Protein 1T70 (pdb70)

InterPro domains:
  IPR005235 Metallophosphoesterase, YmdB-like [PF13277] (4-248)
  IPR005235 Metallophosphoesterase, YmdB-like [PIRSF004789] (1-252)
  IPR005235 Metallophosphoesterase, YmdB-like [PTHR36303] (1-255)
  IPR029052 Metallo-dependent phosphatase-like [G3DSA:3.60.21.10] (1-255)
  IPR029052 Metallo-dependent phosphatase-like [SSF56300] (1-246)

Secondary structure (DSSP, 8-state):
-EEEEE--BBHHHHHHHHHHHHHHHGGG-SEEEEE-TBTTTTSS--HHHHHHHHHHT-SEEE--TTTTSSTTHHHHHHTT-S-EE--S----TT-SS-SEEEEE-SSSEEEEEEEE--TTS---S-HHHHHHHHTT-SS--EEEEEEE-S-HHHHHHHHHHHTTSSSEEEEESS-S-BS--EEETTTEEEES----BEESSSBBTB-SHHHHHHHHH-S-----B--S-EEEEEEEEEEETTEEEEEEEEEEE--/-EEEEE--BBHHHHHHHHHHHHHHHGGG-SEEEEE-TBTTTTSS--HHHHHHHHHTT--EEE--TTTTSSTTHHHHHHTT-S-EE--TT---TT-SS-SEEEEESSSSEEEEEEEE--TTS---S-HHHHHHHHTT-SS--EEEEEEE-S-HHHHHHHHHHHBTTBSEEEEESS-S-BS--EEETTTEEEES----EEESSSBTTB-SHHHHHHHHH-S-----B--S-EEEEEEEEEEETTEEEEEEEEEEE--/-EEEEE--BBHHHHHHHHHHHHHHHGGG-SEEEEE-TBTTTTSS--HHHHHHHHHTT-SEEE--TTTTSSTTHHHHHHHT-S-EE--TT---TT--S-SEEEEESSSSEEEEEEEE--TTS---S-HHHHHHHHTT-STT-EEEEEEE-S-HHHHHHHHHHHBTTBSEEEEESS-S-BS--EEETTTEEEES----EEESSSBTTB-SHHHHHHHHH-S-----B--S-EEEEEEEEEEETTEEEEEEEEEEE--/-EEEEE--BBHHHHHHHHHHHHHHHGGG-SEEEEE-TBTTTTSS--HHHHHHHHHHT-SEEE--TTTTSSTTHHHHHHHT-S-EE--TT---TT-SS-SEEEEESSSSEEEEEEEE--TTS---S-HHHHHHHHTT-SS--EEEEEEE-S-HHHHHHHHHHHBTTBSEEEEESSSS-BS--EEETTTEEEES----EEESSSBTTB-SHHHHHHHHHSS-----B--S-EEEEEEEEEEETTEEEEEEEEEEE--/-EEEEE--BBHHHHHHHHHHHHHHHGGG-SEEEEE-TBTTTTSS--HHHHHHHHHTT--EEE--TTTTSSTTHHHHHHHT-S-EE--TT---TT-SS-SEEEEESSSSEEEEEEEE--TTS---S-HHHHHHHHTT-SS--EEEEEEE-S-HHHHHHHHHHHBTTBSEEEEESS-S-BS--EEETTTEEEES----BEESSSBTTB-SHHHHHHHHH-S-----B--S-EEEEEEEEEEETTEEEEEEEEEEE--/-EEEEE--BBHHHHHHHHHHHHHHHGGG-SEEEEE-TBTTTTSS--HHHHHHHHHHT-SEEE--TTTTSSTTHHHHHHTT-S-EE--TT---TT-SS-SEEEEESSSSEEEEEEEE--TTS---S-HHHHHHHHTT-STT-EEEEEEE-S-HHHHHHHHHHHTTS-SEEEEESS-S-BTT-EEETTTEEEES----EEESSSBTTB-SHHHHHHHHH-S-----BPPS-EEEEEEEEEEETTEEEEEEEEEEE--/-EEEEE--BBHHHHHHHHHHTHHHHGGG-SEEEEE-TBTTTTSS--HHHHHHHHHHT--EEE--TTTTSSTTHHHHHHTT-S-EE--S----TT--S-SEEEEESSSSEEEEEEEE--TTS---S-HHHHHHHHTT-SS--EEEEEEE-S-HHHHHHHHHHHBTTBSEEE-BSS-S-BS--EEETTTEEEES----EEESSSBTTB-SHHHHHHHHH-S-----BPPS-EEEEEEEEEEETTEEEEEEEEEEE--/-EEEEE--BBHHHHHHHHHHHHHHHGGG-SEEEEE-TBTTTTSS--HHHHHHHHHTT-SEEE--TTTTSSTTHHHHHHHT-S-EE--TT---TT-SS-SEEEEESSSSEEEEEEEE--TTS---S-HHHHHHHHTT-STT-EEEEEEE-S-HHHHHHHHHHHBTTBSEEEEESSSS-BTT-EEETTTEEEES----EEESSSBBTB-SHHHHHHHHH-S-----B--S-EEEEEEEEEEETTEEEEEEEEEEE--

Structure (mmCIF, N/CA/C/O backbone):
data_1T70
#
_entry.id   1T70
#
_cell.length_a   242.793
_cell.length_b   116.614
_cell.length_c   89.283
_cell.angle_alpha   90.00
_cell.angle_beta   109.40
_cell.angle_gamma   90.00
#
_symmetry.space_group_name_H-M   'C 1 2 1'
#
loop_
_entity.id
_entity.type
_entity.pdbx_description
1 polymer Phosphatase
2 water water
#
loop_
_atom_site.group_PDB
_atom_site.id
_atom_site.type_symbol
_atom_site.label_atom_id
_atom_site.label_alt_id
_atom_site.label_comp_id
_atom_site.label_asym_id
_atom_site.label_entity_id
_atom_site.label_seq_id
_atom_site.pdbx_PDB_ins_code
_atom_site.Cartn_x
_atom_site.Cartn_y
_atom_site.Cartn_z
_atom_site.occupancy
_atom_site.B_iso_or_equiv
_atom_site.auth_seq_id
_atom_site.auth_comp_id
_atom_site.auth_asym_id
_atom_site.auth_atom_id
_atom_site.pdbx_PDB_model_num
ATOM 1 N N . MET A 1 1 ? 15.188 20.000 29.458 1.00 41.84 1 MET A N 1
ATOM 2 C CA . MET A 1 1 ? 14.144 20.675 30.276 1.00 42.28 1 MET A CA 1
ATOM 3 C C . MET A 1 1 ? 14.352 22.193 30.295 1.00 41.10 1 MET A C 1
ATOM 4 O O . MET A 1 1 ? 13.390 22.953 30.323 1.00 41.61 1 MET A O 1
ATOM 9 N N . ARG A 1 2 ? 15.608 22.631 30.277 1.00 40.74 2 ARG A N 1
ATOM 10 C CA . ARG A 1 2 ? 15.941 24.058 30.255 1.00 37.10 2 ARG A CA 1
ATOM 11 C C . ARG A 1 2 ? 16.450 24.393 28.852 1.00 35.35 2 ARG A C 1
ATOM 12 O O . ARG A 1 2 ? 17.458 23.837 28.408 1.00 36.47 2 ARG A O 1
ATOM 20 N N . VAL A 1 3 ? 15.762 25.271 28.131 1.00 31.66 3 VAL A N 1
ATOM 21 C CA . VAL A 1 3 ? 16.243 25.642 26.802 1.00 28.60 3 VAL A CA 1
ATOM 22 C C . VAL A 1 3 ? 16.063 27.131 26.564 1.00 28.06 3 VAL A C 1
ATOM 23 O O . VAL A 1 3 ? 15.174 27.773 27.132 1.00 27.85 3 VAL A O 1
ATOM 27 N N . LEU A 1 4 ? 16.938 27.672 25.729 1.00 25.07 4 LEU A N 1
ATOM 28 C CA . LEU A 1 4 ? 16.922 29.085 25.401 1.00 23.19 4 LEU A CA 1
ATOM 29 C C . LEU A 1 4 ? 16.727 29.263 23.916 1.00 23.61 4 LEU A C 1
ATOM 30 O O . LEU A 1 4 ? 17.332 28.539 23.121 1.00 23.34 4 LEU A O 1
ATOM 35 N N . PHE A 1 5 ? 15.869 30.210 23.540 1.00 23.66 5 PHE A N 1
ATOM 36 C CA . PHE A 1 5 ? 15.658 30.521 22.136 1.00 22.40 5 PHE A CA 1
ATOM 37 C C . PHE A 1 5 ? 16.113 31.971 21.949 1.00 24.10 5 PHE A C 1
ATOM 38 O O . PHE A 1 5 ? 15.683 32.870 22.683 1.00 22.91 5 PHE A O 1
ATOM 46 N N . ILE A 1 6 ? 16.991 32.190 20.972 1.00 25.94 6 ILE A N 1
ATOM 47 C CA . ILE A 1 6 ? 17.521 33.517 20.695 1.00 25.61 6 ILE A CA 1
ATOM 48 C C . ILE A 1 6 ? 17.002 34.014 19.347 1.00 27.55 6 ILE A C 1
ATOM 49 O O . ILE A 1 6 ? 17.100 33.314 18.337 1.00 29.08 6 ILE A O 1
ATOM 54 N N . GLY A 1 7 ? 16.456 35.226 19.344 1.00 27.22 7 GLY A N 1
ATOM 55 C CA . GLY A 1 7 ? 15.896 35.798 18.133 1.00 28.27 7 GLY A CA 1
ATOM 56 C C . GLY A 1 7 ? 16.858 36.103 16.999 1.00 29.47 7 GLY A C 1
ATOM 57 O O . GLY A 1 7 ? 18.072 36.133 17.198 1.00 29.81 7 GLY A O 1
ATOM 58 N N . ASP A 1 8 ? 16.287 36.336 15.814 1.00 23.71 8 ASP A N 1
ATOM 59 C CA . ASP A 1 8 ? 17.006 36.651 14.577 1.00 25.24 8 ASP A CA 1
ATOM 60 C C . ASP A 1 8 ? 18.369 37.343 14.728 1.00 23.46 8 ASP A C 1
ATOM 61 O O . ASP A 1 8 ? 18.430 38.536 15.025 1.00 23.27 8 ASP A O 1
ATOM 66 N N . VAL A 1 9 ? 19.454 36.605 14.510 1.00 23.15 9 VAL A N 1
ATOM 67 C CA . VAL A 1 9 ? 20.791 37.197 14.578 1.00 22.04 9 VAL A CA 1
ATOM 68 C C . VAL A 1 9 ? 20.939 38.054 13.328 1.00 22.16 9 VAL A C 1
ATOM 69 O O . VAL A 1 9 ? 20.771 37.565 12.206 1.00 20.99 9 VAL A O 1
ATOM 73 N N . PHE A 1 10 ? 21.261 39.330 13.522 1.00 28.20 10 PHE A N 1
ATOM 74 C CA . PHE A 1 10 ? 21.354 40.263 12.410 1.00 28.12 10 PHE A CA 1
ATOM 75 C C . PHE A 1 10 ? 22.720 40.874 12.138 1.00 29.60 10 PHE A C 1
ATOM 76 O O . PHE A 1 10 ? 23.135 41.802 12.829 1.00 31.86 10 PHE A O 1
ATOM 84 N N . GLY A 1 11 ? 23.396 40.371 11.108 1.00 29.37 11 GLY A N 1
ATOM 85 C CA . GLY A 1 11 ? 24.696 40.891 10.722 1.00 30.98 11 GLY A CA 1
ATOM 86 C C . GLY A 1 11 ? 25.809 40.773 11.743 1.00 31.62 11 GLY A C 1
ATOM 87 O O . GLY A 1 11 ? 25.700 40.032 12.720 1.00 31.55 11 GLY A O 1
ATOM 88 N N . GLN A 1 12 ? 26.894 41.507 11.506 1.00 32.75 12 GLN A N 1
ATOM 89 C CA . GLN A 1 12 ? 28.039 41.491 12.408 1.00 33.90 12 GLN A CA 1
ATOM 90 C C . GLN A 1 12 ? 27.681 41.929 13.825 1.00 31.31 12 GLN A C 1
ATOM 91 O O . GLN A 1 12 ? 28.133 41.324 14.793 1.00 32.19 12 GLN A O 1
ATOM 97 N N . PRO A 1 13 ? 26.880 42.998 13.974 1.00 28.99 13 PRO A N 1
ATOM 98 C CA . PRO A 1 13 ? 26.549 43.384 15.348 1.00 27.07 13 PRO A CA 1
ATOM 99 C C . PRO A 1 13 ? 25.887 42.194 16.058 1.00 27.16 13 PRO A C 1
ATOM 100 O O . PRO A 1 13 ? 26.213 41.874 17.206 1.00 26.62 13 PRO A O 1
ATOM 104 N N . GLY A 1 14 ? 24.978 41.529 15.349 1.00 24.22 14 GLY A N 1
ATOM 105 C CA . GLY A 1 14 ? 24.295 40.378 15.909 1.00 23.99 14 GLY A CA 1
ATOM 106 C C . GLY A 1 14 ? 25.215 39.221 16.256 1.00 22.47 14 GLY A C 1
ATOM 107 O O . GLY A 1 14 ? 25.082 38.630 17.324 1.00 22.42 14 GLY A O 1
ATOM 108 N N . ARG A 1 15 ? 26.137 38.888 15.355 1.00 24.02 15 ARG A N 1
ATOM 109 C CA . ARG A 1 15 ? 27.086 37.797 15.582 1.00 26.82 15 ARG A CA 1
ATOM 110 C C . ARG A 1 15 ? 28.052 38.139 16.718 1.00 26.63 15 ARG A C 1
ATOM 111 O O . ARG A 1 15 ? 28.488 37.259 17.464 1.00 24.60 15 ARG A O 1
ATOM 119 N N . ARG A 1 16 ? 28.389 39.421 16.838 1.00 27.52 16 ARG A N 1
ATOM 120 C CA . ARG A 1 16 ? 29.289 39.853 17.887 1.00 29.08 16 ARG A CA 1
ATOM 121 C C . ARG A 1 16 ? 28.672 39.574 19.251 1.00 28.80 16 ARG A C 1
ATOM 122 O O . ARG A 1 16 ? 29.271 38.879 20.050 1.00 32.23 16 ARG A O 1
ATOM 130 N N . VAL A 1 17 ? 27.480 40.103 19.525 1.00 23.76 17 VAL A N 1
ATOM 131 C CA . VAL A 1 17 ? 26.854 39.858 20.824 1.00 23.85 17 VAL A CA 1
ATOM 132 C C . VAL A 1 17 ? 26.549 38.388 21.052 1.00 22.40 17 VAL A C 1
ATOM 133 O O . VAL A 1 17 ? 26.636 37.899 22.170 1.00 22.37 17 VAL A O 1
ATOM 137 N N . LEU A 1 18 ? 26.173 37.688 19.993 1.00 24.86 18 LEU A N 1
ATOM 138 C CA . LEU A 1 18 ? 25.844 36.275 20.110 1.00 25.70 18 LEU A CA 1
ATOM 139 C C . LEU A 1 18 ? 27.038 35.500 20.645 1.00 26.12 18 LEU A C 1
ATOM 140 O O . LEU A 1 18 ? 26.953 34.842 21.676 1.00 26.66 18 LEU A O 1
ATOM 145 N N . GLN A 1 19 ? 28.155 35.619 19.937 1.00 26.48 19 GLN A N 1
ATOM 146 C CA . GLN A 1 19 ? 29.377 34.905 20.249 1.00 27.78 19 GLN A CA 1
ATOM 147 C C . GLN A 1 19 ? 30.064 35.302 21.545 1.00 28.57 19 GLN A C 1
ATOM 148 O O . GLN A 1 19 ? 30.618 34.440 22.226 1.00 27.44 19 GLN A O 1
ATOM 154 N N . ASN A 1 20 ? 30.022 36.588 21.893 1.00 26.65 20 ASN A N 1
ATOM 155 C CA . ASN A 1 20 ? 30.635 37.052 23.124 1.00 27.53 20 ASN A CA 1
ATOM 156 C C . ASN A 1 20 ? 29.773 36.709 24.318 1.00 28.19 20 ASN A C 1
ATOM 157 O O . ASN A 1 20 ? 30.267 36.230 25.344 1.00 26.39 20 ASN A O 1
ATOM 162 N N . HIS A 1 21 ? 28.476 36.951 24.184 1.00 27.47 21 HIS A N 1
ATOM 163 C CA . HIS A 1 21 ? 27.580 36.739 25.303 1.00 29.27 21 HIS A CA 1
ATOM 164 C C . HIS A 1 21 ? 27.013 35.344 25.576 1.00 29.53 21 HIS A C 1
ATOM 165 O O . HIS A 1 21 ? 26.929 34.930 26.736 1.00 28.18 21 HIS A O 1
ATOM 172 N N . LEU A 1 22 ? 26.644 34.608 24.533 1.00 31.90 22 LEU A N 1
ATOM 173 C CA . LEU A 1 22 ? 26.058 33.282 24.732 1.00 32.38 22 LEU A CA 1
ATOM 174 C C . LEU A 1 22 ? 26.854 32.366 25.669 1.00 31.95 22 LEU A C 1
ATOM 175 O O . LEU A 1 22 ? 26.294 31.787 26.602 1.00 30.38 22 LEU A O 1
ATOM 180 N N . PRO A 1 23 ? 28.168 32.214 25.429 1.00 40.08 23 PRO A N 1
ATOM 181 C CA . PRO A 1 23 ? 28.995 31.345 26.277 1.00 39.55 23 PRO A CA 1
ATOM 182 C C . PRO A 1 23 ? 28.954 31.581 27.790 1.00 39.47 23 PRO A C 1
ATOM 183 O O . PRO A 1 23 ? 29.273 30.683 28.569 1.00 40.20 23 PRO A O 1
ATOM 187 N N . THR A 1 24 ? 28.556 32.769 28.219 1.00 33.14 24 THR A N 1
ATOM 188 C CA . THR A 1 24 ? 28.487 33.024 29.646 1.00 33.75 24 THR A CA 1
ATOM 189 C C . THR A 1 24 ? 27.144 32.570 30.240 1.00 33.74 24 THR A C 1
ATOM 190 O O . THR A 1 24 ? 27.051 32.331 31.448 1.00 33.56 24 THR A O 1
ATOM 194 N N . ILE A 1 25 ? 26.109 32.448 29.407 1.00 30.44 25 ILE A N 1
ATOM 195 C CA . ILE A 1 25 ? 24.795 32.002 29.891 1.00 30.91 25 ILE A CA 1
ATOM 196 C C . ILE A 1 25 ? 24.526 30.555 29.525 1.00 31.36 25 ILE A C 1
ATOM 197 O O . ILE A 1 25 ? 23.715 29.873 30.154 1.00 32.41 25 ILE A O 1
ATOM 202 N N . ARG A 1 26 ? 25.220 30.093 28.497 1.00 30.68 26 ARG A N 1
ATOM 203 C CA . ARG A 1 26 ? 25.074 28.733 28.014 1.00 31.36 26 ARG A CA 1
ATOM 204 C C . ARG A 1 26 ? 25.003 27.681 29.148 1.00 31.44 26 ARG A C 1
ATOM 205 O O . ARG A 1 26 ? 24.227 26.723 29.072 1.00 31.06 26 ARG A O 1
ATOM 213 N N . PRO A 1 27 ? 25.808 27.846 30.214 1.00 33.93 27 PRO A N 1
ATOM 214 C CA . PRO A 1 27 ? 25.784 26.872 31.316 1.00 34.58 27 PRO A CA 1
ATOM 215 C C . PRO A 1 27 ? 24.429 26.667 31.987 1.00 34.21 27 PRO A C 1
ATOM 216 O O . PRO A 1 27 ? 24.184 25.615 32.581 1.00 35.31 27 PRO A O 1
ATOM 220 N N . GLN A 1 28 ? 23.558 27.669 31.905 1.00 31.46 28 GLN A N 1
ATOM 221 C CA . GLN A 1 28 ? 22.235 27.584 32.524 1.00 31.59 28 GLN A CA 1
ATOM 222 C C . GLN A 1 28 ? 21.258 26.754 31.695 1.00 30.71 28 GLN A C 1
ATOM 223 O O . GLN A 1 28 ? 20.161 26.437 32.151 1.00 29.99 28 GLN A O 1
ATOM 229 N N . PHE A 1 29 ? 21.646 26.398 30.478 1.00 32.64 29 PHE A N 1
ATOM 230 C CA . PHE A 1 29 ? 20.740 25.645 29.633 1.00 32.69 29 PHE A CA 1
ATOM 231 C C . PHE A 1 29 ? 21.268 24.306 29.152 1.00 32.33 29 PHE A C 1
ATOM 232 O O . PHE A 1 29 ? 22.474 24.070 29.103 1.00 33.36 29 PHE A O 1
ATOM 240 N N . ASP A 1 30 ? 20.324 23.444 28.791 1.00 29.56 30 ASP A N 1
ATOM 241 C CA . ASP A 1 30 ? 20.598 22.115 28.279 1.00 28.95 30 ASP A CA 1
ATOM 242 C C . ASP A 1 30 ? 20.697 22.182 26.764 1.00 29.73 30 ASP A C 1
ATOM 243 O O . ASP A 1 30 ? 21.418 21.408 26.147 1.00 29.38 30 ASP A O 1
ATOM 248 N N . PHE A 1 31 ? 19.978 23.130 26.173 1.00 33.40 31 PHE A N 1
ATOM 249 C CA . PHE A 1 31 ? 19.975 23.295 24.731 1.00 32.98 31 PHE A CA 1
ATOM 250 C C . PHE A 1 31 ? 19.607 24.732 24.352 1.00 32.73 31 PHE A C 1
ATOM 251 O O . PHE A 1 31 ? 18.761 25.364 24.986 1.00 31.97 31 PHE A O 1
ATOM 259 N N . VAL A 1 32 ? 20.237 25.235 23.301 1.00 27.18 32 VAL A N 1
ATOM 260 C CA . VAL A 1 32 ? 19.986 26.590 22.848 1.00 25.82 32 VAL A CA 1
ATOM 261 C C . VAL A 1 32 ? 19.666 26.668 21.354 1.00 24.92 32 VAL A C 1
ATOM 262 O O . VAL A 1 32 ? 20.495 26.303 20.508 1.00 25.41 32 VAL A O 1
ATOM 266 N N . ILE A 1 33 ? 18.459 27.151 21.052 1.00 27.25 33 ILE A N 1
ATOM 267 C CA . ILE A 1 33 ? 17.971 27.317 19.682 1.00 28.09 33 ILE A CA 1
ATOM 268 C C . ILE A 1 33 ? 18.227 28.760 19.230 1.00 27.82 33 ILE A C 1
ATOM 269 O O . ILE A 1 33 ? 17.884 29.706 19.933 1.00 28.38 33 ILE A O 1
ATOM 274 N N . VAL A 1 34 ? 18.825 28.934 18.060 1.00 31.91 34 VAL A N 1
ATOM 275 C CA . VAL A 1 34 ? 19.123 30.275 17.579 1.00 32.54 34 VAL A CA 1
ATOM 276 C C . VAL A 1 34 ? 18.643 30.470 16.146 1.00 33.24 34 VAL A C 1
ATOM 277 O O . VAL A 1 34 ? 18.870 29.616 15.281 1.00 33.77 34 VAL A O 1
ATOM 281 N N . ASN A 1 35 ? 17.956 31.582 15.906 1.00 24.10 35 ASN A N 1
ATOM 282 C CA . ASN A 1 35 ? 17.470 31.898 14.565 1.00 24.99 35 ASN A CA 1
ATOM 283 C C . ASN A 1 35 ? 18.553 32.748 13.876 1.00 25.10 35 ASN A C 1
ATOM 284 O O . ASN A 1 35 ? 18.872 33.857 14.319 1.00 25.49 35 ASN A O 1
ATOM 289 N N . MET A 1 36 ? 19.106 32.222 12.789 1.00 25.47 36 MET A N 1
ATOM 290 C CA . MET A 1 36 ? 20.185 32.882 12.055 1.00 27.10 36 MET A CA 1
ATOM 291 C C . MET A 1 36 ? 19.792 33.441 10.674 1.00 30.63 36 MET A C 1
ATOM 292 O O . MET A 1 36 ? 20.665 33.680 9.826 1.00 30.65 36 MET A O 1
ATOM 297 N N . GLU A 1 37 ? 18.498 33.662 10.447 1.00 24.57 37 GLU A N 1
ATOM 298 C CA . GLU A 1 37 ? 18.031 34.140 9.144 1.00 25.93 37 GLU A CA 1
ATOM 299 C C . GLU A 1 37 ? 18.642 35.455 8.631 1.00 24.40 37 GLU A C 1
ATOM 300 O O . GLU A 1 37 ? 18.607 35.729 7.427 1.00 21.63 37 GLU A O 1
ATOM 306 N N . ASN A 1 38 ? 19.202 36.265 9.527 1.00 31.86 38 ASN A N 1
ATOM 307 C CA . ASN A 1 38 ? 19.771 37.555 9.126 1.00 32.15 38 ASN A CA 1
ATOM 308 C C . ASN A 1 38 ? 21.288 37.670 9.368 1.00 33.48 38 ASN A C 1
ATOM 309 O O . ASN A 1 38 ? 21.843 38.764 9.278 1.00 32.84 38 ASN A O 1
ATOM 314 N N . SER A 1 39 ? 21.941 36.543 9.659 1.00 37.59 39 SER A N 1
ATOM 315 C CA . SER A 1 39 ? 23.385 36.475 9.936 1.00 38.57 39 SER A CA 1
ATOM 316 C C . SER A 1 39 ? 24.305 37.134 8.910 1.00 38.32 39 SER A C 1
ATOM 317 O O . SER A 1 39 ? 25.198 37.904 9.264 1.00 39.47 39 SER A O 1
ATOM 320 N N . ALA A 1 40 ? 24.095 36.785 7.645 1.00 26.81 40 ALA A N 1
ATOM 321 C CA . ALA A 1 40 ? 24.903 37.274 6.534 1.00 26.47 40 ALA A CA 1
ATOM 322 C C . ALA A 1 40 ? 24.595 38.702 6.091 1.00 25.67 40 ALA A C 1
ATOM 323 O O . ALA A 1 40 ? 23.960 38.912 5.063 1.00 26.35 40 ALA A O 1
ATOM 325 N N . GLY A 1 41 ? 25.050 39.685 6.854 1.00 27.93 41 GLY A N 1
ATOM 326 C CA . GLY A 1 41 ? 24.795 41.063 6.479 1.00 27.55 41 GLY A CA 1
ATOM 327 C C . GLY A 1 41 ? 23.313 41.392 6.410 1.00 29.79 41 GLY A C 1
ATOM 328 O O . GLY A 1 41 ? 22.880 42.178 5.570 1.00 29.63 41 GLY A O 1
ATOM 329 N N . GLY A 1 42 ? 22.532 40.773 7.291 1.00 33.37 42 GLY A N 1
ATOM 330 C CA . GLY A 1 42 ? 21.108 41.027 7.330 1.00 34.24 42 GLY A CA 1
ATOM 331 C C . GLY A 1 42 ? 20.264 40.114 6.464 1.00 34.74 42 GLY A C 1
ATOM 332 O O . GLY A 1 42 ? 19.048 40.039 6.655 1.00 34.43 42 GLY A O 1
ATOM 333 N N . PHE A 1 43 ? 20.899 39.400 5.540 1.00 31.26 43 PHE A N 1
ATOM 334 C CA . PHE A 1 43 ? 20.169 38.523 4.625 1.00 32.88 43 PHE A CA 1
ATOM 335 C C . PHE A 1 43 ? 20.766 37.117 4.471 1.00 31.75 43 PHE A C 1
ATOM 336 O O . PHE A 1 43 ? 21.742 36.931 3.744 1.00 31.43 43 PHE A O 1
ATOM 344 N N . GLY A 1 44 ? 20.176 36.131 5.140 1.00 29.50 44 GLY A N 1
ATOM 345 C CA . GLY A 1 44 ? 20.677 34.767 5.032 1.00 28.85 44 GLY A CA 1
ATOM 346 C C . GLY A 1 44 ? 21.758 34.372 6.030 1.00 29.37 44 GLY A C 1
ATOM 347 O O . GLY A 1 44 ? 22.061 35.131 6.960 1.00 25.95 44 GLY A O 1
ATOM 348 N N . MET A 1 45 ? 22.348 33.188 5.824 1.00 33.74 45 MET A N 1
ATOM 349 C CA . MET A 1 45 ? 23.399 32.657 6.705 1.00 33.06 45 MET A CA 1
ATOM 350 C C . MET A 1 45 ? 24.593 32.082 5.940 1.00 33.83 45 MET A C 1
ATOM 351 O O . MET A 1 45 ? 24.428 31.200 5.096 1.00 33.50 45 MET A O 1
ATOM 356 N N . HIS A 1 46 ? 25.793 32.580 6.225 1.00 28.88 46 HIS A N 1
ATOM 357 C CA . HIS A 1 46 ? 26.996 32.060 5.560 1.00 30.35 46 HIS A CA 1
ATOM 358 C C . HIS A 1 46 ? 27.739 31.105 6.497 1.00 30.02 46 HIS A C 1
ATOM 359 O O . HIS A 1 46 ? 27.480 31.091 7.700 1.00 27.91 46 HIS A O 1
ATOM 366 N N . ARG A 1 47 ? 28.647 30.302 5.946 1.00 31.38 47 ARG A N 1
ATOM 367 C CA . ARG A 1 47 ? 29.368 29.302 6.739 1.00 33.03 47 ARG A CA 1
ATOM 368 C C . ARG A 1 47 ? 30.048 29.786 8.019 1.00 33.73 47 ARG A C 1
ATOM 369 O O . ARG A 1 47 ? 30.022 29.077 9.037 1.00 33.06 47 ARG A O 1
ATOM 377 N N . ASP A 1 48 ? 30.660 30.970 7.982 1.00 35.85 48 ASP A N 1
ATOM 378 C CA . ASP A 1 48 ? 31.318 31.493 9.178 1.00 38.59 48 ASP A CA 1
ATOM 379 C C . ASP A 1 48 ? 30.280 31.764 10.263 1.00 37.75 48 ASP A C 1
ATOM 380 O O . ASP A 1 48 ? 30.459 31.385 11.427 1.00 38.30 48 ASP A O 1
ATOM 385 N N . ALA A 1 49 ? 29.197 32.424 9.867 1.00 32.85 49 ALA A N 1
ATOM 386 C CA . ALA A 1 49 ? 28.122 32.753 10.784 1.00 30.68 49 ALA A CA 1
ATOM 387 C C . ALA A 1 49 ? 27.667 31.500 11.510 1.00 29.79 49 ALA A C 1
ATOM 388 O O . ALA A 1 49 ? 27.542 31.487 12.732 1.00 31.53 49 ALA A O 1
ATOM 390 N N . ALA A 1 50 ? 27.423 30.435 10.755 1.00 23.49 50 ALA A N 1
ATOM 391 C CA . ALA A 1 50 ? 26.971 29.192 11.359 1.00 24.19 50 ALA A CA 1
ATOM 392 C C . ALA A 1 50 ? 28.040 28.591 12.269 1.00 25.36 50 ALA A C 1
ATOM 393 O O . ALA A 1 50 ? 27.725 28.091 13.358 1.00 23.00 50 ALA A O 1
ATOM 395 N N . ARG A 1 51 ? 29.301 28.642 11.832 1.00 30.70 51 ARG A N 1
ATOM 396 C CA . ARG A 1 51 ? 30.387 28.088 12.634 1.00 31.44 51 ARG A CA 1
ATOM 397 C C . ARG A 1 51 ? 30.519 28.855 13.941 1.00 30.92 51 ARG A C 1
ATOM 398 O O . ARG A 1 51 ? 30.663 28.255 15.002 1.00 29.80 51 ARG A O 1
ATOM 406 N N . GLY A 1 52 ? 30.450 30.182 13.862 1.00 36.15 52 GLY A N 1
ATOM 407 C CA . GLY A 1 52 ? 30.563 31.000 15.057 1.00 33.26 52 GLY A CA 1
ATOM 408 C C . GLY A 1 52 ? 29.468 30.727 16.073 1.00 33.45 52 GLY A C 1
ATOM 409 O O . GLY A 1 52 ? 29.730 30.631 17.274 1.00 32.68 52 GLY A O 1
ATOM 410 N N . ALA A 1 53 ? 28.237 30.591 15.584 1.00 28.31 53 ALA A N 1
ATOM 411 C CA . ALA A 1 53 ? 27.080 30.340 16.432 1.00 27.78 53 ALA A CA 1
ATOM 412 C C . ALA A 1 53 ? 27.190 29.016 17.160 1.00 28.05 53 ALA A C 1
ATOM 413 O O . ALA A 1 53 ? 26.912 28.949 18.354 1.00 29.27 53 ALA A O 1
ATOM 415 N N . LEU A 1 54 ? 27.582 27.962 16.448 1.00 30.70 54 LEU A N 1
ATOM 416 C CA . LEU A 1 54 ? 27.721 26.642 17.064 1.00 33.55 54 LEU A CA 1
ATOM 417 C C . LEU A 1 54 ? 28.843 26.664 18.108 1.00 35.03 54 LEU A C 1
ATOM 418 O O . LEU A 1 54 ? 28.671 26.194 19.234 1.00 33.78 54 LEU A O 1
ATOM 423 N N . GLU A 1 55 ? 29.991 27.217 17.731 1.00 38.44 55 GLU A N 1
ATOM 424 C CA . GLU A 1 55 ? 31.114 27.330 18.649 1.00 39.86 55 GLU A CA 1
ATOM 425 C C . GLU A 1 55 ? 30.614 28.045 19.901 1.00 39.81 55 GLU A C 1
ATOM 426 O O . GLU A 1 55 ? 30.979 27.683 21.019 1.00 41.60 55 GLU A O 1
ATOM 432 N N . ALA A 1 56 ? 29.771 29.058 19.709 1.00 27.59 56 ALA A N 1
ATOM 433 C CA . ALA A 1 56 ? 29.220 29.827 20.825 1.00 25.33 56 ALA A CA 1
ATOM 434 C C . ALA A 1 56 ? 28.355 29.012 21.790 1.00 25.27 56 ALA A C 1
ATOM 435 O O . ALA A 1 56 ? 28.185 29.398 22.945 1.00 26.63 56 ALA A O 1
ATOM 437 N N . GLY A 1 57 ? 27.790 27.900 21.328 1.00 27.17 57 GLY A N 1
ATOM 438 C CA . GLY A 1 57 ? 26.960 27.094 22.207 1.00 25.21 57 GLY A CA 1
ATOM 439 C C . GLY A 1 57 ? 25.583 26.728 21.673 1.00 26.67 57 GLY A C 1
ATOM 440 O O . GLY A 1 57 ? 24.827 26.015 22.343 1.00 26.59 57 GLY A O 1
ATOM 441 N N . ALA A 1 58 ? 25.241 27.202 20.479 1.00 32.99 58 ALA A N 1
ATOM 442 C CA . ALA A 1 58 ? 23.940 26.894 19.892 1.00 34.37 58 ALA A CA 1
ATOM 443 C C . ALA A 1 58 ? 23.888 25.443 19.415 1.00 34.98 58 ALA A C 1
ATOM 444 O O . ALA A 1 58 ? 24.829 24.959 18.780 1.00 34.44 58 ALA A O 1
ATOM 446 N N . GLY A 1 59 ? 22.778 24.767 19.715 1.00 34.39 59 GLY A N 1
ATOM 447 C CA . GLY A 1 59 ? 22.603 23.378 19.310 1.00 33.66 59 GLY A CA 1
ATOM 448 C C . GLY A 1 59 ? 21.742 23.231 18.061 1.00 33.63 59 GLY A C 1
ATOM 449 O O . GLY A 1 59 ? 21.795 22.212 17.376 1.00 32.71 59 GLY A O 1
ATOM 450 N N . CYS A 1 60 ? 20.936 24.248 17.775 1.00 28.67 60 CYS A N 1
ATOM 451 C CA . CYS A 1 60 ? 20.078 24.245 16.587 1.00 30.88 60 CYS A CA 1
ATOM 452 C C . CYS A 1 60 ? 20.019 25.636 15.967 1.00 29.38 60 CYS A C 1
ATOM 453 O O . CYS A 1 60 ? 19.914 26.646 16.674 1.00 29.97 60 CYS A O 1
ATOM 456 N N . LEU A 1 61 ? 20.100 25.671 14.643 1.00 25.41 61 LEU A N 1
ATOM 457 C CA . LEU A 1 61 ? 20.058 26.909 13.879 1.00 25.00 61 LEU A CA 1
ATOM 458 C C . LEU A 1 61 ? 18.794 26.935 13.031 1.00 25.87 61 LEU A C 1
ATOM 459 O O . LEU A 1 61 ? 18.669 26.160 12.073 1.00 24.78 61 LEU A O 1
ATOM 464 N N . THR A 1 62 ? 17.854 27.813 13.380 1.00 28.50 62 THR A N 1
ATOM 465 C CA . THR A 1 62 ? 16.626 27.924 12.598 1.00 27.87 62 THR A CA 1
ATOM 466 C C . THR A 1 62 ? 16.760 29.123 11.678 1.00 27.80 62 THR A C 1
ATOM 467 O O . THR A 1 62 ? 17.511 30.056 11.967 1.00 26.05 62 THR A O 1
ATOM 471 N N . LEU A 1 63 ? 16.042 29.089 10.562 1.00 28.55 63 LEU A N 1
ATOM 472 C CA . LEU A 1 63 ? 16.096 30.178 9.604 1.00 30.75 63 LEU A CA 1
ATOM 473 C C . LEU A 1 63 ? 14.717 30.799 9.413 1.00 32.12 63 LEU A C 1
ATOM 474 O O . LEU A 1 63 ? 13.951 30.999 10.371 1.00 32.45 63 LEU A O 1
ATOM 479 N N . GLY A 1 64 ? 14.409 31.115 8.166 1.00 27.78 64 GLY A N 1
ATOM 480 C CA . GLY A 1 64 ? 13.121 31.688 7.889 1.00 29.38 64 GLY A CA 1
ATOM 481 C C . GLY A 1 64 ? 13.022 32.240 6.494 1.00 30.77 64 GLY A C 1
ATOM 482 O O . GLY A 1 64 ? 13.451 31.631 5.517 1.00 29.50 64 GLY A O 1
ATOM 483 N N . ASN A 1 65 ? 12.427 33.421 6.449 1.00 41.48 65 ASN A N 1
ATOM 484 C CA . ASN A 1 65 ? 12.189 34.204 5.258 1.00 42.61 65 ASN A CA 1
ATOM 485 C C . ASN A 1 65 ? 13.364 34.212 4.271 1.00 42.38 65 ASN A C 1
ATOM 486 O O . ASN A 1 65 ? 13.234 33.757 3.130 1.00 40.41 65 ASN A O 1
ATOM 491 N N . HIS A 1 66 ? 14.504 34.737 4.725 1.00 43.23 66 HIS A N 1
ATOM 492 C CA . HIS A 1 66 ? 15.713 34.853 3.902 1.00 41.86 66 HIS A CA 1
ATOM 493 C C . HIS A 1 66 ? 16.637 33.652 3.993 1.00 40.05 66 HIS A C 1
ATOM 494 O O . HIS A 1 66 ? 17.834 33.772 3.756 1.00 41.48 66 HIS A O 1
ATOM 501 N N . ALA A 1 67 ? 16.090 32.497 4.331 1.00 23.98 67 ALA A N 1
ATOM 502 C CA . ALA A 1 67 ? 16.904 31.301 4.458 1.00 22.60 67 ALA A CA 1
ATOM 503 C C . ALA A 1 67 ? 17.780 31.003 3.248 1.00 22.72 67 ALA A C 1
ATOM 504 O O . ALA A 1 67 ? 18.778 30.303 3.377 1.00 20.78 67 ALA A O 1
ATOM 506 N N . TRP A 1 68 ? 17.418 31.514 2.074 1.00 29.26 68 TRP A N 1
ATOM 507 C CA . TRP A 1 68 ? 18.192 31.216 0.869 1.00 29.14 68 TRP A CA 1
ATOM 508 C C . TRP A 1 68 ? 18.979 32.364 0.274 1.00 29.39 68 TRP A C 1
ATOM 509 O O . TRP A 1 68 ? 19.536 32.213 -0.806 1.00 31.93 68 TRP A O 1
ATOM 520 N N . HIS A 1 69 ? 19.049 33.503 0.947 1.00 27.86 69 HIS A N 1
ATOM 521 C CA . HIS A 1 69 ? 19.754 34.626 0.338 1.00 29.65 69 HIS A CA 1
ATOM 522 C C . HIS A 1 69 ? 21.264 34.530 0.192 1.00 29.36 69 HIS A C 1
ATOM 523 O O . HIS A 1 69 ? 21.855 35.287 -0.578 1.00 30.47 69 HIS A O 1
ATOM 530 N N . HIS A 1 70 ? 21.897 33.605 0.906 1.00 31.03 70 HIS A N 1
ATOM 531 C CA . HIS A 1 70 ? 23.344 33.449 0.771 1.00 31.50 70 HIS A CA 1
ATOM 532 C C . HIS A 1 70 ? 23.650 32.072 0.195 1.00 31.38 70 HIS A C 1
ATOM 533 O O . HIS A 1 70 ? 23.200 31.055 0.715 1.00 31.14 70 HIS A O 1
ATOM 540 N N . LYS A 1 71 ? 24.420 32.046 -0.887 1.00 30.53 71 LYS A N 1
ATOM 541 C CA . LYS A 1 71 ? 24.752 30.787 -1.554 1.00 33.13 71 LYS A CA 1
ATOM 542 C C . LYS A 1 71 ? 25.293 29.684 -0.632 1.00 31.54 71 LYS A C 1
ATOM 543 O O . LYS A 1 71 ? 25.101 28.493 -0.903 1.00 31.49 71 LYS A O 1
ATOM 549 N N . ASP A 1 72 ? 25.945 30.073 0.461 1.00 32.89 72 ASP A N 1
ATOM 550 C CA . ASP A 1 72 ? 26.521 29.107 1.394 1.00 33.05 72 ASP A CA 1
ATOM 551 C C . ASP A 1 72 ? 25.529 28.129 1.994 1.00 32.92 72 ASP A C 1
ATOM 552 O O . ASP A 1 72 ? 25.911 27.039 2.420 1.00 32.98 72 ASP A O 1
ATOM 557 N N . ILE A 1 73 ? 24.253 28.504 1.997 1.00 28.80 73 ILE A N 1
ATOM 558 C CA . ILE A 1 73 ? 23.210 27.669 2.573 1.00 27.70 73 ILE A CA 1
ATOM 559 C C . ILE A 1 73 ? 22.942 26.380 1.794 1.00 26.31 73 ILE A C 1
ATOM 560 O O . ILE A 1 73 ? 22.433 25.401 2.352 1.00 22.95 73 ILE A O 1
ATOM 565 N N . TYR A 1 74 ? 23.269 26.367 0.506 1.00 28.59 74 TYR A N 1
ATOM 566 C CA . TYR A 1 74 ? 23.021 25.170 -0.290 1.00 30.23 74 TYR A CA 1
ATOM 567 C C . TYR A 1 74 ? 24.072 24.106 0.021 1.00 29.26 74 TYR A C 1
ATOM 568 O O . TYR A 1 74 ? 23.728 22.955 0.302 1.00 29.11 74 TYR A O 1
ATOM 577 N N . PRO A 1 75 ? 25.365 24.459 -0.045 1.00 31.63 75 PRO A N 1
ATOM 578 C CA . PRO A 1 75 ? 26.315 23.397 0.290 1.00 32.47 75 PRO A CA 1
ATOM 579 C C . PRO A 1 75 ? 26.157 22.998 1.766 1.00 33.08 75 PRO A C 1
ATOM 580 O O . PRO A 1 75 ? 26.226 21.817 2.095 1.00 33.05 75 PRO A O 1
ATOM 584 N N . MET A 1 76 ? 25.915 23.964 2.653 1.00 33.61 76 MET A N 1
ATOM 585 C CA . MET A 1 76 ? 25.742 23.624 4.069 1.00 35.30 76 MET A CA 1
ATOM 586 C C . MET A 1 76 ? 24.594 22.638 4.285 1.00 35.48 76 MET A C 1
ATOM 587 O O . MET A 1 76 ? 24.696 21.728 5.114 1.00 35.46 76 MET A O 1
ATOM 592 N N . LEU A 1 77 ? 23.495 22.815 3.557 1.00 29.46 77 LEU A N 1
ATOM 593 C CA . LEU A 1 77 ? 22.364 21.903 3.712 1.00 32.21 77 LEU A CA 1
ATOM 594 C C . LEU A 1 77 ? 22.648 20.565 3.029 1.00 32.60 77 LEU A C 1
ATOM 595 O O . LEU A 1 77 ? 22.224 19.513 3.504 1.00 32.60 77 LEU A O 1
ATOM 600 N N . SER A 1 78 ? 23.372 20.613 1.917 1.00 32.75 78 SER A N 1
ATOM 601 C CA . SER A 1 78 ? 23.714 19.408 1.181 1.00 34.93 78 SER A CA 1
ATOM 602 C C . SER A 1 78 ? 24.579 18.436 1.998 1.00 37.39 78 SER A C 1
ATOM 603 O O . SER A 1 78 ? 24.333 17.225 1.982 1.00 37.56 78 SER A O 1
ATOM 606 N N . GLU A 1 79 ? 25.584 18.956 2.707 1.00 48.83 79 GLU A N 1
ATOM 607 C CA . GLU A 1 79 ? 26.461 18.103 3.513 1.00 50.45 79 GLU A CA 1
ATOM 608 C C . GLU A 1 79 ? 25.843 17.671 4.839 1.00 50.60 79 GLU A C 1
ATOM 609 O O . GLU A 1 79 ? 26.451 16.932 5.608 1.00 52.60 79 GLU A O 1
ATOM 615 N N . ASP A 1 80 ? 24.626 18.137 5.091 1.00 39.55 80 ASP A N 1
ATOM 616 C CA . ASP A 1 80 ? 23.855 17.768 6.276 1.00 39.95 80 ASP A CA 1
ATOM 617 C C . ASP A 1 80 ? 24.649 17.498 7.562 1.00 39.28 80 ASP A C 1
ATOM 618 O O . ASP A 1 80 ? 24.426 16.490 8.234 1.00 40.38 80 ASP A O 1
ATOM 623 N N . THR A 1 81 ? 25.567 18.389 7.920 1.00 34.09 81 THR A N 1
ATOM 624 C CA . THR A 1 81 ? 26.323 18.180 9.151 1.00 32.68 81 THR A CA 1
ATOM 625 C C . THR A 1 81 ? 25.929 19.198 10.227 1.00 30.81 81 THR A C 1
ATOM 626 O O . THR A 1 81 ? 25.685 18.815 11.374 1.00 28.93 81 THR A O 1
ATOM 630 N N . TYR A 1 82 ? 25.849 20.481 9.862 1.00 27.69 82 TYR A N 1
ATOM 631 C CA . TYR A 1 82 ? 25.443 21.526 10.811 1.00 28.34 82 TYR A CA 1
ATOM 632 C C . TYR A 1 82 ? 23.965 21.317 11.156 1.00 26.46 82 TYR A C 1
ATOM 633 O O . TYR A 1 82 ? 23.149 21.046 10.272 1.00 24.58 82 TYR A O 1
ATOM 642 N N . PRO A 1 83 ? 23.600 21.443 12.439 1.00 32.28 83 PRO A N 1
ATOM 643 C CA . PRO A 1 83 ? 22.201 21.257 12.830 1.00 32.50 83 PRO A CA 1
ATOM 644 C C . PRO A 1 83 ? 21.346 22.433 12.373 1.00 33.42 83 PRO A C 1
ATOM 645 O O . PRO A 1 83 ? 21.097 23.364 13.132 1.00 34.87 83 PRO A O 1
ATOM 649 N N . ILE A 1 84 ? 20.900 22.378 11.123 1.00 32.59 84 ILE A N 1
ATOM 650 C CA . ILE A 1 84 ? 20.093 23.443 10.546 1.00 31.57 84 ILE A CA 1
ATOM 651 C C . ILE A 1 84 ? 18.655 23.011 10.292 1.00 31.23 84 ILE A C 1
ATOM 652 O O . ILE A 1 84 ? 18.391 21.869 9.899 1.00 31.49 84 ILE A O 1
ATOM 657 N N . VAL A 1 85 ? 17.725 23.934 10.518 1.00 32.20 85 VAL A N 1
ATOM 658 C CA . VAL A 1 85 ? 16.309 23.668 10.291 1.00 30.39 85 VAL A CA 1
ATOM 659 C C . VAL A 1 85 ? 15.702 24.836 9.522 1.00 30.11 85 VAL A C 1
ATOM 660 O O . VAL A 1 85 ? 15.659 25.954 10.029 1.00 34.13 85 VAL A O 1
ATOM 664 N N . ARG A 1 86 ? 15.257 24.591 8.294 1.00 26.96 86 ARG A N 1
ATOM 665 C CA . ARG A 1 86 ? 14.641 25.650 7.506 1.00 25.63 86 ARG A CA 1
ATOM 666 C C . ARG A 1 86 ? 13.110 25.520 7.555 1.00 26.09 86 ARG A C 1
ATOM 667 O O . ARG A 1 86 ? 12.587 24.499 8.024 1.00 27.14 86 ARG A O 1
ATOM 675 N N . PRO A 1 87 ? 12.373 26.553 7.093 1.00 26.27 87 PRO A N 1
ATOM 676 C CA . PRO A 1 87 ? 10.905 26.507 7.119 1.00 26.24 87 PRO A CA 1
ATOM 677 C C . PRO A 1 87 ? 10.339 25.190 6.585 1.00 27.04 87 PRO A C 1
ATOM 678 O O . PRO A 1 87 ? 10.738 24.708 5.522 1.00 24.76 87 PRO A O 1
ATOM 682 N N . LEU A 1 88 ? 9.409 24.613 7.340 1.00 27.92 88 LEU A N 1
ATOM 683 C CA . LEU A 1 88 ? 8.803 23.345 6.969 1.00 29.30 88 LEU A CA 1
ATOM 684 C C . LEU A 1 88 ? 7.775 23.446 5.853 1.00 31.63 88 LEU A C 1
ATOM 685 O O . LEU A 1 88 ? 7.697 22.567 4.994 1.00 31.95 88 LEU A O 1
ATOM 690 N N . ASN A 1 89 ? 6.995 24.522 5.866 1.00 39.30 89 ASN A N 1
ATOM 691 C CA . ASN A 1 89 ? 5.943 24.704 4.877 1.00 40.35 89 ASN A CA 1
ATOM 692 C C . ASN A 1 89 ? 6.325 25.169 3.471 1.00 42.27 89 ASN A C 1
ATOM 693 O O . ASN A 1 89 ? 5.603 25.938 2.846 1.00 41.78 89 ASN A O 1
ATOM 698 N N . TYR A 1 90 ? 7.472 24.708 2.987 1.00 43.28 90 TYR A N 1
ATOM 699 C CA . TYR A 1 90 ? 7.897 24.987 1.618 1.00 45.89 90 TYR A CA 1
ATOM 700 C C . TYR A 1 90 ? 7.432 23.691 0.945 1.00 48.65 90 TYR A C 1
ATOM 701 O O . TYR A 1 90 ? 8.069 22.648 1.081 1.00 51.43 90 TYR A O 1
ATOM 710 N N . ALA A 1 91 ? 6.310 23.761 0.239 1.00 58.78 91 ALA A N 1
ATOM 711 C CA . ALA A 1 91 ? 5.720 22.590 -0.404 1.00 60.51 91 ALA A CA 1
ATOM 712 C C . ALA A 1 91 ? 6.541 21.790 -1.420 1.00 60.52 91 ALA A C 1
ATOM 713 O O . ALA A 1 91 ? 6.216 20.632 -1.691 1.00 60.44 91 ALA A O 1
ATOM 715 N N . ASP A 1 92 ? 7.579 22.384 -1.998 1.00 37.12 92 ASP A N 1
ATOM 716 C CA . ASP A 1 92 ? 8.376 21.655 -2.977 1.00 37.08 92 ASP A CA 1
ATOM 717 C C . ASP A 1 92 ? 9.113 20.519 -2.276 1.00 36.73 92 ASP A C 1
ATOM 718 O O . ASP A 1 92 ? 9.886 20.745 -1.335 1.00 34.66 92 ASP A O 1
ATOM 723 N N . PRO A 1 93 ? 8.875 19.274 -2.726 1.00 41.84 93 PRO A N 1
ATOM 724 C CA . PRO A 1 93 ? 9.480 18.054 -2.181 1.00 41.41 93 PRO A CA 1
ATOM 725 C C . PRO A 1 93 ? 10.983 18.001 -2.389 1.00 39.91 93 PRO A C 1
ATOM 726 O O . PRO A 1 93 ? 11.673 17.221 -1.755 1.00 40.06 93 PRO A O 1
ATOM 730 N N . GLY A 1 94 ? 11.491 18.826 -3.289 1.00 50.40 94 GLY A N 1
ATOM 731 C CA . GLY A 1 94 ? 12.915 18.811 -3.533 1.00 48.69 94 GLY A CA 1
ATOM 732 C C . GLY A 1 94 ? 13.672 19.900 -2.811 1.00 49.02 94 GLY A C 1
ATOM 733 O O . GLY A 1 94 ? 14.895 19.976 -2.931 1.00 51.25 94 GLY A O 1
ATOM 734 N N . THR A 1 95 ? 12.972 20.743 -2.054 1.00 34.29 95 THR A N 1
ATOM 735 C CA . THR A 1 95 ? 13.660 21.823 -1.356 1.00 30.33 95 THR A CA 1
ATOM 736 C C . THR A 1 95 ? 14.683 21.276 -0.373 1.00 28.39 95 THR A C 1
ATOM 737 O O . THR A 1 95 ? 14.376 20.422 0.455 1.00 26.10 95 THR A O 1
ATOM 741 N N . PRO A 1 96 ? 15.926 21.760 -0.474 1.00 32.70 96 PRO A N 1
ATOM 742 C CA . PRO A 1 96 ? 17.058 21.365 0.373 1.00 31.14 96 PRO A CA 1
ATOM 743 C C . PRO A 1 96 ? 16.777 21.416 1.870 1.00 29.67 96 PRO A C 1
ATOM 744 O O . PRO A 1 96 ? 15.845 22.077 2.324 1.00 28.49 96 PRO A O 1
ATOM 748 N N . GLY A 1 97 ? 17.591 20.686 2.624 1.00 24.46 97 GLY A N 1
ATOM 749 C CA . GLY A 1 97 ? 17.472 20.664 4.068 1.00 23.40 97 GLY A CA 1
ATOM 750 C C . GLY A 1 97 ? 16.224 20.007 4.595 1.00 22.47 97 GLY A C 1
ATOM 751 O O . GLY A 1 97 ? 15.563 19.257 3.874 1.00 24.16 97 GLY A O 1
ATOM 752 N N . VAL A 1 98 ? 15.889 20.306 5.848 1.00 20.42 98 VAL A N 1
ATOM 753 C CA . VAL A 1 98 ? 14.716 19.712 6.489 1.00 20.52 98 VAL A CA 1
ATOM 754 C C . VAL A 1 98 ? 13.897 20.728 7.293 1.00 22.10 98 VAL A C 1
ATOM 755 O O . VAL A 1 98 ? 14.415 21.760 7.710 1.00 21.72 98 VAL A O 1
ATOM 759 N N . GLY A 1 99 ? 12.622 20.418 7.519 1.00 27.39 99 GLY A N 1
ATOM 760 C CA . GLY A 1 99 ? 11.754 21.326 8.248 1.00 28.66 99 GLY A CA 1
ATOM 761 C C . GLY A 1 99 ? 11.766 21.137 9.748 1.00 30.71 99 GLY A C 1
ATOM 762 O O . GLY A 1 99 ? 11.113 21.878 10.486 1.00 31.66 99 GLY A O 1
ATOM 763 N N . TRP A 1 100 ? 12.504 20.135 10.203 1.00 32.01 100 TRP A N 1
ATOM 764 C CA . TRP A 1 100 ? 12.608 19.846 11.623 1.00 33.50 100 TRP A CA 1
ATOM 765 C C . TRP A 1 100 ? 13.758 18.896 11.871 1.00 32.56 100 TRP A C 1
ATOM 766 O O . TRP A 1 100 ? 14.236 18.236 10.954 1.00 33.01 100 TRP A O 1
ATOM 777 N N . ARG A 1 101 ? 14.188 18.854 13.125 1.00 31.52 101 ARG A N 1
ATOM 778 C CA . ARG A 1 101 ? 15.258 17.981 13.597 1.00 31.56 101 ARG A CA 1
ATOM 779 C C . ARG A 1 101 ? 14.934 17.708 15.050 1.00 31.68 101 ARG A C 1
ATOM 780 O O . ARG A 1 101 ? 14.522 18.615 15.769 1.00 31.13 101 ARG A O 1
ATOM 788 N N . THR A 1 102 ? 15.085 16.461 15.477 1.00 31.09 102 THR A N 1
ATOM 789 C CA . THR A 1 102 ? 14.845 16.140 16.867 1.00 32.33 102 THR A CA 1
ATOM 790 C C . THR A 1 102 ? 16.237 15.864 17.424 1.00 31.93 102 THR A C 1
ATOM 791 O O . THR A 1 102 ? 17.071 15.226 16.770 1.00 31.65 102 THR A O 1
ATOM 795 N N . PHE A 1 103 ? 16.496 16.380 18.616 1.00 30.60 103 PHE A N 1
ATOM 796 C CA . PHE A 1 103 ? 17.793 16.226 19.258 1.00 30.66 103 PHE A CA 1
ATOM 797 C C . PHE A 1 103 ? 17.639 15.492 20.575 1.00 32.53 103 PHE A C 1
ATOM 798 O O . PHE A 1 103 ? 16.564 15.511 21.180 1.00 30.32 103 PHE A O 1
ATOM 806 N N . ASP A 1 104 ? 18.722 14.852 21.010 1.00 46.31 104 ASP A N 1
ATOM 807 C CA . ASP A 1 104 ? 18.756 14.156 22.293 1.00 50.21 104 ASP A CA 1
ATOM 808 C C . ASP A 1 104 ? 19.239 15.195 23.287 1.00 52.25 104 ASP A C 1
ATOM 809 O O . ASP A 1 104 ? 20.369 15.670 23.179 1.00 52.90 104 ASP A O 1
ATOM 814 N N . VAL A 1 105 ? 18.395 15.562 24.242 1.00 53.66 105 VAL A N 1
ATOM 815 C CA . VAL A 1 105 ? 18.795 16.554 25.224 1.00 56.73 105 VAL A CA 1
ATOM 816 C C . VAL A 1 105 ? 19.303 15.870 26.493 1.00 58.96 105 VAL A C 1
ATOM 817 O O . VAL A 1 105 ? 20.510 15.664 26.649 1.00 61.18 105 VAL A O 1
ATOM 821 N N . ASN A 1 106 ? 18.411 15.510 27.405 1.00 56.56 106 ASN A N 1
ATOM 822 C CA . ASN A 1 106 ? 18.873 14.828 28.608 1.00 57.87 106 ASN A CA 1
ATOM 823 C C . ASN A 1 106 ? 18.084 13.557 28.828 1.00 57.07 106 ASN A C 1
ATOM 824 O O . ASN A 1 106 ? 17.343 13.435 29.807 1.00 57.07 106 ASN A O 1
ATOM 829 N N . GLY A 1 107 ? 18.262 12.608 27.912 1.00 50.81 107 GLY A N 1
ATOM 830 C CA . GLY A 1 107 ? 17.541 11.351 27.993 1.00 49.74 107 GLY A CA 1
ATOM 831 C C . GLY A 1 107 ? 16.184 11.485 27.325 1.00 47.79 107 GLY A C 1
ATOM 832 O O . GLY A 1 107 ? 15.440 10.509 27.190 1.00 48.84 107 GLY A O 1
ATOM 833 N N . GLU A 1 108 ? 15.864 12.711 26.913 1.00 39.69 108 GLU A N 1
ATOM 834 C CA . GLU A 1 108 ? 14.599 13.018 26.245 1.00 37.19 108 GLU A CA 1
ATOM 835 C C . GLU A 1 108 ? 14.841 13.616 24.864 1.00 33.22 108 GLU A C 1
ATOM 836 O O . GLU A 1 108 ? 15.935 14.082 24.558 1.00 30.53 108 GLU A O 1
ATOM 842 N N . LYS A 1 109 ? 13.815 13.593 24.028 1.00 48.10 109 LYS A N 1
ATOM 843 C CA . LYS A 1 109 ? 13.927 14.141 22.686 1.00 47.51 109 LYS A CA 1
ATOM 844 C C . LYS A 1 109 ? 13.288 15.526 22.595 1.00 45.48 109 LYS A C 1
ATOM 845 O O . LYS A 1 109 ? 12.207 15.768 23.139 1.00 44.57 109 LYS A O 1
ATOM 851 N N . LEU A 1 110 ? 13.982 16.435 21.922 1.00 36.88 110 LEU A N 1
ATOM 852 C CA . LEU A 1 110 ? 13.489 17.792 21.700 1.00 34.82 110 LEU A CA 1
ATOM 853 C C . LEU A 1 110 ? 13.442 17.996 20.186 1.00 33.74 110 LEU A C 1
ATOM 854 O O . LEU A 1 110 ? 14.456 17.882 19.496 1.00 32.03 110 LEU A O 1
ATOM 859 N N . THR A 1 111 ? 12.259 18.282 19.665 1.00 36.37 111 THR A N 1
ATOM 860 C CA . THR A 1 111 ? 12.114 18.498 18.237 1.00 35.40 111 THR A CA 1
ATOM 861 C C . THR A 1 111 ? 11.917 19.971 17.937 1.00 34.70 111 THR A C 1
ATOM 862 O O . THR A 1 111 ? 11.008 20.616 18.466 1.00 34.13 111 THR A O 1
ATOM 866 N N . VAL A 1 112 ? 12.792 20.503 17.093 1.00 31.14 112 VAL A N 1
ATOM 867 C CA . VAL A 1 112 ? 12.704 21.898 16.711 1.00 29.67 112 VAL A CA 1
ATOM 868 C C . VAL A 1 112 ? 12.124 22.019 15.305 1.00 29.84 112 VAL A C 1
ATOM 869 O O . VAL A 1 112 ? 12.594 21.377 14.360 1.00 27.66 112 VAL A O 1
ATOM 873 N N . VAL A 1 113 ? 11.075 22.822 15.176 1.00 33.08 113 VAL A N 1
ATOM 874 C CA . VAL A 1 113 ? 10.451 23.024 13.880 1.00 34.35 113 VAL A CA 1
ATOM 875 C C . VAL A 1 113 ? 10.415 24.523 13.553 1.00 35.21 113 VAL A C 1
ATOM 876 O O . VAL A 1 113 ? 10.214 25.364 14.433 1.00 36.19 113 VAL A O 1
ATOM 880 N N . ASN A 1 114 ? 10.651 24.842 12.285 1.00 31.77 114 ASN A N 1
ATOM 881 C CA . ASN A 1 114 ? 10.668 26.218 11.785 1.00 30.63 114 ASN A CA 1
ATOM 882 C C . ASN A 1 114 ? 9.457 26.356 10.844 1.00 29.75 114 ASN A C 1
ATOM 883 O O . ASN A 1 114 ? 9.239 25.508 9.983 1.00 30.48 114 ASN A O 1
ATOM 888 N N . LEU A 1 115 ? 8.671 27.411 11.021 1.00 27.27 115 LEU A N 1
ATOM 889 C CA . LEU A 1 115 ? 7.467 27.643 10.218 1.00 27.57 115 LEU A CA 1
ATOM 890 C C . LEU A 1 115 ? 7.399 29.062 9.658 1.00 27.97 115 LEU A C 1
ATOM 891 O O . LEU A 1 115 ? 7.851 30.010 10.306 1.00 29.09 115 LEU A O 1
ATOM 896 N N . LEU A 1 116 ? 6.804 29.207 8.474 1.00 24.99 116 LEU A N 1
ATOM 897 C CA . LEU A 1 116 ? 6.650 30.523 7.846 1.00 24.05 116 LEU A CA 1
ATOM 898 C C . LEU A 1 116 ? 5.188 30.974 7.813 1.00 25.00 116 LEU A C 1
ATOM 899 O O . LEU A 1 116 ? 4.284 30.184 7.498 1.00 23.45 116 LEU A O 1
ATOM 904 N N . GLY A 1 117 ? 4.969 32.245 8.153 1.00 31.18 117 GLY A N 1
ATOM 905 C CA . GLY A 1 117 ? 3.634 32.820 8.137 1.00 30.21 117 GLY A CA 1
ATOM 906 C C . GLY A 1 117 ? 3.362 33.249 6.707 1.00 32.39 117 GLY A C 1
ATOM 907 O O . GLY A 1 117 ? 4.273 33.205 5.877 1.00 33.58 117 GLY A O 1
ATOM 908 N N . ARG A 1 118 ? 2.136 33.665 6.403 1.00 29.45 118 ARG A N 1
ATOM 909 C CA . ARG A 1 118 ? 1.808 34.064 5.039 1.00 31.50 118 ARG A CA 1
ATOM 910 C C . ARG A 1 118 ? 1.196 35.454 4.918 1.00 31.80 118 ARG A C 1
ATOM 911 O O . ARG A 1 118 ? 1.212 36.043 3.832 1.00 31.16 118 ARG A O 1
ATOM 919 N N . VAL A 1 119 ? 0.646 35.985 6.005 1.00 25.99 119 VAL A N 1
ATOM 920 C CA . VAL A 1 119 ? 0.057 37.312 5.915 1.00 24.84 119 VAL A CA 1
ATOM 921 C C . VAL A 1 119 ? 1.152 38.361 5.718 1.00 24.55 119 VAL A C 1
ATOM 922 O O . VAL A 1 119 ? 2.167 38.371 6.434 1.00 23.73 119 VAL A O 1
ATOM 926 N N . PHE A 1 120 ? 0.949 39.242 4.743 1.00 23.79 120 PHE A N 1
ATOM 927 C CA . PHE A 1 120 ? 1.924 40.288 4.446 1.00 26.88 120 PHE A CA 1
ATOM 928 C C . PHE A 1 120 ? 3.267 39.660 4.057 1.00 27.62 120 PHE A C 1
ATOM 929 O O . PHE A 1 120 ? 4.329 40.268 4.244 1.00 27.25 120 PHE A O 1
ATOM 937 N N . MET A 1 121 ? 3.217 38.439 3.533 1.00 27.09 121 MET A N 1
ATOM 938 C CA . MET A 1 121 ? 4.433 37.739 3.131 1.00 28.01 121 MET A CA 1
ATOM 939 C C . MET A 1 121 ? 4.193 36.918 1.872 1.00 28.17 121 MET A C 1
ATOM 940 O O . MET A 1 121 ? 3.102 36.910 1.330 1.00 27.83 121 MET A O 1
ATOM 945 N N . GLU A 1 122 ? 5.226 36.231 1.408 1.00 28.12 122 GLU A N 1
ATOM 946 C CA . GLU A 1 122 ? 5.110 35.413 0.218 1.00 29.89 122 GLU A CA 1
ATOM 947 C C . GLU A 1 122 ? 4.295 34.154 0.497 1.00 27.93 122 GLU A C 1
ATOM 948 O O . GLU A 1 122 ? 4.366 33.574 1.578 1.00 27.33 122 GLU A O 1
ATOM 954 N N . ALA A 1 123 ? 3.519 33.727 -0.488 1.00 28.10 123 ALA A N 1
ATOM 955 C CA . ALA A 1 123 ? 2.695 32.544 -0.316 1.00 27.32 123 ALA A CA 1
ATOM 956 C C . ALA A 1 123 ? 3.508 31.265 -0.399 1.00 26.71 123 ALA A C 1
ATOM 957 O O . ALA A 1 123 ? 4.282 31.066 -1.336 1.00 24.81 123 ALA A O 1
ATOM 959 N N . VAL A 1 124 ? 3.324 30.418 0.609 1.00 27.71 124 VAL A N 1
ATOM 960 C CA . VAL A 1 124 ? 3.966 29.114 0.703 1.00 27.14 124 VAL A CA 1
ATOM 961 C C . VAL A 1 124 ? 2.838 28.213 1.205 1.00 27.85 124 VAL A C 1
ATOM 962 O O . VAL A 1 124 ? 1.681 28.633 1.214 1.00 25.06 124 VAL A O 1
ATOM 966 N N . ASP A 1 125 ? 3.146 26.991 1.625 1.00 30.47 125 ASP A N 1
ATOM 967 C CA . ASP A 1 125 ? 2.093 26.109 2.119 1.00 31.61 125 ASP A CA 1
ATOM 968 C C . ASP A 1 125 ? 1.437 26.639 3.389 1.00 30.05 125 ASP A C 1
ATOM 969 O O . ASP A 1 125 ? 1.977 27.510 4.060 1.00 29.94 125 ASP A O 1
ATOM 974 N N . ASN A 1 126 ? 0.259 26.107 3.701 1.00 26.76 126 ASN A N 1
ATOM 975 C CA . ASN A 1 126 ? -0.505 26.509 4.877 1.00 24.74 126 ASN A CA 1
ATOM 976 C C . ASN A 1 126 ? 0.209 26.028 6.136 1.00 26.00 126 ASN A C 1
ATOM 977 O O . ASN A 1 126 ? 0.283 24.836 6.396 1.00 25.09 126 ASN A O 1
ATOM 982 N N . PRO A 1 127 ? 0.743 26.956 6.941 1.00 30.56 127 PRO A N 1
ATOM 983 C CA . PRO A 1 127 ? 1.447 26.570 8.165 1.00 30.78 127 PRO A CA 1
ATOM 984 C C . PRO A 1 127 ? 0.618 25.799 9.187 1.00 31.25 127 PRO A C 1
ATOM 985 O O . PRO A 1 127 ? 1.117 24.866 9.807 1.00 32.73 127 PRO A O 1
ATOM 989 N N . PHE A 1 128 ? -0.641 26.184 9.356 1.00 31.12 128 PHE A N 1
ATOM 990 C CA . PHE A 1 128 ? -1.521 25.528 10.324 1.00 32.76 128 PHE A CA 1
ATOM 991 C C . PHE A 1 128 ? -1.718 24.043 10.041 1.00 33.66 128 PHE A C 1
ATOM 992 O O . PHE A 1 128 ? -1.629 23.212 10.945 1.00 34.49 128 PHE A O 1
ATOM 1000 N N . ARG A 1 129 ? -1.981 23.714 8.783 1.00 32.31 129 ARG A N 1
ATOM 1001 C CA . ARG A 1 129 ? -2.189 22.332 8.406 1.00 34.08 129 ARG A CA 1
ATOM 1002 C C . ARG A 1 129 ? -0.870 21.600 8.232 1.00 33.10 129 ARG A C 1
ATOM 1003 O O . ARG A 1 129 ? -0.806 20.386 8.399 1.00 34.03 129 ARG A O 1
ATOM 1011 N N . THR A 1 130 ? 0.182 22.334 7.894 1.00 26.82 130 THR A N 1
ATOM 1012 C CA . THR A 1 130 ? 1.494 21.717 7.774 1.00 26.67 130 THR A CA 1
ATOM 1013 C C . THR A 1 130 ? 1.872 21.185 9.170 1.00 27.44 130 THR A C 1
ATOM 1014 O O . THR A 1 130 ? 2.457 20.117 9.285 1.00 27.04 130 THR A O 1
ATOM 1018 N N . MET A 1 131 ? 1.516 21.921 10.224 1.00 36.93 131 MET A N 1
ATOM 1019 C CA . MET A 1 131 ? 1.803 21.489 11.598 1.00 38.60 131 MET A CA 1
ATOM 1020 C C . MET A 1 131 ? 0.914 20.315 12.003 1.00 39.36 131 MET A C 1
ATOM 1021 O O . MET A 1 131 ? 1.359 19.402 12.694 1.00 41.08 131 MET A O 1
ATOM 1026 N N . ASP A 1 132 ? -0.348 20.345 11.593 1.00 34.26 132 ASP A N 1
ATOM 1027 C CA . ASP A 1 132 ? -1.254 19.253 11.928 1.00 36.11 132 ASP A CA 1
ATOM 1028 C C . ASP A 1 132 ? -0.655 17.954 11.410 1.00 36.88 132 ASP A C 1
ATOM 1029 O O . ASP A 1 132 ? -0.706 16.920 12.078 1.00 38.84 132 ASP A O 1
ATOM 1034 N N . ALA A 1 133 ? -0.060 18.028 10.226 1.00 37.14 133 ALA A N 1
ATOM 1035 C CA . ALA A 1 133 ? 0.570 16.873 9.616 1.00 37.21 133 ALA A CA 1
ATOM 1036 C C . ALA A 1 133 ? 1.833 16.440 10.376 1.00 36.95 133 ALA A C 1
ATOM 1037 O O . ALA A 1 133 ? 2.002 15.251 10.658 1.00 37.48 133 ALA A O 1
ATOM 1039 N N . LEU A 1 134 ? 2.718 17.381 10.716 1.00 31.34 134 LEU A N 1
ATOM 1040 C CA . LEU A 1 134 ? 3.935 17.000 11.433 1.00 31.89 134 LEU A CA 1
ATOM 1041 C C . LEU A 1 134 ? 3.522 16.312 12.717 1.00 33.83 134 LEU A C 1
ATOM 1042 O O . LEU A 1 134 ? 3.975 15.205 13.019 1.00 33.60 134 LEU A O 1
ATOM 1047 N N . LEU A 1 135 ? 2.629 16.974 13.447 1.00 45.51 135 LEU A N 1
ATOM 1048 C CA . LEU A 1 135 ? 2.132 16.487 14.723 1.00 47.30 135 LEU A CA 1
ATOM 1049 C C . LEU A 1 135 ? 1.450 15.119 14.725 1.00 50.47 135 LEU A C 1
ATOM 1050 O O . LEU A 1 135 ? 0.941 14.692 15.755 1.00 51.99 135 LEU A O 1
ATOM 1055 N N . GLU A 1 136 ? 1.426 14.429 13.589 1.00 46.61 136 GLU A N 1
ATOM 1056 C CA . GLU A 1 136 ? 0.823 13.096 13.549 1.00 49.07 136 GLU A CA 1
ATOM 1057 C C . GLU A 1 136 ? 1.895 12.046 13.850 1.00 50.08 136 GLU A C 1
ATOM 1058 O O . GLU A 1 136 ? 1.583 10.895 14.159 1.00 49.45 136 GLU A O 1
ATOM 1064 N N . ARG A 1 137 ? 3.159 12.461 13.772 1.00 47.97 137 ARG A N 1
ATOM 1065 C CA . ARG A 1 137 ? 4.286 11.581 14.064 1.00 49.55 137 ARG A CA 1
ATOM 1066 C C . ARG A 1 137 ? 4.249 11.241 15.554 1.00 50.69 137 ARG A C 1
ATOM 1067 O O . ARG A 1 137 ? 3.573 11.916 16.332 1.00 50.52 137 ARG A O 1
ATOM 1075 N N . ASP A 1 138 ? 4.984 10.208 15.955 1.00 64.98 138 ASP A N 1
ATOM 1076 C CA . ASP A 1 138 ? 4.997 9.787 17.354 1.00 66.00 138 ASP A CA 1
ATOM 1077 C C . ASP A 1 138 ? 6.379 9.772 17.998 1.00 64.86 138 ASP A C 1
ATOM 1078 O O . ASP A 1 138 ? 6.532 9.374 19.153 1.00 65.36 138 ASP A O 1
ATOM 1083 N N . ASP A 1 139 ? 7.380 10.225 17.255 1.00 48.84 139 ASP A N 1
ATOM 1084 C CA . ASP A 1 139 ? 8.745 10.243 17.754 1.00 48.26 139 ASP A CA 1
ATOM 1085 C C . ASP A 1 139 ? 9.288 11.659 17.877 1.00 45.70 139 ASP A C 1
ATOM 1086 O O . ASP A 1 139 ? 10.486 11.880 17.700 1.00 45.70 139 ASP A O 1
ATOM 1091 N N . LEU A 1 140 ? 8.418 12.616 18.184 1.00 53.08 140 LEU A N 1
ATOM 1092 C CA . LEU A 1 140 ? 8.845 14.012 18.278 1.00 49.07 140 LEU A CA 1
ATOM 1093 C C . LEU A 1 140 ? 9.258 14.452 19.677 1.00 46.69 140 LEU A C 1
ATOM 1094 O O . LEU A 1 140 ? 10.087 15.349 19.827 1.00 44.77 140 LEU A O 1
ATOM 1099 N N . GLY A 1 141 ? 8.690 13.817 20.697 1.00 40.23 141 GLY A N 1
ATOM 1100 C CA . GLY A 1 141 ? 9.020 14.192 22.057 1.00 38.54 141 GLY A CA 1
ATOM 1101 C C . GLY A 1 141 ? 8.537 15.602 22.343 1.00 37.22 141 GLY A C 1
ATOM 1102 O O . GLY A 1 141 ? 7.398 15.954 22.030 1.00 39.02 141 GLY A O 1
ATOM 1103 N N . THR A 1 142 ? 9.395 16.416 22.943 1.00 31.42 142 THR A N 1
ATOM 1104 C CA . THR A 1 142 ? 9.038 17.792 23.252 1.00 29.33 142 THR A CA 1
ATOM 1105 C C . THR A 1 142 ? 9.213 18.632 21.990 1.00 29.10 142 THR A C 1
ATOM 1106 O O . THR A 1 142 ? 10.317 18.732 21.450 1.00 27.63 142 THR A O 1
ATOM 1110 N N . VAL A 1 143 ? 8.120 19.222 21.515 1.00 26.18 143 VAL A N 1
ATOM 1111 C CA . VAL A 1 143 ? 8.172 20.019 20.298 1.00 24.99 143 VAL A CA 1
ATOM 1112 C C . VAL A 1 143 ? 8.239 21.532 20.512 1.00 23.66 143 VAL A C 1
ATOM 1113 O O . VAL A 1 143 ? 7.493 22.101 21.318 1.00 20.95 143 VAL A O 1
ATOM 1117 N N . PHE A 1 144 ? 9.150 22.170 19.781 1.00 30.38 144 PHE A N 1
ATOM 1118 C CA . PHE A 1 144 ? 9.325 23.618 19.823 1.00 30.87 144 PHE A CA 1
ATOM 1119 C C . PHE A 1 144 ? 9.070 24.165 18.416 1.00 30.79 144 PHE A C 1
ATOM 1120 O O . PHE A 1 144 ? 9.600 23.645 17.433 1.00 32.80 144 PHE A O 1
ATOM 1128 N N . VAL A 1 145 ? 8.258 25.207 18.311 1.00 23.73 145 VAL A N 1
ATOM 1129 C CA . VAL A 1 145 ? 7.967 25.784 17.009 1.00 22.51 145 VAL A CA 1
ATOM 1130 C C . VAL A 1 145 ? 8.444 27.224 16.923 1.00 23.25 145 VAL A C 1
ATOM 1131 O O . VAL A 1 145 ? 8.113 28.038 17.788 1.00 22.18 145 VAL A O 1
ATOM 1135 N N . ASP A 1 146 ? 9.248 27.517 15.901 1.00 31.13 146 ASP A N 1
ATOM 1136 C CA . ASP A 1 146 ? 9.742 28.871 15.646 1.00 31.93 146 ASP A CA 1
ATOM 1137 C C . ASP A 1 146 ? 8.900 29.390 14.466 1.00 31.46 146 ASP A C 1
ATOM 1138 O O . ASP A 1 146 ? 9.216 29.122 13.307 1.00 32.56 146 ASP A O 1
ATOM 1143 N N . PHE A 1 147 ? 7.826 30.117 14.770 1.00 27.24 147 PHE A N 1
ATOM 1144 C CA . PHE A 1 147 ? 6.922 30.633 13.735 1.00 27.49 147 PHE A CA 1
ATOM 1145 C C . PHE A 1 147 ? 7.407 31.991 13.253 1.00 27.12 147 PHE A C 1
ATOM 1146 O O . PHE A 1 147 ? 7.337 32.992 13.969 1.00 28.64 147 PHE A O 1
ATOM 1154 N N . HIS A 1 148 ? 7.924 31.993 12.031 1.00 24.56 148 HIS A N 1
ATOM 1155 C CA . HIS A 1 148 ? 8.477 33.173 11.391 1.00 24.95 148 HIS A CA 1
ATOM 1156 C C . HIS A 1 148 ? 7.367 33.857 10.585 1.00 26.08 148 HIS A C 1
ATOM 1157 O O . HIS A 1 148 ? 7.049 33.452 9.452 1.00 25.17 148 HIS A O 1
ATOM 1164 N N . ALA A 1 149 ? 6.783 34.896 11.181 1.00 27.50 149 ALA A N 1
ATOM 1165 C CA . ALA A 1 149 ? 5.682 35.622 10.571 1.00 25.87 149 ALA A CA 1
ATOM 1166 C C . ALA A 1 149 ? 5.640 37.120 10.899 1.00 27.47 149 ALA A C 1
ATOM 1167 O O . ALA A 1 149 ? 6.301 37.597 11.823 1.00 26.62 149 ALA A O 1
ATOM 1169 N N . GLU A 1 150 ? 4.823 37.844 10.139 1.00 26.84 150 GLU A N 1
ATOM 1170 C CA . GLU A 1 150 ? 4.672 39.291 10.274 1.00 27.85 150 GLU A CA 1
ATOM 1171 C C . GLU A 1 150 ? 3.429 39.732 11.062 1.00 27.49 150 GLU A C 1
ATOM 1172 O O . GLU A 1 150 ? 3.508 40.583 11.958 1.00 25.45 150 GLU A O 1
ATOM 1178 N N . ALA A 1 151 ? 2.291 39.139 10.718 1.00 27.39 151 ALA A N 1
ATOM 1179 C CA . ALA A 1 151 ? 1.004 39.465 11.322 1.00 27.46 151 ALA A CA 1
ATOM 1180 C C . ALA A 1 151 ? 0.767 38.938 12.732 1.00 27.72 151 ALA A C 1
ATOM 1181 O O . ALA A 1 151 ? 0.902 37.740 12.976 1.00 29.25 151 ALA A O 1
ATOM 1183 N N . THR A 1 152 ? 0.380 39.819 13.655 1.00 30.33 152 THR A N 1
ATOM 1184 C CA . THR A 1 152 ? 0.115 39.372 15.021 1.00 32.70 152 THR A CA 1
ATOM 1185 C C . THR A 1 152 ? -1.105 38.448 15.049 1.00 33.33 152 THR A C 1
ATOM 1186 O O . THR A 1 152 ? -1.219 37.592 15.924 1.00 33.04 152 THR A O 1
ATOM 1190 N N . SER A 1 153 ? -2.010 38.612 14.086 1.00 31.54 153 SER A N 1
ATOM 1191 C CA . SER A 1 153 ? -3.207 37.767 14.018 1.00 32.24 153 SER A CA 1
ATOM 1192 C C . SER A 1 153 ? -2.850 36.315 13.689 1.00 30.76 153 SER A C 1
ATOM 1193 O O . SER A 1 153 ? -3.407 35.384 14.262 1.00 28.97 153 SER A O 1
ATOM 1196 N N . GLU A 1 154 ? -1.915 36.131 12.765 1.00 28.36 154 GLU A N 1
ATOM 1197 C CA . GLU A 1 154 ? -1.481 34.797 12.358 1.00 28.57 154 GLU A CA 1
ATOM 1198 C C . GLU A 1 154 ? -0.646 34.133 13.464 1.00 28.71 154 GLU A C 1
ATOM 1199 O O . GLU A 1 154 ? -0.652 32.907 13.621 1.00 26.84 154 GLU A O 1
ATOM 1205 N N . LYS A 1 155 ? 0.066 34.945 14.238 1.00 31.32 155 LYS A N 1
ATOM 1206 C CA . LYS A 1 155 ? 0.878 34.405 15.310 1.00 30.68 155 LYS A CA 1
ATOM 1207 C C . LYS A 1 155 ? 0.016 33.981 16.492 1.00 30.57 155 LYS A C 1
ATOM 1208 O O . LYS A 1 155 ? 0.208 32.895 17.037 1.00 30.56 155 LYS A O 1
ATOM 1214 N N . GLU A 1 156 ? -0.939 34.818 16.884 1.00 24.89 156 GLU A N 1
ATOM 1215 C CA . GLU A 1 156 ? -1.800 34.468 18.012 1.00 25.19 156 GLU A CA 1
ATOM 1216 C C . GLU A 1 156 ? -2.619 33.237 17.682 1.00 23.07 156 GLU A C 1
ATOM 1217 O O . GLU A 1 156 ? -2.867 32.386 18.542 1.00 19.48 156 GLU A O 1
ATOM 1223 N N . ALA A 1 157 ? -3.019 33.130 16.419 1.00 27.32 157 ALA A N 1
ATOM 1224 C CA . ALA A 1 157 ? -3.802 31.992 15.986 1.00 26.08 157 ALA A CA 1
ATOM 1225 C C . ALA A 1 157 ? -3.000 30.690 16.057 1.00 27.67 157 ALA A C 1
ATOM 1226 O O . ALA A 1 157 ? -3.522 29.672 16.510 1.00 27.83 157 ALA A O 1
ATOM 1228 N N . MET A 1 158 ? -1.738 30.714 15.624 1.00 26.75 158 MET A N 1
ATOM 1229 C CA . MET A 1 158 ? -0.924 29.499 15.644 1.00 26.35 158 MET A CA 1
ATOM 1230 C C . MET A 1 158 ? -0.710 29.065 17.088 1.00 26.13 158 MET A C 1
ATOM 1231 O O . MET A 1 158 ? -0.557 27.878 17.379 1.00 28.17 158 MET A O 1
ATOM 1236 N N . GLY A 1 159 ? -0.719 30.034 17.994 1.00 26.83 159 GLY A N 1
ATOM 1237 C CA . GLY A 1 159 ? -0.554 29.734 19.401 1.00 27.05 159 GLY A CA 1
ATOM 1238 C C . GLY A 1 159 ? -1.799 29.042 19.932 1.00 29.29 159 GLY A C 1
ATOM 1239 O O . GLY A 1 159 ? -1.718 28.103 20.724 1.00 28.67 159 GLY A O 1
ATOM 1240 N N . TRP A 1 160 ? -2.969 29.508 19.510 1.00 36.10 160 TRP A N 1
ATOM 1241 C CA . TRP A 1 160 ? -4.199 28.876 19.962 1.00 36.73 160 TRP A CA 1
ATOM 1242 C C . TRP A 1 160 ? -4.358 27.526 19.263 1.00 35.72 160 TRP A C 1
ATOM 1243 O O . TRP A 1 160 ? -4.869 26.582 19.854 1.00 35.25 160 TRP A O 1
ATOM 1254 N N . HIS A 1 161 ? -3.880 27.431 18.021 1.00 30.81 161 HIS A N 1
ATOM 1255 C CA . HIS A 1 161 ? -3.970 26.199 17.236 1.00 30.05 161 HIS A CA 1
ATOM 1256 C C . HIS A 1 161 ? -3.117 25.039 17.767 1.00 31.58 161 HIS A C 1
ATOM 1257 O O . HIS A 1 161 ? -3.478 23.868 17.590 1.00 31.73 161 HIS A O 1
ATOM 1264 N N . LEU A 1 162 ? 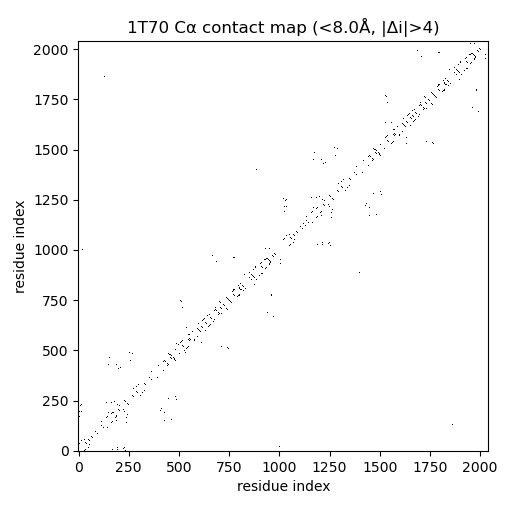-1.997 25.370 18.413 1.00 28.36 162 LEU A N 1
ATOM 1265 C CA . LEU A 1 162 ? -1.073 24.374 18.955 1.00 28.87 162 LEU A CA 1
ATOM 1266 C C . LEU A 1 162 ? -1.098 24.255 20.476 1.00 27.41 162 LEU A C 1
ATOM 1267 O O . LEU A 1 162 ? -0.379 23.440 21.043 1.00 29.81 162 LEU A O 1
ATOM 1272 N N . ALA A 1 163 ? -1.905 25.059 21.150 1.00 20.93 163 ALA A N 1
ATOM 1273 C CA . ALA A 1 163 ? -1.931 24.980 22.601 1.00 23.86 163 ALA A CA 1
ATOM 1274 C C . ALA A 1 163 ? -2.306 23.580 23.060 1.00 25.96 163 ALA A C 1
ATOM 1275 O O . ALA A 1 163 ? -3.325 23.029 22.642 1.00 26.96 163 ALA A O 1
ATOM 1277 N N . GLY A 1 164 ? -1.474 22.997 23.916 1.00 33.89 164 GLY A N 1
ATOM 1278 C CA . GLY A 1 164 ? -1.764 21.666 24.412 1.00 32.75 164 GLY A CA 1
ATOM 1279 C C . GLY A 1 164 ? -1.123 20.539 23.624 1.00 34.83 164 GLY A C 1
ATOM 1280 O O . GLY A 1 164 ? -1.243 19.379 24.003 1.00 36.79 164 GLY A O 1
ATOM 1281 N N . ARG A 1 165 ? -0.457 20.845 22.519 1.00 28.77 165 ARG A N 1
ATOM 1282 C CA . ARG A 1 165 ? 0.176 19.781 21.761 1.00 29.09 165 ARG A CA 1
ATOM 1283 C C . ARG A 1 165 ? 1.554 20.129 21.231 1.00 28.06 165 ARG A C 1
ATOM 1284 O O . ARG A 1 165 ? 2.082 19.481 20.335 1.00 27.46 165 ARG A O 1
ATOM 1292 N N . VAL A 1 166 ? 2.136 21.150 21.829 1.00 36.51 166 VAL A N 1
ATOM 1293 C CA . VAL A 1 166 ? 3.459 21.617 21.473 1.00 35.50 166 VAL A CA 1
ATOM 1294 C C . VAL A 1 166 ? 3.919 22.283 22.760 1.00 35.77 166 VAL A C 1
ATOM 1295 O O . VAL A 1 166 ? 3.110 22.859 23.491 1.00 35.26 166 VAL A O 1
ATOM 1299 N N . ALA A 1 167 ? 5.204 22.180 23.065 1.00 32.54 167 ALA A N 1
ATOM 1300 C CA . ALA A 1 167 ? 5.703 22.770 24.288 1.00 32.40 167 ALA A CA 1
ATOM 1301 C C . ALA A 1 167 ? 5.860 24.285 24.187 1.00 31.45 167 ALA A C 1
ATOM 1302 O O . ALA A 1 167 ? 5.745 24.993 25.185 1.00 30.14 167 ALA A O 1
ATOM 1304 N N . ALA A 1 168 ? 6.108 24.787 22.985 1.00 32.62 168 ALA A N 1
ATOM 1305 C CA . ALA A 1 168 ? 6.280 26.220 22.813 1.00 32.35 168 ALA A CA 1
ATOM 1306 C C . ALA A 1 168 ? 6.081 26.723 21.376 1.00 30.66 168 ALA A C 1
ATOM 1307 O O . ALA A 1 168 ? 6.339 26.005 20.405 1.00 31.41 168 ALA A O 1
ATOM 1309 N N . VAL A 1 169 ? 5.612 27.963 21.261 1.00 23.58 169 VAL A N 1
ATOM 1310 C CA . VAL A 1 169 ? 5.385 28.624 19.971 1.00 22.29 169 VAL A CA 1
ATOM 1311 C C . VAL A 1 169 ? 5.920 30.052 20.120 1.00 23.43 169 VAL A C 1
ATOM 1312 O O . VAL A 1 169 ? 5.241 30.928 20.657 1.00 21.10 169 VAL A O 1
ATOM 1316 N N . ILE A 1 170 ? 7.154 30.261 19.666 1.00 28.77 170 ILE A N 1
ATOM 1317 C CA . ILE A 1 170 ? 7.818 31.559 19.746 1.00 27.09 170 ILE A CA 1
ATOM 1318 C C . ILE A 1 170 ? 7.981 32.151 18.344 1.00 27.46 170 ILE A C 1
ATOM 1319 O O . ILE A 1 170 ? 8.616 31.547 17.481 1.00 28.26 170 ILE A O 1
ATOM 1324 N N . GLY A 1 171 ? 7.421 33.339 18.125 1.00 25.95 171 GLY A N 1
ATOM 1325 C CA . GLY A 1 171 ? 7.507 33.959 16.814 1.00 25.13 171 GLY A CA 1
ATOM 1326 C C . GLY A 1 171 ? 8.749 34.798 16.604 1.00 25.68 171 GLY A C 1
ATOM 1327 O O . GLY A 1 171 ? 9.391 35.218 17.565 1.00 25.48 171 GLY A O 1
ATOM 1328 N N . THR A 1 172 ? 9.079 35.039 15.340 1.00 26.84 172 THR A N 1
ATOM 1329 C CA . THR A 1 172 ? 10.246 35.833 14.972 1.00 28.32 172 THR A CA 1
ATOM 1330 C C . THR A 1 172 ? 9.975 36.611 13.691 1.00 29.74 172 THR A C 1
ATOM 1331 O O . THR A 1 172 ? 8.878 36.538 13.129 1.00 28.54 172 THR A O 1
ATOM 1335 N N . HIS A 1 173 ? 10.989 37.349 13.245 1.00 37.69 173 HIS A N 1
ATOM 1336 C CA . HIS A 1 173 ? 10.947 38.135 12.012 1.00 38.47 173 HIS A CA 1
ATOM 1337 C C . HIS A 1 173 ? 10.628 39.621 12.141 1.00 38.78 173 HIS A C 1
ATOM 1338 O O . HIS A 1 173 ? 11.002 40.402 11.264 1.00 39.87 173 HIS A O 1
ATOM 1345 N N . THR A 1 174 ? 9.952 40.031 13.212 1.00 26.29 174 THR A N 1
ATOM 1346 C CA . THR A 1 174 ? 9.608 41.448 13.336 1.00 25.51 174 THR A CA 1
ATOM 1347 C C . THR A 1 174 ? 10.629 42.291 14.082 1.00 25.02 174 THR A C 1
ATOM 1348 O O . THR A 1 174 ? 10.522 43.513 14.110 1.00 25.95 174 THR A O 1
ATOM 1352 N N . HIS A 1 175 ? 11.619 41.626 14.668 1.00 29.03 175 HIS A N 1
ATOM 1353 C CA . HIS A 1 175 ? 12.720 42.276 15.373 1.00 29.57 175 HIS A CA 1
ATOM 1354 C C . HIS A 1 175 ? 12.438 43.023 16.674 1.00 30.48 175 HIS A C 1
ATOM 1355 O O . HIS A 1 175 ? 13.367 43.417 17.372 1.00 32.99 175 HIS A O 1
ATOM 1362 N N . VAL A 1 176 ? 11.179 43.249 17.011 1.00 31.54 176 VAL A N 1
ATOM 1363 C CA . VAL A 1 176 ? 10.913 43.912 18.275 1.00 29.74 176 VAL A CA 1
ATOM 1364 C C . VAL A 1 176 ? 10.275 42.889 19.183 1.00 28.00 176 VAL A C 1
ATOM 1365 O O . VAL A 1 176 ? 9.250 42.322 18.849 1.00 30.58 176 VAL A O 1
ATOM 1369 N N . PRO A 1 177 ? 10.882 42.624 20.343 1.00 26.10 177 PRO A N 1
ATOM 1370 C CA . PRO A 1 177 ? 10.280 41.633 21.236 1.00 25.47 177 PRO A CA 1
ATOM 1371 C C . PRO A 1 177 ? 8.924 42.086 21.759 1.00 27.36 177 PRO A C 1
ATOM 1372 O O . PRO A 1 177 ? 8.657 43.281 21.897 1.00 27.76 177 PRO A O 1
ATOM 1376 N N . THR A 1 178 ? 8.062 41.124 22.044 1.00 25.86 178 THR A N 1
ATOM 1377 C CA . THR A 1 178 ? 6.752 41.442 22.568 1.00 27.20 178 THR A CA 1
ATOM 1378 C C . THR A 1 178 ? 6.733 41.099 24.050 1.00 28.31 178 THR A C 1
ATOM 1379 O O . THR A 1 178 ? 7.503 40.251 24.510 1.00 27.91 178 THR A O 1
ATOM 1383 N N . ALA A 1 179 ? 5.858 41.770 24.787 1.00 29.83 179 ALA A N 1
ATOM 1384 C CA . ALA A 1 179 ? 5.749 41.580 26.223 1.00 31.32 179 ALA A CA 1
ATOM 1385 C C . ALA A 1 179 ? 4.625 40.651 26.648 1.00 31.98 179 ALA A C 1
ATOM 1386 O O . ALA A 1 179 ? 4.274 40.598 27.828 1.00 35.25 179 ALA A O 1
ATOM 1388 N N . ASP A 1 180 ? 4.066 39.910 25.699 1.00 32.99 180 ASP A N 1
ATOM 1389 C CA . ASP A 1 180 ? 2.970 39.009 26.014 1.00 31.35 180 ASP A CA 1
ATOM 1390 C C . ASP A 1 180 ? 3.391 37.594 26.416 1.00 30.22 180 ASP A C 1
ATOM 1391 O O . ASP A 1 180 ? 2.560 36.698 26.462 1.00 31.20 180 ASP A O 1
ATOM 1396 N N . THR A 1 181 ? 4.672 37.391 26.707 1.00 32.55 181 THR A N 1
ATOM 1397 C CA . THR A 1 181 ? 5.166 36.075 27.126 1.00 31.84 181 THR A CA 1
ATOM 1398 C C . THR A 1 181 ? 4.142 35.426 28.063 1.00 32.73 181 THR A C 1
ATOM 1399 O O . THR A 1 181 ? 3.824 35.974 29.119 1.00 32.18 181 THR A O 1
ATOM 1403 N N . ARG A 1 182 ? 3.632 34.264 27.674 1.00 30.41 182 ARG A N 1
ATOM 1404 C CA . ARG A 1 182 ? 2.629 33.563 28.473 1.00 31.81 182 ARG A CA 1
ATOM 1405 C C . ARG A 1 182 ? 2.688 32.063 28.220 1.00 30.10 182 ARG A C 1
ATOM 1406 O O . ARG A 1 182 ? 3.314 31.602 27.265 1.00 30.00 182 ARG A O 1
ATOM 1414 N N . ILE A 1 183 ? 2.047 31.303 29.095 1.00 28.38 183 ILE A N 1
ATOM 1415 C CA . ILE A 1 183 ? 1.964 29.863 28.923 1.00 28.28 183 ILE A CA 1
ATOM 1416 C C . ILE A 1 183 ? 0.483 29.597 28.732 1.00 28.04 183 ILE A C 1
ATOM 1417 O O . ILE A 1 183 ? -0.295 29.722 29.669 1.00 28.79 183 ILE A O 1
ATOM 1422 N N . LEU A 1 184 ? 0.103 29.264 27.503 1.00 28.04 184 LEU A N 1
ATOM 1423 C CA . LEU A 1 184 ? -1.286 28.988 27.158 1.00 29.33 184 LEU A CA 1
ATOM 1424 C C . LEU A 1 184 ? -1.762 27.688 27.783 1.00 29.86 184 LEU A C 1
ATOM 1425 O O . LEU A 1 184 ? -0.990 26.734 27.910 1.00 27.37 184 LEU A O 1
ATOM 1430 N N . LYS A 1 185 ? -3.035 27.658 28.171 1.00 42.85 185 LYS A N 1
ATOM 1431 C CA . LYS A 1 185 ? -3.606 26.458 28.769 1.00 45.61 185 LYS A CA 1
ATOM 1432 C C . LYS A 1 185 ? -3.153 25.258 27.939 1.00 44.55 185 LYS A C 1
ATOM 1433 O O . LYS A 1 185 ? -3.078 25.329 26.711 1.00 45.20 185 LYS A O 1
ATOM 1439 N N . GLY A 1 186 ? -2.845 24.158 28.608 1.00 36.97 186 GLY A N 1
ATOM 1440 C CA . GLY A 1 186 ? -2.382 22.992 27.890 1.00 36.31 186 GLY A CA 1
ATOM 1441 C C . GLY A 1 186 ? -0.869 22.909 27.953 1.00 35.57 186 GLY A C 1
ATOM 1442 O O . GLY A 1 186 ? -0.271 22.003 27.381 1.00 36.66 186 GLY A O 1
ATOM 1443 N N . GLY A 1 187 ? -0.250 23.869 28.635 1.00 30.98 187 GLY A N 1
ATOM 1444 C CA . GLY A 1 187 ? 1.200 23.874 28.793 1.00 30.02 187 GLY A CA 1
ATOM 1445 C C . GLY A 1 187 ? 2.040 24.296 27.598 1.00 29.95 187 GLY A C 1
ATOM 1446 O O . GLY A 1 187 ? 3.091 23.711 27.334 1.00 29.43 187 GLY A O 1
ATOM 1447 N N . THR A 1 188 ? 1.591 25.320 26.882 1.00 33.49 188 THR A N 1
ATOM 1448 C CA . THR A 1 188 ? 2.320 25.802 25.720 1.00 31.79 188 THR A CA 1
ATOM 1449 C C . THR A 1 188 ? 2.798 27.236 25.911 1.00 31.98 188 THR A C 1
ATOM 1450 O O . THR A 1 188 ? 1.992 28.162 25.994 1.00 32.09 188 THR A O 1
ATOM 1454 N N . ALA A 1 189 ? 4.113 27.417 25.994 1.00 27.09 189 ALA A N 1
ATOM 1455 C CA . ALA A 1 189 ? 4.670 28.752 26.165 1.00 26.63 189 ALA A CA 1
ATOM 1456 C C . ALA A 1 189 ? 4.415 29.504 24.877 1.00 26.58 189 ALA A C 1
ATOM 1457 O O . ALA A 1 189 ? 4.369 28.916 23.800 1.00 25.61 189 ALA A O 1
ATOM 1459 N N . TYR A 1 190 ? 4.244 30.811 24.980 1.00 26.35 190 TYR A N 1
ATOM 1460 C CA . TYR A 1 190 ? 3.981 31.582 23.790 1.00 25.74 190 TYR A CA 1
ATOM 1461 C C . TYR A 1 190 ? 4.466 33.005 23.926 1.00 26.62 190 TYR A C 1
ATOM 1462 O O . TYR A 1 190 ? 4.433 33.582 25.015 1.00 26.66 190 TYR A O 1
ATOM 1471 N N . GLN A 1 191 ? 4.936 33.549 22.808 1.00 27.77 191 GLN A N 1
ATOM 1472 C CA . GLN A 1 191 ? 5.394 34.930 22.724 1.00 28.94 191 GLN A CA 1
ATOM 1473 C C . GLN A 1 191 ? 5.315 35.299 21.241 1.00 27.70 191 GLN A C 1
ATOM 1474 O O . GLN A 1 191 ? 5.959 34.660 20.405 1.00 27.25 191 GLN A O 1
ATOM 1480 N N . THR A 1 192 ? 4.501 36.303 20.911 1.00 23.07 192 THR A N 1
ATOM 1481 C CA . THR A 1 192 ? 4.333 36.714 19.516 1.00 24.97 192 THR A CA 1
ATOM 1482 C C . THR A 1 192 ? 5.649 36.998 18.785 1.00 25.45 192 THR A C 1
ATOM 1483 O O . THR A 1 192 ? 5.740 36.760 17.579 1.00 27.24 192 THR A O 1
ATOM 1487 N N . ASP A 1 193 ? 6.661 37.513 19.483 1.00 29.24 193 ASP A N 1
ATOM 1488 C CA . ASP A 1 193 ? 7.969 37.722 18.846 1.00 30.11 193 ASP A CA 1
ATOM 1489 C C . ASP A 1 193 ? 9.116 37.784 19.834 1.00 29.57 193 ASP A C 1
ATOM 1490 O O . ASP A 1 193 ? 9.141 38.638 20.713 1.00 29.30 193 ASP A O 1
ATOM 1495 N N . ALA A 1 194 ? 10.075 36.879 19.669 1.00 30.96 194 ALA A N 1
ATOM 1496 C CA . ALA A 1 194 ? 11.249 36.808 20.542 1.00 30.08 194 ALA A CA 1
ATOM 1497 C C . ALA A 1 194 ? 12.067 38.091 20.568 1.00 29.98 194 ALA A C 1
ATOM 1498 O O . ALA A 1 194 ? 12.683 38.426 21.586 1.00 29.27 194 ALA A O 1
ATOM 1500 N N . GLY A 1 195 ? 12.057 38.811 19.449 1.00 28.71 195 GLY A N 1
ATOM 1501 C CA . GLY A 1 195 ? 12.857 40.018 19.324 1.00 26.67 195 GLY A CA 1
ATOM 1502 C C . GLY A 1 195 ? 14.090 39.561 18.559 1.00 26.57 195 GLY A C 1
ATOM 1503 O O . GLY A 1 195 ? 14.287 38.356 18.371 1.00 25.90 195 GLY A O 1
ATOM 1504 N N . PHE A 1 196 ? 14.934 40.473 18.107 1.00 25.67 196 PHE A N 1
ATOM 1505 C CA . PHE A 1 196 ? 16.093 40.007 17.374 1.00 24.98 196 PHE A CA 1
ATOM 1506 C C . PHE A 1 196 ? 17.403 40.233 18.116 1.00 25.33 196 PHE A C 1
ATOM 1507 O O . PHE A 1 196 ? 17.427 40.794 19.219 1.00 22.69 196 PHE A O 1
ATOM 1515 N N . THR A 1 197 ? 18.483 39.752 17.513 1.00 23.79 197 THR A N 1
ATOM 1516 C CA . THR A 1 197 ? 19.818 39.884 18.069 1.00 23.32 197 THR A CA 1
ATOM 1517 C C . THR A 1 197 ? 20.631 40.621 17.027 1.00 24.55 197 THR A C 1
ATOM 1518 O O . THR A 1 197 ? 21.102 40.040 16.051 1.00 23.96 197 THR A O 1
ATOM 1522 N N . GLY A 1 198 ? 20.765 41.921 17.247 1.00 23.35 198 GLY A N 1
ATOM 1523 C CA . GLY A 1 198 ? 21.482 42.766 16.330 1.00 23.32 198 GLY A CA 1
ATOM 1524 C C . GLY A 1 198 ? 21.546 44.165 16.893 1.00 23.53 198 GLY A C 1
ATOM 1525 O O . GLY A 1 198 ? 21.212 44.386 18.052 1.00 24.62 198 GLY A O 1
ATOM 1526 N N . PRO A 1 199 ? 21.961 45.136 16.075 1.00 24.30 199 PRO A N 1
ATOM 1527 C CA . PRO A 1 199 ? 22.110 46.556 16.403 1.00 24.30 199 PRO A CA 1
ATOM 1528 C C . PRO A 1 199 ? 20.922 47.175 17.134 1.00 24.59 199 PRO A C 1
ATOM 1529 O O . PRO A 1 199 ? 19.803 47.139 16.646 1.00 24.60 199 PRO A O 1
ATOM 1533 N N . HIS A 1 200 ? 21.207 47.770 18.287 1.00 32.13 200 HIS A N 1
ATOM 1534 C CA . HIS A 1 200 ? 20.228 48.415 19.164 1.00 33.53 200 HIS A CA 1
ATOM 1535 C C . HIS A 1 200 ? 19.646 49.720 18.633 1.00 34.84 200 HIS A C 1
ATOM 1536 O O . HIS A 1 200 ? 18.470 50.005 18.839 1.00 35.03 200 HIS A O 1
ATOM 1543 N N . ASP A 1 201 ? 20.475 50.526 17.978 1.00 34.98 201 ASP A N 1
ATOM 1544 C CA . ASP A 1 201 ? 20.005 51.787 17.417 1.00 36.66 201 ASP A CA 1
ATOM 1545 C C . ASP A 1 201 ? 19.950 51.676 15.897 1.00 36.90 201 ASP A C 1
ATOM 1546 O O . ASP A 1 201 ? 20.966 51.807 15.212 1.00 36.26 201 ASP A O 1
ATOM 1551 N N . SER A 1 202 ? 18.752 51.431 15.375 1.00 31.40 202 SER A N 1
ATOM 1552 C CA . SER A 1 202 ? 18.582 51.272 13.942 1.00 29.94 202 SER A CA 1
ATOM 1553 C C . SER A 1 202 ? 17.116 51.229 13.527 1.00 29.29 202 SER A C 1
ATOM 1554 O O . SER A 1 202 ? 16.203 51.489 14.320 1.00 29.11 202 SER A O 1
ATOM 1557 N N . ILE A 1 203 ? 16.905 50.902 12.260 1.00 31.45 203 ILE A N 1
ATOM 1558 C CA . ILE A 1 203 ? 15.557 50.742 11.747 1.00 33.00 203 ILE A CA 1
ATOM 1559 C C . ILE A 1 203 ? 15.462 49.301 11.277 1.00 33.38 203 ILE A C 1
ATOM 1560 O O . ILE A 1 203 ? 15.899 48.972 10.180 1.00 32.75 203 ILE A O 1
ATOM 1565 N N . ILE A 1 204 ? 14.931 48.449 12.148 1.00 46.86 204 ILE A N 1
ATOM 1566 C CA . ILE A 1 204 ? 14.752 47.031 11.866 1.00 49.01 204 ILE A CA 1
ATOM 1567 C C . ILE A 1 204 ? 16.078 46.281 11.673 1.00 48.80 204 ILE A C 1
ATOM 1568 O O . ILE A 1 204 ? 16.093 45.112 11.292 1.00 50.25 204 ILE A O 1
ATOM 1573 N N . GLY A 1 205 ? 17.189 46.955 11.957 1.00 35.36 205 GLY A N 1
ATOM 1574 C CA . GLY A 1 205 ? 18.493 46.329 11.816 1.00 31.76 205 GLY A CA 1
ATOM 1575 C C . GLY A 1 205 ? 19.373 47.075 10.833 1.00 31.46 205 GLY A C 1
ATOM 1576 O O . GLY A 1 205 ? 20.580 46.865 10.778 1.00 29.67 205 GLY A O 1
ATOM 1577 N N . SER A 1 206 ? 18.756 47.951 10.049 1.00 26.23 206 SER A N 1
ATOM 1578 C CA . SER A 1 206 ? 19.478 48.741 9.063 1.00 27.53 206 SER A CA 1
ATOM 1579 C C . SER A 1 206 ? 19.919 50.068 9.666 1.00 27.32 206 SER A C 1
ATOM 1580 O O . SER A 1 206 ? 19.389 50.497 10.693 1.00 25.41 206 SER A O 1
ATOM 1583 N N . ALA A 1 207 ? 20.896 50.709 9.029 1.00 36.59 207 ALA A N 1
ATOM 1584 C CA . ALA A 1 207 ? 21.359 52.009 9.487 1.00 39.20 207 ALA A CA 1
ATOM 1585 C C . ALA A 1 207 ? 20.161 52.926 9.296 1.00 40.61 207 ALA A C 1
ATOM 1586 O O . ALA A 1 207 ? 19.400 52.774 8.335 1.00 40.68 207 ALA A O 1
ATOM 1588 N N . ILE A 1 208 ? 20.001 53.881 10.202 1.00 42.88 208 ILE A N 1
ATOM 1589 C CA . ILE A 1 208 ? 18.871 54.795 10.170 1.00 43.69 208 ILE A CA 1
ATOM 1590 C C . ILE A 1 208 ? 18.691 55.680 8.938 1.00 44.41 208 ILE A C 1
ATOM 1591 O O . ILE A 1 208 ? 17.576 55.814 8.447 1.00 45.24 208 ILE A O 1
ATOM 1596 N N . GLU A 1 209 ? 19.763 56.267 8.419 1.00 44.62 209 GLU A N 1
ATOM 1597 C CA . GLU A 1 209 ? 19.625 57.162 7.267 1.00 45.78 209 GLU A CA 1
ATOM 1598 C C . GLU A 1 209 ? 18.958 56.589 6.025 1.00 43.61 209 GLU A C 1
ATOM 1599 O O . GLU A 1 209 ? 18.017 57.179 5.506 1.00 43.73 209 GLU A O 1
ATOM 1605 N N . GLY A 1 210 ? 19.460 55.460 5.535 1.00 43.50 210 GLY A N 1
ATOM 1606 C CA . GLY A 1 210 ? 18.891 54.843 4.346 1.00 40.50 210 GLY A CA 1
ATOM 1607 C C . GLY A 1 210 ? 17.374 54.736 4.369 1.00 39.54 210 GLY A C 1
ATOM 1608 O O . GLY A 1 210 ? 16.699 55.401 3.585 1.00 38.96 210 GLY A O 1
ATOM 1609 N N . PRO A 1 211 ? 16.805 53.901 5.254 1.00 37.92 211 PRO A N 1
ATOM 1610 C CA . PRO A 1 211 ? 15.355 53.717 5.368 1.00 35.60 211 PRO A CA 1
ATOM 1611 C C . PRO A 1 211 ? 14.581 55.008 5.619 1.00 36.05 211 PRO A C 1
ATOM 1612 O O . PRO A 1 211 ? 13.491 55.198 5.072 1.00 34.05 211 PRO A O 1
ATOM 1616 N N . LEU A 1 212 ? 15.138 55.897 6.436 1.00 31.69 212 LEU A N 1
ATOM 1617 C CA . LEU A 1 212 ? 14.453 57.154 6.728 1.00 32.71 212 LEU A CA 1
ATOM 1618 C C . LEU A 1 212 ? 14.251 57.971 5.462 1.00 32.22 212 LEU A C 1
ATOM 1619 O O . LEU A 1 212 ? 13.155 58.469 5.206 1.00 31.71 212 LEU A O 1
ATOM 1624 N N . GLN A 1 213 ? 15.311 58.103 4.672 1.00 32.05 213 GLN A N 1
ATOM 1625 C CA . GLN A 1 213 ? 15.243 58.846 3.433 1.00 32.13 213 GLN A CA 1
ATOM 1626 C C . GLN A 1 213 ? 14.274 58.179 2.453 1.00 32.49 213 GLN A C 1
ATOM 1627 O O . GLN A 1 213 ? 13.630 58.861 1.648 1.00 30.70 213 GLN A O 1
ATOM 1633 N N . ARG A 1 214 ? 14.181 56.851 2.514 1.00 29.55 214 ARG A N 1
ATOM 1634 C CA . ARG A 1 214 ? 13.264 56.121 1.647 1.00 29.10 214 ARG A CA 1
ATOM 1635 C C . ARG A 1 214 ? 11.859 56.520 2.046 1.00 28.00 214 ARG A C 1
ATOM 1636 O O . ARG A 1 214 ? 11.032 56.853 1.202 1.00 28.03 214 ARG A O 1
ATOM 1644 N N . PHE A 1 215 ? 11.594 56.478 3.345 1.00 27.95 215 PHE A N 1
ATOM 1645 C CA . PHE A 1 215 ? 10.284 56.813 3.856 1.00 29.86 215 PHE A CA 1
ATOM 1646 C C . PHE A 1 215 ? 9.850 58.234 3.556 1.00 31.17 215 PHE A C 1
ATOM 1647 O O . PHE A 1 215 ? 8.677 58.464 3.250 1.00 32.58 215 PHE A O 1
ATOM 1655 N N . LEU A 1 216 ? 10.791 59.176 3.625 1.00 34.47 216 LEU A N 1
ATOM 1656 C CA . LEU A 1 216 ? 10.511 60.591 3.368 1.00 34.33 216 LEU A CA 1
ATOM 1657 C C . LEU A 1 216 ? 10.407 60.983 1.886 1.00 34.60 216 LEU A C 1
ATOM 1658 O O . LEU A 1 216 ? 9.482 61.691 1.493 1.00 34.31 216 LEU A O 1
ATOM 1663 N N . THR A 1 217 ? 11.351 60.534 1.067 1.00 25.29 217 THR A N 1
ATOM 1664 C CA . THR A 1 217 ? 11.355 60.888 -0.355 1.00 27.21 217 THR A CA 1
ATOM 1665 C C . THR A 1 217 ? 10.658 59.893 -1.280 1.00 27.04 217 THR A C 1
ATOM 1666 O O . THR A 1 217 ? 10.467 60.165 -2.469 1.00 25.90 217 THR A O 1
ATOM 1670 N N . GLU A 1 218 ? 10.301 58.731 -0.746 1.00 33.72 218 GLU A N 1
ATOM 1671 C CA . GLU A 1 218 ? 9.637 57.707 -1.542 1.00 36.24 218 GLU A CA 1
ATOM 1672 C C . GLU A 1 218 ? 10.487 57.313 -2.766 1.00 36.95 218 GLU A C 1
ATOM 1673 O O . GLU A 1 218 ? 9.976 56.836 -3.773 1.00 37.54 218 GLU A O 1
ATOM 1679 N N . ARG A 1 219 ? 11.792 57.536 -2.666 1.00 43.70 219 ARG A N 1
ATOM 1680 C 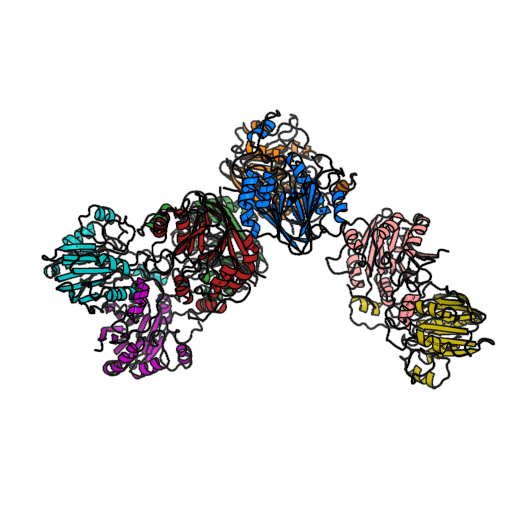CA . ARG A 1 219 ? 12.738 57.171 -3.720 1.00 44.68 219 ARG A CA 1
ATOM 1681 C C . ARG A 1 219 ? 13.754 56.217 -3.089 1.00 45.28 219 ARG A C 1
ATOM 1682 O O . ARG A 1 219 ? 14.193 56.424 -1.955 1.00 45.56 219 ARG A O 1
ATOM 1690 N N . PRO A 1 220 ? 14.146 55.164 -3.815 1.00 41.31 220 PRO A N 1
ATOM 1691 C CA . PRO A 1 220 ? 15.112 54.184 -3.306 1.00 42.99 220 PRO A CA 1
ATOM 1692 C C . PRO A 1 220 ? 16.465 54.722 -2.825 1.00 44.07 220 PRO A C 1
ATOM 1693 O O . PRO A 1 220 ? 17.064 55.598 -3.448 1.00 44.70 220 PRO A O 1
ATOM 1697 N N . HIS A 1 221 ? 16.928 54.193 -1.696 1.00 38.63 221 HIS A N 1
ATOM 1698 C CA . HIS A 1 221 ? 18.210 54.575 -1.126 1.00 40.30 221 HIS A CA 1
ATOM 1699 C C . HIS A 1 221 ? 18.993 53.334 -0.702 1.00 41.79 221 HIS A C 1
ATOM 1700 O O . HIS A 1 221 ? 18.416 52.344 -0.251 1.00 40.29 221 HIS A O 1
ATOM 1707 N N . ARG A 1 222 ? 20.311 53.395 -0.861 1.00 44.46 222 ARG A N 1
ATOM 1708 C CA . ARG A 1 222 ? 21.178 52.286 -0.493 1.00 46.88 222 ARG A CA 1
ATOM 1709 C C . ARG A 1 222 ? 21.342 52.284 1.012 1.00 46.73 222 ARG A C 1
ATOM 1710 O O . ARG A 1 222 ? 21.764 53.288 1.589 1.00 46.73 222 ARG A O 1
ATOM 1718 N N . TYR A 1 223 ? 20.997 51.172 1.654 1.00 53.90 223 TYR A N 1
ATOM 1719 C CA . TYR A 1 223 ? 21.149 51.073 3.099 1.00 54.26 223 TYR A CA 1
ATOM 1720 C C . TYR A 1 223 ? 21.786 49.760 3.530 1.00 51.41 223 TYR A C 1
ATOM 1721 O O . TYR A 1 223 ? 21.592 48.718 2.899 1.00 52.33 223 TYR A O 1
ATOM 1730 N N . GLY A 1 224 ? 22.558 49.825 4.607 1.00 49.84 224 GLY A N 1
ATOM 1731 C CA . GLY A 1 224 ? 23.222 48.643 5.115 1.00 45.79 224 GLY A CA 1
ATOM 1732 C C . GLY A 1 224 ? 22.962 48.410 6.589 1.00 42.70 224 GLY A C 1
ATOM 1733 O O . GLY A 1 224 ? 22.155 49.102 7.216 1.00 42.55 224 GLY A O 1
ATOM 1734 N N . VAL A 1 225 ? 23.651 47.416 7.137 1.00 34.69 225 VAL A N 1
ATOM 1735 C CA . VAL A 1 225 ? 23.531 47.054 8.537 1.00 30.69 225 VAL A CA 1
ATOM 1736 C C . VAL A 1 225 ? 24.030 48.190 9.416 1.00 30.26 225 VAL A C 1
ATOM 1737 O O . VAL A 1 225 ? 25.044 48.828 9.117 1.00 27.97 225 VAL A O 1
ATOM 1741 N N . ALA A 1 226 ? 23.303 48.434 10.500 1.00 29.91 226 ALA A N 1
ATOM 1742 C CA . ALA A 1 226 ? 23.644 49.480 11.443 1.00 31.87 226 ALA A CA 1
ATOM 1743 C C . ALA A 1 226 ? 24.867 49.093 12.256 1.00 33.87 226 ALA A C 1
ATOM 1744 O O . ALA A 1 226 ? 25.240 47.920 12.330 1.00 35.63 226 ALA A O 1
ATOM 1746 N N . GLU A 1 227 ? 25.499 50.090 12.859 1.00 42.50 227 GLU A N 1
ATOM 1747 C CA . GLU A 1 227 ? 26.670 49.855 13.694 1.00 44.98 227 GLU A CA 1
ATOM 1748 C C . GLU A 1 227 ? 26.384 50.367 15.103 1.00 43.32 227 GLU A C 1
ATOM 1749 O O . GLU A 1 227 ? 25.371 51.029 15.336 1.00 43.84 227 GLU A O 1
ATOM 1755 N N . GLY A 1 228 ? 27.262 50.045 16.045 1.00 31.50 228 GLY A N 1
ATOM 1756 C CA . GLY A 1 228 ? 27.056 50.488 17.408 1.00 28.22 228 GLY A CA 1
ATOM 1757 C C . GLY A 1 228 ? 26.640 49.361 18.335 1.00 27.69 228 GLY A C 1
ATOM 1758 O O . GLY A 1 228 ? 26.829 48.184 18.020 1.00 26.45 228 GLY A O 1
ATOM 1759 N N . ARG A 1 229 ? 26.072 49.726 19.480 1.00 35.30 229 ARG A N 1
ATOM 1760 C CA . ARG A 1 229 ? 25.624 48.754 20.477 1.00 36.73 229 ARG A CA 1
ATOM 1761 C C . ARG A 1 229 ? 24.703 47.704 19.857 1.00 36.29 229 ARG A C 1
ATOM 1762 O O . ARG A 1 229 ? 23.890 48.013 18.982 1.00 35.18 229 ARG A O 1
ATOM 1770 N N . ALA A 1 230 ? 24.830 46.468 20.325 1.00 30.24 230 ALA A N 1
ATOM 1771 C CA . ALA A 1 230 ? 23.999 45.378 19.839 1.00 30.37 230 ALA A CA 1
ATOM 1772 C C . ALA A 1 230 ? 23.125 44.901 20.982 1.00 30.97 230 ALA A C 1
ATOM 1773 O O . ALA A 1 230 ? 23.506 44.999 22.144 1.00 30.74 230 ALA A O 1
ATOM 1775 N N . GLU A 1 231 ? 21.944 44.399 20.652 1.00 34.85 231 GLU A N 1
ATOM 1776 C CA . GLU A 1 231 ? 21.040 43.888 21.673 1.00 34.50 231 GLU A CA 1
ATOM 1777 C C . GLU A 1 231 ? 20.816 42.407 21.390 1.00 32.95 231 GLU A C 1
ATOM 1778 O O . GLU A 1 231 ? 20.940 41.955 20.252 1.00 33.62 231 GLU A O 1
ATOM 1784 N N . LEU A 1 232 ? 20.511 41.649 22.431 1.00 29.36 232 LEU A N 1
ATOM 1785 C CA . LEU A 1 232 ? 20.260 40.230 22.274 1.00 28.34 232 LEU A CA 1
ATOM 1786 C C . LEU A 1 232 ? 18.971 39.875 23.008 1.00 27.69 232 LEU A C 1
ATOM 1787 O O . LEU A 1 232 ? 18.852 40.109 24.216 1.00 26.18 232 LEU A O 1
ATOM 1792 N N . ASN A 1 233 ? 18.016 39.312 22.266 1.00 26.98 233 ASN A N 1
ATOM 1793 C CA . ASN A 1 233 ? 16.712 38.920 22.808 1.00 27.06 233 ASN A CA 1
ATOM 1794 C C . ASN A 1 233 ? 16.422 37.430 22.670 1.00 27.05 233 ASN A C 1
ATOM 1795 O O . ASN A 1 233 ? 16.749 36.795 21.666 1.00 29.07 233 ASN A O 1
ATOM 1800 N N . GLY A 1 234 ? 15.786 36.873 23.685 1.00 23.52 234 GLY A N 1
ATOM 1801 C CA . GLY A 1 234 ? 15.471 35.470 23.639 1.00 21.74 234 GLY A CA 1
ATOM 1802 C C . GLY A 1 234 ? 14.434 35.143 24.676 1.00 22.11 234 GLY A C 1
ATOM 1803 O O . GLY A 1 234 ? 13.958 36.025 25.391 1.00 22.43 234 GLY A O 1
ATOM 1804 N N . VAL A 1 235 ? 14.076 33.869 24.749 1.00 25.52 235 VAL A N 1
ATOM 1805 C CA . VAL A 1 235 ? 13.099 33.409 25.709 1.00 25.54 235 VAL A CA 1
ATOM 1806 C C . VAL A 1 235 ? 13.703 32.203 26.417 1.00 27.45 235 VAL A C 1
ATOM 1807 O O . VAL A 1 235 ? 14.134 31.247 25.763 1.00 28.02 235 VAL A O 1
ATOM 1811 N N . ALA A 1 236 ? 13.771 32.262 27.744 1.00 21.91 236 ALA A N 1
ATOM 1812 C CA . ALA A 1 236 ? 14.289 31.152 28.521 1.00 22.92 236 ALA A CA 1
ATOM 1813 C C . ALA A 1 236 ? 13.039 30.340 28.842 1.00 25.99 236 ALA A C 1
ATOM 1814 O O . ALA A 1 236 ? 12.008 30.909 29.204 1.00 25.48 236 ALA A O 1
ATOM 1816 N N . LEU A 1 237 ? 13.124 29.020 28.712 1.00 22.73 237 LEU A N 1
ATOM 1817 C CA . LEU A 1 237 ? 11.966 28.174 28.949 1.00 23.46 237 LEU A CA 1
ATOM 1818 C C . LEU A 1 237 ? 12.301 26.954 29.769 1.00 25.25 237 LEU A C 1
ATOM 1819 O O . LEU A 1 237 ? 13.452 26.518 29.817 1.00 25.59 237 LEU A O 1
ATOM 1824 N N . HIS A 1 238 ? 11.275 26.391 30.400 1.00 27.55 238 HIS A N 1
ATOM 1825 C CA . HIS A 1 238 ? 11.429 25.178 31.190 1.00 30.24 238 HIS A CA 1
ATOM 1826 C C . HIS A 1 238 ? 10.402 24.186 30.689 1.00 29.25 238 HIS A C 1
ATOM 1827 O O . HIS A 1 238 ? 9.200 24.401 30.838 1.00 30.49 238 HIS A O 1
ATOM 1834 N N . PHE A 1 239 ? 10.870 23.111 30.071 1.00 30.89 239 PHE A N 1
ATOM 1835 C CA . PHE A 1 239 ? 9.964 22.098 29.561 1.00 34.19 239 PHE A CA 1
ATOM 1836 C C . PHE A 1 239 ? 9.950 20.897 30.483 1.00 35.70 239 PHE A C 1
ATOM 1837 O O . PHE A 1 239 ? 10.971 20.536 31.063 1.00 38.50 239 PHE A O 1
ATOM 1845 N N . GLU A 1 240 ? 8.787 20.273 30.609 1.00 38.83 240 GLU A N 1
ATOM 1846 C CA . GLU A 1 240 ? 8.653 19.101 31.450 1.00 39.80 240 GLU A CA 1
ATOM 1847 C C . GLU A 1 240 ? 7.480 18.262 30.959 1.00 38.19 240 GLU A C 1
ATOM 1848 O O . GLU A 1 240 ? 6.333 18.708 30.972 1.00 36.59 240 GLU A O 1
ATOM 1854 N N . GLY A 1 241 ? 7.789 17.048 30.517 1.00 37.11 241 GLY A N 1
ATOM 1855 C CA . GLY A 1 241 ? 6.768 16.147 30.025 1.00 36.85 241 GLY A CA 1
ATOM 1856 C C . GLY A 1 241 ? 6.130 16.641 28.746 1.00 36.84 241 GLY A C 1
ATOM 1857 O O . GLY A 1 241 ? 4.943 16.414 28.513 1.00 40.31 241 GLY A O 1
ATOM 1858 N N . GLY A 1 242 ? 6.910 17.320 27.914 1.00 41.38 242 GLY A N 1
ATOM 1859 C CA . GLY A 1 242 ? 6.389 17.830 26.655 1.00 40.38 242 GLY A CA 1
ATOM 1860 C C . GLY A 1 242 ? 5.613 19.124 26.813 1.00 41.28 242 GLY A C 1
ATOM 1861 O O . GLY A 1 242 ? 5.003 19.626 25.861 1.00 41.87 242 GLY A O 1
ATOM 1862 N N . LYS A 1 243 ? 5.639 19.679 28.019 1.00 42.19 243 LYS A N 1
ATOM 1863 C CA . LYS A 1 243 ? 4.925 20.913 28.291 1.00 40.59 243 LYS A CA 1
ATOM 1864 C C . LYS A 1 243 ? 5.854 21.954 28.873 1.00 38.67 243 LYS A C 1
ATOM 1865 O O . LYS A 1 243 ? 6.887 21.619 29.435 1.00 40.61 243 LYS A O 1
ATOM 1871 N N . ALA A 1 244 ? 5.476 23.220 28.735 1.00 32.51 244 ALA A N 1
ATOM 1872 C CA . ALA A 1 244 ? 6.258 24.323 29.279 1.00 31.45 244 ALA A CA 1
ATOM 1873 C C . ALA A 1 244 ? 5.705 24.652 30.670 1.00 32.14 244 ALA A C 1
ATOM 1874 O O . ALA A 1 244 ? 4.496 24.840 30.840 1.00 31.93 244 ALA A O 1
ATOM 1876 N N . THR A 1 245 ? 6.582 24.702 31.670 1.00 38.12 245 THR A N 1
ATOM 1877 C CA . THR A 1 245 ? 6.144 25.007 33.026 1.00 38.23 245 THR A CA 1
ATOM 1878 C C . THR A 1 245 ? 6.636 26.380 33.441 1.00 38.17 245 THR A C 1
ATOM 1879 O O . THR A 1 245 ? 6.277 26.890 34.502 1.00 37.77 245 THR A O 1
ATOM 1883 N N . ALA A 1 246 ? 7.459 26.981 32.592 1.00 37.02 246 ALA A N 1
ATOM 1884 C CA . ALA A 1 246 ? 7.988 28.302 32.880 1.00 38.48 246 ALA A CA 1
ATOM 1885 C C . ALA A 1 246 ? 8.548 28.947 31.629 1.00 37.96 246 ALA A C 1
ATOM 1886 O O . ALA A 1 246 ? 9.233 28.302 30.841 1.00 38.69 246 ALA A O 1
ATOM 1888 N N . ALA A 1 247 ? 8.248 30.228 31.462 1.00 31.76 247 ALA A N 1
ATOM 1889 C CA . ALA A 1 247 ? 8.718 30.994 30.326 1.00 31.28 247 ALA A CA 1
ATOM 1890 C C . ALA A 1 247 ? 8.922 32.454 30.727 1.00 31.93 247 ALA A C 1
ATOM 1891 O O . ALA A 1 247 ? 8.037 33.068 31.322 1.00 31.91 247 ALA A O 1
ATOM 1893 N N . GLU A 1 248 ? 10.098 33.001 30.428 1.00 29.23 248 GLU A N 1
ATOM 1894 C CA . GLU A 1 248 ? 10.385 34.406 30.731 1.00 31.17 248 GLU A CA 1
ATOM 1895 C C . GLU A 1 248 ? 11.341 34.946 29.676 1.00 29.51 248 GLU A C 1
ATOM 1896 O O . GLU A 1 248 ? 12.187 34.216 29.158 1.00 28.13 248 GLU A O 1
ATOM 1902 N N . ARG A 1 249 ? 11.192 36.222 29.349 1.00 31.26 249 ARG A N 1
ATOM 1903 C CA . ARG A 1 249 ? 12.042 36.844 28.345 1.00 32.33 249 ARG A CA 1
ATOM 1904 C C . ARG A 1 249 ? 13.487 37.038 28.781 1.00 31.32 249 ARG A C 1
ATOM 1905 O O . ARG A 1 249 ? 13.775 37.226 29.962 1.00 32.02 249 ARG A O 1
ATOM 1913 N N . TYR A 1 250 ? 14.397 36.969 27.821 1.00 25.17 250 TYR A N 1
ATOM 1914 C CA . TYR A 1 250 ? 15.806 37.195 28.113 1.00 26.34 250 TYR A CA 1
ATOM 1915 C C . TYR A 1 250 ? 16.270 38.342 27.231 1.00 26.21 250 TYR A C 1
ATOM 1916 O O . TYR A 1 250 ? 16.103 38.308 26.009 1.00 26.26 250 TYR A O 1
ATOM 1925 N N . ARG A 1 251 ? 16.843 39.370 27.839 1.00 32.24 251 ARG A N 1
ATOM 1926 C CA . ARG A 1 251 ? 17.283 40.509 27.059 1.00 32.34 251 ARG A CA 1
ATOM 1927 C C . ARG A 1 251 ? 18.575 41.085 27.582 1.00 31.56 251 ARG A C 1
ATOM 1928 O O . ARG A 1 251 ? 18.756 41.236 28.784 1.00 32.54 251 ARG A O 1
ATOM 1936 N N . PHE A 1 252 ? 19.477 41.403 26.666 1.00 28.98 252 PHE A N 1
ATOM 1937 C CA . PHE A 1 252 ? 20.754 41.986 27.030 1.00 27.51 252 PHE A CA 1
ATOM 1938 C C . PHE A 1 252 ? 21.123 43.038 25.994 1.00 27.08 252 PHE A C 1
ATOM 1939 O O . PHE A 1 252 ? 20.963 42.812 24.806 1.00 27.73 252 PHE A O 1
ATOM 1947 N N . ILE A 1 253 ? 21.592 44.193 26.454 1.00 29.39 253 ILE A N 1
ATOM 1948 C CA . ILE A 1 253 ? 22.007 45.281 25.572 1.00 31.20 253 ILE A CA 1
ATOM 1949 C C . ILE A 1 253 ? 23.458 45.640 25.905 1.00 33.69 253 ILE A C 1
ATOM 1950 O O . ILE A 1 253 ? 23.733 46.105 27.010 1.00 35.10 253 ILE A O 1
ATOM 1955 N N . GLU A 1 254 ? 24.390 45.452 24.978 1.00 38.13 254 GLU A N 1
ATOM 1956 C CA . GLU A 1 254 ? 25.771 45.794 25.306 1.00 41.23 254 GLU A CA 1
ATOM 1957 C C . GLU A 1 254 ? 25.913 47.300 25.498 1.00 43.65 254 GLU A C 1
ATOM 1958 O O . GLU A 1 254 ? 25.159 48.072 24.906 1.00 42.95 254 GLU A O 1
ATOM 1964 N N . ASP A 1 255 ? 26.861 47.708 26.347 1.00 54.69 255 ASP A N 1
ATOM 1965 C CA . ASP A 1 255 ? 27.090 49.128 26.635 1.00 57.07 255 ASP A CA 1
ATOM 1966 C C . ASP A 1 255 ? 27.565 49.928 25.428 1.00 58.93 255 ASP A C 1
ATOM 1967 O O . ASP A 1 255 ? 28.143 49.315 24.503 1.00 59.28 255 ASP A O 1
ATOM 1973 N N . MET B 1 1 ? 2.831 66.778 32.575 1.00 42.74 301 MET B N 1
ATOM 1974 C CA . MET B 1 1 ? 3.899 66.161 33.424 1.00 42.46 301 MET B CA 1
ATOM 1975 C C . MET B 1 1 ? 3.755 64.641 33.450 1.00 40.59 301 MET B C 1
ATOM 1976 O O . MET B 1 1 ? 4.593 63.922 32.911 1.00 40.77 301 MET B O 1
ATOM 1981 N N . ARG B 1 2 ? 2.697 64.153 34.086 1.00 37.80 302 ARG B N 1
ATOM 1982 C CA . ARG B 1 2 ? 2.459 62.712 34.176 1.00 37.11 302 ARG B CA 1
ATOM 1983 C C . ARG B 1 2 ? 1.275 62.281 33.317 1.00 36.17 302 ARG B C 1
ATOM 1984 O O . ARG B 1 2 ? 0.126 62.537 33.677 1.00 36.46 302 ARG B O 1
ATOM 1992 N N . VAL B 1 3 ? 1.536 61.632 32.186 1.00 37.10 303 VAL B N 1
ATOM 1993 C CA . VAL B 1 3 ? 0.436 61.185 31.351 1.00 35.08 303 VAL B CA 1
ATOM 1994 C C . VAL B 1 3 ? 0.497 59.690 31.031 1.00 34.56 303 VAL B C 1
ATOM 1995 O O . VAL B 1 3 ? 1.569 59.109 30.869 1.00 34.05 303 VAL B O 1
ATOM 1999 N N . LEU B 1 4 ? -0.678 59.079 30.953 1.00 32.51 304 LEU B N 1
ATOM 2000 C CA . LEU B 1 4 ? -0.810 57.665 30.650 1.00 31.04 304 LEU B CA 1
ATOM 2001 C C . LEU B 1 4 ? -1.440 57.536 29.281 1.00 32.49 304 LEU B C 1
ATOM 2002 O O . LEU B 1 4 ? -2.425 58.210 28.994 1.00 33.54 304 LEU B O 1
ATOM 2007 N N . PHE B 1 5 ? -0.864 56.698 28.426 1.00 31.50 305 PHE B N 1
ATOM 2008 C CA . PHE B 1 5 ? -1.441 56.450 27.115 1.00 29.26 305 PHE B CA 1
ATOM 2009 C C . PHE B 1 5 ? -1.993 55.031 27.168 1.00 28.82 305 PHE B C 1
ATOM 2010 O O . PHE B 1 5 ? -1.275 54.108 27.543 1.00 28.31 305 PHE B O 1
ATOM 2018 N N . ILE B 1 6 ? -3.261 54.857 26.806 1.00 33.92 306 ILE B N 1
ATOM 2019 C CA . ILE B 1 6 ? -3.870 53.533 26.835 1.00 33.65 306 ILE B CA 1
ATOM 2020 C C . ILE B 1 6 ? -4.135 53.067 25.420 1.00 33.59 306 ILE B C 1
ATOM 2021 O O . ILE B 1 6 ? -4.668 53.812 24.608 1.00 35.61 306 ILE B O 1
ATOM 2026 N N . GLY B 1 7 ? -3.762 51.822 25.136 1.00 30.91 307 GLY B N 1
ATOM 2027 C CA . GLY B 1 7 ? -3.930 51.269 23.804 1.00 30.03 307 GLY B CA 1
ATOM 2028 C C . GLY B 1 7 ? -5.334 50.888 23.362 1.00 29.41 307 GLY B C 1
ATOM 2029 O O . GLY B 1 7 ? -6.280 50.856 24.155 1.00 28.64 307 GLY B O 1
ATOM 2030 N N . ASP B 1 8 ? -5.433 50.584 22.071 1.00 27.76 308 ASP B N 1
ATOM 2031 C CA . ASP B 1 8 ? -6.665 50.201 21.386 1.00 29.49 308 ASP B CA 1
ATOM 2032 C C . ASP B 1 8 ? -7.771 49.527 22.204 1.00 28.38 308 ASP B C 1
ATOM 2033 O O . ASP B 1 8 ? -7.676 48.344 22.533 1.00 29.42 308 ASP B O 1
ATOM 2038 N N . VAL B 1 9 ? -8.819 50.282 22.526 1.00 23.08 309 VAL B N 1
ATOM 2039 C CA . VAL B 1 9 ? -9.957 49.733 23.258 1.00 23.03 309 VAL B CA 1
ATOM 2040 C C . VAL B 1 9 ? -10.719 48.919 22.214 1.00 22.64 309 VAL B C 1
ATOM 2041 O O . VAL B 1 9 ? -11.089 49.442 21.162 1.00 21.91 309 VAL B O 1
ATOM 2045 N N . PHE B 1 10 ? -10.931 47.637 22.511 1.00 29.40 310 PHE B N 1
ATOM 2046 C CA . PHE B 1 10 ? -11.580 46.692 21.599 1.00 28.52 310 PHE B CA 1
ATOM 2047 C C . PHE B 1 10 ? -12.933 46.166 22.109 1.00 31.13 310 PHE B C 1
ATOM 2048 O O . PHE B 1 10 ? -12.983 45.299 22.977 1.00 31.41 310 PHE B O 1
ATOM 2056 N N . GLY B 1 11 ? -14.032 46.683 21.565 1.00 30.31 311 GLY B N 1
ATOM 2057 C CA . GLY B 1 11 ? -15.349 46.228 21.990 1.00 33.46 311 GLY B CA 1
ATOM 2058 C C . GLY B 1 11 ? -15.681 46.360 23.472 1.00 35.71 311 GLY B C 1
ATOM 2059 O O . GLY B 1 11 ? -15.018 47.093 24.211 1.00 33.87 311 GLY B O 1
ATOM 2060 N N . GLN B 1 12 ? -16.717 45.640 23.905 1.00 45.84 312 GLN B N 1
ATOM 2061 C CA . GLN B 1 12 ? -17.161 45.682 25.295 1.00 48.34 312 GLN B CA 1
ATOM 2062 C C . GLN B 1 12 ? -16.104 45.273 26.300 1.00 46.51 312 GLN B C 1
ATOM 2063 O O . GLN B 1 12 ? -15.888 45.971 27.285 1.00 48.03 312 GLN B O 1
ATOM 2069 N N . PRO B 1 13 ? -15.438 44.129 26.088 1.00 36.71 313 PRO B N 1
ATOM 2070 C CA . PRO B 1 13 ? -14.417 43.775 27.080 1.00 35.88 313 PRO B CA 1
ATOM 2071 C C . PRO B 1 13 ? -13.434 44.948 27.267 1.00 35.63 313 PRO B C 1
ATOM 2072 O O . PRO B 1 13 ? -13.097 45.322 28.392 1.00 34.66 313 PRO B O 1
ATOM 2076 N N . GLY B 1 14 ? -12.992 45.531 26.157 1.00 33.45 314 GLY B N 1
ATOM 2077 C CA . GLY B 1 14 ? -12.065 46.645 26.232 1.00 33.62 314 GLY B CA 1
ATOM 2078 C C . GLY B 1 14 ? -12.684 47.803 26.989 1.00 33.61 314 GLY B C 1
ATOM 2079 O O . GLY B 1 14 ? -12.056 48.385 27.878 1.00 31.74 314 GLY B O 1
ATOM 2080 N N . ARG B 1 15 ? -13.923 48.131 26.629 1.00 35.06 315 ARG B N 1
ATOM 2081 C CA . ARG B 1 15 ? -14.662 49.212 27.268 1.00 35.56 315 ARG B CA 1
ATOM 2082 C C . ARG B 1 15 ? -14.882 48.935 28.748 1.00 35.61 315 ARG B C 1
ATOM 2083 O O . ARG B 1 15 ? -14.835 49.848 29.566 1.00 34.70 315 ARG B O 1
ATOM 2091 N N . ARG B 1 16 ? -15.114 47.668 29.083 1.00 41.97 316 ARG B N 1
ATOM 2092 C CA . ARG B 1 16 ? -15.341 47.264 30.463 1.00 41.19 316 ARG B CA 1
ATOM 2093 C C . ARG B 1 16 ? -14.132 47.553 31.351 1.00 41.76 316 ARG B C 1
ATOM 2094 O O . ARG B 1 16 ? -14.230 48.324 32.309 1.00 43.67 316 ARG B O 1
ATOM 2102 N N . VAL B 1 17 ? -12.989 46.944 31.040 1.00 35.22 317 VAL B N 1
ATOM 2103 C CA . VAL B 1 17 ? -11.796 47.161 31.850 1.00 33.86 317 VAL B CA 1
ATOM 2104 C C . VAL B 1 17 ? -11.482 48.641 31.926 1.00 32.24 317 VAL B C 1
ATOM 2105 O O . VAL B 1 17 ? -11.202 49.172 32.996 1.00 32.68 317 VAL B O 1
ATOM 2109 N N . LEU B 1 18 ? -11.525 49.299 30.777 1.00 40.44 318 LEU B N 1
ATOM 2110 C CA . LEU B 1 18 ? -11.235 50.719 30.704 1.00 42.58 318 LEU B CA 1
ATOM 2111 C C . LEU B 1 18 ? -12.039 51.529 31.719 1.00 43.36 318 LEU B C 1
ATOM 2112 O O . LEU B 1 18 ? -11.481 52.335 32.463 1.00 44.91 318 LEU B O 1
ATOM 2117 N N . GLN B 1 19 ? -13.346 51.298 31.754 1.00 41.36 319 GLN B N 1
ATOM 2118 C CA . GLN B 1 19 ? -14.239 52.028 32.648 1.00 43.11 319 GLN B CA 1
ATOM 2119 C C . GLN B 1 19 ? -14.212 51.614 34.112 1.00 43.36 319 GLN B C 1
ATOM 2120 O O . GLN B 1 19 ? -14.654 52.374 34.976 1.00 44.73 319 GLN B O 1
ATOM 2126 N N . ASN B 1 20 ? -13.713 50.413 34.395 1.00 33.15 320 ASN B N 1
ATOM 2127 C CA . ASN B 1 20 ? -13.621 49.940 35.771 1.00 32.69 320 ASN B CA 1
ATOM 2128 C C . ASN B 1 20 ? -12.232 50.217 36.340 1.00 33.29 320 ASN B C 1
ATOM 2129 O O . ASN B 1 20 ? -12.083 50.598 37.501 1.00 33.27 320 ASN B O 1
ATOM 2134 N N . HIS B 1 21 ? -11.214 50.031 35.511 1.00 38.67 321 HIS B N 1
ATOM 2135 C CA . HIS B 1 21 ? -9.848 50.210 35.961 1.00 37.28 321 HIS B CA 1
ATOM 2136 C C . HIS B 1 21 ? -9.302 51.630 35.937 1.00 37.44 321 HIS B C 1
ATOM 2137 O O . HIS B 1 21 ? -8.798 52.119 36.946 1.00 38.00 321 HIS B O 1
ATOM 2144 N N . LEU B 1 22 ? -9.397 52.294 34.793 1.00 40.14 322 LEU B N 1
ATOM 2145 C CA . LEU B 1 22 ? -8.878 53.648 34.676 1.00 40.53 322 LEU B CA 1
ATOM 2146 C C . LEU B 1 22 ? -9.133 54.487 35.925 1.00 41.56 322 LEU B C 1
ATOM 2147 O O . LEU B 1 22 ? -8.222 55.117 36.449 1.00 44.70 322 LEU B O 1
ATOM 2152 N N . PRO B 1 23 ? -10.375 54.507 36.426 1.00 48.06 323 PRO B N 1
ATOM 2153 C CA . PRO B 1 23 ? -10.602 55.323 37.626 1.00 47.24 323 PRO B CA 1
ATOM 2154 C C . PRO B 1 23 ? -9.801 54.925 38.863 1.00 45.73 323 PRO B C 1
ATOM 2155 O O . PRO B 1 23 ? -9.593 55.745 39.750 1.00 46.26 323 PRO B O 1
ATOM 2159 N N . THR B 1 24 ? -9.337 53.681 38.918 1.00 35.23 324 THR B N 1
ATOM 2160 C CA . THR B 1 24 ? -8.558 53.230 40.063 1.00 33.50 324 THR B CA 1
ATOM 2161 C C . THR B 1 24 ? -7.113 53.749 40.044 1.00 34.43 324 THR B C 1
ATOM 2162 O O . THR B 1 24 ? -6.434 53.706 41.066 1.00 36.17 324 THR B O 1
ATOM 2166 N N . ILE B 1 25 ? -6.641 54.244 38.903 1.00 34.25 325 ILE B N 1
ATOM 2167 C CA . ILE B 1 25 ? -5.271 54.754 38.821 1.00 33.79 325 ILE B CA 1
ATOM 2168 C C . ILE B 1 25 ? -5.215 56.154 38.225 1.00 34.22 325 ILE B C 1
ATOM 2169 O O . ILE B 1 25 ? -4.138 56.736 38.095 1.00 34.40 325 ILE B O 1
ATOM 2174 N N . ARG B 1 26 ? -6.376 56.686 37.863 1.00 30.94 326 ARG B N 1
ATOM 2175 C CA . ARG B 1 26 ? -6.481 58.015 37.255 1.00 32.07 326 ARG B CA 1
ATOM 2176 C C . ARG B 1 26 ? -5.834 59.154 38.069 1.00 33.40 326 ARG B C 1
ATOM 2177 O O . ARG B 1 26 ? -5.182 60.035 37.502 1.00 34.37 326 ARG B O 1
ATOM 2185 N N . PRO B 1 27 ? -6.004 59.152 39.404 1.00 39.85 327 PRO B N 1
ATOM 2186 C CA . PRO B 1 27 ? -5.425 60.206 40.247 1.00 40.09 327 PRO B CA 1
ATOM 2187 C C . PRO B 1 27 ? -3.907 60.336 40.110 1.00 41.36 327 PRO B C 1
ATOM 2188 O O . PRO B 1 27 ? -3.351 61.429 40.211 1.00 40.58 327 PRO B O 1
ATOM 2192 N N . GLN B 1 28 ? -3.246 59.212 39.878 1.00 36.83 328 GLN B N 1
ATOM 2193 C CA . GLN B 1 28 ? -1.799 59.182 39.744 1.00 37.53 328 GLN B CA 1
ATOM 2194 C C . GLN B 1 28 ? -1.282 59.817 38.457 1.00 36.25 328 GLN B C 1
ATOM 2195 O O . GLN B 1 28 ? -0.086 59.777 38.179 1.00 36.44 328 GLN B O 1
ATOM 2201 N N . PHE B 1 29 ? -2.182 60.417 37.684 1.00 33.82 329 PHE B N 1
ATOM 2202 C CA . PHE B 1 29 ? -1.806 61.067 36.434 1.00 33.38 329 PHE B CA 1
ATOM 2203 C C . PHE B 1 29 ? -2.446 62.449 36.288 1.00 32.75 329 PHE B C 1
ATOM 2204 O O . PHE B 1 29 ? -3.396 62.782 36.987 1.00 33.14 329 PHE B O 1
ATOM 2212 N N . ASP B 1 30 ? -1.910 63.249 35.374 1.00 32.24 330 ASP B N 1
ATOM 2213 C CA . ASP B 1 30 ? -2.433 64.576 35.123 1.00 33.64 330 ASP B CA 1
ATOM 2214 C C . ASP B 1 30 ? -3.306 64.577 33.873 1.00 34.03 330 ASP B C 1
ATOM 2215 O O . ASP B 1 30 ? -4.220 65.392 33.735 1.00 34.72 330 ASP B O 1
ATOM 2220 N N . PHE B 1 31 ? -3.017 63.666 32.953 1.00 37.07 331 PHE B N 1
ATOM 2221 C CA . PHE B 1 31 ? -3.778 63.583 31.708 1.00 36.29 331 PHE B CA 1
ATOM 2222 C C . PHE B 1 31 ? -3.711 62.142 31.194 1.00 36.81 331 PHE B C 1
ATOM 2223 O O . PHE B 1 31 ? -2.724 61.428 31.420 1.00 34.10 331 PHE B O 1
ATOM 2231 N N . VAL B 1 32 ? -4.774 61.712 30.525 1.00 37.91 332 VAL B N 1
ATOM 2232 C CA . VAL B 1 32 ? -4.838 60.356 30.000 1.00 38.64 332 VAL B CA 1
ATOM 2233 C C . VAL B 1 32 ? -5.359 60.313 28.571 1.00 38.15 332 VAL B C 1
ATOM 2234 O O . VAL B 1 32 ? -6.456 60.793 28.293 1.00 39.23 332 VAL B O 1
ATOM 2238 N N . ILE B 1 33 ? -4.548 59.742 27.680 1.00 34.40 333 ILE B N 1
ATOM 2239 C CA . ILE B 1 33 ? -4.870 59.594 26.262 1.00 31.25 333 ILE B CA 1
ATOM 2240 C C . ILE B 1 33 ? -5.268 58.143 25.995 1.00 32.88 333 ILE B C 1
ATOM 2241 O O . ILE B 1 33 ? -4.554 57.204 26.385 1.00 32.17 333 ILE B O 1
ATOM 2246 N N . VAL B 1 34 ? -6.399 57.962 25.319 1.00 29.85 334 VAL B N 1
ATOM 2247 C CA . VAL B 1 34 ? -6.891 56.626 25.015 1.00 28.62 334 VAL B CA 1
ATOM 2248 C C . VAL B 1 34 ? -7.208 56.434 23.536 1.00 29.23 334 VAL B C 1
ATOM 2249 O O . VAL B 1 34 ? -7.873 57.268 22.915 1.00 29.16 334 VAL B O 1
ATOM 2253 N N . ASN B 1 35 ? -6.717 55.334 22.970 1.00 36.53 335 ASN B N 1
ATOM 2254 C CA . ASN B 1 35 ? -6.987 55.006 21.573 1.00 36.55 335 ASN B CA 1
ATOM 2255 C C . ASN B 1 35 ? -8.277 54.162 21.570 1.00 36.85 335 ASN B C 1
ATOM 2256 O O . ASN B 1 35 ? -8.350 53.128 22.229 1.00 35.25 335 ASN B O 1
ATOM 2261 N N . MET B 1 36 ? -9.283 54.612 20.824 1.00 35.15 336 MET B N 1
ATOM 2262 C CA . MET B 1 36 ? -10.585 53.943 20.773 1.00 35.56 336 MET B CA 1
ATOM 2263 C C . MET B 1 36 ? -10.985 53.465 19.375 1.00 35.50 336 MET B C 1
ATOM 2264 O O . MET B 1 36 ? -12.175 53.381 19.078 1.00 37.71 336 MET B O 1
ATOM 2269 N N . GLU B 1 37 ? -10.019 53.142 18.528 1.00 28.20 337 GLU B N 1
ATOM 2270 C CA . GLU B 1 37 ? -10.330 52.746 17.154 1.00 29.32 337 GLU B CA 1
ATOM 2271 C C . GLU B 1 37 ? -11.125 51.446 16.966 1.00 28.79 337 GLU B C 1
ATOM 2272 O O . GLU B 1 37 ? -11.679 51.215 15.890 1.00 27.78 337 GLU B O 1
ATOM 2278 N N . ASN B 1 38 ? -11.185 50.608 17.997 1.00 34.20 338 ASN B N 1
ATOM 2279 C CA . ASN B 1 38 ? -11.933 49.349 17.924 1.00 34.43 338 ASN B CA 1
ATOM 2280 C C . ASN B 1 38 ? -13.050 49.300 18.992 1.00 33.78 338 ASN B C 1
ATOM 2281 O O . ASN B 1 38 ? -13.626 48.239 19.243 1.00 33.68 338 ASN B O 1
ATOM 2286 N N . SER B 1 39 ? -13.336 50.444 19.614 1.00 29.76 339 SER B N 1
ATOM 2287 C CA . SER B 1 39 ? -14.351 50.556 20.669 1.00 32.29 339 SER B CA 1
ATOM 2288 C C . SER B 1 39 ? -15.695 49.945 20.338 1.00 32.32 339 SER B C 1
ATOM 2289 O O . SER B 1 39 ? -16.242 49.183 21.131 1.00 32.78 339 SER B O 1
ATOM 2292 N N . ALA B 1 40 ? -16.232 50.302 19.176 1.00 34.31 340 ALA B N 1
ATOM 2293 C CA . ALA B 1 40 ? -17.532 49.809 18.736 1.00 34.95 340 ALA B CA 1
ATOM 2294 C C . ALA B 1 40 ? -17.464 48.439 18.069 1.00 35.70 340 ALA B C 1
ATOM 2295 O O . ALA B 1 40 ? -17.274 48.338 16.857 1.00 35.93 340 ALA B O 1
ATOM 2297 N N . GLY B 1 41 ? -17.634 47.387 18.863 1.00 37.87 341 GLY B N 1
ATOM 2298 C CA . GLY B 1 41 ? -17.606 46.041 18.319 1.00 38.65 341 GLY B CA 1
ATOM 2299 C C . GLY B 1 41 ? -16.368 45.698 17.511 1.00 39.49 341 GLY B C 1
ATOM 2300 O O . GLY B 1 41 ? -16.430 44.855 16.617 1.00 41.30 341 GLY B O 1
ATOM 2301 N N . GLY B 1 42 ? -15.250 46.352 17.821 1.00 34.52 342 GLY B N 1
ATOM 2302 C CA . GLY B 1 42 ? -13.998 46.097 17.126 1.00 33.19 342 GLY B CA 1
ATOM 2303 C C . GLY B 1 42 ? -13.730 47.027 15.953 1.00 34.21 342 GLY B C 1
ATOM 2304 O O . GLY B 1 42 ? -12.645 46.999 15.365 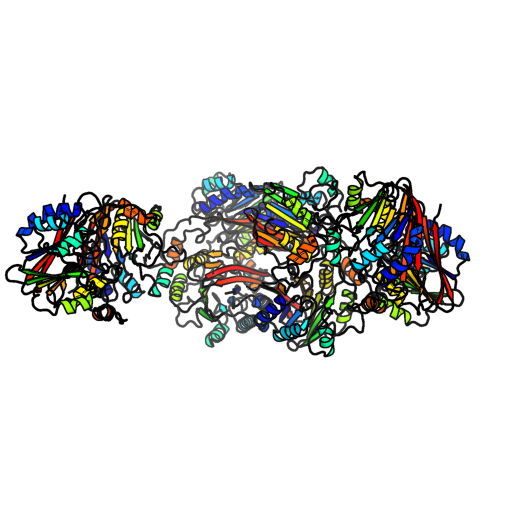1.00 34.50 342 GLY B O 1
ATOM 2305 N N . PHE B 1 43 ? -14.699 47.872 15.622 1.00 32.73 343 PHE B N 1
ATOM 2306 C CA . PHE B 1 43 ? -14.560 48.774 14.487 1.00 34.60 343 PHE B CA 1
ATOM 2307 C C . PHE B 1 43 ? -15.136 50.156 14.766 1.00 34.79 343 PHE B C 1
ATOM 2308 O O . PHE B 1 43 ? -16.335 50.300 14.961 1.00 36.99 343 PHE B O 1
ATOM 2316 N N . GLY B 1 44 ? -14.286 51.175 14.761 1.00 39.21 344 GLY B N 1
ATOM 2317 C CA . GLY B 1 44 ? -14.760 52.520 15.010 1.00 36.51 344 GLY B CA 1
ATOM 2318 C C . GLY B 1 44 ? -15.124 52.771 16.461 1.00 36.18 344 GLY B C 1
ATOM 2319 O O . GLY B 1 44 ? -14.895 51.938 17.339 1.00 33.61 344 GLY B O 1
ATOM 2320 N N . MET B 1 45 ? -15.708 53.935 16.707 1.00 32.67 345 MET B N 1
ATOM 2321 C CA . MET B 1 45 ? -16.112 54.334 18.048 1.00 33.53 345 MET B CA 1
ATOM 2322 C C . MET B 1 45 ? -17.548 54.856 17.969 1.00 34.11 345 MET B C 1
ATOM 2323 O O . MET B 1 45 ? -17.899 55.536 17.004 1.00 34.04 345 MET B O 1
ATOM 2328 N N . HIS B 1 46 ? -18.385 54.517 18.952 1.00 37.94 346 HIS B N 1
ATOM 2329 C CA . HIS B 1 46 ? -19.754 55.027 18.959 1.00 38.37 346 HIS B CA 1
ATOM 2330 C C . HIS B 1 46 ? -19.920 56.002 20.111 1.00 39.30 346 HIS B C 1
ATOM 2331 O O . HIS B 1 46 ? -19.032 56.130 20.953 1.00 40.91 346 HIS B O 1
ATOM 2338 N N . ARG B 1 47 ? -21.044 56.704 20.145 1.00 34.65 347 ARG B N 1
ATOM 2339 C CA . ARG B 1 47 ? -21.276 57.699 21.187 1.00 36.27 347 ARG B CA 1
ATOM 2340 C C . ARG B 1 47 ? -21.121 57.198 22.620 1.00 36.14 347 ARG B C 1
ATOM 2341 O O . ARG B 1 47 ? -20.507 57.869 23.440 1.00 35.57 347 ARG B O 1
ATOM 2349 N N . ASP B 1 48 ? -21.669 56.029 22.933 1.00 40.71 348 ASP B N 1
ATOM 2350 C CA . ASP B 1 48 ? -21.545 55.488 24.288 1.00 42.78 348 ASP B CA 1
ATOM 2351 C C . ASP B 1 48 ? -20.079 55.267 24.624 1.00 40.87 348 ASP B C 1
ATOM 2352 O O . ASP B 1 48 ? -19.632 55.554 25.728 1.00 41.88 348 ASP B O 1
ATOM 2357 N N . ALA B 1 49 ? -19.338 54.739 23.661 1.00 33.44 349 ALA B N 1
ATOM 2358 C CA . ALA B 1 49 ? -17.917 54.464 23.846 1.00 32.53 349 ALA B CA 1
ATOM 2359 C C . ALA B 1 49 ? -17.181 55.694 24.366 1.00 31.84 349 ALA B C 1
ATOM 2360 O O . ALA B 1 49 ? -16.539 55.648 25.415 1.00 31.74 349 ALA B O 1
ATOM 2362 N N . ALA B 1 50 ? -17.291 56.787 23.620 1.00 37.78 350 ALA B N 1
ATOM 2363 C CA . ALA B 1 50 ? -16.642 58.037 23.961 1.00 38.07 350 ALA B CA 1
ATOM 2364 C C . ALA B 1 50 ? -17.094 58.551 25.322 1.00 39.73 350 ALA B C 1
ATOM 2365 O O . ALA B 1 50 ? -16.274 59.004 26.122 1.00 41.29 350 ALA B O 1
ATOM 2367 N N . ARG B 1 51 ? -18.393 58.472 25.592 1.00 38.17 351 ARG B N 1
ATOM 2368 C CA . ARG B 1 51 ? -18.924 58.923 26.875 1.00 38.04 351 ARG B CA 1
ATOM 2369 C C . ARG B 1 51 ? -18.295 58.122 28.003 1.00 36.51 351 ARG B C 1
ATOM 2370 O O . ARG B 1 51 ? -17.748 58.680 28.954 1.00 36.32 351 ARG B O 1
ATOM 2378 N N . GLY B 1 52 ? -18.387 56.802 27.895 1.00 36.87 352 GLY B N 1
ATOM 2379 C CA . GLY B 1 52 ? -17.826 55.940 28.920 1.00 37.42 352 GLY B CA 1
ATOM 2380 C C . GLY B 1 52 ? -16.369 56.255 29.194 1.00 37.99 352 GLY B C 1
ATOM 2381 O O . GLY B 1 52 ? -15.940 56.261 30.344 1.00 37.68 352 GLY B O 1
ATOM 2382 N N . ALA B 1 53 ? -15.612 56.519 28.130 1.00 47.25 353 ALA B N 1
ATOM 2383 C CA . ALA B 1 53 ? -14.188 56.825 28.229 1.00 46.90 353 ALA B CA 1
ATOM 2384 C C . ALA B 1 53 ? -13.941 58.094 29.031 1.00 47.45 353 ALA B C 1
ATOM 2385 O O . ALA B 1 53 ? -13.242 58.070 30.040 1.00 48.53 353 ALA B O 1
ATOM 2387 N N . LEU B 1 54 ? -14.520 59.200 28.573 1.00 41.95 354 LEU B N 1
ATOM 2388 C CA . LEU B 1 54 ? -14.368 60.488 29.237 1.00 42.89 354 LEU B CA 1
ATOM 2389 C C . LEU B 1 54 ? -14.830 60.419 30.690 1.00 43.33 354 LEU B C 1
ATOM 2390 O O . LEU B 1 54 ? -14.172 60.954 31.579 1.00 44.44 354 LEU B O 1
ATOM 2395 N N . GLU B 1 55 ? -15.956 59.755 30.926 1.00 50.29 355 GLU B N 1
ATOM 2396 C CA . GLU B 1 55 ? -16.495 59.610 32.272 1.00 51.53 355 GLU B CA 1
ATOM 2397 C C . GLU B 1 55 ? -15.468 58.903 33.163 1.00 50.96 355 GLU B C 1
ATOM 2398 O O . GLU B 1 55 ? -15.403 59.145 34.376 1.00 49.86 355 GLU B O 1
ATOM 2404 N N . ALA B 1 56 ? -14.656 58.042 32.547 1.00 44.64 356 ALA B N 1
ATOM 2405 C CA . ALA B 1 56 ? -13.639 57.277 33.268 1.00 42.03 356 ALA B CA 1
ATOM 2406 C C . ALA B 1 56 ? -12.340 58.040 33.555 1.00 40.73 356 ALA B C 1
ATOM 2407 O O . ALA B 1 56 ? -11.484 57.554 34.295 1.00 41.18 356 ALA B O 1
ATOM 2409 N N . GLY B 1 57 ? -12.187 59.227 32.978 1.00 35.12 357 GLY B N 1
ATOM 2410 C CA . GLY B 1 57 ? -10.981 60.006 33.212 1.00 33.83 357 GLY B CA 1
ATOM 2411 C C . GLY B 1 57 ? -10.100 60.197 31.986 1.00 33.66 357 GLY B C 1
ATOM 2412 O O . GLY B 1 57 ? -8.984 60.705 32.087 1.00 33.16 357 GLY B O 1
ATOM 2413 N N . ALA B 1 58 ? -10.602 59.784 30.825 1.00 36.79 358 ALA B N 1
ATOM 2414 C CA . ALA B 1 58 ? -9.868 59.919 29.574 1.00 34.96 358 ALA B CA 1
ATOM 2415 C C . ALA B 1 58 ? -9.903 61.381 29.175 1.00 35.07 358 ALA B C 1
ATOM 2416 O O . ALA B 1 58 ? -10.975 61.992 29.129 1.00 34.81 358 ALA B O 1
ATOM 2418 N N . GLY B 1 59 ? -8.737 61.939 28.871 1.00 32.48 359 GLY B N 1
ATOM 2419 C CA . GLY B 1 59 ? -8.665 63.342 28.496 1.00 30.76 359 GLY B CA 1
ATOM 2420 C C . GLY B 1 59 ? -8.611 63.569 27.006 1.00 30.74 359 GLY B C 1
ATOM 2421 O O . GLY B 1 59 ? -8.980 64.638 26.515 1.00 33.02 359 GLY B O 1
ATOM 2422 N N . CYS B 1 60 ? -8.154 62.557 26.280 1.00 30.45 360 CYS B N 1
ATOM 2423 C CA . CYS B 1 60 ? -8.052 62.646 24.833 1.00 30.79 360 CYS B CA 1
ATOM 2424 C C . CYS B 1 60 ? -8.310 61.283 24.207 1.00 29.94 360 CYS B C 1
ATOM 2425 O O . CYS B 1 60 ? -7.828 60.264 24.704 1.00 30.30 360 CYS B O 1
ATOM 2428 N N . LEU B 1 61 ? -9.060 61.279 23.110 1.00 28.88 361 LEU B N 1
ATOM 2429 C CA . LEU B 1 61 ? -9.417 60.055 22.400 1.00 29.31 361 LEU B CA 1
ATOM 2430 C C . LEU B 1 61 ? -8.835 60.017 20.980 1.00 30.56 361 LEU B C 1
ATOM 2431 O O . LEU B 1 61 ? -9.229 60.793 20.109 1.00 29.94 361 LEU B O 1
ATOM 2436 N N . THR B 1 62 ? -7.890 59.112 20.746 1.00 26.44 362 THR B N 1
ATOM 2437 C CA . THR B 1 62 ? -7.295 58.997 19.426 1.00 26.88 362 THR B CA 1
ATOM 2438 C C . THR B 1 62 ? -7.901 57.821 18.679 1.00 27.32 362 THR B C 1
ATOM 2439 O O . THR B 1 62 ? -8.384 56.862 19.284 1.00 27.14 362 THR B O 1
ATOM 2443 N N . LEU B 1 63 ? -7.871 57.898 17.356 1.00 34.20 363 LEU B N 1
ATOM 2444 C CA . LEU B 1 63 ? -8.426 56.840 16.525 1.00 35.53 363 LEU B CA 1
ATOM 2445 C C . LEU B 1 63 ? -7.375 56.252 15.585 1.00 36.13 363 LEU B C 1
ATOM 2446 O O . LEU B 1 63 ? -6.215 56.068 15.958 1.00 36.45 363 LEU B O 1
ATOM 2451 N N . GLY B 1 64 ? -7.787 55.947 14.365 1.00 39.67 364 GLY B N 1
ATOM 2452 C CA . GLY B 1 64 ? -6.854 55.397 13.413 1.00 40.65 364 GLY B CA 1
ATOM 2453 C C . GLY B 1 64 ? -7.547 54.670 12.288 1.00 40.97 364 GLY B C 1
ATOM 2454 O O . GLY B 1 64 ? -8.579 55.107 11.796 1.00 40.05 364 GLY B O 1
ATOM 2455 N N . ASN B 1 65 ? -6.951 53.552 11.899 1.00 40.30 365 ASN B N 1
ATOM 2456 C CA . ASN B 1 65 ? -7.425 52.689 10.830 1.00 41.54 365 ASN B CA 1
ATOM 2457 C C . ASN B 1 65 ? -8.946 52.705 10.633 1.00 41.20 365 ASN B C 1
ATOM 2458 O O . ASN B 1 65 ? -9.447 53.061 9.559 1.00 40.69 365 ASN B O 1
ATOM 2463 N N . HIS B 1 66 ? -9.672 52.314 11.678 1.00 35.50 366 HIS B N 1
ATOM 2464 C CA . HIS B 1 66 ? -11.123 52.242 11.623 1.00 34.19 366 HIS B CA 1
ATOM 2465 C C . HIS B 1 66 ? -11.857 53.454 12.159 1.00 32.92 366 HIS B C 1
ATOM 2466 O O . HIS B 1 66 ? -12.982 53.334 12.646 1.00 34.51 366 HIS B O 1
ATOM 2473 N N . ALA B 1 67 ? -11.233 54.619 12.053 1.00 34.39 367 ALA B N 1
ATOM 2474 C CA . ALA B 1 67 ? -11.839 55.858 12.525 1.00 34.85 367 ALA B CA 1
ATOM 2475 C C . ALA B 1 67 ? -13.240 56.112 11.990 1.00 35.25 367 ALA B C 1
ATOM 2476 O O . ALA B 1 67 ? -14.036 56.757 12.656 1.00 36.40 367 ALA B O 1
ATOM 2478 N N . TRP B 1 68 ? -13.551 55.616 10.798 1.00 34.79 368 TRP B N 1
ATOM 2479 C CA . TRP B 1 68 ? -14.863 55.872 10.221 1.00 35.69 368 TRP B CA 1
ATOM 2480 C C . TRP B 1 68 ? -15.778 54.658 10.048 1.00 37.62 368 TRP B C 1
ATOM 2481 O O . TRP B 1 68 ? -16.701 54.704 9.242 1.00 40.26 368 TRP B O 1
ATOM 2492 N N . HIS B 1 69 ? -15.554 53.582 10.793 1.00 38.06 369 HIS B N 1
ATOM 2493 C CA . HIS B 1 69 ? -16.399 52.405 10.629 1.00 38.94 369 HIS B CA 1
ATOM 2494 C C . HIS B 1 69 ? -17.744 52.441 11.338 1.00 39.46 369 HIS B C 1
ATOM 2495 O O . HIS B 1 69 ? -18.618 51.634 11.027 1.00 40.06 369 HIS B O 1
ATOM 2502 N N . HIS B 1 70 ? -17.920 53.350 12.291 1.00 45.55 370 HIS B N 1
ATOM 2503 C CA . HIS B 1 70 ? -19.212 53.461 12.964 1.00 45.78 370 HIS B CA 1
ATOM 2504 C C . HIS B 1 70 ? -19.833 54.793 12.552 1.00 46.61 370 HIS B C 1
ATOM 2505 O O . HIS B 1 70 ? -19.138 55.807 12.507 1.00 46.44 370 HIS B O 1
ATOM 2512 N N . LYS B 1 71 ? -21.131 54.793 12.253 1.00 43.13 371 LYS B N 1
ATOM 2513 C CA . LYS B 1 71 ? -21.801 56.005 11.792 1.00 44.80 371 LYS B CA 1
ATOM 2514 C C . LYS B 1 71 ? -21.853 57.184 12.768 1.00 44.13 371 LYS B C 1
ATOM 2515 O O . LYS B 1 71 ? -22.212 58.297 12.372 1.00 43.24 371 LYS B O 1
ATOM 2521 N N . ASP B 1 72 ? -21.490 56.955 14.028 1.00 40.54 372 ASP B N 1
ATOM 2522 C CA . ASP B 1 72 ? -21.525 58.019 15.028 1.00 41.41 372 ASP B CA 1
ATOM 2523 C C . ASP B 1 72 ? -20.359 59.004 14.989 1.00 41.55 372 ASP B C 1
ATOM 2524 O O . ASP B 1 72 ? -20.456 60.107 15.520 1.00 41.91 372 ASP B O 1
ATOM 2529 N N . ILE B 1 73 ? -19.258 58.623 14.362 1.00 40.55 373 ILE B N 1
ATOM 2530 C CA . ILE B 1 73 ? -18.112 59.505 14.348 1.00 40.02 373 ILE B CA 1
ATOM 2531 C C . ILE B 1 73 ? -18.377 60.836 13.653 1.00 39.37 373 ILE B C 1
ATOM 2532 O O . ILE B 1 73 ? -17.876 61.871 14.089 1.00 37.88 373 ILE B O 1
ATOM 2537 N N . TYR B 1 74 ? -19.186 60.836 12.603 1.00 44.83 374 TYR B N 1
ATOM 2538 C CA . TYR B 1 74 ? -19.461 62.090 11.901 1.00 46.65 374 TYR B CA 1
ATOM 2539 C C . TYR B 1 74 ? -20.192 63.121 12.774 1.00 46.67 374 TYR B C 1
ATOM 2540 O O . TYR B 1 74 ? -19.720 64.250 12.922 1.00 46.62 374 TYR B O 1
ATOM 2549 N N . PRO B 1 75 ? -21.354 62.763 13.351 1.00 38.17 375 PRO B N 1
ATOM 2550 C CA . PRO B 1 75 ? -22.009 63.773 14.187 1.00 38.31 375 PRO B CA 1
ATOM 2551 C C . PRO B 1 75 ? -21.128 64.223 15.359 1.00 37.79 375 PRO B C 1
ATOM 2552 O O . PRO B 1 75 ? -21.098 65.409 15.683 1.00 35.68 375 PRO B O 1
ATOM 2556 N N . MET B 1 76 ? -20.399 63.295 15.979 1.00 50.36 376 MET B N 1
ATOM 2557 C CA . MET B 1 76 ? -19.523 63.663 17.100 1.00 51.30 376 MET B CA 1
ATOM 2558 C C . MET B 1 76 ? -18.449 64.659 16.665 1.00 50.65 376 MET B C 1
ATOM 2559 O O . MET B 1 76 ? -18.179 65.635 17.365 1.00 52.00 376 MET B O 1
ATOM 2564 N N . LEU B 1 77 ? -17.831 64.409 15.514 1.00 42.45 377 LEU B N 1
ATOM 2565 C CA . LEU B 1 77 ? -16.788 65.298 15.012 1.00 42.73 377 LEU B CA 1
ATOM 2566 C C . LEU B 1 77 ? -17.391 66.606 14.551 1.00 44.30 377 LEU B C 1
ATOM 2567 O O . LEU B 1 77 ? -16.754 67.655 14.624 1.00 44.69 377 LEU B O 1
ATOM 2572 N N . SER B 1 78 ? -18.623 66.536 14.069 1.00 39.10 378 SER B N 1
ATOM 2573 C CA . SER B 1 78 ? -19.314 67.717 13.586 1.00 40.71 378 SER B CA 1
ATOM 2574 C C . SER B 1 78 ? -19.708 68.636 14.738 1.00 42.12 378 SER B C 1
ATOM 2575 O O . SER B 1 78 ? -19.476 69.848 14.687 1.00 42.03 378 SER B O 1
ATOM 2578 N N . GLU B 1 79 ? -20.302 68.052 15.777 1.00 40.27 379 GLU B N 1
ATOM 2579 C CA . GLU B 1 79 ? -20.741 68.819 16.931 1.00 41.85 379 GLU B CA 1
ATOM 2580 C C . GLU B 1 79 ? -19.588 69.084 17.872 1.00 41.43 379 GLU B C 1
ATOM 2581 O O . GLU B 1 79 ? -19.779 69.306 19.061 1.00 41.12 379 GLU B O 1
ATOM 2587 N N . ASP B 1 80 ? -18.390 69.061 17.301 1.00 50.86 380 ASP B N 1
ATOM 2588 C CA . ASP B 1 80 ? -17.124 69.312 17.986 1.00 51.09 380 ASP B CA 1
ATOM 2589 C C . ASP B 1 80 ? -17.169 69.614 19.490 1.00 51.55 380 ASP B C 1
ATOM 2590 O O . ASP B 1 80 ? -16.998 70.758 19.904 1.00 52.20 380 ASP B O 1
ATOM 2595 N N . THR B 1 81 ? -17.390 68.589 20.308 1.00 56.43 381 THR B N 1
ATOM 2596 C CA . THR B 1 81 ? -17.418 68.777 21.758 1.00 56.79 381 THR B CA 1
ATOM 2597 C C . THR B 1 81 ? -16.505 67.781 22.459 1.00 55.45 381 THR B C 1
ATOM 2598 O O . THR B 1 81 ? -15.816 68.135 23.413 1.00 56.10 381 THR B O 1
ATOM 2602 N N . TYR B 1 82 ? -16.505 66.537 21.992 1.00 46.17 382 TYR B N 1
ATOM 2603 C CA . TYR B 1 82 ? -15.661 65.504 22.585 1.00 44.63 382 TYR B CA 1
ATOM 2604 C C . TYR B 1 82 ? -14.225 65.735 22.140 1.00 42.04 382 TYR B C 1
ATOM 2605 O O . TYR B 1 82 ? -13.990 66.166 21.011 1.00 43.53 382 TYR B O 1
ATOM 2614 N N . PRO B 1 83 ? -13.248 65.459 23.020 1.00 43.10 383 PRO B N 1
ATOM 2615 C CA . PRO B 1 83 ? -11.819 65.633 22.712 1.00 41.08 383 PRO B CA 1
ATOM 2616 C C . PRO B 1 83 ? -11.307 64.458 21.878 1.00 40.33 383 PRO B C 1
ATOM 2617 O O . PRO B 1 83 ? -10.626 63.561 22.386 1.00 40.68 383 PRO B O 1
ATOM 2621 N N . ILE B 1 84 ? -11.635 64.476 20.592 1.00 30.33 384 ILE B N 1
ATOM 2622 C CA . ILE B 1 84 ? -11.261 63.414 19.683 1.00 28.18 384 ILE B CA 1
ATOM 2623 C C . ILE B 1 84 ? -10.223 63.847 18.660 1.00 28.81 384 ILE B C 1
ATOM 2624 O O . ILE B 1 84 ? -10.303 64.930 18.081 1.00 28.29 384 ILE B O 1
ATOM 2629 N N . VAL B 1 85 ? -9.243 62.983 18.442 1.00 35.58 385 VAL B N 1
ATOM 2630 C CA . VAL B 1 85 ? -8.223 63.233 17.443 1.00 35.45 385 VAL B CA 1
ATOM 2631 C C . VAL B 1 85 ? -8.236 62.021 16.509 1.00 34.98 385 VAL B C 1
ATOM 2632 O O . VAL B 1 85 ? -8.212 60.875 16.962 1.00 34.73 385 VAL B O 1
ATOM 2636 N N . ARG B 1 86 ? -8.322 62.278 15.208 1.00 33.49 386 ARG B N 1
ATOM 2637 C CA . ARG B 1 86 ? -8.315 61.208 14.223 1.00 32.49 386 ARG B CA 1
ATOM 2638 C C . ARG B 1 86 ? -7.033 61.338 13.401 1.00 32.41 386 ARG B C 1
ATOM 2639 O O . ARG B 1 86 ? -6.297 62.312 13.554 1.00 32.25 386 ARG B O 1
ATOM 2647 N N . PRO B 1 87 ? -6.732 60.354 12.536 1.00 31.32 387 PRO B N 1
ATOM 2648 C CA . PRO B 1 87 ? -5.502 60.461 11.747 1.00 31.55 387 PRO B CA 1
ATOM 2649 C C . PRO B 1 87 ? -5.337 61.802 11.039 1.00 33.13 387 PRO B C 1
ATOM 2650 O O . PRO B 1 87 ? -6.245 62.285 10.353 1.00 34.77 387 PRO B O 1
ATOM 2654 N N . LEU B 1 88 ? -4.163 62.397 11.217 1.00 28.30 388 LEU B N 1
ATOM 2655 C CA . LEU B 1 88 ? -3.840 63.677 10.616 1.00 28.50 388 LEU B CA 1
ATOM 2656 C C . LEU B 1 88 ? -3.488 63.554 9.134 1.00 29.45 388 LEU B C 1
ATOM 2657 O O . LEU B 1 88 ? -3.866 64.414 8.337 1.00 30.38 388 LEU B O 1
ATOM 2662 N N . ASN B 1 89 ? -2.785 62.491 8.750 1.00 31.94 389 ASN B N 1
ATOM 2663 C CA . ASN B 1 89 ? -2.388 62.356 7.356 1.00 33.75 389 ASN B CA 1
ATOM 2664 C C . ASN B 1 89 ? -3.462 61.921 6.348 1.00 37.31 389 ASN B C 1
ATOM 2665 O O . ASN B 1 89 ? -3.172 61.283 5.326 1.00 38.43 389 ASN B O 1
ATOM 2670 N N . TYR B 1 90 ? -4.709 62.273 6.643 1.00 51.73 390 TYR B N 1
ATOM 2671 C CA . TYR B 1 90 ? -5.802 62.024 5.714 1.00 53.35 390 TYR B CA 1
ATOM 2672 C C . TYR B 1 90 ? -5.734 63.332 4.940 1.00 57.25 390 TYR B C 1
ATOM 2673 O O . TYR B 1 90 ? -6.130 64.384 5.442 1.00 59.11 390 TYR B O 1
ATOM 2682 N N . ALA B 1 91 ? -5.203 63.265 3.726 1.00 65.31 391 ALA B N 1
ATOM 2683 C CA . ALA B 1 91 ? -5.014 64.452 2.903 1.00 68.35 391 ALA B CA 1
ATOM 2684 C C . ALA B 1 91 ? -6.229 65.254 2.438 1.00 68.76 391 ALA B C 1
ATOM 2685 O O . ALA B 1 91 ? -6.123 66.468 2.259 1.00 68.75 391 ALA B O 1
ATOM 2687 N N . ASP B 1 92 ? -7.372 64.608 2.223 1.00 50.35 392 ASP B N 1
ATOM 2688 C CA . ASP B 1 92 ? -8.534 65.363 1.771 1.00 51.07 392 ASP B CA 1
ATOM 2689 C C . ASP B 1 92 ? -8.813 66.530 2.706 1.00 51.06 392 ASP B C 1
ATOM 2690 O O . ASP B 1 92 ? -8.960 66.357 3.918 1.00 50.66 392 ASP B O 1
ATOM 2695 N N . PRO B 1 93 ? -8.888 67.743 2.147 1.00 61.00 393 PRO B N 1
ATOM 2696 C CA . PRO B 1 93 ? -9.147 68.962 2.916 1.00 60.74 393 PRO B CA 1
ATOM 2697 C C . PRO B 1 93 ? -10.474 68.924 3.661 1.00 59.65 393 PRO B C 1
ATOM 2698 O O . PRO B 1 93 ? -10.600 69.484 4.749 1.00 59.76 393 PRO B O 1
ATOM 2702 N N . GLY B 1 94 ? -11.459 68.255 3.074 1.00 50.44 394 GLY B N 1
ATOM 2703 C CA . GLY B 1 94 ? -12.763 68.178 3.703 1.00 47.67 394 GLY B CA 1
ATOM 2704 C C . GLY B 1 94 ? -12.905 67.117 4.776 1.00 45.91 394 GLY B C 1
ATOM 2705 O O . GLY B 1 94 ? -14.015 66.867 5.254 1.00 44.97 394 GLY B O 1
ATOM 2706 N N . THR B 1 95 ? -11.796 66.490 5.164 1.00 38.48 395 THR B N 1
ATOM 2707 C CA . THR B 1 95 ? -11.850 65.453 6.193 1.00 36.71 395 THR B CA 1
ATOM 2708 C C . THR B 1 95 ? -12.376 66.013 7.516 1.00 33.69 395 THR B C 1
ATOM 2709 O O . THR B 1 95 ? -11.865 67.001 8.037 1.00 32.79 395 THR B O 1
ATOM 2713 N N . PRO B 1 96 ? -13.415 65.379 8.071 1.00 45.52 396 PRO B N 1
ATOM 2714 C CA . PRO B 1 96 ? -14.053 65.766 9.334 1.00 45.65 396 PRO B CA 1
ATOM 2715 C C . PRO B 1 96 ? -13.086 65.688 10.522 1.00 46.77 396 PRO B C 1
ATOM 2716 O O . PRO B 1 96 ? -12.129 64.908 10.508 1.00 47.49 396 PRO B O 1
ATOM 2720 N N . GLY B 1 97 ? -13.351 66.490 11.549 1.00 43.19 397 GLY B N 1
ATOM 2721 C CA . GLY B 1 97 ? -12.504 66.487 12.727 1.00 42.88 397 GLY B CA 1
ATOM 2722 C C . GLY B 1 97 ? -11.114 67.047 12.484 1.00 42.85 397 GLY B C 1
ATOM 2723 O O . GLY B 1 97 ? -10.836 67.629 11.429 1.00 43.19 397 GLY B O 1
ATOM 2724 N N . VAL B 1 98 ? -10.229 66.865 13.460 1.00 33.77 398 VAL B N 1
ATOM 2725 C CA . VAL B 1 98 ? -8.868 67.378 13.347 1.00 32.32 398 VAL B CA 1
ATOM 2726 C C . VAL B 1 98 ? -7.811 66.315 13.642 1.00 32.68 398 VAL B C 1
ATOM 2727 O O . VAL B 1 98 ? -8.068 65.339 14.352 1.00 30.78 398 VAL B O 1
ATOM 2731 N N . GLY B 1 99 ? -6.617 66.521 13.093 1.00 36.22 399 GLY B N 1
ATOM 2732 C CA . GLY B 1 99 ? -5.530 65.581 13.296 1.00 38.07 399 GLY B CA 1
ATOM 2733 C C . GLY B 1 99 ? -4.717 65.833 14.553 1.00 38.87 399 GLY B C 1
ATOM 2734 O O . GLY B 1 99 ? -3.839 65.043 14.891 1.00 39.41 399 GLY B O 1
ATOM 2735 N N . TRP B 1 100 ? -5.005 66.929 15.247 1.00 39.15 400 TRP B N 1
ATOM 2736 C CA . TRP B 1 100 ? -4.290 67.270 16.477 1.00 40.55 400 TRP B CA 1
ATOM 2737 C C . TRP B 1 100 ? -5.064 68.248 17.353 1.00 40.31 400 TRP B C 1
ATOM 2738 O O . TRP B 1 100 ? -5.810 69.094 16.858 1.00 41.54 400 TRP B O 1
ATOM 2749 N N . ARG B 1 101 ? -4.872 68.116 18.660 1.00 45.35 401 ARG B N 1
ATOM 2750 C CA . ARG B 1 101 ? -5.496 68.976 19.659 1.00 45.60 401 ARG B CA 1
ATOM 2751 C C . ARG B 1 101 ? -4.433 69.269 20.709 1.00 45.89 401 ARG B C 1
ATOM 2752 O O . ARG B 1 101 ? -3.604 68.408 21.016 1.00 46.26 401 ARG B O 1
ATOM 2760 N N . THR B 1 102 ? -4.437 70.480 21.251 1.00 42.84 402 THR B N 1
ATOM 2761 C CA . THR B 1 102 ? -3.472 70.815 22.280 1.00 42.97 402 THR B CA 1
ATOM 2762 C C . THR B 1 102 ? -4.284 71.075 23.541 1.00 43.99 402 THR B C 1
ATOM 2763 O O . THR B 1 102 ? -5.327 71.736 23.497 1.00 42.53 402 THR B O 1
ATOM 2767 N N . PHE B 1 103 ? -3.801 70.545 24.659 1.00 41.57 403 PHE B N 1
ATOM 2768 C CA . PHE B 1 103 ? -4.492 70.671 25.929 1.00 43.75 403 PHE B CA 1
ATOM 2769 C C . PHE B 1 103 ? -3.690 71.444 26.967 1.00 46.12 403 PHE B C 1
ATOM 2770 O O . PHE B 1 103 ? -2.483 71.621 26.833 1.00 45.95 403 PHE B O 1
ATOM 2778 N N . ASP B 1 104 ? -4.386 71.900 28.003 1.00 52.02 404 ASP B N 1
ATOM 2779 C CA . ASP B 1 104 ? -3.769 72.626 29.100 1.00 55.04 404 ASP B CA 1
ATOM 2780 C C . ASP B 1 104 ? -3.725 71.664 30.266 1.00 55.47 404 ASP B C 1
ATOM 2781 O O . ASP B 1 104 ? -4.709 71.529 30.983 1.00 55.38 404 ASP B O 1
ATOM 2786 N N . VAL B 1 105 ? -2.601 70.982 30.447 1.00 79.12 405 VAL B N 1
ATOM 2787 C CA . VAL B 1 105 ? -2.481 70.037 31.549 1.00 81.83 405 VAL B CA 1
ATOM 2788 C C . VAL B 1 105 ? -2.458 70.810 32.865 1.00 82.62 405 VAL B C 1
ATOM 2789 O O . VAL B 1 105 ? -3.465 70.879 33.574 1.00 83.07 405 VAL B O 1
ATOM 2793 N N . ASN B 1 106 ? -1.312 71.392 33.195 1.00 65.36 406 ASN B N 1
ATOM 2794 C CA . ASN B 1 106 ? -1.195 72.178 34.418 1.00 65.68 406 ASN B CA 1
ATOM 2795 C C . ASN B 1 106 ? -0.485 73.464 34.063 1.00 65.10 406 ASN B C 1
ATOM 2796 O O . ASN B 1 106 ? 0.665 73.669 34.444 1.00 66.14 406 ASN B O 1
ATOM 2801 N N . GLY B 1 107 ? -1.165 74.332 33.326 1.00 51.63 407 GLY B N 1
ATOM 2802 C CA . GLY B 1 107 ? -0.538 75.577 32.937 1.00 50.57 407 GLY B CA 1
ATOM 2803 C C . GLY B 1 107 ? 0.467 75.329 31.832 1.00 49.16 407 GLY B C 1
ATOM 2804 O O . GLY B 1 107 ? 1.162 76.246 31.392 1.00 48.70 407 GLY B O 1
ATOM 2805 N N . GLU B 1 108 ? 0.554 74.075 31.395 1.00 48.98 408 GLU B N 1
ATOM 2806 C CA . GLU B 1 108 ? 1.463 73.706 30.316 1.00 48.27 408 GLU B CA 1
ATOM 2807 C C . GLU B 1 108 ? 0.681 73.158 29.124 1.00 45.62 408 GLU B C 1
ATOM 2808 O O . GLU B 1 108 ? -0.430 72.651 29.277 1.00 45.08 408 GLU B O 1
ATOM 2814 N N . LYS B 1 109 ? 1.262 73.258 27.936 1.00 51.90 409 LYS B N 1
ATOM 2815 C CA . LYS B 1 109 ? 0.591 72.787 26.734 1.00 50.50 409 LYS B CA 1
ATOM 2816 C C . LYS B 1 109 ? 0.993 71.377 26.291 1.00 48.38 409 LYS B C 1
ATOM 2817 O O . LYS B 1 109 ? 2.177 71.054 26.183 1.00 47.38 409 LYS B O 1
ATOM 2823 N N . LEU B 1 110 ? -0.014 70.540 26.047 1.00 46.21 410 LEU B N 1
ATOM 2824 C CA . LEU B 1 110 ? 0.199 69.166 25.600 1.00 43.09 410 LEU B CA 1
ATOM 2825 C C . LEU B 1 110 ? -0.543 68.933 24.290 1.00 42.63 410 LEU B C 1
ATOM 2826 O O . LEU B 1 110 ? -1.775 68.984 24.246 1.00 42.22 410 LEU B O 1
ATOM 2831 N N . THR B 1 111 ? 0.208 68.685 23.223 1.00 38.71 411 THR B N 1
ATOM 2832 C CA . THR B 1 111 ? -0.394 68.445 21.921 1.00 37.88 411 THR B CA 1
ATOM 2833 C C . THR B 1 111 ? -0.393 66.963 21.579 1.00 38.45 411 THR B C 1
ATOM 2834 O O . THR B 1 111 ? 0.663 66.330 21.503 1.00 38.60 411 THR B O 1
ATOM 2838 N N . VAL B 1 112 ? -1.581 66.409 21.388 1.00 38.11 412 VAL B N 1
ATOM 2839 C CA . VAL B 1 112 ? -1.702 65.011 21.024 1.00 37.90 412 VAL B CA 1
ATOM 2840 C C . VAL B 1 112 ? -2.084 64.944 19.550 1.00 39.11 412 VAL B C 1
ATOM 2841 O O . VAL B 1 112 ? -3.097 65.504 19.136 1.00 38.07 412 VAL B O 1
ATOM 2845 N N . VAL B 1 113 ? -1.253 64.281 18.756 1.00 41.80 413 VAL B N 1
ATOM 2846 C CA . VAL B 1 113 ? -1.521 64.126 17.334 1.00 41.15 413 VAL B CA 1
ATOM 2847 C C . VAL B 1 113 ? -1.675 62.637 17.018 1.00 40.43 413 VAL B C 1
ATOM 2848 O O . VAL B 1 113 ? -1.102 61.784 17.699 1.00 40.69 413 VAL B O 1
ATOM 2852 N N . ASN B 1 114 ? -2.465 62.336 15.991 1.00 34.89 414 ASN B N 1
ATOM 2853 C CA . ASN B 1 114 ? -2.739 60.961 15.586 1.00 32.17 414 ASN B CA 1
ATOM 2854 C C . ASN B 1 114 ? -2.252 60.743 14.150 1.00 30.28 414 ASN B C 1
ATOM 2855 O O . ASN B 1 114 ? -2.611 61.496 13.259 1.00 28.74 414 ASN B O 1
ATOM 2860 N N . LEU B 1 115 ? -1.435 59.717 13.933 1.00 26.38 415 LEU B N 1
ATOM 2861 C CA . LEU B 1 115 ? -0.874 59.431 12.607 1.00 26.26 415 LEU B CA 1
ATOM 2862 C C . LEU B 1 115 ? -1.114 57.999 12.136 1.00 25.63 415 LEU B C 1
ATOM 2863 O O . LEU B 1 115 ? -1.123 57.067 12.940 1.00 25.00 415 LEU B O 1
ATOM 2868 N N . LEU B 1 116 ? -1.252 57.831 10.823 1.00 26.89 416 LEU B N 1
ATOM 2869 C CA . LEU B 1 116 ? -1.453 56.510 10.214 1.00 27.66 416 LEU B CA 1
ATOM 2870 C C . LEU B 1 116 ? -0.231 56.082 9.395 1.00 27.72 416 LEU B C 1
ATOM 2871 O O . LEU B 1 116 ? 0.316 56.879 8.623 1.00 27.78 416 LEU B O 1
ATOM 2876 N N . GLY B 1 117 ? 0.182 54.824 9.562 1.00 26.73 417 GLY B N 1
ATOM 2877 C CA . GLY B 1 117 ? 1.309 54.292 8.812 1.00 26.41 417 GLY B CA 1
ATOM 2878 C C . GLY B 1 117 ? 0.790 53.828 7.466 1.00 27.22 417 GLY B C 1
ATOM 2879 O O . GLY B 1 117 ? -0.423 53.785 7.263 1.00 27.92 417 GLY B O 1
ATOM 2880 N N . ARG B 1 118 ? 1.681 53.471 6.545 1.00 32.73 418 ARG B N 1
ATOM 2881 C CA . ARG B 1 118 ? 1.245 53.039 5.222 1.00 32.72 418 ARG B CA 1
ATOM 2882 C C . ARG B 1 118 ? 1.674 51.641 4.802 1.00 33.98 418 ARG B C 1
ATOM 2883 O O . ARG B 1 118 ? 1.001 51.004 3.993 1.00 33.26 418 ARG B O 1
ATOM 2891 N N . VAL B 1 119 ? 2.789 51.155 5.336 1.00 29.67 419 VAL B N 1
ATOM 2892 C CA . VAL B 1 119 ? 3.242 49.823 4.955 1.00 30.84 419 VAL B CA 1
ATOM 2893 C C . VAL B 1 119 ? 2.253 48.765 5.427 1.00 30.85 419 VAL B C 1
ATOM 2894 O O . VAL B 1 119 ? 1.875 48.734 6.602 1.00 31.32 419 VAL B O 1
ATOM 2898 N N . PHE B 1 120 ? 1.838 47.914 4.489 1.00 39.90 420 PHE B N 1
ATOM 2899 C CA . PHE B 1 120 ? 0.875 46.833 4.725 1.00 40.01 420 PHE B CA 1
ATOM 2900 C C . PHE B 1 120 ? -0.506 47.390 5.065 1.00 41.06 420 PHE B C 1
ATOM 2901 O O . PHE B 1 120 ? -1.344 46.692 5.635 1.00 43.27 420 PHE B O 1
ATOM 2909 N N . MET B 1 121 ? -0.736 48.651 4.712 1.00 28.46 421 MET B N 1
ATOM 2910 C CA . MET B 1 121 ? -2.016 49.307 4.980 1.00 29.47 421 MET B CA 1
ATOM 2911 C C . MET B 1 121 ? -2.478 50.108 3.773 1.00 29.95 421 MET B C 1
ATOM 2912 O O . MET B 1 121 ? -1.787 50.188 2.763 1.00 29.37 421 MET B O 1
ATOM 2917 N N . GLU B 1 122 ? -3.651 50.710 3.883 1.00 31.84 422 GLU B N 1
ATOM 2918 C CA . GLU B 1 122 ? -4.163 51.504 2.787 1.00 34.59 422 GLU B CA 1
ATOM 2919 C C . GLU B 1 122 ? -3.248 52.712 2.625 1.00 33.28 422 GLU B C 1
ATOM 2920 O O . GLU B 1 122 ? -2.589 53.143 3.573 1.00 32.83 422 GLU B O 1
ATOM 2926 N N . ALA B 1 123 ? -3.204 53.260 1.422 1.00 40.91 423 ALA B N 1
ATOM 2927 C CA . ALA B 1 123 ? -2.356 54.411 1.167 1.00 40.10 423 ALA B CA 1
ATOM 2928 C C . ALA B 1 123 ? -3.033 55.735 1.491 1.00 38.42 423 ALA B C 1
ATOM 2929 O O . ALA B 1 123 ? -4.127 56.019 1.002 1.00 36.50 423 ALA B O 1
ATOM 2931 N N . VAL B 1 124 ? -2.381 56.529 2.338 1.00 31.78 424 VAL B N 1
ATOM 2932 C CA . VAL B 1 124 ? -2.871 57.861 2.683 1.00 31.83 424 VAL B CA 1
ATOM 2933 C C . VAL B 1 124 ? -1.692 58.801 2.468 1.00 32.32 424 VAL B C 1
ATOM 2934 O O . VAL B 1 124 ? -0.753 58.463 1.738 1.00 29.64 424 VAL B O 1
ATOM 2938 N N . ASP B 1 125 ? -1.719 59.974 3.092 1.00 32.40 425 ASP B N 1
ATOM 2939 C CA . ASP B 1 125 ? -0.602 60.895 2.915 1.00 33.93 425 ASP B CA 1
ATOM 2940 C C . ASP B 1 125 ? 0.651 60.430 3.661 1.00 31.87 425 ASP B C 1
ATOM 2941 O O . ASP B 1 125 ? 0.556 59.714 4.655 1.00 31.06 425 ASP B O 1
ATOM 2946 N N . ASN B 1 126 ? 1.817 60.830 3.157 1.00 35.20 426 ASN B N 1
ATOM 2947 C CA . ASN B 1 126 ? 3.102 60.470 3.760 1.00 35.56 426 ASN B CA 1
ATOM 2948 C C . ASN B 1 126 ? 3.157 60.950 5.209 1.00 34.01 426 ASN B C 1
ATOM 2949 O O . ASN B 1 126 ? 3.237 62.152 5.471 1.00 34.89 426 ASN B O 1
ATOM 2954 N N . PRO B 1 127 ? 3.142 60.012 6.169 1.00 25.04 427 PRO B N 1
ATOM 2955 C CA . PRO B 1 127 ? 3.181 60.346 7.594 1.00 25.11 427 PRO B CA 1
ATOM 2956 C C . PRO B 1 127 ? 4.438 61.092 8.030 1.00 25.44 427 PRO B C 1
ATOM 2957 O O . PRO B 1 127 ? 4.371 62.013 8.830 1.00 26.44 427 PRO B O 1
ATOM 2961 N N . PHE B 1 128 ? 5.583 60.697 7.495 1.00 32.73 428 PHE B N 1
ATOM 2962 C CA . PHE B 1 128 ? 6.836 61.342 7.841 1.00 35.05 428 PHE B CA 1
ATOM 2963 C C . PHE B 1 128 ? 6.853 62.827 7.491 1.00 36.36 428 PHE B C 1
ATOM 2964 O O . PHE B 1 128 ? 7.246 63.655 8.313 1.00 37.48 428 PHE B O 1
ATOM 2972 N N . ARG B 1 129 ? 6.428 63.166 6.276 1.00 31.78 429 ARG B N 1
ATOM 2973 C CA . ARG B 1 129 ? 6.412 64.563 5.847 1.00 32.83 429 ARG B CA 1
ATOM 2974 C C . ARG B 1 129 ? 5.255 65.338 6.460 1.00 32.03 429 ARG B C 1
ATOM 2975 O O . ARG B 1 129 ? 5.345 66.551 6.667 1.00 29.29 429 ARG B O 1
ATOM 2983 N N . THR B 1 130 ? 4.176 64.631 6.780 1.00 36.49 430 THR B N 1
ATOM 2984 C CA . THR B 1 130 ? 3.045 65.282 7.414 1.00 35.66 430 THR B CA 1
ATOM 2985 C C . THR B 1 130 ? 3.533 65.810 8.754 1.00 35.56 430 THR B C 1
ATOM 2986 O O . THR B 1 130 ? 3.229 66.942 9.122 1.00 36.10 430 THR B O 1
ATOM 2990 N N . MET B 1 131 ? 4.300 64.997 9.479 1.00 28.73 431 MET B N 1
ATOM 2991 C CA . MET B 1 131 ? 4.811 65.436 10.774 1.00 30.08 431 MET B CA 1
ATOM 2992 C C . MET B 1 131 ? 5.763 66.624 10.684 1.00 31.37 431 MET B C 1
ATOM 2993 O O . MET B 1 131 ? 5.721 67.508 11.531 1.00 33.00 431 MET B O 1
ATOM 2998 N N . ASP B 1 132 ? 6.619 66.658 9.671 1.00 33.22 432 ASP B N 1
ATOM 2999 C CA . ASP B 1 132 ? 7.535 67.783 9.534 1.00 35.01 432 ASP B CA 1
ATOM 3000 C C . ASP B 1 132 ? 6.716 69.068 9.477 1.00 35.80 432 ASP B C 1
ATOM 3001 O O . ASP B 1 132 ? 7.105 70.096 10.028 1.00 37.16 432 ASP B O 1
ATOM 3006 N N . ALA B 1 133 ? 5.569 68.995 8.818 1.00 39.58 433 ALA B N 1
ATOM 3007 C CA . ALA B 1 133 ? 4.696 70.147 8.673 1.00 41.42 433 ALA B CA 1
ATOM 3008 C C . ALA B 1 133 ? 3.986 70.580 9.958 1.00 41.69 433 ALA B C 1
ATOM 3009 O O . ALA B 1 133 ? 3.874 71.778 10.219 1.00 43.28 433 ALA B O 1
ATOM 3011 N N . LEU B 1 134 ? 3.498 69.629 10.757 1.00 34.59 434 LEU B N 1
ATOM 3012 C CA . LEU B 1 134 ? 2.798 69.990 11.994 1.00 35.79 434 LEU B CA 1
ATOM 3013 C C . LEU B 1 134 ? 3.779 70.541 13.009 1.00 37.64 434 LEU B C 1
ATOM 3014 O O . LEU B 1 134 ? 3.414 71.344 13.861 1.00 38.98 434 LEU B O 1
ATOM 3019 N N . LEU B 1 135 ? 5.030 70.113 12.910 1.00 41.49 435 LEU B N 1
ATOM 3020 C CA . LEU B 1 135 ? 6.052 70.552 13.843 1.00 44.28 435 LEU B CA 1
ATOM 3021 C C . LEU B 1 135 ? 6.536 71.981 13.623 1.00 48.00 435 LEU B C 1
ATOM 3022 O O . LEU B 1 135 ? 7.310 72.512 14.418 1.00 47.56 435 LEU B O 1
ATOM 3027 N N . GLU B 1 136 ? 6.075 72.608 12.549 1.00 52.08 436 GLU B N 1
ATOM 3028 C CA . GLU B 1 136 ? 6.475 73.974 12.274 1.00 55.77 436 GLU B CA 1
ATOM 3029 C C . GLU B 1 136 ? 5.487 74.985 12.835 1.00 56.93 436 GLU B C 1
ATOM 3030 O O . GLU B 1 136 ? 5.462 76.137 12.414 1.00 57.27 436 GLU B O 1
ATOM 3036 N N . ARG B 1 137 ? 4.667 74.543 13.784 1.00 57.06 437 ARG B N 1
ATOM 3037 C CA . ARG B 1 137 ? 3.713 75.427 14.439 1.00 60.00 437 ARG B CA 1
ATOM 3038 C C . ARG B 1 137 ? 4.439 75.956 15.668 1.00 61.65 437 ARG B C 1
ATOM 3039 O O . ARG B 1 137 ? 5.527 75.479 16.006 1.00 62.05 437 ARG B O 1
ATOM 3047 N N . ASP B 1 138 ? 3.840 76.922 16.351 1.00 93.26 438 ASP B N 1
ATOM 3048 C CA . ASP B 1 138 ? 4.493 77.524 17.508 1.00 93.21 438 ASP B CA 1
ATOM 3049 C C . ASP B 1 138 ? 3.885 77.152 18.860 1.00 91.10 438 ASP B C 1
ATOM 3050 O O . ASP B 1 138 ? 4.594 76.904 19.836 1.00 90.91 438 ASP B O 1
ATOM 3055 N N . ASP B 1 139 ? 2.563 77.113 18.891 1.00 60.48 439 ASP B N 1
ATOM 3056 C CA . ASP B 1 139 ? 1.782 76.834 20.091 1.00 59.35 439 ASP B CA 1
ATOM 3057 C C . ASP B 1 139 ? 1.739 75.400 20.633 1.00 56.16 439 ASP B C 1
ATOM 3058 O O . ASP B 1 139 ? 1.024 75.134 21.602 1.00 56.01 439 ASP B O 1
ATOM 3063 N N . LEU B 1 140 ? 2.506 74.490 20.044 1.00 51.26 440 LEU B N 1
ATOM 3064 C CA . LEU B 1 140 ? 2.453 73.078 20.430 1.00 46.37 440 LEU B CA 1
ATOM 3065 C C . LEU B 1 140 ? 2.828 72.598 21.835 1.00 44.12 440 LEU B C 1
ATOM 3066 O O . LEU B 1 140 ? 2.068 71.847 22.446 1.00 43.05 440 LEU B O 1
ATOM 3071 N N . GLY B 1 141 ? 3.980 73.009 22.354 1.00 45.94 441 GLY B N 1
ATOM 3072 C CA . GLY B 1 141 ? 4.368 72.551 23.678 1.00 44.32 441 GLY B CA 1
ATOM 3073 C C . GLY B 1 141 ? 4.853 71.106 23.652 1.00 42.41 441 GLY B C 1
ATOM 3074 O O . GLY B 1 141 ? 5.515 70.703 22.697 1.00 43.45 441 GLY B O 1
ATOM 3075 N N . THR B 1 142 ? 4.540 70.332 24.694 1.00 33.45 442 THR B N 1
ATOM 3076 C CA . THR B 1 142 ? 4.938 68.926 24.761 1.00 31.04 442 THR B CA 1
ATOM 3077 C C . THR B 1 142 ? 4.084 68.138 23.754 1.00 31.66 442 THR B C 1
ATOM 3078 O O . THR B 1 142 ? 2.864 68.057 23.885 1.00 31.91 442 THR B O 1
ATOM 3082 N N . VAL B 1 143 ? 4.730 67.552 22.750 1.00 36.52 443 VAL B N 1
ATOM 3083 C CA . VAL B 1 143 ? 4.020 66.815 21.708 1.00 33.89 443 VAL B CA 1
ATOM 3084 C C . VAL B 1 143 ? 4.003 65.290 21.857 1.00 34.24 443 VAL B C 1
ATOM 3085 O O . VAL B 1 143 ? 5.055 64.658 21.967 1.00 33.33 443 VAL B O 1
ATOM 3089 N N . PHE B 1 144 ? 2.801 64.710 21.846 1.00 38.37 444 PHE B N 1
ATOM 3090 C CA . PHE B 1 144 ? 2.636 63.261 21.941 1.00 38.14 444 PHE B CA 1
ATOM 3091 C C . PHE B 1 144 ? 2.102 62.734 20.611 1.00 39.96 444 PHE B C 1
ATOM 3092 O O . PHE B 1 144 ? 1.087 63.214 20.112 1.00 41.28 444 PHE B O 1
ATOM 3100 N N . VAL B 1 145 ? 2.783 61.743 20.042 1.00 31.74 445 VAL B N 1
ATOM 3101 C CA . VAL B 1 145 ? 2.364 61.174 18.772 1.00 30.39 445 VAL B CA 1
ATOM 3102 C C . VAL B 1 145 ? 1.940 59.719 18.897 1.00 32.56 445 VAL B C 1
ATOM 3103 O O . VAL B 1 145 ? 2.678 58.888 19.439 1.00 32.10 445 VAL B O 1
ATOM 3107 N N . ASP B 1 146 ? 0.736 59.427 18.409 1.00 33.77 446 ASP B N 1
ATOM 3108 C CA . ASP B 1 146 ? 0.202 58.070 18.409 1.00 33.92 446 ASP B CA 1
ATOM 3109 C C . ASP B 1 146 ? 0.293 57.591 16.960 1.00 31.85 446 ASP B C 1
ATOM 3110 O O . ASP B 1 146 ? -0.529 57.947 16.122 1.00 31.46 446 ASP B O 1
ATOM 3115 N N . PHE B 1 147 ? 1.314 56.795 16.671 1.00 26.38 447 PHE B N 1
ATOM 3116 C CA . PHE B 1 147 ? 1.522 56.275 15.325 1.00 24.69 447 PHE B CA 1
ATOM 3117 C C . PHE B 1 147 ? 0.808 54.943 15.166 1.00 22.80 447 PHE B C 1
ATOM 3118 O O . PHE B 1 147 ? 1.245 53.932 15.693 1.00 20.99 447 PHE B O 1
ATOM 3126 N N . HIS B 1 148 ? -0.289 54.960 14.430 1.00 28.67 448 HIS B N 1
ATOM 3127 C CA . HIS B 1 148 ? -1.091 53.771 14.198 1.00 30.33 448 HIS B CA 1
ATOM 3128 C C . HIS B 1 148 ? -0.560 53.105 12.933 1.00 30.91 448 HIS B C 1
ATOM 3129 O O . HIS B 1 148 ? -0.800 53.587 11.823 1.00 32.84 448 HIS B O 1
ATOM 3136 N N . ALA B 1 149 ? 0.153 51.994 13.099 1.00 28.26 449 ALA B N 1
ATOM 3137 C CA . ALA B 1 149 ? 0.759 51.306 11.958 1.00 27.46 449 ALA B CA 1
ATOM 3138 C C . ALA B 1 149 ? 1.036 49.825 12.186 1.00 28.70 449 ALA B C 1
ATOM 3139 O O . ALA B 1 149 ? 1.094 49.353 13.319 1.00 28.45 449 ALA B O 1
ATOM 3141 N N . GLU B 1 150 ? 1.236 49.099 11.095 1.00 28.75 450 GLU B N 1
ATOM 3142 C CA . GLU B 1 150 ? 1.510 47.672 11.177 1.00 28.53 450 GLU B CA 1
ATOM 3143 C C . GLU B 1 150 ? 3.019 47.354 11.203 1.00 26.85 450 GLU B C 1
ATOM 3144 O O . GLU B 1 150 ? 3.514 46.745 12.149 1.00 26.75 450 GLU B O 1
ATOM 3150 N N . ALA B 1 151 ? 3.739 47.794 10.175 1.00 32.60 451 ALA B N 1
ATOM 3151 C CA . ALA B 1 151 ? 5.177 47.538 10.028 1.00 33.97 451 ALA B CA 1
ATOM 3152 C C . ALA B 1 151 ? 6.136 48.077 11.093 1.00 34.51 451 ALA B C 1
ATOM 3153 O O . ALA B 1 151 ? 6.260 49.289 11.271 1.00 36.89 451 ALA B O 1
ATOM 3155 N N . THR B 1 152 ? 6.849 47.180 11.773 1.00 25.96 452 THR B N 1
ATOM 3156 C CA . THR B 1 152 ? 7.794 47.622 12.793 1.00 26.87 452 THR B CA 1
ATOM 3157 C C . THR B 1 152 ? 8.839 48.549 12.168 1.00 28.07 452 THR B C 1
ATOM 3158 O O . THR B 1 152 ? 9.285 49.504 12.805 1.00 26.95 452 THR B O 1
ATOM 3162 N N . SER B 1 153 ? 9.219 48.287 10.918 1.00 32.61 453 SER B N 1
ATOM 3163 C CA . SER B 1 153 ? 10.221 49.123 10.267 1.00 32.38 453 SER B CA 1
ATOM 3164 C C . SER B 1 153 ? 9.761 50.575 10.192 1.00 34.23 453 SER B C 1
ATOM 3165 O O . SER B 1 153 ? 10.522 51.502 10.495 1.00 34.54 453 SER B O 1
ATOM 3168 N N . GLU B 1 154 ? 8.506 50.759 9.799 1.00 34.02 454 GLU B N 1
ATOM 3169 C CA . GLU B 1 154 ? 7.927 52.081 9.659 1.00 33.27 454 GLU B CA 1
ATOM 3170 C C . GLU B 1 154 ? 7.753 52.766 11.011 1.00 32.71 454 GLU B C 1
ATOM 3171 O O . GLU B 1 154 ? 7.868 53.992 11.128 1.00 30.73 454 GLU B O 1
ATOM 3177 N N . LYS B 1 155 ? 7.489 51.976 12.041 1.00 24.71 455 LYS B N 1
ATOM 3178 C CA . LYS B 1 155 ? 7.319 52.549 13.361 1.00 25.44 455 LYS B CA 1
ATOM 3179 C C . LYS B 1 155 ? 8.656 52.994 13.945 1.00 26.43 455 LYS B C 1
ATOM 3180 O O . LYS B 1 155 ? 8.740 54.070 14.535 1.00 25.73 455 LYS B O 1
ATOM 3186 N N . GLU B 1 156 ? 9.699 52.178 13.775 1.00 26.74 456 GLU B N 1
ATOM 3187 C CA . GLU B 1 156 ? 11.016 52.527 14.295 1.00 28.48 456 GLU B CA 1
ATOM 3188 C C . GLU B 1 156 ? 11.589 53.759 13.608 1.00 28.01 456 GLU B C 1
ATOM 3189 O O . GLU B 1 156 ? 12.284 54.561 14.232 1.00 28.76 456 GLU B O 1
ATOM 3195 N N . ALA B 1 157 ? 11.284 53.926 12.329 1.00 33.77 457 ALA B N 1
ATOM 3196 C CA . ALA B 1 157 ? 11.778 55.078 11.600 1.00 32.57 457 ALA B CA 1
ATOM 3197 C C . ALA B 1 157 ? 11.099 56.354 12.090 1.00 34.10 457 ALA B C 1
ATOM 3198 O O . ALA B 1 157 ? 11.735 57.404 12.180 1.00 35.29 457 ALA B O 1
ATOM 3200 N N . MET B 1 158 ? 9.810 56.280 12.405 1.00 29.67 458 MET B N 1
ATOM 3201 C CA . MET B 1 158 ? 9.116 57.471 12.871 1.00 29.67 458 MET B CA 1
ATOM 3202 C C . MET B 1 158 ? 9.727 57.899 14.193 1.00 29.48 458 MET B C 1
ATOM 3203 O O . MET B 1 158 ? 9.829 59.090 14.480 1.00 30.49 458 MET B O 1
ATOM 3208 N N . GLY B 1 159 ? 10.141 56.921 14.997 1.00 30.59 459 GLY B N 1
ATOM 3209 C CA . GLY B 1 159 ? 10.762 57.231 16.271 1.00 28.55 459 GLY B CA 1
ATOM 3210 C C . GLY B 1 159 ? 12.055 58.019 16.087 1.00 29.17 459 GLY B C 1
ATOM 3211 O O . GLY B 1 159 ? 12.274 59.021 16.765 1.00 30.13 459 GLY B O 1
ATOM 3212 N N . TRP B 1 160 ? 12.909 57.573 15.168 1.00 29.33 460 TRP B N 1
ATOM 3213 C CA . TRP B 1 160 ? 14.181 58.239 14.894 1.00 30.57 460 TRP B CA 1
ATOM 3214 C C . TRP B 1 160 ? 13.974 59.558 14.164 1.00 34.49 460 TRP B C 1
ATOM 3215 O O . TRP B 1 160 ? 14.719 60.517 14.363 1.00 36.78 460 TRP B O 1
ATOM 3226 N N . HIS B 1 161 ? 12.956 59.601 13.316 1.00 34.44 461 HIS B N 1
ATOM 3227 C CA . HIS B 1 161 ? 12.644 60.798 12.555 1.00 35.96 461 HIS B CA 1
ATOM 3228 C C . HIS B 1 161 ? 12.140 61.921 13.454 1.00 36.73 461 HIS B C 1
ATOM 3229 O O . HIS B 1 161 ? 12.311 63.101 13.144 1.00 36.78 461 HIS B O 1
ATOM 3236 N N . LEU B 1 162 ? 11.510 61.541 14.562 1.00 32.53 462 LEU B N 1
ATOM 3237 C CA . LEU B 1 162 ? 10.942 62.502 15.499 1.00 32.85 462 LEU B CA 1
ATOM 3238 C C . LEU B 1 162 ? 11.735 62.687 16.791 1.00 32.22 462 LEU B C 1
ATOM 3239 O O . LEU B 1 162 ? 11.442 63.591 17.568 1.00 33.39 462 LEU B O 1
ATOM 3244 N N . ALA B 1 163 ? 12.728 61.833 17.016 1.00 29.75 463 ALA B N 1
ATOM 3245 C CA . ALA B 1 163 ? 13.546 61.918 18.228 1.00 31.36 463 ALA B CA 1
ATOM 3246 C C . ALA B 1 163 ? 14.157 63.305 18.347 1.00 31.86 463 ALA B C 1
ATOM 3247 O O . ALA B 1 163 ? 14.729 63.820 17.391 1.00 31.89 463 ALA B O 1
ATOM 3249 N N . GLY B 1 164 ? 14.037 63.909 19.522 1.00 32.65 464 GLY B N 1
ATOM 3250 C CA . GLY B 1 164 ? 14.580 65.240 19.712 1.00 33.44 464 GLY B CA 1
ATOM 3251 C C . GLY B 1 164 ? 13.558 66.345 19.496 1.00 33.31 464 GLY B C 1
ATOM 3252 O O . GLY B 1 164 ? 13.723 67.441 20.027 1.00 32.69 464 GLY B O 1
ATOM 3253 N N . ARG B 1 165 ? 12.511 66.090 18.714 1.00 31.51 465 ARG B N 1
ATOM 3254 C CA . ARG B 1 165 ? 11.519 67.132 18.511 1.00 32.76 465 ARG B CA 1
ATOM 3255 C C . ARG B 1 165 ? 10.116 66.815 18.993 1.00 32.89 465 ARG B C 1
ATOM 3256 O O . ARG B 1 165 ? 9.192 67.605 18.797 1.00 33.98 465 ARG B O 1
ATOM 3264 N N . VAL B 1 166 ? 9.961 65.670 19.639 1.00 31.24 466 VAL B N 1
ATOM 3265 C CA . VAL B 1 166 ? 8.671 65.283 20.182 1.00 31.29 466 VAL B CA 1
ATOM 3266 C C . VAL B 1 166 ? 8.937 64.602 21.532 1.00 30.90 466 VAL B C 1
ATOM 3267 O O . VAL B 1 166 ? 10.004 64.024 21.748 1.00 30.24 466 VAL B O 1
ATOM 3271 N N . ALA B 1 167 ? 7.983 64.681 22.447 1.00 32.76 467 ALA B N 1
ATOM 3272 C CA . ALA B 1 167 ? 8.154 64.052 23.751 1.00 32.18 467 ALA B CA 1
ATOM 3273 C C . ALA B 1 167 ? 7.960 62.523 23.729 1.00 33.16 467 ALA B C 1
ATOM 3274 O O . ALA B 1 167 ? 8.569 61.801 24.529 1.00 32.77 467 ALA B O 1
ATOM 3276 N N . ALA B 1 168 ? 7.119 62.033 22.817 1.00 29.55 468 ALA B N 1
ATOM 3277 C CA . ALA B 1 168 ? 6.845 60.602 22.727 1.00 27.98 468 ALA B CA 1
ATOM 3278 C C . ALA B 1 168 ? 6.255 60.150 21.394 1.00 28.69 468 ALA B C 1
ATOM 3279 O O . ALA B 1 168 ? 5.575 60.907 20.682 1.00 25.63 468 ALA B O 1
ATOM 3281 N N . VAL B 1 169 ? 6.516 58.890 21.077 1.00 32.35 469 VAL B N 1
ATOM 3282 C CA . VAL B 1 169 ? 6.010 58.275 19.866 1.00 32.61 469 VAL B CA 1
ATOM 3283 C C . VAL B 1 169 ? 5.598 56.875 20.277 1.00 33.91 469 VAL B C 1
ATOM 3284 O O . VAL B 1 169 ? 6.445 55.990 20.406 1.00 34.80 469 VAL B O 1
ATOM 3288 N N . ILE B 1 170 ? 4.303 56.680 20.518 1.00 27.36 470 ILE B N 1
ATOM 3289 C CA . ILE B 1 170 ? 3.819 55.370 20.914 1.00 27.36 470 ILE B CA 1
ATOM 3290 C C . ILE B 1 170 ? 2.972 54.751 19.805 1.00 27.38 470 ILE B C 1
ATOM 3291 O O . ILE B 1 170 ? 1.982 55.333 19.350 1.00 28.81 470 ILE B O 1
ATOM 3296 N N . GLY B 1 171 ? 3.375 53.566 19.361 1.00 23.92 471 GLY B N 1
ATOM 3297 C CA . GLY B 1 171 ? 2.653 52.893 18.297 1.00 22.65 471 GLY B CA 1
ATOM 3298 C C . GLY B 1 171 ? 1.413 52.173 18.790 1.00 22.36 471 GLY B C 1
ATOM 3299 O O . GLY B 1 171 ? 1.320 51.842 19.964 1.00 21.03 471 GLY B O 1
ATOM 3300 N N . THR B 1 172 ? 0.460 51.950 17.886 1.00 31.32 472 THR B N 1
ATOM 3301 C CA . THR B 1 172 ? -0.794 51.246 18.194 1.00 34.36 472 THR B CA 1
ATOM 3302 C C . THR B 1 172 ? -1.170 50.452 16.946 1.00 34.76 472 THR B C 1
ATOM 3303 O O . THR B 1 172 ? -0.459 50.523 15.937 1.00 35.69 472 THR B O 1
ATOM 3307 N N . HIS B 1 173 ? -2.272 49.701 17.028 1.00 29.71 473 HIS B N 1
ATOM 3308 C CA . HIS B 1 173 ? -2.810 48.891 15.919 1.00 29.90 473 HIS B CA 1
ATOM 3309 C C . HIS B 1 173 ? -2.562 47.375 15.921 1.00 31.91 473 HIS B C 1
ATOM 3310 O O . HIS B 1 173 ? -3.382 46.624 15.385 1.00 32.76 473 HIS B O 1
ATOM 3317 N N . THR B 1 174 ? -1.456 46.908 16.503 1.00 36.07 474 THR B N 1
ATOM 3318 C CA . THR B 1 174 ? -1.086 45.481 16.227 1.00 35.60 474 THR B CA 1
ATOM 3319 C C . THR B 1 174 ? -1.665 44.678 17.390 1.00 35.09 474 THR B C 1
ATOM 3320 O O . THR B 1 174 ? -1.820 43.462 17.284 1.00 34.47 474 THR B O 1
ATOM 3324 N N . HIS B 1 175 ? -1.990 45.357 18.486 1.00 33.24 475 HIS B N 1
ATOM 3325 C CA . HIS B 1 175 ? -2.605 44.730 19.665 1.00 33.96 475 HIS B CA 1
ATOM 3326 C C . HIS B 1 175 ? -1.701 43.980 20.642 1.00 34.50 475 HIS B C 1
ATOM 3327 O O . HIS B 1 175 ? -2.167 43.536 21.695 1.00 35.09 475 HIS B O 1
ATOM 3334 N N . VAL B 1 176 ? -0.427 43.817 20.309 1.00 39.18 476 VAL B N 1
ATOM 3335 C CA . VAL B 1 176 ? 0.479 43.134 21.222 1.00 38.36 476 VAL B CA 1
ATOM 3336 C C . VAL B 1 176 ? 1.543 44.125 21.663 1.00 39.79 476 VAL B C 1
ATOM 3337 O O . VAL B 1 176 ? 2.289 44.656 20.841 1.00 40.91 476 VAL B O 1
ATOM 3341 N N . PRO B 1 177 ? 1.623 44.391 22.975 1.00 32.13 477 PRO B N 1
ATOM 3342 C CA . PRO B 1 177 ? 2.609 45.333 23.507 1.00 31.26 477 PRO B CA 1
ATOM 3343 C C . PRO B 1 177 ? 4.042 44.862 23.280 1.00 31.03 477 PRO B C 1
ATOM 3344 O O . PRO B 1 177 ? 4.338 43.674 23.390 1.00 31.95 477 PRO B O 1
ATOM 3348 N N . THR B 1 178 ? 4.927 45.796 22.954 1.00 29.36 478 THR B N 1
ATOM 3349 C CA . THR B 1 178 ? 6.322 45.456 22.732 1.00 28.10 478 THR B CA 1
ATOM 3350 C C . THR B 1 178 ? 7.174 45.836 23.937 1.00 30.06 478 THR B C 1
ATOM 3351 O O . THR B 1 178 ? 6.862 46.774 24.680 1.00 29.37 478 THR B O 1
ATOM 3355 N N . ALA B 1 179 ? 8.261 45.100 24.118 1.00 36.03 479 ALA B N 1
ATOM 3356 C CA . ALA B 1 179 ? 9.146 45.322 25.239 1.00 35.59 479 ALA B CA 1
ATOM 3357 C C . ALA B 1 179 ? 10.367 46.159 24.895 1.00 36.42 479 ALA B C 1
ATOM 3358 O O . ALA B 1 179 ? 11.410 46.016 25.530 1.00 38.92 479 ALA B O 1
ATOM 3360 N N . ASP B 1 180 ? 10.248 47.028 23.898 1.00 30.62 480 ASP B N 1
ATOM 3361 C CA . ASP B 1 180 ? 11.374 47.875 23.519 1.00 32.08 480 ASP B CA 1
ATOM 3362 C C . ASP B 1 180 ? 11.244 49.301 24.074 1.00 31.49 480 ASP B C 1
ATOM 3363 O O . ASP B 1 180 ? 11.960 50.212 23.650 1.00 31.47 480 ASP B O 1
ATOM 3368 N N . THR B 1 181 ? 10.316 49.481 25.013 1.00 25.45 481 THR B N 1
ATOM 3369 C CA . THR B 1 181 ? 10.076 50.770 25.672 1.00 25.59 481 THR B CA 1
ATOM 3370 C C . THR B 1 181 ? 11.414 51.443 25.980 1.00 27.11 481 THR B C 1
ATOM 3371 O O . THR B 1 181 ? 12.227 50.910 26.729 1.00 24.02 481 THR B O 1
ATOM 3375 N N . ARG B 1 182 ? 11.634 52.623 25.418 1.00 36.11 482 ARG B N 1
ATOM 3376 C CA . ARG B 1 182 ? 12.895 53.309 25.629 1.00 38.73 482 ARG B CA 1
ATOM 3377 C C . ARG B 1 182 ? 12.718 54.816 25.458 1.00 39.19 482 ARG B C 1
ATOM 3378 O O . ARG B 1 182 ? 11.644 55.290 25.105 1.00 37.34 482 ARG B O 1
ATOM 3386 N N . ILE B 1 183 ? 13.777 55.564 25.741 1.00 32.99 483 ILE B N 1
ATOM 3387 C CA . ILE B 1 183 ? 13.765 57.002 25.569 1.00 32.08 483 ILE B CA 1
ATOM 3388 C C . ILE B 1 183 ? 14.905 57.231 24.604 1.00 32.11 483 ILE B C 1
ATOM 3389 O O . ILE B 1 183 ? 16.062 57.026 24.959 1.00 33.23 483 ILE B O 1
ATOM 3394 N N . LEU B 1 184 ? 14.568 57.607 23.372 1.00 39.45 484 LEU B N 1
ATOM 3395 C CA . LEU B 1 184 ? 15.560 57.843 22.329 1.00 41.16 484 LEU B CA 1
ATOM 3396 C C . LEU B 1 184 ? 16.360 59.104 22.626 1.00 42.90 484 LEU B C 1
ATOM 3397 O O . LEU B 1 184 ? 15.830 60.059 23.202 1.00 43.60 484 LEU B O 1
ATOM 3402 N N . LYS B 1 185 ? 17.628 59.117 22.224 1.00 33.75 485 LYS B N 1
ATOM 3403 C CA . LYS B 1 185 ? 18.456 60.289 22.455 1.00 34.98 485 LYS B CA 1
ATOM 3404 C C . LYS B 1 185 ? 17.691 61.520 21.997 1.00 33.54 485 LYS B C 1
ATOM 3405 O O . LYS B 1 185 ? 17.277 61.613 20.834 1.00 33.40 485 LYS B O 1
ATOM 3411 N N . GLY B 1 186 ? 17.501 62.455 22.924 1.00 30.99 486 GLY B N 1
ATOM 3412 C CA . GLY B 1 186 ? 16.775 63.676 22.631 1.00 30.03 486 GLY B CA 1
ATOM 3413 C C . GLY B 1 186 ? 15.589 63.839 23.564 1.00 28.93 486 GLY B C 1
ATOM 3414 O O . GLY B 1 186 ? 14.926 64.872 23.579 1.00 31.18 486 GLY B O 1
ATOM 3415 N N . GLY B 1 187 ? 15.313 62.809 24.348 1.00 35.45 487 GLY B N 1
ATOM 3416 C CA . GLY B 1 187 ? 14.201 62.884 25.275 1.00 36.55 487 GLY B CA 1
ATOM 3417 C C . GLY B 1 187 ? 12.882 62.528 24.622 1.00 36.22 487 GLY B C 1
ATOM 3418 O O . GLY B 1 187 ? 11.876 63.205 24.829 1.00 36.82 487 GLY B O 1
ATOM 3419 N N . THR B 1 188 ? 12.880 61.463 23.831 1.00 33.38 488 THR B N 1
ATOM 3420 C CA . THR B 1 188 ? 11.656 61.037 23.160 1.00 32.67 488 THR B CA 1
ATOM 3421 C C . THR B 1 188 ? 11.271 59.605 23.508 1.00 31.49 488 THR B C 1
ATOM 3422 O O . THR B 1 188 ? 11.900 58.655 23.053 1.00 30.49 488 THR B O 1
ATOM 3426 N N . ALA B 1 189 ? 10.239 59.460 24.330 1.00 27.29 489 ALA B N 1
ATOM 3427 C CA . ALA B 1 189 ? 9.776 58.148 24.718 1.00 26.73 489 ALA B CA 1
ATOM 3428 C C . ALA B 1 189 ? 9.336 57.444 23.440 1.00 27.20 489 ALA B C 1
ATOM 3429 O O . ALA B 1 189 ? 8.747 58.063 22.550 1.00 26.87 489 ALA B O 1
ATOM 3431 N N . TYR B 1 190 ? 9.624 56.148 23.355 1.00 21.35 490 TYR B N 1
ATOM 3432 C CA . TYR B 1 190 ? 9.282 55.374 22.174 1.00 20.56 490 TYR B CA 1
ATOM 3433 C C . TYR B 1 190 ? 8.958 53.915 22.499 1.00 19.93 490 TYR B C 1
ATOM 3434 O O . TYR B 1 190 ? 9.606 53.307 23.332 1.00 18.96 490 TYR B O 1
ATOM 3443 N N . GLN B 1 191 ? 7.946 53.370 21.831 1.00 28.57 491 GLN B N 1
ATOM 3444 C CA . GLN B 1 191 ? 7.535 51.975 22.005 1.00 30.45 491 GLN B CA 1
ATOM 3445 C C . GLN B 1 191 ? 6.736 51.603 20.756 1.00 32.63 491 GLN B C 1
ATOM 3446 O O . GLN B 1 191 ? 5.687 52.191 20.496 1.00 33.08 491 GLN B O 1
ATOM 3452 N N . THR B 1 192 ? 7.241 50.639 19.986 1.00 31.14 492 THR B N 1
ATOM 3453 C CA . THR B 1 192 ? 6.589 50.227 18.746 1.00 32.22 492 THR B CA 1
ATOM 3454 C C . THR B 1 192 ? 5.084 49.951 18.869 1.00 32.01 492 THR B C 1
ATOM 3455 O O . THR B 1 192 ? 4.327 50.211 17.932 1.00 31.07 492 THR B O 1
ATOM 3459 N N . ASP B 1 193 ? 4.637 49.414 19.997 1.00 28.17 493 ASP B N 1
ATOM 3460 C CA . ASP B 1 193 ? 3.197 49.207 20.156 1.00 29.60 493 ASP B CA 1
ATOM 3461 C C . ASP B 1 193 ? 2.835 49.144 21.625 1.00 27.63 493 ASP B C 1
ATOM 3462 O O . ASP B 1 193 ? 3.447 48.413 22.400 1.00 28.80 493 ASP B O 1
ATOM 3467 N N . ALA B 1 194 ? 1.838 49.931 22.003 1.00 30.69 494 ALA B N 1
ATOM 3468 C CA . ALA B 1 194 ? 1.388 49.993 23.384 1.00 31.26 494 ALA B CA 1
ATOM 3469 C C . ALA B 1 194 ? 0.625 48.743 23.809 1.00 30.90 494 ALA B C 1
ATOM 3470 O O . ALA B 1 194 ? 0.491 48.464 25.003 1.00 29.07 494 ALA B O 1
ATOM 3472 N N . GLY B 1 195 ? 0.144 47.980 22.834 1.00 31.42 495 GLY B N 1
ATOM 3473 C CA . GLY B 1 195 ? -0.654 46.813 23.158 1.00 33.89 495 GLY B CA 1
ATOM 3474 C C . GLY B 1 195 ? -2.068 47.363 23.227 1.00 34.39 495 GLY B C 1
ATOM 3475 O O . GLY B 1 195 ? -2.251 48.578 23.277 1.00 35.71 495 GLY B O 1
ATOM 3476 N N . PHE B 1 196 ? -3.078 46.510 23.244 1.00 27.00 496 PHE B N 1
ATOM 3477 C CA . PHE B 1 196 ? -4.438 47.036 23.275 1.00 28.12 496 PHE B CA 1
ATOM 3478 C C . PHE B 1 196 ? -5.182 46.792 24.582 1.00 27.27 496 PHE B C 1
ATOM 3479 O O . PHE B 1 196 ? -4.637 46.224 25.524 1.00 25.28 496 PHE B O 1
ATOM 3487 N N . THR B 1 197 ? -6.431 47.242 24.619 1.00 33.48 497 THR B N 1
ATOM 3488 C CA . THR B 1 197 ? -7.284 47.083 25.789 1.00 32.57 497 THR B CA 1
ATOM 3489 C C . THR B 1 197 ? -8.495 46.261 25.330 1.00 32.49 497 THR B C 1
ATOM 3490 O O . THR B 1 197 ? -9.467 46.802 24.793 1.00 31.43 497 THR B O 1
ATOM 3494 N N . GLY B 1 198 ? -8.416 44.947 25.515 1.00 32.67 498 GLY B N 1
ATOM 3495 C CA . GLY B 1 198 ? -9.500 44.085 25.078 1.00 33.82 498 GLY B CA 1
ATOM 3496 C C . GLY B 1 198 ? -9.372 42.661 25.581 1.00 34.25 498 GLY B C 1
ATOM 3497 O O . GLY B 1 198 ? -8.606 42.408 26.515 1.00 33.23 498 GLY B O 1
ATOM 3498 N N . PRO B 1 199 ? -10.104 41.699 24.983 1.00 38.15 499 PRO B N 1
ATOM 3499 C CA . PRO B 1 199 ? -10.050 40.294 25.405 1.00 38.48 499 PRO B CA 1
ATOM 3500 C C . PRO B 1 199 ? -8.653 39.679 25.419 1.00 38.82 499 PRO B C 1
ATOM 3501 O O . PRO B 1 199 ? -7.961 39.609 24.402 1.00 40.94 499 PRO B O 1
ATOM 3505 N N . HIS B 1 200 ? -8.260 39.241 26.609 1.00 34.64 500 HIS B N 1
ATOM 3506 C CA . HIS B 1 200 ? -6.968 38.633 26.863 1.00 33.93 500 HIS B CA 1
ATOM 3507 C C . HIS B 1 200 ? -6.756 37.325 26.087 1.00 34.19 500 HIS B C 1
ATOM 3508 O O . HIS B 1 200 ? -5.684 37.106 25.521 1.00 34.83 500 HIS B O 1
ATOM 3515 N N . ASP B 1 201 ? -7.765 36.457 26.064 1.00 31.61 501 ASP B N 1
ATOM 3516 C CA . ASP B 1 201 ? -7.660 35.195 25.328 1.00 32.54 501 ASP B CA 1
ATOM 3517 C C . ASP B 1 201 ? -8.375 35.330 23.981 1.00 33.76 501 ASP B C 1
ATOM 3518 O O . ASP B 1 201 ? -9.577 35.095 23.868 1.00 33.05 501 ASP B O 1
ATOM 3523 N N . SER B 1 202 ? -7.629 35.714 22.955 1.00 38.75 502 SER B N 1
ATOM 3524 C CA . SER B 1 202 ? -8.233 35.901 21.653 1.00 38.30 502 SER B CA 1
ATOM 3525 C C . SER B 1 202 ? -7.216 35.937 20.535 1.00 38.13 502 SER B C 1
ATOM 3526 O O . SER B 1 202 ? -6.031 35.683 20.735 1.00 41.46 502 SER B O 1
ATOM 3529 N N . ILE B 1 203 ? -7.714 36.253 19.348 1.00 32.07 503 ILE B N 1
ATOM 3530 C CA . ILE B 1 203 ? -6.894 36.383 18.161 1.00 32.39 503 ILE B CA 1
ATOM 3531 C C . ILE B 1 203 ? -7.047 37.830 17.722 1.00 34.27 503 ILE B C 1
ATOM 3532 O O . ILE B 1 203 ? -8.031 38.196 17.069 1.00 33.61 503 ILE B O 1
ATOM 3537 N N . ILE B 1 204 ? -6.091 38.657 18.139 1.00 46.80 504 ILE B N 1
ATOM 3538 C CA . ILE B 1 204 ? -6.091 40.075 17.804 1.00 49.07 504 ILE B CA 1
ATOM 3539 C C . ILE B 1 204 ? -7.428 40.745 18.203 1.00 49.53 504 ILE B C 1
ATOM 3540 O O . ILE B 1 204 ? -7.809 41.778 17.655 1.00 51.17 504 ILE B O 1
ATOM 3545 N N . GLY B 1 205 ? -8.132 40.147 19.165 1.00 39.42 505 GLY B N 1
ATOM 3546 C CA . GLY B 1 205 ? -9.401 40.696 19.619 1.00 37.13 505 GLY B CA 1
ATOM 3547 C C . GLY B 1 205 ? -10.632 39.889 19.221 1.00 37.21 505 GLY B C 1
ATOM 3548 O O . GLY B 1 205 ? -11.712 40.051 19.788 1.00 36.71 505 GLY B O 1
ATOM 3549 N N . SER B 1 206 ? -10.478 39.004 18.247 1.00 29.83 506 SER B N 1
ATOM 3550 C CA . SER B 1 206 ? -11.601 38.202 17.798 1.00 29.67 506 SER B CA 1
ATOM 3551 C C . SER B 1 206 ? -11.717 36.896 18.547 1.00 29.63 506 SER B C 1
ATOM 3552 O O . SER B 1 206 ? -10.749 36.430 19.156 1.00 29.75 506 SER B O 1
ATOM 3555 N N . ALA B 1 207 ? -12.913 36.312 18.497 1.00 40.55 507 ALA B N 1
ATOM 3556 C CA . ALA B 1 207 ? -13.159 35.031 19.135 1.00 40.38 507 ALA B CA 1
ATOM 3557 C C . ALA B 1 207 ? -12.215 34.079 18.425 1.00 39.60 507 ALA B C 1
ATOM 3558 O O . ALA B 1 207 ? -12.016 34.180 17.218 1.00 37.68 507 ALA B O 1
ATOM 3560 N N . ILE B 1 208 ? -11.636 33.162 19.181 1.00 39.25 508 ILE B N 1
ATOM 3561 C CA . ILE B 1 208 ? -10.679 32.215 18.639 1.00 41.94 508 ILE B CA 1
ATOM 3562 C C . ILE B 1 208 ? -11.156 31.280 17.526 1.00 44.34 508 ILE B C 1
ATOM 3563 O O . ILE B 1 208 ? -10.396 30.989 16.606 1.00 45.17 508 ILE B O 1
ATOM 3568 N N . GLU B 1 209 ? -12.404 30.823 17.587 1.00 45.71 509 GLU B N 1
ATOM 3569 C CA . GLU B 1 209 ? -12.914 29.895 16.574 1.00 48.53 509 GLU B CA 1
ATOM 3570 C C . GLU B 1 209 ? -12.939 30.417 15.131 1.00 46.97 509 GLU B C 1
ATOM 3571 O O . GLU B 1 209 ? -12.494 29.726 14.208 1.00 46.02 509 GLU B O 1
ATOM 3577 N N . GLY B 1 210 ? -13.468 31.626 14.949 1.00 43.24 510 GLY B N 1
ATOM 3578 C CA . GLY B 1 210 ? -13.561 32.225 13.629 1.00 39.94 510 GLY B CA 1
ATOM 3579 C C . GLY B 1 210 ? -12.251 32.294 12.861 1.00 37.96 510 GLY B C 1
ATOM 3580 O O . GLY B 1 210 ? -12.083 31.586 11.872 1.00 37.56 510 GLY B O 1
ATOM 3581 N N . PRO B 1 211 ? -11.304 33.144 13.283 1.00 37.96 511 PRO B N 1
ATOM 3582 C CA . PRO B 1 211 ? -10.014 33.263 12.593 1.00 37.20 511 PRO B CA 1
ATOM 3583 C C . PRO B 1 211 ? -9.284 31.929 12.407 1.00 35.28 511 PRO B C 1
ATOM 3584 O O . PRO B 1 211 ? -8.713 31.680 11.348 1.00 35.43 511 PRO B O 1
ATOM 3588 N N . LEU B 1 212 ? -9.296 31.068 13.421 1.00 31.47 512 LEU B N 1
ATOM 3589 C CA . LEU B 1 212 ? -8.631 29.766 13.287 1.00 32.99 512 LEU B CA 1
ATOM 3590 C C . LEU B 1 212 ? -9.236 28.990 12.125 1.00 33.03 512 LEU B C 1
ATOM 3591 O O . LEU B 1 212 ? -8.517 28.313 11.388 1.00 33.07 512 LEU B O 1
ATOM 3596 N N . GLN B 1 213 ? -10.556 29.081 11.971 1.00 36.63 513 GLN B N 1
ATOM 3597 C CA . GLN B 1 213 ? -11.233 28.400 10.875 1.00 37.34 513 GLN B CA 1
ATOM 3598 C C . GLN B 1 213 ? -10.915 29.046 9.531 1.00 35.51 513 GLN B C 1
ATOM 3599 O O . GLN B 1 213 ? -10.850 28.353 8.518 1.00 33.92 513 GLN B O 1
ATOM 3605 N N . ARG B 1 214 ? -10.725 30.366 9.512 1.00 28.45 514 ARG B N 1
ATOM 3606 C CA . ARG B 1 214 ? -10.370 31.034 8.259 1.00 28.20 514 ARG B CA 1
ATOM 3607 C C . ARG B 1 214 ? -8.967 30.567 7.863 1.00 27.38 514 ARG B C 1
ATOM 3608 O O . ARG B 1 214 ? -8.733 30.168 6.730 1.00 26.97 514 ARG B O 1
ATOM 3616 N N . PHE B 1 215 ? -8.036 30.614 8.809 1.00 26.57 515 PHE B N 1
ATOM 3617 C CA . PHE B 1 215 ? -6.670 30.187 8.549 1.00 26.24 515 PHE B CA 1
ATOM 3618 C C . PHE B 1 215 ? -6.581 28.734 8.093 1.00 27.29 515 PHE B C 1
ATOM 3619 O O . PHE B 1 215 ? -5.806 28.410 7.202 1.00 27.79 515 PHE B O 1
ATOM 3627 N N . LEU B 1 216 ? -7.380 27.863 8.695 1.00 34.43 516 LEU B N 1
ATOM 3628 C CA . LEU B 1 216 ? -7.369 26.450 8.341 1.00 36.14 516 LEU B CA 1
ATOM 3629 C C . LEU B 1 216 ? -8.000 26.108 6.996 1.00 36.98 516 LEU B C 1
ATOM 3630 O O . LEU B 1 216 ? -7.327 25.608 6.092 1.00 38.07 516 LEU B O 1
ATOM 3635 N N . THR B 1 217 ? -9.293 26.388 6.874 1.00 31.71 517 THR B N 1
ATOM 3636 C CA . THR B 1 217 ? -10.070 26.098 5.670 1.00 30.50 517 THR B CA 1
ATOM 3637 C C . THR B 1 217 ? -9.885 27.085 4.507 1.00 32.09 517 THR B C 1
ATOM 3638 O O . THR B 1 217 ? -10.245 26.786 3.363 1.00 31.18 517 THR B O 1
ATOM 3642 N N . GLU B 1 218 ? -9.354 28.266 4.801 1.00 29.32 518 GLU B N 1
ATOM 3643 C CA . GLU B 1 218 ? -9.124 29.276 3.774 1.00 30.07 518 GLU B CA 1
ATOM 3644 C C . GLU B 1 218 ? -10.430 29.773 3.185 1.00 31.67 518 GLU B C 1
ATOM 3645 O O . GLU B 1 218 ? -10.466 30.366 2.108 1.00 33.68 518 GLU B O 1
ATOM 3651 N N . ARG B 1 219 ? -11.515 29.522 3.901 1.00 38.34 519 ARG B N 1
ATOM 3652 C CA . ARG B 1 219 ? -12.821 29.972 3.465 1.00 41.47 519 ARG B CA 1
ATOM 3653 C C . ARG B 1 219 ? -13.335 30.921 4.542 1.00 43.62 519 ARG B C 1
ATOM 3654 O O . ARG B 1 219 ? -12.993 30.780 5.719 1.00 42.10 519 ARG B O 1
ATOM 3662 N N . PRO B 1 220 ? -14.162 31.902 4.156 1.00 49.29 520 PRO B N 1
ATOM 3663 C CA . PRO B 1 220 ? -14.698 32.850 5.130 1.00 50.84 520 PRO B CA 1
ATOM 3664 C C . PRO B 1 220 ? -15.527 32.186 6.223 1.00 52.70 520 PRO B C 1
ATOM 3665 O O . PRO B 1 220 ? -16.170 31.159 6.002 1.00 54.58 520 PRO B O 1
ATOM 3669 N N . HIS B 1 221 ? -15.480 32.785 7.407 1.00 43.70 521 HIS B N 1
ATOM 3670 C CA . HIS B 1 221 ? -16.216 32.326 8.579 1.00 46.28 521 HIS B CA 1
ATOM 3671 C C . HIS B 1 221 ? -16.639 33.592 9.305 1.00 47.00 521 HIS B C 1
ATOM 3672 O O . HIS B 1 221 ? -15.953 34.612 9.232 1.00 47.05 521 HIS B O 1
ATOM 3679 N N . ARG B 1 222 ? -17.768 33.532 9.998 1.00 53.50 522 ARG B N 1
ATOM 3680 C CA . ARG B 1 222 ? -18.257 34.681 10.745 1.00 54.90 522 ARG B CA 1
ATOM 3681 C C . ARG B 1 222 ? -17.533 34.702 12.084 1.00 53.80 522 ARG B C 1
ATOM 3682 O O . ARG B 1 222 ? -17.309 33.656 12.701 1.00 54.31 522 ARG B O 1
ATOM 3690 N N . TYR B 1 223 ? -17.151 35.886 12.533 1.00 45.74 523 TYR B N 1
ATOM 3691 C CA . TYR B 1 223 ? -16.465 35.999 13.808 1.00 45.60 523 TYR B CA 1
ATOM 3692 C C . TYR B 1 223 ? -16.834 37.260 14.559 1.00 42.71 523 TYR B C 1
ATOM 3693 O O . TYR B 1 223 ? -17.110 38.300 13.958 1.00 41.66 523 TYR B O 1
ATOM 3702 N N . GLY B 1 224 ? -16.853 37.148 15.882 1.00 45.13 524 GLY B N 1
ATOM 3703 C CA . GLY B 1 224 ? -17.182 38.284 16.720 1.00 42.10 524 GLY B CA 1
ATOM 3704 C C . GLY B 1 224 ? -16.087 38.562 17.734 1.00 39.40 524 GLY B C 1
ATOM 3705 O O . GLY B 1 224 ? -15.044 37.913 17.730 1.00 38.45 524 GLY B O 1
ATOM 3706 N N . VAL B 1 225 ? -1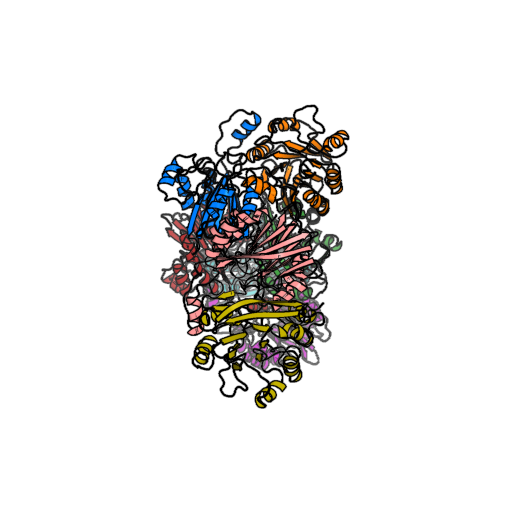6.324 39.536 18.601 1.00 39.26 525 VAL B N 1
ATOM 3707 C CA . VAL B 1 225 ? -15.360 39.891 19.626 1.00 37.64 525 VAL B CA 1
ATOM 3708 C C . VAL B 1 225 ? -15.262 38.757 20.633 1.00 38.72 525 VAL B C 1
ATOM 3709 O O . VAL B 1 225 ? -16.273 38.203 21.043 1.00 39.51 525 VAL B O 1
ATOM 3713 N N . ALA B 1 226 ? -14.045 38.410 21.030 1.00 38.93 526 ALA B N 1
ATOM 3714 C CA . ALA B 1 226 ? -13.847 37.338 22.000 1.00 40.49 526 ALA B CA 1
ATOM 3715 C C . ALA B 1 226 ? -14.495 37.679 23.349 1.00 42.62 526 ALA B C 1
ATOM 3716 O O . ALA B 1 226 ? -14.640 38.851 23.709 1.00 41.46 526 ALA B O 1
ATOM 3718 N N . GLU B 1 227 ? -14.884 36.649 24.092 1.00 61.77 527 GLU B N 1
ATOM 3719 C CA . GLU B 1 227 ? -15.510 36.851 25.394 1.00 65.28 527 GLU B CA 1
ATOM 3720 C C . GLU B 1 227 ? -14.612 36.440 26.556 1.00 64.81 527 GLU B C 1
ATOM 3721 O O . GLU B 1 227 ? -13.649 35.688 26.383 1.00 65.93 527 GLU B O 1
ATOM 3727 N N . GLY B 1 228 ? -14.923 36.955 27.740 1.00 51.40 528 GLY B N 1
ATOM 3728 C CA . GLY B 1 228 ? -14.147 36.612 28.911 1.00 49.01 528 GLY B CA 1
ATOM 3729 C C . GLY B 1 228 ? -13.214 37.678 29.452 1.00 48.86 528 GLY B C 1
ATOM 3730 O O . GLY B 1 228 ? -13.470 38.883 29.351 1.00 48.89 528 GLY B O 1
ATOM 3731 N N . ARG B 1 229 ? -12.125 37.191 30.039 1.00 49.56 529 ARG B N 1
ATOM 3732 C CA . ARG B 1 229 ? -11.069 37.984 30.662 1.00 47.47 529 ARG B CA 1
ATOM 3733 C C . ARG B 1 229 ? -10.500 39.052 29.721 1.00 46.21 529 ARG B C 1
ATOM 3734 O O . ARG B 1 229 ? -10.180 38.768 28.567 1.00 45.88 529 ARG B O 1
ATOM 3742 N N . ALA B 1 230 ? -10.376 40.279 30.218 1.00 40.10 530 ALA B N 1
ATOM 3743 C CA . ALA B 1 230 ? -9.845 41.374 29.411 1.00 38.26 530 ALA B CA 1
ATOM 3744 C C . ALA B 1 230 ? -8.567 41.940 30.004 1.00 37.23 530 ALA B C 1
ATOM 3745 O O . ALA B 1 230 ? -8.371 41.894 31.212 1.00 37.42 530 ALA B O 1
ATOM 3747 N N . GLU B 1 231 ? -7.710 42.482 29.141 1.00 43.34 531 GLU B N 1
ATOM 3748 C CA . GLU B 1 231 ? -6.444 43.077 29.559 1.00 42.55 531 GLU B CA 1
ATOM 3749 C C . GLU B 1 231 ? -6.412 44.546 29.156 1.00 41.98 531 GLU B C 1
ATOM 3750 O O . GLU B 1 231 ? -7.138 44.962 28.251 1.00 42.08 531 GLU B O 1
ATOM 3756 N N . LEU B 1 232 ? -5.580 45.328 29.837 1.00 31.82 532 LEU B N 1
ATOM 3757 C CA . LEU B 1 232 ? -5.423 46.744 29.528 1.00 28.64 532 LEU B CA 1
ATOM 3758 C C . LEU B 1 232 ? -3.933 47.026 29.464 1.00 28.92 532 LEU B C 1
ATOM 3759 O O . LEU B 1 232 ? -3.204 46.782 30.432 1.00 29.64 532 LEU B O 1
ATOM 3764 N N . ASN B 1 233 ? -3.481 47.522 28.317 1.00 28.10 533 ASN B N 1
ATOM 3765 C CA . ASN B 1 233 ? -2.076 47.846 28.126 1.00 28.63 533 ASN B CA 1
ATOM 3766 C C . ASN B 1 233 ? -1.945 49.335 27.861 1.00 29.74 533 ASN B C 1
ATOM 3767 O O . ASN B 1 233 ? -2.793 49.936 27.203 1.00 29.12 533 ASN B O 1
ATOM 3772 N N . GLY B 1 234 ? -0.880 49.924 28.388 1.00 29.51 534 GLY B N 1
ATOM 3773 C CA . GLY B 1 234 ? -0.646 51.338 28.192 1.00 28.88 534 GLY B CA 1
ATOM 3774 C C . GLY B 1 234 ? 0.798 51.694 28.485 1.00 28.39 534 GLY B C 1
ATOM 3775 O O . GLY B 1 234 ? 1.637 50.819 28.709 1.00 29.02 534 GLY B O 1
ATOM 3776 N N . VAL B 1 235 ? 1.088 52.987 28.477 1.00 26.31 535 VAL B N 1
ATOM 3777 C CA . VAL B 1 235 ? 2.429 53.466 28.757 1.00 25.84 535 VAL B CA 1
ATOM 3778 C C . VAL B 1 235 ? 2.335 54.654 29.694 1.00 26.13 535 VAL B C 1
ATOM 3779 O O . VAL B 1 235 ? 1.639 55.625 29.411 1.00 27.59 535 VAL B O 1
ATOM 3783 N N . ALA B 1 236 ? 3.019 54.559 30.824 1.00 23.51 536 ALA B N 1
ATOM 3784 C CA . ALA B 1 236 ? 3.054 55.635 31.799 1.00 23.26 536 ALA B CA 1
ATOM 3785 C C . ALA B 1 236 ? 4.252 56.519 31.409 1.00 24.60 536 ALA B C 1
ATOM 3786 O O . ALA B 1 236 ? 5.380 56.045 31.292 1.00 23.39 536 ALA B O 1
ATOM 3788 N N . LEU B 1 237 ? 4.007 57.804 31.213 1.00 28.99 537 LEU B N 1
ATOM 3789 C CA . LEU B 1 237 ? 5.064 58.713 30.805 1.00 30.20 537 LEU B CA 1
ATOM 3790 C C . LEU B 1 237 ? 5.274 59.843 31.802 1.00 30.55 537 LEU B C 1
ATOM 3791 O O . LEU B 1 237 ? 4.391 60.164 32.586 1.00 31.48 537 LEU B O 1
ATOM 3796 N N . HIS B 1 238 ? 6.458 60.438 31.775 1.00 25.74 538 HIS B N 1
ATOM 3797 C CA . HIS B 1 238 ? 6.767 61.563 32.655 1.00 27.21 538 HIS B CA 1
ATOM 3798 C C . HIS B 1 238 ? 7.496 62.552 31.756 1.00 25.37 538 HIS B C 1
ATOM 3799 O O . HIS B 1 238 ? 8.561 62.249 31.227 1.00 23.64 538 HIS B O 1
ATOM 3806 N N . PHE B 1 239 ? 6.905 63.725 31.560 1.00 27.38 539 PHE B N 1
ATOM 3807 C CA . PHE B 1 239 ? 7.500 64.739 30.704 1.00 28.02 539 PHE B CA 1
ATOM 3808 C C . PHE B 1 239 ? 7.974 65.930 31.512 1.00 29.00 539 PHE B C 1
ATOM 3809 O O . PHE B 1 239 ? 7.405 66.244 32.563 1.00 27.95 539 PHE B O 1
ATOM 3817 N N . GLU B 1 240 ? 9.017 66.589 31.008 1.00 35.23 540 GLU B N 1
ATOM 3818 C CA . GLU B 1 240 ? 9.566 67.775 31.642 1.00 38.02 540 GLU B CA 1
ATOM 3819 C C . GLU B 1 240 ? 10.187 68.672 30.581 1.00 37.29 540 GLU B C 1
ATOM 3820 O O . GLU B 1 240 ? 11.138 68.293 29.895 1.00 36.99 540 GLU B O 1
ATOM 3826 N N . GLY B 1 241 ? 9.622 69.863 30.434 1.00 35.24 541 GLY B N 1
ATOM 3827 C CA . GLY B 1 241 ? 10.137 70.796 29.456 1.00 33.71 541 GLY B CA 1
ATOM 3828 C C . GLY B 1 241 ? 10.032 70.282 28.037 1.00 34.42 541 GLY B C 1
ATOM 3829 O O . GLY B 1 241 ? 10.933 70.511 27.238 1.00 34.65 541 GLY B O 1
ATOM 3830 N N . GLY B 1 242 ? 8.938 69.583 27.730 1.00 32.31 542 GLY B N 1
ATOM 3831 C CA . GLY B 1 242 ? 8.723 69.049 26.390 1.00 31.66 542 GLY B CA 1
ATOM 3832 C C . GLY B 1 242 ? 9.416 67.739 26.044 1.00 32.19 542 GLY B C 1
ATOM 3833 O O . GLY B 1 242 ? 9.424 67.327 24.885 1.00 32.26 542 GLY B O 1
ATOM 3834 N N . LYS B 1 243 ? 9.990 67.072 27.038 1.00 33.66 543 LYS B N 1
ATOM 3835 C CA . LYS B 1 243 ? 10.690 65.815 26.802 1.00 34.37 543 LYS B CA 1
ATOM 3836 C C . LYS B 1 243 ? 10.287 64.766 27.814 1.00 33.14 543 LYS B C 1
ATOM 3837 O O . LYS B 1 243 ? 9.768 65.089 28.882 1.00 32.48 543 LYS B O 1
ATOM 3843 N N . ALA B 1 244 ? 10.539 63.507 27.472 1.00 28.02 544 ALA B N 1
ATOM 3844 C CA . ALA B 1 244 ? 10.229 62.399 28.367 1.00 27.44 544 ALA B CA 1
ATOM 3845 C C . ALA B 1 244 ? 11.437 62.134 29.257 1.00 27.38 544 ALA B C 1
ATOM 3846 O O . ALA B 1 244 ? 12.578 62.046 28.769 1.00 27.85 544 ALA B O 1
ATOM 3848 N N . THR B 1 245 ? 11.198 62.027 30.561 1.00 28.31 545 THR B N 1
ATOM 3849 C CA . THR B 1 245 ? 12.281 61.767 31.515 1.00 27.32 545 THR B CA 1
ATOM 3850 C C . THR B 1 245 ? 12.091 60.387 32.128 1.00 26.72 545 THR B C 1
ATOM 3851 O O . THR B 1 245 ? 12.899 59.925 32.933 1.00 25.83 545 THR B O 1
ATOM 3855 N N . ALA B 1 246 ? 11.008 59.730 31.739 1.00 38.40 546 ALA B N 1
ATOM 3856 C CA . ALA B 1 246 ? 10.709 58.402 32.242 1.00 38.44 546 ALA B CA 1
ATOM 3857 C C . ALA B 1 246 ? 9.564 57.811 31.433 1.00 38.61 546 ALA B C 1
ATOM 3858 O O . ALA B 1 246 ? 8.579 58.495 31.149 1.00 39.81 546 ALA B O 1
ATOM 3860 N N . ALA B 1 247 ? 9.714 56.546 31.054 1.00 26.47 547 ALA B N 1
ATOM 3861 C CA . ALA B 1 247 ? 8.703 55.836 30.273 1.00 26.32 547 ALA B CA 1
ATOM 3862 C C . ALA B 1 247 ? 8.725 54.347 30.591 1.00 26.95 547 ALA B C 1
ATOM 3863 O O . ALA B 1 247 ? 9.748 53.667 30.425 1.00 25.93 547 ALA B O 1
ATOM 3865 N N . GLU B 1 248 ? 7.587 53.843 31.039 1.00 27.31 548 GLU B N 1
ATOM 3866 C CA . GLU B 1 248 ? 7.474 52.435 31.374 1.00 30.50 548 GLU B CA 1
ATOM 3867 C C . GLU B 1 248 ? 6.058 51.928 31.101 1.00 29.20 548 GLU B C 1
ATOM 3868 O O . GLU B 1 248 ? 5.082 52.662 31.244 1.00 25.95 548 GLU B O 1
ATOM 3874 N N . ARG B 1 249 ? 5.959 50.662 30.720 1.00 33.23 549 ARG B N 1
ATOM 3875 C CA . ARG B 1 249 ? 4.679 50.048 30.401 1.00 32.56 549 ARG B CA 1
ATOM 3876 C C . ARG B 1 249 ? 3.786 49.816 31.600 1.00 33.86 549 ARG B C 1
ATOM 3877 O O . ARG B 1 249 ? 4.251 49.646 32.726 1.00 34.79 549 ARG B O 1
ATOM 3885 N N . TYR B 1 250 ? 2.488 49.825 31.337 1.00 31.37 550 TYR B N 1
ATOM 3886 C CA . TYR B 1 250 ? 1.500 49.567 32.357 1.00 31.87 550 TYR B CA 1
ATOM 3887 C C . TYR B 1 250 ? 0.574 48.504 31.809 1.00 31.61 550 TYR B C 1
ATOM 3888 O O . TYR B 1 250 ? 0.041 48.641 30.714 1.00 35.17 550 TYR B O 1
ATOM 3897 N N . ARG B 1 251 ? 0.386 47.438 32.568 1.00 30.39 551 ARG B N 1
ATOM 3898 C CA . ARG B 1 251 ? -0.473 46.352 32.127 1.00 33.55 551 ARG B CA 1
ATOM 3899 C C . ARG B 1 251 ? -1.295 45.779 33.274 1.00 34.09 551 ARG B C 1
ATOM 3900 O O . ARG B 1 251 ? -0.775 45.501 34.360 1.00 33.31 551 ARG B O 1
ATOM 3908 N N . PHE B 1 252 ? -2.584 45.605 33.021 1.00 40.88 552 PHE B N 1
ATOM 3909 C CA . PHE B 1 252 ? -3.488 45.035 33.999 1.00 41.47 552 PHE B CA 1
ATOM 3910 C C . PHE B 1 252 ? -4.358 44.015 33.285 1.00 43.28 552 PHE B C 1
ATOM 3911 O O . PHE B 1 252 ? -4.866 44.272 32.192 1.00 44.44 552 PHE B O 1
ATOM 3919 N N . ILE B 1 253 ? -4.502 42.849 33.903 1.00 37.63 553 ILE B N 1
ATOM 3920 C CA . ILE B 1 253 ? -5.322 41.779 33.363 1.00 39.35 553 ILE B CA 1
ATOM 3921 C C . ILE B 1 253 ? -6.405 41.583 34.416 1.00 42.17 553 ILE B C 1
ATOM 3922 O O . ILE B 1 253 ? -6.088 41.379 35.589 1.00 43.20 553 ILE B O 1
ATOM 3927 N N . GLU B 1 254 ? -7.675 41.658 34.035 1.00 47.48 554 GLU B N 1
ATOM 3928 C CA . GLU B 1 254 ? -8.711 41.464 35.042 1.00 50.68 554 GLU B CA 1
ATOM 3929 C C . GLU B 1 254 ? -8.678 39.999 35.475 1.00 52.95 554 GLU B C 1
ATOM 3930 O O . GLU B 1 254 ? -8.372 39.117 34.674 1.00 52.26 554 GLU B O 1
ATOM 3936 N N . ASP B 1 255 ? -8.965 39.747 36.747 1.00 63.48 555 ASP B N 1
ATOM 3937 C CA . ASP B 1 255 ? -8.937 38.393 37.292 1.00 67.36 555 ASP B CA 1
ATOM 3938 C C . ASP B 1 255 ? -9.621 37.331 36.441 1.00 69.24 555 ASP B C 1
ATOM 3939 O O . ASP B 1 255 ? -10.441 37.698 35.573 1.00 70.78 555 ASP B O 1
ATOM 3945 N N . MET C 1 1 ? -1.648 44.010 49.310 1.00 43.50 601 MET C N 1
ATOM 3946 C CA . MET C 1 1 ? -1.510 43.069 48.158 1.00 43.33 601 MET C CA 1
ATOM 3947 C C . MET C 1 1 ? -0.226 43.331 47.362 1.00 42.02 601 MET C C 1
ATOM 3948 O O . MET C 1 1 ? 0.734 42.572 47.478 1.00 41.96 601 MET C O 1
ATOM 3953 N N . ARG C 1 2 ? -0.203 44.397 46.561 1.00 36.71 602 ARG C N 1
ATOM 3954 C CA . ARG C 1 2 ? 0.983 44.733 45.756 1.00 34.99 602 ARG C CA 1
ATOM 3955 C C . ARG C 1 2 ? 1.766 45.896 46.356 1.00 33.52 602 ARG C C 1
ATOM 3956 O O . ARG C 1 2 ? 1.293 47.032 46.327 1.00 33.41 602 ARG C O 1
ATOM 3964 N N . VAL C 1 3 ? 2.952 45.632 46.899 1.00 32.32 603 VAL C N 1
ATOM 3965 C CA . VAL C 1 3 ? 3.749 46.721 47.453 1.00 29.94 603 VAL C CA 1
ATOM 3966 C C . VAL C 1 3 ? 5.170 46.706 46.897 1.00 27.77 603 VAL C C 1
ATOM 3967 O O . VAL C 1 3 ? 5.691 45.658 46.515 1.00 25.74 603 VAL C O 1
ATOM 3971 N N . LEU C 1 4 ? 5.778 47.886 46.832 1.00 31.38 604 LEU C N 1
ATOM 3972 C CA . LEU C 1 4 ? 7.144 48.027 46.338 1.00 29.94 604 LEU C CA 1
ATOM 3973 C C . LEU C 1 4 ? 7.991 48.658 47.419 1.00 30.19 604 LEU C C 1
ATOM 3974 O O . LEU C 1 4 ? 7.552 49.599 48.099 1.00 29.70 604 LEU C O 1
ATOM 3979 N N . PHE C 1 5 ? 9.196 48.124 47.591 1.00 32.44 605 PHE C N 1
ATOM 3980 C CA . PHE C 1 5 ? 10.136 48.671 48.549 1.00 29.99 605 PHE C CA 1
ATOM 3981 C C . PHE C 1 5 ? 11.347 49.170 47.768 1.00 30.71 605 PHE C C 1
ATOM 3982 O O . PHE C 1 5 ? 11.902 48.453 46.930 1.00 29.89 605 PHE C O 1
ATOM 3990 N N . ILE C 1 6 ? 11.747 50.406 48.050 1.00 26.93 606 ILE C N 1
ATOM 3991 C CA . ILE C 1 6 ? 12.873 51.030 47.381 1.00 24.50 606 ILE C CA 1
ATOM 3992 C C . ILE C 1 6 ? 14.011 51.282 48.371 1.00 26.14 606 ILE C C 1
ATOM 3993 O O . ILE C 1 6 ? 13.791 51.789 49.478 1.00 26.40 606 ILE C O 1
ATOM 3998 N N . GLY C 1 7 ? 15.225 50.918 47.967 1.00 25.34 607 GLY C N 1
ATOM 3999 C CA . GLY C 1 7 ? 16.392 51.073 48.824 1.00 26.05 607 GLY C CA 1
ATOM 4000 C C . GLY C 1 7 ? 16.954 52.472 49.048 1.00 27.43 607 GLY C C 1
ATOM 4001 O O . GLY C 1 7 ? 16.690 53.396 48.274 1.00 27.23 607 GLY C O 1
ATOM 4002 N N . ASP C 1 8 ? 17.742 52.596 50.120 1.00 26.18 608 ASP C N 1
ATOM 4003 C CA . ASP C 1 8 ? 18.402 53.829 50.562 1.00 26.94 608 ASP C CA 1
ATOM 4004 C C . ASP C 1 8 ? 18.575 54.928 49.514 1.00 25.77 608 ASP C C 1
ATOM 4005 O O . ASP C 1 8 ? 19.529 54.890 48.731 1.00 26.34 608 ASP C O 1
ATOM 4010 N N . VAL C 1 9 ? 17.680 55.912 49.509 1.00 28.71 609 VAL C N 1
ATOM 4011 C CA . VAL C 1 9 ? 17.810 57.023 48.572 1.00 29.25 609 VAL C CA 1
ATOM 4012 C C . VAL C 1 9 ? 19.064 57.765 49.018 1.00 29.62 609 VAL C C 1
ATOM 4013 O O . VAL C 1 9 ? 19.181 58.157 50.183 1.00 29.56 609 VAL C O 1
ATOM 4017 N N . PHE C 1 10 ? 20.001 57.938 48.091 1.00 21.40 610 PHE C N 1
ATOM 4018 C CA . PHE C 1 10 ? 21.276 58.562 48.392 1.00 22.49 610 PHE C CA 1
ATOM 4019 C C . PHE C 1 10 ? 21.529 59.866 47.642 1.00 24.69 610 PHE C C 1
ATOM 4020 O O . PHE C 1 10 ? 21.836 59.853 46.447 1.00 23.63 610 PHE C O 1
ATOM 4028 N N . GLY C 1 11 ? 21.405 60.982 48.360 1.00 33.40 611 GLY C N 1
ATOM 4029 C CA . GLY C 1 11 ? 21.650 62.301 47.797 1.00 33.70 611 GLY C CA 1
ATOM 4030 C C . GLY C 1 11 ? 20.841 62.758 46.598 1.00 34.96 611 GLY C C 1
ATOM 4031 O O . GLY C 1 11 ? 19.787 62.206 46.292 1.00 34.59 611 GLY C O 1
ATOM 4032 N N . GLN C 1 12 ? 21.354 63.782 45.915 1.00 37.84 612 GLN C N 1
ATOM 4033 C CA . GLN C 1 12 ? 20.691 64.349 44.750 1.00 38.86 612 GLN C CA 1
ATOM 4034 C C . GLN C 1 12 ? 20.446 63.351 43.628 1.00 36.56 612 GLN C C 1
ATOM 4035 O O . GLN C 1 12 ? 19.326 63.233 43.149 1.00 36.61 612 GLN C O 1
ATOM 4041 N N . PRO C 1 13 ? 21.479 62.617 43.190 1.00 27.73 613 PRO C N 1
ATOM 4042 C CA . PRO C 1 13 ? 21.201 61.665 42.107 1.00 24.57 613 PRO C CA 1
ATOM 4043 C C . PRO C 1 13 ? 20.103 60.690 42.538 1.00 24.91 613 PRO C C 1
ATOM 4044 O O . PRO C 1 13 ? 19.271 60.268 41.729 1.00 23.66 613 PRO C O 1
ATOM 4048 N N . GLY C 1 14 ? 20.091 60.358 43.826 1.00 25.94 614 GLY C N 1
ATOM 4049 C CA . GLY C 1 14 ? 19.093 59.435 44.347 1.00 25.39 614 GLY C CA 1
ATOM 4050 C C . GLY C 1 14 ? 17.677 59.977 44.317 1.00 24.45 614 GLY C C 1
ATOM 4051 O O . GLY C 1 14 ? 16.747 59.291 43.905 1.00 23.81 614 GLY C O 1
ATOM 4052 N N . ARG C 1 15 ? 17.507 61.216 44.757 1.00 27.65 615 ARG C N 1
ATOM 4053 C CA . ARG C 1 15 ? 16.195 61.830 44.764 1.00 29.44 615 ARG C CA 1
ATOM 4054 C C . ARG C 1 15 ? 15.718 62.092 43.338 1.00 30.50 615 ARG C C 1
ATOM 4055 O O . ARG C 1 15 ? 14.515 62.101 43.069 1.00 32.23 615 ARG C O 1
ATOM 4063 N N . ARG C 1 16 ? 16.666 62.298 42.428 1.00 29.65 616 ARG C N 1
ATOM 406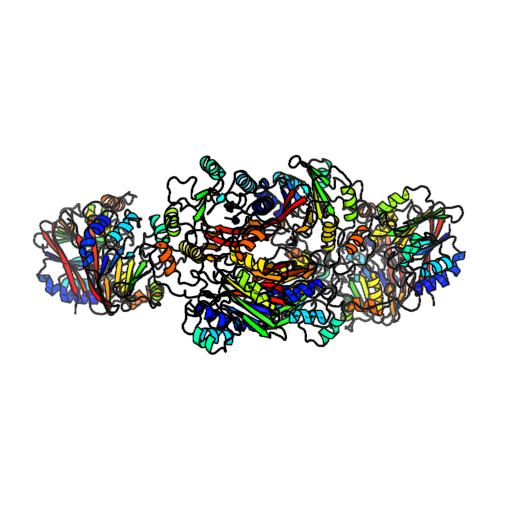4 C CA . ARG C 1 16 ? 16.360 62.562 41.028 1.00 29.10 616 ARG C CA 1
ATOM 4065 C C . ARG C 1 16 ? 15.654 61.362 40.390 1.00 30.22 616 ARG C C 1
ATOM 4066 O O . ARG C 1 16 ? 14.538 61.500 39.881 1.00 32.29 616 ARG C O 1
ATOM 4074 N N . VAL C 1 17 ? 16.281 60.183 40.421 1.00 24.20 617 VAL C N 1
ATOM 4075 C CA . VAL C 1 17 ? 15.639 59.013 39.827 1.00 25.11 617 VAL C CA 1
ATOM 4076 C C . VAL C 1 17 ? 14.325 58.655 40.492 1.00 25.11 617 VAL C C 1
ATOM 4077 O O . VAL C 1 17 ? 13.365 58.326 39.810 1.00 26.62 617 VAL C O 1
ATOM 4081 N N . LEU C 1 18 ? 14.289 58.714 41.819 1.00 27.30 618 LEU C N 1
ATOM 4082 C CA . LEU C 1 18 ? 13.089 58.389 42.593 1.00 27.56 618 LEU C CA 1
ATOM 4083 C C . LEU C 1 18 ? 11.913 59.235 42.124 1.00 26.00 618 LEU C C 1
ATOM 4084 O O . LEU C 1 18 ? 10.889 58.718 41.702 1.00 26.25 618 LEU C O 1
ATOM 4089 N N . GLN C 1 19 ? 12.082 60.545 42.173 1.00 26.15 619 GLN C N 1
ATOM 4090 C CA . GLN C 1 19 ? 11.031 61.472 41.783 1.00 26.07 619 GLN C CA 1
ATOM 4091 C C . GLN C 1 19 ? 10.651 61.440 40.302 1.00 26.84 619 GLN C C 1
ATOM 4092 O O . GLN C 1 19 ? 9.516 61.741 39.948 1.00 26.44 619 GLN C O 1
ATOM 4098 N N . ASN C 1 20 ? 11.594 61.081 39.438 1.00 28.82 620 ASN C N 1
ATOM 4099 C CA . ASN C 1 20 ? 11.330 60.997 38.003 1.00 30.22 620 ASN C CA 1
ATOM 4100 C C . ASN C 1 20 ? 10.738 59.643 37.624 1.00 29.96 620 ASN C C 1
ATOM 4101 O O . ASN C 1 20 ? 9.777 59.551 36.854 1.00 29.54 620 ASN C O 1
ATOM 4106 N N . HIS C 1 21 ? 11.322 58.587 38.173 1.00 25.39 621 HIS C N 1
ATOM 4107 C CA . HIS C 1 21 ? 10.889 57.251 37.839 1.00 25.87 621 HIS C CA 1
ATOM 4108 C C . HIS C 1 21 ? 9.700 56.636 38.592 1.00 26.02 621 HIS C C 1
ATOM 4109 O O . HIS C 1 21 ? 8.827 56.040 37.964 1.00 23.89 621 HIS C O 1
ATOM 4116 N N . LEU C 1 22 ? 9.658 56.779 39.914 1.00 30.11 622 LEU C N 1
ATOM 4117 C CA . LEU C 1 22 ? 8.577 56.187 40.709 1.00 31.39 622 LEU C CA 1
ATOM 4118 C C . LEU C 1 22 ? 7.172 56.468 40.167 1.00 31.40 622 LEU C C 1
ATOM 4119 O O . LEU C 1 22 ? 6.365 55.551 40.020 1.00 30.96 622 LEU C O 1
ATOM 4124 N N . PRO C 1 23 ? 6.854 57.737 39.867 1.00 42.89 623 PRO C N 1
ATOM 4125 C CA . PRO C 1 23 ? 5.512 58.014 39.350 1.00 43.43 623 PRO C CA 1
ATOM 4126 C C . PRO C 1 23 ? 5.089 57.168 38.140 1.00 44.58 623 PRO C C 1
ATOM 4127 O O . PRO C 1 23 ? 3.895 56.941 37.924 1.00 44.77 623 PRO C O 1
ATOM 4131 N N . THR C 1 24 ? 6.046 56.693 37.349 1.00 34.22 624 THR C N 1
ATOM 4132 C CA . THR C 1 24 ? 5.668 55.869 36.212 1.00 33.75 624 THR C CA 1
ATOM 4133 C C . THR C 1 24 ? 5.352 54.410 36.611 1.00 33.89 624 THR C C 1
ATOM 4134 O O . THR C 1 24 ? 4.618 53.731 35.884 1.00 33.62 624 THR C O 1
ATOM 4138 N N . ILE C 1 25 ? 5.884 53.917 37.738 1.00 26.51 625 ILE C N 1
ATOM 4139 C CA . ILE C 1 25 ? 5.570 52.538 38.170 1.00 27.58 625 ILE C CA 1
ATOM 4140 C C . ILE C 1 25 ? 4.593 52.505 39.332 1.00 28.59 625 ILE C C 1
ATOM 4141 O O . ILE C 1 25 ? 4.044 51.453 39.666 1.00 28.58 625 ILE C O 1
ATOM 4146 N N . ARG C 1 26 ? 4.392 53.658 39.959 1.00 32.50 626 ARG C N 1
ATOM 4147 C CA . ARG C 1 26 ? 3.492 53.754 41.098 1.00 34.04 626 ARG C CA 1
ATOM 4148 C C . ARG C 1 26 ? 2.162 53.041 40.842 1.00 33.49 626 ARG C C 1
ATOM 4149 O O . ARG C 1 26 ? 1.651 52.348 41.722 1.00 34.11 626 ARG C O 1
ATOM 4157 N N . PRO C 1 27 ? 1.587 53.195 39.635 1.00 36.02 627 PRO C N 1
ATOM 4158 C CA . PRO C 1 27 ? 0.312 52.556 39.283 1.00 36.46 627 PRO C CA 1
ATOM 4159 C C . PRO C 1 27 ? 0.247 51.040 39.487 1.00 36.36 627 PRO C C 1
ATOM 4160 O O . PRO C 1 27 ? -0.826 50.483 39.714 1.00 37.33 627 PRO C O 1
ATOM 4164 N N . GLN C 1 28 ? 1.391 50.375 39.408 1.00 27.16 628 GLN C N 1
ATOM 4165 C CA . GLN C 1 28 ? 1.426 48.925 39.562 1.00 27.75 628 GLN C CA 1
ATOM 4166 C C . GLN C 1 28 ? 1.412 48.473 41.012 1.00 27.89 628 GLN C C 1
ATOM 4167 O O . GLN C 1 28 ? 1.545 47.285 41.296 1.00 27.37 628 GLN C O 1
ATOM 4173 N N . PHE C 1 29 ? 1.261 49.408 41.938 1.00 31.37 629 PHE C N 1
ATOM 4174 C CA . PHE C 1 29 ? 1.268 49.032 43.343 1.00 32.19 629 PHE C CA 1
ATOM 4175 C C . PHE C 1 29 ? 0.164 49.702 44.136 1.00 31.91 629 PHE C C 1
ATOM 4176 O O . PHE C 1 29 ? -0.433 50.675 43.689 1.00 32.92 629 PHE C O 1
ATOM 4184 N N . ASP C 1 30 ? -0.099 49.166 45.319 1.00 28.56 630 ASP C N 1
ATOM 4185 C CA . ASP C 1 30 ? -1.125 49.709 46.194 1.00 29.60 630 ASP C CA 1
ATOM 4186 C C . ASP C 1 30 ? -0.461 50.544 47.275 1.00 29.91 630 ASP C C 1
ATOM 4187 O O . ASP C 1 30 ? -1.106 51.379 47.900 1.00 32.58 630 ASP C O 1
ATOM 4192 N N . PHE C 1 31 ? 0.831 50.306 47.494 1.00 29.23 631 PHE C N 1
ATOM 4193 C CA . PHE C 1 31 ? 1.586 51.029 48.512 1.00 29.05 631 PHE C CA 1
ATOM 4194 C C . PHE C 1 31 ? 3.080 50.914 48.235 1.00 28.60 631 PHE C C 1
ATOM 4195 O O . PHE C 1 31 ? 3.567 49.856 47.841 1.00 28.32 631 PHE C O 1
ATOM 4203 N N . VAL C 1 32 ? 3.801 52.010 48.447 1.00 29.60 632 VAL C N 1
ATOM 4204 C CA . VAL C 1 32 ? 5.242 52.037 48.219 1.00 30.36 632 VAL C CA 1
ATOM 4205 C C . VAL C 1 32 ? 6.024 52.463 49.458 1.00 29.68 632 VAL C C 1
ATOM 4206 O O . VAL C 1 32 ? 5.721 53.476 50.071 1.00 30.09 632 VAL C O 1
ATOM 4210 N N . ILE C 1 33 ? 7.038 51.683 49.808 1.00 32.77 633 ILE C N 1
ATOM 4211 C CA . ILE C 1 33 ? 7.879 51.962 50.965 1.00 31.85 633 ILE C CA 1
ATOM 4212 C C . ILE C 1 33 ? 9.267 52.403 50.488 1.00 33.79 633 ILE C C 1
ATOM 4213 O O . ILE C 1 33 ? 9.896 51.711 49.687 1.00 33.36 633 ILE C O 1
ATOM 4218 N N . VAL C 1 34 ? 9.744 53.545 50.986 1.00 34.69 634 VAL C N 1
ATOM 4219 C CA . VAL C 1 34 ? 11.051 54.070 50.593 1.00 32.76 634 VAL C CA 1
ATOM 4220 C C . VAL C 1 34 ? 11.977 54.357 51.782 1.00 33.89 634 VAL C C 1
ATOM 4221 O O . VAL C 1 34 ? 11.580 55.015 52.752 1.00 30.46 634 VAL C O 1
ATOM 4225 N N . ASN C 1 35 ? 13.210 53.858 51.701 1.00 32.21 635 ASN C N 1
ATOM 4226 C CA . ASN C 1 35 ? 14.201 54.091 52.747 1.00 32.76 635 ASN C CA 1
ATOM 4227 C C . ASN C 1 35 ? 14.920 55.368 52.317 1.00 33.89 635 ASN C C 1
ATOM 4228 O O . ASN C 1 35 ? 15.547 55.412 51.250 1.00 33.16 635 ASN C O 1
ATOM 4233 N N . MET C 1 36 ? 14.816 56.406 53.145 1.00 25.43 636 MET C N 1
ATOM 4234 C CA . MET C 1 36 ? 15.408 57.703 52.834 1.00 25.21 636 MET C CA 1
ATOM 4235 C C . MET C 1 36 ? 16.572 58.138 53.742 1.00 26.04 636 MET C C 1
ATOM 4236 O O . MET C 1 36 ? 16.866 59.337 53.825 1.00 24.68 636 MET C O 1
ATOM 4241 N N . GLU C 1 37 ? 17.246 57.199 54.405 1.00 24.96 637 GLU C N 1
ATOM 4242 C CA . GLU C 1 37 ? 18.324 57.578 55.326 1.00 26.11 637 GLU C CA 1
ATOM 4243 C C . GLU C 1 37 ? 19.589 58.253 54.762 1.00 26.60 637 GLU C C 1
ATOM 4244 O O . GLU C 1 37 ? 20.443 58.720 55.524 1.00 26.64 637 GLU C O 1
ATOM 4250 N N . ASN C 1 38 ? 19.717 58.330 53.444 1.00 31.41 638 ASN C N 1
ATOM 4251 C CA . ASN C 1 38 ? 20.887 58.973 52.854 1.00 30.90 638 ASN C CA 1
ATOM 4252 C C . ASN C 1 38 ? 20.469 60.080 51.897 1.00 31.36 638 ASN C C 1
ATOM 4253 O O . ASN C 1 38 ? 21.311 60.665 51.220 1.00 29.72 638 ASN C O 1
ATOM 4258 N N . SER C 1 39 ? 19.169 60.357 51.842 1.00 29.06 639 SER C N 1
ATOM 4259 C CA . SER C 1 39 ? 18.609 61.361 50.932 1.00 29.08 639 SER C CA 1
ATOM 4260 C C . SER C 1 39 ? 19.153 62.789 51.039 1.00 30.23 639 SER C C 1
ATOM 4261 O O . SER C 1 39 ? 19.205 63.500 50.033 1.00 30.26 639 SER C O 1
ATOM 4264 N N . ALA C 1 40 ? 19.547 63.202 52.243 1.00 33.46 640 ALA C N 1
ATOM 4265 C CA . ALA C 1 40 ? 20.085 64.547 52.475 1.00 34.11 640 ALA C CA 1
ATOM 4266 C C . ALA C 1 40 ? 21.610 64.585 52.325 1.00 34.74 640 ALA C C 1
ATOM 4267 O O . ALA C 1 40 ? 22.345 64.564 53.315 1.00 35.19 640 ALA C O 1
ATOM 4269 N N . GLY C 1 41 ? 22.083 64.641 51.084 1.00 37.10 641 GLY C N 1
ATOM 4270 C CA . GLY C 1 41 ? 23.514 64.678 50.837 1.00 36.88 641 GLY C CA 1
ATOM 4271 C C . GLY C 1 41 ? 24.212 63.425 51.324 1.00 37.91 641 GLY C C 1
ATOM 4272 O O . GLY C 1 41 ? 25.412 63.432 51.614 1.00 38.66 641 GLY C O 1
ATOM 4273 N N . GLY C 1 42 ? 23.455 62.340 51.419 1.00 30.80 642 GLY C N 1
ATOM 4274 C CA . GLY C 1 42 ? 24.020 61.079 51.872 1.00 32.23 642 GLY C CA 1
ATOM 4275 C C . GLY C 1 42 ? 23.958 60.862 53.373 1.00 31.29 642 GLY C C 1
ATOM 4276 O O . GLY C 1 42 ? 24.439 59.844 53.873 1.00 30.97 642 GLY C O 1
ATOM 4277 N N . PHE C 1 43 ? 23.357 61.809 54.090 1.00 31.90 643 PHE C N 1
ATOM 4278 C CA . PHE C 1 43 ? 23.256 61.730 55.546 1.00 32.51 643 PHE C CA 1
ATOM 4279 C C . PHE C 1 43 ? 21.960 62.323 56.071 1.00 31.73 643 PHE C C 1
ATOM 4280 O O . PHE C 1 43 ? 21.850 63.534 56.229 1.00 29.87 643 PHE C O 1
ATOM 4288 N N . GLY C 1 44 ? 20.982 61.472 56.345 1.00 36.78 644 GLY C N 1
ATOM 4289 C CA . GLY C 1 44 ? 19.726 61.960 56.884 1.00 35.33 644 GLY C CA 1
ATOM 4290 C C . GLY C 1 44 ? 18.690 62.319 55.847 1.00 35.51 644 GLY C C 1
ATOM 4291 O O . GLY C 1 44 ? 18.840 62.004 54.667 1.00 33.97 644 GLY C O 1
ATOM 4292 N N . MET C 1 45 ? 17.637 62.993 56.297 1.00 36.50 645 MET C N 1
ATOM 4293 C CA . MET C 1 45 ? 16.553 63.407 55.418 1.00 36.73 645 MET C CA 1
ATOM 4294 C C . MET C 1 45 ? 16.122 64.820 55.764 1.00 37.97 645 MET C C 1
ATOM 4295 O O . MET C 1 45 ? 15.877 65.133 56.932 1.00 38.55 645 MET C O 1
ATOM 4300 N N . HIS C 1 46 ? 16.048 65.679 54.752 1.00 39.58 646 HIS C N 1
ATOM 4301 C CA . HIS C 1 46 ? 15.612 67.050 54.971 1.00 39.69 646 HIS C CA 1
ATOM 4302 C C . HIS C 1 46 ? 14.169 67.142 54.512 1.00 39.91 646 HIS C C 1
ATOM 4303 O O . HIS C 1 46 ? 13.671 66.236 53.844 1.00 40.38 646 HIS C O 1
ATOM 4310 N N . ARG C 1 47 ? 13.493 68.222 54.878 1.00 33.86 647 ARG C N 1
ATOM 4311 C CA . ARG C 1 47 ? 12.090 68.388 54.529 1.00 35.86 647 ARG C CA 1
ATOM 4312 C C . ARG C 1 47 ? 11.782 68.274 53.032 1.00 37.22 647 ARG C C 1
ATOM 4313 O O . ARG C 1 47 ? 10.739 67.735 52.649 1.00 37.58 647 ARG C O 1
ATOM 4321 N N . ASP C 1 48 ? 12.685 68.772 52.191 1.00 38.59 648 ASP C N 1
ATOM 4322 C CA . ASP C 1 48 ? 12.497 68.713 50.742 1.00 39.67 648 ASP C CA 1
ATOM 4323 C C . ASP C 1 48 ? 12.501 67.265 50.243 1.00 37.89 648 ASP C C 1
ATOM 4324 O O . ASP C 1 48 ? 11.751 66.905 49.338 1.00 35.51 648 ASP C O 1
ATOM 4329 N N . ALA C 1 49 ? 13.356 66.439 50.838 1.00 43.18 649 ALA C N 1
ATOM 4330 C CA . ALA C 1 49 ? 13.461 65.044 50.438 1.00 41.97 649 ALA C CA 1
ATOM 4331 C C . ALA C 1 49 ? 12.188 64.277 50.768 1.00 41.00 649 ALA C C 1
ATOM 4332 O O . ALA C 1 49 ? 11.689 63.525 49.942 1.00 40.55 649 ALA C O 1
ATOM 4334 N N . ALA C 1 50 ? 11.660 64.466 51.972 1.00 33.80 650 ALA C N 1
ATOM 4335 C CA . ALA C 1 50 ? 10.439 63.771 52.361 1.00 33.61 650 ALA C CA 1
ATOM 4336 C C . ALA C 1 50 ? 9.292 64.243 51.479 1.00 33.81 650 ALA C C 1
ATOM 4337 O O . ALA C 1 50 ? 8.511 63.446 50.959 1.00 32.27 650 ALA C O 1
ATOM 4339 N N . ARG C 1 51 ? 9.201 65.556 51.317 1.00 33.99 651 ARG C N 1
ATOM 4340 C CA . ARG C 1 51 ? 8.173 66.156 50.494 1.00 36.26 651 ARG C CA 1
ATOM 4341 C C . ARG C 1 51 ? 8.243 65.575 49.081 1.00 35.99 651 ARG C C 1
ATOM 4342 O O . ARG C 1 51 ? 7.220 65.239 48.491 1.00 35.43 651 ARG C O 1
ATOM 4350 N N . GLY C 1 52 ? 9.459 65.458 48.555 1.00 41.16 652 GLY C N 1
ATOM 4351 C CA . GLY C 1 52 ? 9.653 64.945 47.212 1.00 39.59 652 GLY C CA 1
ATOM 4352 C C . GLY C 1 52 ? 9.251 63.497 47.017 1.00 39.81 652 GLY C C 1
ATOM 4353 O O . GLY C 1 52 ? 8.643 63.146 46.007 1.00 40.40 652 GLY C O 1
ATOM 4354 N N . ALA C 1 53 ? 9.600 62.654 47.978 1.00 31.15 653 ALA C N 1
ATOM 4355 C CA . ALA C 1 53 ? 9.283 61.235 47.909 1.00 31.54 653 ALA C CA 1
ATOM 4356 C C . ALA C 1 53 ? 7.779 60.987 47.986 1.00 31.61 653 ALA C C 1
ATOM 4357 O O . ALA C 1 53 ? 7.247 60.167 47.247 1.00 32.55 653 ALA C O 1
ATOM 4359 N N . LEU C 1 54 ? 7.098 61.684 48.889 1.00 32.99 654 LEU C N 1
ATOM 4360 C CA . LEU C 1 54 ? 5.655 61.521 49.034 1.00 34.98 654 LEU C CA 1
ATOM 4361 C C . LEU C 1 54 ? 4.971 61.996 47.756 1.00 35.75 654 LEU C C 1
ATOM 4362 O O . LEU C 1 54 ? 4.059 61.349 47.255 1.00 36.95 654 LEU C O 1
ATOM 4367 N N . GLU C 1 55 ? 5.429 63.127 47.232 1.00 35.35 655 GLU C N 1
ATOM 4368 C CA . GLU C 1 55 ? 4.890 63.690 46.000 1.00 38.25 655 GLU C CA 1
ATOM 4369 C C . GLU C 1 55 ? 5.010 62.688 44.847 1.00 37.76 655 GLU C C 1
ATOM 4370 O O . GLU C 1 55 ? 4.144 62.629 43.967 1.00 38.38 655 GLU C O 1
ATOM 4376 N N . ALA C 1 56 ? 6.084 61.902 44.856 1.00 45.56 656 ALA C N 1
ATOM 4377 C CA . ALA C 1 56 ? 6.334 60.914 43.810 1.00 44.80 656 ALA C CA 1
ATOM 4378 C C . ALA C 1 56 ? 5.526 59.625 43.940 1.00 43.92 656 ALA C C 1
ATOM 4379 O O . ALA C 1 56 ? 5.542 58.798 43.030 1.00 43.84 656 ALA C O 1
ATOM 4381 N N . GLY C 1 57 ? 4.839 59.438 45.064 1.00 41.18 657 GLY C N 1
ATOM 4382 C CA . GLY C 1 57 ? 4.050 58.228 45.233 1.00 39.09 657 GLY C CA 1
ATOM 4383 C C . GLY C 1 57 ? 4.443 57.327 46.391 1.00 38.61 657 GLY C C 1
ATOM 4384 O O . GLY C 1 57 ? 3.913 56.225 46.537 1.00 40.67 657 GLY C O 1
ATOM 4385 N N . ALA C 1 58 ? 5.377 57.781 47.215 1.00 31.04 658 ALA C N 1
ATOM 4386 C CA . ALA C 1 58 ? 5.815 56.999 48.366 1.00 30.78 658 ALA C CA 1
ATOM 4387 C C . ALA C 1 58 ? 4.767 57.060 49.487 1.00 31.28 658 ALA C C 1
ATOM 4388 O O . ALA C 1 58 ? 4.204 58.122 49.765 1.00 30.07 658 ALA C O 1
ATOM 4390 N N . GLY C 1 59 ? 4.512 55.925 50.131 1.00 32.94 659 GLY C N 1
ATOM 4391 C CA . GLY C 1 59 ? 3.530 55.904 51.199 1.00 34.24 659 GLY C CA 1
ATOM 4392 C C . GLY C 1 59 ? 4.145 55.865 52.585 1.00 35.50 659 GLY C C 1
ATOM 4393 O O . GLY C 1 59 ? 3.503 56.226 53.580 1.00 35.27 659 GLY C O 1
ATOM 4394 N N . CYS C 1 60 ? 5.391 55.415 52.659 1.00 32.69 660 CYS C N 1
ATOM 4395 C CA . CYS C 1 60 ? 6.094 55.326 53.929 1.00 34.15 660 CYS C CA 1
ATOM 4396 C C . CYS C 1 60 ? 7.574 55.596 53.706 1.00 34.26 660 CYS C C 1
ATOM 4397 O O . CYS C 1 60 ? 8.159 55.140 52.722 1.00 34.26 660 CYS C O 1
ATOM 4400 N N . LEU C 1 61 ? 8.161 56.348 54.628 1.00 38.26 661 LEU C N 1
ATOM 4401 C CA . LEU C 1 61 ? 9.567 56.717 54.581 1.00 36.20 661 LEU C CA 1
ATOM 4402 C C . LEU C 1 61 ? 10.289 56.083 55.765 1.00 36.38 661 LEU C C 1
ATOM 4403 O O . LEU C 1 61 ? 10.003 56.409 56.916 1.00 35.78 661 LEU C O 1
ATOM 4408 N N . THR C 1 62 ? 11.216 55.174 55.487 1.00 28.23 662 THR C N 1
ATOM 4409 C CA . THR C 1 62 ? 11.958 54.535 56.562 1.00 27.64 662 THR C CA 1
ATOM 4410 C C . THR C 1 62 ? 13.377 55.076 56.620 1.00 27.12 662 THR C C 1
ATOM 4411 O O . THR C 1 62 ? 13.915 55.559 55.628 1.00 26.12 662 THR C O 1
ATOM 4415 N N . LEU C 1 63 ? 13.984 55.004 57.792 1.00 30.42 663 LEU C N 1
ATOM 4416 C CA . LEU C 1 63 ? 15.331 55.514 57.935 1.00 31.90 663 LEU C CA 1
ATOM 4417 C C . LEU C 1 63 ? 16.281 54.437 58.423 1.00 31.91 663 LEU C C 1
ATOM 4418 O O . LEU C 1 63 ? 16.171 53.267 58.035 1.00 33.24 663 LEU C O 1
ATOM 4423 N N . GLY C 1 64 ? 17.230 54.835 59.255 1.00 30.85 664 GLY C N 1
ATOM 4424 C CA . GLY C 1 64 ? 18.169 53.873 59.775 1.00 31.84 664 GLY C CA 1
ATOM 4425 C C . GLY C 1 64 ? 19.307 54.571 60.474 1.00 33.13 664 GLY C C 1
ATOM 4426 O O . GLY C 1 64 ? 19.102 55.505 61.239 1.00 31.58 664 GLY C O 1
ATOM 4427 N N . ASN C 1 65 ? 20.505 54.082 60.186 1.00 35.70 665 ASN C N 1
ATOM 4428 C CA . ASN C 1 65 ? 21.769 54.571 60.709 1.00 37.82 665 ASN C CA 1
ATOM 4429 C C . ASN C 1 65 ? 21.839 56.101 60.846 1.00 36.37 665 ASN C C 1
ATOM 4430 O O . ASN C 1 65 ? 22.065 56.627 61.936 1.00 35.89 665 ASN C O 1
ATOM 4435 N N . HIS C 1 66 ? 21.636 56.811 59.738 1.00 27.59 666 HIS C N 1
ATOM 4436 C CA . HIS C 1 66 ? 21.727 58.265 59.743 1.00 28.24 666 HIS C CA 1
ATOM 4437 C C . HIS C 1 66 ? 20.416 59.002 59.896 1.00 26.46 666 HIS C C 1
ATOM 4438 O O . HIS C 1 66 ? 20.290 60.138 59.451 1.00 24.32 666 HIS C O 1
ATOM 4445 N N . ALA C 1 67 ? 19.447 58.375 60.543 1.00 30.32 667 ALA C N 1
ATOM 4446 C CA . ALA C 1 67 ? 18.147 58.998 60.727 1.00 30.77 667 ALA C CA 1
ATOM 4447 C C . ALA C 1 67 ? 18.231 60.386 61.336 1.00 32.27 667 ALA C C 1
ATOM 4448 O O . ALA C 1 67 ? 17.351 61.205 61.106 1.00 31.81 667 ALA C O 1
ATOM 4450 N N . TRP C 1 68 ? 19.283 60.657 62.105 1.00 40.84 668 TRP C N 1
ATOM 4451 C CA . TRP C 1 68 ? 19.398 61.954 62.769 1.00 42.16 668 TRP C CA 1
ATOM 4452 C C . TRP C 1 68 ? 20.461 62.939 62.264 1.00 43.49 668 TRP C C 1
ATOM 4453 O O . TRP C 1 68 ? 20.705 63.955 62.914 1.00 44.12 668 TRP C O 1
ATOM 4464 N N . HIS C 1 69 ? 21.076 62.678 61.114 1.00 46.71 669 HIS C N 1
ATOM 4465 C CA . HIS C 1 69 ? 22.117 63.584 60.638 1.00 46.35 669 HIS C CA 1
ATOM 4466 C C . HIS C 1 69 ? 21.688 64.942 60.108 1.00 45.85 669 HIS C C 1
ATOM 4467 O O . HIS C 1 69 ? 22.502 65.864 60.069 1.00 47.12 669 HIS C O 1
ATOM 4474 N N . HIS C 1 70 ? 20.431 65.086 59.700 1.00 32.77 670 HIS C N 1
ATOM 4475 C CA . HIS C 1 70 ? 19.960 66.391 59.240 1.00 31.39 670 HIS C CA 1
ATOM 4476 C C . HIS C 1 70 ? 18.946 66.886 60.261 1.00 31.40 670 HIS C C 1
ATOM 4477 O O . HIS C 1 70 ? 18.022 66.166 60.621 1.00 30.58 670 HIS C O 1
ATOM 4484 N N . LYS C 1 71 ? 19.125 68.115 60.732 1.00 35.33 671 LYS C N 1
ATOM 4485 C CA . LYS C 1 71 ? 18.245 68.676 61.755 1.00 36.24 671 LYS C CA 1
ATOM 4486 C C . LYS C 1 71 ? 16.757 68.633 61.421 1.00 35.17 671 LYS C C 1
ATOM 4487 O O . LYS C 1 71 ? 15.928 68.537 62.322 1.00 33.82 671 LYS C O 1
ATOM 4493 N N . ASP C 1 72 ? 16.420 68.696 60.139 1.00 37.01 672 ASP C N 1
ATOM 4494 C CA . ASP C 1 72 ? 15.019 68.668 59.717 1.00 37.58 672 ASP C CA 1
ATOM 4495 C C . ASP C 1 72 ? 14.235 67.509 60.317 1.00 37.76 672 ASP C C 1
ATOM 4496 O O . ASP C 1 72 ? 13.035 67.625 60.567 1.00 35.81 672 ASP C O 1
ATOM 4501 N N . ILE C 1 73 ? 14.934 66.404 60.556 1.00 38.48 673 ILE C N 1
ATOM 4502 C CA . ILE C 1 73 ? 14.355 65.190 61.110 1.00 40.28 673 ILE C CA 1
ATOM 4503 C C . ILE C 1 73 ? 13.605 65.371 62.436 1.00 40.87 673 ILE C C 1
ATOM 4504 O O . ILE C 1 73 ? 12.614 64.686 62.687 1.00 42.01 673 ILE C O 1
A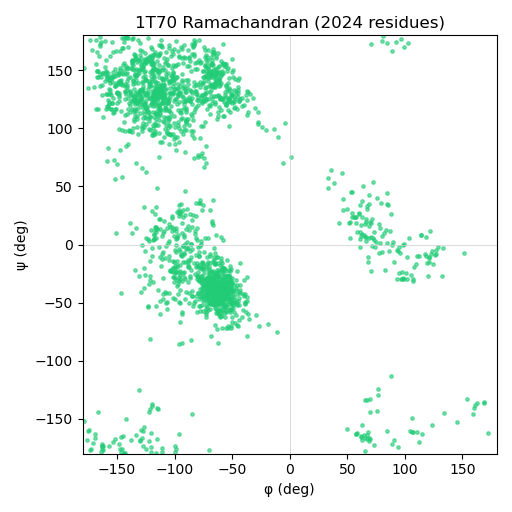TOM 4509 N N . TYR C 1 74 ? 14.052 66.294 63.280 1.00 47.58 674 TYR C N 1
ATOM 4510 C CA . TYR C 1 74 ? 13.384 66.516 64.564 1.00 45.34 674 TYR C CA 1
ATOM 4511 C C . TYR C 1 74 ? 12.039 67.225 64.438 1.00 45.74 674 TYR C C 1
ATOM 4512 O O . TYR C 1 74 ? 11.027 66.727 64.926 1.00 46.97 674 TYR C O 1
ATOM 4521 N N . PRO C 1 75 ? 12.004 68.402 63.799 1.00 35.08 675 PRO C N 1
ATOM 4522 C CA . PRO C 1 75 ? 10.701 69.053 63.683 1.00 33.80 675 PRO C CA 1
ATOM 4523 C C . PRO C 1 75 ? 9.732 68.274 62.782 1.00 33.77 675 PRO C C 1
ATOM 4524 O O . PRO C 1 75 ? 8.518 68.421 62.907 1.00 33.94 675 PRO C O 1
ATOM 4528 N N . MET C 1 76 ? 10.254 67.444 61.877 1.00 38.66 676 MET C N 1
ATOM 4529 C CA . MET C 1 76 ? 9.372 66.662 61.007 1.00 38.50 676 MET C CA 1
ATOM 4530 C C . MET C 1 76 ? 8.660 65.580 61.820 1.00 38.80 676 MET C C 1
ATOM 4531 O O . MET C 1 76 ? 7.481 65.294 61.591 1.00 39.92 676 MET C O 1
ATOM 4536 N N . LEU C 1 77 ? 9.374 64.990 62.778 1.00 35.05 677 LEU C N 1
ATOM 4537 C CA . LEU C 1 77 ? 8.792 63.953 63.618 1.00 36.71 677 LEU C CA 1
ATOM 4538 C C . LEU C 1 77 ? 7.827 64.559 64.625 1.00 37.89 677 LEU C C 1
ATOM 4539 O O . LEU C 1 77 ? 6.785 63.984 64.913 1.00 36.51 677 LEU C O 1
ATOM 4544 N N . SER C 1 78 ? 8.180 65.729 65.150 1.00 39.71 678 SER C N 1
ATOM 4545 C CA . SER C 1 78 ? 7.357 66.420 66.140 1.00 41.79 678 SER C CA 1
ATOM 4546 C C . SER C 1 78 ? 5.989 66.844 65.593 1.00 42.36 678 SER C C 1
ATOM 4547 O O . SER C 1 78 ? 4.972 66.689 66.266 1.00 41.50 678 SER C O 1
ATOM 4550 N N . GLU C 1 79 ? 5.956 67.386 64.380 1.00 42.92 679 GLU C N 1
ATOM 4551 C CA . GLU C 1 79 ? 4.682 67.788 63.798 1.00 44.79 679 GLU C CA 1
ATOM 4552 C C . GLU C 1 79 ? 3.873 66.547 63.458 1.00 43.86 679 GLU C C 1
ATOM 4553 O O . GLU C 1 79 ? 2.650 66.599 63.366 1.00 44.25 679 GLU C O 1
ATOM 4559 N N . ASP C 1 80 ? 4.569 65.433 63.264 1.00 40.82 680 ASP C N 1
ATOM 4560 C CA . ASP C 1 80 ? 3.925 64.154 62.990 1.00 41.30 680 ASP C CA 1
ATOM 4561 C C . ASP C 1 80 ? 2.937 64.130 61.815 1.00 41.37 680 ASP C C 1
ATOM 4562 O O . ASP C 1 80 ? 1.854 63.577 61.935 1.00 43.27 680 ASP C O 1
ATOM 4567 N N . THR C 1 81 ? 3.295 64.716 60.679 1.00 43.12 681 THR C N 1
ATOM 4568 C CA . THR C 1 81 ? 2.385 64.710 59.534 1.00 43.14 681 THR C CA 1
ATOM 4569 C C . THR C 1 81 ? 2.857 63.819 58.377 1.00 42.23 681 THR C C 1
ATOM 4570 O O . THR C 1 81 ? 2.034 63.310 57.617 1.00 43.16 681 THR C O 1
ATOM 4574 N N . TYR C 1 82 ? 4.173 63.638 58.237 1.00 38.98 682 TYR C N 1
ATOM 4575 C CA . TYR C 1 82 ? 4.728 62.782 57.186 1.00 37.71 682 TYR C CA 1
ATOM 4576 C C . TYR C 1 82 ? 4.815 61.352 57.735 1.00 35.36 682 TYR C C 1
ATOM 4577 O O . TYR C 1 82 ? 5.144 61.161 58.907 1.00 34.30 682 TYR C O 1
ATOM 4586 N N . PRO C 1 83 ? 4.526 60.332 56.898 1.00 36.88 683 PRO C N 1
ATOM 4587 C CA . PRO C 1 83 ? 4.575 58.924 57.311 1.00 34.90 683 PRO C CA 1
ATOM 4588 C C . PRO C 1 83 ? 5.992 58.383 57.455 1.00 33.51 683 PRO C C 1
ATOM 4589 O O . PRO C 1 83 ? 6.459 57.603 56.626 1.00 34.60 683 PRO C O 1
ATOM 4593 N N . ILE C 1 84 ? 6.651 58.790 58.533 1.00 31.24 684 ILE C N 1
ATOM 4594 C CA . ILE C 1 84 ? 8.024 58.408 58.825 1.00 28.03 684 ILE C CA 1
ATOM 4595 C C . ILE C 1 84 ? 8.119 57.307 59.866 1.00 27.25 684 ILE C C 1
ATOM 4596 O O . ILE C 1 84 ? 7.346 57.267 60.830 1.00 26.10 684 ILE C O 1
ATOM 4601 N N . VAL C 1 85 ? 9.087 56.423 59.671 1.00 28.55 685 VAL C N 1
ATOM 4602 C CA . VAL C 1 85 ? 9.333 55.346 60.613 1.00 29.73 685 VAL C CA 1
ATOM 4603 C C . VAL C 1 85 ? 10.841 55.286 60.819 1.00 30.68 685 VAL C C 1
ATOM 4604 O O . VAL C 1 85 ? 11.589 54.998 59.887 1.00 33.83 685 VAL C O 1
ATOM 4608 N N . ARG C 1 86 ? 11.284 55.590 62.031 1.00 27.59 686 ARG C N 1
ATOM 4609 C CA . ARG C 1 86 ? 12.693 55.536 62.354 1.00 26.87 686 ARG C CA 1
ATOM 4610 C C . ARG C 1 86 ? 12.952 54.188 63.031 1.00 28.46 686 ARG C C 1
ATOM 4611 O O . ARG C 1 86 ? 12.008 53.491 63.410 1.00 30.25 686 ARG C O 1
ATOM 4619 N N . PRO C 1 87 ? 14.228 53.786 63.169 1.00 34.08 687 PRO C N 1
ATOM 4620 C CA . PRO C 1 87 ? 14.570 52.501 63.796 1.00 34.72 687 PRO C CA 1
ATOM 4621 C C . PRO C 1 87 ? 13.911 52.239 65.151 1.00 35.22 687 PRO C C 1
ATOM 4622 O O . PRO C 1 87 ? 13.999 53.057 66.066 1.00 35.78 687 PRO C O 1
ATOM 4626 N N . LEU C 1 88 ? 13.273 51.077 65.274 1.00 31.90 688 LEU C N 1
ATOM 4627 C CA . LEU C 1 88 ? 12.570 50.696 66.496 1.00 32.81 688 LEU C CA 1
ATOM 4628 C C . LEU C 1 88 ? 13.453 50.375 67.701 1.00 33.20 688 LEU C C 1
ATOM 4629 O O . LEU C 1 88 ? 13.099 50.706 68.835 1.00 32.89 688 LEU C O 1
ATOM 4634 N N . ASN C 1 89 ? 14.600 49.741 67.478 1.00 30.52 689 ASN C N 1
ATOM 4635 C CA . ASN C 1 89 ? 15.444 49.400 68.610 1.00 32.61 689 ASN C CA 1
ATOM 4636 C C . ASN C 1 89 ? 16.284 50.528 69.209 1.00 34.60 689 ASN C C 1
ATOM 4637 O O . ASN C 1 89 ? 17.435 50.325 69.603 1.00 34.76 689 ASN C O 1
ATOM 4642 N N . TYR C 1 90 ? 15.689 51.720 69.265 1.00 43.15 690 TYR C N 1
ATOM 4643 C CA . TYR C 1 90 ? 16.305 52.877 69.909 1.00 46.29 690 TYR C CA 1
ATOM 4644 C C . TYR C 1 90 ? 15.540 52.850 71.228 1.00 49.93 690 TYR C C 1
ATOM 4645 O O . TYR C 1 90 ? 14.416 53.354 71.324 1.00 50.88 690 TYR C O 1
ATOM 4654 N N . ALA C 1 91 ? 16.154 52.222 72.227 1.00 68.51 691 ALA C N 1
ATOM 4655 C CA . ALA C 1 91 ? 15.565 52.039 73.552 1.00 72.15 691 ALA C CA 1
ATOM 4656 C C . ALA C 1 91 ? 15.101 53.265 74.345 1.00 72.30 691 ALA C C 1
ATOM 4657 O O . ALA C 1 91 ? 14.112 53.190 75.075 1.00 73.11 691 ALA C O 1
ATOM 4659 N N . ASP C 1 92 ? 15.803 54.384 74.215 1.00 48.29 692 ASP C N 1
ATOM 4660 C CA . ASP C 1 92 ? 15.453 55.580 74.973 1.00 49.66 692 ASP C CA 1
ATOM 4661 C C . ASP C 1 92 ? 14.002 55.997 74.755 1.00 49.79 692 ASP C C 1
ATOM 4662 O O . ASP C 1 92 ? 13.592 56.289 73.632 1.00 49.24 692 ASP C O 1
ATOM 4667 N N . PRO C 1 93 ? 13.208 56.034 75.842 1.00 54.47 693 PRO C N 1
ATOM 4668 C CA . PRO C 1 93 ? 11.788 56.402 75.839 1.00 53.85 693 PRO C CA 1
ATOM 4669 C C . PRO C 1 93 ? 11.558 57.764 75.205 1.00 52.93 693 PRO C C 1
ATOM 4670 O O . PRO C 1 93 ? 10.486 58.047 74.671 1.00 52.25 693 PRO C O 1
ATOM 4674 N N . GLY C 1 94 ? 12.578 58.608 75.270 1.00 56.32 694 GLY C N 1
ATOM 4675 C CA . GLY C 1 94 ? 12.452 59.932 74.703 1.00 54.54 694 GLY C CA 1
ATOM 4676 C C . GLY C 1 94 ? 12.699 60.010 73.212 1.00 53.70 694 GLY C C 1
ATOM 4677 O O . GLY C 1 94 ? 12.335 61.010 72.598 1.00 54.41 694 GLY C O 1
ATOM 4678 N N . THR C 1 95 ? 13.302 58.976 72.620 1.00 41.19 695 THR C N 1
ATOM 4679 C CA . THR C 1 95 ? 13.583 59.009 71.180 1.00 38.51 695 THR C CA 1
ATOM 4680 C C . THR C 1 95 ? 12.347 59.399 70.378 1.00 35.17 695 THR C C 1
ATOM 4681 O O . THR C 1 95 ? 11.309 58.753 70.459 1.00 33.11 695 THR C O 1
ATOM 4685 N N . PRO C 1 96 ? 12.449 60.491 69.603 1.00 36.59 696 PRO C N 1
ATOM 4686 C CA . PRO C 1 96 ? 11.387 61.046 68.755 1.00 35.24 696 PRO C CA 1
ATOM 4687 C C . PRO C 1 96 ? 10.832 60.092 67.699 1.00 33.06 696 PRO C C 1
ATOM 4688 O O . PRO C 1 96 ? 11.498 59.146 67.287 1.00 32.56 696 PRO C O 1
ATOM 4692 N N . GLY C 1 97 ? 9.603 60.355 67.271 1.00 31.33 697 GLY C N 1
ATOM 4693 C CA . GLY C 1 97 ? 8.964 59.538 66.250 1.00 30.42 697 GLY C CA 1
ATOM 4694 C C . GLY C 1 97 ? 8.612 58.135 66.694 1.00 28.72 697 GLY C C 1
ATOM 4695 O O . GLY C 1 97 ? 8.647 57.823 67.884 1.00 29.08 697 GLY C O 1
ATOM 4696 N N . VAL C 1 98 ? 8.289 57.282 65.728 1.00 33.61 698 VAL C N 1
ATOM 4697 C CA . VAL C 1 98 ? 7.907 55.901 66.016 1.00 34.03 698 VAL C CA 1
ATOM 4698 C C . VAL C 1 98 ? 8.686 54.880 65.179 1.00 35.88 698 VAL C C 1
ATOM 4699 O O . VAL C 1 98 ? 9.150 55.183 64.074 1.00 34.33 698 VAL C O 1
ATOM 4703 N N . GLY C 1 99 ? 8.828 53.672 65.718 1.00 32.32 699 GLY C N 1
ATOM 4704 C CA . GLY C 1 99 ? 9.551 52.623 65.022 1.00 31.68 699 GLY C CA 1
ATOM 4705 C C . GLY C 1 99 ? 8.651 51.753 64.168 1.00 32.91 699 GLY C C 1
ATOM 4706 O O . GLY C 1 99 ? 9.090 50.735 63.638 1.00 33.55 699 GLY C O 1
ATOM 4707 N N . TRP C 1 100 ? 7.387 52.149 64.040 1.00 29.18 700 TRP C N 1
ATOM 4708 C CA . TRP C 1 100 ? 6.430 51.401 63.230 1.00 32.24 700 TRP C CA 1
ATOM 4709 C C . TRP C 1 100 ? 5.142 52.181 62.999 1.00 30.80 700 TRP C C 1
ATOM 4710 O O . TRP C 1 100 ? 4.792 53.065 63.778 1.00 29.30 700 TRP C O 1
ATOM 4721 N N . ARG C 1 101 ? 4.453 51.843 61.912 1.00 30.49 701 ARG C N 1
ATOM 4722 C CA . ARG C 1 101 ? 3.190 52.472 61.531 1.00 32.61 701 ARG C CA 1
ATOM 4723 C C . ARG C 1 101 ? 2.357 51.468 60.747 1.00 33.84 701 ARG C C 1
ATOM 4724 O O . ARG C 1 101 ? 2.878 50.772 59.872 1.00 32.80 701 ARG C O 1
ATOM 4732 N N . THR C 1 102 ? 1.066 51.392 61.057 1.00 36.24 702 THR C N 1
ATOM 4733 C CA . THR C 1 102 ? 0.184 50.491 60.335 1.00 37.44 702 THR C CA 1
ATOM 4734 C C . THR C 1 102 ? -0.579 51.391 59.380 1.00 38.54 702 THR C C 1
ATOM 4735 O O . THR C 1 102 ? -0.885 52.535 59.720 1.00 39.06 702 THR C O 1
ATOM 4739 N N . PHE C 1 103 ? -0.880 50.884 58.189 1.00 40.97 703 PHE C N 1
ATOM 4740 C CA . PHE C 1 103 ? -1.601 51.666 57.188 1.00 41.46 703 PHE C CA 1
ATOM 4741 C C . PHE C 1 103 ? -2.790 50.894 56.602 1.00 43.24 703 PHE C C 1
ATOM 4742 O O . PHE C 1 103 ? -2.851 49.663 56.667 1.00 42.14 703 PHE C O 1
ATOM 4750 N N . ASP C 1 104 ? -3.733 51.641 56.035 1.00 38.53 704 ASP C N 1
ATOM 4751 C CA . ASP C 1 104 ? -4.898 51.076 55.372 1.00 41.26 704 ASP C CA 1
ATOM 4752 C C . ASP C 1 104 ? -4.466 51.034 53.919 1.00 41.32 704 ASP C C 1
ATOM 4753 O O . ASP C 1 104 ? -4.241 52.081 53.317 1.00 39.66 704 ASP C O 1
ATOM 4758 N N . VAL C 1 105 ? -4.313 49.848 53.347 1.00 58.83 705 VAL C N 1
ATOM 4759 C CA . VAL C 1 105 ? -3.914 49.802 51.952 1.00 60.34 705 VAL C CA 1
ATOM 4760 C C . VAL C 1 105 ? -5.166 49.674 51.088 1.00 61.50 705 VAL C C 1
ATOM 4761 O O . VAL C 1 105 ? -5.510 50.597 50.342 1.00 62.81 705 VAL C O 1
ATOM 4765 N N . ASN C 1 106 ? -5.858 48.548 51.194 1.00 45.02 706 ASN C N 1
ATOM 4766 C CA . ASN C 1 106 ? -7.083 48.364 50.430 1.00 46.85 706 ASN C CA 1
ATOM 4767 C C . ASN C 1 106 ? -8.049 47.539 51.256 1.00 47.48 706 ASN C C 1
ATOM 4768 O O . ASN C 1 106 ? -8.481 46.463 50.834 1.00 47.80 706 ASN C O 1
ATOM 4773 N N . GLY C 1 107 ? -8.378 48.050 52.440 1.00 56.02 707 GLY C N 1
ATOM 4774 C CA . GLY C 1 107 ? -9.280 47.342 53.328 1.00 56.35 707 GLY C CA 1
ATOM 4775 C C . GLY C 1 107 ? -8.523 46.367 54.208 1.00 55.51 707 GLY C C 1
ATOM 4776 O O . GLY C 1 107 ? -9.119 45.518 54.866 1.00 56.84 707 GLY C O 1
ATOM 4777 N N . GLU C 1 108 ? -7.198 46.486 54.199 1.00 48.15 708 GLU C N 1
ATOM 4778 C CA . GLU C 1 108 ? -6.312 45.639 54.997 1.00 47.40 708 GLU C CA 1
ATOM 4779 C C . GLU C 1 108 ? -5.207 46.468 55.639 1.00 44.73 708 GLU C C 1
ATOM 4780 O O . GLU C 1 108 ? -4.865 47.555 55.163 1.00 44.69 708 GLU C O 1
ATOM 4786 N N . LYS C 1 109 ? -4.646 45.944 56.721 1.00 47.92 709 LYS C N 1
ATOM 4787 C CA . LYS C 1 109 ? -3.584 46.636 57.432 1.00 45.62 709 LYS C CA 1
ATOM 4788 C C . LYS C 1 109 ? -2.194 46.159 57.038 1.00 43.63 709 LYS C C 1
ATOM 4789 O O . LYS C 1 109 ? -1.903 44.961 57.044 1.00 42.19 709 LYS C O 1
ATOM 4795 N N . LEU C 1 110 ? -1.352 47.119 56.674 1.00 39.77 710 LEU C N 1
ATOM 4796 C CA . LEU C 1 110 ? 0.033 46.856 56.314 1.00 36.11 710 LEU C CA 1
ATOM 4797 C C . LEU C 1 110 ? 0.840 47.626 57.331 1.00 34.98 710 LEU C C 1
ATOM 4798 O O . LEU C 1 110 ? 0.786 48.855 57.361 1.00 36.16 710 LEU C O 1
ATOM 4803 N N . THR C 1 111 ? 1.569 46.905 58.171 1.00 33.97 711 THR C N 1
ATOM 4804 C CA . THR C 1 111 ? 2.394 47.528 59.193 1.00 32.29 711 THR C CA 1
ATOM 4805 C C . THR C 1 111 ? 3.860 47.477 58.793 1.00 32.52 711 THR C C 1
ATOM 4806 O O . THR C 1 111 ? 4.409 46.407 58.525 1.00 31.41 711 THR C O 1
ATOM 4810 N N . VAL C 1 112 ? 4.478 48.652 58.756 1.00 34.58 712 VAL C N 1
ATOM 4811 C CA . VAL C 1 112 ? 5.876 48.796 58.393 1.00 34.09 712 VAL C CA 1
ATOM 4812 C C . VAL C 1 112 ? 6.718 49.075 59.626 1.00 34.77 712 VAL C C 1
ATOM 4813 O O . VAL C 1 112 ? 6.435 49.993 60.392 1.00 35.58 712 VAL C O 1
ATOM 4817 N N . VAL C 1 113 ? 7.750 48.270 59.826 1.00 41.20 713 VAL C N 1
ATOM 4818 C CA . VAL C 1 113 ? 8.634 48.459 60.965 1.00 42.11 713 VAL C CA 1
ATOM 4819 C C . VAL C 1 113 ? 10.091 48.591 60.474 1.00 42.09 713 VAL C C 1
ATOM 4820 O O . VAL C 1 113 ? 10.492 47.930 59.512 1.00 41.56 713 VAL C O 1
ATOM 4824 N N . ASN C 1 114 ? 10.853 49.485 61.111 1.00 35.39 714 ASN C N 1
ATOM 4825 C CA . ASN C 1 114 ? 12.261 49.726 60.765 1.00 33.72 714 ASN C CA 1
ATOM 4826 C C . ASN C 1 114 ? 13.168 49.210 61.895 1.00 32.70 714 ASN C C 1
ATOM 4827 O O . ASN C 1 114 ? 12.934 49.507 63.057 1.00 32.02 714 ASN C O 1
ATOM 4832 N N . LEU C 1 115 ? 14.195 48.439 61.540 1.00 33.33 715 LEU C N 1
ATOM 4833 C CA . LEU C 1 115 ? 15.122 47.842 62.511 1.00 33.95 715 LEU C CA 1
ATOM 4834 C C . LEU C 1 115 ? 16.585 48.115 62.214 1.00 32.15 715 LEU C C 1
ATOM 4835 O O . LEU C 1 115 ? 16.990 48.126 61.056 1.00 33.53 715 LEU C O 1
ATOM 4840 N N . LEU C 1 116 ? 17.379 48.293 63.267 1.00 25.00 716 LEU C N 1
ATOM 4841 C CA . LEU C 1 116 ? 18.816 48.544 63.133 1.00 23.12 716 LEU C CA 1
ATOM 4842 C C . LEU C 1 116 ? 19.591 47.318 63.558 1.00 23.21 716 LEU C C 1
ATOM 4843 O O . LEU C 1 116 ? 19.294 46.735 64.595 1.00 23.83 716 LEU C O 1
ATOM 4848 N N . GLY C 1 117 ? 20.578 46.924 62.757 1.00 28.83 717 GLY C N 1
ATOM 4849 C CA . GLY C 1 117 ? 21.404 45.777 63.100 1.00 28.12 717 GLY C CA 1
ATOM 4850 C C . GLY C 1 117 ? 22.506 46.264 64.024 1.00 29.52 717 GLY C C 1
ATOM 4851 O O . GLY C 1 117 ? 22.648 47.474 64.219 1.00 28.98 717 GLY C O 1
ATOM 4852 N N . ARG C 1 118 ? 23.297 45.353 64.585 1.00 30.30 718 ARG C N 1
ATOM 4853 C CA . ARG C 1 118 ? 24.355 45.771 65.501 1.00 32.62 718 ARG C CA 1
ATOM 4854 C C . ARG C 1 118 ? 25.783 45.366 65.149 1.00 32.93 718 ARG C C 1
ATOM 4855 O O . ARG C 1 118 ? 26.722 46.103 65.448 1.00 33.32 718 ARG C O 1
ATOM 4863 N N . VAL C 1 119 ? 25.962 44.201 64.538 1.00 27.87 719 VAL C N 1
ATOM 4864 C CA . VAL C 1 119 ? 27.306 43.769 64.169 1.00 27.61 719 VAL C CA 1
ATOM 4865 C C . VAL C 1 119 ? 27.934 44.863 63.309 1.00 28.32 719 VAL C C 1
ATOM 4866 O O . VAL C 1 119 ? 27.271 45.433 62.438 1.00 28.82 719 VAL C O 1
ATOM 4870 N N . PHE C 1 120 ? 29.197 45.179 63.576 1.00 27.59 720 PHE C N 1
ATOM 4871 C CA . PHE C 1 120 ? 29.911 46.213 62.822 1.00 28.27 720 PHE C CA 1
ATOM 4872 C C . PHE C 1 120 ? 29.215 47.585 62.839 1.00 27.96 720 PHE C C 1
ATOM 4873 O O . PHE C 1 120 ? 29.413 48.390 61.927 1.00 29.09 720 PHE C O 1
ATOM 4881 N N . MET C 1 121 ? 28.394 47.848 63.852 1.00 26.93 721 MET C N 1
ATOM 4882 C CA . MET C 1 121 ? 27.678 49.128 63.940 1.00 28.83 721 MET C CA 1
ATOM 4883 C C . MET C 1 121 ? 27.546 49.613 65.378 1.00 29.56 721 MET C C 1
ATOM 4884 O O . MET C 1 121 ? 27.974 48.946 66.316 1.00 28.84 721 MET C O 1
ATOM 4889 N N . GLU C 1 122 ? 26.949 50.784 65.540 1.00 30.64 722 GLU C N 1
ATOM 4890 C CA . GLU C 1 122 ? 26.742 51.360 66.859 1.00 33.21 722 GLU C CA 1
ATOM 4891 C C . GLU C 1 122 ? 25.855 50.423 67.671 1.00 32.46 722 GLU C C 1
ATOM 4892 O O . GLU C 1 122 ? 24.896 49.857 67.150 1.00 30.82 722 GLU C O 1
ATOM 4898 N N . ALA C 1 123 ? 26.178 50.251 68.946 1.00 34.03 723 ALA C N 1
ATOM 4899 C CA . ALA C 1 123 ? 25.385 49.383 69.794 1.00 33.51 723 ALA C CA 1
ATOM 4900 C C . ALA C 1 123 ? 24.087 50.069 70.178 1.00 34.36 723 ALA C C 1
ATOM 4901 O O . ALA C 1 123 ? 24.088 51.172 70.729 1.00 32.50 723 ALA C O 1
ATOM 4903 N N . VAL C 1 124 ? 22.982 49.403 69.853 1.00 39.00 724 VAL C N 1
ATOM 4904 C CA . VAL C 1 124 ? 21.630 49.860 70.164 1.00 38.03 724 VAL C CA 1
ATOM 4905 C C . VAL C 1 124 ? 20.949 48.657 70.822 1.00 37.94 724 VAL C C 1
ATOM 4906 O O . VAL C 1 124 ? 21.614 47.676 71.154 1.00 36.16 724 VAL C O 1
ATOM 4910 N N . ASP C 1 125 ? 19.635 48.723 71.006 1.00 44.42 725 ASP C N 1
ATOM 4911 C CA . ASP C 1 125 ? 18.902 47.619 71.615 1.00 44.42 725 ASP C CA 1
ATOM 4912 C C . ASP C 1 125 ? 18.879 46.372 70.727 1.00 44.60 725 ASP C C 1
ATOM 4913 O O . ASP C 1 125 ? 19.031 46.458 69.504 1.00 45.38 725 ASP C O 1
ATOM 4918 N N . ASN C 1 126 ? 18.697 45.211 71.352 1.00 39.41 726 ASN C N 1
ATOM 4919 C CA . ASN C 1 126 ? 18.659 43.941 70.634 1.00 35.86 726 ASN C CA 1
ATOM 4920 C C . ASN C 1 126 ? 17.526 43.950 69.610 1.00 35.26 726 ASN C C 1
ATOM 4921 O O . ASN C 1 126 ? 16.352 44.032 69.972 1.00 37.50 726 ASN C O 1
ATOM 4926 N N . PRO C 1 127 ? 17.861 43.875 68.314 1.00 28.28 727 PRO C N 1
ATOM 4927 C CA . PRO C 1 127 ? 16.818 43.879 67.282 1.00 29.14 727 PRO C CA 1
ATOM 4928 C C . PRO C 1 127 ? 15.937 42.624 67.290 1.00 28.62 727 PRO C C 1
ATOM 4929 O O . PRO C 1 127 ? 14.742 42.694 67.007 1.00 27.89 727 PRO C O 1
ATOM 4933 N N . PHE C 1 128 ? 16.534 41.485 67.617 1.00 33.04 728 PHE C N 1
ATOM 4934 C CA . PHE C 1 128 ? 15.811 40.218 67.640 1.00 34.70 728 PHE C CA 1
ATOM 4935 C C . PHE C 1 128 ? 14.731 40.164 68.707 1.00 36.14 728 PHE C C 1
ATOM 4936 O O . PHE C 1 128 ? 13.600 39.771 68.425 1.00 35.88 728 PHE C O 1
ATOM 4944 N N . ARG C 1 129 ? 15.074 40.566 69.927 1.00 42.96 729 ARG C N 1
ATOM 4945 C CA . ARG C 1 129 ? 14.106 40.542 71.008 1.00 44.94 729 ARG C CA 1
ATOM 4946 C C . ARG C 1 129 ? 13.128 41.705 70.920 1.00 44.20 729 ARG C C 1
ATOM 4947 O O . ARG C 1 129 ? 11.984 41.597 71.366 1.00 45.72 729 ARG C O 1
ATOM 4955 N N . THR C 1 130 ? 13.561 42.808 70.322 1.00 34.63 730 THR C N 1
ATOM 4956 C CA . THR C 1 130 ? 12.668 43.951 70.160 1.00 33.31 730 THR C CA 1
ATOM 4957 C C . THR C 1 130 ? 11.537 43.559 69.218 1.00 32.53 730 THR C C 1
ATOM 4958 O O . THR C 1 130 ? 10.396 43.958 69.422 1.00 31.69 730 THR C O 1
ATOM 4962 N N . MET C 1 131 ? 11.855 42.768 68.195 1.00 38.70 731 MET C N 1
ATOM 4963 C CA . MET C 1 131 ? 10.837 42.319 67.255 1.00 40.77 731 MET C CA 1
ATOM 4964 C C . MET C 1 131 ? 9.853 41.395 67.954 1.00 42.07 731 MET C C 1
ATOM 4965 O O . MET C 1 131 ? 8.639 41.567 67.822 1.00 43.25 731 MET C O 1
ATOM 4970 N N . ASP C 1 132 ? 10.381 40.419 68.692 1.00 42.99 732 ASP C N 1
ATOM 4971 C CA . ASP C 1 132 ? 9.551 39.470 69.433 1.00 44.33 732 ASP C CA 1
ATOM 4972 C C . ASP C 1 132 ? 8.522 40.228 70.264 1.00 45.30 732 ASP C C 1
ATOM 4973 O O . ASP C 1 132 ? 7.374 39.812 70.378 1.00 46.52 732 ASP C O 1
ATOM 4978 N N . ALA C 1 133 ? 8.937 41.352 70.834 1.00 40.86 733 ALA C N 1
ATOM 4979 C CA . ALA C 1 133 ? 8.044 42.162 71.643 1.00 40.66 733 ALA C CA 1
ATOM 4980 C C . ALA C 1 133 ? 6.971 42.842 70.797 1.00 42.15 733 ALA C C 1
ATOM 4981 O O . ALA C 1 133 ? 5.798 42.811 71.159 1.00 44.42 733 ALA C O 1
ATOM 4983 N N . LEU C 1 134 ? 7.357 43.457 69.679 1.00 33.60 734 LEU C N 1
ATOM 4984 C CA . LEU C 1 134 ? 6.375 44.124 68.816 1.00 34.65 734 LEU C CA 1
ATOM 4985 C C . LEU C 1 134 ? 5.391 43.107 68.240 1.00 36.53 734 LEU C C 1
ATOM 4986 O O . LEU C 1 134 ? 4.186 43.348 68.223 1.00 36.06 734 LEU C O 1
ATOM 4991 N N . LEU C 1 135 ? 5.905 41.967 67.779 1.00 57.93 735 LEU C N 1
ATOM 4992 C CA . LEU C 1 135 ? 5.056 40.934 67.185 1.00 60.87 735 LEU C CA 1
ATOM 4993 C C . LEU C 1 135 ? 3.980 40.387 68.103 1.00 64.61 735 LEU C C 1
ATOM 4994 O O . LEU C 1 135 ? 3.297 39.430 67.750 1.00 64.80 735 LEU C O 1
ATOM 4999 N N . GLU C 1 136 ? 3.826 40.985 69.279 1.00 56.51 736 GLU C N 1
ATOM 5000 C CA . GLU C 1 136 ? 2.800 40.529 70.200 1.00 59.99 736 GLU C CA 1
ATOM 5001 C C . GLU C 1 136 ? 1.498 41.298 70.040 1.00 61.06 736 GLU C C 1
ATOM 5002 O O . GLU C 1 136 ? 0.436 40.783 70.381 1.00 61.52 736 GLU C O 1
ATOM 5008 N N . ARG C 1 137 ? 1.573 42.527 69.529 1.00 47.27 737 ARG C N 1
ATOM 5009 C CA . ARG C 1 137 ? 0.360 43.317 69.317 1.00 49.31 737 ARG C CA 1
ATOM 5010 C C . ARG C 1 137 ? -0.507 42.483 68.379 1.00 49.85 737 ARG C C 1
ATOM 5011 O O . ARG C 1 137 ? 0.015 41.658 67.626 1.00 49.83 737 ARG C O 1
ATOM 5019 N N . ASP C 1 138 ? -1.819 42.693 68.419 1.00 72.15 738 ASP C N 1
ATOM 5020 C CA . ASP C 1 138 ? -2.749 41.914 67.600 1.00 72.73 738 ASP C CA 1
ATOM 5021 C C . ASP C 1 138 ? -3.239 42.634 66.341 1.00 71.13 738 ASP C C 1
ATOM 5022 O O . ASP C 1 138 ? -3.584 41.998 65.342 1.00 70.54 738 ASP C O 1
ATOM 5027 N N . ASP C 1 139 ? -3.269 43.960 66.405 1.00 67.03 739 ASP C N 1
ATOM 5028 C CA . ASP C 1 139 ? -3.746 44.796 65.306 1.00 64.97 739 ASP C CA 1
ATOM 5029 C C . ASP C 1 139 ? -2.667 45.245 64.322 1.00 61.26 739 ASP C C 1
ATOM 5030 O O . ASP C 1 139 ? -2.633 46.414 63.937 1.00 62.34 739 ASP C O 1
ATOM 5035 N N . LEU C 1 140 ? -1.804 44.331 63.894 1.00 42.46 740 LEU C N 1
ATOM 5036 C CA . LEU C 1 140 ? -0.735 44.705 62.973 1.00 37.45 740 LEU C CA 1
ATOM 5037 C C . LEU C 1 140 ? -1.030 44.410 61.512 1.00 34.47 740 LEU C C 1
ATOM 5038 O O . LEU C 1 140 ? -0.568 45.132 60.632 1.00 33.37 740 LEU C O 1
ATOM 5043 N N . GLY C 1 141 ? -1.815 43.369 61.253 1.00 34.89 741 GLY C N 1
ATOM 5044 C CA . GLY C 1 141 ? -2.120 43.013 59.881 1.00 32.72 741 GLY C CA 1
ATOM 5045 C C . GLY C 1 141 ? -0.859 42.463 59.241 1.00 31.98 741 GLY C C 1
ATOM 5046 O O . GLY C 1 141 ? -0.071 41.788 59.907 1.00 31.69 741 GLY C O 1
ATOM 5047 N N . THR C 1 142 ? -0.655 42.748 57.960 1.00 34.44 742 THR C N 1
ATOM 5048 C CA . THR C 1 142 ? 0.534 42.284 57.260 1.00 34.33 742 THR C CA 1
ATOM 5049 C C . THR C 1 142 ? 1.721 43.113 57.745 1.00 34.09 742 THR C C 1
ATOM 5050 O O . THR C 1 142 ? 1.659 44.348 57.772 1.00 33.84 742 THR C O 1
ATOM 5054 N N . VAL C 1 143 ? 2.800 42.439 58.129 1.00 35.71 743 VAL C N 1
ATOM 5055 C CA . VAL C 1 143 ? 3.974 43.144 58.626 1.00 34.51 743 VAL C CA 1
ATOM 5056 C C . VAL C 1 143 ? 5.220 43.066 57.743 1.00 34.61 743 VAL C C 1
ATOM 5057 O O . VAL C 1 143 ? 5.668 41.981 57.336 1.00 32.82 743 VAL C O 1
ATOM 5061 N N . PHE C 1 144 ? 5.766 44.247 57.461 1.00 38.78 744 PHE C N 1
ATOM 5062 C CA . PHE C 1 144 ? 6.955 44.395 56.642 1.00 38.09 744 PHE C CA 1
ATOM 5063 C C . PHE C 1 144 ? 8.077 44.951 57.505 1.00 38.61 744 PHE C C 1
ATOM 5064 O O . PHE C 1 144 ? 7.889 45.916 58.245 1.00 38.25 744 PHE C O 1
ATOM 5072 N N . VAL C 1 145 ? 9.246 44.336 57.402 1.00 30.60 745 VAL C N 1
ATOM 5073 C CA . VAL C 1 145 ? 10.390 44.768 58.177 1.00 30.71 745 VAL C CA 1
ATOM 5074 C C . VAL C 1 145 ? 11.535 45.200 57.272 1.00 31.19 745 VAL C C 1
ATOM 5075 O O . VAL C 1 145 ? 11.918 44.468 56.344 1.00 29.68 745 VAL C O 1
ATOM 5079 N N . ASP C 1 146 ? 12.053 46.399 57.542 1.00 34.44 746 ASP C N 1
ATOM 5080 C CA . ASP C 1 146 ? 13.202 46.964 56.834 1.00 33.77 746 ASP C CA 1
ATOM 5081 C C . ASP C 1 146 ? 14.328 46.837 57.858 1.00 33.27 746 ASP C C 1
ATOM 5082 O O . ASP C 1 146 ? 14.357 47.562 58.851 1.00 33.13 746 ASP C O 1
ATOM 5087 N N . PHE C 1 147 ? 15.239 45.898 57.629 1.00 32.89 747 PHE C N 1
ATOM 5088 C CA . PHE C 1 147 ? 16.341 45.666 58.552 1.00 31.18 747 PHE C CA 1
ATOM 5089 C C . PHE C 1 147 ? 17.601 46.329 58.003 1.00 31.79 747 PHE C C 1
ATOM 5090 O O . PHE C 1 147 ? 18.220 45.833 57.061 1.00 31.97 747 PHE C O 1
ATOM 5098 N N . HIS C 1 148 ? 17.960 47.463 58.603 1.00 31.69 748 HIS C N 1
ATOM 5099 C CA . HIS C 1 148 ? 19.112 48.262 58.197 1.00 31.39 748 HIS C CA 1
ATOM 5100 C C . HIS C 1 148 ? 20.359 47.728 58.878 1.00 32.32 748 HIS C C 1
ATOM 5101 O O . HIS C 1 148 ? 20.644 48.066 60.025 1.00 34.05 748 HIS C O 1
ATOM 5108 N N . ALA C 1 149 ? 21.115 46.900 58.166 1.00 31.17 749 ALA C N 1
ATOM 5109 C CA . ALA C 1 149 ? 22.295 46.300 58.758 1.00 29.83 749 ALA C CA 1
ATOM 5110 C C . ALA C 1 149 ? 23.491 46.107 57.829 1.00 30.82 749 ALA C C 1
ATOM 5111 O O . ALA C 1 149 ? 23.405 46.323 56.617 1.00 29.17 749 ALA C O 1
ATOM 5113 N N . GLU C 1 150 ? 24.599 45.672 58.423 1.00 32.42 750 GLU C N 1
ATOM 5114 C CA . GLU C 1 150 ? 25.856 45.464 57.713 1.00 34.11 750 GLU C CA 1
ATOM 5115 C C . GLU C 1 150 ? 26.213 43.988 57.499 1.00 33.63 750 GLU C C 1
ATOM 5116 O O . GLU C 1 150 ? 26.441 43.547 56.372 1.00 34.30 750 GLU C O 1
ATOM 5122 N N . ALA C 1 151 ? 26.267 43.241 58.596 1.00 31.08 751 ALA C N 1
ATOM 5123 C CA . ALA C 1 151 ? 26.623 41.826 58.577 1.00 29.87 751 ALA C CA 1
ATOM 5124 C C . ALA C 1 151 ? 25.643 40.931 57.832 1.00 28.71 751 ALA C C 1
ATOM 5125 O O . ALA C 1 151 ? 24.445 40.952 58.105 1.00 27.26 751 ALA C O 1
ATOM 5127 N N . THR C 1 152 ? 26.139 40.125 56.902 1.00 29.41 752 THR C N 1
ATOM 5128 C CA . THR C 1 152 ? 25.220 39.237 56.199 1.00 31.49 752 THR C CA 1
ATOM 5129 C C . THR C 1 152 ? 24.653 38.207 57.192 1.00 31.42 752 THR C C 1
ATOM 5130 O O . THR C 1 152 ? 23.524 37.750 57.042 1.00 30.09 752 THR C O 1
ATOM 5134 N N . SER C 1 153 ? 25.431 37.864 58.216 1.00 29.38 753 SER C N 1
ATOM 5135 C CA . SER C 1 153 ? 24.983 36.888 59.196 1.00 29.90 753 SER C CA 1
ATOM 5136 C C . SER C 1 153 ? 23.780 37.399 59.985 1.00 31.01 753 SER C C 1
ATOM 5137 O O . SER C 1 153 ? 22.763 36.709 60.103 1.00 31.47 753 SER C O 1
ATOM 5140 N N . GLU C 1 154 ? 23.888 38.614 60.510 1.00 33.32 754 GLU C N 1
ATOM 5141 C CA . GLU C 1 154 ? 22.805 39.189 61.291 1.00 33.67 754 GLU C CA 1
ATOM 5142 C C . GLU C 1 154 ? 21.541 39.274 60.448 1.00 32.43 754 GLU C C 1
ATOM 5143 O O . GLU C 1 154 ? 20.445 39.027 60.940 1.00 32.08 754 GLU C O 1
ATOM 5149 N N . LYS C 1 155 ? 21.691 39.600 59.172 1.00 28.84 755 LYS C N 1
ATOM 5150 C CA . LYS C 1 155 ? 20.532 39.698 58.296 1.00 29.78 755 LYS C CA 1
ATOM 5151 C C . LYS C 1 155 ? 19.832 38.357 58.038 1.00 29.85 755 LYS C C 1
ATOM 5152 O O . LYS C 1 155 ? 18.607 38.269 58.177 1.00 29.83 755 LYS C O 1
ATOM 5158 N N . GLU C 1 156 ? 20.589 37.320 57.674 1.00 25.81 756 GLU C N 1
ATOM 5159 C CA . GLU C 1 156 ? 19.979 36.012 57.409 1.00 27.37 756 GLU C CA 1
ATOM 5160 C C . GLU C 1 156 ? 19.290 35.494 58.672 1.00 25.79 756 GLU C C 1
ATOM 5161 O O . GLU C 1 156 ? 18.233 34.856 58.609 1.00 22.07 756 GLU C O 1
ATOM 5167 N N . ALA C 1 157 ? 19.899 35.795 59.816 1.00 32.97 757 ALA C N 1
ATOM 5168 C CA . ALA C 1 157 ? 19.381 35.383 61.114 1.00 32.36 757 ALA C CA 1
ATOM 5169 C C . ALA C 1 157 ? 18.027 36.019 61.386 1.00 32.54 757 ALA C C 1
ATOM 5170 O O . ALA C 1 157 ? 17.136 35.361 61.916 1.00 33.31 757 ALA C O 1
ATOM 5172 N N . MET C 1 158 ? 17.870 37.293 61.025 1.00 34.12 758 MET C N 1
ATOM 5173 C CA . MET C 1 158 ? 16.596 37.976 61.243 1.00 33.21 758 MET C CA 1
ATOM 5174 C C . MET C 1 158 ? 15.525 37.387 60.335 1.00 33.70 758 MET C C 1
ATOM 5175 O O . MET C 1 158 ? 14.336 37.398 60.666 1.00 32.92 758 MET C O 1
ATOM 5180 N N . GLY C 1 159 ? 15.957 36.875 59.187 1.00 36.28 759 GLY C N 1
ATOM 5181 C CA . GLY C 1 159 ? 15.021 36.269 58.259 1.00 36.84 759 GLY C CA 1
ATOM 5182 C C . GLY C 1 159 ? 14.441 34.977 58.813 1.00 38.67 759 GLY C C 1
ATOM 5183 O O . GLY C 1 159 ? 13.227 34.795 58.819 1.00 38.49 759 GLY C O 1
ATOM 5184 N N . TRP C 1 160 ? 15.306 34.082 59.285 1.00 44.16 760 TRP C N 1
ATOM 5185 C CA . TRP C 1 160 ? 14.863 32.802 59.832 1.00 45.49 760 TRP C CA 1
ATOM 5186 C C . TRP C 1 160 ? 14.148 32.964 61.164 1.00 46.02 760 TRP C C 1
ATOM 5187 O O . TRP C 1 160 ? 13.330 32.130 61.557 1.00 49.59 760 TRP C O 1
ATOM 5198 N N . HIS C 1 161 ? 14.461 34.049 61.855 1.00 33.94 761 HIS C N 1
ATOM 5199 C CA . HIS C 1 161 ? 13.871 34.325 63.159 1.00 32.57 761 HIS C CA 1
ATOM 5200 C C . HIS C 1 161 ? 12.452 34.854 63.030 1.00 32.98 761 HIS C C 1
ATOM 5201 O O . HIS C 1 161 ? 11.605 34.620 63.906 1.00 31.98 761 HIS C O 1
ATOM 5208 N N . LEU C 1 162 ? 12.206 35.573 61.936 1.00 28.80 762 LEU C N 1
ATOM 5209 C CA . LEU C 1 162 ? 10.904 36.163 61.672 1.00 29.39 762 LEU C CA 1
ATOM 5210 C C . LEU C 1 162 ? 10.073 35.368 60.658 1.00 28.68 762 LEU C C 1
ATOM 5211 O O . LEU C 1 162 ? 8.868 35.593 60.534 1.00 26.20 762 LEU C O 1
ATOM 5216 N N . ALA C 1 163 ? 10.710 34.448 59.935 1.00 30.62 763 ALA C N 1
ATOM 5217 C CA . ALA C 1 163 ? 9.988 33.654 58.937 1.00 33.02 763 ALA C CA 1
ATOM 5218 C C . ALA C 1 163 ? 8.774 33.008 59.586 1.00 33.54 763 ALA C C 1
ATOM 5219 O O . ALA C 1 163 ? 8.897 32.315 60.599 1.00 31.84 763 ALA C O 1
ATOM 5221 N N . GLY C 1 164 ? 7.605 33.250 59.006 1.00 37.54 764 GLY C N 1
ATOM 5222 C CA . GLY C 1 164 ? 6.391 32.678 59.548 1.00 38.84 764 GLY C CA 1
ATOM 5223 C C . GLY C 1 164 ? 5.513 33.690 60.253 1.00 40.67 764 GLY C C 1
ATOM 5224 O O . GLY C 1 164 ? 4.294 33.545 60.256 1.00 41.72 764 GLY C O 1
ATOM 5225 N N . ARG C 1 165 ? 6.110 34.715 60.854 1.00 38.22 765 ARG C N 1
ATOM 5226 C CA . ARG C 1 165 ? 5.307 35.717 61.546 1.00 37.67 765 ARG C CA 1
ATOM 5227 C C . ARG C 1 165 ? 5.421 37.113 60.974 1.00 36.45 765 ARG C C 1
ATOM 5228 O O . ARG C 1 165 ? 4.916 38.070 61.544 1.00 37.88 765 ARG C O 1
ATOM 5236 N N . VAL C 1 166 ? 6.075 37.221 59.830 1.00 35.34 766 VAL C N 1
ATOM 5237 C CA . VAL C 1 166 ? 6.251 38.500 59.162 1.00 35.45 766 VAL C CA 1
ATOM 5238 C C . VAL C 1 166 ? 6.100 38.234 57.672 1.00 33.73 766 VAL C C 1
ATOM 5239 O O . VAL C 1 166 ? 6.444 37.149 57.203 1.00 33.91 766 VAL C O 1
ATOM 5243 N N . ALA C 1 167 ? 5.574 39.204 56.931 1.00 36.80 767 ALA C N 1
ATOM 5244 C CA . ALA C 1 167 ? 5.403 39.026 55.489 1.00 38.13 767 ALA C CA 1
ATOM 5245 C C . ALA C 1 167 ? 6.719 39.172 54.721 1.00 38.08 767 ALA C C 1
ATOM 5246 O O . ALA C 1 167 ? 6.931 38.495 53.710 1.00 39.71 767 ALA C O 1
ATOM 5248 N N . ALA C 1 168 ? 7.606 40.049 55.191 1.00 30.70 768 ALA C N 1
ATOM 5249 C CA . ALA C 1 168 ? 8.883 40.238 54.516 1.00 28.88 768 ALA C CA 1
ATOM 5250 C C . ALA C 1 168 ? 9.972 40.879 55.364 1.00 29.98 768 ALA C C 1
ATOM 5251 O O . ALA C 1 168 ? 9.710 41.717 56.228 1.00 29.92 768 ALA C O 1
ATOM 5253 N N . VAL C 1 169 ? 11.205 40.466 55.105 1.00 35.53 769 VAL C N 1
ATOM 5254 C CA . VAL C 1 169 ? 12.362 41.009 55.791 1.00 35.40 769 VAL C CA 1
ATOM 5255 C C . VAL C 1 169 ? 13.332 41.411 54.688 1.00 36.35 769 VAL C C 1
ATOM 5256 O O . VAL C 1 169 ? 14.003 40.558 54.110 1.00 34.80 769 VAL C O 1
ATOM 5260 N N . ILE C 1 170 ? 13.373 42.703 54.371 1.00 33.74 770 ILE C N 1
ATOM 5261 C CA . ILE C 1 170 ? 14.275 43.194 53.337 1.00 32.36 770 ILE C CA 1
ATOM 5262 C C . ILE C 1 170 ? 15.383 44.024 53.977 1.00 33.66 770 ILE C C 1
ATOM 5263 O O . ILE C 1 170 ? 15.118 44.919 54.774 1.00 33.50 770 ILE C O 1
ATOM 5268 N N . GLY C 1 171 ? 16.627 43.709 53.637 1.00 35.44 771 GLY C N 1
ATOM 5269 C CA . GLY C 1 171 ? 17.747 44.426 54.212 1.00 35.57 771 GLY C CA 1
ATOM 5270 C C . GLY C 1 171 ? 18.176 45.664 53.448 1.00 36.48 771 GLY C C 1
ATOM 5271 O O . GLY C 1 171 ? 17.964 45.765 52.242 1.00 36.88 771 GLY C O 1
ATOM 5272 N N . THR C 1 172 ? 18.771 46.616 54.161 1.00 32.39 772 THR C N 1
ATOM 5273 C CA . THR C 1 172 ? 19.249 47.852 53.551 1.00 32.51 772 THR C CA 1
ATOM 5274 C C . THR C 1 172 ? 20.561 48.266 54.211 1.00 32.50 772 THR C C 1
ATOM 5275 O O . THR C 1 172 ? 21.035 47.594 55.120 1.00 31.23 772 THR C O 1
ATOM 5279 N N . HIS C 1 173 ? 21.138 49.363 53.727 1.00 35.86 773 HIS C N 1
ATOM 5280 C CA . HIS C 1 173 ? 22.380 49.932 54.248 1.00 35.15 773 HIS C CA 1
ATOM 5281 C C . HIS C 1 173 ? 23.683 49.612 53.522 1.00 34.28 773 HIS C C 1
ATOM 5282 O O . HIS C 1 173 ? 24.610 50.426 53.558 1.00 34.93 773 HIS C O 1
ATOM 5289 N N . THR C 1 174 ? 23.784 48.456 52.873 1.00 29.18 774 THR C N 1
ATOM 5290 C CA . THR C 1 174 ? 25.066 48.107 52.255 1.00 28.35 774 THR C CA 1
ATOM 5291 C C . THR C 1 174 ? 25.116 48.632 50.828 1.00 29.07 774 THR C C 1
ATOM 5292 O O . THR C 1 174 ? 26.132 48.494 50.152 1.00 28.57 774 THR C O 1
ATOM 5296 N N . HIS C 1 175 ? 24.013 49.221 50.372 1.00 35.32 775 HIS C N 1
ATOM 5297 C CA . HIS C 1 175 ? 23.943 49.825 49.042 1.00 38.23 775 HIS C CA 1
ATOM 5298 C C . HIS C 1 175 ? 23.941 48.925 47.810 1.00 37.64 775 HIS C C 1
ATOM 5299 O O . HIS C 1 175 ? 23.486 49.343 46.749 1.00 41.71 775 HIS C O 1
ATOM 5306 N N . VAL C 1 176 ? 24.454 47.709 47.931 1.00 31.61 776 VAL C N 1
ATOM 5307 C CA . VAL C 1 176 ? 24.463 46.794 46.799 1.00 28.56 776 VAL C CA 1
ATOM 5308 C C . VAL C 1 176 ? 23.344 45.772 46.934 1.00 28.52 776 VAL C C 1
ATOM 5309 O O . VAL C 1 176 ? 23.174 45.159 47.984 1.00 30.31 776 VAL C O 1
ATOM 5313 N N . PRO C 1 177 ? 22.553 45.579 45.871 1.00 28.22 777 PRO C N 1
ATOM 5314 C CA . PRO C 1 177 ? 21.454 44.615 45.905 1.00 26.45 777 PRO C CA 1
ATOM 5315 C C . PRO C 1 177 ? 21.978 43.185 45.865 1.00 27.16 777 PRO C C 1
ATOM 5316 O O . PRO C 1 177 ? 22.991 42.905 45.231 1.00 26.94 777 PRO C O 1
ATOM 5320 N N . THR C 1 178 ? 21.287 42.286 46.551 1.00 30.91 778 THR C N 1
ATOM 5321 C CA . THR C 1 178 ? 21.679 40.886 46.589 1.00 32.86 778 THR C CA 1
ATOM 5322 C C . THR C 1 178 ? 20.726 40.012 45.771 1.00 34.79 778 THR C C 1
ATOM 5323 O O . THR C 1 178 ? 19.516 40.256 45.732 1.00 34.43 778 THR C O 1
ATOM 5327 N N . ALA C 1 179 ? 21.284 38.988 45.129 1.00 30.35 779 ALA C N 1
ATOM 5328 C CA . ALA C 1 179 ? 20.513 38.080 44.289 1.00 29.58 779 ALA C CA 1
ATOM 5329 C C . ALA C 1 179 ? 20.010 36.842 45.028 1.00 29.60 779 ALA C C 1
ATOM 5330 O O . ALA C 1 179 ? 19.833 35.780 44.430 1.00 30.25 779 ALA C O 1
ATOM 5332 N N . ASP C 1 180 ? 19.773 36.979 46.327 1.00 29.56 780 ASP C N 1
ATOM 5333 C CA . ASP C 1 180 ? 19.287 35.855 47.106 1.00 28.14 780 ASP C CA 1
ATOM 5334 C C . ASP C 1 180 ? 17.789 35.966 47.385 1.00 28.16 780 ASP C C 1
ATOM 5335 O O . ASP C 1 180 ? 17.261 35.267 48.249 1.00 27.41 780 ASP C O 1
ATOM 5340 N N . THR C 1 181 ? 17.116 36.847 46.647 1.00 26.60 781 THR C N 1
ATOM 5341 C CA . THR C 1 181 ? 15.678 37.070 46.797 1.00 26.99 781 THR C CA 1
ATOM 5342 C C . THR C 1 181 ? 14.970 35.731 46.900 1.00 28.50 781 THR C C 1
ATOM 5343 O O . THR C 1 181 ? 15.218 34.832 46.104 1.00 28.32 781 THR C O 1
ATOM 5347 N N . ARG C 1 182 ? 14.074 35.603 47.867 1.00 27.33 782 ARG C N 1
ATOM 5348 C CA . ARG C 1 182 ? 13.382 34.340 48.067 1.00 28.72 782 ARG C CA 1
ATOM 5349 C C . ARG C 1 182 ? 12.260 34.457 49.091 1.00 27.40 782 ARG C C 1
ATOM 5350 O O . ARG C 1 182 ? 12.139 35.459 49.809 1.00 25.54 782 ARG C O 1
ATOM 5358 N N . ILE C 1 183 ? 11.420 33.432 49.137 1.00 27.33 783 ILE C N 1
ATOM 5359 C CA . ILE C 1 183 ? 10.341 33.400 50.104 1.00 29.13 783 ILE C CA 1
ATOM 5360 C C . ILE C 1 183 ? 10.654 32.263 51.067 1.00 29.02 783 ILE C C 1
ATOM 5361 O O . ILE C 1 183 ? 10.646 31.097 50.691 1.00 29.61 783 ILE C O 1
ATOM 5366 N N . LEU C 1 184 ? 10.977 32.620 52.304 1.00 41.92 784 LEU C N 1
ATOM 5367 C CA . LEU C 1 184 ? 11.297 31.637 53.329 1.00 42.27 784 LEU C CA 1
ATOM 5368 C C . LEU C 1 184 ? 10.024 30.892 53.739 1.00 43.69 784 LEU C C 1
ATOM 5369 O O . LEU C 1 184 ? 8.945 31.487 53.808 1.00 42.99 784 LEU C O 1
ATOM 5374 N N . LYS C 1 185 ? 10.149 29.596 54.012 1.00 32.31 785 LYS C N 1
ATOM 5375 C CA . LYS C 1 185 ? 8.992 28.805 54.428 1.00 34.29 785 LYS C CA 1
ATOM 5376 C C . LYS C 1 185 ? 8.218 29.495 55.554 1.00 33.21 785 LYS C C 1
ATOM 5377 O O . LYS C 1 185 ? 8.769 29.812 56.612 1.00 32.18 785 LYS C O 1
ATOM 5383 N N . GLY C 1 186 ? 6.933 29.717 55.318 1.00 42.60 786 GLY C N 1
ATOM 5384 C CA . GLY C 1 186 ? 6.106 30.391 56.298 1.00 41.05 786 GLY C CA 1
ATOM 5385 C C . GLY C 1 186 ? 5.487 31.611 55.642 1.00 40.92 786 GLY C C 1
ATOM 5386 O O . GLY C 1 186 ? 4.667 32.302 56.249 1.00 41.89 786 GLY C O 1
ATOM 5387 N N . GLY C 1 187 ? 5.895 31.874 54.398 1.00 34.50 787 GLY C N 1
ATOM 5388 C CA . GLY C 1 187 ? 5.361 32.997 53.642 1.00 34.19 787 GLY C CA 1
ATOM 5389 C C . GLY C 1 187 ? 6.030 34.339 53.892 1.00 33.96 787 GLY C C 1
ATOM 5390 O O . GLY C 1 187 ? 5.376 35.386 53.856 1.00 33.03 787 GLY C O 1
ATOM 5391 N N . THR C 1 188 ? 7.336 34.310 54.132 1.00 31.06 788 THR C N 1
ATOM 5392 C CA . THR C 1 188 ? 8.095 35.522 54.398 1.00 29.78 788 THR C CA 1
ATOM 5393 C C . THR C 1 188 ? 9.095 35.824 53.275 1.00 29.41 788 THR C C 1
ATOM 5394 O O . THR C 1 188 ? 10.061 35.077 53.051 1.00 26.48 788 THR C O 1
ATOM 5398 N N . ALA C 1 189 ? 8.863 36.914 52.555 1.00 29.16 789 ALA C N 1
ATOM 5399 C CA . ALA C 1 189 ? 9.779 37.279 51.481 1.00 28.82 789 ALA C CA 1
ATOM 5400 C C . ALA C 1 189 ? 11.073 37.734 52.133 1.00 30.76 789 ALA C C 1
ATOM 5401 O O . ALA C 1 189 ? 11.050 38.469 53.124 1.00 30.23 789 ALA C O 1
ATOM 5403 N N . TYR C 1 190 ? 12.200 37.283 51.590 1.00 35.23 790 TYR C N 1
ATOM 5404 C CA . TYR C 1 190 ? 13.498 37.655 52.135 1.00 34.22 790 TYR C CA 1
ATOM 5405 C C . TYR C 1 190 ? 14.547 38.027 51.097 1.00 34.54 790 TYR C C 1
ATOM 5406 O O . TYR C 1 190 ? 14.680 37.381 50.050 1.00 32.80 790 TYR C O 1
ATOM 5415 N N . GLN C 1 191 ? 15.287 39.087 51.405 1.00 29.58 791 GLN C N 1
ATOM 5416 C CA . GLN C 1 191 ? 16.372 39.560 50.559 1.00 28.52 791 GLN C CA 1
ATOM 5417 C C . GLN C 1 191 ? 17.352 40.300 51.468 1.00 28.64 791 GLN C C 1
ATOM 5418 O O . GLN C 1 191 ? 16.976 41.258 52.159 1.00 27.56 791 GLN C O 1
ATOM 5424 N N . THR C 1 192 ? 18.604 39.834 51.471 1.00 26.26 792 THR C N 1
ATOM 5425 C CA . THR C 1 192 ? 19.657 40.395 52.311 1.00 25.67 792 THR C CA 1
ATOM 5426 C C . THR C 1 192 ? 19.824 41.902 52.159 1.00 24.76 792 THR C C 1
ATOM 5427 O O . THR C 1 192 ? 20.066 42.595 53.147 1.00 24.83 792 THR C O 1
ATOM 5431 N N . ASP C 1 193 ? 19.701 42.418 50.936 1.00 29.10 793 ASP C N 1
ATOM 5432 C CA . ASP C 1 193 ? 19.805 43.864 50.731 1.00 28.57 793 ASP C CA 1
ATOM 5433 C C . ASP C 1 193 ? 19.133 44.308 49.437 1.00 28.68 793 ASP C C 1
ATOM 5434 O O . ASP C 1 193 ? 19.447 43.813 48.358 1.00 29.48 793 ASP C O 1
ATOM 5439 N N . ALA C 1 194 ? 18.194 45.241 49.562 1.00 24.79 794 ALA C N 1
ATOM 5440 C CA . ALA C 1 194 ? 17.459 45.781 48.424 1.00 24.44 794 ALA C CA 1
ATOM 5441 C C . ALA C 1 194 ? 18.386 46.531 47.476 1.00 25.73 794 ALA C C 1
ATOM 5442 O O . ALA C 1 194 ? 18.124 46.639 46.265 1.00 24.60 794 ALA C O 1
ATOM 5444 N N . GLY C 1 195 ? 19.477 47.043 48.035 1.00 25.13 795 GLY C N 1
ATOM 5445 C CA . GLY C 1 195 ? 20.404 47.826 47.248 1.00 26.86 795 GLY C CA 1
ATOM 5446 C C . GLY C 1 195 ? 19.899 49.238 47.460 1.00 27.90 795 GLY C C 1
ATOM 5447 O O . GLY C 1 195 ? 18.849 49.413 48.091 1.00 28.11 795 GLY C O 1
ATOM 5448 N N . PHE C 1 196 ? 20.608 50.245 46.955 1.00 31.64 796 PHE C N 1
ATOM 5449 C CA . PHE C 1 196 ? 20.149 51.607 47.164 1.00 30.17 796 PHE C CA 1
ATOM 5450 C C . PHE C 1 196 ? 19.654 52.290 45.898 1.00 29.95 796 PHE C C 1
ATOM 5451 O O . PHE C 1 196 ? 19.558 51.676 44.833 1.00 29.49 796 PHE C O 1
ATOM 5459 N N . THR C 1 197 ? 19.328 53.566 46.033 1.00 26.14 797 THR C N 1
ATOM 5460 C CA . THR C 1 197 ? 18.834 54.362 44.927 1.00 26.10 797 THR C CA 1
ATOM 5461 C C . THR C 1 197 ? 19.708 55.611 44.903 1.00 27.33 797 THR C C 1
ATOM 5462 O O . THR C 1 197 ? 19.493 56.553 45.663 1.00 28.35 797 THR C O 1
ATOM 5466 N N . GLY C 1 198 ? 20.717 55.596 44.042 1.00 27.30 798 GLY C N 1
ATOM 5467 C CA . GLY C 1 198 ? 21.629 56.720 43.951 1.00 27.07 798 GLY C CA 1
ATOM 5468 C C . GLY C 1 198 ? 22.624 56.560 42.815 1.00 27.16 798 GLY C C 1
ATOM 5469 O O . GLY C 1 198 ? 22.387 55.795 41.878 1.00 28.11 798 GLY C O 1
ATOM 5470 N N . PRO C 1 199 ? 23.755 57.272 42.867 1.00 27.06 799 PRO C N 1
ATOM 5471 C CA . PRO C 1 199 ? 24.790 57.203 41.828 1.00 27.06 799 PRO C CA 1
ATOM 5472 C C . PRO C 1 199 ? 25.299 55.802 41.478 1.00 27.77 799 PRO C C 1
ATOM 5473 O O . PRO C 1 199 ? 25.775 55.063 42.341 1.00 27.74 799 PRO C O 1
ATOM 5477 N N . HIS C 1 200 ? 25.228 55.481 40.190 1.00 26.53 800 HIS C N 1
ATOM 5478 C CA . HIS C 1 200 ? 25.654 54.194 39.651 1.00 28.31 800 HIS C CA 1
ATOM 5479 C C . HIS C 1 200 ? 27.162 53.985 39.662 1.00 29.52 800 HIS C C 1
ATOM 5480 O O . HIS C 1 200 ? 27.636 52.881 39.895 1.00 31.57 800 HIS C O 1
ATOM 5487 N N . ASP C 1 201 ? 27.921 55.037 39.391 1.00 40.68 801 ASP C N 1
ATOM 5488 C CA . ASP C 1 201 ? 29.371 54.914 39.379 1.00 41.43 801 ASP C CA 1
ATOM 5489 C C . ASP C 1 201 ? 29.933 55.633 40.577 1.00 42.49 801 ASP C C 1
ATOM 5490 O O . ASP C 1 201 ? 30.202 56.835 40.531 1.00 43.36 801 ASP C O 1
ATOM 5495 N N . SER C 1 202 ? 30.118 54.891 41.656 1.00 30.55 802 SER C N 1
ATOM 5496 C CA . SER C 1 202 ? 30.619 55.498 42.861 1.00 30.71 802 SER C CA 1
ATOM 5497 C C . SER C 1 202 ? 31.097 54.442 43.813 1.00 30.51 802 SER C C 1
ATOM 5498 O O . SER C 1 202 ? 31.021 53.245 43.529 1.00 31.13 802 SER C O 1
ATOM 5501 N N . ILE C 1 203 ? 31.609 54.899 44.944 1.00 28.89 803 ILE C N 1
ATOM 5502 C CA . ILE C 1 203 ? 32.036 53.986 45.980 1.00 29.76 803 ILE C CA 1
ATOM 5503 C C . ILE C 1 203 ? 30.980 54.154 47.058 1.00 33.26 803 ILE C C 1
ATOM 5504 O O . ILE C 1 203 ? 30.951 55.166 47.766 1.00 31.93 803 ILE C O 1
ATOM 5509 N N . ILE C 1 204 ? 30.081 53.176 47.118 1.00 44.92 804 ILE C N 1
ATOM 5510 C CA . ILE C 1 204 ? 28.997 53.161 48.083 1.00 48.70 804 ILE C CA 1
ATOM 5511 C C . ILE C 1 204 ? 28.310 54.538 48.153 1.00 48.34 804 ILE C C 1
ATOM 5512 O O . ILE C 1 204 ? 27.936 55.020 49.225 1.00 50.39 804 ILE C O 1
ATOM 5517 N N . GLY C 1 205 ? 28.164 55.169 46.989 1.00 37.19 805 GLY C N 1
ATOM 5518 C CA . GLY C 1 205 ? 27.502 56.462 46.907 1.00 33.40 805 GLY C CA 1
ATOM 5519 C C . GLY C 1 205 ? 28.382 57.700 46.799 1.00 33.83 805 GLY C C 1
ATOM 5520 O O . GLY C 1 205 ? 27.947 58.734 46.291 1.00 32.37 805 GLY C O 1
ATOM 5521 N N . SER C 1 206 ? 29.620 57.616 47.268 1.00 27.83 806 SER C N 1
ATOM 5522 C CA . SER C 1 206 ? 30.507 58.773 47.211 1.00 26.50 806 SER C CA 1
ATOM 5523 C C . SER C 1 206 ? 31.250 58.882 45.883 1.00 25.25 806 SER C C 1
ATOM 5524 O O . SER C 1 206 ? 31.382 57.905 45.149 1.00 24.15 806 SER C O 1
ATOM 5527 N N . ALA C 1 207 ? 31.710 60.087 45.568 1.00 30.00 807 ALA C N 1
ATOM 5528 C CA . ALA C 1 207 ? 32.474 60.304 44.351 1.00 30.72 807 ALA C CA 1
ATOM 5529 C C . ALA C 1 207 ? 33.678 59.397 44.542 1.00 30.89 807 ALA C C 1
ATOM 5530 O O . ALA C 1 207 ? 34.168 59.246 45.664 1.00 30.26 807 ALA C O 1
ATOM 5532 N N . ILE C 1 208 ? 34.153 58.799 43.459 1.00 32.76 808 ILE C N 1
ATOM 5533 C CA . ILE C 1 208 ? 35.268 57.864 43.534 1.00 35.61 808 ILE C CA 1
ATOM 5534 C C . ILE C 1 208 ? 36.623 58.365 44.042 1.00 37.70 808 ILE C C 1
ATOM 5535 O O . ILE C 1 208 ? 37.261 57.687 44.842 1.00 38.55 808 ILE C O 1
ATOM 5540 N N . GLU C 1 209 ? 37.059 59.539 43.602 1.00 44.06 809 GLU C N 1
ATOM 5541 C CA . GLU C 1 209 ? 38.367 60.060 44.004 1.00 46.31 809 GLU C CA 1
ATOM 5542 C C . GLU C 1 209 ? 38.679 60.073 45.499 1.00 44.65 809 GLU C C 1
ATOM 5543 O O . GLU C 1 209 ? 39.628 59.420 45.946 1.00 45.13 809 GLU C O 1
ATOM 5549 N N . GLY C 1 210 ? 37.896 60.826 46.264 1.00 35.76 810 GLY C N 1
ATOM 5550 C CA . GLY C 1 210 ? 38.111 60.909 47.699 1.00 32.90 810 GLY C CA 1
ATOM 5551 C C . GLY C 1 210 ? 38.363 59.572 48.382 1.00 32.68 810 GLY C C 1
ATOM 5552 O O . GLY C 1 210 ? 39.478 59.305 48.826 1.00 31.20 810 GLY C O 1
ATOM 5553 N N . PRO C 1 211 ? 37.343 58.704 48.482 1.00 37.84 811 PRO C N 1
ATOM 5554 C CA . PRO C 1 211 ? 37.500 57.397 49.125 1.00 35.61 811 PRO C CA 1
ATOM 5555 C C . PRO C 1 211 ? 38.683 56.590 48.618 1.00 34.90 811 PRO C C 1
ATOM 5556 O O . PRO C 1 211 ? 39.448 56.047 49.414 1.00 34.58 811 PRO C O 1
ATOM 5560 N N . LEU C 1 212 ? 38.841 56.500 47.300 1.00 34.38 812 LEU C N 1
ATOM 5561 C CA . LEU C 1 212 ? 39.964 55.738 46.748 1.00 33.44 812 LEU C CA 1
ATOM 5562 C C . LEU C 1 212 ? 41.265 56.275 47.321 1.00 31.36 812 LEU C C 1
ATOM 5563 O O . LEU C 1 212 ? 42.127 55.513 47.735 1.00 30.90 812 LEU C O 1
ATOM 5568 N N . GLN C 1 213 ? 41.405 57.596 47.337 1.00 24.59 813 GLN C N 1
ATOM 5569 C CA . GLN C 1 213 ? 42.610 58.203 47.868 1.00 25.99 813 GLN C CA 1
ATOM 5570 C C . GLN C 1 213 ? 42.792 57.874 49.349 1.00 26.14 813 GLN C C 1
ATOM 5571 O O . GLN C 1 213 ? 43.922 57.693 49.811 1.00 23.94 813 GLN C O 1
ATOM 5577 N N . ARG C 1 214 ? 41.677 57.800 50.080 1.00 28.39 814 ARG C N 1
ATOM 5578 C CA . ARG C 1 214 ? 41.695 57.452 51.495 1.00 29.00 814 ARG C CA 1
ATOM 5579 C C . ARG C 1 214 ? 42.372 56.092 51.648 1.00 29.50 814 ARG C C 1
ATOM 5580 O O . ARG C 1 214 ? 43.299 55.940 52.442 1.00 28.42 814 ARG C O 1
ATOM 5588 N N . PHE C 1 215 ? 41.890 55.112 50.883 1.00 28.71 815 PHE C N 1
ATOM 5589 C CA . PHE C 1 215 ? 42.422 53.758 50.924 1.00 29.54 815 PHE C CA 1
ATOM 5590 C C . PHE C 1 215 ? 43.894 53.716 50.550 1.00 30.29 815 PHE C C 1
ATOM 5591 O O . PHE C 1 215 ? 44.689 53.064 51.224 1.00 30.09 815 PHE C O 1
ATOM 5599 N N . LEU C 1 216 ? 44.251 54.414 49.477 1.00 29.47 816 LEU C N 1
ATOM 5600 C CA . LEU C 1 216 ? 45.626 54.417 48.998 1.00 31.84 816 LEU C CA 1
ATOM 5601 C C . LEU C 1 216 ? 46.655 55.069 49.922 1.00 32.50 816 LEU C C 1
ATOM 5602 O O . LEU C 1 216 ? 47.748 54.537 50.107 1.00 31.57 816 LEU C O 1
ATOM 5607 N N . THR C 1 217 ? 46.310 56.215 50.500 1.00 41.52 817 THR C N 1
ATOM 5608 C CA . THR C 1 217 ? 47.241 56.934 51.369 1.00 42.82 817 THR C CA 1
ATOM 5609 C C . THR C 1 217 ? 47.018 56.699 52.859 1.00 43.31 817 THR C C 1
ATOM 5610 O O . THR C 1 217 ? 47.932 56.855 53.664 1.00 44.60 817 THR C O 1
ATOM 5614 N N . GLU C 1 218 ? 45.796 56.318 53.212 1.00 38.15 818 GLU C N 1
ATOM 5615 C CA . GLU C 1 218 ? 45.413 56.076 54.593 1.00 38.32 818 GLU C CA 1
ATOM 5616 C C . GLU C 1 218 ? 45.325 57.423 55.316 1.00 38.85 818 GLU C C 1
ATOM 5617 O O . GLU C 1 218 ? 45.119 57.490 56.520 1.00 38.52 818 GLU C O 1
ATOM 5623 N N . ARG C 1 219 ? 45.485 58.501 54.559 1.00 42.10 819 ARG C N 1
ATOM 5624 C CA . ARG C 1 219 ? 45.357 59.841 55.114 1.00 43.71 819 ARG C CA 1
ATOM 5625 C C . ARG C 1 219 ? 43.978 60.323 54.675 1.00 44.38 819 ARG C C 1
ATOM 5626 O O . ARG C 1 219 ? 43.548 60.051 53.557 1.00 44.59 819 ARG C O 1
ATOM 5634 N N . PRO C 1 220 ? 43.266 61.046 55.547 1.00 37.41 820 PRO C N 1
ATOM 5635 C CA . PRO C 1 220 ? 41.932 61.525 55.174 1.00 38.56 820 PRO C CA 1
ATOM 5636 C C . PRO C 1 220 ? 41.861 62.488 53.987 1.00 39.76 820 PRO C C 1
ATOM 5637 O O . PRO C 1 220 ? 42.776 63.283 53.752 1.00 39.55 820 PRO C O 1
ATOM 5641 N N . HIS C 1 221 ? 40.766 62.378 53.233 1.00 52.07 821 HIS C N 1
ATOM 5642 C CA . HIS C 1 221 ? 40.497 63.214 52.063 1.00 53.82 821 HIS C CA 1
ATOM 5643 C C . HIS C 1 221 ? 39.035 63.635 52.085 1.00 56.28 821 HIS C C 1
ATOM 5644 O O . HIS C 1 221 ? 38.207 62.993 52.723 1.00 56.90 821 HIS C O 1
ATOM 5651 N N . ARG C 1 222 ? 38.718 64.714 51.382 1.00 48.27 822 ARG C N 1
ATOM 5652 C CA . ARG C 1 222 ? 37.347 65.188 51.334 1.00 51.20 822 ARG C CA 1
ATOM 5653 C C . ARG C 1 222 ? 36.640 64.490 50.184 1.00 51.24 822 ARG C C 1
ATOM 5654 O O . ARG C 1 222 ? 37.206 64.319 49.103 1.00 51.73 822 ARG C O 1
ATOM 5662 N N . TYR C 1 223 ? 35.405 64.070 50.422 1.00 54.97 823 TYR C N 1
ATOM 5663 C CA . TYR C 1 223 ? 34.631 63.398 49.389 1.00 54.44 823 TYR C CA 1
ATOM 5664 C C . TYR C 1 223 ? 33.153 63.742 49.495 1.00 50.86 823 TYR C C 1
ATOM 5665 O O . TYR C 1 223 ? 32.637 63.988 50.584 1.00 49.10 823 TYR C O 1
ATOM 5674 N N . GLY C 1 224 ? 32.476 63.780 48.355 1.00 56.30 824 GLY C N 1
ATOM 5675 C CA . GLY C 1 224 ? 31.063 64.104 48.362 1.00 51.53 824 GLY C CA 1
ATOM 5676 C C . GLY C 1 224 ? 30.241 63.112 47.576 1.00 47.21 824 GLY C C 1
ATOM 5677 O O . GLY C 1 224 ? 30.727 62.044 47.208 1.00 46.45 824 GLY C O 1
ATOM 5678 N N . VAL C 1 225 ? 28.988 63.466 47.327 1.00 33.83 825 VAL C N 1
ATOM 5679 C CA . VAL C 1 225 ? 28.086 62.613 46.567 1.00 31.61 825 VAL C CA 1
ATOM 5680 C C . VAL C 1 225 ? 28.529 62.546 45.114 1.00 30.94 825 VAL C C 1
ATOM 5681 O O . VAL C 1 225 ? 28.723 63.584 44.481 1.00 29.48 825 VAL C O 1
ATOM 5685 N N . ALA C 1 226 ? 28.676 61.332 44.585 1.00 33.03 826 ALA C N 1
ATOM 5686 C CA . ALA C 1 226 ? 29.082 61.148 43.194 1.00 32.99 826 ALA C CA 1
ATOM 5687 C C . ALA C 1 226 ? 28.103 61.856 42.265 1.00 34.29 826 ALA C C 1
ATOM 5688 O O . ALA C 1 226 ? 26.950 62.097 42.624 1.00 33.65 826 ALA C O 1
ATOM 5690 N N . GLU C 1 227 ? 28.573 62.212 41.076 1.00 48.97 827 GLU C N 1
ATOM 5691 C CA . GLU C 1 227 ? 27.714 62.867 40.097 1.00 52.64 827 GLU C CA 1
ATOM 5692 C C . GLU C 1 227 ? 27.546 61.911 38.922 1.00 50.80 827 GLU C C 1
ATOM 5693 O O . GLU C 1 227 ? 28.294 60.939 38.792 1.00 51.33 827 GLU C O 1
ATOM 5699 N N . GLY C 1 228 ? 26.540 62.158 38.091 1.00 34.01 828 GLY C N 1
ATOM 5700 C CA . GLY C 1 228 ? 26.314 61.295 36.944 1.00 30.96 828 GLY C CA 1
ATOM 5701 C C . GLY C 1 228 ? 25.126 60.358 37.054 1.00 28.77 828 GLY C C 1
ATOM 5702 O O . GLY C 1 228 ? 24.220 60.566 37.862 1.00 25.12 828 GLY C O 1
ATOM 5703 N N . ARG C 1 229 ? 25.145 59.327 36.211 1.00 29.44 829 ARG C N 1
ATOM 5704 C CA . ARG C 1 229 ? 24.099 58.299 36.132 1.00 29.94 829 ARG C CA 1
ATOM 5705 C C . ARG C 1 229 ? 23.632 57.778 37.485 1.00 28.97 829 ARG C C 1
ATOM 5706 O O . ARG C 1 229 ? 24.447 57.478 38.350 1.00 30.11 829 ARG C O 1
ATOM 5714 N N . ALA C 1 230 ? 22.321 57.641 37.657 1.00 38.52 830 ALA C N 1
ATOM 5715 C CA . ALA C 1 230 ? 21.772 57.131 38.915 1.00 38.16 830 ALA C CA 1
ATOM 5716 C C . ALA C 1 230 ? 21.109 55.772 38.722 1.00 37.99 830 ALA C C 1
ATOM 5717 O O . ALA C 1 230 ? 20.676 55.440 37.627 1.00 38.76 830 ALA C O 1
ATOM 5719 N N . GLU C 1 231 ? 21.039 54.985 39.791 1.00 28.29 831 GLU C N 1
ATOM 5720 C CA . GLU C 1 231 ? 20.398 53.671 39.732 1.00 26.53 831 GLU C CA 1
ATOM 5721 C C . GLU C 1 231 ? 19.328 53.593 40.833 1.00 25.30 831 GLU C C 1
ATOM 5722 O O . GLU C 1 231 ? 19.458 54.224 41.876 1.00 24.60 831 GLU C O 1
ATOM 5728 N N . LEU C 1 232 ? 18.265 52.839 40.593 1.00 28.25 832 LEU C N 1
ATOM 5729 C CA . LEU C 1 232 ? 17.203 52.687 41.582 1.00 26.61 832 LEU C CA 1
ATOM 5730 C C . LEU C 1 232 ? 16.919 51.204 41.794 1.00 27.58 832 LEU C C 1
ATOM 5731 O O . LEU C 1 232 ? 16.646 50.465 40.845 1.00 26.62 832 LEU C O 1
ATOM 5736 N N . ASN C 1 233 ? 16.993 50.769 43.047 1.00 29.83 833 ASN C N 1
ATOM 5737 C CA . ASN C 1 233 ? 16.776 49.368 43.373 1.00 29.64 833 ASN C CA 1
ATOM 5738 C C . ASN C 1 233 ? 15.632 49.157 44.330 1.00 29.48 833 ASN C C 1
ATOM 5739 O O . ASN C 1 233 ? 15.415 49.965 45.225 1.00 27.64 833 ASN C O 1
ATOM 5744 N N . GLY C 1 234 ? 14.921 48.050 44.140 1.00 28.62 834 GLY C N 1
ATOM 5745 C CA . GLY C 1 234 ? 13.803 47.740 45.006 1.00 29.14 834 GLY C CA 1
ATOM 5746 C C . GLY C 1 234 ? 13.383 46.290 44.937 1.00 29.30 834 GLY C C 1
ATOM 5747 O O . GLY C 1 234 ? 14.008 45.477 44.254 1.00 31.35 834 GLY C O 1
ATOM 5748 N N . VAL C 1 235 ? 12.321 45.961 45.659 1.00 27.13 835 VAL C N 1
ATOM 5749 C CA . VAL C 1 235 ? 11.799 44.601 45.675 1.00 27.38 835 VAL C CA 1
ATOM 5750 C C . VAL C 1 235 ? 10.277 44.650 45.532 1.00 28.51 835 VAL C C 1
ATOM 5751 O O . VAL C 1 235 ? 9.588 45.214 46.384 1.00 28.90 835 VAL C O 1
ATOM 5755 N N . ALA C 1 236 ? 9.751 44.088 44.448 1.00 26.73 836 ALA C N 1
ATOM 5756 C CA . ALA C 1 236 ? 8.310 44.083 44.265 1.00 28.50 836 ALA C CA 1
ATOM 5757 C C . ALA C 1 236 ? 7.754 42.881 45.017 1.00 30.04 836 ALA C C 1
ATOM 5758 O O . ALA C 1 236 ? 8.249 41.762 44.856 1.00 31.65 836 ALA C O 1
ATOM 5760 N N . LEU C 1 237 ? 6.726 43.107 45.830 1.00 30.49 837 LEU C N 1
ATOM 5761 C CA . LEU C 1 237 ? 6.148 42.031 46.624 1.00 33.18 837 LEU C CA 1
ATOM 5762 C C . LEU C 1 237 ? 4.633 41.848 46.443 1.00 36.43 837 LEU C C 1
ATOM 5763 O O . LEU C 1 237 ? 3.924 42.759 45.990 1.00 38.42 837 LEU C O 1
ATOM 5768 N N . HIS C 1 238 ? 4.151 40.656 46.796 1.00 33.12 838 HIS C N 1
ATOM 5769 C CA . HIS C 1 238 ? 2.730 40.323 46.733 1.00 32.74 838 HIS C CA 1
ATOM 5770 C C . HIS C 1 238 ? 2.359 39.772 48.099 1.00 30.87 838 HIS C C 1
ATOM 5771 O O . HIS C 1 238 ? 2.938 38.786 48.549 1.00 30.82 838 HIS C O 1
ATOM 5778 N N . PHE C 1 239 ? 1.407 40.412 48.766 1.00 32.62 839 PHE C N 1
ATOM 5779 C CA . PHE C 1 239 ? 0.999 39.966 50.086 1.00 33.84 839 PHE C CA 1
ATOM 5780 C C . PHE C 1 239 ? -0.437 39.475 50.061 1.00 35.24 839 PHE C C 1
ATOM 5781 O O . PHE C 1 239 ? -1.324 40.110 49.482 1.00 35.45 839 PHE C O 1
ATOM 5789 N N . GLU C 1 240 ? -0.651 38.325 50.688 1.00 28.12 840 GLU C N 1
ATOM 5790 C CA . GLU C 1 240 ? -1.959 37.712 50.737 1.00 29.80 840 GLU C CA 1
ATOM 5791 C C . GLU C 1 240 ? -2.083 36.996 52.072 1.00 29.77 840 GLU C C 1
ATOM 5792 O O . GLU C 1 240 ? -1.346 36.039 52.352 1.00 27.92 840 GLU C O 1
ATOM 5798 N N . GLY C 1 241 ? -2.999 37.482 52.908 1.00 40.48 841 GLY C N 1
ATOM 5799 C CA . GLY C 1 241 ? -3.206 36.883 54.214 1.00 40.68 841 GLY C CA 1
ATOM 5800 C C . GLY C 1 241 ? -1.979 36.997 55.100 1.00 41.38 841 GLY C C 1
ATOM 5801 O O . GLY C 1 241 ? -1.527 36.006 55.685 1.00 41.34 841 GLY C O 1
ATOM 5802 N N . GLY C 1 242 ? -1.439 38.209 55.198 1.00 37.41 842 GLY C N 1
ATOM 5803 C CA . GLY C 1 242 ? -0.261 38.437 56.019 1.00 37.45 842 GLY C CA 1
ATOM 5804 C C . GLY C 1 242 ? 0.982 37.682 55.566 1.00 37.71 842 GLY C C 1
ATOM 5805 O O . GLY C 1 242 ? 1.986 37.648 56.279 1.00 37.80 842 GLY C O 1
ATOM 5806 N N . LYS C 1 243 ? 0.923 37.062 54.391 1.00 35.46 843 LYS C N 1
ATOM 5807 C CA . LYS C 1 243 ? 2.070 36.326 53.877 1.00 36.03 843 LYS C CA 1
ATOM 5808 C C . LYS C 1 243 ? 2.437 36.853 52.511 1.00 34.54 843 LYS C C 1
ATOM 5809 O O . LYS C 1 243 ? 1.626 37.504 51.855 1.00 34.72 843 LYS C O 1
ATOM 5815 N N . ALA C 1 244 ? 3.670 36.582 52.099 1.00 37.25 844 ALA C N 1
ATOM 5816 C CA . ALA C 1 244 ? 4.169 36.999 50.798 1.00 36.48 844 ALA C CA 1
ATOM 5817 C C . ALA C 1 244 ? 4.009 35.801 49.872 1.00 36.58 844 ALA C C 1
ATOM 5818 O O . ALA C 1 244 ? 4.404 34.691 50.215 1.00 36.75 844 ALA C O 1
ATOM 5820 N N . THR C 1 245 ? 3.417 36.018 48.707 1.00 38.16 845 THR C N 1
ATOM 5821 C CA . THR C 1 245 ? 3.215 34.929 47.766 1.00 39.98 845 THR C CA 1
ATOM 5822 C C . THR C 1 245 ? 4.103 35.115 46.549 1.00 40.39 845 THR C C 1
ATOM 5823 O O . THR C 1 245 ? 4.207 34.234 45.702 1.00 42.04 845 THR C O 1
ATOM 5827 N N . ALA C 1 246 ? 4.743 36.272 46.469 1.00 32.16 846 ALA C N 1
ATOM 5828 C CA . ALA C 1 246 ? 5.617 36.566 45.352 1.00 33.60 846 ALA C CA 1
ATOM 5829 C C . ALA C 1 246 ? 6.613 37.659 45.727 1.00 33.35 846 ALA C C 1
ATOM 5830 O O . ALA C 1 246 ? 6.279 38.602 46.444 1.00 32.14 846 ALA C O 1
ATOM 5832 N N . ALA C 1 247 ? 7.840 37.516 45.237 1.00 33.85 847 ALA C N 1
ATOM 5833 C CA . ALA C 1 247 ? 8.884 38.481 45.509 1.00 32.34 847 ALA C CA 1
ATOM 5834 C C . ALA C 1 247 ? 9.927 38.435 44.410 1.00 32.73 847 ALA C C 1
ATOM 5835 O O . ALA C 1 247 ? 10.436 37.365 44.062 1.00 32.22 847 ALA C O 1
ATOM 5837 N N . GLU C 1 248 ? 10.236 39.602 43.855 1.00 32.82 848 GLU C N 1
ATOM 5838 C CA . GLU C 1 248 ? 11.250 39.701 42.817 1.00 33.54 848 GLU C CA 1
ATOM 5839 C C . GLU C 1 248 ? 11.857 41.089 42.889 1.00 31.10 848 GLU C C 1
ATOM 5840 O O . GLU C 1 248 ? 11.198 42.047 43.309 1.00 28.56 848 GLU C O 1
ATOM 5846 N N . ARG C 1 249 ? 13.118 41.188 42.488 1.00 31.26 849 ARG C N 1
ATOM 5847 C CA . ARG C 1 249 ? 13.826 42.454 42.513 1.00 30.05 849 ARG C CA 1
ATOM 5848 C C . ARG C 1 249 ? 13.368 43.408 41.425 1.00 29.20 849 ARG C C 1
ATOM 5849 O O . ARG C 1 249 ? 12.851 43.000 40.389 1.00 29.56 849 ARG C O 1
ATOM 5857 N N . TYR C 1 250 ? 13.541 44.693 41.675 1.00 24.67 850 TYR C N 1
ATOM 5858 C CA . TYR C 1 250 ? 13.206 45.679 40.678 1.00 25.42 850 TYR C CA 1
ATOM 5859 C C . TYR C 1 250 ? 14.465 46.531 40.579 1.00 25.95 850 TYR C C 1
ATOM 5860 O O . TYR C 1 250 ? 15.037 46.905 41.602 1.00 25.77 850 TYR C O 1
ATOM 5869 N N . ARG C 1 251 ? 14.904 46.815 39.355 1.00 28.32 851 ARG C N 1
ATOM 5870 C CA . ARG C 1 251 ? 16.115 47.596 39.154 1.00 28.37 851 ARG C CA 1
ATOM 5871 C C . ARG C 1 251 ? 16.081 48.453 37.889 1.00 28.43 851 ARG C C 1
ATOM 5872 O O . ARG C 1 251 ? 15.782 47.961 36.805 1.00 27.03 851 ARG C O 1
ATOM 5880 N N . PHE C 1 252 ? 16.412 49.732 38.032 1.00 28.19 852 PHE C N 1
ATOM 5881 C CA . PHE C 1 252 ? 16.430 50.648 36.898 1.00 26.73 852 PHE C CA 1
ATOM 5882 C C . PHE C 1 252 ? 17.713 51.475 36.898 1.00 27.92 852 PHE C C 1
ATOM 5883 O O . PHE C 1 252 ? 18.040 52.119 37.892 1.00 27.68 852 PHE C O 1
ATOM 5891 N N . ILE C 1 253 ? 18.442 51.436 35.787 1.00 29.12 853 ILE C N 1
ATOM 5892 C CA . ILE C 1 253 ? 19.682 52.205 35.626 1.00 30.75 853 ILE C CA 1
ATOM 5893 C C . ILE C 1 253 ? 19.352 53.308 34.622 1.00 30.68 853 ILE C C 1
ATOM 5894 O O . ILE C 1 253 ? 19.167 53.013 33.441 1.00 30.20 853 ILE C O 1
ATOM 5899 N N . GLU C 1 254 ? 19.282 54.566 35.055 1.00 26.74 854 GLU C N 1
ATOM 5900 C CA . GLU C 1 254 ? 18.964 55.640 34.104 1.00 31.36 854 GLU C CA 1
ATOM 5901 C C . GLU C 1 254 ? 20.128 55.782 33.116 1.00 33.91 854 GLU C C 1
ATOM 5902 O O . GLU C 1 254 ? 21.273 55.555 33.483 1.00 34.27 854 GLU C O 1
ATOM 5908 N N . ASP C 1 255 ? 19.830 56.134 31.866 1.00 47.02 855 ASP C N 1
ATOM 5909 C CA . ASP C 1 255 ? 20.856 56.268 30.823 1.00 51.61 855 ASP C CA 1
ATOM 5910 C C . ASP C 1 255 ? 21.907 57.362 31.020 1.00 52.96 855 ASP C C 1
ATOM 5911 O O . ASP C 1 255 ? 21.744 58.220 31.912 1.00 53.19 855 ASP C O 1
ATOM 5917 N N . MET D 1 1 ? 40.094 32.499 27.761 1.00 43.78 901 MET D N 1
ATOM 5918 C CA . MET D 1 1 ? 38.866 33.002 27.075 1.00 43.49 901 MET D CA 1
ATOM 5919 C C . MET D 1 1 ? 37.632 32.840 27.961 1.00 41.60 901 MET D C 1
ATOM 5920 O O . MET D 1 1 ? 37.008 33.822 28.348 1.00 41.88 901 MET D O 1
ATOM 5925 N N . ARG D 1 2 ? 37.278 31.605 28.287 1.00 35.64 902 ARG D N 1
ATOM 5926 C CA . ARG D 1 2 ? 36.105 31.355 29.122 1.00 35.36 902 ARG D CA 1
ATOM 5927 C C . ARG D 1 2 ? 36.498 30.799 30.474 1.00 35.20 902 ARG D C 1
ATOM 5928 O O . ARG D 1 2 ? 37.044 29.696 30.572 1.00 34.25 902 ARG D O 1
ATOM 5936 N N . VAL D 1 3 ? 36.220 31.551 31.530 1.00 38.75 903 VAL D N 1
ATOM 5937 C CA . VAL D 1 3 ? 36.577 31.070 32.849 1.00 37.15 903 VAL D CA 1
ATOM 5938 C C . VAL D 1 3 ? 35.425 31.240 33.820 1.00 36.40 903 VAL D C 1
ATOM 5939 O O . VAL D 1 3 ? 34.695 32.229 33.773 1.00 35.68 903 VAL D O 1
ATOM 5943 N N . LEU D 1 4 ? 35.265 30.251 34.690 1.00 39.74 904 LEU D N 1
ATOM 5944 C CA . LEU D 1 4 ? 34.221 30.256 35.697 1.00 38.97 904 LEU D CA 1
ATOM 5945 C C . LEU D 1 4 ? 34.845 30.488 37.060 1.00 39.93 904 LEU D C 1
ATOM 5946 O O . LEU D 1 4 ? 35.859 29.874 37.397 1.00 40.15 904 LEU D O 1
ATOM 5951 N N . PHE D 1 5 ? 34.256 31.383 37.845 1.00 35.40 905 PHE D N 1
ATOM 5952 C CA . PHE D 1 5 ? 34.767 31.605 39.183 1.00 33.29 905 PHE D CA 1
ATOM 5953 C C . PHE D 1 5 ? 33.701 31.200 40.180 1.00 32.74 905 PHE D C 1
ATOM 5954 O O . PHE D 1 5 ? 32.598 31.746 40.167 1.00 31.12 905 PHE D O 1
ATOM 5962 N N . ILE D 1 6 ? 34.031 30.249 41.047 1.00 40.69 906 ILE D N 1
ATOM 5963 C CA . ILE D 1 6 ? 33.083 29.783 42.050 1.00 40.77 906 ILE D CA 1
ATOM 5964 C C . ILE D 1 6 ? 33.383 30.335 43.447 1.00 40.85 906 ILE D C 1
ATOM 5965 O O . ILE D 1 6 ? 34.529 30.359 43.888 1.00 39.32 906 ILE D O 1
ATOM 5970 N N . GLY D 1 7 ? 32.333 30.796 44.125 1.00 34.20 907 GLY D N 1
ATOM 5971 C CA . GLY D 1 7 ? 32.477 31.358 45.459 1.00 33.03 907 GLY D CA 1
ATOM 5972 C C . GLY D 1 7 ? 32.737 30.365 46.583 1.00 33.43 907 GLY D C 1
ATOM 5973 O O . GLY D 1 7 ? 32.590 29.150 46.424 1.00 31.77 907 GLY D O 1
ATOM 5974 N N . ASP D 1 8 ? 33.119 30.919 47.729 1.00 32.63 908 ASP D N 1
ATOM 5975 C CA . ASP D 1 8 ? 33.440 30.184 48.947 1.00 33.59 908 ASP D CA 1
ATOM 5976 C C . ASP D 1 8 ? 32.825 28.796 49.118 1.00 33.86 908 ASP D C 1
ATOM 5977 O O . ASP D 1 8 ? 31.656 28.680 49.488 1.00 33.86 908 ASP D O 1
ATOM 5982 N N . VAL D 1 9 ? 33.600 27.743 48.867 1.00 36.82 909 VAL D N 1
ATOM 5983 C CA . VAL D 1 9 ? 33.093 26.392 49.094 1.00 36.75 909 VAL D CA 1
ATOM 5984 C C . VAL D 1 9 ? 33.027 26.305 50.620 1.00 37.70 909 VAL D C 1
ATOM 5985 O O . VAL D 1 9 ? 34.031 26.547 51.300 1.00 36.37 909 VAL D O 1
ATOM 5989 N N . PHE D 1 10 ? 31.854 25.970 51.156 1.00 32.81 910 PHE D N 1
ATOM 5990 C CA . PHE D 1 10 ? 31.658 25.939 52.604 1.00 31.56 910 PHE D CA 1
ATOM 5991 C C . PHE D 1 10 ? 31.271 24.580 53.187 1.00 33.63 910 PHE D C 1
ATOM 5992 O O . PHE D 1 10 ? 30.113 24.164 53.102 1.00 34.81 910 PHE D O 1
ATOM 6000 N N . GLY D 1 11 ? 32.237 23.902 53.797 1.00 34.53 911 GLY D N 1
ATOM 6001 C CA . GLY D 1 11 ? 31.967 22.607 54.402 1.00 36.26 911 GLY D CA 1
ATOM 6002 C C . GLY D 1 11 ? 31.575 21.503 53.433 1.00 37.11 911 GLY D C 1
ATOM 6003 O O . GLY D 1 11 ? 31.734 21.641 52.220 1.00 34.34 911 GLY D O 1
ATOM 6004 N N . GLN D 1 12 ? 31.054 20.405 53.979 1.00 48.56 912 GLN D N 1
ATOM 6005 C CA . GLN D 1 12 ? 30.640 19.255 53.176 1.00 50.68 912 GLN D CA 1
ATOM 6006 C C . GLN D 1 12 ? 29.542 19.550 52.149 1.00 49.70 912 GLN D C 1
ATOM 6007 O O . GLN D 1 12 ? 29.642 19.131 50.997 1.00 49.92 912 GLN D O 1
ATOM 6013 N N . PRO D 1 13 ? 28.472 20.260 52.552 1.00 37.93 913 PRO D N 1
ATOM 6014 C CA . PRO D 1 13 ? 27.427 20.548 51.569 1.00 36.53 913 PRO D CA 1
ATOM 6015 C C . PRO D 1 13 ? 28.047 21.283 50.386 1.00 36.12 913 PRO D C 1
ATOM 6016 O O . PRO D 1 13 ? 27.674 21.068 49.228 1.00 35.55 913 PRO D O 1
ATOM 6020 N N . GLY D 1 14 ? 29.007 22.147 50.681 1.00 35.43 914 GLY D N 1
ATOM 6021 C CA . GLY D 1 14 ? 29.664 22.875 49.616 1.00 35.14 914 GLY D CA 1
ATOM 6022 C C . GLY D 1 14 ? 30.478 21.944 48.733 1.00 34.38 914 GLY D C 1
ATOM 6023 O O . GLY D 1 14 ? 30.383 21.994 47.506 1.00 33.34 914 GLY D O 1
ATOM 6024 N N . ARG D 1 15 ? 31.290 21.097 49.357 1.00 35.54 915 ARG D N 1
ATOM 6025 C CA . ARG D 1 15 ? 32.122 20.156 48.620 1.00 37.29 915 ARG D CA 1
ATOM 6026 C C . ARG D 1 15 ? 31.270 19.194 47.785 1.00 38.16 915 ARG D C 1
ATOM 6027 O O . ARG D 1 15 ? 31.656 18.811 46.673 1.00 38.54 915 ARG D O 1
ATOM 6035 N N . ARG D 1 16 ? 30.115 18.801 48.320 1.00 35.28 916 ARG D N 1
ATOM 6036 C CA . ARG D 1 16 ? 29.226 17.900 47.605 1.00 34.57 916 ARG D CA 1
ATOM 6037 C C . ARG D 1 16 ? 28.831 18.534 46.278 1.00 34.90 916 ARG D C 1
ATOM 6038 O O . ARG D 1 16 ? 29.295 18.091 45.228 1.00 35.81 916 ARG D O 1
ATOM 6046 N N . VAL D 1 17 ? 27.988 19.570 46.327 1.00 37.60 917 VAL D N 1
ATOM 6047 C CA . VAL D 1 17 ? 27.533 20.262 45.110 1.00 37.91 917 VAL D CA 1
ATOM 6048 C C . VAL D 1 17 ? 28.649 20.561 44.127 1.00 37.38 917 VAL D C 1
ATOM 6049 O O . VAL D 1 17 ? 28.510 20.307 42.936 1.00 38.82 917 VAL D O 1
ATOM 6053 N N . LEU D 1 18 ? 29.743 21.123 44.631 1.00 33.79 918 LEU D N 1
ATOM 6054 C CA . LEU D 1 18 ? 30.897 21.460 43.807 1.00 34.95 918 LEU D CA 1
ATOM 6055 C C . LEU D 1 18 ? 31.323 20.214 43.043 1.00 35.51 918 LEU D C 1
ATOM 6056 O O . LEU D 1 18 ? 31.457 20.241 41.815 1.00 34.86 918 LEU D O 1
ATOM 6061 N N . GLN D 1 19 ? 31.497 19.117 43.774 1.00 40.63 919 GLN D N 1
ATOM 6062 C CA . GLN D 1 19 ? 31.923 17.853 43.187 1.00 40.60 919 GLN D CA 1
ATOM 6063 C C . GLN D 1 19 ? 30.910 17.155 42.286 1.00 41.41 919 GLN D C 1
ATOM 6064 O O . GLN D 1 19 ? 31.297 16.514 41.312 1.00 41.61 919 GLN D O 1
ATOM 6070 N N . ASN D 1 20 ? 29.623 17.274 42.593 1.00 39.07 920 ASN D N 1
ATOM 6071 C CA . ASN D 1 20 ? 28.607 16.643 41.757 1.00 41.01 920 ASN D CA 1
ATOM 6072 C C . ASN D 1 20 ? 28.169 17.517 40.581 1.00 40.64 920 ASN D C 1
ATOM 6073 O O . ASN D 1 20 ? 27.777 17.009 39.531 1.00 39.05 920 ASN D O 1
ATOM 6078 N N . HIS D 1 21 ? 28.254 18.831 40.744 1.00 41.45 921 HIS D N 1
ATOM 6079 C CA . HIS D 1 21 ? 27.798 19.736 39.702 1.00 40.97 921 HIS D CA 1
ATOM 6080 C C . HIS D 1 21 ? 28.834 20.377 38.780 1.00 41.20 921 HIS D C 1
ATOM 6081 O O . HIS D 1 21 ? 28.538 20.626 37.613 1.00 41.91 921 HIS D O 1
ATOM 6088 N N . LEU D 1 22 ? 30.040 20.644 39.273 1.00 37.52 922 LEU D N 1
ATOM 6089 C CA . LEU D 1 22 ? 31.052 21.280 38.422 1.00 36.71 922 LEU D CA 1
ATOM 6090 C C . LEU D 1 22 ? 31.346 20.459 37.165 1.00 35.31 922 LEU D C 1
ATOM 6091 O O . LEU D 1 22 ? 31.399 20.994 36.062 1.00 36.27 922 LEU D O 1
ATOM 6096 N N . PRO D 1 23 ? 31.557 19.146 37.314 1.00 36.67 923 PRO D N 1
ATOM 6097 C CA . PRO D 1 23 ? 31.834 18.396 36.089 1.00 35.98 923 PRO D CA 1
ATOM 6098 C C . PRO D 1 23 ? 30.751 18.522 35.023 1.00 36.15 923 PRO D C 1
ATOM 6099 O O . PRO D 1 23 ? 31.042 18.407 33.835 1.00 35.95 923 PRO D O 1
ATOM 6103 N N . THR D 1 24 ? 29.512 18.779 35.435 1.00 40.99 924 THR D N 1
ATOM 6104 C CA . THR D 1 24 ? 28.424 18.894 34.468 1.00 40.66 924 THR D CA 1
ATOM 6105 C C . THR D 1 24 ? 28.468 20.168 33.626 1.00 40.16 924 THR D C 1
ATOM 6106 O O . THR D 1 24 ? 27.815 20.245 32.592 1.00 40.39 924 THR D O 1
ATOM 6110 N N . ILE D 1 25 ? 29.227 21.170 34.055 1.00 28.87 925 ILE D N 1
ATOM 6111 C CA . ILE D 1 25 ? 29.333 22.394 33.267 1.00 29.19 925 ILE D CA 1
ATOM 6112 C C . ILE D 1 25 ? 30.788 22.716 32.976 1.00 29.07 925 ILE D C 1
ATOM 6113 O O . ILE D 1 25 ? 31.083 23.646 32.237 1.00 27.39 925 ILE D O 1
ATOM 6118 N N . ARG D 1 26 ? 31.690 21.933 33.558 1.00 41.93 926 ARG D N 1
ATOM 6119 C CA . ARG D 1 26 ? 33.128 22.141 33.388 1.00 43.28 926 ARG D CA 1
ATOM 6120 C C . ARG D 1 26 ? 33.552 22.264 31.910 1.00 43.88 926 ARG D C 1
ATOM 6121 O O . ARG D 1 26 ? 34.363 23.121 31.553 1.00 43.92 926 ARG D O 1
ATOM 6129 N N . PRO D 1 27 ? 33.009 21.409 31.032 1.00 46.75 927 PRO D N 1
ATOM 6130 C CA . PRO D 1 27 ? 33.349 21.443 29.606 1.00 47.59 927 PRO D CA 1
ATOM 6131 C C . PRO D 1 27 ? 33.066 22.761 28.876 1.00 48.57 927 PRO D C 1
ATOM 6132 O O . PRO D 1 27 ? 33.630 23.019 27.812 1.00 49.90 927 PRO D O 1
ATOM 6136 N N . GLN D 1 28 ? 32.201 23.595 29.441 1.00 45.64 928 GLN D N 1
ATOM 6137 C CA . GLN D 1 28 ? 31.850 24.860 28.803 1.00 43.75 928 GLN D CA 1
ATOM 6138 C C . GLN D 1 28 ? 32.803 26.018 29.113 1.00 42.40 928 GLN D C 1
ATOM 6139 O O . GLN D 1 28 ? 32.612 27.136 28.635 1.00 40.51 928 GLN D O 1
ATOM 6145 N N . PHE D 1 29 ? 33.832 25.743 29.908 1.00 36.16 929 PHE D N 1
ATOM 6146 C CA . PHE D 1 29 ? 34.826 26.752 30.255 1.00 35.15 929 PHE D CA 1
ATOM 6147 C C . PHE D 1 29 ? 36.223 26.233 29.908 1.00 36.03 929 PHE D C 1
ATOM 6148 O O . PHE D 1 29 ? 36.409 25.039 29.672 1.00 35.98 929 PHE D O 1
ATOM 6156 N N . ASP D 1 30 ? 37.203 27.129 29.859 1.00 42.26 930 ASP D N 1
ATOM 6157 C CA . ASP D 1 30 ? 38.569 26.724 29.561 1.00 42.54 930 ASP D CA 1
ATOM 6158 C C . ASP D 1 30 ? 39.332 26.621 30.873 1.00 42.93 930 ASP D C 1
ATOM 6159 O O . ASP D 1 30 ? 40.324 25.894 30.974 1.00 43.43 930 ASP D O 1
ATOM 6164 N N . PHE D 1 31 ? 38.862 27.357 31.879 1.00 36.36 931 PHE D N 1
ATOM 6165 C CA . PHE D 1 31 ? 39.505 27.355 33.184 1.00 35.47 931 PHE D CA 1
ATOM 6166 C C . PHE D 1 31 ? 38.507 27.680 34.292 1.00 34.18 931 PHE D C 1
ATOM 6167 O O . PHE D 1 31 ? 37.591 28.477 34.095 1.00 33.09 931 PHE D O 1
ATOM 6175 N N . VAL D 1 32 ? 38.688 27.057 35.452 1.00 33.02 932 VAL D N 1
ATOM 6176 C CA . VAL D 1 32 ? 37.799 27.269 36.581 1.00 32.07 932 VAL D CA 1
ATOM 6177 C C . VAL D 1 32 ? 38.564 27.647 37.850 1.00 33.95 932 VAL D C 1
ATOM 6178 O O . VAL D 1 32 ? 39.503 26.962 38.249 1.00 35.67 932 VAL D O 1
ATOM 6182 N N . ILE D 1 33 ? 38.149 28.748 38.469 1.00 33.10 933 ILE D N 1
ATOM 6183 C CA . ILE D 1 33 ? 38.764 29.264 39.687 1.00 31.68 933 ILE D CA 1
ATOM 6184 C C . ILE D 1 33 ? 37.808 29.049 40.854 1.00 32.35 933 ILE D C 1
ATOM 6185 O O . ILE D 1 33 ? 36.626 29.409 40.778 1.00 32.04 933 ILE D O 1
ATOM 6190 N N . VAL D 1 34 ? 38.315 28.478 41.940 1.00 32.11 934 VAL D N 1
ATOM 6191 C CA . VAL D 1 34 ? 37.477 28.206 43.100 1.00 31.39 934 VAL D CA 1
ATOM 6192 C C . VAL D 1 34 ? 38.058 28.694 44.435 1.00 33.88 934 VAL D C 1
ATOM 6193 O O . VAL D 1 34 ? 39.237 28.474 44.750 1.00 33.15 934 VAL D O 1
ATOM 6197 N N . ASN D 1 35 ? 37.215 29.367 45.212 1.00 31.06 935 ASN D N 1
ATOM 6198 C CA . ASN D 1 35 ? 37.605 29.858 46.520 1.00 31.66 935 ASN D CA 1
ATOM 6199 C C . ASN D 1 35 ? 37.228 28.727 47.479 1.00 32.20 935 ASN D C 1
ATOM 6200 O O . ASN D 1 35 ? 36.070 28.305 47.522 1.00 32.45 935 ASN D O 1
ATOM 6205 N N . MET D 1 36 ? 38.206 28.238 48.238 1.00 35.45 936 MET D N 1
ATOM 6206 C CA . MET D 1 36 ? 37.992 27.123 49.156 1.00 34.35 936 MET D CA 1
ATOM 6207 C C . MET D 1 36 ? 38.198 27.503 50.620 1.00 35.80 936 MET D C 1
ATOM 6208 O O . MET D 1 36 ? 38.290 26.637 51.484 1.00 36.15 936 MET D O 1
ATOM 6213 N N . GLU D 1 37 ? 38.254 28.795 50.901 1.00 33.61 937 GLU D N 1
ATOM 6214 C CA . GLU D 1 37 ? 38.496 29.265 52.254 1.00 34.70 937 GLU D CA 1
ATOM 6215 C C . GLU D 1 37 ? 37.685 28.583 53.372 1.00 34.93 937 GLU D C 1
ATOM 6216 O O . GLU D 1 37 ? 38.200 28.408 54.477 1.00 34.61 937 GLU D O 1
ATOM 6222 N N . ASN D 1 38 ? 36.434 28.203 53.106 1.00 29.65 938 ASN D N 1
ATOM 6223 C CA . ASN D 1 38 ? 35.611 27.547 54.137 1.00 29.46 938 ASN D CA 1
ATOM 6224 C C . ASN D 1 38 ? 35.424 26.038 53.882 1.00 29.27 938 ASN D C 1
ATOM 6225 O O . ASN D 1 38 ? 34.554 25.410 54.490 1.00 24.86 938 ASN D O 1
ATOM 6230 N N . SER D 1 39 ? 36.230 25.469 52.986 1.00 47.31 939 SER D N 1
ATOM 6231 C CA . SER D 1 39 ? 36.153 24.042 52.622 1.00 49.96 939 SER D CA 1
ATOM 6232 C C . SER D 1 39 ? 35.987 23.068 53.783 1.00 50.11 939 SER D C 1
ATOM 6233 O O . SER D 1 39 ? 34.975 22.381 53.893 1.00 52.34 939 SER D O 1
ATOM 6236 N N . ALA D 1 40 ? 37.015 23.015 54.628 1.00 38.25 940 ALA D N 1
ATOM 6237 C CA . ALA D 1 40 ? 37.094 22.123 55.788 1.00 38.49 940 ALA D CA 1
ATOM 6238 C C . ALA D 1 40 ? 36.234 22.522 56.983 1.00 38.47 940 ALA D C 1
ATOM 6239 O O . ALA D 1 40 ? 36.597 23.409 57.752 1.00 40.04 940 ALA D O 1
ATOM 6241 N N . GLY D 1 41 ? 35.100 21.853 57.147 1.00 46.73 941 GLY D N 1
ATOM 6242 C CA . GLY D 1 41 ? 34.221 22.157 58.264 1.00 47.51 941 GLY D CA 1
ATOM 6243 C C . GLY D 1 41 ? 33.855 23.622 58.418 1.00 48.01 941 GLY D C 1
ATOM 6244 O O . GLY D 1 41 ? 33.414 24.048 59.488 1.00 49.73 941 GLY D O 1
ATOM 6245 N N . GLY D 1 42 ? 34.037 24.398 57.356 1.00 46.55 942 GLY D N 1
ATOM 6246 C CA . GLY D 1 42 ? 33.699 25.808 57.405 1.00 46.47 942 GLY D CA 1
ATOM 6247 C C . GLY D 1 42 ? 34.863 26.724 57.729 1.00 46.87 942 GLY D C 1
ATOM 6248 O O . GLY D 1 42 ? 34.724 27.943 57.653 1.00 48.80 942 GLY D O 1
ATOM 6249 N N . PHE D 1 43 ? 36.010 26.146 58.076 1.00 37.45 943 PHE D N 1
ATOM 6250 C CA . PHE D 1 43 ? 37.193 26.928 58.427 1.00 36.96 943 PHE D CA 1
ATOM 6251 C C . PHE D 1 43 ? 38.479 26.344 57.837 1.00 35.96 943 PHE D C 1
ATOM 6252 O O . PHE D 1 43 ? 39.066 25.419 58.399 1.00 35.68 943 PHE D O 1
ATOM 6260 N N . GLY D 1 44 ? 38.924 26.881 56.709 1.00 35.58 944 GLY D N 1
ATOM 6261 C CA . GLY D 1 44 ? 40.144 26.374 56.105 1.00 35.52 944 GLY D CA 1
ATOM 6262 C C . GLY D 1 44 ? 39.919 25.313 55.041 1.00 36.76 944 GLY D C 1
ATOM 6263 O O . GLY D 1 44 ? 38.779 25.020 54.670 1.00 36.04 944 GLY D O 1
ATOM 6264 N N . MET D 1 45 ? 41.014 24.738 54.548 1.00 43.47 945 MET D N 1
ATOM 6265 C CA . MET D 1 45 ? 40.960 23.702 53.520 1.00 42.67 945 MET D CA 1
ATOM 6266 C C . MET D 1 45 ? 41.852 22.519 53.882 1.00 43.43 945 MET D C 1
ATOM 6267 O O . MET D 1 45 ? 43.024 22.698 54.194 1.00 41.83 945 MET D O 1
ATOM 6272 N N . HIS D 1 46 ? 41.301 21.310 53.867 1.00 42.81 946 HIS D N 1
ATOM 6273 C CA . HIS D 1 46 ? 42.131 20.151 54.156 1.00 45.62 946 HIS D CA 1
ATOM 6274 C C . HIS D 1 46 ? 42.536 19.493 52.842 1.00 46.60 946 HIS D C 1
ATOM 6275 O O . HIS D 1 46 ? 42.263 20.037 51.771 1.00 47.12 946 HIS D O 1
ATOM 6282 N N . ARG D 1 47 ? 43.191 18.340 52.900 1.00 34.54 947 ARG D N 1
ATOM 6283 C CA . ARG D 1 47 ? 43.655 17.699 51.668 1.00 36.20 947 ARG D CA 1
ATOM 6284 C C . ARG D 1 47 ? 42.547 17.071 50.817 1.00 35.76 947 ARG D C 1
ATOM 6285 O O . ARG D 1 47 ? 42.629 17.080 49.590 1.00 34.50 947 ARG D O 1
ATOM 6293 N N . ASP D 1 48 ? 41.520 16.527 51.467 1.00 46.20 948 ASP D N 1
ATOM 6294 C CA . ASP D 1 48 ? 40.388 15.915 50.768 1.00 47.23 948 ASP D CA 1
ATOM 6295 C C . ASP D 1 48 ? 39.731 16.947 49.869 1.00 46.04 948 ASP D C 1
ATOM 6296 O O . ASP D 1 48 ? 39.459 16.692 48.689 1.00 45.03 948 ASP D O 1
ATOM 6301 N N . ALA D 1 49 ? 39.473 18.113 50.455 1.00 41.64 949 ALA D N 1
ATOM 6302 C CA . ALA D 1 49 ? 38.846 19.223 49.756 1.00 40.43 949 ALA D CA 1
ATOM 6303 C C . ALA D 1 49 ? 39.586 19.531 48.462 1.00 39.41 949 ALA D C 1
ATOM 6304 O O . ALA D 1 49 ? 39.007 19.485 47.380 1.00 38.75 949 ALA D O 1
ATOM 6306 N N . ALA D 1 50 ? 40.871 19.840 48.574 1.00 41.31 950 ALA D N 1
ATOM 6307 C CA . ALA D 1 50 ? 41.676 20.157 47.401 1.00 41.64 950 ALA D CA 1
ATOM 6308 C C . ALA D 1 50 ? 41.621 19.036 46.367 1.00 41.83 950 ALA D C 1
ATOM 6309 O O . ALA D 1 50 ? 41.336 19.284 45.195 1.00 41.93 950 ALA D O 1
ATOM 6311 N N . ARG D 1 51 ? 41.890 17.806 46.800 1.00 41.79 951 ARG D N 1
ATOM 6312 C CA . ARG D 1 51 ? 41.870 16.663 45.890 1.00 42.17 951 ARG D CA 1
ATOM 6313 C C . ARG D 1 51 ? 40.565 16.625 45.091 1.00 40.92 951 ARG D C 1
ATOM 6314 O O . ARG D 1 51 ? 40.581 16.599 43.857 1.00 38.82 951 ARG D O 1
ATOM 6322 N N . GLY D 1 52 ? 39.444 16.628 45.810 1.00 53.75 952 GLY D N 1
ATOM 6323 C CA . GLY D 1 52 ? 38.134 16.585 45.180 1.00 52.68 952 GLY D CA 1
ATOM 6324 C C . GLY D 1 52 ? 37.804 17.759 44.274 1.00 52.74 952 GLY D C 1
ATOM 6325 O O . GLY D 1 52 ? 37.167 17.582 43.234 1.00 52.05 952 GLY D O 1
ATOM 6326 N N . ALA D 1 53 ? 38.228 18.960 44.665 1.00 38.85 953 ALA D N 1
ATOM 6327 C CA . ALA D 1 53 ? 37.966 20.158 43.875 1.00 37.98 953 ALA D CA 1
ATOM 6328 C C . ALA D 1 53 ? 38.680 20.057 42.532 1.00 37.69 953 ALA D C 1
ATOM 6329 O O . ALA D 1 53 ? 38.078 20.276 41.486 1.00 37.88 953 ALA D O 1
ATOM 6331 N N . LEU D 1 54 ? 39.966 19.723 42.573 1.00 46.15 954 LEU D N 1
ATOM 6332 C CA . LEU D 1 54 ? 40.776 19.573 41.368 1.00 47.27 954 LEU D CA 1
ATOM 6333 C C . LEU D 1 54 ? 40.267 18.396 40.533 1.00 48.14 954 LEU D C 1
ATOM 6334 O O . LEU D 1 54 ? 40.280 18.436 39.306 1.00 49.38 954 LEU D O 1
ATOM 6339 N N . GLU D 1 55 ? 39.819 17.348 41.212 1.00 41.77 955 GLU D N 1
ATOM 6340 C CA . GLU D 1 55 ? 39.297 16.173 40.538 1.00 41.84 955 GLU D CA 1
ATOM 6341 C C . GLU D 1 55 ? 38.033 16.569 39.778 1.00 40.60 955 GLU D C 1
ATOM 6342 O O . GLU D 1 55 ? 37.763 16.062 38.686 1.00 41.76 955 GLU D O 1
ATOM 6348 N N . ALA D 1 56 ? 37.268 17.493 40.355 1.00 44.05 956 ALA D N 1
ATOM 6349 C CA . ALA D 1 56 ? 36.020 17.950 39.745 1.00 43.12 956 ALA D CA 1
ATOM 6350 C C . ALA D 1 56 ? 36.192 18.907 38.553 1.00 41.43 956 ALA D C 1
ATOM 6351 O O . ALA D 1 56 ? 35.264 19.085 37.771 1.00 40.86 956 ALA D O 1
ATOM 6353 N N . GLY D 1 57 ? 37.364 19.526 38.415 1.00 32.92 957 GLY D N 1
ATOM 6354 C CA . GLY D 1 57 ? 37.577 20.427 37.293 1.00 31.52 957 GLY D CA 1
ATOM 6355 C C . GLY D 1 57 ? 38.208 21.770 37.630 1.00 31.08 957 GLY D C 1
ATOM 6356 O O . GLY D 1 57 ? 38.480 22.577 36.732 1.00 27.82 957 GLY D O 1
ATOM 6357 N N . ALA D 1 58 ? 38.444 22.011 38.918 1.00 40.82 958 ALA D N 1
ATOM 6358 C CA . ALA D 1 58 ? 39.042 23.266 39.378 1.00 41.64 958 ALA D CA 1
ATOM 6359 C C . ALA D 1 58 ? 40.487 23.380 38.935 1.00 42.76 958 ALA D C 1
ATOM 6360 O O . ALA D 1 58 ? 41.261 22.440 39.090 1.00 45.22 958 ALA D O 1
ATOM 6362 N N . GLY D 1 59 ? 40.848 24.540 38.394 1.00 39.73 959 GLY D N 1
ATOM 6363 C CA . GLY D 1 59 ? 42.206 24.758 37.924 1.00 40.94 959 GLY D CA 1
ATOM 6364 C C . GLY D 1 59 ? 43.041 25.567 38.896 1.00 42.98 959 GLY D C 1
ATOM 6365 O O . GLY D 1 59 ? 44.280 25.553 38.856 1.00 42.34 959 GLY D O 1
ATOM 6366 N N . CYS D 1 60 ? 42.356 26.286 39.775 1.00 48.96 960 CYS D N 1
ATOM 6367 C CA . CYS D 1 60 ? 43.027 27.099 40.772 1.00 48.13 960 CYS D CA 1
ATOM 6368 C C . CYS D 1 60 ? 42.164 27.233 42.014 1.00 46.49 960 CYS D C 1
ATOM 6369 O O . CYS D 1 60 ? 40.952 27.412 41.928 1.00 48.03 960 CYS D O 1
ATOM 6372 N N . LEU D 1 61 ? 42.808 27.152 43.169 1.00 35.89 961 LEU D N 1
ATOM 6373 C CA . LEU D 1 61 ? 42.131 27.254 44.451 1.00 33.95 961 LEU D CA 1
ATOM 6374 C C . LEU D 1 61 ? 42.570 28.525 45.189 1.00 33.80 961 LEU D C 1
ATOM 6375 O O . LEU D 1 61 ? 43.755 28.709 45.468 1.00 32.52 961 LEU D O 1
ATOM 6380 N N . THR D 1 62 ? 41.623 29.412 45.483 1.00 32.12 962 THR D N 1
ATOM 6381 C CA . THR D 1 62 ? 41.946 30.629 46.222 1.00 32.25 962 THR D CA 1
ATOM 6382 C C . THR D 1 62 ? 41.378 30.487 47.632 1.00 32.26 962 THR D C 1
ATOM 6383 O O . THR D 1 62 ? 40.445 29.715 47.858 1.00 31.08 962 THR D O 1
ATOM 6387 N N . LEU D 1 63 ? 41.946 31.236 48.571 1.00 37.77 963 LEU D N 1
ATOM 6388 C CA . LEU D 1 63 ? 41.530 31.178 49.966 1.00 40.08 963 LEU D CA 1
ATOM 6389 C C . LEU D 1 63 ? 41.278 32.572 50.535 1.00 42.52 963 LEU D C 1
ATOM 6390 O O . LEU D 1 63 ? 40.504 33.361 49.987 1.00 43.24 963 LEU D O 1
ATOM 6395 N N . GLY D 1 64 ? 41.954 32.866 51.639 1.00 50.35 964 GLY D N 1
ATOM 6396 C CA . GLY D 1 64 ? 41.808 34.155 52.279 1.00 50.68 964 GLY D CA 1
ATOM 6397 C C . GLY D 1 64 ? 41.626 34.007 53.772 1.00 50.97 964 GLY D C 1
ATOM 6398 O O . GLY D 1 64 ? 42.206 33.132 54.392 1.00 50.31 964 GLY D O 1
ATOM 6399 N N . ASN D 1 65 ? 40.813 34.888 54.333 1.00 44.08 965 ASN D N 1
ATOM 6400 C CA . ASN D 1 65 ? 40.481 34.926 55.751 1.00 44.38 965 ASN D CA 1
ATOM 6401 C C . ASN D 1 65 ? 40.919 33.696 56.563 1.00 44.41 965 ASN D C 1
ATOM 6402 O O . ASN D 1 65 ? 41.889 33.757 57.325 1.00 44.35 965 ASN D O 1
ATOM 6407 N N . HIS D 1 66 ? 40.192 32.589 56.397 1.00 36.69 966 HIS D N 1
ATOM 6408 C CA . HIS D 1 66 ? 40.471 31.348 57.114 1.00 35.28 966 HIS D CA 1
ATOM 6409 C C . HIS D 1 66 ? 41.506 30.456 56.435 1.00 34.39 966 HIS D C 1
ATOM 6410 O O . HIS D 1 66 ? 41.514 29.240 56.624 1.00 33.66 966 HIS D O 1
ATOM 6417 N N . ALA D 1 67 ? 42.385 31.069 55.656 1.00 40.04 967 ALA D N 1
ATOM 6418 C CA . ALA D 1 67 ? 43.424 30.345 54.941 1.00 40.47 967 ALA D CA 1
ATOM 6419 C C . ALA D 1 67 ? 44.265 29.426 55.810 1.00 41.27 967 ALA D C 1
ATOM 6420 O O . ALA D 1 67 ? 44.732 28.396 55.339 1.00 41.07 967 ALA D O 1
ATOM 6422 N N . TRP D 1 68 ? 44.461 29.788 57.073 1.00 48.33 968 TRP D N 1
ATOM 6423 C CA . TRP D 1 68 ? 45.319 28.988 57.933 1.00 48.80 968 TRP D CA 1
ATOM 6424 C C . TRP D 1 68 ? 44.649 28.189 59.055 1.00 50.51 968 TRP D C 1
ATOM 6425 O O . TRP D 1 68 ? 45.337 27.616 59.897 1.00 50.47 968 TRP D O 1
ATOM 6436 N N . HIS D 1 69 ? 43.322 28.115 59.056 1.00 44.47 969 HIS D N 1
ATOM 6437 C CA . HIS D 1 69 ? 42.632 27.396 60.117 1.00 46.05 969 HIS D CA 1
ATOM 6438 C C . HIS D 1 69 ? 42.759 25.874 60.142 1.00 46.52 969 HIS D C 1
ATOM 6439 O O . HIS D 1 69 ? 42.515 25.254 61.180 1.00 46.26 969 HIS D O 1
ATOM 6446 N N . HIS D 1 70 ? 43.133 25.258 59.028 1.00 48.14 970 HIS D N 1
ATOM 6447 C CA . HIS D 1 70 ? 43.307 23.806 59.032 1.00 48.24 970 HIS D CA 1
ATOM 6448 C C . HIS D 1 70 ? 44.779 23.488 58.774 1.00 49.00 970 HIS D C 1
ATOM 6449 O O . HIS D 1 70 ? 45.374 23.997 57.820 1.00 48.80 970 HIS D O 1
ATOM 6456 N N . LYS D 1 71 ? 45.363 22.638 59.617 1.00 52.11 971 LYS D N 1
ATOM 6457 C CA . LYS D 1 71 ? 46.784 22.308 59.501 1.00 53.48 971 LYS D CA 1
ATOM 6458 C C . LYS D 1 71 ? 47.247 21.700 58.180 1.00 52.65 971 LYS D C 1
ATOM 6459 O O . LYS D 1 71 ? 48.435 21.765 57.853 1.00 52.23 971 LYS D O 1
ATOM 6465 N N . ASP D 1 72 ? 46.332 21.115 57.417 1.00 58.73 972 ASP D N 1
ATOM 6466 C CA . ASP D 1 72 ? 46.721 20.504 56.153 1.00 57.48 972 ASP D CA 1
ATOM 6467 C C . ASP D 1 72 ? 47.325 21.496 55.177 1.00 57.49 972 ASP D C 1
ATOM 6468 O O . ASP D 1 72 ? 48.165 21.133 54.355 1.00 57.72 972 ASP D O 1
ATOM 6473 N N . ILE D 1 73 ? 46.917 22.754 55.282 1.00 43.45 973 ILE D N 1
ATOM 6474 C CA . ILE D 1 73 ? 47.410 23.768 54.365 1.00 43.06 973 ILE D CA 1
ATOM 6475 C C . ILE D 1 73 ? 48.930 23.951 54.366 1.00 42.30 973 ILE D C 1
ATOM 6476 O O . ILE D 1 73 ? 49.545 24.041 53.297 1.00 41.47 973 ILE D O 1
ATOM 6481 N N . TYR D 1 74 ? 49.548 23.983 55.544 1.00 42.53 974 TYR D N 1
ATOM 6482 C CA . TYR D 1 74 ? 50.998 24.173 55.612 1.00 42.29 974 TYR D CA 1
ATOM 6483 C C . TYR D 1 74 ? 51.788 23.152 54.781 1.00 42.80 974 TYR D C 1
ATOM 6484 O O . TYR D 1 74 ? 52.687 23.523 54.023 1.00 40.87 974 TYR D O 1
ATOM 6493 N N . PRO D 1 75 ? 51.473 21.854 54.915 1.00 50.00 975 PRO D N 1
ATOM 6494 C CA . PRO D 1 75 ? 52.221 20.883 54.113 1.00 51.07 975 PRO D CA 1
ATOM 6495 C C . PRO D 1 75 ? 51.866 20.955 52.624 1.00 51.77 975 PRO D C 1
ATOM 6496 O O . PRO D 1 75 ? 52.734 20.769 51.766 1.00 51.67 975 PRO D O 1
ATOM 6500 N N . MET D 1 76 ? 50.600 21.230 52.314 1.00 52.40 976 MET D N 1
ATOM 6501 C CA . MET D 1 76 ? 50.176 21.339 50.916 1.00 53.29 976 MET D CA 1
ATOM 6502 C C . MET D 1 76 ? 50.981 22.442 50.239 1.00 54.10 976 MET D C 1
ATOM 6503 O O . MET D 1 76 ? 51.542 22.239 49.163 1.00 55.27 976 MET D O 1
ATOM 6508 N N . LEU D 1 77 ? 51.023 23.613 50.873 1.00 49.32 977 LEU D N 1
ATOM 6509 C CA . LEU D 1 77 ? 51.768 24.751 50.344 1.00 49.73 977 LEU D CA 1
ATOM 6510 C C . LEU D 1 77 ? 53.251 24.430 50.313 1.00 50.46 977 LEU D C 1
ATOM 6511 O O . LEU D 1 77 ? 54.000 24.951 49.484 1.00 50.47 977 LEU D O 1
ATOM 6516 N N . SER D 1 78 ? 53.665 23.570 51.235 1.00 50.56 978 SER D N 1
ATOM 6517 C CA . SER D 1 78 ? 55.060 23.185 51.349 1.00 51.90 978 SER D CA 1
ATOM 6518 C C . SER D 1 78 ? 55.519 22.297 50.204 1.00 50.90 978 SER D C 1
ATOM 6519 O O . SER D 1 78 ? 56.482 22.623 49.512 1.00 50.27 978 SER D O 1
ATOM 6522 N N . GLU D 1 79 ? 54.831 21.178 50.002 1.00 55.01 979 GLU D N 1
ATOM 6523 C CA . GLU D 1 79 ? 55.203 20.260 48.937 1.00 56.20 979 GLU D CA 1
ATOM 6524 C C . GLU D 1 79 ? 54.996 20.884 47.562 1.00 56.69 979 GLU D C 1
ATOM 6525 O O . GLU D 1 79 ? 55.476 20.366 46.554 1.00 57.41 979 GLU D O 1
ATOM 6531 N N . ASP D 1 80 ? 54.272 21.997 47.537 1.00 53.15 980 ASP D N 1
ATOM 6532 C CA . ASP D 1 80 ? 54.015 22.754 46.314 1.00 52.71 980 ASP D CA 1
ATOM 6533 C C . ASP D 1 80 ? 53.600 21.940 45.085 1.00 52.57 980 ASP D C 1
ATOM 6534 O O . ASP D 1 80 ? 54.287 21.954 44.060 1.00 50.77 980 ASP D O 1
ATOM 6539 N N . THR D 1 81 ? 52.473 21.239 45.187 1.00 63.93 981 THR D N 1
ATOM 6540 C CA . THR D 1 81 ? 51.967 20.440 44.071 1.00 64.81 981 THR D CA 1
ATOM 6541 C C . THR D 1 81 ? 50.553 20.852 43.633 1.00 62.94 981 THR D C 1
ATOM 6542 O O . THR D 1 81 ? 50.207 20.733 42.460 1.00 62.25 981 THR D O 1
ATOM 6546 N N . TYR D 1 82 ? 49.743 21.336 44.574 1.00 44.39 982 TYR D N 1
ATOM 6547 C CA . TYR D 1 82 ? 48.390 21.788 44.265 1.00 43.13 982 TYR D CA 1
ATOM 6548 C C . TYR D 1 82 ? 48.455 23.245 43.804 1.00 40.90 982 TYR D C 1
ATOM 6549 O O . TYR D 1 82 ? 49.324 24.000 44.233 1.00 40.83 982 TYR D O 1
ATOM 6558 N N . PRO D 1 83 ? 47.539 23.655 42.912 1.00 41.91 983 PRO D N 1
ATOM 6559 C CA . PRO D 1 83 ? 47.513 25.033 42.410 1.00 40.50 983 PRO D CA 1
ATOM 6560 C C . PRO D 1 83 ? 46.760 25.909 43.404 1.00 40.03 983 PRO D C 1
ATOM 6561 O O . PRO D 1 83 ? 45.618 26.290 43.164 1.00 40.50 983 PRO D O 1
ATOM 6565 N N . ILE D 1 84 ? 47.408 26.219 44.522 1.00 48.93 984 ILE D N 1
ATOM 6566 C CA . ILE D 1 84 ? 46.794 27.021 45.576 1.00 47.27 984 ILE D CA 1
ATOM 6567 C C . ILE D 1 84 ? 47.288 28.463 45.611 1.00 46.70 984 ILE D C 1
ATOM 6568 O O . ILE D 1 84 ? 48.473 28.735 45.415 1.00 47.39 984 ILE D O 1
ATOM 6573 N N . VAL D 1 85 ? 46.366 29.386 45.853 1.00 37.58 985 VAL D N 1
ATOM 6574 C CA . VAL D 1 85 ? 46.707 30.799 45.970 1.00 37.09 985 VAL D CA 1
ATOM 6575 C C . VAL D 1 85 ? 46.113 31.270 47.292 1.00 37.52 985 VAL D C 1
ATOM 6576 O O . VAL D 1 85 ? 45.008 30.862 47.663 1.00 38.48 985 VAL D O 1
ATOM 6580 N N . ARG D 1 86 ? 46.854 32.103 48.016 1.00 44.92 986 ARG D N 1
ATOM 6581 C CA . ARG D 1 86 ? 46.380 32.629 49.289 1.00 42.62 986 ARG D CA 1
ATOM 6582 C C . ARG D 1 86 ? 46.522 34.140 49.239 1.00 42.11 986 ARG D C 1
ATOM 6583 O O . ARG D 1 86 ? 47.183 34.670 48.351 1.00 43.17 986 ARG D O 1
ATOM 6591 N N . PRO D 1 87 ? 45.906 34.860 50.187 1.00 33.30 987 PRO D N 1
ATOM 6592 C CA . PRO D 1 87 ? 46.023 36.322 50.151 1.00 32.23 987 PRO D CA 1
ATOM 6593 C C . PRO D 1 87 ? 47.458 36.819 49.920 1.00 33.07 987 PRO D C 1
ATOM 6594 O O . PRO D 1 87 ? 48.398 36.400 50.589 1.00 33.63 987 PRO D O 1
ATOM 6598 N N . LEU D 1 88 ? 47.618 37.717 48.962 1.00 31.96 988 LEU D N 1
ATOM 6599 C CA . LEU D 1 88 ? 48.927 38.265 48.642 1.00 34.21 988 LEU D CA 1
ATOM 6600 C C . LEU D 1 88 ? 49.357 39.300 49.685 1.00 34.70 988 LEU D C 1
ATOM 6601 O O . LEU D 1 88 ? 50.513 39.324 50.096 1.00 33.85 988 LEU D O 1
ATOM 6606 N N . ASN D 1 89 ? 48.419 40.135 50.131 1.00 43.59 989 ASN D N 1
ATOM 6607 C CA . ASN D 1 89 ? 48.743 41.181 51.101 1.00 45.97 989 ASN D CA 1
ATOM 6608 C C . ASN D 1 89 ? 49.102 40.766 52.539 1.00 47.47 989 ASN D C 1
ATOM 6609 O O . ASN D 1 89 ? 48.851 41.505 53.497 1.00 45.63 989 ASN D O 1
ATOM 6614 N N . TYR D 1 90 ? 49.677 39.572 52.683 1.00 42.67 990 TYR D N 1
ATOM 6615 C CA . TYR D 1 90 ? 50.153 39.107 53.980 1.00 44.63 990 TYR D CA 1
ATOM 6616 C C . TYR D 1 90 ? 51.574 39.635 53.944 1.00 46.99 990 TYR D C 1
ATOM 6617 O O . TYR D 1 90 ? 52.378 39.202 53.116 1.00 48.22 990 TYR D O 1
ATOM 6626 N N . ALA D 1 91 ? 51.873 40.583 54.824 1.00 71.11 991 ALA D N 1
ATOM 6627 C CA . ALA D 1 91 ? 53.186 41.216 54.855 1.00 74.97 991 ALA D CA 1
ATOM 6628 C C . ALA D 1 91 ? 54.389 40.354 55.249 1.00 75.60 991 ALA D C 1
ATOM 6629 O O . ALA D 1 91 ? 55.484 40.532 54.705 1.00 75.80 991 ALA D O 1
ATOM 6631 N N . ASP D 1 92 ? 54.203 39.432 56.187 1.00 58.10 992 ASP D N 1
ATOM 6632 C CA . ASP D 1 92 ? 55.314 38.585 56.606 1.00 59.41 992 ASP D CA 1
ATOM 6633 C C . ASP D 1 92 ? 56.010 38.015 55.368 1.00 59.42 992 ASP D C 1
ATOM 6634 O O . ASP D 1 92 ? 55.407 37.290 54.580 1.00 58.98 992 ASP D O 1
ATOM 6639 N N . PRO D 1 93 ? 57.289 38.358 55.173 1.00 72.89 993 PRO D N 1
ATOM 6640 C CA . PRO D 1 93 ? 58.046 37.869 54.018 1.00 72.38 993 PRO D CA 1
ATOM 6641 C C . PRO D 1 93 ? 58.195 36.355 54.007 1.00 71.72 993 PRO D C 1
ATOM 6642 O O . PRO D 1 93 ? 58.547 35.769 52.986 1.00 71.93 993 PRO D O 1
ATOM 6646 N N . GLY D 1 94 ? 57.929 35.723 55.143 1.00 67.66 994 GLY D N 1
ATOM 6647 C CA . GLY D 1 94 ? 58.049 34.279 55.215 1.00 66.12 994 GLY D CA 1
ATOM 6648 C C . GLY D 1 94 ? 56.729 33.540 55.079 1.00 65.16 994 GLY D C 1
ATOM 6649 O O . GLY D 1 94 ? 56.683 32.315 55.218 1.00 64.86 994 GLY D O 1
ATOM 6650 N N . THR D 1 95 ? 55.652 34.274 54.811 1.00 52.86 995 THR D N 1
ATOM 6651 C CA . THR D 1 95 ? 54.342 33.652 54.664 1.00 50.19 995 THR D CA 1
ATOM 6652 C C . THR D 1 95 ? 54.384 32.573 53.572 1.00 47.78 995 THR D C 1
ATOM 6653 O O . THR D 1 95 ? 54.852 32.798 52.456 1.00 46.22 995 THR D O 1
ATOM 6657 N N . PRO D 1 96 ? 53.912 31.368 53.909 1.00 44.86 996 PRO D N 1
ATOM 6658 C CA . PRO D 1 96 ? 53.855 30.188 53.045 1.00 44.43 996 PRO D CA 1
ATOM 6659 C C . PRO D 1 96 ? 53.049 30.366 51.755 1.00 44.85 996 PRO D C 1
ATOM 6660 O O . PRO D 1 96 ? 52.050 31.094 51.721 1.00 44.20 996 PRO D O 1
ATOM 6664 N N . GLY D 1 97 ? 53.499 29.693 50.698 1.00 45.85 997 GLY D N 1
ATOM 6665 C CA . GLY D 1 97 ? 52.817 29.760 49.422 1.00 45.27 997 GLY D CA 1
ATOM 6666 C C . GLY D 1 97 ? 52.929 31.095 48.718 1.00 46.54 997 GLY D C 1
ATOM 6667 O O . GLY D 1 97 ? 53.732 31.954 49.103 1.00 48.04 997 GLY D O 1
ATOM 6668 N N . VAL D 1 98 ? 52.112 31.277 47.685 1.00 38.41 998 VAL D N 1
ATOM 6669 C CA . VAL D 1 98 ? 52.135 32.509 46.914 1.00 37.35 998 VAL D CA 1
ATOM 6670 C C . VAL D 1 98 ? 50.784 33.201 46.901 1.00 37.07 998 VAL D C 1
ATOM 6671 O O . VAL D 1 98 ? 49.755 32.589 47.193 1.00 37.13 998 VAL D O 1
ATOM 6675 N N . GLY D 1 99 ? 50.803 34.486 46.566 1.00 38.33 999 GLY D N 1
ATOM 6676 C CA . GLY D 1 99 ? 49.584 35.270 46.501 1.00 38.53 999 GLY D CA 1
ATOM 6677 C C . GLY D 1 99 ? 49.119 35.417 45.064 1.00 40.52 999 GLY D C 1
ATOM 6678 O O . GLY D 1 99 ? 48.179 36.155 44.781 1.00 41.23 999 GLY D O 1
ATOM 6679 N N . TRP D 1 100 ? 49.787 34.711 44.155 1.00 40.38 1000 TRP D N 1
ATOM 6680 C CA . TRP D 1 100 ? 49.454 34.735 42.732 1.00 41.08 1000 TRP D CA 1
ATOM 6681 C C . TRP D 1 100 ? 50.169 33.616 41.977 1.00 41.08 1000 TRP D C 1
ATOM 6682 O O . TRP D 1 100 ? 51.268 33.206 42.352 1.00 40.70 1000 TRP D O 1
ATOM 6693 N N . ARG D 1 101 ? 49.534 33.134 40.911 1.00 53.39 1001 ARG D N 1
ATOM 6694 C CA . ARG D 1 101 ? 50.085 32.085 40.051 1.00 54.65 1001 ARG D CA 1
ATOM 6695 C C . ARG D 1 101 ? 49.598 32.361 38.635 1.00 55.59 1001 ARG D C 1
ATOM 6696 O O . ARG D 1 101 ? 48.455 32.785 38.449 1.00 56.62 1001 ARG D O 1
ATOM 6704 N N . THR D 1 102 ? 50.449 32.138 37.636 1.00 39.58 1002 THR D N 1
ATOM 6705 C CA . THR D 1 102 ? 50.011 32.337 36.261 1.00 38.79 1002 THR D CA 1
ATOM 6706 C C . THR D 1 102 ? 49.943 30.960 35.612 1.00 38.16 1002 THR D C 1
ATOM 6707 O O . THR D 1 102 ? 50.844 30.141 35.768 1.00 36.79 1002 THR D O 1
ATOM 6711 N N . PHE D 1 103 ? 48.852 30.718 34.895 1.00 42.95 1003 PHE D N 1
ATOM 6712 C CA . PHE D 1 103 ? 48.608 29.445 34.230 1.00 43.43 1003 PHE D CA 1
ATOM 6713 C C . PHE D 1 103 ? 48.533 29.630 32.719 1.00 44.41 1003 PHE D C 1
ATOM 6714 O O . PHE D 1 103 ? 48.402 30.753 32.229 1.00 44.67 1003 PHE D O 1
ATOM 6722 N N . ASP D 1 104 ? 48.611 28.517 31.993 1.00 48.77 1004 ASP D N 1
ATOM 6723 C CA . ASP D 1 104 ? 48.484 28.520 30.537 1.00 52.18 1004 ASP D CA 1
ATOM 6724 C C . ASP D 1 104 ? 47.093 27.970 30.259 1.00 52.29 1004 ASP D C 1
ATOM 6725 O O . ASP D 1 104 ? 46.818 26.814 30.568 1.00 51.95 1004 ASP D O 1
ATOM 6730 N N . VAL D 1 105 ? 46.209 28.786 29.697 1.00 64.76 1005 VAL D N 1
ATOM 6731 C CA . VAL D 1 105 ? 44.865 28.300 29.425 1.00 67.50 1005 VAL D CA 1
ATOM 6732 C C . VAL D 1 105 ? 44.717 27.809 27.989 1.00 69.30 1005 VAL D C 1
ATOM 6733 O O . VAL D 1 105 ? 44.223 26.703 27.752 1.00 69.99 1005 VAL D O 1
ATOM 6737 N N . ASN D 1 106 ? 45.146 28.627 27.036 1.00 59.67 1006 ASN D N 1
ATOM 6738 C CA . ASN D 1 106 ? 45.081 28.254 25.624 1.00 61.28 1006 ASN D CA 1
ATOM 6739 C C . ASN D 1 106 ? 46.203 28.964 24.889 1.00 60.73 1006 ASN D C 1
ATOM 6740 O O . ASN D 1 106 ? 45.968 29.693 23.923 1.00 60.91 1006 ASN D O 1
ATOM 6745 N N . GLY D 1 107 ? 47.429 28.743 25.347 1.00 55.15 1007 GLY D N 1
ATOM 6746 C CA . GLY D 1 107 ? 48.552 29.412 24.730 1.00 54.78 1007 GLY D CA 1
ATOM 6747 C C . GLY D 1 107 ? 48.576 30.836 25.251 1.00 54.47 1007 GLY D C 1
ATOM 6748 O O . GLY D 1 107 ? 49.421 31.640 24.854 1.00 55.03 1007 GLY D O 1
ATOM 6749 N N . GLU D 1 108 ? 47.632 31.150 26.137 1.00 51.56 1008 GLU D N 1
ATOM 6750 C CA . GLU D 1 108 ? 47.541 32.479 26.739 1.00 50.71 1008 GLU D CA 1
ATOM 6751 C C . GLU D 1 108 ? 47.774 32.422 28.246 1.00 48.03 1008 GLU D C 1
ATOM 6752 O O . GLU D 1 108 ? 47.474 31.414 28.905 1.00 46.42 1008 GLU D O 1
ATOM 6758 N N . LYS D 1 109 ? 48.294 33.515 28.792 1.00 50.61 1009 LYS D N 1
ATOM 6759 C CA . LYS D 1 109 ? 48.582 33.587 30.220 1.00 49.31 1009 LYS D CA 1
ATOM 6760 C C . LYS D 1 109 ? 47.403 34.063 31.062 1.00 46.49 1009 LYS D C 1
ATOM 6761 O O . LYS D 1 109 ? 46.814 35.113 30.795 1.00 45.58 1009 LYS D O 1
ATOM 6767 N N . LEU D 1 110 ? 47.058 33.278 32.078 1.00 44.42 1010 LEU D N 1
ATOM 6768 C CA . LEU D 1 110 ? 45.967 33.628 32.979 1.00 41.42 1010 LEU D CA 1
ATOM 6769 C C . LEU D 1 110 ? 46.509 33.704 34.399 1.00 40.36 1010 LEU D C 1
ATOM 6770 O O . LEU D 1 110 ? 46.882 32.687 34.979 1.00 39.46 1010 LEU D O 1
ATOM 6775 N N . THR D 1 111 ? 46.564 34.907 34.957 1.00 41.53 1011 THR D N 1
ATOM 6776 C CA . THR D 1 111 ? 47.061 35.062 36.316 1.00 40.83 1011 THR D CA 1
ATOM 6777 C C . THR D 1 111 ? 45.922 35.282 37.300 1.00 38.74 1011 THR D C 1
ATOM 6778 O O . THR D 1 111 ? 45.053 36.121 37.077 1.00 38.73 1011 THR D O 1
ATOM 6782 N N . VAL D 1 112 ? 45.931 34.520 38.387 1.00 38.73 1012 VAL D N 1
ATOM 6783 C CA . VAL D 1 112 ? 44.908 34.643 39.418 1.00 37.85 1012 VAL D CA 1
ATOM 6784 C C . VAL D 1 112 ? 45.560 35.131 40.715 1.00 39.35 1012 VAL D C 1
ATOM 6785 O O . VAL D 1 112 ? 46.517 34.533 41.196 1.00 40.84 1012 VAL D O 1
ATOM 6789 N N . VAL D 1 113 ? 45.057 36.225 41.275 1.00 40.68 1013 VAL D N 1
ATOM 6790 C CA . VAL D 1 113 ? 45.611 36.747 42.520 1.00 40.63 1013 VAL D CA 1
ATOM 6791 C C . VAL D 1 113 ? 44.554 36.730 43.616 1.00 40.46 1013 VAL D C 1
ATOM 6792 O O . VAL D 1 113 ? 43.372 36.951 43.348 1.00 40.39 1013 VAL D O 1
ATOM 6796 N N . ASN D 1 114 ? 44.978 36.461 44.848 1.00 40.14 1014 ASN D N 1
ATOM 6797 C CA . ASN D 1 114 ? 44.051 36.430 45.985 1.00 39.12 1014 ASN D CA 1
ATOM 6798 C C . ASN D 1 114 ? 44.381 37.652 46.853 1.00 37.71 1014 ASN D C 1
ATOM 6799 O O . ASN D 1 114 ? 45.548 37.983 47.013 1.00 37.86 1014 ASN D O 1
ATOM 6804 N N . LEU D 1 115 ? 43.363 38.331 47.384 1.00 31.04 1015 LEU D N 1
ATOM 6805 C CA . LEU D 1 115 ? 43.558 39.543 48.198 1.00 30.62 1015 LEU D CA 1
ATOM 6806 C C . LEU D 1 115 ? 42.610 39.662 49.381 1.00 30.81 1015 LEU D C 1
ATOM 6807 O O . LEU D 1 115 ? 41.491 39.163 49.332 1.00 31.00 1015 LEU D O 1
ATOM 6812 N N . LEU D 1 116 ? 43.053 40.383 50.413 1.00 38.03 1016 LEU D N 1
ATOM 6813 C CA . LEU D 1 116 ? 42.272 40.593 51.633 1.00 38.38 1016 LEU D CA 1
ATOM 6814 C C . LEU D 1 116 ? 41.914 42.043 51.938 1.00 38.56 1016 LEU D C 1
ATOM 6815 O O . LEU D 1 116 ? 42.777 42.920 51.912 1.00 39.38 1016 LEU D O 1
ATOM 6820 N N . GLY D 1 117 ? 40.643 42.287 52.248 1.00 29.65 1017 GLY D N 1
ATOM 6821 C CA . GLY D 1 117 ? 40.231 43.632 52.604 1.00 29.09 1017 GLY D CA 1
ATOM 6822 C C . GLY D 1 117 ? 40.568 43.827 54.075 1.00 29.43 1017 GLY D C 1
ATOM 6823 O O . GLY D 1 117 ? 41.000 42.879 54.736 1.00 31.12 1017 GLY D O 1
ATOM 6824 N N . ARG D 1 118 ? 40.384 45.030 54.605 1.00 33.05 1018 ARG D N 1
ATOM 6825 C CA . ARG D 1 118 ? 40.690 45.258 56.008 1.00 33.90 1018 ARG D CA 1
ATOM 6826 C C . ARG D 1 118 ? 39.527 45.849 56.783 1.00 34.99 1018 ARG D C 1
ATOM 6827 O O . ARG D 1 118 ? 39.431 45.657 57.994 1.00 34.82 1018 ARG D O 1
ATOM 6835 N N . VAL D 1 119 ? 38.639 46.565 56.104 1.00 36.04 1019 VAL D N 1
ATOM 6836 C CA . VAL D 1 119 ? 37.514 47.149 56.816 1.00 37.60 1019 VAL D CA 1
ATOM 6837 C C . VAL D 1 119 ? 36.713 46.039 57.479 1.00 38.07 1019 VAL D C 1
ATOM 6838 O O . VAL D 1 119 ? 36.295 45.086 56.818 1.00 39.35 1019 VAL D O 1
ATOM 6842 N N . PHE D 1 120 ? 36.520 46.173 58.790 1.00 33.73 1020 PHE D N 1
ATOM 6843 C CA . PHE D 1 120 ? 35.791 45.201 59.606 1.00 33.55 1020 PHE D CA 1
ATOM 6844 C C . PHE D 1 120 ? 36.556 43.885 59.657 1.00 34.35 1020 PHE D C 1
ATOM 6845 O O . PHE D 1 120 ? 35.965 42.845 59.916 1.00 36.54 1020 PHE D O 1
ATOM 6853 N N . MET D 1 121 ? 37.863 43.923 59.409 1.00 33.07 1021 MET D N 1
ATOM 6854 C CA . MET D 1 121 ? 38.663 42.698 59.411 1.00 34.38 1021 MET D CA 1
ATOM 6855 C C . MET D 1 121 ? 40.044 42.848 60.048 1.00 35.43 1021 MET D C 1
ATOM 6856 O O . MET D 1 121 ? 40.424 43.932 60.483 1.00 36.24 1021 MET D O 1
ATOM 6861 N N . GLU D 1 122 ? 40.798 41.752 60.112 1.00 45.38 1022 GLU D N 1
ATOM 6862 C CA . GLU D 1 122 ? 42.134 41.819 60.686 1.00 47.90 1022 GLU D CA 1
ATOM 6863 C C . GLU D 1 122 ? 43.036 42.660 59.790 1.00 47.34 1022 GLU D C 1
ATOM 6864 O O . GLU D 1 122 ? 42.920 42.640 58.560 1.00 47.04 1022 GLU D O 1
ATOM 6870 N N . ALA D 1 123 ? 43.936 43.404 60.419 1.00 37.71 1023 ALA D N 1
ATOM 6871 C CA . ALA D 1 123 ? 44.846 44.270 59.696 1.00 36.75 1023 ALA D CA 1
ATOM 6872 C C . ALA D 1 123 ? 45.988 43.530 59.030 1.00 35.64 1023 ALA D C 1
ATOM 6873 O O . ALA D 1 123 ? 46.752 42.829 59.685 1.00 37.89 1023 ALA D O 1
ATOM 6875 N N . VAL D 1 124 ? 46.096 43.682 57.719 1.00 30.53 1024 VAL D N 1
ATOM 6876 C CA . VAL D 1 124 ? 47.179 43.076 56.966 1.00 29.25 1024 VAL D CA 1
ATOM 6877 C C . VAL D 1 124 ? 47.681 44.200 56.074 1.00 30.95 1024 VAL D C 1
ATOM 6878 O O . VAL D 1 124 ? 47.362 45.376 56.324 1.00 29.87 1024 VAL D O 1
ATOM 6882 N N . ASP D 1 125 ? 48.457 43.877 55.043 1.00 39.45 1025 ASP D N 1
ATOM 6883 C CA . ASP D 1 125 ? 48.975 44.929 54.177 1.00 40.78 1025 ASP D CA 1
ATOM 6884 C C . ASP D 1 125 ? 47.897 45.622 53.353 1.00 40.11 1025 ASP D C 1
ATOM 6885 O O . ASP D 1 125 ? 46.832 45.063 53.099 1.00 40.55 1025 ASP D O 1
ATOM 6890 N N . ASN D 1 126 ? 48.179 46.856 52.954 1.00 37.72 1026 ASN D N 1
ATOM 6891 C CA . ASN D 1 126 ? 47.255 47.641 52.150 1.00 36.90 1026 ASN D CA 1
ATOM 6892 C C . ASN D 1 126 ? 47.060 46.946 50.797 1.00 37.34 1026 ASN D C 1
ATOM 6893 O O . ASN D 1 126 ? 47.948 46.961 49.944 1.00 37.95 1026 ASN D O 1
ATOM 6898 N N . PRO D 1 127 ? 45.877 46.347 50.578 1.00 36.63 1027 PRO D N 1
ATOM 6899 C CA . PRO D 1 127 ? 45.553 45.636 49.334 1.00 36.82 1027 PRO D CA 1
ATOM 6900 C C . PRO D 1 127 ? 45.643 46.493 48.068 1.00 36.43 1027 PRO D C 1
ATOM 6901 O O . PRO D 1 127 ? 46.023 46.010 47.004 1.00 36.68 1027 PRO D O 1
ATOM 6905 N N . PHE D 1 128 ? 45.290 47.766 48.190 1.00 34.29 1028 PHE D N 1
ATOM 6906 C CA . PHE D 1 128 ? 45.333 48.678 47.062 1.00 34.98 1028 PHE D CA 1
ATOM 6907 C C . PHE D 1 128 ? 46.756 48.871 46.562 1.00 36.87 1028 PHE D C 1
ATOM 6908 O O . PHE D 1 128 ? 47.057 48.580 45.398 1.00 37.64 1028 PHE D O 1
ATOM 6916 N N . ARG D 1 129 ? 47.639 49.354 47.429 1.00 39.97 1029 ARG D N 1
ATOM 6917 C CA . ARG D 1 129 ? 49.022 49.552 47.027 1.00 41.27 1029 ARG D CA 1
ATOM 6918 C C . ARG D 1 129 ? 49.699 48.216 46.728 1.00 39.49 1029 ARG D C 1
ATOM 6919 O O . ARG D 1 129 ? 50.658 48.157 45.957 1.00 39.41 1029 ARG D O 1
ATOM 6927 N N . THR D 1 130 ? 49.196 47.142 47.327 1.00 33.64 1030 THR D N 1
ATOM 6928 C CA . THR D 1 130 ? 49.754 45.819 47.072 1.00 34.01 1030 THR D CA 1
ATOM 6929 C C . THR D 1 130 ? 49.558 45.434 45.609 1.00 34.68 1030 THR D C 1
ATOM 6930 O O . THR D 1 130 ? 50.478 44.927 44.970 1.00 35.22 1030 THR D O 1
ATOM 6934 N N . MET D 1 131 ? 48.353 45.654 45.087 1.00 30.62 1031 MET D N 1
ATOM 6935 C CA . MET D 1 131 ? 48.072 45.316 43.695 1.00 33.01 1031 MET D CA 1
ATOM 6936 C C . MET D 1 131 ? 48.901 46.174 42.741 1.00 34.11 1031 MET D C 1
ATOM 6937 O O . MET D 1 131 ? 49.380 45.676 41.718 1.00 32.78 1031 MET D O 1
ATOM 6942 N N . ASP D 1 132 ? 49.060 47.455 43.069 1.00 48.96 1032 ASP D N 1
ATOM 6943 C CA . ASP D 1 132 ? 49.844 48.361 42.236 1.00 51.17 1032 ASP D CA 1
ATOM 6944 C C . ASP D 1 132 ? 51.219 47.754 41.980 1.00 51.89 1032 ASP D C 1
ATOM 6945 O O . ASP D 1 132 ? 51.738 47.811 40.860 1.00 52.56 1032 ASP D O 1
ATOM 6950 N N . ALA D 1 133 ? 51.792 47.160 43.025 1.00 42.36 1033 ALA D N 1
ATOM 6951 C CA . ALA D 1 133 ? 53.109 46.535 42.949 1.00 42.41 1033 ALA D CA 1
ATOM 6952 C C . ALA D 1 133 ? 53.129 45.219 42.160 1.00 41.16 1033 ALA D C 1
ATOM 6953 O O . ALA D 1 133 ? 54.104 44.924 41.468 1.00 39.20 1033 ALA D O 1
ATOM 6955 N N . LEU D 1 134 ? 52.070 44.419 42.274 1.00 37.80 1034 LEU D N 1
ATOM 6956 C CA . LEU D 1 134 ? 52.015 43.167 41.533 1.00 37.82 1034 LEU D CA 1
ATOM 6957 C C . LEU D 1 134 ? 51.786 43.484 40.062 1.00 38.23 1034 LEU D C 1
ATOM 6958 O O . LEU D 1 134 ? 52.212 42.738 39.186 1.00 38.34 1034 LEU D O 1
ATOM 6963 N N . LEU D 1 135 ? 51.127 44.603 39.788 1.00 32.31 1035 LEU D N 1
ATOM 6964 C CA . LEU D 1 135 ? 50.830 44.963 38.406 1.00 35.86 1035 LEU D CA 1
ATOM 6965 C C . LEU D 1 135 ? 52.025 45.522 37.660 1.00 39.11 1035 LEU D C 1
ATOM 6966 O O . LEU D 1 135 ? 51.918 45.916 36.494 1.00 37.90 1035 LEU D O 1
ATOM 6971 N N . GLU D 1 136 ? 53.168 45.541 38.339 1.00 49.45 1036 GLU D N 1
ATOM 6972 C CA . GLU D 1 136 ? 54.401 46.042 37.757 1.00 52.13 1036 GLU D CA 1
ATOM 6973 C C . GLU D 1 136 ? 55.144 44.935 37.026 1.00 53.14 1036 GLU D C 1
ATOM 6974 O O . GLU D 1 136 ? 56.060 45.211 36.256 1.00 53.39 1036 GLU D O 1
ATOM 6980 N N . ARG D 1 137 ? 54.763 43.683 37.271 1.00 51.95 1037 ARG D N 1
ATOM 6981 C CA . ARG D 1 137 ? 55.404 42.561 36.586 1.00 55.06 1037 ARG D CA 1
ATOM 6982 C C . ARG D 1 137 ? 54.914 42.581 35.139 1.00 56.79 1037 ARG D C 1
ATOM 6983 O O . ARG D 1 137 ? 53.906 43.223 34.838 1.00 57.34 1037 ARG D O 1
ATOM 6991 N N . ASP D 1 138 ? 55.613 41.884 34.246 1.00 74.86 1038 ASP D N 1
ATOM 6992 C CA . ASP D 1 138 ? 55.245 41.878 32.826 1.00 76.48 1038 ASP D CA 1
ATOM 6993 C C . ASP D 1 138 ? 54.726 40.544 32.305 1.00 76.08 1038 ASP D C 1
ATOM 6994 O O . ASP D 1 138 ? 54.093 40.482 31.255 1.00 76.80 1038 ASP D O 1
ATOM 6999 N N . ASP D 1 139 ? 55.005 39.483 33.043 1.00 79.02 1039 ASP D N 1
ATOM 7000 C CA . ASP D 1 139 ? 54.613 38.135 32.660 1.00 78.93 1039 ASP D CA 1
ATOM 7001 C C . ASP D 1 139 ? 53.191 37.739 33.057 1.00 77.74 1039 ASP D C 1
ATOM 7002 O O . ASP D 1 139 ? 52.845 36.556 33.011 1.00 78.16 1039 ASP D O 1
ATOM 7007 N N . LEU D 1 140 ? 52.359 38.712 33.413 1.00 57.12 1040 LEU D N 1
ATOM 7008 C CA . LEU D 1 140 ? 51.012 38.405 33.884 1.00 53.21 1040 LEU D CA 1
ATOM 7009 C C . LEU D 1 140 ? 49.922 38.004 32.895 1.00 50.86 1040 LEU D C 1
ATOM 7010 O O . LEU D 1 140 ? 49.124 37.118 33.194 1.00 50.30 1040 LEU D O 1
ATOM 7015 N N . GLY D 1 141 ? 49.871 38.638 31.731 1.00 64.09 1041 GLY D N 1
ATOM 7016 C CA . GLY D 1 141 ? 48.829 38.294 30.777 1.00 60.14 1041 GLY D CA 1
ATOM 7017 C C . GLY D 1 141 ? 47.469 38.756 31.281 1.00 58.36 1041 GLY D C 1
ATOM 7018 O O . GLY D 1 141 ? 47.332 39.899 31.716 1.00 58.53 1041 GLY D O 1
ATOM 7019 N N . THR D 1 142 ? 46.464 37.882 31.223 1.00 40.24 1042 THR D N 1
ATOM 7020 C CA . THR D 1 142 ? 45.119 38.219 31.690 1.00 38.39 1042 THR D CA 1
ATOM 7021 C C . THR D 1 142 ? 45.066 38.099 33.218 1.00 36.20 1042 THR D C 1
ATOM 7022 O O . THR D 1 142 ? 45.419 37.062 33.791 1.00 36.13 1042 THR D O 1
ATOM 7026 N N . VAL D 1 143 ? 44.618 39.158 33.880 1.00 33.08 1043 VAL D N 1
ATOM 7027 C CA . VAL D 1 143 ? 44.585 39.151 35.336 1.00 30.58 1043 VAL D CA 1
ATOM 7028 C C . VAL D 1 143 ? 43.210 39.062 35.975 1.00 29.71 1043 VAL D C 1
ATOM 7029 O O . VAL D 1 143 ? 42.303 39.826 35.648 1.00 30.00 1043 VAL D O 1
ATOM 7033 N N . PHE D 1 144 ? 43.079 38.126 36.906 1.00 30.78 1044 PHE D N 1
ATOM 7034 C CA . PHE D 1 144 ? 41.840 37.928 37.630 1.00 31.73 1044 PHE D CA 1
ATOM 7035 C C . PHE D 1 144 ? 42.110 38.125 39.114 1.00 33.05 1044 PHE D C 1
ATOM 7036 O O . PHE D 1 144 ? 42.995 37.478 39.682 1.00 32.05 1044 PHE D O 1
ATOM 7044 N N . VAL D 1 145 ? 41.346 39.011 39.746 1.00 30.65 1045 VAL D N 1
ATOM 7045 C CA . VAL D 1 145 ? 41.518 39.239 41.173 1.00 29.80 1045 VAL D CA 1
ATOM 7046 C C . VAL D 1 145 ? 40.347 38.723 42.024 1.00 30.30 1045 VAL D C 1
ATOM 7047 O O . VAL D 1 145 ? 39.182 38.982 41.725 1.00 28.89 1045 VAL D O 1
ATOM 7051 N N . ASP D 1 146 ? 40.679 37.968 43.071 1.00 33.44 1046 ASP D N 1
ATOM 7052 C CA . ASP D 1 146 ? 39.691 37.444 44.001 1.00 33.37 1046 ASP D CA 1
ATOM 7053 C C . ASP D 1 146 ? 39.867 38.270 45.266 1.00 32.39 1046 ASP D C 1
ATOM 7054 O O . ASP D 1 146 ? 40.739 37.993 46.085 1.00 32.09 1046 ASP D O 1
ATOM 7059 N N . PHE D 1 147 ? 39.046 39.300 45.410 1.00 31.56 1047 PHE D N 1
ATOM 7060 C CA . PHE D 1 147 ? 39.108 40.187 46.565 1.00 32.10 1047 PHE D CA 1
ATOM 7061 C C . PHE D 1 147 ? 38.191 39.673 47.673 1.00 32.42 1047 PHE D C 1
ATOM 7062 O O . PHE D 1 147 ? 36.968 39.783 47.592 1.00 31.21 1047 PHE D O 1
ATOM 7070 N N . HIS D 1 148 ? 38.807 39.120 48.711 1.00 29.55 1048 HIS D N 1
ATOM 7071 C CA . HIS D 1 148 ? 38.098 38.551 49.854 1.00 29.16 1048 HIS D CA 1
ATOM 7072 C C . HIS D 1 148 ? 37.948 39.621 50.927 1.00 28.15 1048 HIS D C 1
ATOM 7073 O O . HIS D 1 148 ? 38.856 39.816 51.736 1.00 26.65 1048 HIS D O 1
ATOM 7080 N N . ALA D 1 149 ? 36.805 40.307 50.932 1.00 42.38 1049 ALA D N 1
ATOM 7081 C CA . ALA D 1 149 ? 36.557 41.386 51.887 1.00 42.76 1049 ALA D CA 1
ATOM 7082 C C . ALA D 1 149 ? 35.143 41.420 52.431 1.00 43.99 1049 ALA D C 1
ATOM 7083 O O . ALA D 1 149 ? 34.250 40.740 51.921 1.00 46.27 1049 ALA D O 1
ATOM 7085 N N . GLU D 1 150 ? 34.944 42.253 53.450 1.00 30.81 1050 GLU D N 1
ATOM 7086 C CA . GLU D 1 150 ? 33.652 42.393 54.106 1.00 30.23 1050 GLU D CA 1
ATOM 7087 C C . GLU D 1 150 ? 32.883 43.634 53.663 1.00 29.70 1050 GLU D C 1
ATOM 7088 O O . GLU D 1 150 ? 31.698 43.554 53.353 1.00 30.08 1050 GLU D O 1
ATOM 7094 N N . ALA D 1 151 ? 33.559 44.776 53.614 1.00 35.57 1051 ALA D N 1
ATOM 7095 C CA . ALA D 1 151 ? 32.912 46.036 53.241 1.00 35.63 1051 ALA D CA 1
ATOM 7096 C C . ALA D 1 151 ? 32.606 46.229 51.749 1.00 34.25 1051 ALA D C 1
ATOM 7097 O O . ALA D 1 151 ? 33.422 45.905 50.884 1.00 34.21 1051 ALA D O 1
ATOM 7099 N N . THR D 1 152 ? 31.431 46.782 51.451 1.00 28.53 1052 THR D N 1
ATOM 7100 C CA . THR D 1 152 ? 31.060 47.017 50.058 1.00 28.20 1052 THR D CA 1
ATOM 7101 C C . THR D 1 152 ? 31.804 48.247 49.561 1.00 27.30 1052 THR D C 1
ATOM 7102 O O . THR D 1 152 ? 32.121 48.347 48.383 1.00 28.07 1052 THR D O 1
ATOM 7106 N N . SER D 1 153 ? 32.096 49.179 50.462 1.00 33.97 1053 SER D N 1
ATOM 7107 C CA . SER D 1 153 ? 32.821 50.382 50.078 1.00 35.12 1053 SER D CA 1
ATOM 7108 C C . SER D 1 153 ? 34.213 49.983 49.612 1.00 35.44 1053 SER D C 1
ATOM 7109 O O . SER D 1 153 ? 34.701 50.473 48.594 1.00 36.94 1053 SER D O 1
ATOM 7112 N N . GLU D 1 154 ? 34.840 49.083 50.360 1.00 27.88 1054 GLU D N 1
ATOM 7113 C CA . GLU D 1 154 ? 36.187 48.624 50.042 1.00 28.06 1054 GLU D CA 1
ATOM 7114 C C . GLU D 1 154 ? 36.229 47.843 48.726 1.00 26.58 1054 GLU D C 1
ATOM 7115 O O . GLU D 1 154 ? 37.165 47.982 47.932 1.00 22.99 1054 GLU D O 1
ATOM 7121 N N . LYS D 1 155 ? 35.199 47.040 48.488 1.00 30.68 1055 LYS D N 1
ATOM 7122 C CA . LYS D 1 155 ? 35.130 46.257 47.272 1.00 31.05 1055 LYS D CA 1
ATOM 7123 C C . LYS D 1 155 ? 34.886 47.118 46.048 1.00 31.03 1055 LYS D C 1
ATOM 7124 O O . LYS D 1 155 ? 35.508 46.901 45.009 1.00 30.91 1055 LYS D O 1
ATOM 7130 N N . GLU D 1 156 ? 34.003 48.106 46.164 1.00 31.98 1056 GLU D N 1
ATOM 7131 C CA . GLU D 1 156 ? 33.724 48.968 45.022 1.00 32.38 1056 GLU D CA 1
ATOM 7132 C C . GLU D 1 156 ? 34.927 49.834 44.657 1.00 32.82 1056 GLU D C 1
ATOM 7133 O O . GLU D 1 156 ? 35.162 50.135 43.480 1.00 32.68 1056 GLU D O 1
ATOM 7139 N N . ALA D 1 157 ? 35.697 50.222 45.667 1.00 29.72 1057 ALA D N 1
ATOM 7140 C CA . ALA D 1 157 ? 36.879 51.036 45.435 1.00 30.39 1057 ALA D CA 1
ATOM 7141 C C . ALA D 1 157 ? 37.925 50.207 44.689 1.00 29.83 1057 ALA D C 1
ATOM 7142 O O . ALA D 1 157 ? 38.549 50.689 43.752 1.00 30.10 1057 ALA D O 1
ATOM 7144 N N . MET D 1 158 ? 38.103 48.953 45.091 1.00 30.26 1058 MET D N 1
ATOM 7145 C CA . MET D 1 158 ? 39.087 48.100 44.432 1.00 31.10 1058 MET D CA 1
ATOM 7146 C C . MET D 1 158 ? 38.754 47.926 42.954 1.00 31.27 1058 MET D C 1
ATOM 7147 O O . MET D 1 158 ? 39.630 48.000 42.102 1.00 33.08 1058 MET D O 1
ATOM 7152 N N . GLY D 1 159 ? 37.485 47.703 42.639 1.00 34.75 1059 GLY D N 1
ATOM 7153 C CA . GLY D 1 159 ? 37.105 47.550 41.245 1.00 32.23 1059 GLY D CA 1
ATOM 7154 C C . GLY D 1 159 ? 37.476 48.788 40.445 1.00 33.23 1059 GLY D C 1
ATOM 7155 O O . GLY D 1 159 ? 38.059 48.688 39.366 1.00 33.96 1059 GLY D O 1
ATOM 7156 N N . TRP D 1 160 ? 37.135 49.960 40.978 1.00 24.71 1060 TRP D N 1
ATOM 7157 C CA . TRP D 1 160 ? 37.441 51.233 40.326 1.00 26.97 1060 TRP D CA 1
ATOM 7158 C C . TRP D 1 160 ? 38.946 51.469 40.264 1.00 27.96 1060 TRP D C 1
ATOM 7159 O O . TRP D 1 160 ? 39.443 52.102 39.341 1.00 27.58 1060 TRP D O 1
ATOM 7170 N N . HIS D 1 161 ? 39.666 50.958 41.253 1.00 32.12 1061 HIS D N 1
ATOM 7171 C CA . HIS D 1 161 ? 41.116 51.115 41.314 1.00 33.68 1061 HIS D CA 1
ATOM 7172 C C . HIS D 1 161 ? 41.846 50.279 40.256 1.00 34.44 1061 HIS D C 1
ATOM 7173 O O . HIS D 1 161 ? 42.868 50.694 39.717 1.00 32.76 1061 HIS D O 1
ATOM 7180 N N . LEU D 1 162 ? 41.311 49.098 39.972 1.00 37.44 1062 LEU D N 1
ATOM 7181 C CA . LEU D 1 162 ? 41.921 48.180 39.014 1.00 38.70 1062 LEU D CA 1
ATOM 7182 C C . LEU D 1 162 ? 41.278 48.221 37.630 1.00 38.56 1062 LEU D C 1
ATOM 7183 O O . LEU D 1 162 ? 41.745 47.561 36.707 1.00 38.58 1062 LEU D O 1
ATOM 7188 N N . ALA D 1 163 ? 40.205 48.991 37.493 1.00 42.75 1063 ALA D N 1
ATOM 7189 C CA . ALA D 1 163 ? 39.505 49.095 36.222 1.00 43.37 1063 ALA D CA 1
ATOM 7190 C C . ALA D 1 163 ? 40.450 49.471 35.095 1.00 44.01 1063 ALA D C 1
ATOM 7191 O O . ALA D 1 163 ? 41.133 50.490 35.163 1.00 44.11 1063 ALA D O 1
ATOM 7193 N N . GLY D 1 164 ? 40.486 48.630 34.065 1.00 40.49 1064 GLY D N 1
ATOM 7194 C CA . GLY D 1 164 ? 41.331 48.883 32.913 1.00 40.73 1064 GLY D CA 1
ATOM 7195 C C . GLY D 1 164 ? 42.731 48.320 33.046 1.00 41.36 1064 GLY D C 1
ATOM 7196 O O . GLY D 1 164 ? 43.543 48.465 32.130 1.00 41.34 1064 GLY D O 1
ATOM 7197 N N . ARG D 1 165 ? 43.015 47.683 34.182 1.00 37.75 1065 ARG D N 1
ATOM 7198 C CA . ARG D 1 165 ? 44.327 47.101 34.428 1.00 37.76 1065 ARG D CA 1
ATOM 7199 C C . ARG D 1 165 ? 44.188 45.610 34.690 1.00 36.54 1065 ARG D C 1
ATOM 7200 O O . ARG D 1 165 ? 45.166 44.856 34.659 1.00 36.52 1065 ARG D O 1
ATOM 7208 N N . VAL D 1 166 ? 42.959 45.189 34.942 1.00 35.25 1066 VAL D N 1
ATOM 7209 C CA . VAL D 1 166 ? 42.675 43.795 35.241 1.00 34.58 1066 VAL D CA 1
ATOM 7210 C C . VAL D 1 166 ? 41.409 43.349 34.501 1.00 33.39 1066 VAL D C 1
ATOM 7211 O O . VAL D 1 166 ? 40.523 44.163 34.234 1.00 33.13 1066 VAL D O 1
ATOM 7215 N N . ALA D 1 167 ? 41.321 42.064 34.167 1.00 28.24 1067 ALA D N 1
ATOM 7216 C CA . ALA D 1 167 ? 40.154 41.562 33.443 1.00 28.57 1067 ALA D CA 1
ATOM 7217 C C . ALA D 1 167 ? 38.935 41.294 34.322 1.00 27.96 1067 ALA D C 1
ATOM 7218 O O . ALA D 1 167 ? 37.815 41.212 33.814 1.00 27.63 1067 ALA D O 1
ATOM 7220 N N . ALA D 1 168 ? 39.147 41.162 35.628 1.00 34.46 1068 ALA D N 1
ATOM 7221 C CA . ALA D 1 168 ? 38.041 40.900 36.545 1.00 35.40 1068 ALA D CA 1
ATOM 7222 C C . ALA D 1 168 ? 38.424 41.090 38.005 1.00 36.64 1068 ALA D C 1
ATOM 7223 O O . ALA D 1 168 ? 39.576 40.869 38.390 1.00 36.32 1068 ALA D O 1
ATOM 7225 N N . VAL D 1 169 ? 37.442 41.494 38.807 1.00 23.38 1069 VAL D N 1
ATOM 7226 C CA . VAL D 1 169 ? 37.609 41.692 40.247 1.00 22.12 1069 VAL D CA 1
ATOM 7227 C C . VAL D 1 169 ? 36.335 41.138 40.889 1.00 22.73 1069 VAL D C 1
ATOM 7228 O O . VAL D 1 169 ? 35.294 41.805 40.920 1.00 20.97 1069 VAL D O 1
ATOM 7232 N N . ILE D 1 170 ? 36.392 39.906 41.374 1.00 30.37 1070 ILE D N 1
ATOM 7233 C CA . ILE D 1 170 ? 35.211 39.323 41.992 1.00 30.60 1070 ILE D CA 1
ATOM 7234 C C . ILE D 1 170 ? 35.377 39.198 43.493 1.00 31.14 1070 ILE D C 1
ATOM 7235 O O . ILE D 1 170 ? 36.350 38.623 43.983 1.00 29.94 1070 ILE D O 1
ATOM 7240 N N . GLY D 1 171 ? 34.418 39.763 44.220 1.00 30.33 1071 GLY D N 1
ATOM 7241 C CA . GLY D 1 171 ? 34.460 39.713 45.664 1.00 29.02 1071 GLY D CA 1
ATOM 7242 C C . GLY D 1 171 ? 34.018 38.372 46.215 1.00 31.04 1071 GLY D C 1
ATOM 7243 O O . GLY D 1 171 ? 33.283 37.628 45.566 1.00 30.46 1071 GLY D O 1
ATOM 7244 N N . THR D 1 172 ? 34.485 38.075 47.424 1.00 32.12 1072 THR D N 1
ATOM 7245 C CA . THR D 1 172 ? 34.161 36.847 48.132 1.00 32.18 1072 THR D CA 1
ATOM 7246 C C . THR D 1 172 ? 34.057 37.197 49.616 1.00 31.19 1072 THR D C 1
ATOM 7247 O O . THR D 1 172 ? 34.213 38.361 49.990 1.00 32.60 1072 THR D O 1
ATOM 7251 N N . HIS D 1 173 ? 33.779 36.183 50.436 1.00 28.68 1073 HIS D N 1
ATOM 7252 C CA . HIS D 1 173 ? 33.666 36.271 51.901 1.00 28.71 1073 HIS D CA 1
ATOM 7253 C C . HIS D 1 173 ? 32.296 36.512 52.537 1.00 29.39 1073 HIS D C 1
ATOM 7254 O O . HIS D 1 173 ? 32.067 36.042 53.651 1.00 29.37 1073 HIS D O 1
ATOM 7261 N N . THR D 1 174 ? 31.376 37.205 51.867 1.00 30.92 1074 THR D N 1
ATOM 7262 C CA . THR D 1 174 ? 30.131 37.603 52.582 1.00 32.68 1074 THR D CA 1
ATOM 7263 C C . THR D 1 174 ? 29.022 36.553 52.369 1.00 31.83 1074 THR D C 1
ATOM 7264 O O . THR D 1 174 ? 27.918 36.683 52.904 1.00 32.35 1074 THR D O 1
ATOM 7268 N N . HIS D 1 175 ? 29.325 35.521 51.591 1.00 33.74 1075 HIS D N 1
ATOM 7269 C CA . HIS D 1 175 ? 28.394 34.429 51.303 1.00 33.61 1075 HIS D CA 1
ATOM 7270 C C . HIS D 1 175 ? 27.070 34.724 50.593 1.00 33.16 1075 HIS D C 1
ATOM 7271 O O . HIS D 1 175 ? 26.301 33.800 50.335 1.00 34.86 1075 HIS D O 1
ATOM 7278 N N . VAL D 1 176 ? 26.776 35.981 50.282 1.00 26.24 1076 VAL D N 1
ATOM 7279 C CA . VAL D 1 176 ? 25.532 36.263 49.568 1.00 26.01 1076 VAL D CA 1
ATOM 7280 C C . VAL D 1 176 ? 25.877 36.934 48.238 1.00 25.70 1076 VAL D C 1
ATOM 7281 O O . VAL D 1 176 ? 26.514 37.982 48.212 1.00 26.79 1076 VAL D O 1
ATOM 7285 N N . PRO D 1 177 ? 25.470 36.334 47.111 1.00 30.75 1077 PRO D N 1
ATOM 7286 C CA . PRO D 1 177 ? 25.775 36.931 45.805 1.00 30.19 1077 PRO D CA 1
ATOM 7287 C C . PRO D 1 177 ? 25.107 38.288 45.602 1.00 30.48 1077 PRO D C 1
ATOM 7288 O O . PRO D 1 177 ? 23.993 38.529 46.078 1.00 31.09 1077 PRO D O 1
ATOM 7292 N N . THR D 1 178 ? 25.790 39.171 44.886 1.00 26.50 1078 THR D N 1
ATOM 7293 C CA . THR D 1 178 ? 25.249 40.490 44.605 1.00 27.30 1078 THR D CA 1
ATOM 7294 C C . THR D 1 178 ? 24.798 40.589 43.156 1.00 28.61 1078 THR D C 1
ATOM 7295 O O . THR D 1 178 ? 25.371 39.959 42.259 1.00 27.99 1078 THR D O 1
ATOM 7299 N N . ALA D 1 179 ? 23.759 41.382 42.934 1.00 33.54 1079 ALA D N 1
ATOM 7300 C CA . ALA D 1 179 ? 23.203 41.555 41.604 1.00 33.79 1079 ALA D CA 1
ATOM 7301 C C . ALA D 1 179 ? 23.756 42.768 40.884 1.00 35.42 1079 ALA D C 1
ATOM 7302 O O . ALA D 1 179 ? 23.096 43.321 40.013 1.00 38.08 1079 ALA D O 1
ATOM 7304 N N . ASP D 1 180 ? 24.966 43.187 41.239 1.00 38.37 1080 ASP D N 1
ATOM 7305 C CA . ASP D 1 180 ? 25.555 44.347 40.583 1.00 37.31 1080 ASP D CA 1
ATOM 7306 C C . ASP D 1 180 ? 26.543 43.976 39.486 1.00 36.13 1080 ASP D C 1
ATOM 7307 O O . ASP D 1 180 ? 27.267 44.834 38.990 1.00 35.37 1080 ASP D O 1
ATOM 7312 N N . THR D 1 181 ? 26.559 42.701 39.105 1.00 28.87 1081 THR D N 1
ATOM 7313 C CA . THR D 1 181 ? 27.451 42.212 38.048 1.00 29.44 1081 THR D CA 1
ATOM 7314 C C . THR D 1 181 ? 27.557 43.254 36.936 1.00 29.54 1081 THR D C 1
ATOM 7315 O O . THR D 1 181 ? 26.545 43.747 36.437 1.00 28.20 1081 THR D O 1
ATOM 7319 N N . ARG D 1 182 ? 28.782 43.598 36.554 1.00 29.79 1082 ARG D N 1
ATOM 7320 C CA . ARG D 1 182 ? 28.977 44.612 35.528 1.00 30.19 1082 ARG D CA 1
ATOM 7321 C C . ARG D 1 182 ? 30.399 44.585 34.987 1.00 27.81 1082 ARG D C 1
ATOM 7322 O O . ARG D 1 182 ? 31.252 43.884 35.509 1.00 29.85 1082 ARG D O 1
ATOM 7330 N N . ILE D 1 183 ? 30.641 45.333 33.921 1.00 25.57 1083 ILE D N 1
ATOM 7331 C CA . ILE D 1 183 ? 31.967 45.435 33.338 1.00 24.86 1083 ILE D CA 1
ATOM 7332 C C . ILE D 1 183 ? 32.298 46.909 33.363 1.00 23.58 1083 ILE D C 1
ATOM 7333 O O . ILE D 1 183 ? 31.712 47.689 32.620 1.00 24.37 1083 ILE D O 1
ATOM 7338 N N . LEU D 1 184 ? 33.223 47.285 34.235 1.00 24.54 1084 LEU D N 1
ATOM 7339 C CA . LEU D 1 184 ? 33.624 48.677 34.388 1.00 26.48 1084 LEU D CA 1
ATOM 7340 C C . LEU D 1 184 ? 34.373 49.180 33.167 1.00 27.93 1084 LEU D C 1
ATOM 7341 O O . LEU D 1 184 ? 35.096 48.416 32.517 1.00 26.79 1084 LEU D O 1
ATOM 7346 N N . LYS D 1 185 ? 34.207 50.465 32.860 1.00 30.12 1085 LYS D N 1
ATOM 7347 C CA . LYS D 1 185 ? 34.899 51.047 31.720 1.00 32.55 1085 LYS D CA 1
ATOM 7348 C C . LYS D 1 185 ? 36.346 50.608 31.861 1.00 31.87 1085 LYS D C 1
ATOM 7349 O O . LYS D 1 185 ? 36.946 50.782 32.917 1.00 30.65 1085 LYS D O 1
ATOM 7355 N N . GLY D 1 186 ? 36.888 50.012 30.804 1.00 35.25 1086 GLY D N 1
ATOM 7356 C CA . GLY D 1 186 ? 38.256 49.535 30.835 1.00 34.37 1086 GLY D CA 1
ATOM 7357 C C . GLY D 1 186 ? 38.332 48.044 30.563 1.00 35.03 1086 GLY D C 1
ATOM 7358 O O . GLY D 1 186 ? 39.414 47.502 30.338 1.00 35.51 1086 GLY D O 1
ATOM 7359 N N . GLY D 1 187 ? 37.178 47.380 30.589 1.00 34.04 1087 GLY D N 1
ATOM 7360 C CA . GLY D 1 187 ? 37.133 45.949 30.341 1.00 32.65 1087 GLY D CA 1
ATOM 7361 C C . GLY D 1 187 ? 37.392 45.120 31.586 1.00 33.91 1087 GLY D C 1
ATOM 7362 O O . GLY D 1 187 ? 37.987 44.038 31.514 1.00 33.65 1087 GLY D O 1
ATOM 7363 N N . THR D 1 188 ? 36.938 45.619 32.736 1.00 31.61 1088 THR D N 1
ATOM 7364 C CA . THR D 1 188 ? 37.128 44.916 34.006 1.00 28.97 1088 THR D CA 1
ATOM 7365 C C . THR D 1 188 ? 35.828 44.346 34.572 1.00 27.95 1088 THR D C 1
ATOM 7366 O O . THR D 1 188 ? 34.977 45.090 35.075 1.00 25.90 1088 THR D O 1
ATOM 7370 N N . ALA D 1 189 ? 35.670 43.028 34.497 1.00 24.94 1089 ALA D N 1
ATOM 7371 C CA . ALA D 1 189 ? 34.465 42.404 35.026 1.00 23.80 1089 ALA D CA 1
ATOM 7372 C C . ALA D 1 189 ? 34.452 42.709 36.517 1.00 25.56 1089 ALA D C 1
ATOM 7373 O O . ALA D 1 189 ? 35.509 42.719 37.145 1.00 23.93 1089 ALA D O 1
ATOM 7375 N N . TYR D 1 190 ? 33.269 42.969 37.073 1.00 27.90 1090 TYR D N 1
ATOM 7376 C CA . TYR D 1 190 ? 33.152 43.273 38.490 1.00 27.55 1090 TYR D CA 1
ATOM 7377 C C . TYR D 1 190 ? 31.864 42.824 39.174 1.00 27.69 1090 TYR D C 1
ATOM 7378 O O . TYR D 1 190 ? 30.777 42.913 38.611 1.00 28.58 1090 TYR D O 1
ATOM 7387 N N . GLN D 1 191 ? 32.004 42.344 40.403 1.00 31.35 1091 GLN D N 1
ATOM 7388 C CA . GLN D 1 191 ? 30.868 41.912 41.201 1.00 32.84 1091 GLN D CA 1
ATOM 7389 C C . GLN D 1 191 ? 31.307 41.941 42.654 1.00 33.81 1091 GLN D C 1
ATOM 7390 O O . GLN D 1 191 ? 32.248 41.242 43.036 1.00 33.61 1091 GLN D O 1
ATOM 7396 N N . THR D 1 192 ? 30.632 42.750 43.467 1.00 31.97 1092 THR D N 1
ATOM 7397 C CA . THR D 1 192 ? 31.012 42.878 44.862 1.00 31.11 1092 THR D CA 1
ATOM 7398 C C . THR D 1 192 ? 31.147 41.537 45.581 1.00 31.52 1092 THR D C 1
ATOM 7399 O O . THR D 1 192 ? 32.048 41.371 46.403 1.00 31.77 1092 THR D O 1
ATOM 7403 N N . ASP D 1 193 ? 30.277 40.574 45.292 1.00 24.75 1093 ASP D N 1
ATOM 7404 C CA . ASP D 1 193 ? 30.424 39.263 45.936 1.00 25.69 1093 ASP D CA 1
ATOM 7405 C C . ASP D 1 193 ? 29.865 38.118 45.104 1.00 26.10 1093 ASP D C 1
ATOM 7406 O O . ASP D 1 193 ? 28.657 38.036 44.879 1.00 28.09 1093 ASP D O 1
ATOM 7411 N N . ALA D 1 194 ? 30.749 37.236 44.644 1.00 29.63 1094 ALA D N 1
ATOM 7412 C CA . ALA D 1 194 ? 30.340 36.088 43.840 1.00 29.13 1094 ALA D CA 1
ATOM 7413 C C . ALA D 1 194 ? 29.230 35.329 44.542 1.00 30.22 1094 ALA D C 1
ATOM 7414 O O . ALA D 1 194 ? 28.280 34.855 43.925 1.00 29.77 1094 ALA D O 1
ATOM 7416 N N . GLY D 1 195 ? 29.353 35.213 45.852 1.00 36.85 1095 GLY D N 1
ATOM 7417 C CA . GLY D 1 195 ? 28.354 34.481 46.586 1.00 37.95 1095 GLY D CA 1
ATOM 7418 C C . GLY D 1 195 ? 28.902 33.198 47.171 1.00 38.10 1095 GLY D C 1
ATOM 7419 O O . GLY D 1 195 ? 30.092 32.905 47.132 1.00 38.42 1095 GLY D O 1
ATOM 7420 N N . PHE D 1 196 ? 27.972 32.412 47.671 1.00 41.71 1096 PHE D N 1
ATOM 7421 C CA . PHE D 1 196 ? 28.207 31.156 48.368 1.00 43.00 1096 PHE D CA 1
ATOM 7422 C C . PHE D 1 196 ? 28.170 29.855 47.556 1.00 41.80 1096 PHE D C 1
ATOM 7423 O O . PHE D 1 196 ? 27.600 29.794 46.469 1.00 41.81 1096 PHE D O 1
ATOM 7431 N N . THR D 1 197 ? 28.775 28.816 48.128 1.00 39.04 1097 THR D N 1
ATOM 7432 C CA . THR D 1 197 ? 28.724 27.457 47.588 1.00 36.48 1097 THR D CA 1
ATOM 7433 C C . THR D 1 197 ? 28.626 26.597 48.855 1.00 37.80 1097 THR D C 1
ATOM 7434 O O . THR D 1 197 ? 29.636 26.133 49.400 1.00 37.89 1097 THR D O 1
ATOM 7438 N N . GLY D 1 198 ? 27.401 26.421 49.341 1.00 25.54 1098 GLY D N 1
ATOM 7439 C CA . GLY D 1 198 ? 27.196 25.645 50.546 1.00 26.43 1098 GLY D CA 1
ATOM 7440 C C . GLY D 1 198 ? 25.732 25.537 50.933 1.00 27.91 1098 GLY D C 1
ATOM 7441 O O . GLY D 1 198 ? 24.867 25.581 50.066 1.00 29.30 1098 GLY D O 1
ATOM 7442 N N . PRO D 1 199 ? 25.419 25.389 52.226 1.00 38.41 1099 PRO D N 1
ATOM 7443 C CA . PRO D 1 199 ? 24.028 25.278 52.670 1.00 39.70 1099 PRO D CA 1
ATOM 7444 C C . PRO D 1 199 ? 23.128 26.446 52.272 1.00 40.98 1099 PRO D C 1
ATOM 7445 O O . PRO D 1 199 ? 23.394 27.604 52.597 1.00 42.53 1099 PRO D O 1
ATOM 7449 N N . HIS D 1 200 ? 22.060 26.107 51.557 1.00 40.25 1100 HIS D N 1
ATOM 7450 C CA . HIS D 1 200 ? 21.070 27.057 51.074 1.00 40.54 1100 HIS D CA 1
ATOM 7451 C C . HIS D 1 200 ? 20.218 27.586 52.227 1.00 40.02 1100 HIS D C 1
ATOM 7452 O O . HIS D 1 200 ? 19.917 28.779 52.294 1.00 39.85 1100 HIS D O 1
ATOM 7459 N N . ASP D 1 201 ? 19.813 26.691 53.119 1.00 38.42 1101 ASP D N 1
ATOM 7460 C CA . ASP D 1 201 ? 19.017 27.089 54.269 1.00 39.90 1101 ASP D CA 1
ATOM 7461 C C . ASP D 1 201 ? 19.953 27.171 55.471 1.00 41.19 1101 ASP D C 1
ATOM 7462 O O . ASP D 1 201 ? 20.158 26.181 56.169 1.00 41.46 1101 ASP D O 1
ATOM 7467 N N . SER D 1 202 ? 20.523 28.347 55.712 1.00 43.90 1102 SER D N 1
ATOM 7468 C CA . SER D 1 202 ? 21.439 28.505 56.832 1.00 43.71 1102 SER D CA 1
ATOM 7469 C C . SER D 1 202 ? 21.671 29.968 57.201 1.00 44.44 1102 SER D C 1
ATOM 7470 O O . SER D 1 202 ? 21.017 30.873 56.680 1.00 44.53 1102 SER D O 1
ATOM 7473 N N . ILE D 1 203 ? 22.604 30.185 58.120 1.00 43.49 1103 ILE D N 1
ATOM 7474 C CA . ILE D 1 203 ? 22.961 31.529 58.542 1.00 43.51 1103 ILE D CA 1
ATOM 7475 C C . ILE D 1 203 ? 24.427 31.699 58.184 1.00 44.81 1103 ILE D C 1
ATOM 7476 O O . ILE D 1 203 ? 25.311 31.299 58.940 1.00 43.44 1103 ILE D O 1
ATOM 7481 N N . ILE D 1 204 ? 24.669 32.261 57.003 1.00 55.07 1104 ILE D N 1
ATOM 7482 C CA . ILE D 1 204 ? 26.022 32.493 56.524 1.00 56.87 1104 ILE D CA 1
ATOM 7483 C C . ILE D 1 204 ? 26.788 31.167 56.381 1.00 57.64 1104 ILE D C 1
ATOM 7484 O O . ILE D 1 204 ? 28.002 31.158 56.188 1.00 58.99 1104 ILE D O 1
ATOM 7489 N N . GLY D 1 205 ? 26.069 30.050 56.478 1.00 44.88 1105 GLY D N 1
ATOM 7490 C CA . GLY D 1 205 ? 26.699 28.745 56.344 1.00 42.41 1105 GLY D CA 1
ATOM 7491 C C . GLY D 1 205 ? 26.626 27.832 57.559 1.00 40.76 1105 GLY D C 1
ATOM 7492 O O . GLY D 1 205 ? 27.004 26.668 57.484 1.00 39.64 1105 GLY D O 1
ATOM 7493 N N . SER D 1 206 ? 26.146 28.348 58.682 1.00 38.29 1106 SER D N 1
ATOM 7494 C CA . SER D 1 206 ? 26.041 27.541 59.891 1.00 37.80 1106 SER D CA 1
ATOM 7495 C C . SER D 1 206 ? 24.607 27.104 60.137 1.00 37.84 1106 SER D C 1
ATOM 7496 O O . SER D 1 206 ? 23.669 27.678 59.572 1.00 35.29 1106 SER D O 1
ATOM 7499 N N . ALA D 1 207 ? 24.435 26.082 60.976 1.00 38.06 1107 ALA D N 1
ATOM 7500 C CA . ALA D 1 207 ? 23.099 25.618 61.309 1.00 36.78 1107 ALA D CA 1
ATOM 7501 C C . ALA D 1 207 ? 22.414 26.862 61.845 1.00 37.35 1107 ALA D C 1
ATOM 7502 O O . ALA D 1 207 ? 23.081 27.772 62.337 1.00 37.31 1107 ALA D O 1
ATOM 7504 N N . ILE D 1 208 ? 21.092 26.897 61.757 1.00 40.39 1108 ILE D N 1
ATOM 7505 C CA . ILE D 1 208 ? 20.323 28.055 62.182 1.00 41.32 1108 ILE D CA 1
ATOM 7506 C C . ILE D 1 208 ? 20.155 28.274 63.683 1.00 44.16 1108 ILE D C 1
ATOM 7507 O O . ILE D 1 208 ? 20.299 29.403 64.160 1.00 42.70 1108 ILE D O 1
ATOM 7512 N N . GLU D 1 209 ? 19.862 27.212 64.429 1.00 56.44 1109 GLU D N 1
ATOM 7513 C CA . GLU D 1 209 ? 19.643 27.345 65.872 1.00 58.50 1109 GLU D CA 1
ATOM 7514 C C . GLU D 1 209 ? 20.803 27.979 66.635 1.00 56.97 1109 GLU D C 1
ATOM 7515 O O . GLU D 1 209 ? 20.598 28.878 67.454 1.00 55.45 1109 GLU D O 1
ATOM 7521 N N . GLY D 1 210 ? 22.017 27.514 66.366 1.00 49.39 1110 GLY D N 1
ATOM 7522 C CA . GLY D 1 210 ? 23.178 28.060 67.041 1.00 48.51 1110 GLY D CA 1
ATOM 7523 C C . GLY D 1 210 ? 23.252 29.574 66.974 1.00 47.34 1110 GLY D C 1
ATOM 7524 O O . GLY D 1 210 ? 23.037 30.254 67.981 1.00 47.82 1110 GLY D O 1
ATOM 7525 N N . PRO D 1 211 ? 23.561 30.140 65.798 1.00 44.01 1111 PRO D N 1
ATOM 7526 C CA . PRO D 1 211 ? 23.654 31.595 65.646 1.00 43.20 1111 PRO D CA 1
ATOM 7527 C C . PRO D 1 211 ? 22.423 32.339 66.158 1.00 41.80 1111 PRO D C 1
ATOM 7528 O O . PRO D 1 211 ? 22.553 33.332 66.872 1.00 41.70 1111 PRO D O 1
ATOM 7532 N N . LEU D 1 212 ? 21.234 31.861 65.804 1.00 38.42 1112 LEU D N 1
ATOM 7533 C CA . LEU D 1 212 ? 20.004 32.513 66.253 1.00 39.06 1112 LEU D CA 1
ATOM 7534 C C . LEU D 1 212 ? 20.010 32.681 67.770 1.00 39.06 1112 LEU D C 1
ATOM 7535 O O . LEU D 1 212 ? 19.542 33.695 68.286 1.00 39.02 1112 LEU D O 1
ATOM 7540 N N . GLN D 1 213 ? 20.543 31.694 68.484 1.00 42.37 1113 GLN D N 1
ATOM 7541 C CA . GLN D 1 213 ? 20.595 31.781 69.942 1.00 43.69 1113 GLN D CA 1
ATOM 7542 C C . GLN D 1 213 ? 21.622 32.802 70.424 1.00 42.72 1113 GLN D C 1
ATOM 7543 O O . GLN D 1 213 ? 21.354 33.542 71.376 1.00 40.67 1113 GLN D O 1
ATOM 7549 N N . ARG D 1 214 ? 22.792 32.833 69.779 1.00 34.09 1114 ARG D N 1
ATOM 7550 C CA . ARG D 1 214 ? 23.830 33.799 70.134 1.00 33.12 1114 ARG D CA 1
ATOM 7551 C C . ARG D 1 214 ? 23.238 35.204 70.077 1.00 32.37 1114 ARG D C 1
ATOM 7552 O O . ARG D 1 214 ? 23.450 36.008 70.983 1.00 30.77 1114 ARG D O 1
ATOM 7560 N N . PHE D 1 215 ? 22.506 35.482 68.996 1.00 31.11 1115 PHE D N 1
ATOM 7561 C CA . PHE D 1 215 ? 21.880 36.777 68.755 1.00 32.35 1115 PHE D CA 1
ATOM 7562 C C . PHE D 1 215 ? 20.756 37.097 69.730 1.00 33.32 1115 PHE D C 1
ATOM 7563 O O . PHE D 1 215 ? 20.570 38.248 70.115 1.00 34.73 1115 PHE D O 1
ATOM 7571 N N . LEU D 1 216 ? 19.999 36.078 70.113 1.00 35.60 1116 LEU D N 1
ATOM 7572 C CA . LEU D 1 216 ? 18.889 36.249 71.038 1.00 35.73 1116 LEU D CA 1
ATOM 7573 C C . LEU D 1 216 ? 19.295 36.380 72.508 1.00 35.80 1116 LEU D C 1
ATOM 7574 O O . LEU D 1 216 ? 18.777 37.233 73.227 1.00 35.95 1116 LEU D O 1
ATOM 7579 N N . THR D 1 217 ? 20.211 35.526 72.951 1.00 36.66 1117 THR D N 1
ATOM 7580 C CA . THR D 1 217 ? 20.643 35.517 74.342 1.00 37.05 1117 THR D CA 1
ATOM 7581 C C . THR D 1 217 ? 21.937 36.273 74.637 1.00 38.02 1117 THR D C 1
ATOM 7582 O O . THR D 1 217 ? 22.208 36.618 75.785 1.00 37.56 1117 THR D O 1
ATOM 7586 N N . GLU D 1 218 ? 22.739 36.521 73.608 1.00 33.14 1118 GLU D N 1
ATOM 7587 C CA . GLU D 1 218 ? 23.991 37.256 73.776 1.00 35.73 1118 GLU D CA 1
ATOM 7588 C C . GLU D 1 218 ? 25.036 36.458 74.557 1.00 36.77 1118 GLU D C 1
ATOM 7589 O O . GLU D 1 218 ? 26.019 37.007 75.045 1.00 38.35 1118 GLU D O 1
ATOM 7595 N N . ARG D 1 219 ? 24.811 35.154 74.671 1.00 44.21 1119 ARG D N 1
ATOM 7596 C CA . ARG D 1 219 ? 25.740 34.265 75.357 1.00 48.30 1119 ARG D CA 1
ATOM 7597 C C . ARG D 1 219 ? 26.184 33.252 74.311 1.00 51.09 1119 ARG D C 1
ATOM 7598 O O . ARG D 1 219 ? 25.417 32.916 73.407 1.00 51.67 1119 ARG D O 1
ATOM 7606 N N . PRO D 1 220 ? 27.422 32.747 74.413 1.00 46.82 1120 PRO D N 1
ATOM 7607 C CA . PRO D 1 220 ? 27.872 31.772 73.413 1.00 47.64 1120 PRO D CA 1
ATOM 7608 C C . PRO D 1 220 ? 27.075 30.470 73.356 1.00 48.50 1120 PRO D C 1
ATOM 7609 O O . PRO D 1 220 ? 26.678 29.929 74.382 1.00 48.77 1120 PRO D O 1
ATOM 7613 N N . HIS D 1 221 ? 26.839 29.991 72.137 1.00 47.58 1121 HIS D N 1
ATOM 7614 C CA . HIS D 1 221 ? 26.130 28.739 71.878 1.00 48.54 1121 HIS D CA 1
ATOM 7615 C C . HIS D 1 221 ? 26.930 28.020 70.797 1.00 50.15 1121 HIS D C 1
ATOM 7616 O O . HIS D 1 221 ? 27.448 28.655 69.877 1.00 50.40 1121 HIS D O 1
ATOM 7623 N N . ARG D 1 222 ? 27.043 26.702 70.905 1.00 58.93 1122 ARG D N 1
ATOM 7624 C CA . ARG D 1 222 ? 27.794 25.934 69.918 1.00 61.15 1122 ARG D CA 1
ATOM 7625 C C . ARG D 1 222 ? 26.979 25.800 68.637 1.00 61.06 1122 ARG D C 1
ATOM 7626 O O . ARG D 1 222 ? 25.745 25.779 68.671 1.00 60.95 1122 ARG D O 1
ATOM 7634 N N . TYR D 1 223 ? 27.674 25.719 67.508 1.00 67.71 1123 TYR D N 1
ATOM 7635 C CA . TYR D 1 223 ? 27.018 25.595 66.215 1.00 67.19 1123 TYR D CA 1
ATOM 7636 C C . TYR D 1 223 ? 27.941 25.013 65.150 1.00 64.25 1123 TYR D C 1
ATOM 7637 O O . TYR D 1 223 ? 29.144 25.270 65.144 1.00 64.32 1123 TYR D O 1
ATOM 7646 N N . GLY D 1 224 ? 27.364 24.215 64.257 1.00 51.02 1124 GLY D N 1
ATOM 7647 C CA . GLY D 1 224 ? 28.137 23.600 63.197 1.00 46.60 1124 GLY D CA 1
ATOM 7648 C C . GLY D 1 224 ? 27.644 23.990 61.816 1.00 43.92 1124 GLY D C 1
ATOM 7649 O O . GLY D 1 224 ? 26.931 24.979 61.651 1.00 43.74 1124 GLY D O 1
ATOM 7650 N N . VAL D 1 225 ? 28.032 23.209 60.816 1.00 38.96 1125 VAL D N 1
ATOM 7651 C CA . VAL D 1 225 ? 27.631 23.471 59.444 1.00 37.22 1125 VAL D CA 1
ATOM 7652 C C . VAL D 1 225 ? 26.168 23.089 59.227 1.00 38.26 1125 VAL D C 1
ATOM 7653 O O . VAL D 1 225 ? 25.666 22.114 59.810 1.00 37.78 1125 VAL D O 1
ATOM 7657 N N . ALA D 1 226 ? 25.478 23.866 58.396 1.00 43.53 1126 ALA D N 1
ATOM 7658 C CA . ALA D 1 226 ? 24.077 23.601 58.102 1.00 44.29 1126 ALA D CA 1
ATOM 7659 C C . ALA D 1 226 ? 23.940 22.307 57.299 1.00 45.32 1126 ALA D C 1
ATOM 7660 O O . ALA D 1 226 ? 24.823 21.939 56.524 1.00 45.37 1126 ALA D O 1
ATOM 7662 N N . GLU D 1 227 ? 22.829 21.614 57.493 1.00 48.81 1127 GLU D N 1
ATOM 7663 C CA . GLU D 1 227 ? 22.582 20.369 56.782 1.00 50.88 1127 GLU D CA 1
ATOM 7664 C C . GLU D 1 227 ? 21.441 20.542 55.787 1.00 50.16 1127 GLU D C 1
ATOM 7665 O O . GLU D 1 227 ? 20.477 21.269 56.048 1.00 50.03 1127 GLU D O 1
ATOM 7671 N N . GLY D 1 228 ? 21.554 19.889 54.636 1.00 46.65 1128 GLY D N 1
ATOM 7672 C CA . GLY D 1 228 ? 20.497 19.998 53.654 1.00 43.50 1128 GLY D CA 1
ATOM 7673 C C . GLY D 1 228 ? 20.908 20.481 52.280 1.00 42.15 1128 GLY D C 1
ATOM 7674 O O . GLY D 1 228 ? 22.056 20.337 51.849 1.00 42.41 1128 GLY D O 1
ATOM 7675 N N . ARG D 1 229 ? 19.930 21.053 51.590 1.00 36.97 1129 ARG D N 1
ATOM 7676 C CA . ARG D 1 229 ? 20.104 21.570 50.246 1.00 34.97 1129 ARG D CA 1
ATOM 7677 C C . ARG D 1 229 ? 21.286 22.540 50.182 1.00 33.33 1129 ARG D C 1
ATOM 7678 O O . ARG D 1 229 ? 21.447 23.406 51.047 1.00 29.19 1129 ARG D O 1
ATOM 7686 N N . ALA D 1 230 ? 22.119 22.377 49.160 1.00 34.44 1130 ALA D N 1
ATOM 7687 C CA . ALA D 1 230 ? 23.266 23.245 48.991 1.00 33.88 1130 ALA D CA 1
ATOM 7688 C C . ALA D 1 230 ? 23.073 24.104 47.747 1.00 33.76 1130 ALA D C 1
ATOM 7689 O O . ALA D 1 230 ? 22.210 23.822 46.918 1.00 32.33 1130 ALA D O 1
ATOM 7691 N N . GLU D 1 231 ? 23.870 25.161 47.629 1.00 37.51 1131 GLU D N 1
ATOM 7692 C CA . GLU D 1 231 ? 23.798 26.050 46.475 1.00 36.96 1131 GLU D CA 1
ATOM 7693 C C . GLU D 1 231 ? 25.214 26.315 45.957 1.00 36.54 1131 GLU D C 1
ATOM 7694 O O . GLU D 1 231 ? 26.180 26.265 46.718 1.00 37.68 1131 GLU D O 1
ATOM 7700 N N . LEU D 1 232 ? 25.343 26.575 44.664 1.00 34.08 1132 LEU D N 1
ATOM 7701 C CA . LEU D 1 232 ? 26.648 26.890 44.104 1.00 32.55 1132 LEU D CA 1
ATOM 7702 C C . LEU D 1 232 ? 26.501 28.200 43.349 1.00 32.20 1132 LEU D C 1
ATOM 7703 O O . LEU D 1 232 ? 25.659 28.321 42.465 1.00 32.05 1132 LEU D O 1
ATOM 7708 N N . ASN D 1 233 ? 27.298 29.193 43.731 1.00 31.10 1133 ASN D N 1
ATOM 7709 C CA . ASN D 1 233 ? 27.253 30.495 43.083 1.00 33.10 1133 ASN D CA 1
ATOM 7710 C C . ASN D 1 233 ? 28.582 30.762 42.397 1.00 33.22 1133 ASN D C 1
ATOM 7711 O O . ASN D 1 233 ? 29.637 30.447 42.936 1.00 33.59 1133 ASN D O 1
ATOM 7716 N N . GLY D 1 234 ? 28.529 31.347 41.206 1.00 31.52 1134 GLY D N 1
ATOM 7717 C CA . GLY D 1 234 ? 29.751 31.642 40.487 1.00 31.00 1134 GLY D CA 1
ATOM 7718 C C . GLY D 1 234 ? 29.583 32.815 39.547 1.00 30.93 1134 GLY D C 1
ATOM 7719 O O . GLY D 1 234 ? 28.575 33.520 39.596 1.00 31.46 1134 GLY D O 1
ATOM 7720 N N . VAL D 1 235 ? 30.583 33.032 38.698 1.00 28.01 1135 VAL D N 1
ATOM 7721 C CA . VAL D 1 235 ? 30.546 34.112 37.731 1.00 26.48 1135 VAL D CA 1
ATOM 7722 C C . VAL D 1 235 ? 31.205 33.639 36.440 1.00 27.13 1135 VAL D C 1
ATOM 7723 O O . VAL D 1 235 ? 32.414 33.389 36.402 1.00 27.98 1135 VAL D O 1
ATOM 7727 N N . ALA D 1 236 ? 30.397 33.490 35.391 1.00 31.58 1136 ALA D N 1
ATOM 7728 C CA . ALA D 1 236 ? 30.884 33.065 34.082 1.00 32.87 1136 ALA D CA 1
ATOM 7729 C C . ALA D 1 236 ? 31.471 34.306 33.423 1.00 33.87 1136 ALA D C 1
ATOM 7730 O O . ALA D 1 236 ? 30.822 35.359 33.364 1.00 33.65 1136 ALA D O 1
ATOM 7732 N N . LEU D 1 237 ? 32.693 34.180 32.919 1.00 30.73 1137 LEU D N 1
ATOM 7733 C CA . LEU D 1 237 ? 33.380 35.314 32.322 1.00 30.94 1137 LEU D CA 1
ATOM 7734 C C . LEU D 1 237 ? 33.971 34.989 30.966 1.00 30.85 1137 LEU D C 1
ATOM 7735 O O . LEU D 1 237 ? 34.365 33.859 30.704 1.00 31.80 1137 LEU D O 1
ATOM 7740 N N . HIS D 1 238 ? 34.051 35.994 30.107 1.00 27.32 1138 HIS D N 1
ATOM 7741 C CA . HIS D 1 238 ? 34.620 35.811 28.782 1.00 29.53 1138 HIS D CA 1
ATOM 7742 C C . HIS D 1 238 ? 35.736 36.841 28.632 1.00 30.59 1138 HIS D C 1
ATOM 7743 O O . HIS D 1 238 ? 35.483 38.041 28.678 1.00 30.55 1138 HIS D O 1
ATOM 7750 N N . PHE D 1 239 ? 36.968 36.371 28.459 1.00 32.65 1139 PHE D N 1
ATOM 7751 C CA . PHE D 1 239 ? 38.121 37.256 28.320 1.00 33.77 1139 PHE D CA 1
ATOM 7752 C C . PHE D 1 239 ? 38.665 37.303 26.907 1.00 34.99 1139 PHE D C 1
ATOM 7753 O O . PHE D 1 239 ? 38.715 36.290 26.210 1.00 36.58 1139 PHE D O 1
ATOM 7761 N N . GLU D 1 240 ? 39.090 38.492 26.499 1.00 35.69 1140 GLU D N 1
ATOM 7762 C CA . GLU D 1 240 ? 39.671 38.697 25.183 1.00 37.20 1140 GLU D CA 1
ATOM 7763 C C . GLU D 1 240 ? 40.597 39.907 25.241 1.00 36.08 1140 GLU D C 1
ATOM 7764 O O . GLU D 1 240 ? 40.176 41.006 25.601 1.00 34.53 1140 GLU D O 1
ATOM 7770 N N . GLY D 1 241 ? 41.864 39.697 24.896 1.00 36.86 1141 GLY D N 1
ATOM 7771 C CA . GLY D 1 241 ? 42.820 40.786 24.926 1.00 36.22 1141 GLY D CA 1
ATOM 7772 C C . GLY D 1 241 ? 43.147 41.207 26.344 1.00 37.37 1141 GLY D C 1
ATOM 7773 O O . GLY D 1 241 ? 43.651 42.304 26.567 1.00 38.01 1141 GLY D O 1
ATOM 7774 N N . GLY D 1 242 ? 42.861 40.329 27.304 1.00 41.87 1142 GLY D N 1
ATOM 7775 C CA . GLY D 1 242 ? 43.134 40.634 28.698 1.00 42.60 1142 GLY D CA 1
ATOM 7776 C C . GLY D 1 242 ? 42.029 41.457 29.333 1.00 42.78 1142 GLY D C 1
ATOM 7777 O O . GLY D 1 242 ? 42.190 41.995 30.427 1.00 42.42 1142 GLY D O 1
ATOM 7778 N N . LYS D 1 243 ? 40.900 41.549 28.639 1.00 40.00 1143 LYS D N 1
ATOM 7779 C CA . LYS D 1 243 ? 39.753 42.305 29.117 1.00 38.43 1143 LYS D CA 1
ATOM 7780 C C . LYS D 1 243 ? 38.496 41.444 29.094 1.00 37.46 1143 LYS D C 1
ATOM 7781 O O . LYS D 1 243 ? 38.381 40.509 28.293 1.00 36.48 1143 LYS D O 1
ATOM 7787 N N . ALA D 1 244 ? 37.549 41.766 29.969 1.00 35.39 1144 ALA D N 1
ATOM 7788 C CA . ALA D 1 244 ? 36.297 41.024 30.026 1.00 34.30 1144 ALA D CA 1
ATOM 7789 C C . ALA D 1 244 ? 35.349 41.534 28.943 1.00 34.09 1144 ALA D C 1
ATOM 7790 O O . ALA D 1 244 ? 35.137 42.745 28.802 1.00 35.07 1144 ALA D O 1
ATOM 7792 N N . THR D 1 245 ? 34.802 40.608 28.164 1.00 29.90 1145 THR D N 1
ATOM 7793 C CA . THR D 1 245 ? 33.864 40.959 27.105 1.00 30.60 1145 THR D CA 1
ATOM 7794 C C . THR D 1 245 ? 32.454 40.614 27.580 1.00 29.75 1145 THR D C 1
ATOM 7795 O O . THR D 1 245 ? 31.466 41.161 27.097 1.00 29.50 1145 THR D O 1
ATOM 7799 N N . ALA D 1 246 ? 32.362 39.704 28.539 1.00 30.07 1146 ALA D N 1
ATOM 7800 C CA . ALA D 1 246 ? 31.063 39.320 29.055 1.00 29.60 1146 ALA D CA 1
ATOM 7801 C C . ALA D 1 246 ? 31.188 38.756 30.459 1.00 28.46 1146 ALA D C 1
ATOM 7802 O O . ALA D 1 246 ? 32.112 38.010 30.757 1.00 27.50 1146 ALA D O 1
ATOM 7804 N N . ALA D 1 247 ? 30.249 39.125 31.317 1.00 29.68 1147 ALA D N 1
ATOM 7805 C CA . ALA D 1 247 ? 30.248 38.657 32.691 1.00 30.78 1147 ALA D CA 1
ATOM 7806 C C . ALA D 1 247 ? 28.814 38.536 33.186 1.00 32.29 1147 ALA D C 1
ATOM 7807 O O . ALA D 1 247 ? 28.047 39.503 33.155 1.00 33.10 1147 ALA D O 1
ATOM 7809 N N . GLU D 1 248 ? 28.457 37.347 33.647 1.00 26.67 1148 GLU D N 1
ATOM 7810 C CA . GLU D 1 248 ? 27.113 37.115 34.140 1.00 29.56 1148 GLU D CA 1
ATOM 7811 C C . GLU D 1 248 ? 27.177 36.055 35.224 1.00 28.47 1148 GLU D C 1
ATOM 7812 O O . GLU D 1 248 ? 27.983 35.124 35.152 1.00 27.86 1148 GLU D O 1
ATOM 7818 N N . ARG D 1 249 ? 26.310 36.190 36.217 1.00 25.59 1149 ARG D N 1
ATOM 7819 C CA . ARG D 1 249 ? 26.277 35.266 37.334 1.00 23.01 1149 ARG D CA 1
ATOM 7820 C C . ARG D 1 249 ? 25.810 33.862 36.966 1.00 22.54 1149 ARG D C 1
ATOM 7821 O O . ARG D 1 249 ? 25.105 33.667 35.987 1.00 20.42 1149 ARG D O 1
ATOM 7829 N N . TYR D 1 250 ? 26.239 32.874 37.742 1.00 26.80 1150 TYR D N 1
ATOM 7830 C CA . TYR D 1 250 ? 25.797 31.503 37.520 1.00 27.63 1150 TYR D CA 1
ATOM 7831 C C . TYR D 1 250 ? 25.383 30.944 38.870 1.00 28.39 1150 TYR D C 1
ATOM 7832 O O . TYR D 1 250 ? 26.119 31.065 39.842 1.00 30.05 1150 TYR D O 1
ATOM 7841 N N . ARG D 1 251 ? 24.208 30.335 38.936 1.00 34.79 1151 ARG D N 1
ATOM 7842 C CA . ARG D 1 251 ? 23.722 29.806 40.201 1.00 36.32 1151 ARG D CA 1
ATOM 7843 C C . ARG D 1 251 ? 22.907 28.527 40.061 1.00 37.61 1151 ARG D C 1
ATOM 7844 O O . ARG D 1 251 ? 22.047 28.419 39.187 1.00 36.94 1151 ARG D O 1
ATOM 7852 N N . PHE D 1 252 ? 23.170 27.576 40.951 1.00 34.35 1152 PHE D N 1
ATOM 7853 C CA . PHE D 1 252 ? 22.473 26.308 40.960 1.00 35.47 1152 PHE D CA 1
ATOM 7854 C C . PHE D 1 252 ? 22.149 25.883 42.390 1.00 38.24 1152 PHE D C 1
ATOM 7855 O O . PHE D 1 252 ? 23.020 25.889 43.264 1.00 40.37 1152 PHE D O 1
ATOM 7863 N N . ILE D 1 253 ? 20.883 25.542 42.626 1.00 44.02 1153 ILE D N 1
ATOM 7864 C CA . ILE D 1 253 ? 20.418 25.082 43.933 1.00 45.50 1153 ILE D CA 1
ATOM 7865 C C . ILE D 1 253 ? 20.052 23.616 43.711 1.00 47.27 1153 ILE D C 1
ATOM 7866 O O . ILE D 1 253 ? 19.163 23.312 42.918 1.00 47.28 1153 ILE D O 1
ATOM 7871 N N . GLU D 1 254 ? 20.727 22.697 44.388 1.00 40.16 1154 GLU D N 1
ATOM 7872 C CA . GLU D 1 254 ? 20.395 21.293 44.183 1.00 43.11 1154 GLU D CA 1
ATOM 7873 C C . GLU D 1 254 ? 18.981 21.031 44.683 1.00 45.08 1154 GLU D C 1
ATOM 7874 O O . GLU D 1 254 ? 18.415 21.849 45.403 1.00 44.22 1154 GLU D O 1
ATOM 7880 N N . ASP D 1 255 ? 18.403 19.899 44.299 1.00 81.53 1155 ASP D N 1
ATOM 7881 C CA . ASP D 1 255 ? 17.048 19.578 44.736 1.00 84.79 1155 ASP D CA 1
ATOM 7882 C C . ASP D 1 255 ? 17.002 19.207 46.214 1.00 86.36 1155 ASP D C 1
ATOM 7883 O O . ASP D 1 255 ? 18.070 18.877 46.773 1.00 87.35 1155 ASP D O 1
ATOM 7889 N N . MET E 1 1 ? 31.666 49.666 105.291 1.00 54.53 1201 MET E N 1
ATOM 7890 C CA . MET E 1 1 ? 32.575 50.831 105.506 1.00 55.00 1201 MET E CA 1
ATOM 7891 C C . MET E 1 1 ? 33.922 50.627 104.829 1.00 54.15 1201 MET E C 1
ATOM 7892 O O . MET E 1 1 ? 34.383 51.491 104.088 1.00 55.28 1201 MET E O 1
ATOM 7897 N N . ARG E 1 2 ? 34.558 49.490 105.083 1.00 47.33 1202 ARG E N 1
ATOM 7898 C CA . ARG E 1 2 ? 35.852 49.203 104.474 1.00 47.24 1202 ARG E CA 1
ATOM 7899 C C . ARG E 1 2 ? 35.730 48.038 103.505 1.00 48.00 1202 ARG E C 1
ATOM 7900 O O . ARG E 1 2 ? 35.362 46.929 103.903 1.00 48.69 1202 ARG E O 1
ATOM 7908 N N . VAL E 1 3 ? 36.037 48.280 102.233 1.00 54.72 1203 VAL E N 1
ATOM 7909 C CA . VAL E 1 3 ? 35.956 47.221 101.240 1.00 51.76 1203 VAL E CA 1
ATOM 7910 C C . VAL E 1 3 ? 37.160 47.244 100.312 1.00 49.85 1203 VAL E C 1
ATOM 7911 O O . VAL E 1 3 ? 37.769 48.285 100.086 1.00 50.99 1203 VAL E O 1
ATOM 7915 N N . LEU E 1 4 ? 37.503 46.077 99.789 1.00 42.17 1204 LEU E N 1
ATOM 7916 C CA . LEU E 1 4 ? 38.614 45.932 98.869 1.00 38.91 1204 LEU E CA 1
ATOM 7917 C C . LEU E 1 4 ? 38.077 45.309 97.593 1.00 40.88 1204 LEU E C 1
ATOM 7918 O O . LEU E 1 4 ? 37.304 44.351 97.656 1.00 41.89 1204 LEU E O 1
ATOM 7923 N N . PHE E 1 5 ? 38.465 45.865 96.444 1.00 41.37 1205 PHE E N 1
ATOM 7924 C CA . PHE E 1 5 ? 38.055 45.331 95.148 1.00 39.43 1205 PHE E CA 1
ATOM 7925 C C . PHE E 1 5 ? 39.300 44.823 94.439 1.00 38.81 1205 PHE E C 1
ATOM 7926 O O . PHE E 1 5 ? 40.293 45.536 94.334 1.00 39.71 1205 PHE E O 1
ATOM 7934 N N . ILE E 1 6 ? 39.249 43.584 93.967 1.00 35.73 1206 ILE E N 1
ATOM 7935 C CA . ILE E 1 6 ? 40.378 42.990 93.263 1.00 34.43 1206 ILE E CA 1
ATOM 7936 C C . ILE E 1 6 ? 40.013 42.727 91.796 1.00 35.42 1206 ILE E C 1
ATOM 7937 O O . ILE E 1 6 ? 38.909 42.288 91.485 1.00 34.43 1206 ILE E O 1
ATOM 7942 N N . GLY E 1 7 ? 40.953 43.000 90.899 1.00 42.74 1207 GLY E N 1
ATOM 7943 C CA . GLY E 1 7 ? 40.696 42.828 89.481 1.00 43.88 1207 GLY E CA 1
ATOM 7944 C C . GLY E 1 7 ? 40.941 41.468 88.850 1.00 45.84 1207 GLY E C 1
ATOM 7945 O O . GLY E 1 7 ? 41.667 40.624 89.388 1.00 45.12 1207 GLY E O 1
ATOM 7946 N N . ASP E 1 8 ? 40.322 41.291 87.679 1.00 39.29 1208 ASP E N 1
ATOM 7947 C CA . ASP E 1 8 ? 40.385 40.079 86.866 1.00 38.68 1208 ASP E CA 1
ATOM 7948 C C . ASP E 1 8 ? 41.407 39.039 87.288 1.00 37.69 1208 ASP E C 1
ATOM 7949 O O . ASP E 1 8 ? 42.561 39.093 86.870 1.00 38.00 1208 ASP E O 1
ATOM 7954 N N . VAL E 1 9 ? 40.994 38.089 88.117 1.00 36.82 1209 VAL E N 1
ATOM 7955 C CA . VAL E 1 9 ? 41.914 37.028 88.497 1.00 35.86 1209 VAL E CA 1
ATOM 7956 C C . VAL E 1 9 ? 42.118 36.351 87.146 1.00 35.01 1209 VAL E C 1
ATOM 7957 O O . VAL E 1 9 ? 41.169 36.257 86.372 1.00 35.91 1209 VAL E O 1
ATOM 7961 N N . PHE E 1 10 ? 43.330 35.896 86.843 1.00 29.96 1210 PHE E N 1
ATOM 7962 C CA . PHE E 1 10 ? 43.583 35.300 85.531 1.00 31.36 1210 PHE E CA 1
ATOM 7963 C C . PHE E 1 10 ? 44.377 34.003 85.548 1.00 33.01 1210 PHE E C 1
ATOM 7964 O O . PHE E 1 10 ? 45.575 34.007 85.833 1.00 32.04 1210 PHE E O 1
ATOM 7972 N N . GLY E 1 11 ? 43.703 32.904 85.209 1.00 36.07 1211 GLY E N 1
ATOM 7973 C CA . GLY E 1 11 ? 44.354 31.608 85.163 1.00 38.09 1211 GLY E CA 1
ATOM 7974 C C . GLY E 1 11 ? 44.896 31.127 86.494 1.00 39.79 1211 GLY E C 1
ATOM 7975 O O . GLY E 1 11 ? 44.410 31.532 87.550 1.00 38.70 1211 GLY E O 1
ATOM 7976 N N . GLN E 1 12 ? 45.900 30.253 86.434 1.00 46.48 1212 GLN E N 1
ATOM 7977 C CA . GLN E 1 12 ? 46.517 29.697 87.632 1.00 48.18 1212 GLN E CA 1
ATOM 7978 C C . GLN E 1 12 ? 47.324 30.743 88.396 1.00 47.06 1212 GLN E C 1
ATOM 7979 O O . GLN E 1 12 ? 47.074 30.974 89.583 1.00 46.13 1212 GLN E O 1
ATOM 7985 N N . PRO E 1 13 ? 48.294 31.397 87.729 1.00 42.23 1213 PRO E N 1
ATOM 7986 C CA . PRO E 1 13 ? 49.101 32.416 88.408 1.00 40.70 1213 PRO E CA 1
ATOM 7987 C C . PRO E 1 13 ? 48.217 33.379 89.204 1.00 41.49 1213 PRO E C 1
ATOM 7988 O O . PRO E 1 13 ? 48.575 33.812 90.293 1.00 41.54 1213 PRO E O 1
ATOM 7992 N N . GLY E 1 14 ? 47.051 33.700 88.657 1.00 35.77 1214 GLY E N 1
ATOM 7993 C CA . GLY E 1 14 ? 46.148 34.612 89.333 1.00 36.67 1214 GLY E CA 1
ATOM 7994 C C . GLY E 1 14 ? 45.512 34.027 90.575 1.00 36.55 1214 GLY E C 1
ATOM 7995 O O . GLY E 1 14 ? 45.370 34.711 91.583 1.00 34.53 1214 GLY E O 1
ATOM 7996 N N . ARG E 1 15 ? 45.106 32.764 90.493 1.00 46.21 1215 ARG E N 1
ATOM 7997 C CA . ARG E 1 15 ? 44.489 32.084 91.625 1.00 47.54 1215 ARG E CA 1
ATOM 7998 C C . ARG E 1 15 ? 45.524 31.951 92.733 1.00 46.91 1215 ARG E C 1
ATOM 7999 O O . ARG E 1 15 ? 45.231 32.177 93.900 1.00 46.20 1215 ARG E O 1
ATOM 8007 N N . ARG E 1 16 ? 46.738 31.578 92.345 1.00 50.72 1216 ARG E N 1
ATOM 8008 C CA . ARG E 1 16 ? 47.842 31.406 93.280 1.00 51.58 1216 ARG E CA 1
ATOM 8009 C C . ARG E 1 16 ? 48.004 32.631 94.177 1.00 52.74 1216 ARG E C 1
ATOM 8010 O O . ARG E 1 16 ? 47.726 32.567 95.371 1.00 54.94 1216 ARG E O 1
ATOM 8018 N N . VAL E 1 17 ? 48.448 33.744 93.597 1.00 51.31 1217 VAL E N 1
ATOM 8019 C CA . VAL E 1 17 ? 48.651 34.972 94.359 1.00 52.05 1217 VAL E CA 1
ATOM 8020 C C . VAL E 1 17 ? 47.405 35.416 95.101 1.00 51.63 1217 VAL E C 1
ATOM 8021 O O . VAL E 1 17 ? 47.489 35.916 96.221 1.00 52.65 1217 VAL E O 1
ATOM 8025 N N . LEU E 1 18 ? 46.246 35.246 94.479 1.00 51.51 1218 LEU E N 1
ATOM 8026 C CA . LEU E 1 18 ? 45.004 35.652 95.118 1.00 50.96 1218 LEU E CA 1
ATOM 8027 C C . LEU E 1 18 ? 44.740 34.810 96.358 1.00 50.88 1218 LEU E C 1
ATOM 8028 O O . LEU E 1 18 ? 44.058 35.253 97.285 1.00 51.35 1218 LEU E O 1
ATOM 8033 N N . GLN E 1 19 ? 45.302 33.605 96.384 1.00 34.44 1219 GLN E N 1
ATOM 8034 C CA . GLN E 1 19 ? 45.082 32.702 97.501 1.00 36.10 1219 GLN E CA 1
ATOM 8035 C C . GLN E 1 19 ? 46.158 32.742 98.581 1.00 36.21 1219 GLN E C 1
ATOM 8036 O O . GLN E 1 19 ? 45.880 32.442 99.741 1.00 35.86 1219 GLN E O 1
ATOM 8042 N N . ASN E 1 20 ? 47.377 33.120 98.220 1.00 55.38 1220 ASN E N 1
ATOM 8043 C CA . ASN E 1 20 ? 48.429 33.215 99.221 1.00 55.63 1220 ASN E CA 1
ATOM 8044 C C . ASN E 1 20 ? 48.380 34.590 99.862 1.00 55.68 1220 ASN E C 1
ATOM 8045 O O . ASN E 1 20 ? 48.768 34.756 101.017 1.00 56.03 1220 ASN E O 1
ATOM 8050 N N . HIS E 1 21 ? 47.871 35.567 99.117 1.00 39.97 1221 HIS E N 1
ATOM 8051 C CA . HIS E 1 21 ? 47.861 36.942 99.586 1.00 38.31 1221 HIS E CA 1
ATOM 8052 C C . HIS E 1 21 ? 46.615 37.524 100.251 1.00 38.40 1221 HIS E C 1
ATOM 8053 O O . HIS E 1 21 ? 46.737 38.217 101.258 1.00 38.45 1221 HIS E O 1
ATOM 8060 N N . LEU E 1 22 ? 45.424 37.261 99.726 1.00 41.51 1222 LEU E N 1
ATOM 8061 C CA . LEU E 1 22 ? 44.217 37.843 100.325 1.00 43.68 1222 LEU E CA 1
ATOM 8062 C C . LEU E 1 22 ? 44.008 37.559 101.824 1.00 43.92 1222 LEU E C 1
ATOM 8063 O O . LEU E 1 22 ? 43.621 38.453 102.582 1.00 43.58 1222 LEU E O 1
ATOM 8068 N N . PRO E 1 23 ? 44.249 36.312 102.269 1.00 62.89 1223 PRO E N 1
ATOM 8069 C CA . PRO E 1 23 ? 44.065 35.971 103.685 1.00 63.02 1223 PRO E CA 1
ATOM 8070 C C . PRO E 1 23 ? 44.829 36.874 104.655 1.00 62.13 1223 PRO E C 1
ATOM 8071 O O . PRO E 1 23 ? 44.417 37.049 105.802 1.00 62.64 1223 PRO E O 1
ATOM 8075 N N . THR E 1 24 ? 45.938 37.441 104.188 1.00 60.25 1224 THR E N 1
ATOM 8076 C CA . THR E 1 24 ? 46.753 38.324 105.015 1.00 59.72 1224 THR E CA 1
ATOM 8077 C C . THR E 1 24 ? 46.198 39.758 105.119 1.00 59.74 1224 THR E C 1
ATOM 8078 O O . THR E 1 24 ? 46.208 40.347 106.200 1.00 61.92 1224 THR E O 1
ATOM 8082 N N . ILE E 1 25 ? 45.716 40.323 104.013 1.00 38.08 1225 ILE E N 1
ATOM 8083 C CA . ILE E 1 25 ? 45.172 41.678 104.051 1.00 36.00 1225 ILE E CA 1
ATOM 8084 C C . ILE E 1 25 ? 43.701 41.686 104.400 1.00 37.43 1225 ILE E C 1
ATOM 8085 O O . ILE E 1 25 ? 43.167 42.707 104.827 1.00 38.69 1225 ILE E O 1
ATOM 8090 N N . ARG E 1 26 ? 43.043 40.545 104.232 1.00 42.14 1226 ARG E N 1
ATOM 8091 C CA . ARG E 1 26 ? 41.618 40.447 104.523 1.00 41.76 1226 ARG E CA 1
ATOM 8092 C C . ARG E 1 26 ? 41.230 41.132 105.840 1.00 42.66 1226 ARG E C 1
ATOM 8093 O O . ARG E 1 26 ? 40.199 41.801 105.918 1.00 43.56 1226 ARG E O 1
ATOM 8101 N N . PRO E 1 27 ? 42.055 40.981 106.892 1.00 48.53 1227 PRO E N 1
ATOM 8102 C CA . PRO E 1 27 ? 41.756 41.599 108.189 1.00 48.68 1227 PRO E CA 1
ATOM 8103 C C . PRO E 1 27 ? 41.521 43.105 108.145 1.00 49.36 1227 PRO E C 1
ATOM 8104 O O . PRO E 1 27 ? 40.815 43.655 108.995 1.00 48.34 1227 PRO E O 1
ATOM 8108 N N . GLN E 1 28 ? 42.118 43.766 107.157 1.00 49.84 1228 GLN E N 1
ATOM 8109 C CA . GLN E 1 28 ? 41.998 45.213 107.019 1.00 49.59 1228 GLN E CA 1
ATOM 8110 C C . GLN E 1 28 ? 40.681 45.647 106.399 1.00 49.21 1228 GLN E C 1
ATOM 8111 O O . GLN E 1 28 ? 40.379 46.839 106.342 1.00 50.18 1228 GLN E O 1
ATOM 8117 N N . PHE E 1 29 ? 39.889 44.687 105.944 1.00 48.14 1229 PHE E N 1
ATOM 8118 C CA . PHE E 1 29 ? 38.627 45.015 105.293 1.00 48.22 1229 PHE E CA 1
ATOM 8119 C C . PHE E 1 29 ? 37.410 44.334 105.897 1.00 48.84 1229 PHE E C 1
ATOM 8120 O O . PHE E 1 29 ? 37.522 43.318 106.575 1.00 48.40 1229 PHE E O 1
ATOM 8128 N N . ASP E 1 30 ? 36.245 44.912 105.642 1.00 54.17 1230 ASP E N 1
ATOM 8129 C CA . ASP E 1 30 ? 35.006 44.353 106.141 1.00 57.00 1230 ASP E CA 1
ATOM 8130 C C . ASP E 1 30 ? 34.369 43.497 105.053 1.00 58.52 1230 ASP E C 1
ATOM 8131 O O . ASP E 1 30 ? 33.582 42.597 105.345 1.00 60.45 1230 ASP E O 1
ATOM 8136 N N . PHE E 1 31 ? 34.721 43.776 103.799 1.00 52.11 1231 PHE E N 1
ATOM 8137 C CA . PHE E 1 31 ? 34.164 43.043 102.665 1.00 51.17 1231 PHE E CA 1
ATOM 8138 C C . PHE E 1 31 ? 35.089 43.128 101.452 1.00 50.03 1231 PHE E C 1
ATOM 8139 O O . PHE E 1 31 ? 35.695 44.166 101.198 1.00 50.75 1231 PHE E O 1
ATOM 8147 N N . VAL E 1 32 ? 35.199 42.030 100.712 1.00 48.69 1232 VAL E N 1
ATOM 8148 C CA . VAL E 1 32 ? 36.050 41.983 99.527 1.00 47.09 1232 VAL E CA 1
ATOM 8149 C C . VAL E 1 32 ? 35.285 41.578 98.270 1.00 46.18 1232 VAL E C 1
ATOM 8150 O O . VAL E 1 32 ? 34.562 40.577 98.256 1.00 46.82 1232 VAL E O 1
ATOM 8154 N N . ILE E 1 33 ? 35.464 42.367 97.215 1.00 39.96 1233 ILE E N 1
ATOM 8155 C CA . ILE E 1 33 ? 34.824 42.134 95.923 1.00 37.71 1233 ILE E CA 1
ATOM 8156 C C . ILE E 1 33 ? 35.887 41.686 94.916 1.00 36.07 1233 ILE E C 1
ATOM 8157 O O . ILE E 1 33 ? 36.865 42.390 94.685 1.00 35.18 1233 ILE E O 1
ATOM 8162 N N . VAL E 1 34 ? 35.693 40.516 94.318 1.00 44.57 1234 VAL E N 1
ATOM 8163 C CA . VAL E 1 34 ? 36.664 39.987 93.364 1.00 44.90 1234 VAL E CA 1
ATOM 8164 C C . VAL E 1 34 ? 36.076 39.702 91.986 1.00 45.99 1234 VAL E C 1
ATOM 8165 O O . VAL E 1 34 ? 34.981 39.142 91.865 1.00 46.13 1234 VAL E O 1
ATOM 8169 N N . ASN E 1 35 ? 36.805 40.090 90.944 1.00 38.39 1235 ASN E N 1
ATOM 8170 C CA . ASN E 1 35 ? 36.348 39.822 89.587 1.00 38.21 1235 ASN E CA 1
ATOM 8171 C C . ASN E 1 35 ? 37.078 38.534 89.222 1.00 37.62 1235 ASN E C 1
ATOM 8172 O O . ASN E 1 35 ? 38.312 38.459 89.294 1.00 35.02 1235 ASN E O 1
ATOM 8177 N N . MET E 1 36 ? 36.300 37.515 88.861 1.00 40.12 1236 MET E N 1
ATOM 8178 C CA . MET E 1 36 ? 36.847 36.206 88.523 1.00 41.49 1236 MET E CA 1
ATOM 8179 C C . MET E 1 36 ? 36.577 35.815 87.062 1.00 42.91 1236 MET E C 1
ATOM 8180 O O . MET E 1 36 ? 36.536 34.624 86.742 1.00 43.10 1236 MET E O 1
ATOM 8185 N N . GLU E 1 37 ? 36.410 36.804 86.183 1.00 37.41 1237 GLU E N 1
ATOM 8186 C CA . GLU E 1 37 ? 36.101 36.546 84.769 1.00 37.39 1237 GLU E CA 1
ATOM 8187 C C . GLU E 1 37 ? 37.078 35.669 83.981 1.00 36.48 1237 GLU E C 1
ATOM 8188 O O . GLU E 1 37 ? 36.683 34.992 83.025 1.00 37.14 1237 GLU E O 1
ATOM 8194 N N . ASN E 1 38 ? 38.346 35.684 84.365 1.00 30.55 1238 ASN E N 1
ATOM 8195 C CA . ASN E 1 38 ? 39.357 34.900 83.665 1.00 30.93 1238 ASN E CA 1
ATOM 8196 C C . ASN E 1 38 ? 39.976 33.820 84.555 1.00 31.75 1238 ASN E C 1
ATOM 8197 O O . ASN E 1 38 ? 41.025 33.256 84.221 1.00 30.56 1238 ASN E O 1
ATOM 8202 N N . SER E 1 39 ? 39.320 33.541 85.679 1.00 34.83 1239 SER E N 1
ATOM 8203 C CA . SER E 1 39 ? 39.790 32.554 86.654 1.00 37.85 1239 SER E CA 1
ATOM 8204 C C . SER E 1 39 ? 40.222 31.206 86.089 1.00 38.11 1239 SER E C 1
ATOM 8205 O O . SER E 1 39 ? 41.292 30.697 86.436 1.00 37.86 1239 SER E O 1
ATOM 8208 N N . ALA E 1 40 ? 39.388 30.640 85.216 1.00 44.12 1240 ALA E N 1
ATOM 8209 C CA . ALA E 1 40 ? 39.635 29.331 84.613 1.00 43.70 1240 ALA E CA 1
ATOM 8210 C C . ALA E 1 40 ? 40.465 29.369 83.340 1.00 42.74 1240 ALA E C 1
ATOM 8211 O O . ALA E 1 40 ? 39.950 29.692 82.279 1.00 42.47 1240 ALA E O 1
ATOM 8213 N N . GLY E 1 41 ? 41.743 29.019 83.448 1.00 46.24 1241 GLY E N 1
ATOM 8214 C CA . GLY E 1 41 ? 42.622 29.013 82.288 1.00 47.28 1241 GLY E CA 1
ATOM 8215 C C . GLY E 1 41 ? 42.636 30.312 81.496 1.00 48.99 1241 GLY E C 1
ATOM 8216 O O . GLY E 1 41 ? 43.248 30.399 80.430 1.00 49.52 1241 GLY E O 1
ATOM 8217 N N . GLY E 1 42 ? 41.951 31.327 82.011 1.00 45.03 1242 GLY E N 1
ATOM 8218 C CA . GLY E 1 42 ? 41.913 32.604 81.333 1.00 43.16 1242 GLY E CA 1
ATOM 8219 C C . GLY E 1 42 ? 40.550 32.941 80.782 1.00 42.58 1242 GLY E C 1
ATOM 8220 O O . GLY E 1 42 ? 40.318 34.072 80.366 1.00 41.87 1242 GLY E O 1
ATOM 8221 N N . PHE E 1 43 ? 39.637 31.974 80.797 1.00 45.48 1243 PHE E N 1
ATOM 8222 C CA . PHE E 1 43 ? 38.295 32.184 80.260 1.00 44.52 1243 PHE E CA 1
ATOM 8223 C C . PHE E 1 43 ? 37.192 31.635 81.161 1.00 44.31 1243 PHE E C 1
ATOM 8224 O O . PHE E 1 43 ? 37.011 30.425 81.254 1.00 44.36 1243 PHE E O 1
ATOM 8232 N N . GLY E 1 44 ? 36.445 32.526 81.808 1.00 44.94 1244 GLY E N 1
ATOM 8233 C CA . GLY E 1 44 ? 35.364 32.094 82.682 1.00 43.63 1244 GLY E CA 1
ATOM 8234 C C . GLY E 1 44 ? 35.809 31.632 84.060 1.00 43.43 1244 GLY E C 1
ATOM 8235 O O . GLY E 1 44 ? 37.007 31.557 84.339 1.00 43.10 1244 GLY E O 1
ATOM 8236 N N . MET E 1 45 ? 34.847 31.323 84.927 1.00 34.43 1245 MET E N 1
ATOM 8237 C CA . MET E 1 45 ? 35.152 30.857 86.278 1.00 35.25 1245 MET E CA 1
ATOM 8238 C C . MET E 1 45 ? 34.706 29.409 86.468 1.00 37.49 1245 MET E C 1
ATOM 8239 O O . MET E 1 45 ? 33.590 29.049 86.100 1.00 37.62 1245 MET E O 1
ATOM 8244 N N . HIS E 1 46 ? 35.573 28.570 87.026 1.00 50.54 1246 HIS E N 1
ATOM 8245 C CA . HIS E 1 46 ? 35.190 27.185 87.251 1.00 52.62 1246 HIS E CA 1
ATOM 8246 C C . HIS E 1 46 ? 34.986 26.896 88.731 1.00 54.93 1246 HIS E C 1
ATOM 8247 O O . HIS E 1 46 ? 35.510 27.601 89.589 1.00 55.24 1246 HIS E O 1
ATOM 8254 N N . ARG E 1 47 ? 34.191 25.873 89.017 1.00 59.61 1247 ARG E N 1
ATOM 8255 C CA . ARG E 1 47 ? 33.858 25.482 90.381 1.00 60.78 1247 ARG E CA 1
ATOM 8256 C C . ARG E 1 47 ? 34.997 25.626 91.398 1.00 61.54 1247 ARG E C 1
ATOM 8257 O O . ARG E 1 47 ? 34.792 26.193 92.475 1.00 60.92 1247 ARG E O 1
ATOM 8265 N N . ASP E 1 48 ? 36.185 25.123 91.062 1.00 51.20 1248 ASP E N 1
ATOM 8266 C CA . ASP E 1 48 ? 37.345 25.211 91.959 1.00 51.87 1248 ASP E CA 1
ATOM 8267 C C . ASP E 1 48 ? 37.667 26.651 92.347 1.00 51.34 1248 ASP E C 1
ATOM 8268 O O . ASP E 1 48 ? 37.681 27.007 93.530 1.00 49.96 1248 ASP E O 1
ATOM 8273 N N . ALA E 1 49 ? 37.935 27.465 91.329 1.00 57.33 1249 ALA E N 1
ATOM 8274 C CA . ALA E 1 49 ? 38.266 28.868 91.513 1.00 55.72 1249 ALA E CA 1
ATOM 8275 C C . ALA E 1 49 ? 37.321 29.574 92.481 1.00 54.46 1249 ALA E C 1
ATOM 8276 O O . ALA E 1 49 ? 37.767 30.247 93.405 1.00 55.17 1249 ALA E O 1
ATOM 8278 N N . ALA E 1 50 ? 36.020 29.418 92.279 1.00 41.91 1250 ALA E N 1
ATOM 8279 C CA . ALA E 1 50 ? 35.046 30.069 93.150 1.00 42.78 1250 ALA E CA 1
ATOM 8280 C C . ALA E 1 50 ? 35.090 29.537 94.580 1.00 44.51 1250 ALA E C 1
ATOM 8281 O O . ALA E 1 50 ? 34.542 30.165 95.493 1.00 44.71 1250 ALA E O 1
ATOM 8283 N N . ARG E 1 51 ? 35.726 28.383 94.781 1.00 54.31 1251 ARG E N 1
ATOM 8284 C CA . ARG E 1 51 ? 35.827 27.814 96.122 1.00 55.52 1251 ARG E CA 1
ATOM 8285 C C . ARG E 1 51 ? 36.962 28.521 96.855 1.00 54.42 1251 ARG E C 1
ATOM 8286 O O . ARG E 1 51 ? 36.753 29.121 97.911 1.00 53.34 1251 ARG E O 1
ATOM 8294 N N . GLY E 1 52 ? 38.158 28.445 96.277 1.00 55.00 1252 GLY E N 1
ATOM 8295 C CA . GLY E 1 52 ? 39.325 29.078 96.863 1.00 55.39 1252 GLY E CA 1
ATOM 8296 C C . GLY E 1 52 ? 39.168 30.579 97.036 1.00 54.85 1252 GLY E C 1
ATOM 8297 O O . GLY E 1 52 ? 39.605 31.148 98.041 1.00 55.96 1252 GLY E O 1
ATOM 8298 N N . ALA E 1 53 ? 38.548 31.224 96.054 1.00 39.83 1253 ALA E N 1
ATOM 8299 C CA . ALA E 1 53 ? 38.331 32.660 96.109 1.00 39.11 1253 ALA E CA 1
ATOM 8300 C C . ALA E 1 53 ? 37.603 33.010 97.396 1.00 38.28 1253 ALA E C 1
ATOM 8301 O O . ALA E 1 53 ? 38.056 33.858 98.166 1.00 38.44 1253 ALA E O 1
ATOM 8303 N N . LEU E 1 54 ? 36.473 32.351 97.627 1.00 47.15 1254 LEU E N 1
ATOM 8304 C CA . LEU E 1 54 ? 35.685 32.592 98.828 1.00 48.23 1254 LEU E CA 1
ATOM 8305 C C . LEU E 1 54 ? 36.471 32.137 100.060 1.00 48.23 1254 LEU E C 1
ATOM 8306 O O . LEU E 1 54 ? 36.406 32.756 101.127 1.00 46.64 1254 LEU E O 1
ATOM 8311 N N . GLU E 1 55 ? 37.223 31.055 99.884 1.00 45.66 1255 GLU E N 1
ATOM 8312 C CA . GLU E 1 55 ? 38.038 30.469 100.940 1.00 46.28 1255 GLU E CA 1
ATOM 8313 C C . GLU E 1 55 ? 39.040 31.494 101.458 1.00 45.69 1255 GLU E C 1
ATOM 8314 O O . GLU E 1 55 ? 39.343 31.537 102.654 1.00 44.34 1255 GLU E O 1
ATOM 8320 N N . ALA E 1 56 ? 39.550 32.322 100.549 1.00 52.19 1256 ALA E N 1
ATOM 8321 C CA . ALA E 1 56 ? 40.535 33.333 100.905 1.00 49.91 1256 ALA E CA 1
ATOM 8322 C C . ALA E 1 56 ? 39.964 34.655 101.423 1.00 48.39 1256 ALA E C 1
ATOM 8323 O O . ALA E 1 56 ? 40.726 35.565 101.733 1.00 50.99 1256 ALA E O 1
ATOM 8325 N N . GLY E 1 57 ? 38.642 34.774 101.519 1.00 35.73 1257 GLY E N 1
ATOM 8326 C CA . GLY E 1 57 ? 38.068 36.010 102.032 1.00 32.80 1257 GLY E CA 1
ATOM 8327 C C . GLY E 1 57 ? 37.161 36.793 101.095 1.00 32.31 1257 GLY E C 1
ATOM 8328 O O . GLY E 1 57 ? 36.502 37.767 101.513 1.00 29.68 1257 GLY E O 1
ATOM 8329 N N . ALA E 1 58 ? 37.122 36.393 99.828 1.00 37.21 1258 ALA E N 1
ATOM 8330 C CA . ALA E 1 58 ? 36.263 37.074 98.864 1.00 38.15 1258 ALA E CA 1
ATOM 8331 C C . ALA E 1 58 ? 34.818 36.972 99.348 1.00 39.65 1258 ALA E C 1
ATOM 8332 O O . ALA E 1 58 ? 34.390 35.921 99.835 1.00 39.98 1258 ALA E O 1
ATOM 8334 N N . GLY E 1 59 ? 34.068 38.062 99.221 1.00 41.80 1259 GLY E N 1
ATOM 8335 C CA . GLY E 1 59 ? 32.684 38.044 99.666 1.00 44.40 1259 GLY E CA 1
ATOM 8336 C C . GLY E 1 59 ? 31.683 38.114 98.525 1.00 46.42 1259 GLY E C 1
ATOM 8337 O O . GLY E 1 59 ? 30.488 37.878 98.710 1.00 45.89 1259 GLY E O 1
ATOM 8338 N N . CYS E 1 60 ? 32.175 38.442 97.338 1.00 47.27 1260 CYS E N 1
ATOM 8339 C CA . CYS E 1 60 ? 31.322 38.551 96.168 1.00 49.04 1260 CYS E CA 1
ATOM 8340 C C . CYS E 1 60 ? 32.171 38.356 94.931 1.00 48.46 1260 CYS E C 1
ATOM 8341 O O . CYS E 1 60 ? 33.242 38.947 94.811 1.00 49.23 1260 CYS E O 1
ATOM 8344 N N . LEU E 1 61 ? 31.689 37.522 94.017 1.00 44.75 1261 LEU E N 1
ATOM 8345 C CA . LEU E 1 61 ? 32.407 37.227 92.787 1.00 44.03 1261 LEU E CA 1
ATOM 8346 C C . LEU E 1 61 ? 31.738 37.843 91.570 1.00 43.82 1261 LEU E C 1
ATOM 8347 O O . LEU E 1 61 ? 30.608 37.492 91.217 1.00 42.59 1261 LEU E O 1
ATOM 8352 N N . THR E 1 62 ? 32.435 38.772 90.930 1.00 44.36 1262 THR E N 1
ATOM 8353 C CA . THR E 1 62 ? 31.898 39.403 89.738 1.00 43.70 1262 THR E CA 1
ATOM 8354 C C . THR E 1 62 ? 32.552 38.773 88.523 1.00 44.29 1262 THR E C 1
ATOM 8355 O O . THR E 1 62 ? 33.710 38.355 88.566 1.00 44.44 1262 THR E O 1
ATOM 8359 N N . LEU E 1 63 ? 31.789 38.697 87.442 1.00 47.29 1263 LEU E N 1
ATOM 8360 C CA . LEU E 1 63 ? 32.274 38.124 86.203 1.00 47.83 1263 LEU E CA 1
ATOM 8361 C C . LEU E 1 63 ? 32.324 39.246 85.168 1.00 49.66 1263 LEU E C 1
ATOM 8362 O O . LEU E 1 63 ? 32.684 40.385 85.480 1.00 50.37 1263 LEU E O 1
ATOM 8367 N N . GLY E 1 64 ? 31.957 38.922 83.935 1.00 48.90 1264 GLY E N 1
ATOM 8368 C CA . GLY E 1 64 ? 31.962 39.920 82.888 1.00 48.01 1264 GLY E CA 1
ATOM 8369 C C . GLY E 1 64 ? 31.922 39.288 81.517 1.00 47.94 1264 GLY E C 1
ATOM 8370 O O . GLY E 1 64 ? 31.171 38.351 81.260 1.00 46.59 1264 GLY E O 1
ATOM 8371 N N . ASN E 1 65 ? 32.751 39.822 80.636 1.00 52.56 1265 ASN E N 1
ATOM 8372 C CA . ASN E 1 65 ? 32.868 39.362 79.264 1.00 52.29 1265 ASN E CA 1
ATOM 8373 C C . ASN E 1 65 ? 32.727 37.840 79.095 1.00 51.04 1265 ASN E C 1
ATOM 8374 O O . ASN E 1 65 ? 31.825 37.372 78.407 1.00 51.18 1265 ASN E O 1
ATOM 8379 N N . HIS E 1 66 ? 33.608 37.075 79.734 1.00 40.32 1266 HIS E N 1
ATOM 8380 C CA . HIS E 1 66 ? 33.598 35.617 79.616 1.00 38.15 1266 HIS E CA 1
ATOM 8381 C C . HIS E 1 66 ? 32.869 34.865 80.728 1.00 36.03 1266 HIS E C 1
ATOM 8382 O O . HIS E 1 66 ? 33.201 33.717 81.017 1.00 36.27 1266 HIS E O 1
ATOM 8389 N N . ALA E 1 67 ? 31.881 35.490 81.352 1.00 32.80 1267 ALA E N 1
ATOM 8390 C CA . ALA E 1 67 ? 31.143 34.816 82.414 1.00 32.70 1267 ALA E CA 1
ATOM 8391 C C . ALA E 1 67 ? 30.578 33.477 81.971 1.00 33.82 1267 ALA E C 1
ATOM 8392 O O . ALA E 1 67 ? 30.136 32.703 82.809 1.00 33.56 1267 ALA E O 1
ATOM 8394 N N . TRP E 1 68 ? 30.571 33.193 80.671 1.00 39.92 1268 TRP E N 1
ATOM 8395 C CA . TRP E 1 68 ? 29.987 31.933 80.221 1.00 40.56 1268 TRP E CA 1
ATOM 8396 C C . TRP E 1 68 ? 30.922 30.965 79.517 1.00 40.30 1268 TRP E C 1
ATOM 8397 O O . TRP E 1 68 ? 30.464 29.961 78.988 1.00 41.39 1268 TRP E O 1
ATOM 8408 N N . HIS E 1 69 ? 32.220 31.241 79.509 1.00 37.74 1269 HIS E N 1
ATOM 8409 C CA . HIS E 1 69 ? 33.151 30.352 78.818 1.00 38.63 1269 HIS E CA 1
ATOM 8410 C C . HIS E 1 69 ? 33.397 28.990 79.484 1.00 38.48 1269 HIS E C 1
ATOM 8411 O O . HIS E 1 69 ? 33.942 28.085 78.848 1.00 38.25 1269 HIS E O 1
ATOM 8418 N N . HIS E 1 70 ? 33.016 28.844 80.755 1.00 41.68 1270 HIS E N 1
ATOM 8419 C CA . HIS E 1 70 ? 33.198 27.568 81.461 1.00 41.33 1270 HIS E CA 1
ATOM 8420 C C . HIS E 1 70 ? 31.860 27.034 81.975 1.00 43.02 1270 HIS E C 1
ATOM 8421 O O . HIS E 1 70 ? 31.227 27.623 82.853 1.00 40.99 1270 HIS E O 1
ATOM 8428 N N . LYS E 1 71 ? 31.443 25.904 81.410 1.00 49.17 1271 LYS E N 1
ATOM 8429 C CA . LYS E 1 71 ? 30.170 25.273 81.744 1.00 50.17 1271 LYS E CA 1
ATOM 8430 C C . LYS E 1 71 ? 29.792 25.333 83.219 1.00 49.24 1271 LYS E C 1
ATOM 8431 O O . LYS E 1 71 ? 28.637 25.599 83.552 1.00 48.52 1271 LYS E O 1
ATOM 8437 N N . ASP E 1 72 ? 30.762 25.086 84.097 1.00 54.07 1272 ASP E N 1
ATOM 8438 C CA . ASP E 1 72 ? 30.529 25.098 85.546 1.00 55.06 1272 ASP E CA 1
ATOM 8439 C C . ASP E 1 72 ? 29.707 26.302 86.017 1.00 55.30 1272 ASP E C 1
ATOM 8440 O O . ASP E 1 72 ? 29.064 26.262 87.072 1.00 54.16 1272 ASP E O 1
ATOM 8445 N N . ILE E 1 73 ? 29.720 27.363 85.217 1.00 52.10 1273 ILE E N 1
ATOM 8446 C CA . ILE E 1 73 ? 29.008 28.585 85.546 1.00 52.06 1273 ILE E CA 1
ATOM 8447 C C . ILE E 1 73 ? 27.492 28.415 85.594 1.00 52.35 1273 ILE E C 1
ATOM 8448 O O . ILE E 1 73 ? 26.809 29.091 86.369 1.00 53.07 1273 ILE E O 1
ATOM 8453 N N . TYR E 1 74 ? 26.960 27.509 84.780 1.00 53.19 1274 TYR E N 1
ATOM 8454 C CA . TYR E 1 74 ? 25.516 27.269 84.760 1.00 51.86 1274 TYR E CA 1
ATOM 8455 C C . TYR E 1 74 ? 25.080 26.514 86.018 1.00 51.26 1274 TYR E C 1
ATOM 8456 O O . TYR E 1 74 ? 24.112 26.894 86.680 1.00 49.75 1274 TYR E O 1
ATOM 8465 N N . PRO E 1 75 ? 25.786 25.430 86.363 1.00 42.86 1275 PRO E N 1
ATOM 8466 C CA . PRO E 1 75 ? 25.374 24.721 87.575 1.00 42.79 1275 PRO E CA 1
ATOM 8467 C C . PRO E 1 75 ? 25.524 25.603 88.818 1.00 41.56 1275 PRO E C 1
ATOM 8468 O O . PRO E 1 75 ? 24.618 25.650 89.645 1.00 40.22 1275 PRO E O 1
ATOM 8472 N N . MET E 1 76 ? 26.644 26.316 88.952 1.00 47.97 1276 MET E N 1
ATOM 8473 C CA . MET E 1 76 ? 26.823 27.180 90.128 1.00 48.86 1276 MET E CA 1
ATOM 8474 C C . MET E 1 76 ? 25.715 28.227 90.239 1.00 50.10 1276 MET E C 1
ATOM 8475 O O . MET E 1 76 ? 25.135 28.411 91.308 1.00 50.24 1276 MET E O 1
ATOM 8480 N N . LEU E 1 77 ? 25.420 28.913 89.139 1.00 43.21 1277 LEU E N 1
ATOM 8481 C CA . LEU E 1 77 ? 24.384 29.937 89.164 1.00 45.19 1277 LEU E CA 1
ATOM 8482 C C . LEU E 1 77 ? 23.020 29.359 89.536 1.00 46.59 1277 LEU E C 1
ATOM 8483 O O . LEU E 1 77 ? 22.196 30.027 90.178 1.00 44.94 1277 LEU E O 1
ATOM 8488 N N . SER E 1 78 ? 22.791 28.109 89.142 1.00 48.77 1278 SER E N 1
ATOM 8489 C CA . SER E 1 78 ? 21.529 27.438 89.422 1.00 50.24 1278 SER E CA 1
ATOM 8490 C C . SER E 1 78 ? 21.423 26.997 90.883 1.00 50.57 1278 SER E C 1
ATOM 8491 O O . SER E 1 78 ? 20.409 27.256 91.539 1.00 50.28 1278 SER E O 1
ATOM 8494 N N . GLU E 1 79 ? 22.461 26.340 91.399 1.00 62.92 1279 GLU E N 1
ATOM 8495 C CA . GLU E 1 79 ? 22.438 25.887 92.790 1.00 65.04 1279 GLU E CA 1
ATOM 8496 C C . GLU E 1 79 ? 22.418 27.048 93.779 1.00 65.17 1279 GLU E C 1
ATOM 8497 O O . GLU E 1 79 ? 22.340 26.845 94.990 1.00 67.70 1279 GLU E O 1
ATOM 8503 N N . ASP E 1 80 ? 22.479 28.261 93.239 1.00 46.51 1280 ASP E N 1
ATOM 8504 C CA . ASP E 1 80 ? 22.437 29.504 94.004 1.00 46.24 1280 ASP E CA 1
ATOM 8505 C C . ASP E 1 80 ? 23.078 29.488 95.397 1.00 46.94 1280 ASP E C 1
ATOM 8506 O O . ASP E 1 80 ? 22.416 29.794 96.390 1.00 45.88 1280 ASP E O 1
ATOM 8511 N N . THR E 1 81 ? 24.358 29.145 95.482 1.00 60.03 1281 THR E N 1
ATOM 8512 C CA . THR E 1 81 ? 25.031 29.132 96.777 1.00 61.84 1281 THR E CA 1
ATOM 8513 C C . THR E 1 81 ? 26.094 30.225 96.842 1.00 61.76 1281 THR E C 1
ATOM 8514 O O . THR E 1 81 ? 26.022 31.114 97.696 1.00 61.74 1281 THR E O 1
ATOM 8518 N N . TYR E 1 82 ? 27.069 30.166 95.935 1.00 54.35 1282 TYR E N 1
ATOM 8519 C CA . TYR E 1 82 ? 28.143 31.158 95.891 1.00 54.02 1282 TYR E CA 1
ATOM 8520 C C . TYR E 1 82 ? 27.609 32.550 95.534 1.00 52.57 1282 TYR E C 1
ATOM 8521 O O . TYR E 1 82 ? 26.770 32.693 94.641 1.00 52.27 1282 TYR E O 1
ATOM 8530 N N . PRO E 1 83 ? 28.092 33.597 96.229 1.00 58.06 1283 PRO E N 1
ATOM 8531 C CA . PRO E 1 83 ? 27.651 34.972 95.967 1.00 55.93 1283 PRO E CA 1
ATOM 8532 C C . PRO E 1 83 ? 28.314 35.505 94.694 1.00 53.96 1283 PRO E C 1
ATOM 8533 O O . PRO E 1 83 ? 29.283 36.262 94.750 1.00 54.98 1283 PRO E O 1
ATOM 8537 N N . ILE E 1 84 ? 27.781 35.089 93.551 1.00 39.69 1284 ILE E N 1
ATOM 8538 C CA . ILE E 1 84 ? 28.300 35.478 92.239 1.00 36.60 1284 ILE E CA 1
ATOM 8539 C C . ILE E 1 84 ? 27.422 36.525 91.575 1.00 33.92 1284 ILE E C 1
ATOM 8540 O O . ILE E 1 84 ? 26.199 36.476 91.670 1.00 33.93 1284 ILE E O 1
ATOM 8545 N N . VAL E 1 85 ? 28.052 37.481 90.909 1.00 38.05 1285 VAL E N 1
ATOM 8546 C CA . VAL E 1 85 ? 27.311 38.512 90.197 1.00 37.48 1285 VAL E CA 1
ATOM 8547 C C . VAL E 1 85 ? 27.852 38.521 88.769 1.00 35.93 1285 VAL E C 1
ATOM 8548 O O . VAL E 1 85 ? 29.064 38.460 88.556 1.00 36.54 1285 VAL E O 1
ATOM 8552 N N . ARG E 1 86 ? 26.951 38.548 87.795 1.00 37.93 1286 ARG E N 1
ATOM 8553 C CA . ARG E 1 86 ? 27.349 38.583 86.396 1.00 34.22 1286 ARG E CA 1
ATOM 8554 C C . ARG E 1 86 ? 26.780 39.859 85.777 1.00 34.42 1286 ARG E C 1
ATOM 8555 O O . ARG E 1 86 ? 25.945 40.538 86.395 1.00 34.20 1286 ARG E O 1
ATOM 8563 N N . PRO E 1 87 ? 27.233 40.214 84.561 1.00 29.00 1287 PRO E N 1
ATOM 8564 C CA . PRO E 1 87 ? 26.760 41.421 83.879 1.00 28.89 1287 PRO E CA 1
ATOM 8565 C C . PRO E 1 87 ? 25.237 41.628 83.901 1.00 29.60 1287 PRO E C 1
ATOM 8566 O O . PRO E 1 87 ? 24.479 40.837 83.341 1.00 29.81 1287 PRO E O 1
ATOM 8570 N N . LEU E 1 88 ? 24.813 42.714 84.541 1.00 29.57 1288 LEU E N 1
ATOM 8571 C CA . LEU E 1 88 ? 23.403 43.068 84.677 1.00 30.84 1288 LEU E CA 1
ATOM 8572 C C . LEU E 1 88 ? 22.703 43.452 83.381 1.00 33.80 1288 LEU E C 1
ATOM 8573 O O . LEU E 1 88 ? 21.512 43.195 83.220 1.00 34.08 1288 LEU E O 1
ATOM 8578 N N . ASN E 1 89 ? 23.425 44.074 82.455 1.00 55.58 1289 ASN E N 1
ATOM 8579 C CA . ASN E 1 89 ? 22.787 44.504 81.219 1.00 57.41 1289 ASN E CA 1
ATOM 8580 C C . ASN E 1 89 ? 22.598 43.452 80.127 1.00 59.41 1289 ASN E C 1
ATOM 8581 O O . ASN E 1 89 ? 22.705 43.740 78.935 1.00 59.24 1289 ASN E O 1
ATOM 8586 N N . TYR E 1 90 ? 22.319 42.224 80.552 1.00 59.62 1290 TYR E N 1
ATOM 8587 C CA . TYR E 1 90 ? 22.021 41.139 79.625 1.00 60.59 1290 TYR E CA 1
ATOM 8588 C C . TYR E 1 90 ? 20.501 41.213 79.583 1.00 62.50 1290 TYR E C 1
ATOM 8589 O O . TYR E 1 90 ? 19.837 40.869 80.560 1.00 64.56 1290 TYR E O 1
ATOM 8598 N N . ALA E 1 91 ? 19.948 41.670 78.467 1.00 60.79 1291 ALA E N 1
ATOM 8599 C CA . ALA E 1 91 ? 18.503 41.827 78.358 1.00 62.74 1291 ALA E CA 1
ATOM 8600 C C . ALA E 1 91 ? 17.632 40.562 78.336 1.00 63.04 1291 ALA E C 1
ATOM 8601 O O . ALA E 1 91 ? 16.477 40.608 78.762 1.00 63.30 1291 ALA E O 1
ATOM 8603 N N . ASP E 1 92 ? 18.161 39.443 77.846 1.00 49.02 1292 ASP E N 1
ATOM 8604 C CA . ASP E 1 92 ? 17.375 38.212 77.801 1.00 48.89 1292 ASP E CA 1
ATOM 8605 C C . ASP E 1 92 ? 16.835 37.947 79.202 1.00 49.68 1292 ASP E C 1
ATOM 8606 O O . ASP E 1 92 ? 17.604 37.717 80.137 1.00 49.90 1292 ASP E O 1
ATOM 8611 N N . PRO E 1 93 ? 15.499 37.978 79.365 1.00 52.84 1293 PRO E N 1
ATOM 8612 C CA . PRO E 1 93 ? 14.845 37.748 80.657 1.00 52.97 1293 PRO E CA 1
ATOM 8613 C C . PRO E 1 93 ? 15.194 36.404 81.297 1.00 53.05 1293 PRO E C 1
ATOM 8614 O O . PRO E 1 93 ? 15.173 36.266 82.517 1.00 53.26 1293 PRO E O 1
ATOM 8618 N N . GLY E 1 94 ? 15.523 35.416 80.473 1.00 56.92 1294 GLY E N 1
ATOM 8619 C CA . GLY E 1 94 ? 15.847 34.107 81.009 1.00 55.17 1294 GLY E CA 1
ATOM 8620 C C . GLY E 1 94 ? 17.319 33.806 81.222 1.00 53.75 1294 GLY E C 1
ATOM 8621 O O . GLY E 1 94 ? 17.710 32.640 81.220 1.00 55.06 1294 GLY E O 1
ATOM 8622 N N . THR E 1 95 ? 18.142 34.834 81.404 1.00 49.25 1295 THR E N 1
ATOM 8623 C CA . THR E 1 95 ? 19.569 34.607 81.620 1.00 47.66 1295 THR E CA 1
ATOM 8624 C C . THR E 1 95 ? 19.831 34.168 83.058 1.00 45.36 1295 THR E C 1
ATOM 8625 O O . THR E 1 95 ? 19.220 34.672 83.996 1.00 44.11 1295 THR E O 1
ATOM 8629 N N . PRO E 1 96 ? 20.743 33.208 83.241 1.00 37.71 1296 PRO E N 1
ATOM 8630 C CA . PRO E 1 96 ? 21.112 32.672 84.554 1.00 37.86 1296 PRO E CA 1
ATOM 8631 C C . PRO E 1 96 ? 21.732 33.723 85.474 1.00 38.42 1296 PRO E C 1
ATOM 8632 O O . PRO E 1 96 ? 22.148 34.800 85.029 1.00 37.06 1296 PRO E O 1
ATOM 8636 N N . GLY E 1 97 ? 21.790 33.389 86.759 1.00 40.70 1297 GLY E N 1
ATOM 8637 C CA . GLY E 1 97 ? 22.373 34.277 87.746 1.00 39.43 1297 GLY E CA 1
ATOM 8638 C C . GLY E 1 97 ? 21.626 35.578 87.921 1.00 38.67 1297 GLY E C 1
ATOM 8639 O O . GLY E 1 97 ? 20.478 35.699 87.495 1.00 38.31 1297 GLY E O 1
ATOM 8640 N N . VAL E 1 98 ? 22.296 36.546 88.550 1.00 42.76 1298 VAL E N 1
ATOM 8641 C CA . VAL E 1 98 ? 21.739 37.874 88.826 1.00 42.98 1298 VAL E CA 1
ATOM 8642 C C . VAL E 1 98 ? 22.754 38.977 88.530 1.00 44.10 1298 VAL E C 1
ATOM 8643 O O . VAL E 1 98 ? 23.972 38.754 88.567 1.00 42.64 1298 VAL E O 1
ATOM 8647 N N . GLY E 1 99 ? 22.248 40.173 88.250 1.00 45.64 1299 GLY E N 1
ATOM 8648 C CA . GLY E 1 99 ? 23.129 41.281 87.946 1.00 47.85 1299 GLY E CA 1
ATOM 8649 C C . GLY E 1 99 ? 23.545 42.054 89.179 1.00 49.57 1299 GLY E C 1
ATOM 8650 O O . GLY E 1 99 ? 24.352 42.976 89.083 1.00 49.76 1299 GLY E O 1
ATOM 8651 N N . TRP E 1 100 ? 23.010 41.672 90.337 1.00 49.69 1300 TRP E N 1
ATOM 8652 C CA . TRP E 1 100 ? 23.324 42.366 91.577 1.00 50.73 1300 TRP E CA 1
ATOM 8653 C C . TRP E 1 100 ? 22.894 41.607 92.822 1.00 51.76 1300 TRP E C 1
ATOM 8654 O O . TRP E 1 100 ? 21.900 40.880 92.812 1.00 51.73 1300 TRP E O 1
ATOM 8665 N N . ARG E 1 101 ? 23.651 41.814 93.897 1.00 54.52 1301 ARG E N 1
ATOM 8666 C CA . ARG E 1 101 ? 23.388 41.205 95.201 1.00 55.13 1301 ARG E CA 1
ATOM 8667 C C . ARG E 1 101 ? 23.679 42.235 96.285 1.00 54.49 1301 ARG E C 1
ATOM 8668 O O . ARG E 1 101 ? 24.768 42.808 96.319 1.00 53.05 1301 ARG E O 1
ATOM 8676 N N . THR E 1 102 ? 22.704 42.472 97.160 1.00 49.71 1302 THR E N 1
ATOM 8677 C CA . THR E 1 102 ? 22.876 43.417 98.258 1.00 50.81 1302 THR E CA 1
ATOM 8678 C C . THR E 1 102 ? 23.262 42.619 99.499 1.00 51.15 1302 THR E C 1
ATOM 8679 O O . THR E 1 102 ? 22.482 41.802 99.978 1.00 52.42 1302 THR E O 1
ATOM 8683 N N . PHE E 1 103 ? 24.469 42.850 100.009 1.00 46.57 1303 PHE E N 1
ATOM 8684 C CA . PHE E 1 103 ? 24.969 42.144 101.192 1.00 47.87 1303 PHE E CA 1
ATOM 8685 C C . PHE E 1 103 ? 24.834 42.947 102.486 1.00 49.39 1303 PHE E C 1
ATOM 8686 O O . PHE E 1 103 ? 24.429 44.112 102.484 1.00 48.44 1303 PHE E O 1
ATOM 8694 N N . ASP E 1 104 ? 25.190 42.293 103.590 1.00 66.04 1304 ASP E N 1
ATOM 8695 C CA . ASP E 1 104 ? 25.189 42.901 104.917 1.00 68.87 1304 ASP E CA 1
ATOM 8696 C C . ASP E 1 104 ? 26.648 42.907 105.347 1.00 69.25 1304 ASP E C 1
ATOM 8697 O O . ASP E 1 104 ? 27.238 41.848 105.563 1.00 69.60 1304 ASP E O 1
ATOM 8702 N N . VAL E 1 105 ? 27.238 44.095 105.444 1.00 78.89 1305 VAL E N 1
ATOM 8703 C CA . VAL E 1 105 ? 28.636 44.209 105.837 1.00 80.04 1305 VAL E CA 1
ATOM 8704 C C . VAL E 1 105 ? 28.740 44.413 107.344 1.00 80.68 1305 VAL E C 1
ATOM 8705 O O . VAL E 1 105 ? 29.360 43.610 108.044 1.00 81.46 1305 VAL E O 1
ATOM 8709 N N . ASN E 1 106 ? 28.132 45.485 107.840 1.00 71.00 1306 ASN E N 1
ATOM 8710 C CA . ASN E 1 106 ? 28.134 45.771 109.272 1.00 71.69 1306 ASN E CA 1
ATOM 8711 C C . ASN E 1 106 ? 26.866 46.511 109.654 1.00 71.35 1306 ASN E C 1
ATOM 8712 O O . ASN E 1 106 ? 26.907 47.692 109.998 1.00 72.19 1306 ASN E O 1
ATOM 8717 N N . GLY E 1 107 ? 25.738 45.811 109.592 1.00 57.51 1307 GLY E N 1
ATOM 8718 C CA . GLY E 1 107 ? 24.472 46.430 109.931 1.00 56.74 1307 GLY E CA 1
ATOM 8719 C C . GLY E 1 107 ? 24.053 47.376 108.827 1.00 56.23 1307 GLY E C 1
ATOM 8720 O O . GLY E 1 107 ? 23.042 48.078 108.931 1.00 55.14 1307 GLY E O 1
ATOM 8721 N N . GLU E 1 108 ? 24.853 47.395 107.765 1.00 66.57 1308 GLU E N 1
ATOM 8722 C CA . GLU E 1 108 ? 24.592 48.234 106.602 1.00 65.72 1308 GLU E CA 1
ATOM 8723 C C . GLU E 1 108 ? 24.588 47.386 105.339 1.00 63.87 1308 GLU E C 1
ATOM 8724 O O . GLU E 1 108 ? 25.203 46.318 105.295 1.00 63.48 1308 GLU E O 1
ATOM 8730 N N . LYS E 1 109 ? 23.893 47.862 104.312 1.00 56.87 1309 LYS E N 1
ATOM 8731 C CA . LYS E 1 109 ? 23.816 47.128 103.057 1.00 55.57 1309 LYS E CA 1
ATOM 8732 C C . LYS E 1 109 ? 24.818 47.616 102.018 1.00 53.10 1309 LYS E C 1
ATOM 8733 O O . LYS E 1 109 ? 25.029 48.817 101.855 1.00 51.97 1309 LYS E O 1
ATOM 8739 N N . LEU E 1 110 ? 25.432 46.661 101.328 1.00 48.19 1310 LEU E N 1
ATOM 8740 C CA . LEU E 1 110 ? 26.392 46.939 100.269 1.00 46.20 1310 LEU E CA 1
ATOM 8741 C C . LEU E 1 110 ? 25.934 46.224 99.002 1.00 45.89 1310 LEU E C 1
ATOM 8742 O O . LEU E 1 110 ? 26.016 44.999 98.917 1.00 45.45 1310 LEU E O 1
ATOM 8747 N N . THR E 1 111 ? 25.461 46.983 98.020 1.00 45.51 1311 THR E N 1
ATOM 8748 C CA . THR E 1 111 ? 25.007 46.400 96.762 1.00 43.11 1311 THR E CA 1
ATOM 8749 C C . THR E 1 111 ? 26.127 46.356 95.718 1.00 43.33 1311 THR E C 1
ATOM 8750 O O . THR E 1 111 ? 26.737 47.380 95.391 1.00 42.20 1311 THR E O 1
ATOM 8754 N N . VAL E 1 112 ? 26.401 45.162 95.206 1.00 48.44 1312 VAL E N 1
ATOM 8755 C CA . VAL E 1 112 ? 27.416 44.991 94.179 1.00 47.96 1312 VAL E CA 1
ATOM 8756 C C . VAL E 1 112 ? 26.714 44.729 92.855 1.00 49.09 1312 VAL E C 1
ATOM 8757 O O . VAL E 1 112 ? 25.893 43.816 92.744 1.00 49.80 1312 VAL E O 1
ATOM 8761 N N . VAL E 1 113 ? 27.023 45.549 91.858 1.00 50.53 1313 VAL E N 1
ATOM 8762 C CA . VAL E 1 113 ? 26.435 45.396 90.537 1.00 49.10 1313 VAL E CA 1
ATOM 8763 C C . VAL E 1 113 ? 27.573 45.293 89.523 1.00 48.73 1313 VAL E C 1
ATOM 8764 O O . VAL E 1 113 ? 28.604 45.951 89.657 1.00 47.96 1313 VAL E O 1
ATOM 8768 N N . ASN E 1 114 ? 27.378 44.442 88.524 1.00 44.58 1314 ASN E N 1
ATOM 8769 C CA . ASN E 1 114 ? 28.363 44.194 87.476 1.00 41.79 1314 ASN E CA 1
ATOM 8770 C C . ASN E 1 114 ? 27.735 44.661 86.159 1.00 40.19 1314 ASN E C 1
ATOM 8771 O O . ASN E 1 114 ? 26.609 44.281 85.850 1.00 39.70 1314 ASN E O 1
ATOM 8776 N N . LEU E 1 115 ? 28.447 45.504 85.409 1.00 37.67 1315 LEU E N 1
ATOM 8777 C CA . LEU E 1 115 ? 27.963 46.030 84.123 1.00 35.72 1315 LEU E CA 1
ATOM 8778 C C . LEU E 1 115 ? 28.942 45.758 82.988 1.00 35.51 1315 LEU E C 1
ATOM 8779 O O . LEU E 1 115 ? 30.144 45.575 83.213 1.00 34.36 1315 LEU E O 1
ATOM 8784 N N . LEU E 1 116 ? 28.418 45.744 81.765 1.00 32.53 1316 LEU E N 1
ATOM 8785 C CA . LEU E 1 116 ? 29.232 45.512 80.577 1.00 29.82 1316 LEU E CA 1
ATOM 8786 C C . LEU E 1 116 ? 29.247 46.713 79.646 1.00 29.26 1316 LEU E C 1
ATOM 8787 O O . LEU E 1 116 ? 28.202 47.317 79.378 1.00 28.06 1316 LEU E O 1
ATOM 8792 N N . GLY E 1 117 ? 30.441 47.058 79.165 1.00 29.90 1317 GLY E N 1
ATOM 8793 C CA . GLY E 1 117 ? 30.589 48.165 78.233 1.00 29.60 1317 GLY E CA 1
ATOM 8794 C C . GLY E 1 117 ? 30.274 47.601 76.866 1.00 30.84 1317 GLY E C 1
ATOM 8795 O O . GLY E 1 117 ? 30.048 46.396 76.753 1.00 33.34 1317 GLY E O 1
ATOM 8796 N N . ARG E 1 118 ? 30.248 48.428 75.825 1.00 40.24 1318 ARG E N 1
ATOM 8797 C CA . ARG E 1 118 ? 29.926 47.906 74.494 1.00 40.91 1318 ARG E CA 1
ATOM 8798 C C . ARG E 1 118 ? 30.885 48.329 73.395 1.00 41.80 1318 ARG E C 1
ATOM 8799 O O . ARG E 1 118 ? 31.029 47.628 72.395 1.00 43.81 1318 ARG E O 1
ATOM 8807 N N . VAL E 1 119 ? 31.522 49.483 73.556 1.00 30.13 1319 VAL E N 1
ATOM 8808 C CA . VAL E 1 119 ? 32.445 49.948 72.534 1.00 28.79 1319 VAL E CA 1
ATOM 8809 C C . VAL E 1 119 ? 33.549 48.915 72.391 1.00 28.75 1319 VAL E C 1
ATOM 8810 O O . VAL E 1 119 ? 34.030 48.373 73.382 1.00 27.85 1319 VAL E O 1
ATOM 8814 N N . PHE E 1 120 ? 33.922 48.621 71.151 1.00 32.47 1320 PHE E N 1
ATOM 8815 C CA . PHE E 1 120 ? 34.964 47.640 70.872 1.00 33.91 1320 PHE E CA 1
ATOM 8816 C C . PHE E 1 120 ? 34.635 46.294 71.517 1.00 34.59 1320 PHE E C 1
ATOM 8817 O O . PHE E 1 120 ? 35.525 45.491 71.784 1.00 35.00 1320 PHE E O 1
ATOM 8825 N N . MET E 1 121 ? 33.352 46.054 71.769 1.00 38.20 1321 MET E N 1
ATOM 8826 C CA . MET E 1 121 ? 32.914 44.802 72.382 1.00 39.58 1321 MET E CA 1
ATOM 8827 C C . MET E 1 121 ? 31.566 44.352 71.832 1.00 39.08 1321 MET E C 1
ATOM 8828 O O . MET E 1 121 ? 30.883 45.100 71.131 1.00 37.51 1321 MET E O 1
ATOM 8833 N N . GLU E 1 122 ? 31.191 43.123 72.166 1.00 37.72 1322 GLU E N 1
ATOM 8834 C CA . GLU E 1 122 ? 29.923 42.551 71.735 1.00 40.19 1322 GLU E CA 1
ATOM 8835 C C . GLU E 1 122 ? 28.768 43.403 72.253 1.00 39.35 1322 GLU E C 1
ATOM 8836 O O . GLU E 1 122 ? 28.839 43.953 73.352 1.00 38.61 1322 GLU E O 1
ATOM 8842 N N . ALA E 1 123 ? 27.698 43.502 71.469 1.00 37.77 1323 ALA E N 1
ATOM 8843 C CA . ALA E 1 123 ? 26.554 44.310 71.865 1.00 37.59 1323 ALA E CA 1
ATOM 8844 C C . ALA E 1 123 ? 25.597 43.616 72.828 1.00 37.96 1323 ALA E C 1
ATOM 8845 O O . ALA E 1 123 ? 25.276 42.438 72.675 1.00 38.20 1323 ALA E O 1
ATOM 8847 N N . VAL E 1 124 ? 25.157 44.379 73.824 1.00 36.39 1324 VAL E N 1
ATOM 8848 C CA . VAL E 1 124 ? 24.212 43.939 74.840 1.00 34.43 1324 VAL E CA 1
ATOM 8849 C C . VAL E 1 124 ? 23.354 45.168 75.159 1.00 35.44 1324 VAL E C 1
ATOM 8850 O O . VAL E 1 124 ? 23.356 46.140 74.402 1.00 33.03 1324 VAL E O 1
ATOM 8854 N N . ASP E 1 125 ? 22.628 45.136 76.270 1.00 36.62 1325 ASP E N 1
ATOM 8855 C CA . ASP E 1 125 ? 21.774 46.259 76.632 1.00 37.37 1325 ASP E CA 1
ATOM 8856 C C . ASP E 1 125 ? 22.588 47.497 77.005 1.00 36.41 1325 ASP E C 1
ATOM 8857 O O . ASP E 1 125 ? 23.749 47.387 77.385 1.00 38.30 1325 ASP E O 1
ATOM 8862 N N . ASN E 1 126 ? 21.980 48.673 76.868 1.00 42.64 1326 ASN E N 1
ATOM 8863 C CA . ASN E 1 126 ? 22.627 49.952 77.186 1.00 40.57 1326 ASN E CA 1
ATOM 8864 C C . ASN E 1 126 ? 22.988 49.979 78.673 1.00 41.40 1326 ASN E C 1
ATOM 8865 O O . ASN E 1 126 ? 22.111 50.062 79.530 1.00 43.89 1326 ASN E O 1
ATOM 8870 N N . PRO E 1 127 ? 24.287 49.926 78.998 1.00 34.63 1327 PRO E N 1
ATOM 8871 C CA . PRO E 1 127 ? 24.718 49.940 80.403 1.00 34.66 1327 PRO E CA 1
ATOM 8872 C C . PRO E 1 127 ? 24.338 51.198 81.184 1.00 34.52 1327 PRO E C 1
ATOM 8873 O O . PRO E 1 127 ? 24.028 51.118 82.368 1.00 35.53 1327 PRO E O 1
ATOM 8877 N N . PHE E 1 128 ? 24.363 52.351 80.520 1.00 37.07 1328 PHE E N 1
ATOM 8878 C CA . PHE E 1 128 ? 24.023 53.618 81.159 1.00 36.40 1328 PHE E CA 1
ATOM 8879 C C . PHE E 1 128 ? 22.590 53.616 81.636 1.00 38.87 1328 PHE E C 1
ATOM 8880 O O . PHE E 1 128 ? 22.326 53.919 82.794 1.00 40.16 1328 PHE E O 1
ATOM 8888 N N . ARG E 1 129 ? 21.666 53.269 80.744 1.00 42.06 1329 ARG E N 1
ATOM 8889 C CA . ARG E 1 129 ? 20.254 53.237 81.098 1.00 42.77 1329 ARG E CA 1
ATOM 8890 C C . ARG E 1 129 ? 19.883 52.070 81.999 1.00 41.86 1329 ARG E C 1
ATOM 8891 O O . ARG E 1 129 ? 18.945 52.178 82.789 1.00 41.18 1329 ARG E O 1
ATOM 8899 N N . THR E 1 130 ? 20.603 50.958 81.877 1.00 29.34 1330 THR E N 1
ATOM 8900 C CA . THR E 1 130 ? 20.324 49.810 82.724 1.00 30.59 1330 THR E CA 1
ATOM 8901 C C . THR E 1 130 ? 20.548 50.250 84.173 1.00 31.98 1330 THR E C 1
ATOM 8902 O O . THR E 1 130 ? 19.774 49.881 85.065 1.00 31.31 1330 THR E O 1
ATOM 8906 N N . MET E 1 131 ? 21.599 51.044 84.400 1.00 40.01 1331 MET E N 1
ATOM 8907 C CA . MET E 1 131 ? 21.914 51.545 85.741 1.00 40.76 1331 MET E CA 1
ATOM 8908 C C . MET E 1 131 ? 20.847 52.494 86.250 1.00 42.09 1331 MET E C 1
ATOM 8909 O O . MET E 1 131 ? 20.572 52.544 87.449 1.00 43.22 1331 MET E O 1
ATOM 8914 N N . ASP E 1 132 ? 20.257 53.258 85.341 1.00 37.84 1332 ASP E N 1
ATOM 8915 C CA . ASP E 1 132 ? 19.220 54.196 85.729 1.00 41.03 1332 ASP E CA 1
ATOM 8916 C C . ASP E 1 132 ? 18.003 53.426 86.235 1.00 43.37 1332 ASP E C 1
ATOM 8917 O O . ASP E 1 132 ? 17.207 53.940 87.028 1.00 42.80 1332 ASP E O 1
ATOM 8922 N N . ALA E 1 133 ? 17.874 52.184 85.781 1.00 52.76 1333 ALA E N 1
ATOM 8923 C CA . ALA E 1 133 ? 16.758 51.346 86.188 1.00 53.52 1333 ALA E CA 1
ATOM 8924 C C . ALA E 1 133 ? 17.012 50.697 87.546 1.00 53.59 1333 ALA E C 1
ATOM 8925 O O . ALA E 1 133 ? 16.155 50.748 88.425 1.00 54.85 1333 ALA E O 1
ATOM 8927 N N . LEU E 1 134 ? 18.188 50.096 87.717 1.00 49.39 1334 LEU E N 1
ATOM 8928 C CA . LEU E 1 134 ? 18.533 49.434 88.976 1.00 50.53 1334 LEU E CA 1
ATOM 8929 C C . LEU E 1 134 ? 18.584 50.413 90.141 1.00 53.10 1334 LEU E C 1
ATOM 8930 O O . LEU E 1 134 ? 18.411 50.016 91.289 1.00 53.66 1334 LEU E O 1
ATOM 8935 N N . LEU E 1 135 ? 18.825 51.689 89.852 1.00 56.47 1335 LEU E N 1
ATOM 8936 C CA . LEU E 1 135 ? 18.892 52.691 90.911 1.00 59.35 1335 LEU E CA 1
ATOM 8937 C C . LEU E 1 135 ? 17.538 53.304 91.230 1.00 61.73 1335 LEU E C 1
ATOM 8938 O O . LEU E 1 135 ? 17.456 54.352 91.865 1.00 62.06 1335 LEU E O 1
ATOM 8943 N N . GLU E 1 136 ? 16.469 52.666 90.777 1.00 61.09 1336 GLU E N 1
ATOM 8944 C CA . GLU E 1 136 ? 15.149 53.180 91.094 1.00 65.77 1336 GLU E CA 1
ATOM 8945 C C . GLU E 1 136 ? 14.662 52.447 92.335 1.00 67.53 1336 GLU E C 1
ATOM 8946 O O . GLU E 1 136 ? 13.645 52.812 92.925 1.00 67.66 1336 GLU E O 1
ATOM 8952 N N . ARG E 1 137 ? 15.409 51.416 92.728 1.00 81.22 1337 ARG E N 1
ATOM 8953 C CA . ARG E 1 137 ? 15.080 50.631 93.912 1.00 83.64 1337 ARG E CA 1
ATOM 8954 C C . ARG E 1 137 ? 15.321 51.490 95.155 1.00 85.00 1337 ARG E C 1
ATOM 8955 O O . ARG E 1 137 ? 15.680 52.666 95.045 1.00 85.91 1337 ARG E O 1
ATOM 8963 N N . ASP E 1 138 ? 15.125 50.907 96.335 1.00 93.44 1338 ASP E N 1
ATOM 8964 C CA . ASP E 1 138 ? 15.301 51.643 97.584 1.00 93.62 1338 ASP E CA 1
ATOM 8965 C C . ASP E 1 138 ? 16.099 50.884 98.639 1.00 93.13 1338 ASP E C 1
ATOM 8966 O O . ASP E 1 138 ? 16.673 51.484 99.548 1.00 93.32 1338 ASP E O 1
ATOM 8971 N N . ASP E 1 139 ? 16.140 49.565 98.509 1.00 66.82 1339 ASP E N 1
ATOM 8972 C CA . ASP E 1 139 ? 16.847 48.727 99.467 1.00 66.05 1339 ASP E CA 1
ATOM 8973 C C . ASP E 1 139 ? 18.326 48.534 99.154 1.00 63.71 1339 ASP E C 1
ATOM 8974 O O . ASP E 1 139 ? 18.983 47.686 99.757 1.00 64.25 1339 ASP E O 1
ATOM 8979 N N . LEU E 1 140 ? 18.856 49.326 98.229 1.00 63.62 1340 LEU E N 1
ATOM 8980 C CA . LEU E 1 140 ? 20.257 49.198 97.837 1.00 60.71 1340 LEU E CA 1
ATOM 8981 C C . LEU E 1 140 ? 21.282 49.697 98.855 1.00 58.98 1340 LEU E C 1
ATOM 8982 O O . LEU E 1 140 ? 22.214 48.974 99.207 1.00 57.51 1340 LEU E O 1
ATOM 8987 N N . GLY E 1 141 ? 21.122 50.931 99.321 1.00 78.01 1341 GLY E N 1
ATOM 8988 C CA . GLY E 1 141 ? 22.077 51.467 100.274 1.00 75.94 1341 GLY E CA 1
ATOM 8989 C C . GLY E 1 141 ? 23.373 51.892 99.596 1.00 74.06 1341 GLY E C 1
ATOM 8990 O O . GLY E 1 141 ? 23.352 52.696 98.666 1.00 75.06 1341 GLY E O 1
ATOM 8991 N N . THR E 1 142 ? 24.500 51.350 100.053 1.00 51.91 1342 THR E N 1
ATOM 8992 C CA . THR E 1 142 ? 25.809 51.683 99.490 1.00 49.47 1342 THR E CA 1
ATOM 8993 C C . THR E 1 142 ? 26.104 50.850 98.245 1.00 48.12 1342 THR E C 1
ATOM 8994 O O . THR E 1 142 ? 26.401 49.653 98.345 1.00 47.60 1342 THR E O 1
ATOM 8998 N N . VAL E 1 143 ? 26.043 51.495 97.079 1.00 44.44 1343 VAL E N 1
ATOM 8999 C CA . VAL E 1 143 ? 26.267 50.824 95.800 1.00 39.50 1343 VAL E CA 1
ATOM 9000 C C . VAL E 1 143 ? 27.674 50.928 95.211 1.00 38.21 1343 VAL E C 1
ATOM 9001 O O . VAL E 1 143 ? 28.273 52.004 95.158 1.00 36.99 1343 VAL E O 1
ATOM 9005 N N . PHE E 1 144 ? 28.178 49.782 94.763 1.00 42.32 1344 PHE E N 1
ATOM 9006 C CA . PHE E 1 144 ? 29.489 49.661 94.139 1.00 40.58 1344 PHE E CA 1
ATOM 9007 C C . PHE E 1 144 ? 29.255 49.122 92.725 1.00 41.97 1344 PHE E C 1
ATOM 9008 O O . PHE E 1 144 ? 28.394 48.261 92.517 1.00 43.18 1344 PHE E O 1
ATOM 9016 N N . VAL E 1 145 ? 30.003 49.617 91.746 1.00 34.80 1345 VAL E N 1
ATOM 9017 C CA . VAL E 1 145 ? 29.812 49.136 90.384 1.00 32.54 1345 VAL E CA 1
ATOM 9018 C C . VAL E 1 145 ? 31.104 48.697 89.708 1.00 33.16 1345 VAL E C 1
ATOM 9019 O O . VAL E 1 145 ? 32.087 49.453 89.649 1.00 31.81 1345 VAL E O 1
ATOM 9023 N N . ASP E 1 146 ? 31.107 47.459 89.220 1.00 31.55 1346 ASP E N 1
ATOM 9024 C CA . ASP E 1 146 ? 32.248 46.929 88.486 1.00 31.06 1346 ASP E CA 1
ATOM 9025 C C . ASP E 1 146 ? 31.855 47.055 87.008 1.00 31.86 1346 ASP E C 1
ATOM 9026 O O . ASP E 1 146 ? 31.072 46.254 86.489 1.00 29.35 1346 ASP E O 1
ATOM 9031 N N . PHE E 1 147 ? 32.382 48.082 86.345 1.00 34.84 1347 PHE E N 1
ATOM 9032 C CA . PHE E 1 147 ? 32.098 48.314 84.936 1.00 35.02 1347 PHE E CA 1
ATOM 9033 C C . PHE E 1 147 ? 33.159 47.569 84.127 1.00 34.46 1347 PHE E C 1
ATOM 9034 O O . PHE E 1 147 ? 34.321 47.957 84.101 1.00 34.37 1347 PHE E O 1
ATOM 9042 N N . HIS E 1 148 ? 32.747 46.481 83.488 1.00 35.63 1348 HIS E N 1
ATOM 9043 C CA . HIS E 1 148 ? 33.650 45.663 82.695 1.00 36.97 1348 HIS E CA 1
ATOM 9044 C C . HIS E 1 148 ? 33.538 46.136 81.254 1.00 38.18 1348 HIS E C 1
ATOM 9045 O O . HIS E 1 148 ? 32.617 45.749 80.525 1.00 38.44 1348 HIS E O 1
ATOM 9052 N N . ALA E 1 149 ? 34.476 46.989 80.855 1.00 38.28 1349 ALA E N 1
ATOM 9053 C CA . ALA E 1 149 ? 34.481 47.555 79.514 1.00 37.11 1349 ALA E CA 1
ATOM 9054 C C . ALA E 1 149 ? 35.884 47.675 78.961 1.00 37.03 1349 ALA E C 1
ATOM 9055 O O . ALA E 1 149 ? 36.860 47.355 79.639 1.00 37.69 1349 ALA E O 1
ATOM 9057 N N . GLU E 1 150 ? 35.974 48.159 77.727 1.00 37.60 1350 GLU E N 1
ATOM 9058 C CA . GLU E 1 150 ? 37.248 48.312 77.037 1.00 36.71 1350 GLU E CA 1
ATOM 9059 C C . GLU E 1 150 ? 37.668 49.764 76.740 1.00 35.40 1350 GLU E C 1
ATOM 9060 O O . GLU E 1 150 ? 38.846 50.106 76.859 1.00 34.48 1350 GLU E O 1
ATOM 9066 N N . ALA E 1 151 ? 36.711 50.611 76.366 1.00 36.06 1351 ALA E N 1
ATOM 9067 C CA . ALA E 1 151 ? 37.002 52.005 76.021 1.00 35.74 1351 ALA E CA 1
ATOM 9068 C C . ALA E 1 151 ? 37.074 52.984 77.191 1.00 36.95 1351 ALA E C 1
ATOM 9069 O O . ALA E 1 151 ? 36.122 53.093 77.981 1.00 37.82 1351 ALA E O 1
ATOM 9071 N N . THR E 1 152 ? 38.188 53.716 77.283 1.00 30.79 1352 THR E N 1
ATOM 9072 C CA . THR E 1 152 ? 38.367 54.694 78.359 1.00 31.44 1352 THR E CA 1
ATOM 9073 C C . THR E 1 152 ? 37.242 55.729 78.350 1.00 31.75 1352 THR E C 1
ATOM 9074 O O . THR E 1 152 ? 36.802 56.182 79.415 1.00 29.98 1352 THR E O 1
ATOM 9078 N N . SER E 1 153 ? 36.780 56.090 77.149 1.00 34.50 1353 SER E N 1
ATOM 9079 C CA . SER E 1 153 ? 35.710 57.079 76.991 1.00 34.20 1353 SER E CA 1
ATOM 9080 C C . SER E 1 153 ? 34.371 56.605 77.543 1.00 34.75 1353 SER E C 1
ATOM 9081 O O . SER E 1 153 ? 33.617 57.394 78.117 1.00 35.12 1353 SER E O 1
ATOM 9084 N N . GLU E 1 154 ? 34.065 55.325 77.355 1.00 34.68 1354 GLU E N 1
ATOM 9085 C CA . GLU E 1 154 ? 32.814 54.783 77.859 1.00 34.65 1354 GLU E CA 1
ATOM 9086 C C . GLU E 1 154 ? 32.944 54.637 79.382 1.00 34.75 1354 GLU E C 1
ATOM 9087 O O . GLU E 1 154 ? 31.970 54.788 80.126 1.00 34.41 1354 GLU E O 1
ATOM 9093 N N . LYS E 1 155 ? 34.158 54.366 79.847 1.00 39.41 1355 LYS E N 1
ATOM 9094 C CA . LYS E 1 155 ? 34.395 54.240 81.281 1.00 39.70 1355 LYS E CA 1
ATOM 9095 C C . LYS E 1 155 ? 34.271 55.582 81.995 1.00 39.58 1355 LYS E C 1
ATOM 9096 O O . LYS E 1 155 ? 33.537 55.687 82.981 1.00 40.63 1355 LYS E O 1
ATOM 9102 N N . GLU E 1 156 ? 34.963 56.611 81.502 1.00 30.16 1356 GLU E N 1
ATOM 9103 C CA . GLU E 1 156 ? 34.894 57.922 82.155 1.00 30.55 1356 GLU E CA 1
ATOM 9104 C C . GLU E 1 156 ? 33.465 58.426 82.186 1.00 29.97 1356 GLU E C 1
ATOM 9105 O O . GLU E 1 156 ? 33.029 59.041 83.162 1.00 28.10 1356 GLU E O 1
ATOM 9111 N N . ALA E 1 157 ? 32.733 58.142 81.115 1.00 30.72 1357 ALA E N 1
ATOM 9112 C CA . ALA E 1 157 ? 31.349 58.562 81.002 1.00 29.62 1357 ALA E CA 1
ATOM 9113 C C . ALA E 1 157 ? 30.454 57.901 82.056 1.00 29.55 1357 ALA E C 1
ATOM 9114 O O . ALA E 1 157 ? 29.564 58.554 82.602 1.00 27.34 1357 ALA E O 1
ATOM 9116 N N . MET E 1 158 ? 30.689 56.618 82.349 1.00 39.26 1358 MET E N 1
ATOM 9117 C CA . MET E 1 158 ? 29.872 55.915 83.345 1.00 38.54 1358 MET E CA 1
ATOM 9118 C C . MET E 1 158 ? 30.144 56.477 84.740 1.00 39.27 1358 MET E C 1
ATOM 9119 O O . MET E 1 158 ? 29.242 56.539 85.579 1.00 39.03 1358 MET E O 1
ATOM 9124 N N . GLY E 1 159 ? 31.388 56.889 84.979 1.00 36.27 1359 GLY E N 1
ATOM 9125 C CA . GLY E 1 159 ? 31.737 57.481 86.261 1.00 35.75 1359 GLY E CA 1
ATOM 9126 C C . GLY E 1 159 ? 30.927 58.760 86.448 1.00 37.67 1359 GLY E C 1
ATOM 9127 O O . GLY E 1 159 ? 30.154 58.901 87.398 1.00 37.79 1359 GLY E O 1
ATOM 9128 N N . TRP E 1 160 ? 31.091 59.694 85.517 1.00 38.30 1360 TRP E N 1
ATOM 9129 C CA . TRP E 1 160 ? 30.372 60.956 85.575 1.00 39.22 1360 TRP E CA 1
ATOM 9130 C C . TRP E 1 160 ? 28.858 60.735 85.626 1.00 39.89 1360 TRP E C 1
ATOM 9131 O O . TRP E 1 160 ? 28.131 61.495 86.278 1.00 38.76 1360 TRP E O 1
ATOM 9142 N N . HIS E 1 161 ? 28.392 59.688 84.946 1.00 40.84 1361 HIS E N 1
ATOM 9143 C CA . HIS E 1 161 ? 26.972 59.356 84.916 1.00 41.07 1361 HIS E CA 1
ATOM 9144 C C . HIS E 1 161 ? 26.452 58.918 86.299 1.00 41.89 1361 HIS E C 1
ATOM 9145 O O . HIS E 1 161 ? 25.383 59.348 86.741 1.00 41.42 1361 HIS E O 1
ATOM 9152 N N . LEU E 1 162 ? 27.218 58.064 86.971 1.00 35.10 1362 LEU E N 1
ATOM 9153 C CA . LEU E 1 162 ? 26.848 57.557 88.290 1.00 37.19 1362 LEU E CA 1
ATOM 9154 C C . LEU E 1 162 ? 27.295 58.449 89.447 1.00 38.32 1362 LEU E C 1
ATOM 9155 O O . LEU E 1 162 ? 26.839 58.271 90.571 1.00 37.92 1362 LEU E O 1
ATOM 9160 N N . ALA E 1 163 ? 28.181 59.403 89.174 1.00 48.27 1363 ALA E N 1
ATOM 9161 C CA . ALA E 1 163 ? 28.689 60.301 90.216 1.00 50.08 1363 ALA E CA 1
ATOM 9162 C C . ALA E 1 163 ? 27.585 60.990 91.028 1.00 49.89 1363 ALA E C 1
ATOM 9163 O O . ALA E 1 163 ? 26.828 61.806 90.502 1.00 49.06 1363 ALA E O 1
ATOM 9165 N N . GLY E 1 164 ? 27.504 60.658 92.315 1.00 46.38 1364 GLY E N 1
ATOM 9166 C CA . GLY E 1 164 ? 26.493 61.261 93.164 1.00 45.20 1364 GLY E CA 1
ATOM 9167 C C . GLY E 1 164 ? 25.393 60.314 93.611 1.00 45.30 1364 GLY E C 1
ATOM 9168 O O . GLY E 1 164 ? 24.589 60.659 94.474 1.00 45.69 1364 GLY E O 1
ATOM 9169 N N . ARG E 1 165 ? 25.339 59.119 93.035 1.00 38.45 1365 ARG E N 1
ATOM 9170 C CA . ARG E 1 165 ? 24.313 58.159 93.424 1.00 38.49 1365 ARG E CA 1
ATOM 9171 C C . ARG E 1 165 ? 24.838 56.739 93.571 1.00 38.03 1365 ARG E C 1
ATOM 9172 O O . ARG E 1 165 ? 24.077 55.788 93.728 1.00 38.92 1365 ARG E O 1
ATOM 9180 N N . VAL E 1 166 ? 26.155 56.623 93.530 1.00 40.06 1366 VAL E N 1
ATOM 9181 C CA . VAL E 1 166 ? 26.859 55.362 93.691 1.00 39.74 1366 VAL E CA 1
ATOM 9182 C C . VAL E 1 166 ? 28.117 55.760 94.464 1.00 39.66 1366 VAL E C 1
ATOM 9183 O O . VAL E 1 166 ? 28.531 56.922 94.419 1.00 38.85 1366 VAL E O 1
ATOM 9187 N N . ALA E 1 167 ? 28.718 54.813 95.175 1.00 36.39 1367 ALA E N 1
ATOM 9188 C CA . ALA E 1 167 ? 29.896 55.123 95.967 1.00 36.99 1367 ALA E CA 1
ATOM 9189 C C . ALA E 1 167 ? 31.190 54.760 95.267 1.00 35.67 1367 ALA E C 1
ATOM 9190 O O . ALA E 1 167 ? 32.274 55.169 95.685 1.00 34.85 1367 ALA E O 1
ATOM 9192 N N . ALA E 1 168 ? 31.085 53.979 94.209 1.00 38.14 1368 ALA E N 1
ATOM 9193 C CA . ALA E 1 168 ? 32.279 53.585 93.495 1.00 37.34 1368 ALA E CA 1
ATOM 9194 C C . ALA E 1 168 ? 31.950 53.052 92.123 1.00 37.06 1368 ALA E C 1
ATOM 9195 O O . ALA E 1 168 ? 30.899 52.447 91.917 1.00 38.15 1368 ALA E O 1
ATOM 9197 N N . VAL E 1 169 ? 32.868 53.299 91.195 1.00 32.96 1369 VAL E N 1
ATOM 9198 C CA . VAL E 1 169 ? 32.770 52.844 89.821 1.00 29.59 1369 VAL E CA 1
ATOM 9199 C C . VAL E 1 169 ? 34.192 52.485 89.440 1.00 31.49 1369 VAL E C 1
ATOM 9200 O O . VAL E 1 169 ? 34.996 53.359 89.109 1.00 31.58 1369 VAL E O 1
ATOM 9204 N N . ILE E 1 170 ? 34.520 51.203 89.532 1.00 32.32 1370 ILE E N 1
ATOM 9205 C CA . ILE E 1 170 ? 35.857 50.743 89.187 1.00 32.74 1370 ILE E CA 1
ATOM 9206 C C . ILE E 1 170 ? 35.722 49.896 87.928 1.00 34.38 1370 ILE E C 1
ATOM 9207 O O . ILE E 1 170 ? 34.815 49.067 87.823 1.00 35.36 1370 ILE E O 1
ATOM 9212 N N . GLY E 1 171 ? 36.606 50.123 86.963 1.00 37.37 1371 GLY E N 1
ATOM 9213 C CA . GLY E 1 171 ? 36.543 49.377 85.722 1.00 37.40 1371 GLY E CA 1
ATOM 9214 C C . GLY E 1 171 ? 37.461 48.178 85.667 1.00 37.60 1371 GLY E C 1
ATOM 9215 O O . GLY E 1 171 ? 38.403 48.075 86.445 1.00 38.97 1371 GLY E O 1
ATOM 9216 N N . THR E 1 172 ? 37.176 47.261 84.746 1.00 29.19 1372 THR E N 1
ATOM 9217 C CA . THR E 1 172 ? 37.996 46.060 84.559 1.00 29.80 1372 THR E CA 1
ATOM 9218 C C . THR E 1 172 ? 38.019 45.677 83.084 1.00 30.78 1372 THR E C 1
ATOM 9219 O O . THR E 1 172 ? 37.460 46.384 82.242 1.00 31.47 1372 THR E O 1
ATOM 9223 N N . HIS E 1 173 ? 38.670 44.552 82.794 1.00 41.67 1373 HIS E N 1
ATOM 9224 C CA . HIS E 1 173 ? 38.779 43.993 81.452 1.00 41.26 1373 HIS E CA 1
ATOM 9225 C C . HIS E 1 173 ? 40.074 44.282 80.704 1.00 41.67 1373 HIS E C 1
ATOM 9226 O O . HIS E 1 173 ? 40.499 43.461 79.884 1.00 42.48 1373 HIS E O 1
ATOM 9233 N N . THR E 1 174 ? 40.713 45.420 80.974 1.00 33.15 1374 THR E N 1
ATOM 9234 C CA . THR E 1 174 ? 41.880 45.812 80.157 1.00 30.82 1374 THR E CA 1
ATOM 9235 C C . THR E 1 174 ? 43.163 45.274 80.799 1.00 31.06 1374 THR E C 1
ATOM 9236 O O . THR E 1 174 ? 44.238 45.374 80.221 1.00 29.63 1374 THR E O 1
ATOM 9240 N N . HIS E 1 175 ? 43.045 44.710 81.998 1.00 44.14 1375 HIS E N 1
ATOM 9241 C CA . HIS E 1 175 ? 44.187 44.118 82.699 1.00 44.85 1375 HIS E CA 1
ATOM 9242 C C . HIS E 1 175 ? 45.294 45.044 83.195 1.00 45.20 1375 HIS E C 1
ATOM 9243 O O . HIS E 1 175 ? 46.118 44.631 84.007 1.00 46.42 1375 HIS E O 1
ATOM 9250 N N . VAL E 1 176 ? 45.334 46.278 82.709 1.00 37.28 1376 VAL E N 1
ATOM 9251 C CA . VAL E 1 176 ? 46.371 47.207 83.139 1.00 36.04 1376 VAL E CA 1
ATOM 9252 C C . VAL E 1 176 ? 45.810 48.273 84.070 1.00 36.79 1376 VAL E C 1
ATOM 9253 O O . VAL E 1 176 ? 44.902 49.017 83.709 1.00 37.34 1376 VAL E O 1
ATOM 9257 N N . PRO E 1 177 ? 46.349 48.361 85.290 1.00 32.32 1377 PRO E N 1
ATOM 9258 C CA . PRO E 1 177 ? 45.866 49.358 86.249 1.00 32.46 1377 PRO E CA 1
ATOM 9259 C C . PRO E 1 177 ? 46.138 50.792 85.809 1.00 31.40 1377 PRO E C 1
ATOM 9260 O O . PRO E 1 177 ? 47.214 51.096 85.297 1.00 29.31 1377 PRO E O 1
ATOM 9264 N N . THR E 1 178 ? 45.155 51.666 86.010 1.00 35.01 1378 THR E N 1
ATOM 9265 C CA . THR E 1 178 ? 45.289 53.073 85.656 1.00 35.37 1378 THR E CA 1
ATOM 9266 C C . THR E 1 178 ? 45.584 53.920 86.902 1.00 37.05 1378 THR E C 1
ATOM 9267 O O . THR E 1 178 ? 45.133 53.601 88.002 1.00 35.32 1378 THR E O 1
ATOM 9271 N N . ALA E 1 179 ? 46.335 55.004 86.724 1.00 32.63 1379 ALA E N 1
ATOM 9272 C CA . ALA E 1 179 ? 46.687 55.868 87.842 1.00 31.16 1379 ALA E CA 1
ATOM 9273 C C . ALA E 1 179 ? 45.740 57.052 88.019 1.00 31.47 1379 ALA E C 1
ATOM 9274 O O . ALA E 1 179 ? 46.137 58.103 88.530 1.00 32.59 1379 ALA E O 1
ATOM 9276 N N . ASP E 1 180 ? 44.487 56.897 87.612 1.00 29.18 1380 ASP E N 1
ATOM 9277 C CA . ASP E 1 180 ? 43.558 58.007 87.757 1.00 30.01 1380 ASP E CA 1
ATOM 9278 C C . ASP E 1 180 ? 42.683 57.926 88.993 1.00 28.36 1380 ASP E C 1
ATOM 9279 O O . ASP E 1 180 ? 41.771 58.733 89.155 1.00 27.10 1380 ASP E O 1
ATOM 9284 N N . THR E 1 181 ? 42.973 56.962 89.864 1.00 36.18 1381 THR E N 1
ATOM 9285 C CA . THR E 1 181 ? 42.221 56.772 91.108 1.00 36.86 1381 THR E CA 1
ATOM 9286 C C . THR E 1 181 ? 41.733 58.126 91.617 1.00 37.37 1381 THR E C 1
ATOM 9287 O O . THR E 1 181 ? 42.529 59.045 91.778 1.00 39.21 1381 THR E O 1
ATOM 9291 N N . ARG E 1 182 ? 40.433 58.263 91.859 1.00 35.43 1382 ARG E N 1
ATOM 9292 C CA . ARG E 1 182 ? 39.910 59.538 92.331 1.00 36.14 1382 ARG E CA 1
ATOM 9293 C C . ARG E 1 182 ? 38.500 59.423 92.902 1.00 36.34 1382 ARG E C 1
ATOM 9294 O O . ARG E 1 182 ? 37.857 58.370 92.815 1.00 36.54 1382 ARG E O 1
ATOM 9302 N N . ILE E 1 183 ? 38.036 60.520 93.494 1.00 31.80 1383 ILE E N 1
ATOM 9303 C CA . ILE E 1 183 ? 36.702 60.601 94.058 1.00 31.95 1383 ILE E CA 1
ATOM 9304 C C . ILE E 1 183 ? 36.028 61.771 93.363 1.00 33.81 1383 ILE E C 1
ATOM 9305 O O . ILE E 1 183 ? 36.428 62.917 93.529 1.00 34.51 1383 ILE E O 1
ATOM 9310 N N . LEU E 1 184 ? 35.010 61.472 92.567 1.00 39.93 1384 LEU E N 1
ATOM 9311 C CA . LEU E 1 184 ? 34.288 62.490 91.829 1.00 40.19 1384 LEU E CA 1
ATOM 9312 C C . LEU E 1 184 ? 33.361 63.255 92.759 1.00 41.22 1384 LEU E C 1
ATOM 9313 O O . LEU E 1 184 ? 32.870 62.702 93.738 1.00 40.65 1384 LEU E O 1
ATOM 9318 N N . LYS E 1 185 ? 33.128 64.528 92.451 1.00 42.27 1385 LYS E N 1
ATOM 9319 C CA . LYS E 1 185 ? 32.235 65.347 93.259 1.00 45.75 1385 LYS E CA 1
ATOM 9320 C C . LYS E 1 185 ? 30.973 64.519 93.479 1.00 46.25 1385 LYS E C 1
ATOM 9321 O O . LYS E 1 185 ? 30.535 63.803 92.577 1.00 47.56 1385 LYS E O 1
ATOM 9327 N N . GLY E 1 186 ? 30.393 64.608 94.672 1.00 45.65 1386 GLY E N 1
ATOM 9328 C CA . GLY E 1 186 ? 29.194 63.840 94.956 1.00 44.70 1386 GLY E CA 1
ATOM 9329 C C . GLY E 1 186 ? 29.515 62.565 95.711 1.00 44.53 1386 GLY E C 1
ATOM 9330 O O . GLY E 1 186 ? 28.622 61.777 96.028 1.00 46.77 1386 GLY E O 1
ATOM 9331 N N . GLY E 1 187 ? 30.800 62.360 95.984 1.00 41.54 1387 GLY E N 1
ATOM 9332 C CA . GLY E 1 187 ? 31.237 61.189 96.721 1.00 41.10 1387 GLY E CA 1
ATOM 9333 C C . GLY E 1 187 ? 31.186 59.869 95.979 1.00 41.17 1387 GLY E C 1
ATOM 9334 O O . GLY E 1 187 ? 30.589 58.901 96.457 1.00 41.88 1387 GLY E O 1
ATOM 9335 N N . THR E 1 188 ? 31.810 59.819 94.808 1.00 41.59 1388 THR E N 1
ATOM 9336 C CA . THR E 1 188 ? 31.835 58.589 94.031 1.00 38.33 1388 THR E CA 1
ATOM 9337 C C . THR E 1 188 ? 33.268 58.228 93.655 1.00 36.47 1388 THR E C 1
ATOM 9338 O O . THR E 1 188 ? 33.887 58.895 92.833 1.00 36.55 1388 THR E O 1
ATOM 9342 N N . ALA E 1 189 ? 33.799 57.180 94.272 1.00 30.91 1389 ALA E N 1
ATOM 9343 C CA . ALA E 1 189 ? 35.156 56.739 93.979 1.00 29.59 1389 ALA E CA 1
ATOM 9344 C C . ALA E 1 189 ? 35.191 56.285 92.530 1.00 30.76 1389 ALA E C 1
ATOM 9345 O O . ALA E 1 189 ? 34.199 55.758 92.016 1.00 30.31 1389 ALA E O 1
ATOM 9347 N N . TYR E 1 190 ? 36.328 56.479 91.869 1.00 33.87 1390 TYR E N 1
ATOM 9348 C CA . TYR E 1 190 ? 36.443 56.085 90.475 1.00 32.17 1390 TYR E CA 1
ATOM 9349 C C . TYR E 1 190 ? 37.878 55.843 90.021 1.00 32.10 1390 TYR E C 1
ATOM 9350 O O . TYR E 1 190 ? 38.817 56.506 90.473 1.00 31.33 1390 TYR E O 1
ATOM 9359 N N . GLN E 1 191 ? 38.028 54.857 89.142 1.00 31.57 1391 GLN E N 1
ATOM 9360 C CA . GLN E 1 191 ? 39.306 54.483 88.546 1.00 32.74 1391 GLN E CA 1
ATOM 9361 C C . GLN E 1 191 ? 38.899 53.778 87.250 1.00 34.10 1391 GLN E C 1
ATOM 9362 O O . GLN E 1 191 ? 37.991 52.936 87.263 1.00 34.04 1391 GLN E O 1
ATOM 9368 N N . THR E 1 192 ? 39.541 54.117 86.131 1.00 33.39 1392 THR E N 1
ATOM 9369 C CA . THR E 1 192 ? 39.155 53.509 84.856 1.00 35.90 1392 THR E CA 1
ATOM 9370 C C . THR E 1 192 ? 39.359 52.004 84.784 1.00 35.74 1392 THR E C 1
ATOM 9371 O O . THR E 1 192 ? 38.568 51.307 84.161 1.00 37.23 1392 THR E O 1
ATOM 9375 N N . ASP E 1 193 ? 40.414 51.489 85.395 1.00 38.17 1393 ASP E N 1
ATOM 9376 C CA . ASP E 1 193 ? 40.601 50.044 85.400 1.00 38.74 1393 ASP E CA 1
ATOM 9377 C C . ASP E 1 193 ? 41.510 49.655 86.548 1.00 38.83 1393 ASP E C 1
ATOM 9378 O O . ASP E 1 193 ? 42.585 50.230 86.731 1.00 38.65 1393 ASP E O 1
ATOM 9383 N N . ALA E 1 194 ? 41.054 48.680 87.324 1.00 39.97 1394 ALA E N 1
ATOM 9384 C CA . ALA E 1 194 ? 41.773 48.202 88.495 1.00 39.12 1394 ALA E CA 1
ATOM 9385 C C . ALA E 1 194 ? 43.018 47.392 88.174 1.00 38.37 1394 ALA E C 1
ATOM 9386 O O . ALA E 1 194 ? 43.828 47.115 89.062 1.00 38.61 1394 ALA E O 1
ATOM 9388 N N . GLY E 1 195 ? 43.190 47.034 86.905 1.00 34.46 1395 GLY E N 1
ATOM 9389 C CA . GLY E 1 195 ? 44.324 46.206 86.528 1.00 33.61 1395 GLY E CA 1
ATOM 9390 C C . GLY E 1 195 ? 43.873 44.799 86.886 1.00 34.91 1395 GLY E C 1
ATOM 9391 O O . GLY E 1 195 ? 42.762 44.639 87.405 1.00 34.59 1395 GLY E O 1
ATOM 9392 N N . PHE E 1 196 ? 44.700 43.785 86.649 1.00 36.45 1396 PHE E N 1
ATOM 9393 C CA . PHE E 1 196 ? 44.275 42.425 86.954 1.00 37.67 1396 PHE E CA 1
ATOM 9394 C C . PHE E 1 196 ? 45.192 41.675 87.911 1.00 39.47 1396 PHE E C 1
ATOM 9395 O O . PHE E 1 196 ? 46.228 42.196 88.337 1.00 41.33 1396 PHE E O 1
ATOM 9403 N N . THR E 1 197 ? 44.799 40.449 88.250 1.00 34.43 1397 THR E N 1
ATOM 9404 C CA . THR E 1 197 ? 45.585 39.593 89.142 1.00 33.00 1397 THR E CA 1
ATOM 9405 C C . THR E 1 197 ? 45.982 38.388 88.300 1.00 31.83 1397 THR E C 1
ATOM 9406 O O . THR E 1 197 ? 45.204 37.457 88.128 1.00 31.27 1397 THR E O 1
ATOM 9410 N N . GLY E 1 198 ? 47.190 38.418 87.759 1.00 32.97 1398 GLY E N 1
ATOM 9411 C CA . GLY E 1 198 ? 47.645 37.327 86.923 1.00 34.61 1398 GLY E CA 1
ATOM 9412 C C . GLY E 1 198 ? 49.126 37.408 86.623 1.00 36.34 1398 GLY E C 1
ATOM 9413 O O . GLY E 1 198 ? 49.852 38.172 87.251 1.00 37.16 1398 GLY E O 1
ATOM 9414 N N . PRO E 1 199 ? 49.606 36.632 85.650 1.00 35.88 1399 PRO E N 1
ATOM 9415 C CA . PRO E 1 199 ? 51.031 36.662 85.319 1.00 36.76 1399 PRO E CA 1
ATOM 9416 C C . PRO E 1 199 ? 51.534 38.071 85.044 1.00 37.52 1399 PRO E C 1
ATOM 9417 O O . PRO E 1 199 ? 51.029 38.768 84.171 1.00 36.81 1399 PRO E O 1
ATOM 9421 N N . HIS E 1 200 ? 52.539 38.469 85.810 1.00 47.58 1400 HIS E N 1
ATOM 9422 C CA . HIS E 1 200 ? 53.143 39.785 85.704 1.00 49.09 1400 HIS E CA 1
ATOM 9423 C C . HIS E 1 200 ? 53.781 40.020 84.342 1.00 50.15 1400 HIS E C 1
ATOM 9424 O O . HIS E 1 200 ? 53.586 41.071 83.735 1.00 50.89 1400 HIS E O 1
ATOM 9431 N N . ASP E 1 201 ? 54.545 39.041 83.868 1.00 53.63 1401 ASP E N 1
ATOM 9432 C CA . ASP E 1 201 ? 55.219 39.144 82.574 1.00 54.91 1401 ASP E CA 1
ATOM 9433 C C . ASP E 1 201 ? 54.420 38.442 81.490 1.00 54.75 1401 ASP E C 1
ATOM 9434 O O . ASP E 1 201 ? 54.593 37.248 81.258 1.00 55.50 1401 ASP E O 1
ATOM 9439 N N . SER E 1 202 ? 53.558 39.181 80.811 1.00 51.39 1402 SER E N 1
ATOM 9440 C CA . SER E 1 202 ? 52.755 38.579 79.765 1.00 51.18 1402 SER E CA 1
ATOM 9441 C C . SER E 1 202 ? 52.135 39.628 78.872 1.00 51.61 1402 SER E C 1
ATOM 9442 O O . SER E 1 202 ? 52.243 40.834 79.117 1.00 52.20 1402 SER E O 1
ATOM 9445 N N . ILE E 1 203 ? 51.484 39.152 77.823 1.00 48.38 1403 ILE E N 1
ATOM 9446 C CA . ILE E 1 203 ? 50.793 40.037 76.908 1.00 47.72 1403 ILE E CA 1
ATOM 9447 C C . ILE E 1 203 ? 49.329 39.882 77.290 1.00 46.70 1403 ILE E C 1
ATOM 9448 O O . ILE E 1 203 ? 48.651 38.952 76.864 1.00 46.67 1403 ILE E O 1
ATOM 9453 N N . ILE E 1 204 ? 48.884 40.782 78.158 1.00 44.31 1404 ILE E N 1
ATOM 9454 C CA . ILE E 1 204 ? 47.518 40.818 78.652 1.00 44.03 1404 ILE E CA 1
ATOM 9455 C C . ILE E 1 204 ? 47.148 39.546 79.421 1.00 43.74 1404 ILE E C 1
ATOM 9456 O O . ILE E 1 204 ? 46.001 39.351 79.804 1.00 44.22 1404 ILE E O 1
ATOM 9461 N N . GLY E 1 205 ? 48.125 38.681 79.660 1.00 47.11 1405 GLY E N 1
ATOM 9462 C CA . GLY E 1 205 ? 47.845 37.473 80.415 1.00 45.20 1405 GLY E CA 1
ATOM 9463 C C . GLY E 1 205 ? 48.401 36.216 79.787 1.00 44.92 1405 GLY E C 1
ATOM 9464 O O . GLY E 1 205 ? 48.701 35.246 80.478 1.00 45.00 1405 GLY E O 1
ATOM 9465 N N . SER E 1 206 ? 48.545 36.234 78.469 1.00 41.15 1406 SER E N 1
ATOM 9466 C CA . SER E 1 206 ? 49.053 35.083 77.739 1.00 40.82 1406 SER E CA 1
ATOM 9467 C C . SER E 1 206 ? 50.571 35.039 77.697 1.00 40.76 1406 SER E C 1
ATOM 9468 O O . SER E 1 206 ? 51.242 36.027 77.978 1.00 40.56 1406 SER E O 1
ATOM 9471 N N . ALA E 1 207 ? 51.108 33.877 77.349 1.00 43.50 1407 ALA E N 1
ATOM 9472 C CA . ALA E 1 207 ? 52.544 33.725 77.227 1.00 45.27 1407 ALA E CA 1
ATOM 9473 C C . ALA E 1 207 ? 52.917 34.741 76.166 1.00 46.16 1407 ALA E C 1
ATOM 9474 O O . ALA E 1 207 ? 52.076 35.129 75.363 1.00 47.65 1407 ALA E O 1
ATOM 9476 N N . ILE E 1 208 ? 54.171 35.161 76.153 1.00 51.30 1408 ILE E N 1
ATOM 9477 C CA . ILE E 1 208 ? 54.629 36.161 75.202 1.00 51.92 1408 ILE E CA 1
ATOM 9478 C C . ILE E 1 208 ? 54.758 35.659 73.767 1.00 53.66 1408 ILE E C 1
ATOM 9479 O O . ILE E 1 208 ? 54.118 36.198 72.861 1.00 53.91 1408 ILE E O 1
ATOM 9484 N N . GLU E 1 209 ? 55.578 34.630 73.566 1.00 47.20 1409 GLU E N 1
ATOM 9485 C CA . GLU E 1 209 ? 55.820 34.051 72.243 1.00 47.62 1409 GLU E CA 1
ATOM 9486 C C . GLU E 1 209 ? 54.564 33.861 71.390 1.00 46.56 1409 GLU E C 1
ATOM 9487 O O . GLU E 1 209 ? 54.616 34.004 70.171 1.00 46.44 1409 GLU E O 1
ATOM 9493 N N . GLY E 1 210 ? 53.444 33.536 72.033 1.00 56.33 1410 GLY E N 1
ATOM 9494 C CA . GLY E 1 210 ? 52.196 33.324 71.312 1.00 53.93 1410 GLY E CA 1
ATOM 9495 C C . GLY E 1 210 ? 51.647 34.532 70.564 1.00 52.59 1410 GLY E C 1
ATOM 9496 O O . GLY E 1 210 ? 51.887 34.675 69.365 1.00 51.13 1410 GLY E O 1
ATOM 9497 N N . PRO E 1 211 ? 50.899 35.421 71.241 1.00 40.32 1411 PRO E N 1
ATOM 9498 C CA . PRO E 1 211 ? 50.332 36.610 70.595 1.00 39.37 1411 PRO E CA 1
ATOM 9499 C C . PRO E 1 211 ? 51.354 37.410 69.793 1.00 39.54 1411 PRO E C 1
ATOM 9500 O O . PRO E 1 211 ? 51.022 38.014 68.768 1.00 39.28 1411 PRO E O 1
ATOM 9504 N N . LEU E 1 212 ? 52.597 37.412 70.258 1.00 37.81 1412 LEU E N 1
ATOM 9505 C CA . LEU E 1 212 ? 53.650 38.149 69.574 1.00 38.73 1412 LEU E CA 1
ATOM 9506 C C . 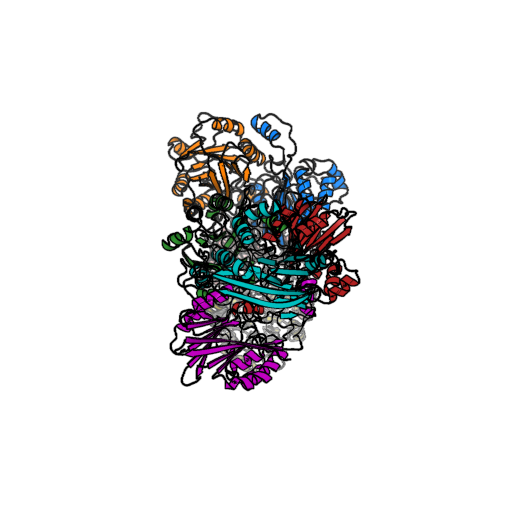LEU E 1 212 ? 53.794 37.682 68.127 1.00 39.58 1412 LEU E C 1
ATOM 9507 O O . LEU E 1 212 ? 53.947 38.498 67.213 1.00 38.37 1412 LEU E O 1
ATOM 9512 N N . GLN E 1 213 ? 53.753 36.367 67.917 1.00 46.22 1413 GLN E N 1
ATOM 9513 C CA . GLN E 1 213 ? 53.875 35.824 66.569 1.00 46.09 1413 GLN E CA 1
ATOM 9514 C C . GLN E 1 213 ? 52.648 36.152 65.729 1.00 43.54 1413 GLN E C 1
ATOM 9515 O O . GLN E 1 213 ? 52.753 36.302 64.514 1.00 41.74 1413 GLN E O 1
ATOM 9521 N N . ARG E 1 214 ? 51.490 36.251 66.378 1.00 39.66 1414 ARG E N 1
ATOM 9522 C CA . ARG E 1 214 ? 50.264 36.618 65.686 1.00 39.96 1414 ARG E CA 1
ATOM 9523 C C . ARG E 1 214 ? 50.513 37.994 65.083 1.00 38.73 1414 ARG E C 1
ATOM 9524 O O . ARG E 1 214 ? 50.473 38.169 63.867 1.00 39.82 1414 ARG E O 1
ATOM 9532 N N . PHE E 1 215 ? 50.775 38.966 65.953 1.00 33.74 1415 PHE E N 1
ATOM 9533 C CA . PHE E 1 215 ? 51.033 40.335 65.532 1.00 32.00 1415 PHE E CA 1
ATOM 9534 C C . PHE E 1 215 ? 52.067 40.447 64.413 1.00 33.82 1415 PHE E C 1
ATOM 9535 O O . PHE E 1 215 ? 51.902 41.251 63.486 1.00 33.76 1415 PHE E O 1
ATOM 9543 N N . LEU E 1 216 ? 53.124 39.642 64.482 1.00 36.95 1416 LEU E N 1
ATOM 9544 C CA . LEU E 1 216 ? 54.164 39.682 63.454 1.00 39.41 1416 LEU E CA 1
ATOM 9545 C C . LEU E 1 216 ? 53.829 38.974 62.131 1.00 39.05 1416 LEU E C 1
ATOM 9546 O O . LEU E 1 216 ? 53.928 39.581 61.068 1.00 39.55 1416 LEU E O 1
ATOM 9551 N N . THR E 1 217 ? 53.426 37.709 62.192 1.00 39.82 1417 THR E N 1
ATOM 9552 C CA . THR E 1 217 ? 53.110 36.937 60.982 1.00 41.44 1417 THR E CA 1
ATOM 9553 C C . THR E 1 217 ? 51.715 37.197 60.402 1.00 43.21 1417 THR E C 1
ATOM 9554 O O . THR E 1 217 ? 51.503 37.074 59.191 1.00 43.31 1417 THR E O 1
ATOM 9558 N N . GLU E 1 218 ? 50.772 37.543 61.274 1.00 44.59 1418 GLU E N 1
ATOM 9559 C CA . GLU E 1 218 ? 49.396 37.814 60.876 1.00 47.11 1418 GLU E CA 1
ATOM 9560 C C . GLU E 1 218 ? 48.662 36.483 60.657 1.00 48.46 1418 GLU E C 1
ATOM 9561 O O . GLU E 1 218 ? 47.569 36.433 60.089 1.00 48.60 1418 GLU E O 1
ATOM 9567 N N . ARG E 1 219 ? 49.280 35.405 61.131 1.00 57.98 1419 ARG E N 1
ATOM 9568 C CA . ARG E 1 219 ? 48.706 34.067 61.036 1.00 60.52 1419 ARG E CA 1
ATOM 9569 C C . ARG E 1 219 ? 48.449 33.522 62.439 1.00 61.17 1419 ARG E C 1
ATOM 9570 O O . ARG E 1 219 ? 49.300 33.628 63.320 1.00 62.16 1419 ARG E O 1
ATOM 9578 N N . PRO E 1 220 ? 47.280 32.905 62.653 1.00 53.25 1420 PRO E N 1
ATOM 9579 C CA . PRO E 1 220 ? 46.890 32.334 63.947 1.00 53.71 1420 PRO E CA 1
ATOM 9580 C C . PRO E 1 220 ? 47.920 31.401 64.593 1.00 54.09 1420 PRO E C 1
ATOM 9581 O O . PRO E 1 220 ? 48.422 30.478 63.951 1.00 54.64 1420 PRO E O 1
ATOM 9585 N N . HIS E 1 221 ? 48.224 31.658 65.867 1.00 49.73 1421 HIS E N 1
ATOM 9586 C CA . HIS E 1 221 ? 49.182 30.859 66.638 1.00 49.63 1421 HIS E CA 1
ATOM 9587 C C . HIS E 1 221 ? 48.562 30.383 67.949 1.00 51.35 1421 HIS E C 1
ATOM 9588 O O . HIS E 1 221 ? 47.674 31.033 68.506 1.00 49.93 1421 HIS E O 1
ATOM 9595 N N . ARG E 1 222 ? 49.045 29.253 68.451 1.00 60.71 1422 ARG E N 1
ATOM 9596 C CA . ARG E 1 222 ? 48.527 28.713 69.697 1.00 63.85 1422 ARG E CA 1
ATOM 9597 C C . ARG E 1 222 ? 49.200 29.412 70.870 1.00 64.33 1422 ARG E C 1
ATOM 9598 O O . ARG E 1 222 ? 50.346 29.857 70.766 1.00 64.26 1422 ARG E O 1
ATOM 9606 N N . TYR E 1 223 ? 48.482 29.509 71.984 1.00 64.63 1423 TYR E N 1
ATOM 9607 C CA . TYR E 1 223 ? 49.017 30.157 73.170 1.00 65.05 1423 TYR E CA 1
ATOM 9608 C C . TYR E 1 223 ? 48.191 29.903 74.425 1.00 63.01 1423 TYR E C 1
ATOM 9609 O O . TYR E 1 223 ? 46.964 29.807 74.372 1.00 62.14 1423 TYR E O 1
ATOM 9618 N N . GLY E 1 224 ? 48.880 29.786 75.557 1.00 55.96 1424 GLY E N 1
ATOM 9619 C CA . GLY E 1 224 ? 48.203 29.558 76.821 1.00 53.66 1424 GLY E CA 1
ATOM 9620 C C . GLY E 1 224 ? 48.530 30.649 77.826 1.00 51.29 1424 GLY E C 1
ATOM 9621 O O . GLY E 1 224 ? 49.114 31.675 77.470 1.00 51.56 1424 GLY E O 1
ATOM 9622 N N . VAL E 1 225 ? 48.150 30.432 79.080 1.00 46.16 1425 VAL E N 1
ATOM 9623 C CA . VAL E 1 225 ? 48.415 31.390 80.150 1.00 44.33 1425 VAL E CA 1
ATOM 9624 C C . VAL E 1 225 ? 49.927 31.534 80.362 1.00 44.35 1425 VAL E C 1
ATOM 9625 O O . VAL E 1 225 ? 50.674 30.559 80.236 1.00 44.21 1425 VAL E O 1
ATOM 9629 N N . ALA E 1 226 ? 50.383 32.745 80.667 1.00 50.10 1426 ALA E N 1
ATOM 9630 C CA . ALA E 1 226 ? 51.810 32.960 80.911 1.00 51.21 1426 ALA E CA 1
ATOM 9631 C C . ALA E 1 226 ? 52.122 32.329 82.258 1.00 51.48 1426 ALA E C 1
ATOM 9632 O O . ALA E 1 226 ? 51.287 32.351 83.162 1.00 50.50 1426 ALA E O 1
ATOM 9634 N N . GLU E 1 227 ? 53.312 31.759 82.399 1.00 61.98 1427 GLU E N 1
ATOM 9635 C CA . GLU E 1 227 ? 53.678 31.151 83.670 1.00 64.80 1427 GLU E CA 1
ATOM 9636 C C . GLU E 1 227 ? 54.869 31.855 84.317 1.00 63.30 1427 GLU E C 1
ATOM 9637 O O . GLU E 1 227 ? 55.875 32.129 83.664 1.00 64.04 1427 GLU E O 1
ATOM 9643 N N . GLY E 1 228 ? 54.740 32.175 85.599 1.00 46.88 1428 GLY E N 1
ATOM 9644 C CA . GLY E 1 228 ? 55.833 32.835 86.285 1.00 44.70 1428 GLY E CA 1
ATOM 9645 C C . GLY E 1 228 ? 55.404 33.844 87.329 1.00 43.17 1428 GLY E C 1
ATOM 9646 O O . GLY E 1 228 ? 54.332 33.731 87.926 1.00 41.91 1428 GLY E O 1
ATOM 9647 N N . ARG E 1 229 ? 56.260 34.833 87.554 1.00 47.73 1429 ARG E N 1
ATOM 9648 C CA . ARG E 1 229 ? 55.992 35.889 88.521 1.00 46.80 1429 ARG E CA 1
ATOM 9649 C C . ARG E 1 229 ? 54.581 36.438 88.281 1.00 44.26 1429 ARG E C 1
ATOM 9650 O O . ARG E 1 229 ? 54.211 36.708 87.140 1.00 43.81 1429 ARG E O 1
ATOM 9658 N N . ALA E 1 230 ? 53.796 36.590 89.345 1.00 39.34 1430 ALA E N 1
ATOM 9659 C CA . ALA E 1 230 ? 52.429 37.102 89.221 1.00 39.02 1430 ALA E CA 1
ATOM 9660 C C . ALA E 1 230 ? 52.233 38.416 89.963 1.00 39.30 1430 ALA E C 1
ATOM 9661 O O . ALA E 1 230 ? 53.040 38.773 90.814 1.00 40.64 1430 ALA E O 1
ATOM 9663 N N . GLU E 1 231 ? 51.149 39.122 89.643 1.00 41.88 1431 GLU E N 1
ATOM 9664 C CA . GLU E 1 231 ? 50.832 40.399 90.282 1.00 39.70 1431 GLU E CA 1
ATOM 9665 C C . GLU E 1 231 ? 49.362 40.434 90.698 1.00 38.58 1431 GLU E C 1
ATOM 9666 O O . GLU E 1 231 ? 48.545 39.687 90.175 1.00 39.81 1431 GLU E O 1
ATOM 9672 N N . LEU E 1 232 ? 49.029 41.313 91.631 1.00 35.40 1432 LEU E N 1
ATOM 9673 C CA . LEU E 1 232 ? 47.660 41.446 92.106 1.00 33.80 1432 LEU E CA 1
ATOM 9674 C C . LEU E 1 232 ? 47.338 42.927 92.261 1.00 32.66 1432 LEU E C 1
ATOM 9675 O O . LEU E 1 232 ? 48.038 43.652 92.970 1.00 31.57 1432 LEU E O 1
ATOM 9680 N N . ASN E 1 233 ? 46.280 43.369 91.586 1.00 35.63 1433 ASN E N 1
ATOM 9681 C CA . ASN E 1 233 ? 45.850 44.764 91.625 1.00 35.44 1433 ASN E CA 1
ATOM 9682 C C . ASN E 1 233 ? 44.442 44.914 92.175 1.00 35.50 1433 ASN E C 1
ATOM 9683 O O . ASN E 1 233 ? 43.608 44.019 92.028 1.00 36.19 1433 ASN E O 1
ATOM 9688 N N . GLY E 1 234 ? 44.175 46.052 92.806 1.00 28.24 1434 GLY E N 1
ATOM 9689 C CA . GLY E 1 234 ? 42.854 46.277 93.355 1.00 26.90 1434 GLY E CA 1
ATOM 9690 C C . GLY E 1 234 ? 42.723 47.680 93.894 1.00 27.73 1434 GLY E C 1
ATOM 9691 O O . GLY E 1 234 ? 43.648 48.473 93.792 1.00 29.91 1434 GLY E O 1
ATOM 9692 N N . VAL E 1 235 ? 41.577 47.984 94.487 1.00 34.15 1435 VAL E N 1
ATOM 9693 C CA . VAL E 1 235 ? 41.336 49.302 95.042 1.00 33.95 1435 VAL E CA 1
ATOM 9694 C C . VAL E 1 235 ? 40.782 49.204 96.461 1.00 35.01 1435 VAL E C 1
ATOM 9695 O O . VAL E 1 235 ? 39.752 48.563 96.698 1.00 34.52 1435 VAL E O 1
ATOM 9699 N N . ALA E 1 236 ? 41.481 49.836 97.400 1.00 31.42 1436 ALA E N 1
ATOM 9700 C CA . ALA E 1 236 ? 41.068 49.853 98.796 1.00 31.65 1436 ALA E CA 1
ATOM 9701 C C . ALA E 1 236 ? 40.115 51.029 98.907 1.00 32.46 1436 ALA E C 1
ATOM 9702 O O . ALA E 1 236 ? 40.412 52.114 98.417 1.00 33.86 1436 ALA E O 1
ATOM 9704 N N . LEU E 1 237 ? 38.970 50.830 99.545 1.00 36.07 1437 LEU E N 1
ATOM 9705 C CA . LEU E 1 237 ? 37.999 51.907 99.644 1.00 38.01 1437 LEU E CA 1
ATOM 9706 C C . LEU E 1 237 ? 37.377 52.067 101.035 1.00 41.69 1437 LEU E C 1
ATOM 9707 O O . LEU E 1 237 ? 37.318 51.119 101.817 1.00 44.01 1437 LEU E O 1
ATOM 9712 N N . HIS E 1 238 ? 36.917 53.280 101.331 1.00 34.16 1438 HIS E N 1
ATOM 9713 C CA . HIS E 1 238 ? 36.264 53.590 102.592 1.00 34.48 1438 HIS E CA 1
ATOM 9714 C C . HIS E 1 238 ? 34.920 54.186 102.245 1.00 33.75 1438 HIS E C 1
ATOM 9715 O O . HIS E 1 238 ? 34.856 55.229 101.604 1.00 32.46 1438 HIS E O 1
ATOM 9722 N N . PHE E 1 239 ? 33.844 53.526 102.657 1.00 40.04 1439 PHE E N 1
ATOM 9723 C CA . PHE E 1 239 ? 32.504 54.025 102.370 1.00 41.91 1439 PHE E CA 1
ATOM 9724 C C . PHE E 1 239 ? 31.883 54.569 103.636 1.00 42.03 1439 PHE E C 1
ATOM 9725 O O . PHE E 1 239 ? 32.125 54.057 104.727 1.00 42.18 1439 PHE E O 1
ATOM 9733 N N . GLU E 1 240 ? 31.066 55.601 103.484 1.00 41.76 1440 GLU E N 1
ATOM 9734 C CA . GLU E 1 240 ? 30.404 56.201 104.621 1.00 42.25 1440 GLU E CA 1
ATOM 9735 C C . GLU E 1 240 ? 29.207 56.982 104.118 1.00 42.01 1440 GLU E C 1
ATOM 9736 O O . GLU E 1 240 ? 29.325 57.779 103.186 1.00 42.19 1440 GLU E O 1
ATOM 9742 N N . GLY E 1 241 ? 28.051 56.742 104.728 1.00 40.01 1441 GLY E N 1
ATOM 9743 C CA . GLY E 1 241 ? 26.847 57.443 104.324 1.00 39.18 1441 GLY E CA 1
ATOM 9744 C C . GLY E 1 241 ? 26.492 57.174 102.875 1.00 40.01 1441 GLY E C 1
ATOM 9745 O O . GLY E 1 241 ? 25.851 58.003 102.220 1.00 38.62 1441 GLY E O 1
ATOM 9746 N N . GLY E 1 242 ? 26.905 56.010 102.378 1.00 52.80 1442 GLY E N 1
ATOM 9747 C CA . GLY E 1 242 ? 26.619 55.645 101.001 1.00 53.09 1442 GLY E CA 1
ATOM 9748 C C . GLY E 1 242 ? 27.536 56.342 100.011 1.00 53.66 1442 GLY E C 1
ATOM 9749 O O . GLY E 1 242 ? 27.245 56.396 98.815 1.00 53.03 1442 GLY E O 1
ATOM 9750 N N . LYS E 1 243 ? 28.651 56.872 100.511 1.00 53.09 1443 LYS E N 1
ATOM 9751 C CA . LYS E 1 243 ? 29.619 57.571 99.674 1.00 51.34 1443 LYS E CA 1
ATOM 9752 C C . LYS E 1 243 ? 31.035 57.128 99.982 1.00 50.34 1443 LYS E C 1
ATOM 9753 O O . LYS E 1 243 ? 31.307 56.548 101.030 1.00 50.95 1443 LYS E O 1
ATOM 9759 N N . ALA E 1 244 ? 31.939 57.413 99.056 1.00 42.10 1444 ALA E N 1
ATOM 9760 C CA . ALA E 1 244 ? 33.336 57.082 99.254 1.00 39.17 1444 ALA E CA 1
ATOM 9761 C C . ALA E 1 244 ? 33.976 58.316 99.877 1.00 38.44 1444 ALA E C 1
ATOM 9762 O O . ALA E 1 244 ? 33.714 59.443 99.447 1.00 36.06 1444 ALA E O 1
ATOM 9764 N N . THR E 1 245 ? 34.783 58.101 100.911 1.00 40.46 1445 THR E N 1
ATOM 9765 C CA . THR E 1 245 ? 35.478 59.195 101.571 1.00 40.82 1445 THR E CA 1
ATOM 9766 C C . THR E 1 245 ? 36.977 58.942 101.445 1.00 39.37 1445 THR E C 1
ATOM 9767 O O . THR E 1 245 ? 37.794 59.763 101.849 1.00 39.76 1445 THR E O 1
ATOM 9771 N N . ALA E 1 246 ? 37.330 57.805 100.855 1.00 33.64 1446 ALA E N 1
ATOM 9772 C CA . ALA E 1 246 ? 38.729 57.456 100.670 1.00 33.71 1446 ALA E CA 1
ATOM 9773 C C . ALA E 1 246 ? 38.897 56.335 99.650 1.00 33.80 1446 ALA E C 1
ATOM 9774 O O . ALA E 1 246 ? 38.076 55.419 99.584 1.00 33.51 1446 ALA E O 1
ATOM 9776 N N . ALA E 1 247 ? 39.975 56.405 98.869 1.00 33.25 1447 ALA E N 1
ATOM 9777 C CA . ALA E 1 247 ? 40.248 55.405 97.848 1.00 31.99 1447 ALA E CA 1
ATOM 9778 C C . ALA E 1 247 ? 41.696 55.456 97.385 1.00 33.07 1447 ALA E C 1
ATOM 9779 O O . ALA E 1 247 ? 42.207 56.520 97.034 1.00 32.56 1447 ALA E O 1
ATOM 9781 N N . GLU E 1 248 ? 42.360 54.304 97.396 1.00 41.61 1448 GLU E N 1
ATOM 9782 C CA . GLU E 1 248 ? 43.742 54.223 96.940 1.00 44.73 1448 GLU E CA 1
ATOM 9783 C C . GLU E 1 248 ? 43.975 52.866 96.300 1.00 44.39 1448 GLU E C 1
ATOM 9784 O O . GLU E 1 248 ? 43.333 51.877 96.657 1.00 43.92 1448 GLU E O 1
ATOM 9790 N N . ARG E 1 249 ? 44.885 52.829 95.336 1.00 40.58 1449 ARG E N 1
ATOM 9791 C CA . ARG E 1 249 ? 45.182 51.597 94.636 1.00 40.31 1449 ARG E CA 1
ATOM 9792 C C . ARG E 1 249 ? 45.960 50.634 95.504 1.00 41.60 1449 ARG E C 1
ATOM 9793 O O . ARG E 1 249 ? 46.731 51.046 96.376 1.00 42.76 1449 ARG E O 1
ATOM 9801 N N . TYR E 1 250 ? 45.743 49.346 95.269 1.00 43.04 1450 TYR E N 1
ATOM 9802 C CA . TYR E 1 250 ? 46.475 48.316 95.976 1.00 42.20 1450 TYR E CA 1
ATOM 9803 C C . TYR E 1 250 ? 47.129 47.475 94.892 1.00 41.91 1450 TYR E C 1
ATOM 9804 O O . TYR E 1 250 ? 46.468 47.047 93.938 1.00 42.36 1450 TYR E O 1
ATOM 9813 N N . ARG E 1 251 ? 48.431 47.258 95.026 1.00 34.89 1451 ARG E N 1
ATOM 9814 C CA . ARG E 1 251 ? 49.162 46.457 94.054 1.00 35.27 1451 ARG E CA 1
ATOM 9815 C C . ARG E 1 251 ? 50.189 45.625 94.785 1.00 34.48 1451 ARG E C 1
ATOM 9816 O O . ARG E 1 251 ? 50.718 46.054 95.800 1.00 34.71 1451 ARG E O 1
ATOM 9824 N N . PHE E 1 252 ? 50.454 44.431 94.267 1.00 34.49 1452 PHE E N 1
ATOM 9825 C CA . PHE E 1 252 ? 51.436 43.526 94.849 1.00 33.88 1452 PHE E CA 1
ATOM 9826 C C . PHE E 1 252 ? 52.070 42.650 93.763 1.00 34.33 1452 PHE E C 1
ATOM 9827 O O . PHE E 1 252 ? 51.369 42.046 92.963 1.00 33.16 1452 PHE E O 1
ATOM 9835 N N . ILE E 1 253 ? 53.398 42.581 93.743 1.00 40.22 1453 ILE E N 1
ATOM 9836 C CA . ILE E 1 253 ? 54.122 41.789 92.743 1.00 42.86 1453 ILE E CA 1
ATOM 9837 C C . ILE E 1 253 ? 54.937 40.692 93.431 1.00 44.46 1453 ILE E C 1
ATOM 9838 O O . ILE E 1 253 ? 56.021 40.959 93.944 1.00 45.02 1453 ILE E O 1
ATOM 9843 N N . GLU E 1 254 ? 54.442 39.462 93.443 1.00 51.92 1454 GLU E N 1
ATOM 9844 C CA . GLU E 1 254 ? 55.195 38.397 94.096 1.00 54.91 1454 GLU E CA 1
ATOM 9845 C C . GLU E 1 254 ? 56.615 38.360 93.522 1.00 56.19 1454 GLU E C 1
ATOM 9846 O O . GLU E 1 254 ? 56.833 38.760 92.377 1.00 54.78 1454 GLU E O 1
ATOM 9852 N N . ASP E 1 255 ? 57.578 37.902 94.322 1.00 67.02 1455 ASP E N 1
ATOM 9853 C CA . ASP E 1 255 ? 58.970 37.836 93.877 1.00 69.83 1455 ASP E CA 1
ATOM 9854 C C . ASP E 1 255 ? 59.202 36.827 92.765 1.00 71.41 1455 ASP E C 1
ATOM 9855 O O . ASP E 1 255 ? 58.244 36.108 92.407 1.00 73.02 1455 ASP E O 1
ATOM 9861 N N . MET F 1 1 ? 70.271 61.789 78.132 1.00 45.14 1501 MET F N 1
ATOM 9862 C CA . MET F 1 1 ? 70.375 61.228 79.514 1.00 44.47 1501 MET F CA 1
ATOM 9863 C C . MET F 1 1 ? 69.052 61.385 80.254 1.00 42.79 1501 MET F C 1
ATOM 9864 O O . MET F 1 1 ? 68.415 60.398 80.618 1.00 43.50 1501 MET F O 1
ATOM 9869 N N . ARG F 1 2 ? 68.637 62.627 80.473 1.00 31.93 1502 ARG F N 1
ATOM 9870 C CA . ARG F 1 2 ? 67.391 62.894 81.188 1.00 30.51 1502 ARG F CA 1
ATOM 9871 C C . ARG F 1 2 ? 66.281 63.387 80.256 1.00 30.48 1502 ARG F C 1
ATOM 9872 O O . ARG F 1 2 ? 66.195 64.580 79.970 1.00 29.49 1502 ARG F O 1
ATOM 9880 N N . VAL F 1 3 ? 65.419 62.484 79.792 1.00 38.61 1503 VAL F N 1
ATOM 9881 C CA . VAL F 1 3 ? 64.345 62.895 78.892 1.00 37.90 1503 VAL F CA 1
ATOM 9882 C C . VAL F 1 3 ? 62.944 62.831 79.508 1.00 37.12 1503 VAL F C 1
ATOM 9883 O O . VAL F 1 3 ? 62.627 61.927 80.282 1.00 36.04 1503 VAL F O 1
ATOM 9887 N N . LEU F 1 4 ? 62.109 63.808 79.167 1.00 38.04 1504 LEU F N 1
ATOM 9888 C CA . LEU F 1 4 ? 60.737 63.823 79.656 1.00 37.25 1504 LEU F CA 1
ATOM 9889 C C . LEU F 1 4 ? 59.794 63.619 78.484 1.00 37.43 1504 LEU F C 1
ATOM 9890 O O . LEU F 1 4 ? 59.953 64.242 77.438 1.00 37.44 1504 LEU F O 1
ATOM 9895 N N . PHE F 1 5 ? 58.814 62.745 78.658 1.00 35.88 1505 PHE F N 1
ATOM 9896 C CA . PHE F 1 5 ? 57.837 62.516 77.613 1.00 34.23 1505 PHE F CA 1
ATOM 9897 C C . PHE F 1 5 ? 56.471 62.941 78.119 1.00 33.72 1505 PHE F C 1
ATOM 9898 O O . PHE F 1 5 ? 56.031 62.505 79.182 1.00 32.54 1505 PHE F O 1
ATOM 9906 N N . ILE F 1 6 ? 55.804 63.808 77.371 1.00 33.27 1506 ILE F N 1
ATOM 9907 C CA . ILE F 1 6 ? 54.483 64.260 77.775 1.00 33.12 1506 ILE F CA 1
ATOM 9908 C C . ILE F 1 6 ? 53.448 63.659 76.826 1.00 34.46 1506 ILE F C 1
ATOM 9909 O O . ILE F 1 6 ? 53.665 63.609 75.618 1.00 35.50 1506 ILE F O 1
ATOM 9914 N N . GLY F 1 7 ? 52.334 63.195 77.386 1.00 35.58 1507 GLY F N 1
ATOM 9915 C CA . GLY F 1 7 ? 51.290 62.581 76.586 1.00 34.98 1507 GLY F CA 1
ATOM 9916 C C . GLY F 1 7 ? 50.314 63.530 75.914 1.00 35.60 1507 GLY F C 1
ATOM 9917 O O . GLY F 1 7 ? 50.214 64.708 76.265 1.00 38.11 1507 GLY F O 1
ATOM 9918 N N . ASP F 1 8 ? 49.587 62.984 74.945 1.00 28.99 1508 ASP F N 1
ATOM 9919 C CA . ASP F 1 8 ? 48.583 63.689 74.130 1.00 28.46 1508 ASP F CA 1
ATOM 9920 C C . ASP F 1 8 ? 48.097 65.063 74.598 1.00 26.90 1508 ASP F C 1
ATOM 9921 O O . ASP F 1 8 ? 47.216 65.149 75.457 1.00 25.22 1508 ASP F O 1
ATOM 9926 N N . VAL F 1 9 ? 48.644 66.135 74.028 1.00 26.73 1509 VAL F N 1
ATOM 9927 C CA . VAL F 1 9 ? 48.173 67.467 74.395 1.00 26.80 1509 VAL F CA 1
ATOM 9928 C C . VAL F 1 9 ? 46.790 67.597 73.748 1.00 27.26 1509 VAL F C 1
ATOM 9929 O O . VAL F 1 9 ? 46.639 67.401 72.533 1.00 25.19 1509 VAL F O 1
ATOM 9933 N N . PHE F 1 10 ? 45.786 67.915 74.561 1.00 29.53 1510 PHE F N 1
ATOM 9934 C CA . PHE F 1 10 ? 44.413 67.991 74.074 1.00 29.78 1510 PHE F CA 1
ATOM 9935 C C . PHE F 1 10 ? 43.759 69.363 74.142 1.00 29.57 1510 PHE F C 1
ATOM 9936 O O . PHE F 1 10 ? 43.314 69.782 75.203 1.00 30.09 1510 PHE F O 1
ATOM 9944 N N . GLY F 1 11 ? 43.674 70.042 73.005 1.00 30.02 1511 GLY F N 1
ATOM 9945 C CA . GLY F 1 11 ? 43.032 71.345 72.971 1.00 32.78 1511 GLY F CA 1
ATOM 9946 C C . GLY F 1 11 ? 43.727 72.466 73.714 1.00 34.13 1511 GLY F C 1
ATOM 9947 O O . GLY F 1 11 ? 44.880 72.330 74.128 1.00 33.69 1511 GLY F O 1
ATOM 9948 N N . GLN F 1 12 ? 43.012 73.574 73.889 1.00 41.01 1512 GLN F N 1
ATOM 9949 C CA . GLN F 1 12 ? 43.559 74.739 74.562 1.00 43.93 1512 GLN F CA 1
ATOM 9950 C C . GLN F 1 12 ? 43.958 74.478 76.002 1.00 42.94 1512 GLN F C 1
ATOM 9951 O O . GLN F 1 12 ? 45.075 74.809 76.395 1.00 44.49 1512 GLN F O 1
ATOM 9957 N N . PRO F 1 13 ? 43.067 73.878 76.813 1.00 31.93 1513 PRO F N 1
ATOM 9958 C CA . PRO F 1 13 ? 43.470 73.622 78.200 1.00 29.93 1513 PRO F CA 1
ATOM 9959 C C . PRO F 1 13 ? 44.780 72.830 78.215 1.00 29.52 1513 PRO F C 1
ATOM 9960 O O . PRO F 1 13 ? 45.661 73.075 79.036 1.00 29.96 1513 PRO F O 1
ATOM 9964 N N . GLY F 1 14 ? 44.901 71.878 77.299 1.00 30.92 1514 GLY F N 1
ATOM 9965 C CA . GLY F 1 14 ? 46.113 71.084 77.228 1.00 31.85 1514 GLY F CA 1
ATOM 9966 C C . GLY F 1 14 ? 47.296 71.976 76.900 1.00 32.70 1514 GLY F C 1
ATOM 9967 O O . GLY F 1 14 ? 48.361 71.869 77.516 1.00 31.06 1514 GLY F O 1
ATOM 9968 N N . ARG F 1 15 ? 47.103 72.865 75.928 1.00 31.60 1515 ARG F N 1
ATOM 9969 C CA . ARG F 1 15 ? 48.151 73.785 75.520 1.00 33.50 1515 ARG F CA 1
ATOM 9970 C C . ARG F 1 15 ? 48.478 74.748 76.650 1.00 32.92 1515 ARG F C 1
ATOM 9971 O O . ARG F 1 15 ? 49.628 75.135 76.827 1.00 33.63 1515 ARG F O 1
ATOM 9979 N N . ARG F 1 16 ? 47.463 75.121 77.421 1.00 33.13 1516 ARG F N 1
ATOM 9980 C CA . ARG F 1 16 ? 47.656 76.037 78.535 1.00 33.84 1516 ARG F CA 1
ATOM 9981 C C . ARG F 1 16 ? 48.642 75.480 79.557 1.00 35.58 1516 ARG F C 1
ATOM 9982 O O . ARG F 1 16 ? 49.692 76.079 79.803 1.00 36.49 1516 ARG F O 1
ATOM 9990 N N . VAL F 1 17 ? 48.307 74.341 80.159 1.00 42.52 1517 VAL F N 1
ATOM 9991 C CA . VAL F 1 17 ? 49.196 73.728 81.142 1.00 41.89 1517 VAL F CA 1
ATOM 9992 C C . VAL F 1 17 ? 50.547 73.416 80.534 1.00 41.08 1517 VAL F C 1
ATOM 9993 O O . VAL F 1 17 ? 51.578 73.636 81.157 1.00 42.21 1517 VAL F O 1
ATOM 9997 N N . LEU F 1 18 ? 50.540 72.897 79.313 1.00 31.13 1518 LEU F N 1
ATOM 9998 C CA . LEU F 1 18 ? 51.781 72.538 78.639 1.00 32.30 1518 LEU F CA 1
ATOM 9999 C C . LEU F 1 18 ? 52.727 73.737 78.557 1.00 32.75 1518 LEU F C 1
ATOM 10000 O O . LEU F 1 18 ? 53.913 73.626 78.873 1.00 32.09 1518 LEU F O 1
ATOM 10005 N N . GLN F 1 19 ? 52.188 74.889 78.176 1.00 38.28 1519 GLN F N 1
ATOM 10006 C CA . GLN F 1 19 ? 52.993 76.093 78.035 1.00 39.64 1519 GLN F CA 1
ATOM 10007 C C . GLN F 1 19 ? 53.277 76.837 79.345 1.00 39.59 1519 GLN F C 1
ATOM 10008 O O . GLN F 1 19 ? 54.216 77.627 79.414 1.00 39.32 1519 GLN F O 1
ATOM 10014 N N . ASN F 1 20 ? 52.479 76.587 80.379 1.00 37.15 1520 ASN F N 1
ATOM 10015 C CA . ASN F 1 20 ? 52.688 77.244 81.673 1.00 36.15 1520 ASN F CA 1
ATOM 10016 C C . ASN F 1 20 ? 53.503 76.384 82.626 1.00 34.63 1520 ASN F C 1
ATOM 10017 O O . ASN F 1 20 ? 54.223 76.896 83.488 1.00 34.16 1520 ASN F O 1
ATOM 10022 N N . HIS F 1 21 ? 53.391 75.072 82.471 1.00 30.79 1521 HIS F N 1
ATOM 10023 C CA . HIS F 1 21 ? 54.087 74.171 83.368 1.00 30.17 1521 HIS F CA 1
ATOM 10024 C C . HIS F 1 21 ? 55.420 73.601 82.884 1.00 29.21 1521 HIS F C 1
ATOM 10025 O O . HIS F 1 21 ? 56.344 73.440 83.683 1.00 27.22 1521 HIS F O 1
ATOM 10032 N N . LEU F 1 22 ? 55.536 73.316 81.592 1.00 29.47 1522 LEU F N 1
ATOM 10033 C CA . LEU F 1 22 ? 56.774 72.759 81.069 1.00 31.79 1522 LEU F CA 1
ATOM 10034 C C . LEU F 1 22 ? 58.028 73.545 81.474 1.00 33.56 1522 LEU F C 1
ATOM 10035 O O . LEU F 1 22 ? 58.992 72.959 81.964 1.00 35.95 1522 LEU F O 1
ATOM 10040 N N . PRO F 1 23 ? 58.048 74.874 81.263 1.00 38.64 1523 PRO F N 1
ATOM 10041 C CA . PRO F 1 23 ? 59.271 75.574 81.667 1.00 38.90 1523 PRO F CA 1
ATOM 10042 C C . PRO F 1 23 ? 59.689 75.469 83.140 1.00 38.13 1523 PRO F C 1
ATOM 10043 O O . PRO F 1 23 ? 60.876 75.586 83.443 1.00 36.91 1523 PRO F O 1
ATOM 10047 N N . THR F 1 24 ? 58.739 75.236 84.047 1.00 29.41 1524 THR F N 1
ATOM 10048 C CA . THR F 1 24 ? 59.075 75.115 85.469 1.00 27.99 1524 THR F CA 1
ATOM 10049 C C . THR F 1 24 ? 59.857 73.836 85.795 1.00 27.15 1524 THR F C 1
ATOM 10050 O O . THR F 1 24 ? 60.547 73.769 86.812 1.00 27.50 1524 THR F O 1
ATOM 10054 N N . ILE F 1 25 ? 59.770 72.823 84.941 1.00 30.14 1525 ILE F N 1
ATOM 10055 C CA . ILE F 1 25 ? 60.513 71.587 85.209 1.00 30.58 1525 ILE F CA 1
ATOM 10056 C C . ILE F 1 25 ? 61.511 71.290 84.093 1.00 29.71 1525 ILE F C 1
ATOM 10057 O O . ILE F 1 25 ? 62.345 70.398 84.209 1.00 26.97 1525 ILE F O 1
ATOM 10062 N N . ARG F 1 26 ? 61.407 72.050 83.010 1.00 31.34 1526 ARG F N 1
ATOM 10063 C CA . ARG F 1 26 ? 62.275 71.891 81.852 1.00 31.52 1526 ARG F CA 1
ATOM 10064 C C . ARG F 1 26 ? 63.766 71.807 82.230 1.00 33.25 1526 ARG F C 1
ATOM 10065 O O . ARG F 1 26 ? 64.481 70.939 81.726 1.00 33.52 1526 ARG F O 1
ATOM 10073 N N . PRO F 1 27 ? 64.251 72.696 83.127 1.00 34.90 1527 PRO F N 1
ATOM 10074 C CA . PRO F 1 27 ? 65.665 72.689 83.541 1.00 36.38 1527 PRO F CA 1
ATOM 10075 C C . PRO F 1 27 ? 66.139 71.321 84.032 1.00 37.93 1527 PRO F C 1
ATOM 10076 O O . PRO F 1 27 ? 67.319 70.977 83.937 1.00 36.51 1527 PRO F O 1
ATOM 10080 N N . GLN F 1 28 ? 65.205 70.542 84.559 1.00 41.72 1528 GLN F N 1
ATOM 10081 C CA . GLN F 1 28 ? 65.528 69.232 85.090 1.00 41.87 1528 GLN F CA 1
ATOM 10082 C C . GLN F 1 28 ? 65.649 68.143 84.052 1.00 40.81 1528 GLN F C 1
ATOM 10083 O O . GLN F 1 28 ? 65.849 66.983 84.396 1.00 42.07 1528 GLN F O 1
ATOM 10089 N N . PHE F 1 29 ? 65.535 68.509 82.781 1.00 29.78 1529 PHE F N 1
ATOM 10090 C CA . PHE F 1 29 ? 65.664 67.533 81.706 1.00 28.19 1529 PHE F CA 1
ATOM 10091 C C . PHE F 1 29 ? 66.616 68.057 80.640 1.00 28.18 1529 PHE F C 1
ATOM 10092 O O . PHE F 1 29 ? 66.854 69.257 80.564 1.00 27.37 1529 PHE F O 1
ATOM 10100 N N . ASP F 1 30 ? 67.174 67.152 79.840 1.00 34.11 1530 ASP F N 1
ATOM 10101 C CA . ASP F 1 30 ? 68.099 67.519 78.766 1.00 34.63 1530 ASP F CA 1
ATOM 10102 C C . ASP F 1 30 ? 67.346 67.541 77.443 1.00 35.31 1530 ASP F C 1
ATOM 10103 O O . ASP F 1 30 ? 67.804 68.130 76.454 1.00 34.55 1530 ASP F O 1
ATOM 10108 N N . PHE F 1 31 ? 66.186 66.889 77.436 1.00 35.16 1531 PHE F N 1
ATOM 10109 C CA . PHE F 1 31 ? 65.360 66.795 76.243 1.00 35.71 1531 PHE F CA 1
ATOM 10110 C C . PHE F 1 31 ? 63.916 66.478 76.616 1.00 35.62 1531 PHE F C 1
ATOM 10111 O O . PHE F 1 31 ? 63.653 65.756 77.582 1.00 33.37 1531 PHE F O 1
ATOM 10119 N N . VAL F 1 32 ? 62.980 67.030 75.850 1.00 31.12 1532 VAL F N 1
ATOM 10120 C CA . VAL F 1 32 ? 61.563 66.806 76.102 1.00 30.04 1532 VAL F CA 1
ATOM 10121 C C . VAL F 1 32 ? 60.823 66.406 74.834 1.00 29.88 1532 VAL F C 1
ATOM 10122 O O . VAL F 1 32 ? 60.949 67.066 73.802 1.00 29.88 1532 VAL F O 1
ATOM 10126 N N . ILE F 1 33 ? 60.053 65.321 74.922 1.00 35.09 1533 ILE F N 1
ATOM 10127 C CA . ILE F 1 33 ? 59.275 64.812 73.794 1.00 32.04 1533 ILE F CA 1
ATOM 10128 C C . ILE F 1 33 ? 57.799 64.985 74.141 1.00 32.79 1533 ILE F C 1
ATOM 10129 O O . ILE F 1 33 ? 57.360 64.576 75.219 1.00 30.80 1533 ILE F O 1
ATOM 10134 N N . VAL F 1 34 ? 57.039 65.583 73.227 1.00 28.25 1534 VAL F N 1
ATOM 10135 C CA . VAL F 1 34 ? 55.622 65.832 73.465 1.00 28.28 1534 VAL F CA 1
ATOM 10136 C C . VAL F 1 34 ? 54.675 65.318 72.372 1.00 28.84 1534 VAL F C 1
ATOM 10137 O O . VAL F 1 34 ? 54.937 65.485 71.178 1.00 27.96 1534 VAL F O 1
ATOM 10141 N N . ASN F 1 35 ? 53.575 64.694 72.782 1.00 27.05 1535 ASN F N 1
ATOM 10142 C CA . ASN F 1 35 ? 52.595 64.231 71.810 1.00 28.42 1535 ASN F CA 1
ATOM 10143 C C . ASN F 1 35 ? 51.575 65.349 71.645 1.00 27.96 1535 ASN F C 1
ATOM 10144 O O . ASN F 1 35 ? 50.921 65.754 72.606 1.00 26.67 1535 ASN F O 1
ATOM 10149 N N . MET F 1 36 ? 51.446 65.843 70.417 1.00 29.50 1536 MET F N 1
ATOM 10150 C CA . MET F 1 36 ? 50.544 66.948 70.123 1.00 29.71 1536 MET F CA 1
ATOM 10151 C C . MET F 1 36 ? 49.359 66.563 69.232 1.00 30.39 1536 MET F C 1
ATOM 10152 O O . MET F 1 36 ? 48.653 67.438 68.734 1.00 30.81 1536 MET F O 1
ATOM 10157 N N . GLU F 1 37 ? 49.133 65.264 69.059 1.00 23.51 1537 GLU F N 1
ATOM 10158 C CA . GLU F 1 37 ? 48.064 64.765 68.192 1.00 26.33 1537 GLU F CA 1
ATOM 10159 C C . GLU F 1 37 ? 46.654 65.343 68.417 1.00 26.38 1537 GLU F C 1
ATOM 10160 O O . GLU F 1 37 ? 45.818 65.298 67.520 1.00 26.12 1537 GLU F O 1
ATOM 10166 N N . ASN F 1 38 ? 46.386 65.894 69.592 1.00 30.23 1538 ASN F N 1
ATOM 10167 C CA . ASN F 1 38 ? 45.065 66.467 69.862 1.00 30.32 1538 ASN F CA 1
ATOM 10168 C C . ASN F 1 38 ? 45.148 67.977 70.113 1.00 30.01 1538 ASN F C 1
ATOM 10169 O O . ASN F 1 38 ? 44.171 68.583 70.545 1.00 29.31 1538 ASN F O 1
ATOM 10174 N N . SER F 1 39 ? 46.308 68.572 69.845 1.00 28.60 1539 SER F N 1
ATOM 10175 C CA . SER F 1 39 ? 46.547 70.008 70.070 1.00 31.95 1539 SER F CA 1
ATOM 10176 C C . SER F 1 39 ? 45.522 70.997 69.518 1.00 31.59 1539 SER F C 1
ATOM 10177 O O . SER F 1 39 ? 45.142 71.948 70.214 1.00 29.64 1539 SER F O 1
ATOM 10180 N N . ALA F 1 40 ? 45.103 70.789 68.269 1.00 34.59 1540 ALA F N 1
ATOM 10181 C CA . ALA F 1 40 ? 44.146 71.683 67.619 1.00 36.33 1540 ALA F CA 1
ATOM 10182 C C . ALA F 1 40 ? 42.704 71.330 67.956 1.00 37.77 1540 ALA F C 1
ATOM 10183 O O . ALA F 1 40 ? 42.095 70.486 67.298 1.00 37.94 1540 ALA F O 1
ATOM 10185 N N . GLY F 1 41 ? 42.166 71.985 68.982 1.00 43.65 1541 GLY F N 1
ATOM 10186 C CA . GLY F 1 41 ? 40.793 71.741 69.386 1.00 43.86 1541 GLY F CA 1
ATOM 10187 C C . GLY F 1 41 ? 40.377 70.284 69.503 1.00 44.01 1541 GLY F C 1
ATOM 10188 O O . GLY F 1 41 ? 39.202 69.953 69.306 1.00 45.39 1541 GLY F O 1
ATOM 10189 N N . GLY F 1 42 ? 41.327 69.411 69.830 1.00 39.12 1542 GLY F N 1
ATOM 10190 C CA . GLY F 1 42 ? 41.018 67.995 69.971 1.00 38.75 1542 GLY F CA 1
ATOM 10191 C C . GLY F 1 42 ? 41.500 67.113 68.831 1.00 39.94 1542 GLY F C 1
ATOM 10192 O O . GLY F 1 42 ? 41.751 65.924 69.025 1.00 40.90 1542 GLY F O 1
ATOM 10193 N N . PHE F 1 43 ? 41.652 67.691 67.644 1.00 41.29 1543 PHE F N 1
ATOM 10194 C CA . PHE F 1 43 ? 42.086 66.935 66.474 1.00 41.83 1543 PHE F CA 1
ATOM 10195 C C . PHE F 1 43 ? 43.234 67.629 65.749 1.00 40.76 1543 PHE F C 1
ATOM 10196 O O . PHE F 1 43 ? 43.158 68.819 65.455 1.00 41.23 1543 PHE F O 1
ATOM 10204 N N . GLY F 1 44 ? 44.292 66.879 65.459 1.00 38.88 1544 GLY F N 1
ATOM 10205 C CA . GLY F 1 44 ? 45.431 67.445 64.757 1.00 38.36 1544 GLY F CA 1
ATOM 10206 C C . GLY F 1 44 ? 46.197 68.518 65.513 1.00 39.01 1544 GLY F C 1
ATOM 10207 O O . GLY F 1 44 ? 45.886 68.843 66.665 1.00 39.45 1544 GLY F O 1
ATOM 10208 N N . MET F 1 45 ? 47.211 69.071 64.852 1.00 41.36 1545 MET F N 1
ATOM 10209 C CA . MET F 1 45 ? 48.051 70.112 65.434 1.00 39.84 1545 MET F CA 1
ATOM 10210 C C . MET F 1 45 ? 48.194 71.247 64.429 1.00 41.26 1545 MET F C 1
ATOM 10211 O O . MET F 1 45 ? 48.500 71.014 63.260 1.00 41.43 1545 MET F O 1
ATOM 10216 N N . HIS F 1 46 ? 47.950 72.476 64.870 1.00 35.85 1546 HIS F N 1
ATOM 10217 C CA . HIS F 1 46 ? 48.094 73.607 63.968 1.00 37.29 1546 HIS F CA 1
ATOM 10218 C C . HIS F 1 46 ? 49.451 74.277 64.209 1.00 38.62 1546 HIS F C 1
ATOM 10219 O O . HIS F 1 46 ? 50.249 73.781 65.010 1.00 38.36 1546 HIS F O 1
ATOM 10226 N N . ARG F 1 47 ? 49.732 75.382 63.525 1.00 40.68 1547 ARG F N 1
ATOM 10227 C CA . ARG F 1 47 ? 51.028 76.028 63.699 1.00 43.23 1547 ARG F CA 1
ATOM 10228 C C . ARG F 1 47 ? 51.207 76.712 65.054 1.00 43.27 1547 ARG F C 1
ATOM 10229 O O . ARG F 1 47 ? 52.319 76.768 65.577 1.00 43.87 1547 ARG F O 1
ATOM 10237 N N . ASP F 1 48 ? 50.124 77.234 65.622 1.00 45.19 1548 ASP F N 1
ATOM 10238 C CA . ASP F 1 48 ? 50.204 77.892 66.921 1.00 45.83 1548 ASP F CA 1
ATOM 10239 C C . ASP F 1 48 ? 50.594 76.901 68.005 1.00 45.23 1548 ASP F C 1
ATOM 10240 O O . ASP F 1 48 ? 51.422 77.200 68.859 1.00 45.31 1548 ASP F O 1
ATOM 10245 N N . ALA F 1 49 ? 49.981 75.724 67.968 1.00 42.42 1549 ALA F N 1
ATOM 10246 C CA . ALA F 1 49 ? 50.272 74.687 68.940 1.00 40.76 1549 ALA F CA 1
ATOM 10247 C C . ALA F 1 49 ? 51.765 74.410 68.911 1.00 39.96 1549 ALA F C 1
ATOM 10248 O O . ALA F 1 49 ? 52.459 74.549 69.913 1.00 39.76 1549 ALA F O 1
ATOM 10250 N N . ALA F 1 50 ? 52.245 74.031 67.733 1.00 32.73 1550 ALA F N 1
ATOM 10251 C CA . ALA F 1 50 ? 53.639 73.704 67.536 1.00 33.36 1550 ALA F CA 1
ATOM 10252 C C . ALA F 1 50 ? 54.566 74.791 68.062 1.00 33.34 1550 ALA F C 1
ATOM 10253 O O . ALA F 1 50 ? 55.431 74.515 68.888 1.00 32.17 1550 ALA F O 1
ATOM 10255 N N . ARG F 1 51 ? 54.395 76.024 67.596 1.00 40.39 1551 ARG F N 1
ATOM 10256 C CA . ARG F 1 51 ? 55.260 77.098 68.070 1.00 41.43 1551 ARG F CA 1
ATOM 10257 C C . ARG F 1 51 ? 55.185 77.237 69.583 1.00 38.77 1551 ARG F C 1
ATOM 10258 O O . ARG F 1 51 ? 56.208 77.406 70.242 1.00 39.77 1551 ARG F O 1
ATOM 10266 N N . GLY F 1 52 ? 53.977 77.153 70.132 1.00 39.20 1552 GLY F N 1
ATOM 10267 C CA . GLY F 1 52 ? 53.804 77.270 71.572 1.00 37.67 1552 GLY F CA 1
ATOM 10268 C C . GLY F 1 52 ? 54.498 76.152 72.331 1.00 39.05 1552 GLY F C 1
ATOM 10269 O O . GLY F 1 52 ? 55.004 76.362 73.435 1.00 37.95 1552 GLY F O 1
ATOM 10270 N N . ALA F 1 53 ? 54.530 74.963 71.729 1.00 43.61 1553 ALA F N 1
ATOM 10271 C CA . ALA F 1 53 ? 55.162 73.795 72.335 1.00 44.10 1553 ALA F CA 1
ATOM 10272 C C . ALA F 1 53 ? 56.684 73.929 72.337 1.00 44.62 1553 ALA F C 1
ATOM 10273 O O . ALA F 1 53 ? 57.341 73.639 73.335 1.00 43.92 1553 ALA F O 1
ATOM 10275 N N . LEU F 1 54 ? 57.243 74.356 71.213 1.00 40.51 1554 LEU F N 1
ATOM 10276 C CA . LEU F 1 54 ? 58.686 74.538 71.112 1.00 41.09 1554 LEU F CA 1
ATOM 10277 C C . LEU F 1 54 ? 59.130 75.648 72.068 1.00 41.91 1554 LEU F C 1
ATOM 10278 O O . LEU F 1 54 ? 60.095 75.496 72.809 1.00 41.18 1554 LEU F O 1
ATOM 10283 N N . GLU F 1 55 ? 58.404 76.760 72.050 1.00 38.98 1555 GLU F N 1
ATOM 10284 C CA . GLU F 1 55 ? 58.692 77.892 72.921 1.00 39.28 1555 GLU F CA 1
ATOM 10285 C C . GLU F 1 55 ? 58.728 77.444 74.382 1.00 37.80 1555 GLU F C 1
ATOM 10286 O O . GLU F 1 55 ? 59.511 77.959 75.181 1.00 39.37 1555 GLU F O 1
ATOM 10292 N N . ALA F 1 56 ? 57.877 76.480 74.724 1.00 31.65 1556 ALA F N 1
ATOM 10293 C CA . ALA F 1 56 ? 57.799 75.975 76.092 1.00 28.81 1556 ALA F CA 1
ATOM 10294 C C . ALA F 1 56 ? 58.953 75.052 76.483 1.00 27.28 1556 ALA F C 1
ATOM 10295 O O . ALA F 1 56 ? 59.156 74.786 77.668 1.00 25.23 1556 ALA F O 1
ATOM 10297 N N . GLY F 1 57 ? 59.696 74.556 75.496 1.00 27.39 1557 GLY F N 1
ATOM 10298 C CA . GLY F 1 57 ? 60.826 73.691 75.791 1.00 25.85 1557 GLY F CA 1
ATOM 10299 C C . GLY F 1 57 ? 60.815 72.302 75.175 1.00 25.54 1557 GLY F C 1
ATOM 10300 O O . GLY F 1 57 ? 61.624 71.455 75.552 1.00 24.26 1557 GLY F O 1
ATOM 10301 N N . ALA F 1 58 ? 59.914 72.060 74.226 1.00 30.85 1558 ALA F N 1
ATOM 10302 C CA . ALA F 1 58 ? 59.819 70.754 73.582 1.00 30.62 1558 ALA F CA 1
ATOM 10303 C C . ALA F 1 58 ? 60.846 70.598 72.468 1.00 30.69 1558 ALA F C 1
ATOM 10304 O O . ALA F 1 58 ? 60.990 71.472 71.619 1.00 32.55 1558 ALA F O 1
ATOM 10306 N N . GLY F 1 59 ? 61.558 69.480 72.473 1.00 31.59 1559 GLY F N 1
ATOM 10307 C CA . GLY F 1 59 ? 62.561 69.245 71.453 1.00 31.87 1559 GLY F CA 1
ATOM 10308 C C . GLY F 1 59 ? 62.054 68.364 70.329 1.00 34.05 1559 GLY F C 1
ATOM 10309 O O . GLY F 1 59 ? 62.634 68.314 69.244 1.00 35.72 1559 GLY F O 1
ATOM 10310 N N . CYS F 1 60 ? 60.968 67.651 70.589 1.00 33.47 1560 CYS F N 1
ATOM 10311 C CA . CYS F 1 60 ? 60.391 66.787 69.575 1.00 34.50 1560 CYS F CA 1
ATOM 10312 C C . CYS F 1 60 ? 58.888 66.706 69.752 1.00 32.06 1560 CYS F C 1
ATOM 10313 O O . CYS F 1 60 ? 58.388 66.629 70.869 1.00 34.10 1560 CYS F O 1
ATOM 10316 N N . LEU F 1 61 ? 58.181 66.739 68.633 1.00 32.77 1561 LEU F N 1
ATOM 10317 C CA . LEU F 1 61 ? 56.732 66.660 68.623 1.00 32.69 1561 LEU F CA 1
ATOM 10318 C C . LEU F 1 61 ? 56.292 65.360 67.946 1.00 33.57 1561 LEU F C 1
ATOM 10319 O O . LEU F 1 61 ? 56.644 65.103 66.795 1.00 32.28 1561 LEU F O 1
ATOM 10324 N N . THR F 1 62 ? 55.542 64.530 68.665 1.00 36.46 1562 THR F N 1
ATOM 10325 C CA . THR F 1 62 ? 55.063 63.278 68.091 1.00 36.58 1562 THR F CA 1
ATOM 10326 C C . THR F 1 62 ? 53.567 63.408 67.863 1.00 37.49 1562 THR F C 1
ATOM 10327 O O . THR F 1 62 ? 52.884 64.144 68.583 1.00 37.05 1562 THR F O 1
ATOM 10331 N N . LEU F 1 63 ? 53.068 62.699 66.854 1.00 31.58 1563 LEU F N 1
ATOM 10332 C CA . LEU F 1 63 ? 51.653 62.742 66.502 1.00 34.15 1563 LEU F CA 1
ATOM 10333 C C . LEU F 1 63 ? 51.026 61.367 66.610 1.00 35.07 1563 LEU F C 1
ATOM 10334 O O . LEU F 1 63 ? 51.279 60.626 67.559 1.00 36.19 1563 LEU F O 1
ATOM 10339 N N . GLY F 1 64 ? 50.211 61.025 65.625 1.00 36.23 1564 GLY F N 1
ATOM 10340 C CA . GLY F 1 64 ? 49.569 59.729 65.629 1.00 37.06 1564 GLY F CA 1
ATOM 10341 C C . GLY F 1 64 ? 48.265 59.716 64.864 1.00 37.28 1564 GLY F C 1
ATOM 10342 O O . GLY F 1 64 ? 48.172 60.214 63.744 1.00 36.38 1564 GLY F O 1
ATOM 10343 N N . ASN F 1 65 ? 47.258 59.141 65.505 1.00 35.05 1565 ASN F N 1
ATOM 10344 C CA . ASN F 1 65 ? 45.901 58.989 64.988 1.00 34.99 1565 ASN F CA 1
ATOM 10345 C C . ASN F 1 65 ? 45.385 60.147 64.117 1.00 34.20 1565 ASN F C 1
ATOM 10346 O O . ASN F 1 65 ? 45.106 59.963 62.936 1.00 33.07 1565 ASN F O 1
ATOM 10351 N N . HIS F 1 66 ? 45.245 61.329 64.715 1.00 29.19 1566 HIS F N 1
ATOM 10352 C CA . HIS F 1 66 ? 44.735 62.509 64.020 1.00 29.16 1566 HIS F CA 1
ATOM 10353 C C . HIS F 1 66 ? 45.832 63.417 63.492 1.00 28.44 1566 HIS F C 1
ATOM 10354 O O . HIS F 1 66 ? 45.672 64.645 63.443 1.00 26.40 1566 HIS F O 1
ATOM 10361 N N . ALA F 1 67 ? 46.936 62.800 63.081 1.00 31.53 1567 ALA F N 1
ATOM 10362 C CA . ALA F 1 67 ? 48.079 63.529 62.562 1.00 32.45 1567 ALA F CA 1
ATOM 10363 C C . ALA F 1 67 ? 47.748 64.447 61.411 1.00 31.38 1567 ALA F C 1
ATOM 10364 O O . ALA F 1 67 ? 48.476 65.394 61.164 1.00 31.30 1567 ALA F O 1
ATOM 10366 N N . TRP F 1 68 ? 46.654 64.179 60.709 1.00 39.94 1568 TRP F N 1
ATOM 10367 C CA . TRP F 1 68 ? 46.304 64.977 59.537 1.00 39.79 1568 TRP F CA 1
ATOM 10368 C C . TRP F 1 68 ? 45.004 65.780 59.589 1.00 41.21 1568 TRP F C 1
ATOM 10369 O O . TRP F 1 68 ? 44.623 66.403 58.595 1.00 41.04 1568 TRP F O 1
ATOM 10380 N N . HIS F 1 69 ? 44.333 65.796 60.734 1.00 35.96 1569 HIS F N 1
ATOM 10381 C CA . HIS F 1 69 ? 43.062 66.500 60.824 1.00 37.52 1569 HIS F CA 1
ATOM 10382 C C . HIS F 1 69 ? 43.065 68.019 60.695 1.00 37.47 1569 HIS F C 1
ATOM 10383 O O . HIS F 1 69 ? 42.003 68.617 60.493 1.00 36.44 1569 HIS F O 1
ATOM 10390 N N . HIS F 1 70 ? 44.233 68.648 60.804 1.00 42.34 1570 HIS F N 1
ATOM 10391 C CA . HIS F 1 70 ? 44.319 70.101 60.640 1.00 42.64 1570 HIS F CA 1
ATOM 10392 C C . HIS F 1 70 ? 45.237 70.397 59.457 1.00 43.21 1570 HIS F C 1
ATOM 10393 O O . HIS F 1 70 ? 46.354 69.889 59.402 1.00 44.99 1570 HIS F O 1
ATOM 10400 N N . LYS F 1 71 ? 44.775 71.219 58.516 1.00 32.72 1571 LYS F N 1
ATOM 10401 C CA . LYS F 1 71 ? 45.557 71.504 57.312 1.00 35.86 1571 LYS F CA 1
ATOM 10402 C C . LYS F 1 71 ? 46.976 72.031 57.544 1.00 35.26 1571 LYS F C 1
ATOM 10403 O O . LYS F 1 71 ? 47.865 71.788 56.725 1.00 34.42 1571 LYS F O 1
ATOM 10409 N N . ASP F 1 72 ? 47.190 72.727 58.659 1.00 42.19 1572 ASP F N 1
ATOM 10410 C CA . ASP F 1 72 ? 48.503 73.278 58.987 1.00 41.92 1572 ASP F CA 1
ATOM 10411 C C . ASP F 1 72 ? 49.615 72.233 59.017 1.00 42.25 1572 ASP F C 1
ATOM 10412 O O . ASP F 1 72 ? 50.793 72.561 58.887 1.00 43.13 1572 ASP F O 1
ATOM 10417 N N . ILE F 1 73 ? 49.244 70.971 59.180 1.00 36.53 1573 ILE F N 1
ATOM 10418 C CA . ILE F 1 73 ? 50.226 69.898 59.232 1.00 36.71 1573 ILE F CA 1
ATOM 10419 C C . ILE F 1 73 ? 50.983 69.738 57.913 1.00 36.75 1573 ILE F C 1
ATOM 10420 O O . ILE F 1 73 ? 52.150 69.329 57.896 1.00 36.79 1573 ILE F O 1
ATOM 10425 N N . TYR F 1 74 ? 50.330 70.080 56.808 1.00 39.84 1574 TYR F N 1
ATOM 10426 C CA . TYR F 1 74 ? 50.949 69.931 55.495 1.00 40.01 1574 TYR F CA 1
ATOM 10427 C C . TYR F 1 74 ? 52.078 70.902 55.208 1.00 39.05 1574 TYR F C 1
ATOM 10428 O O . TYR F 1 74 ? 53.143 70.492 54.760 1.00 37.77 1574 TYR F O 1
ATOM 10437 N N . PRO F 1 75 ? 51.857 72.205 55.423 1.00 34.61 1575 PRO F N 1
ATOM 10438 C CA . PRO F 1 75 ? 52.993 73.087 55.152 1.00 35.29 1575 PRO F CA 1
ATOM 10439 C C . PRO F 1 75 ? 54.117 72.850 56.185 1.00 36.70 1575 PRO F C 1
ATOM 10440 O O . PRO F 1 75 ? 55.304 72.887 55.843 1.00 34.92 1575 PRO F O 1
ATOM 10444 N N . MET F 1 76 ? 53.744 72.571 57.437 1.00 41.78 1576 MET F N 1
ATOM 10445 C CA . MET F 1 76 ? 54.743 72.329 58.484 1.00 42.60 1576 MET F CA 1
ATOM 10446 C C . MET F 1 76 ? 55.663 71.156 58.156 1.00 43.66 1576 MET F C 1
ATOM 10447 O O . MET F 1 76 ? 56.873 71.238 58.366 1.00 44.79 1576 MET F O 1
ATOM 10452 N N . LEU F 1 77 ? 55.098 70.064 57.648 1.00 45.38 1577 LEU F N 1
ATOM 10453 C CA . LEU F 1 77 ? 55.911 68.905 57.302 1.00 47.00 1577 LEU F CA 1
ATOM 10454 C C . LEU F 1 77 ? 56.681 69.169 56.023 1.00 48.90 1577 LEU F C 1
ATOM 10455 O O . LEU F 1 77 ? 57.731 68.572 55.779 1.00 48.84 1577 LEU F O 1
ATOM 10460 N N . SER F 1 78 ? 56.148 70.075 55.211 1.00 44.77 1578 SER F N 1
ATOM 10461 C CA . SER F 1 78 ? 56.754 70.424 53.934 1.00 46.28 1578 SER F CA 1
ATOM 10462 C C . SER F 1 78 ? 58.036 71.232 54.116 1.00 46.30 1578 SER F C 1
ATOM 10463 O O . SER F 1 78 ? 59.086 70.864 53.588 1.00 44.35 1578 SER F O 1
ATOM 10466 N N . GLU F 1 79 ? 57.941 72.326 54.869 1.00 56.36 1579 GLU F N 1
ATOM 10467 C CA . GLU F 1 79 ? 59.081 73.205 55.119 1.00 57.57 1579 GLU F CA 1
ATOM 10468 C C . GLU F 1 79 ? 60.166 72.595 56.003 1.00 57.95 1579 GLU F C 1
ATOM 10469 O O . GLU F 1 79 ? 61.238 73.176 56.161 1.00 58.86 1579 GLU F O 1
ATOM 10475 N N . ASP F 1 80 ? 59.876 71.425 56.571 1.00 49.07 1580 ASP F N 1
ATOM 10476 C CA . ASP F 1 80 ? 60.806 70.675 57.428 1.00 47.70 1580 ASP F CA 1
ATOM 10477 C C . ASP F 1 80 ? 61.676 71.500 58.377 1.00 46.94 1580 ASP F C 1
ATOM 10478 O O . ASP F 1 80 ? 62.898 71.345 58.404 1.00 46.09 1580 ASP F O 1
ATOM 10483 N N . THR F 1 81 ? 61.051 72.366 59.168 1.00 55.11 1581 THR F N 1
ATOM 10484 C CA . THR F 1 81 ? 61.800 73.193 60.110 1.00 54.10 1581 THR F CA 1
ATOM 10485 C C . THR F 1 81 ? 61.532 72.759 61.545 1.00 52.40 1581 THR F C 1
ATOM 10486 O O . THR F 1 81 ? 62.453 72.684 62.351 1.00 53.07 1581 THR F O 1
ATOM 10490 N N . TYR F 1 82 ? 60.271 72.481 61.863 1.00 45.65 1582 TYR F N 1
ATOM 10491 C CA . TYR F 1 82 ? 59.910 72.033 63.199 1.00 43.99 1582 TYR F CA 1
ATOM 10492 C C . TYR F 1 82 ? 60.245 70.547 63.307 1.00 42.52 1582 TYR F C 1
ATOM 10493 O O . TYR F 1 82 ? 60.000 69.778 62.375 1.00 41.95 1582 TYR F O 1
ATOM 10502 N N . PRO F 1 83 ? 60.811 70.125 64.450 1.00 37.82 1583 PRO F N 1
ATOM 10503 C CA . PRO F 1 83 ? 61.186 68.726 64.691 1.00 36.90 1583 PRO F CA 1
ATOM 10504 C C . PRO F 1 83 ? 59.953 67.858 64.919 1.00 37.19 1583 PRO F C 1
ATOM 10505 O O . PRO F 1 83 ? 59.711 67.389 66.033 1.00 37.17 1583 PRO F O 1
ATOM 10509 N N . ILE F 1 84 ? 59.180 67.642 63.859 1.00 43.11 1584 ILE F N 1
ATOM 10510 C CA . ILE F 1 84 ? 57.956 66.856 63.954 1.00 41.31 1584 ILE F CA 1
ATOM 10511 C C . ILE F 1 84 ? 58.136 65.407 63.526 1.00 40.85 1584 ILE F C 1
ATOM 10512 O O . ILE F 1 84 ? 58.896 65.087 62.611 1.00 41.62 1584 ILE F O 1
ATOM 10517 N N . VAL F 1 85 ? 57.425 64.523 64.205 1.00 38.53 1585 VAL F N 1
ATOM 10518 C CA . VAL F 1 85 ? 57.486 63.111 63.886 1.00 37.22 1585 VAL F CA 1
ATOM 10519 C C . VAL F 1 85 ? 56.065 62.580 63.828 1.00 35.92 1585 VAL F C 1
ATOM 10520 O O . VAL F 1 85 ? 55.303 62.726 64.782 1.00 35.16 1585 VAL F O 1
ATOM 10524 N N . ARG F 1 86 ? 55.696 62.007 62.689 1.00 37.28 1586 ARG F N 1
ATOM 10525 C CA . ARG F 1 86 ? 54.372 61.429 62.529 1.00 34.34 1586 ARG F CA 1
ATOM 10526 C C . ARG F 1 86 ? 54.530 59.908 62.439 1.00 33.55 1586 ARG F C 1
ATOM 10527 O O . ARG F 1 86 ? 55.653 59.406 62.336 1.00 31.13 1586 ARG F O 1
ATOM 10535 N N . PRO F 1 87 ? 53.417 59.155 62.490 1.00 22.94 1587 PRO F N 1
ATOM 10536 C CA . PRO F 1 87 ? 53.474 57.695 62.416 1.00 22.50 1587 PRO F CA 1
ATOM 10537 C C . PRO F 1 87 ? 54.399 57.146 61.338 1.00 23.98 1587 PRO F C 1
ATOM 10538 O O . PRO F 1 87 ? 54.336 57.548 60.176 1.00 27.30 1587 PRO F O 1
ATOM 10542 N N . LEU F 1 88 ? 55.257 56.215 61.730 1.00 32.25 1588 LEU F N 1
ATOM 10543 C CA . LEU F 1 88 ? 56.217 55.617 60.815 1.00 33.40 1588 LEU F CA 1
ATOM 10544 C C . LEU F 1 88 ? 55.593 54.550 59.926 1.00 35.19 1588 LEU F C 1
ATOM 10545 O O . LEU F 1 88 ? 56.010 54.364 58.781 1.00 36.96 1588 LEU F O 1
ATOM 10550 N N . ASN F 1 89 ? 54.584 53.856 60.437 1.00 28.17 1589 ASN F N 1
ATOM 10551 C CA . ASN F 1 89 ? 53.966 52.792 59.664 1.00 30.12 1589 ASN F CA 1
ATOM 10552 C C . ASN F 1 89 ? 52.933 53.203 58.607 1.00 31.26 1589 ASN F C 1
ATOM 10553 O O . ASN F 1 89 ? 52.181 52.360 58.111 1.00 30.10 1589 ASN F O 1
ATOM 10558 N N . TYR F 1 90 ? 52.891 54.493 58.271 1.00 39.56 1590 TYR F N 1
ATOM 10559 C CA . TYR F 1 90 ? 52.012 54.958 57.202 1.00 41.75 1590 TYR F CA 1
ATOM 10560 C C . TYR F 1 90 ? 52.807 54.551 55.984 1.00 44.87 1590 TYR F C 1
ATOM 10561 O O . TYR F 1 90 ? 53.652 55.302 55.521 1.00 48.32 1590 TYR F O 1
ATOM 10570 N N . ALA F 1 91 ? 52.543 53.352 55.484 1.00 70.47 1591 ALA F N 1
ATOM 10571 C CA . ALA F 1 91 ? 53.256 52.796 54.339 1.00 73.71 1591 ALA F CA 1
ATOM 10572 C C . ALA F 1 91 ? 53.477 53.691 53.114 1.00 74.94 1591 ALA F C 1
ATOM 10573 O O . ALA F 1 91 ? 54.606 53.813 52.636 1.00 76.52 1591 ALA F O 1
ATOM 10575 N N . ASP F 1 92 ? 52.409 54.302 52.605 1.00 50.52 1592 ASP F N 1
ATOM 10576 C CA . ASP F 1 92 ? 52.496 55.152 51.417 1.00 51.96 1592 ASP F CA 1
ATOM 10577 C C . ASP F 1 92 ? 53.791 55.967 51.377 1.00 52.77 1592 ASP F C 1
ATOM 10578 O O . ASP F 1 92 ? 53.997 56.885 52.179 1.00 52.27 1592 ASP F O 1
ATOM 10583 N N . PRO F 1 93 ? 54.678 55.642 50.425 1.00 64.06 1593 PRO F N 1
ATOM 10584 C CA . PRO F 1 93 ? 55.974 56.300 50.234 1.00 64.12 1593 PRO F CA 1
ATOM 10585 C C . PRO F 1 93 ? 55.870 57.794 49.944 1.00 63.17 1593 PRO F C 1
ATOM 10586 O O . PRO F 1 93 ? 56.872 58.509 49.962 1.00 63.84 1593 PRO F O 1
ATOM 10590 N N . GLY F 1 94 ? 54.660 58.263 49.668 1.00 53.35 1594 GLY F N 1
ATOM 10591 C CA . GLY F 1 94 ? 54.481 59.672 49.381 1.00 50.36 1594 GLY F CA 1
ATOM 10592 C C . GLY F 1 94 ? 54.042 60.467 50.593 1.00 48.89 1594 GLY F C 1
ATOM 10593 O O . GLY F 1 94 ? 53.921 61.689 50.518 1.00 48.63 1594 GLY F O 1
ATOM 10594 N N . THR F 1 95 ? 53.813 59.779 51.711 1.00 46.70 1595 THR F N 1
ATOM 10595 C CA . THR F 1 95 ? 53.364 60.433 52.939 1.00 44.94 1595 THR F CA 1
ATOM 10596 C C . THR F 1 95 ? 54.354 61.481 53.438 1.00 42.50 1595 THR F C 1
ATOM 10597 O O . THR F 1 95 ? 55.533 61.202 53.628 1.00 43.13 1595 THR F O 1
ATOM 10601 N N . PRO F 1 96 ? 53.873 62.712 53.655 1.00 39.41 1596 PRO F N 1
ATOM 10602 C CA . PRO F 1 96 ? 54.676 63.842 54.129 1.00 39.10 1596 PRO F CA 1
ATOM 10603 C C . PRO F 1 96 ? 55.401 63.594 55.456 1.00 38.47 1596 PRO F C 1
ATOM 10604 O O . PRO F 1 96 ? 54.965 62.775 56.276 1.00 36.10 1596 PRO F O 1
ATOM 10608 N N . GLY F 1 97 ? 56.509 64.312 55.645 1.00 35.32 1597 GLY F N 1
ATOM 10609 C CA . GLY F 1 97 ? 57.296 64.206 56.863 1.00 33.27 1597 GLY F CA 1
ATOM 10610 C C . GLY F 1 97 ? 57.986 62.878 57.073 1.00 31.73 1597 GLY F C 1
ATOM 10611 O O . GLY F 1 97 ? 58.110 62.077 56.144 1.00 32.69 1597 GLY F O 1
ATOM 10612 N N . VAL F 1 98 ? 58.431 62.642 58.306 1.00 27.67 1598 VAL F N 1
ATOM 10613 C CA . VAL F 1 98 ? 59.123 61.403 58.638 1.00 27.38 1598 VAL F CA 1
ATOM 10614 C C . VAL F 1 98 ? 58.562 60.692 59.865 1.00 27.56 1598 VAL F C 1
ATOM 10615 O O . VAL F 1 98 ? 57.867 61.289 60.697 1.00 22.24 1598 VAL F O 1
ATOM 10619 N N . GLY F 1 99 ? 58.885 59.403 59.959 1.00 31.85 1599 GLY F N 1
ATOM 10620 C CA . GLY F 1 99 ? 58.432 58.586 61.068 1.00 34.02 1599 GLY F CA 1
ATOM 10621 C C . GLY F 1 99 ? 59.430 58.544 62.205 1.00 35.89 1599 GLY F C 1
ATOM 10622 O O . GLY F 1 99 ? 59.178 57.912 63.221 1.00 36.76 1599 GLY F O 1
ATOM 10623 N N . TRP F 1 100 ? 60.563 59.219 62.034 1.00 38.29 1600 TRP F N 1
ATOM 10624 C CA . TRP F 1 100 ? 61.605 59.264 63.059 1.00 40.06 1600 TRP F CA 1
ATOM 10625 C C . TRP F 1 100 ? 62.645 60.345 62.765 1.00 39.06 1600 TRP F C 1
ATOM 10626 O O . TRP F 1 100 ? 62.979 60.604 61.611 1.00 37.65 1600 TRP F O 1
ATOM 10637 N N . ARG F 1 101 ? 63.139 60.971 63.829 1.00 48.98 1601 ARG F N 1
ATOM 10638 C CA . ARG F 1 101 ? 64.153 62.017 63.750 1.00 48.42 1601 ARG F CA 1
ATOM 10639 C C . ARG F 1 101 ? 65.211 61.734 64.804 1.00 49.61 1601 ARG F C 1
ATOM 10640 O O . ARG F 1 101 ? 64.878 61.344 65.927 1.00 49.33 1601 ARG F O 1
ATOM 10648 N N . THR F 1 102 ? 66.478 61.928 64.447 1.00 38.52 1602 THR F N 1
ATOM 10649 C CA . THR F 1 102 ? 67.571 61.718 65.395 1.00 39.64 1602 THR F CA 1
ATOM 10650 C C . THR F 1 102 ? 68.110 63.074 65.873 1.00 39.97 1602 THR F C 1
ATOM 10651 O O . THR F 1 102 ? 68.397 63.969 65.071 1.00 39.45 1602 THR F O 1
ATOM 10655 N N . PHE F 1 103 ? 68.233 63.214 67.188 1.00 38.62 1603 PHE F N 1
ATOM 10656 C CA . PHE F 1 103 ? 68.700 64.447 67.809 1.00 39.64 1603 PHE F CA 1
ATOM 10657 C C . PHE F 1 103 ? 70.030 64.258 68.541 1.00 41.54 1603 PHE F C 1
ATOM 10658 O O . PHE F 1 103 ? 70.398 63.141 68.914 1.00 41.39 1603 PHE F O 1
ATOM 10666 N N . ASP F 1 104 ? 70.748 65.359 68.743 1.00 44.97 1604 ASP F N 1
ATOM 10667 C CA . ASP F 1 104 ? 72.009 65.331 69.477 1.00 48.25 1604 ASP F CA 1
ATOM 10668 C C . ASP F 1 104 ? 71.680 65.926 70.837 1.00 49.07 1604 ASP F C 1
ATOM 10669 O O . ASP F 1 104 ? 71.521 67.135 70.958 1.00 49.54 1604 ASP F O 1
ATOM 10674 N N . VAL F 1 105 ? 71.549 65.081 71.855 1.00 66.68 1605 VAL F N 1
ATOM 10675 C CA . VAL F 1 105 ? 71.217 65.570 73.186 1.00 69.43 1605 VAL F CA 1
ATOM 10676 C C . VAL F 1 105 ? 72.448 66.168 73.865 1.00 71.05 1605 VAL F C 1
ATOM 10677 O O . VAL F 1 105 ? 72.440 67.334 74.271 1.00 72.17 1605 VAL F O 1
ATOM 10681 N N . ASN F 1 106 ? 73.502 65.370 73.989 1.00 66.34 1606 ASN F N 1
ATOM 10682 C CA . ASN F 1 106 ? 74.755 65.835 74.587 1.00 66.75 1606 ASN F CA 1
ATOM 10683 C C . ASN F 1 106 ? 75.894 65.009 74.006 1.00 66.70 1606 ASN F C 1
ATOM 10684 O O . ASN F 1 106 ? 76.460 64.146 74.679 1.00 67.06 1606 ASN F O 1
ATOM 10689 N N . GLY F 1 107 ? 76.221 65.278 72.746 1.00 59.19 1607 GLY F N 1
ATOM 10690 C CA . GLY F 1 107 ? 77.279 64.537 72.090 1.00 58.59 1607 GLY F CA 1
ATOM 10691 C C . GLY F 1 107 ? 76.793 63.132 71.813 1.00 58.31 1607 GLY F C 1
ATOM 10692 O O . GLY F 1 107 ? 77.522 62.313 71.254 1.00 58.58 1607 GLY F O 1
ATOM 10693 N N . GLU F 1 108 ? 75.555 62.857 72.222 1.00 58.49 1608 GLU F N 1
ATOM 10694 C CA . GLU F 1 108 ? 74.928 61.553 72.020 1.00 57.67 1608 GLU F CA 1
ATOM 10695 C C . GLU F 1 108 ? 73.673 61.689 71.167 1.00 54.97 1608 GLU F C 1
ATOM 10696 O O . GLU F 1 108 ? 73.056 62.752 71.114 1.00 54.30 1608 GLU F O 1
ATOM 10702 N N . LYS F 1 109 ? 73.291 60.596 70.518 1.00 54.71 1609 LYS F N 1
ATOM 10703 C CA . LYS F 1 109 ? 72.127 60.583 69.644 1.00 52.80 1609 LYS F CA 1
ATOM 10704 C C . LYS F 1 109 ? 70.872 59.965 70.258 1.00 49.52 1609 LYS F C 1
ATOM 10705 O O . LYS F 1 109 ? 70.918 58.867 70.812 1.00 48.79 1609 LYS F O 1
ATOM 10711 N N . LEU F 1 110 ? 69.756 60.684 70.151 1.00 44.47 1610 LEU F N 1
ATOM 10712 C CA . LEU F 1 110 ? 68.463 60.216 70.650 1.00 42.09 1610 LEU F CA 1
ATOM 10713 C C . LEU F 1 110 ? 67.507 60.134 69.456 1.00 41.45 1610 LEU F C 1
ATOM 10714 O O . LEU F 1 110 ? 67.296 61.127 68.753 1.00 41.49 1610 LEU F O 1
ATOM 10719 N N . THR F 1 111 ? 66.939 58.954 69.219 1.00 39.22 1611 THR F N 1
ATOM 10720 C CA . THR F 1 111 ? 66.012 58.770 68.110 1.00 37.75 1611 THR F CA 1
ATOM 10721 C C . THR F 1 111 ? 64.575 58.607 68.584 1.00 37.31 1611 THR F C 1
ATOM 10722 O O . THR F 1 111 ? 64.246 57.662 69.299 1.00 37.21 1611 THR F O 1
ATOM 10726 N N . VAL F 1 112 ? 63.724 59.545 68.184 1.00 41.68 1612 VAL F N 1
ATOM 10727 C CA . VAL F 1 112 ? 62.320 59.503 68.550 1.00 41.25 1612 VAL F CA 1
ATOM 10728 C C . VAL F 1 112 ? 61.561 58.976 67.344 1.00 42.92 1612 VAL F C 1
ATOM 10729 O O . VAL F 1 112 ? 61.737 59.462 66.227 1.00 43.13 1612 VAL F O 1
ATOM 10733 N N . VAL F 1 113 ? 60.721 57.975 67.568 1.00 44.64 1613 VAL F N 1
ATOM 10734 C CA . VAL F 1 113 ? 59.956 57.393 66.482 1.00 44.89 1613 VAL F CA 1
ATOM 10735 C C . VAL F 1 113 ? 58.495 57.163 66.864 1.00 45.34 1613 VAL F C 1
ATOM 10736 O O . VAL F 1 113 ? 58.195 56.539 67.887 1.00 45.28 1613 VAL F O 1
ATOM 10740 N N . ASN F 1 114 ? 57.595 57.676 66.027 1.00 38.89 1614 ASN F N 1
ATOM 10741 C CA . ASN F 1 114 ? 56.157 57.560 66.244 1.00 37.45 1614 ASN F CA 1
ATOM 10742 C C . ASN F 1 114 ? 55.616 56.303 65.556 1.00 36.45 1614 ASN F C 1
ATOM 10743 O O . ASN F 1 114 ? 55.959 56.020 64.407 1.00 36.96 1614 ASN F O 1
ATOM 10748 N N . LEU F 1 115 ? 54.789 55.547 66.276 1.00 36.26 1615 LEU F N 1
ATOM 10749 C CA . LEU F 1 115 ? 54.193 54.307 65.766 1.00 34.52 1615 LEU F CA 1
ATOM 10750 C C . LEU F 1 115 ? 52.685 54.297 65.976 1.00 34.37 1615 LEU F C 1
ATOM 10751 O O . LEU F 1 115 ? 52.180 54.885 66.932 1.00 35.21 1615 LEU F O 1
ATOM 10756 N N . LEU F 1 116 ? 51.975 53.596 65.098 1.00 32.53 1616 LEU F N 1
ATOM 10757 C CA . LEU F 1 116 ? 50.525 53.487 65.198 1.00 32.58 1616 LEU F CA 1
ATOM 10758 C C . LEU F 1 116 ? 50.088 52.034 65.422 1.00 33.18 1616 LEU F C 1
ATOM 10759 O O . LEU F 1 116 ? 50.651 51.105 64.829 1.00 34.49 1616 LEU F O 1
ATOM 10764 N N . GLY F 1 117 ? 49.093 51.852 66.290 1.00 30.55 1617 GLY F N 1
ATOM 10765 C CA . GLY F 1 117 ? 48.560 50.527 66.554 1.00 30.52 1617 GLY F CA 1
ATOM 10766 C C . GLY F 1 117 ? 47.450 50.252 65.548 1.00 31.44 1617 GLY F C 1
ATOM 10767 O O . GLY F 1 117 ? 46.996 51.171 64.860 1.00 31.31 1617 GLY F O 1
ATOM 10768 N N . ARG F 1 118 ? 47.002 49.004 65.453 1.00 36.23 1618 ARG F N 1
ATOM 10769 C CA . ARG F 1 118 ? 45.954 48.652 64.497 1.00 37.70 1618 ARG F CA 1
ATOM 10770 C C . ARG F 1 118 ? 44.663 48.103 65.095 1.00 38.04 1618 ARG F C 1
ATOM 10771 O O . ARG F 1 118 ? 43.586 48.317 64.539 1.00 37.27 1618 ARG F O 1
ATOM 10779 N N . VAL F 1 119 ? 44.765 47.395 66.216 1.00 38.75 1619 VAL F N 1
ATOM 10780 C CA . VAL F 1 119 ? 43.583 46.816 66.839 1.00 39.57 1619 VAL F CA 1
ATOM 10781 C C . VAL F 1 119 ? 42.626 47.887 67.328 1.00 40.25 1619 VAL F C 1
ATOM 10782 O O . VAL F 1 119 ? 42.988 48.745 68.141 1.00 40.62 1619 VAL F O 1
ATOM 10786 N N . PHE F 1 120 ? 41.400 47.816 66.817 1.00 33.23 1620 PHE F N 1
ATOM 10787 C CA . PHE F 1 120 ? 40.334 48.766 67.139 1.00 33.19 1620 PHE F CA 1
ATOM 10788 C C . PHE F 1 120 ? 40.585 50.104 66.464 1.00 32.04 1620 PHE F C 1
ATOM 10789 O O . PHE F 1 120 ? 39.919 51.100 66.768 1.00 30.51 1620 PHE F O 1
ATOM 10797 N N . MET F 1 121 ? 41.549 50.123 65.546 1.00 27.79 1621 MET F N 1
ATOM 10798 C CA . MET F 1 121 ? 41.891 51.343 64.819 1.00 30.56 1621 MET F CA 1
ATOM 10799 C C . MET F 1 121 ? 41.935 51.054 63.339 1.00 31.79 1621 MET F C 1
ATOM 10800 O O . MET F 1 121 ? 41.829 49.902 62.925 1.00 32.70 1621 MET F O 1
ATOM 10805 N N . GLU F 1 122 ? 42.096 52.101 62.538 1.00 49.33 1622 GLU F N 1
ATOM 10806 C CA . GLU F 1 122 ? 42.167 51.923 61.100 1.00 50.78 1622 GLU F CA 1
ATOM 10807 C C . GLU F 1 122 ? 43.418 51.110 60.794 1.00 48.79 1622 GLU F C 1
ATOM 10808 O O . GLU F 1 122 ? 44.399 51.155 61.534 1.00 49.32 1622 GLU F O 1
ATOM 10814 N N . ALA F 1 123 ? 43.379 50.358 59.705 1.00 39.50 1623 ALA F N 1
ATOM 10815 C CA . ALA F 1 123 ? 44.511 49.527 59.320 1.00 37.21 1623 ALA F CA 1
ATOM 10816 C C . ALA F 1 123 ? 45.602 50.305 58.603 1.00 35.54 1623 ALA F C 1
ATOM 10817 O O . ALA F 1 123 ? 45.353 50.964 57.604 1.00 33.09 1623 ALA F O 1
ATOM 10819 N N . VAL F 1 124 ? 46.811 50.235 59.138 1.00 29.92 1624 VAL F N 1
ATOM 10820 C CA . VAL F 1 124 ? 47.959 50.878 58.521 1.00 30.09 1624 VAL F CA 1
ATOM 10821 C C . VAL F 1 124 ? 48.972 49.746 58.427 1.00 31.12 1624 VAL F C 1
ATOM 10822 O O . VAL F 1 124 ? 48.595 48.566 58.508 1.00 30.19 1624 VAL F O 1
ATOM 10826 N N . ASP F 1 125 ? 50.251 50.071 58.276 1.00 29.75 1625 ASP F N 1
ATOM 10827 C CA . ASP F 1 125 ? 51.240 49.015 58.167 1.00 31.14 1625 ASP F CA 1
ATOM 10828 C C . ASP F 1 125 ? 51.524 48.313 59.484 1.00 29.96 1625 ASP F C 1
ATOM 10829 O O . ASP F 1 125 ? 51.335 48.879 60.550 1.00 29.30 1625 ASP F O 1
ATOM 10834 N N . ASN F 1 126 ? 51.951 47.058 59.398 1.00 37.00 1626 ASN F N 1
ATOM 10835 C CA . ASN F 1 126 ? 52.267 46.265 60.576 1.00 36.61 1626 ASN F CA 1
ATOM 10836 C C . ASN F 1 126 ? 53.336 47.020 61.380 1.00 37.60 1626 ASN F C 1
ATOM 10837 O O . ASN F 1 126 ? 54.481 47.137 60.949 1.00 37.89 1626 ASN F O 1
ATOM 10842 N N . PRO F 1 127 ? 52.971 47.540 62.565 1.00 39.50 1627 PRO F N 1
ATOM 10843 C CA . PRO F 1 127 ? 53.918 48.281 63.403 1.00 40.39 1627 PRO F CA 1
ATOM 10844 C C . PRO F 1 127 ? 55.116 47.443 63.853 1.00 41.86 1627 PRO F C 1
ATOM 10845 O O . PRO F 1 127 ? 56.251 47.923 63.869 1.00 41.73 1627 PRO F O 1
ATOM 10849 N N . PHE F 1 128 ? 54.849 46.192 64.218 1.00 46.40 1628 PHE F N 1
ATOM 10850 C CA . PHE F 1 128 ? 55.886 45.271 64.666 1.00 46.48 1628 PHE F CA 1
ATOM 10851 C C . PHE F 1 128 ? 57.004 45.078 63.625 1.00 47.17 1628 PHE F C 1
ATOM 10852 O O . PHE F 1 128 ? 58.182 45.269 63.932 1.00 47.63 1628 PHE F O 1
ATOM 10860 N N . ARG F 1 129 ? 56.654 44.716 62.395 1.00 38.62 1629 ARG F N 1
ATOM 10861 C CA . ARG F 1 129 ? 57.688 44.527 61.383 1.00 39.36 1629 ARG F CA 1
ATOM 10862 C C . ARG F 1 129 ? 58.249 45.846 60.852 1.00 38.47 1629 ARG F C 1
ATOM 10863 O O . ARG F 1 129 ? 59.367 45.902 60.322 1.00 35.69 1629 ARG F O 1
ATOM 10871 N N . THR F 1 130 ? 57.478 46.913 61.010 1.00 36.83 1630 THR F N 1
ATOM 10872 C CA . THR F 1 130 ? 57.925 48.216 60.567 1.00 36.73 1630 THR F CA 1
ATOM 10873 C C . THR F 1 130 ? 59.116 48.568 61.429 1.00 36.37 1630 THR F C 1
ATOM 10874 O O . THR F 1 130 ? 60.148 48.997 60.925 1.00 35.94 1630 THR F O 1
ATOM 10878 N N . MET F 1 131 ? 58.966 48.369 62.734 1.00 43.11 1631 MET F N 1
ATOM 10879 C CA . MET F 1 131 ? 60.040 48.657 63.670 1.00 43.82 1631 MET F CA 1
ATOM 10880 C C . MET F 1 131 ? 61.281 47.809 63.384 1.00 45.44 1631 MET F C 1
ATOM 10881 O O . MET F 1 131 ? 62.392 48.338 63.334 1.00 45.58 1631 MET F O 1
ATOM 10886 N N . ASP F 1 132 ? 61.092 46.503 63.199 1.00 40.98 1632 ASP F N 1
ATOM 10887 C CA . ASP F 1 132 ? 62.209 45.606 62.914 1.00 42.28 1632 ASP F CA 1
ATOM 10888 C C . ASP F 1 132 ? 63.140 46.263 61.899 1.00 43.95 1632 ASP F C 1
ATOM 10889 O O . ASP F 1 132 ? 64.363 46.209 62.031 1.00 44.38 1632 ASP F O 1
ATOM 10894 N N . ALA F 1 133 ? 62.543 46.900 60.895 1.00 53.47 1633 ALA F N 1
ATOM 10895 C CA . ALA F 1 133 ? 63.286 47.567 59.829 1.00 52.81 1633 ALA F CA 1
ATOM 10896 C C . ALA F 1 133 ? 63.987 48.859 60.249 1.00 51.83 1633 ALA F C 1
ATOM 10897 O O . ALA F 1 133 ? 65.143 49.075 59.893 1.00 50.60 1633 ALA F O 1
ATOM 10899 N N . LEU F 1 134 ? 63.292 49.723 60.986 1.00 42.17 1634 LEU F N 1
ATOM 10900 C CA . LEU F 1 134 ? 63.906 50.976 61.416 1.00 43.03 1634 LEU F CA 1
ATOM 10901 C C . LEU F 1 134 ? 65.093 50.667 62.313 1.00 44.27 1634 LEU F C 1
ATOM 10902 O O . LEU F 1 134 ? 66.044 51.440 62.377 1.00 45.96 1634 LEU F O 1
ATOM 10907 N N . LEU F 1 135 ? 65.037 49.524 62.988 1.00 43.34 1635 LEU F N 1
ATOM 10908 C CA . LEU F 1 135 ? 66.098 49.105 63.893 1.00 45.13 1635 LEU F CA 1
ATOM 10909 C C . LEU F 1 135 ? 67.278 48.435 63.186 1.00 48.83 1635 LEU F C 1
ATOM 10910 O O . LEU F 1 135 ? 68.140 47.824 63.827 1.00 47.58 1635 LEU F O 1
ATOM 10915 N N . GLU F 1 136 ? 67.313 48.535 61.862 1.00 54.52 1636 GLU F N 1
ATOM 10916 C CA . GLU F 1 136 ? 68.418 47.958 61.119 1.00 59.24 1636 GLU F CA 1
ATOM 10917 C C . GLU F 1 136 ? 69.347 49.063 60.655 1.00 60.76 1636 GLU F C 1
ATOM 10918 O O . GLU F 1 136 ? 70.325 48.813 59.951 1.00 60.87 1636 GLU F O 1
ATOM 10924 N N . ARG F 1 137 ? 69.024 50.290 61.060 1.00 62.47 1637 ARG F N 1
ATOM 10925 C CA . ARG F 1 137 ? 69.841 51.455 60.744 1.00 65.26 1637 ARG F CA 1
ATOM 10926 C C . ARG F 1 137 ? 70.934 51.446 61.811 1.00 66.86 1637 ARG F C 1
ATOM 10927 O O . ARG F 1 137 ? 70.779 50.789 62.844 1.00 67.37 1637 ARG F O 1
ATOM 10935 N N . ASP F 1 138 ? 72.029 52.165 61.580 1.00 112.53 1638 ASP F N 1
ATOM 10936 C CA . ASP F 1 138 ? 73.134 52.180 62.542 1.00 112.86 1638 ASP F CA 1
ATOM 10937 C C . ASP F 1 138 ? 73.206 53.471 63.348 1.00 111.30 1638 ASP F C 1
ATOM 10938 O O . ASP F 1 138 ? 73.447 53.461 64.555 1.00 111.58 1638 ASP F O 1
ATOM 10943 N N . ASP F 1 139 ? 72.998 54.578 62.652 1.00 62.48 1639 ASP F N 1
ATOM 10944 C CA . ASP F 1 139 ? 73.058 55.922 63.219 1.00 61.00 1639 ASP F CA 1
ATOM 10945 C C . ASP F 1 139 ? 72.010 56.255 64.284 1.00 58.14 1639 ASP F C 1
ATOM 10946 O O . ASP F 1 139 ? 71.910 57.405 64.713 1.00 57.30 1639 ASP F O 1
ATOM 10951 N N . LEU F 1 140 ? 71.243 55.267 64.725 1.00 62.79 1640 LEU F N 1
ATOM 10952 C CA . LEU F 1 140 ? 70.182 55.529 65.688 1.00 59.62 1640 LEU F CA 1
ATOM 10953 C C . LEU F 1 140 ? 70.557 55.927 67.115 1.00 57.62 1640 LEU F C 1
ATOM 10954 O O . LEU F 1 140 ? 70.039 56.917 67.636 1.00 57.01 1640 LEU F O 1
ATOM 10959 N N . GLY F 1 141 ? 71.437 55.163 67.753 1.00 50.87 1641 GLY F N 1
ATOM 10960 C CA . GLY F 1 141 ? 71.819 55.484 69.116 1.00 47.46 1641 GLY F CA 1
ATOM 10961 C C . GLY F 1 141 ? 70.745 55.092 70.115 1.00 46.16 1641 GLY F C 1
ATOM 10962 O O . GLY F 1 141 ? 70.262 53.955 70.110 1.00 46.50 1641 GLY F O 1
ATOM 10963 N N . THR F 1 142 ? 70.373 56.030 70.981 1.00 45.46 1642 THR F N 1
ATOM 10964 C CA . THR F 1 142 ? 69.345 55.779 71.982 1.00 44.16 1642 THR F CA 1
ATOM 10965 C C . THR F 1 142 ? 67.972 55.976 71.342 1.00 43.31 1642 THR F C 1
ATOM 10966 O O . THR F 1 142 ? 67.601 57.089 70.968 1.00 43.01 1642 THR F O 1
ATOM 10970 N N . VAL F 1 143 ? 67.221 54.884 71.238 1.00 38.90 1643 VAL F N 1
ATOM 10971 C CA . VAL F 1 143 ? 65.905 54.889 70.611 1.00 34.82 1643 VAL F CA 1
ATOM 10972 C C . VAL F 1 143 ? 64.700 54.922 71.543 1.00 33.14 1643 VAL F C 1
ATOM 10973 O O . VAL F 1 143 ? 64.533 54.050 72.405 1.00 32.03 1643 VAL F O 1
ATOM 10977 N N . PHE F 1 144 ? 63.858 55.932 71.354 1.00 38.48 1644 PHE F N 1
ATOM 10978 C CA . PHE F 1 144 ? 62.640 56.081 72.139 1.00 38.39 1644 PHE F CA 1
ATOM 10979 C C . PHE F 1 144 ? 61.462 55.862 71.186 1.00 40.29 1644 PHE F C 1
ATOM 10980 O O . PHE F 1 144 ? 61.466 56.377 70.067 1.00 40.65 1644 PHE F O 1
ATOM 10988 N N . VAL F 1 145 ? 60.456 55.108 71.623 1.00 34.88 1645 VAL F N 1
ATOM 10989 C CA . VAL F 1 145 ? 59.309 54.855 70.772 1.00 34.62 1645 VAL F CA 1
ATOM 10990 C C . VAL F 1 145 ? 57.968 55.221 71.393 1.00 34.55 1645 VAL F C 1
ATOM 10991 O O . VAL F 1 145 ? 57.609 54.722 72.456 1.00 36.45 1645 VAL F O 1
ATOM 10995 N N . ASP F 1 146 ? 57.240 56.108 70.719 1.00 37.62 1646 ASP F N 1
ATOM 10996 C CA . ASP F 1 146 ? 55.914 56.532 71.153 1.00 35.55 1646 ASP F CA 1
ATOM 10997 C C . ASP F 1 146 ? 54.919 55.681 70.366 1.00 35.68 1646 ASP F C 1
ATOM 10998 O O . ASP F 1 146 ? 54.720 55.902 69.168 1.00 33.49 1646 ASP F O 1
ATOM 11003 N N . PHE F 1 147 ? 54.311 54.703 71.041 1.00 27.78 1647 PHE F N 1
ATOM 11004 C CA . PHE F 1 147 ? 53.348 53.810 70.399 1.00 27.32 1647 PHE F CA 1
ATOM 11005 C C . PHE F 1 147 ? 51.912 54.285 70.584 1.00 25.95 1647 PHE F C 1
ATOM 11006 O O . PHE F 1 147 ? 51.347 54.195 71.669 1.00 25.12 1647 PHE F O 1
ATOM 11014 N N . HIS F 1 148 ? 51.319 54.772 69.504 1.00 36.25 1648 HIS F N 1
ATOM 11015 C CA . HIS F 1 148 ? 49.964 55.283 69.553 1.00 38.11 1648 HIS F CA 1
ATOM 11016 C C . HIS F 1 148 ? 48.955 54.182 69.219 1.00 40.07 1648 HIS F C 1
ATOM 11017 O O . HIS F 1 148 ? 48.750 53.846 68.043 1.00 40.86 1648 HIS F O 1
ATOM 11024 N N . ALA F 1 149 ? 48.315 53.633 70.253 1.00 33.00 1649 ALA F N 1
ATOM 11025 C CA . ALA F 1 149 ? 47.361 52.549 70.055 1.00 33.90 1649 ALA F CA 1
ATOM 11026 C C . ALA F 1 149 ? 46.247 52.477 71.101 1.00 34.29 1649 ALA F C 1
ATOM 11027 O O . ALA F 1 149 ? 46.328 53.098 72.160 1.00 34.67 1649 ALA F O 1
ATOM 11029 N N . GLU F 1 150 ? 45.215 51.695 70.795 1.00 32.46 1650 GLU F N 1
ATOM 11030 C CA . GLU F 1 150 ? 44.073 51.538 71.688 1.00 33.63 1650 GLU F CA 1
ATOM 11031 C C . GLU F 1 150 ? 44.154 50.317 72.606 1.00 33.92 1650 GLU F C 1
ATOM 11032 O O . GLU F 1 150 ? 43.978 50.434 73.820 1.00 32.77 1650 GLU F O 1
ATOM 11038 N N . ALA F 1 151 ? 44.425 49.154 72.020 1.00 44.55 1651 ALA F N 1
ATOM 11039 C CA . ALA F 1 151 ? 44.498 47.895 72.761 1.00 44.68 1651 ALA F CA 1
ATOM 11040 C C . ALA F 1 151 ? 45.648 47.747 73.755 1.00 43.97 1651 ALA F C 1
ATOM 11041 O O . ALA F 1 151 ? 46.796 48.080 73.457 1.00 45.22 1651 ALA F O 1
ATOM 11043 N N . THR F 1 152 ? 45.345 47.220 74.937 1.00 39.79 1652 THR F N 1
ATOM 11044 C CA . THR F 1 152 ? 46.388 47.021 75.934 1.00 40.67 1652 THR F CA 1
ATOM 11045 C C . THR F 1 152 ? 47.231 45.800 75.563 1.00 39.79 1652 THR F C 1
ATOM 11046 O O . THR F 1 152 ? 48.367 45.671 76.004 1.00 42.79 1652 THR F O 1
ATOM 11050 N N . SER F 1 153 ? 46.674 44.915 74.742 1.00 39.54 1653 SER F N 1
ATOM 11051 C CA . SER F 1 153 ? 47.382 43.711 74.312 1.00 38.52 1653 SER F CA 1
ATOM 11052 C C . SER F 1 153 ? 48.405 44.032 73.243 1.00 37.89 1653 SER F C 1
ATOM 11053 O O . SER F 1 153 ? 49.511 43.494 73.256 1.00 39.69 1653 SER F O 1
ATOM 11056 N N . GLU F 1 154 ? 48.032 44.896 72.304 1.00 30.74 1654 GLU F N 1
ATOM 11057 C CA . GLU F 1 154 ? 48.950 45.256 71.242 1.00 29.59 1654 GLU F CA 1
ATOM 11058 C C . GLU F 1 154 ? 50.089 46.097 71.813 1.00 30.08 1654 GLU F C 1
ATOM 11059 O O . GLU F 1 154 ? 51.235 45.995 71.364 1.00 29.07 1654 GLU F O 1
ATOM 11065 N N . LYS F 1 155 ? 49.776 46.914 72.815 1.00 33.92 1655 LYS F N 1
ATOM 11066 C CA . LYS F 1 155 ? 50.785 47.748 73.447 1.00 34.62 1655 LYS F CA 1
ATOM 11067 C C . LYS F 1 155 ? 51.799 46.929 74.227 1.00 36.42 1655 LYS F C 1
ATOM 11068 O O . LYS F 1 155 ? 53.005 47.130 74.076 1.00 37.57 1655 LYS F O 1
ATOM 11074 N N . GLU F 1 156 ? 51.325 46.006 75.060 1.00 31.26 1656 GLU F N 1
ATOM 11075 C CA . GLU F 1 156 ? 52.253 45.187 75.835 1.00 33.59 1656 GLU F CA 1
ATOM 11076 C C . GLU F 1 156 ? 53.104 44.313 74.922 1.00 32.93 1656 GLU F C 1
ATOM 11077 O O . GLU F 1 156 ? 54.231 43.956 75.254 1.00 33.13 1656 GLU F O 1
ATOM 11083 N N . ALA F 1 157 ? 52.564 43.981 73.761 1.00 36.03 1657 ALA F N 1
ATOM 11084 C CA . ALA F 1 157 ? 53.287 43.148 72.819 1.00 36.10 1657 ALA F CA 1
ATOM 11085 C C . ALA F 1 157 ? 54.463 43.919 72.245 1.00 36.08 1657 ALA F C 1
ATOM 11086 O O . ALA F 1 157 ? 55.567 43.386 72.111 1.00 36.05 1657 ALA F O 1
ATOM 11088 N N . MET F 1 158 ? 54.227 45.179 71.900 1.00 37.61 1658 MET F N 1
ATOM 11089 C CA . MET F 1 158 ? 55.293 45.998 71.336 1.00 38.19 1658 MET F CA 1
ATOM 11090 C C . MET F 1 158 ? 56.408 46.127 72.385 1.00 38.32 1658 MET F C 1
ATOM 11091 O O . MET F 1 158 ? 57.595 46.172 72.054 1.00 38.76 1658 MET F O 1
ATOM 11096 N N . GLY F 1 159 ? 56.012 46.162 73.653 1.00 40.47 1659 GLY F N 1
ATOM 11097 C CA . GLY F 1 159 ? 56.983 46.255 74.728 1.00 40.66 1659 GLY F CA 1
ATOM 11098 C C . GLY F 1 159 ? 57.916 45.055 74.711 1.00 41.28 1659 GLY F C 1
ATOM 11099 O O . GLY F 1 159 ? 59.139 45.208 74.607 1.00 40.55 1659 GLY F O 1
ATOM 11100 N N . TRP F 1 160 ? 57.341 43.857 74.805 1.00 40.67 1660 TRP F N 1
ATOM 11101 C CA . TRP F 1 160 ? 58.122 42.619 74.795 1.00 39.77 1660 TRP F CA 1
ATOM 11102 C C . TRP F 1 160 ? 58.864 42.426 73.480 1.00 40.19 1660 TRP F C 1
ATOM 11103 O O . TRP F 1 160 ? 59.906 41.774 73.437 1.00 41.61 1660 TRP F O 1
ATOM 11114 N N . HIS F 1 161 ? 58.324 43.003 72.411 1.00 44.23 1661 HIS F N 1
ATOM 11115 C CA . HIS F 1 161 ? 58.936 42.896 71.093 1.00 43.86 1661 HIS F CA 1
ATOM 11116 C C . HIS F 1 161 ? 60.201 43.747 70.982 1.00 45.34 1661 HIS F C 1
ATOM 11117 O O . HIS F 1 161 ? 61.196 43.322 70.398 1.00 47.31 1661 HIS F O 1
ATOM 11124 N N . LEU F 1 162 ? 60.156 44.945 71.551 1.00 40.04 1662 LEU F N 1
ATOM 11125 C CA . LEU F 1 162 ? 61.280 45.868 71.492 1.00 41.19 1662 LEU F CA 1
ATOM 11126 C C . LEU F 1 162 ? 62.254 45.793 72.667 1.00 41.12 1662 LEU F C 1
ATOM 11127 O O . LEU F 1 162 ? 63.362 46.315 72.586 1.00 42.78 1662 LEU F O 1
ATOM 11132 N N . ALA F 1 163 ? 61.850 45.144 73.752 1.00 42.18 1663 ALA F N 1
ATOM 11133 C CA . ALA F 1 163 ? 62.708 45.040 74.933 1.00 43.15 1663 ALA F CA 1
ATOM 11134 C C . ALA F 1 163 ? 64.116 44.513 74.640 1.00 44.49 1663 ALA F C 1
ATOM 11135 O O . ALA F 1 163 ? 64.294 43.421 74.090 1.00 44.07 1663 ALA F O 1
ATOM 11137 N N . GLY F 1 164 ? 65.115 45.305 75.020 1.00 39.63 1664 GLY F N 1
ATOM 11138 C CA . GLY F 1 164 ? 66.495 44.913 74.810 1.00 37.98 1664 GLY F CA 1
ATOM 11139 C C . GLY F 1 164 ? 67.132 45.591 73.618 1.00 38.72 1664 GLY F C 1
ATOM 11140 O O . GLY F 1 164 ? 68.341 45.496 73.428 1.00 38.03 1664 GLY F O 1
ATOM 11141 N N . ARG F 1 165 ? 66.335 46.265 72.797 1.00 45.48 1665 ARG F N 1
ATOM 11142 C CA . ARG F 1 165 ? 66.904 46.937 71.639 1.00 47.48 1665 ARG F CA 1
ATOM 11143 C C . ARG F 1 165 ? 66.413 48.354 71.450 1.00 47.52 1665 ARG F C 1
ATOM 11144 O O . ARG F 1 165 ? 66.616 48.960 70.399 1.00 49.96 1665 ARG F O 1
ATOM 11152 N N . VAL F 1 166 ? 65.791 48.885 72.496 1.00 43.09 1666 VAL F N 1
ATOM 11153 C CA . VAL F 1 166 ? 65.277 50.245 72.497 1.00 42.13 1666 VAL F CA 1
ATOM 11154 C C . VAL F 1 166 ? 65.242 50.712 73.956 1.00 41.18 1666 VAL F C 1
ATOM 11155 O O . VAL F 1 166 ? 64.990 49.914 74.862 1.00 40.49 1666 VAL F O 1
ATOM 11159 N N . ALA F 1 167 ? 65.507 51.997 74.179 1.00 39.66 1667 ALA F N 1
ATOM 11160 C CA . ALA F 1 167 ? 65.531 52.555 75.531 1.00 37.73 1667 ALA F CA 1
ATOM 11161 C C . ALA F 1 167 ? 64.148 52.717 76.165 1.00 37.09 1667 ALA F C 1
ATOM 11162 O O . ALA F 1 167 ? 63.995 52.645 77.393 1.00 37.34 1667 ALA F O 1
ATOM 11164 N N . ALA F 1 168 ? 63.138 52.936 75.333 1.00 31.46 1668 ALA F N 1
ATOM 11165 C CA . ALA F 1 168 ? 61.798 53.114 75.854 1.00 29.03 1668 ALA F CA 1
ATOM 11166 C C . ALA F 1 168 ? 60.696 52.874 74.834 1.00 28.81 1668 ALA F C 1
ATOM 11167 O O . ALA F 1 168 ? 60.898 52.942 73.621 1.00 25.60 1668 ALA F O 1
ATOM 11169 N N . VAL F 1 169 ? 59.516 52.589 75.369 1.00 37.85 1669 VAL F N 1
ATOM 11170 C CA . VAL F 1 169 ? 58.317 52.353 74.591 1.00 36.25 1669 VAL F CA 1
ATOM 11171 C C . VAL F 1 169 ? 57.189 52.855 75.473 1.00 36.42 1669 VAL F C 1
ATOM 11172 O O . VAL F 1 169 ? 56.775 52.170 76.409 1.00 35.24 1669 VAL F O 1
ATOM 11176 N N . ILE F 1 170 ? 56.712 54.066 75.203 1.00 35.93 1670 ILE F N 1
ATOM 11177 C CA . ILE F 1 170 ? 55.627 54.620 75.997 1.00 35.36 1670 ILE F CA 1
ATOM 11178 C C . ILE F 1 170 ? 54.399 54.787 75.128 1.00 37.02 1670 ILE F C 1
ATOM 11179 O O . ILE F 1 170 ? 54.444 55.422 74.068 1.00 38.72 1670 ILE F O 1
ATOM 11184 N N . GLY F 1 171 ? 53.298 54.196 75.577 1.00 32.84 1671 GLY F N 1
ATOM 11185 C CA . GLY F 1 171 ? 52.066 54.277 74.821 1.00 31.13 1671 GLY F CA 1
ATOM 11186 C C . GLY F 1 171 ? 51.354 55.603 74.957 1.00 31.45 1671 GLY F C 1
ATOM 11187 O O . GLY F 1 171 ? 51.569 56.333 75.928 1.00 30.19 1671 GLY F O 1
ATOM 11188 N N . THR F 1 172 ? 50.517 55.912 73.967 1.00 31.10 1672 THR F N 1
ATOM 11189 C CA . THR F 1 172 ? 49.720 57.141 73.946 1.00 33.39 1672 THR F CA 1
ATOM 11190 C C . THR F 1 172 ? 48.356 56.826 73.342 1.00 33.59 1672 THR F C 1
ATOM 11191 O O . THR F 1 172 ? 48.078 55.679 72.990 1.00 33.76 1672 THR F O 1
ATOM 11195 N N . HIS F 1 173 ? 47.512 57.848 73.237 1.00 31.62 1673 HIS F N 1
ATOM 11196 C CA . HIS F 1 173 ? 46.173 57.741 72.638 1.00 32.91 1673 HIS F CA 1
ATOM 11197 C C . HIS F 1 173 ? 44.934 57.540 73.521 1.00 32.38 1673 HIS F C 1
ATOM 11198 O O . HIS F 1 173 ? 43.845 57.975 73.139 1.00 31.58 1673 HIS F O 1
ATOM 11205 N N . THR F 1 174 ? 45.069 56.888 74.674 1.00 34.53 1674 THR F N 1
ATOM 11206 C CA . THR F 1 174 ? 43.859 56.522 75.437 1.00 35.51 1674 THR F CA 1
ATOM 11207 C C . THR F 1 174 ? 43.541 57.564 76.508 1.00 36.47 1674 THR F C 1
ATOM 11208 O O . THR F 1 174 ? 42.512 57.477 77.184 1.00 36.91 1674 THR F O 1
ATOM 11212 N N . HIS F 1 175 ? 44.431 58.536 76.671 1.00 34.72 1675 HIS F N 1
ATOM 11213 C CA . HIS F 1 175 ? 44.228 59.627 77.614 1.00 33.80 1675 HIS F CA 1
ATOM 11214 C C . HIS F 1 175 ? 44.179 59.284 79.101 1.00 34.61 1675 HIS F C 1
ATOM 11215 O O . HIS F 1 175 ? 43.885 60.151 79.923 1.00 35.59 1675 HIS F O 1
ATOM 11222 N N . VAL F 1 176 ? 44.449 58.038 79.465 1.00 37.38 1676 VAL F N 1
ATOM 11223 C CA . VAL F 1 176 ? 44.450 57.693 80.877 1.00 37.07 1676 VAL F CA 1
ATOM 11224 C C . VAL F 1 176 ? 45.773 57.044 81.240 1.00 36.75 1676 VAL F C 1
ATOM 11225 O O . VAL F 1 176 ? 46.156 56.017 80.673 1.00 37.39 1676 VAL F O 1
ATOM 11229 N N . PRO F 1 177 ? 46.504 57.650 82.184 1.00 33.69 1677 PRO F N 1
ATOM 11230 C CA . PRO F 1 177 ? 47.798 57.116 82.612 1.00 32.62 1677 PRO F CA 1
ATOM 11231 C C . PRO F 1 177 ? 47.678 55.767 83.303 1.00 33.75 1677 PRO F C 1
ATOM 11232 O O . PRO F 1 177 ? 46.809 55.564 84.153 1.00 32.60 1677 PRO F O 1
ATOM 11236 N N . THR F 1 178 ? 48.560 54.847 82.931 1.00 37.04 1678 THR F N 1
ATOM 11237 C CA . THR F 1 178 ? 48.565 53.523 83.520 1.00 38.48 1678 THR F CA 1
ATOM 11238 C C . THR F 1 178 ? 49.668 53.416 84.582 1.00 41.02 1678 THR F C 1
ATOM 11239 O O . THR F 1 178 ? 50.780 53.922 84.395 1.00 42.45 1678 THR F O 1
ATOM 11243 N N . ALA F 1 179 ? 49.356 52.758 85.694 1.00 36.16 1679 ALA F N 1
ATOM 11244 C CA . ALA F 1 179 ? 50.308 52.604 86.786 1.00 36.31 1679 ALA F CA 1
ATOM 11245 C C . ALA F 1 179 ? 51.259 51.427 86.627 1.00 36.52 1679 ALA F C 1
ATOM 11246 O O . ALA F 1 179 ? 51.827 50.963 87.605 1.00 39.55 1679 ALA F O 1
ATOM 11248 N N . ASP F 1 180 ? 51.450 50.944 85.406 1.00 34.02 1680 ASP F N 1
ATOM 11249 C CA . ASP F 1 180 ? 52.343 49.812 85.207 1.00 33.64 1680 ASP F CA 1
ATOM 11250 C C . ASP F 1 180 ? 53.772 50.197 84.859 1.00 32.87 1680 ASP F C 1
ATOM 11251 O O . ASP F 1 180 ? 54.567 49.330 84.480 1.00 33.41 1680 ASP F O 1
ATOM 11256 N N . THR F 1 181 ? 54.101 51.484 84.982 1.00 42.16 1681 THR F N 1
ATOM 11257 C CA . THR F 1 181 ? 55.452 51.975 84.681 1.00 41.76 1681 THR F CA 1
ATOM 11258 C C . THR F 1 181 ? 56.480 50.944 85.140 1.00 40.96 1681 THR F C 1
ATOM 11259 O O . THR F 1 181 ? 56.483 50.550 86.300 1.00 40.59 1681 THR F O 1
ATOM 11263 N N . ARG F 1 182 ? 57.348 50.505 84.236 1.00 30.88 1682 ARG F N 1
ATOM 11264 C CA . ARG F 1 182 ? 58.333 49.485 84.582 1.00 32.47 1682 ARG F CA 1
ATOM 11265 C C . ARG F 1 182 ? 59.517 49.465 83.605 1.00 32.03 1682 ARG F C 1
ATOM 11266 O O . ARG F 1 182 ? 59.538 50.206 82.624 1.00 30.68 1682 ARG F O 1
ATOM 11274 N N . ILE F 1 183 ? 60.518 48.639 83.898 1.00 28.46 1683 ILE F N 1
ATOM 11275 C CA . ILE F 1 183 ? 61.669 48.503 83.018 1.00 29.62 1683 ILE F CA 1
ATOM 11276 C C . ILE F 1 183 ? 61.823 47.016 82.714 1.00 31.49 1683 ILE F C 1
ATOM 11277 O O . ILE F 1 183 ? 62.083 46.212 83.607 1.00 32.55 1683 ILE F O 1
ATOM 11282 N N . LEU F 1 184 ? 61.634 46.656 81.449 1.00 42.55 1684 LEU F N 1
ATOM 11283 C CA . LEU F 1 184 ? 61.699 45.265 81.013 1.00 44.08 1684 LEU F CA 1
ATOM 11284 C C . LEU F 1 184 ? 63.124 44.787 80.823 1.00 45.01 1684 LEU F C 1
ATOM 11285 O O . LEU F 1 184 ? 63.996 45.584 80.490 1.00 45.49 1684 LEU F O 1
ATOM 11290 N N . LYS F 1 185 ? 63.358 43.488 81.013 1.00 45.33 1685 LYS F N 1
ATOM 11291 C CA . LYS F 1 185 ? 64.704 42.946 80.838 1.00 47.70 1685 LYS F CA 1
ATOM 11292 C C . LYS F 1 185 ? 65.283 43.456 79.529 1.00 46.72 1685 LYS F C 1
ATOM 11293 O O . LYS F 1 185 ? 64.753 43.172 78.456 1.00 47.59 1685 LYS F O 1
ATOM 11299 N N . GLY F 1 186 ? 66.378 44.200 79.627 1.00 50.39 1686 GLY F N 1
ATOM 11300 C CA . GLY F 1 186 ? 67.012 44.758 78.448 1.00 48.24 1686 GLY F CA 1
ATOM 11301 C C . GLY F 1 186 ? 67.181 46.252 78.626 1.00 47.58 1686 GLY F C 1
ATOM 11302 O O . GLY F 1 186 ? 67.832 46.918 77.819 1.00 49.79 1686 GLY F O 1
ATOM 11303 N N . GLY F 1 187 ? 66.585 46.775 79.693 1.00 37.79 1687 GLY F N 1
ATOM 11304 C CA . GLY F 1 187 ? 66.681 48.193 79.990 1.00 35.82 1687 GLY F CA 1
ATOM 11305 C C . GLY F 1 187 ? 65.736 49.024 79.155 1.00 34.19 1687 GLY F C 1
ATOM 11306 O O . GLY F 1 187 ? 66.050 50.144 78.761 1.00 34.43 1687 GLY F O 1
ATOM 11307 N N . THR F 1 188 ? 64.563 48.475 78.885 1.00 36.05 1688 THR F N 1
ATOM 11308 C CA . THR F 1 188 ? 63.585 49.178 78.082 1.00 33.83 1688 THR F CA 1
ATOM 11309 C C . THR F 1 188 ? 62.450 49.709 78.940 1.00 33.12 1688 THR F C 1
ATOM 11310 O O . THR F 1 188 ? 61.651 48.937 79.466 1.00 33.92 1688 THR F O 1
ATOM 11314 N N . ALA F 1 189 ? 62.390 51.029 79.100 1.00 31.16 1689 ALA F N 1
ATOM 11315 C CA . ALA F 1 189 ? 61.321 51.623 79.888 1.00 30.91 1689 ALA F CA 1
ATOM 11316 C C . ALA F 1 189 ? 60.044 51.267 79.159 1.00 31.46 1689 ALA F C 1
ATOM 11317 O O . ALA F 1 189 ? 60.038 51.141 77.938 1.00 30.55 1689 ALA F O 1
ATOM 11319 N N . TYR F 1 190 ? 58.965 51.107 79.911 1.00 31.99 1690 TYR F N 1
ATOM 11320 C CA . TYR F 1 190 ? 57.690 50.762 79.331 1.00 31.15 1690 TYR F CA 1
ATOM 11321 C C . TYR F 1 190 ? 56.531 51.223 80.197 1.00 31.57 1690 TYR F C 1
ATOM 11322 O O . TYR F 1 190 ? 56.573 51.136 81.421 1.00 33.12 1690 TYR F O 1
ATOM 11331 N N . GLN F 1 191 ? 55.499 51.726 79.539 1.00 35.92 1691 GLN F N 1
ATOM 11332 C CA . GLN F 1 191 ? 54.287 52.171 80.199 1.00 36.19 1691 GLN F CA 1
ATOM 11333 C C . GLN F 1 191 ? 53.215 52.136 79.117 1.00 37.42 1691 GLN F C 1
ATOM 11334 O O . GLN F 1 191 ? 53.318 52.844 78.111 1.00 36.66 1691 GLN F O 1
ATOM 11340 N N . THR F 1 192 ? 52.198 51.305 79.310 1.00 41.09 1692 THR F N 1
ATOM 11341 C CA . THR F 1 192 ? 51.140 51.184 78.319 1.00 42.50 1692 THR F CA 1
ATOM 11342 C C . THR F 1 192 ? 50.562 52.539 77.898 1.00 43.34 1692 THR F C 1
ATOM 11343 O O . THR F 1 192 ? 50.220 52.725 76.729 1.00 44.39 1692 THR F O 1
ATOM 11347 N N . ASP F 1 193 ? 50.436 53.489 78.822 1.00 36.45 1693 ASP F N 1
ATOM 11348 C CA . ASP F 1 193 ? 49.933 54.806 78.414 1.00 36.54 1693 ASP F CA 1
ATOM 11349 C C . ASP F 1 193 ? 50.400 55.961 79.290 1.00 34.89 1693 ASP F C 1
ATOM 11350 O O . ASP F 1 193 ? 50.034 56.056 80.465 1.00 34.04 1693 ASP F O 1
ATOM 11355 N N . ALA F 1 194 ? 51.211 56.836 78.698 1.00 33.34 1694 ALA F N 1
ATOM 11356 C CA . ALA F 1 194 ? 51.738 58.005 79.387 1.00 32.07 1694 ALA F CA 1
ATOM 11357 C C . ALA F 1 194 ? 50.571 58.800 79.943 1.00 32.14 1694 ALA F C 1
ATOM 11358 O O . ALA F 1 194 ? 50.662 59.441 80.993 1.00 31.51 1694 ALA F O 1
ATOM 11360 N N . GLY F 1 195 ? 49.461 58.749 79.227 1.00 33.99 1695 GLY F N 1
ATOM 11361 C CA . GLY F 1 195 ? 48.303 59.475 79.674 1.00 33.83 1695 GLY F CA 1
ATOM 11362 C C . GLY F 1 195 ? 48.148 60.825 79.011 1.00 34.23 1695 GLY F C 1
ATOM 11363 O O . GLY F 1 195 ? 48.975 61.297 78.235 1.00 35.87 1695 GLY F O 1
ATOM 11364 N N . PHE F 1 196 ? 47.048 61.439 79.385 1.00 32.03 1696 PHE F N 1
ATOM 11365 C CA . PHE F 1 196 ? 46.550 62.730 78.930 1.00 33.71 1696 PHE F CA 1
ATOM 11366 C C . PHE F 1 196 ? 47.344 63.983 79.343 1.00 31.62 1696 PHE F C 1
ATOM 11367 O O . PHE F 1 196 ? 48.107 63.953 80.295 1.00 30.08 1696 PHE F O 1
ATOM 11375 N N . THR F 1 197 ? 47.117 65.078 78.614 1.00 30.92 1697 THR F N 1
ATOM 11376 C CA . THR F 1 197 ? 47.652 66.414 78.926 1.00 28.39 1697 THR F CA 1
ATOM 11377 C C . THR F 1 197 ? 46.525 67.308 78.419 1.00 27.55 1697 THR F C 1
ATOM 11378 O O . THR F 1 197 ? 46.559 67.813 77.295 1.00 26.29 1697 THR F O 1
ATOM 11382 N N . GLY F 1 198 ? 45.501 67.455 79.254 1.00 23.11 1698 GLY F N 1
ATOM 11383 C CA . GLY F 1 198 ? 44.336 68.242 78.890 1.00 23.71 1698 GLY F CA 1
ATOM 11384 C C . GLY F 1 198 ? 43.335 68.382 80.026 1.00 25.17 1698 GLY F C 1
ATOM 11385 O O . GLY F 1 198 ? 43.688 68.169 81.191 1.00 23.63 1698 GLY F O 1
ATOM 11386 N N . PRO F 1 199 ? 42.067 68.717 79.723 1.00 47.91 1699 PRO F N 1
ATOM 11387 C CA . PRO F 1 199 ? 41.037 68.881 80.760 1.00 48.62 1699 PRO F CA 1
ATOM 11388 C C . PRO F 1 199 ? 40.923 67.706 81.729 1.00 49.87 1699 PRO F C 1
ATOM 11389 O O . PRO F 1 199 ? 40.786 66.551 81.319 1.00 50.78 1699 PRO F O 1
ATOM 11393 N N . HIS F 1 200 ? 40.988 68.030 83.019 1.00 36.19 1700 HIS F N 1
ATOM 11394 C CA . HIS F 1 200 ? 40.919 67.052 84.102 1.00 36.68 1700 HIS F CA 1
ATOM 11395 C C . HIS F 1 200 ? 39.545 66.420 84.286 1.00 36.13 1700 HIS F C 1
ATOM 11396 O O . HIS F 1 200 ? 39.444 65.218 84.526 1.00 36.41 1700 HIS F O 1
ATOM 11403 N N . ASP F 1 201 ? 38.496 67.228 84.182 1.00 33.99 1701 ASP F N 1
ATOM 11404 C CA . ASP F 1 201 ? 37.133 66.730 84.332 1.00 34.68 1701 ASP F CA 1
ATOM 11405 C C . ASP F 1 201 ? 36.415 66.634 82.994 1.00 34.86 1701 ASP F C 1
ATOM 11406 O O . ASP F 1 201 ? 35.708 67.558 82.574 1.00 33.97 1701 ASP F O 1
ATOM 11411 N N . SER F 1 202 ? 36.594 65.503 82.329 1.00 34.65 1702 SER F N 1
ATOM 11412 C CA . SER F 1 202 ? 35.973 65.316 81.040 1.00 35.78 1702 SER F CA 1
ATOM 11413 C C . SER F 1 202 ? 35.811 63.842 80.704 1.00 35.45 1702 SER F C 1
ATOM 11414 O O . SER F 1 202 ? 36.058 62.953 81.525 1.00 34.95 1702 SER F O 1
ATOM 11417 N N . ILE F 1 203 ? 35.374 63.600 79.479 1.00 34.54 1703 ILE F N 1
ATOM 11418 C CA . ILE F 1 203 ? 35.217 62.253 78.978 1.00 34.78 1703 ILE F CA 1
ATOM 11419 C C . ILE F 1 203 ? 36.203 62.215 77.829 1.00 35.16 1703 ILE F C 1
ATOM 11420 O O . ILE F 1 203 ? 35.899 62.674 76.734 1.00 34.64 1703 ILE F O 1
ATOM 11425 N N . ILE F 1 204 ? 37.405 61.722 78.113 1.00 48.02 1704 ILE F N 1
ATOM 11426 C CA . ILE F 1 204 ? 38.456 61.613 77.107 1.00 51.81 1704 ILE F CA 1
ATOM 11427 C C . ILE F 1 204 ? 38.961 62.980 76.601 1.00 51.73 1704 ILE F C 1
ATOM 11428 O O . ILE F 1 204 ? 39.811 63.042 75.712 1.00 52.31 1704 ILE F O 1
ATOM 11433 N N . GLY F 1 205 ? 38.438 64.066 77.166 1.00 46.28 1705 GLY F N 1
ATOM 11434 C CA . GLY F 1 205 ? 38.850 65.396 76.745 1.00 43.18 1705 GLY F CA 1
ATOM 11435 C C . GLY F 1 205 ? 37.669 66.252 76.322 1.00 42.40 1705 GLY F C 1
ATOM 11436 O O . GLY F 1 205 ? 37.765 67.479 76.237 1.00 42.41 1705 GLY F O 1
ATOM 11437 N N . SER F 1 206 ? 36.540 65.604 76.065 1.00 28.55 1706 SER F N 1
ATOM 11438 C CA . SER F 1 206 ? 35.336 66.321 75.649 1.00 28.35 1706 SER F CA 1
ATOM 11439 C C . SER F 1 206 ? 34.521 66.782 76.837 1.00 26.46 1706 SER F C 1
ATOM 11440 O O . SER F 1 206 ? 34.597 66.197 77.916 1.00 25.01 1706 SER F O 1
ATOM 11443 N N . ALA F 1 207 ? 33.757 67.852 76.645 1.00 35.66 1707 ALA F N 1
ATOM 11444 C CA . ALA F 1 207 ? 32.904 68.359 77.709 1.00 34.85 1707 ALA F CA 1
ATOM 11445 C C . ALA F 1 207 ? 32.078 67.137 78.069 1.00 35.70 1707 ALA F C 1
ATOM 11446 O O . ALA F 1 207 ? 31.876 66.272 77.227 1.00 35.20 1707 ALA F O 1
ATOM 11448 N N . ILE F 1 208 ? 31.603 67.059 79.304 1.00 43.24 1708 ILE F N 1
ATOM 11449 C CA . ILE F 1 208 ? 30.841 65.897 79.749 1.00 45.25 1708 ILE F CA 1
ATOM 11450 C C . ILE F 1 208 ? 29.430 65.705 79.192 1.00 46.74 1708 ILE F C 1
ATOM 11451 O O . ILE F 1 208 ? 29.058 64.587 78.838 1.00 45.67 1708 ILE F O 1
ATOM 11456 N N . GLU F 1 209 ? 28.651 66.779 79.107 1.00 39.76 1709 GLU F N 1
ATOM 11457 C CA . GLU F 1 209 ? 27.276 66.681 78.616 1.00 41.63 1709 GLU F CA 1
ATOM 11458 C C . GLU F 1 209 ? 27.126 65.954 77.280 1.00 40.68 1709 GLU F C 1
ATOM 11459 O O . GLU F 1 209 ? 26.275 65.074 77.134 1.00 40.36 1709 GLU F O 1
ATOM 11465 N N . GLY F 1 210 ? 27.956 66.333 76.312 1.00 48.36 1710 GLY F N 1
ATOM 11466 C CA . GLY F 1 210 ? 27.891 65.749 74.983 1.00 46.58 1710 GLY F CA 1
ATOM 11467 C C . GLY F 1 210 ? 27.964 64.237 74.867 1.00 45.76 1710 GLY F C 1
ATOM 11468 O O . GLY F 1 210 ? 26.964 63.590 74.546 1.00 44.86 1710 GLY F O 1
ATOM 11469 N N . PRO F 1 211 ? 29.144 63.642 75.099 1.00 39.97 1711 PRO F N 1
ATOM 11470 C CA . PRO F 1 211 ? 29.330 62.189 75.012 1.00 39.05 1711 PRO F CA 1
ATOM 11471 C C . PRO F 1 211 ? 28.310 61.415 75.849 1.00 38.42 1711 PRO F C 1
ATOM 11472 O O . PRO F 1 211 ? 27.845 60.339 75.448 1.00 36.13 1711 PRO F O 1
ATOM 11476 N N . LEU F 1 212 ? 27.960 61.972 77.007 1.00 39.71 1712 LEU F N 1
ATOM 11477 C CA . LEU F 1 212 ? 26.997 61.322 77.887 1.00 40.53 1712 LEU F CA 1
ATOM 11478 C C . LEU F 1 212 ? 25.647 61.139 77.202 1.00 40.36 1712 LEU F C 1
ATOM 11479 O O . LEU F 1 212 ? 25.063 60.057 77.277 1.00 40.12 1712 LEU F O 1
ATOM 11484 N N . GLN F 1 213 ? 25.149 62.191 76.548 1.00 34.59 1713 GLN F N 1
ATOM 11485 C CA . GLN F 1 213 ? 23.884 62.091 75.830 1.00 36.06 1713 GLN F CA 1
ATOM 11486 C C . GLN F 1 213 ? 23.965 61.090 74.673 1.00 35.38 1713 GLN F C 1
ATOM 11487 O O . GLN F 1 213 ? 22.979 60.424 74.362 1.00 35.89 1713 GLN F O 1
ATOM 11493 N N . ARG F 1 214 ? 25.129 60.992 74.028 1.00 38.16 1714 ARG F N 1
ATOM 11494 C CA . ARG F 1 214 ? 25.313 60.027 72.941 1.00 38.04 1714 ARG F CA 1
ATOM 11495 C C . ARG F 1 214 ? 25.112 58.632 73.516 1.00 36.71 1714 ARG F C 1
ATOM 11496 O O . ARG F 1 214 ? 24.381 57.816 72.965 1.00 35.63 1714 ARG F O 1
ATOM 11504 N N . PHE F 1 215 ? 25.790 58.376 74.630 1.00 33.56 1715 PHE F N 1
ATOM 11505 C CA . PHE F 1 215 ? 25.727 57.095 75.313 1.00 33.29 1715 PHE F CA 1
ATOM 11506 C C . PHE F 1 215 ? 24.340 56.742 75.852 1.00 32.38 1715 PHE F C 1
ATOM 11507 O O . PHE F 1 215 ? 23.964 55.578 75.851 1.00 32.31 1715 PHE F O 1
ATOM 11515 N N . LEU F 1 216 ? 23.584 57.738 76.301 1.00 31.65 1716 LEU F N 1
ATOM 11516 C CA . LEU F 1 216 ? 22.243 57.504 76.835 1.00 33.22 1716 LEU F CA 1
ATOM 11517 C C . LEU F 1 216 ? 21.123 57.413 75.780 1.00 33.92 1716 LEU F C 1
ATOM 11518 O O . LEU F 1 216 ? 20.323 56.474 75.798 1.00 32.24 1716 LEU F O 1
ATOM 11523 N N . THR F 1 217 ? 21.061 58.396 74.880 1.00 30.40 1717 THR F N 1
ATOM 11524 C CA . THR F 1 217 ? 20.025 58.440 73.847 1.00 30.98 1717 THR F CA 1
ATOM 11525 C C . THR F 1 217 ? 20.401 57.695 72.567 1.00 32.46 1717 THR F C 1
ATOM 11526 O O . THR F 1 217 ? 19.550 57.461 71.703 1.00 30.89 1717 THR F O 1
ATOM 11530 N N . GLU F 1 218 ? 21.681 57.360 72.440 1.00 35.26 1718 GLU F N 1
ATOM 11531 C CA . GLU F 1 218 ? 22.184 56.644 71.275 1.00 35.52 1718 GLU F CA 1
ATOM 11532 C C . GLU F 1 218 ? 22.009 57.435 69.979 1.00 36.05 1718 GLU F C 1
ATOM 11533 O O . GLU F 1 218 ? 22.080 56.885 68.884 1.00 36.43 1718 GLU F O 1
ATOM 11539 N N . ARG F 1 219 ? 21.774 58.735 70.122 1.00 29.96 1719 ARG F N 1
ATOM 11540 C CA . ARG F 1 219 ? 21.627 59.634 68.982 1.00 33.24 1719 ARG F CA 1
ATOM 11541 C C . ARG F 1 219 ? 22.787 60.639 69.034 1.00 35.85 1719 ARG F C 1
ATOM 11542 O O . ARG F 1 219 ? 23.277 60.983 70.116 1.00 34.89 1719 ARG F O 1
ATOM 11550 N N . PRO F 1 220 ? 23.238 61.128 67.870 1.00 42.77 1720 PRO F N 1
ATOM 11551 C CA . PRO F 1 220 ? 24.344 62.087 67.863 1.00 44.44 1720 PRO F CA 1
ATOM 11552 C C . PRO F 1 220 ? 24.043 63.431 68.531 1.00 45.85 1720 PRO F C 1
ATOM 11553 O O . PRO F 1 220 ? 22.960 63.987 68.376 1.00 45.69 1720 PRO F O 1
ATOM 11557 N N . HIS F 1 221 ? 25.023 63.928 69.287 1.00 45.51 1721 HIS F N 1
ATOM 11558 C CA . HIS F 1 221 ? 24.949 65.213 69.988 1.00 46.99 1721 HIS F CA 1
ATOM 11559 C C . HIS F 1 221 ? 26.244 65.991 69.737 1.00 48.18 1721 HIS F C 1
ATOM 11560 O O . HIS F 1 221 ? 27.326 65.404 69.647 1.00 47.28 1721 HIS F O 1
ATOM 11567 N N . ARG F 1 222 ? 26.130 67.310 69.629 1.00 53.93 1722 ARG F N 1
ATOM 11568 C CA . ARG F 1 222 ? 27.294 68.158 69.400 1.00 57.17 1722 ARG F CA 1
ATOM 11569 C C . ARG F 1 222 ? 28.073 68.323 70.704 1.00 56.42 1722 ARG F C 1
ATOM 11570 O O . ARG F 1 222 ? 27.506 68.703 71.732 1.00 55.76 1722 ARG F O 1
ATOM 11578 N N . TYR F 1 223 ? 29.368 68.027 70.663 1.00 59.01 1723 TYR F N 1
ATOM 11579 C CA . TYR F 1 223 ? 30.207 68.152 71.846 1.00 58.66 1723 TYR F CA 1
ATOM 11580 C C . TYR F 1 223 ? 31.552 68.798 71.550 1.00 56.39 1723 TYR F C 1
ATOM 11581 O O . TYR F 1 223 ? 32.164 68.544 70.517 1.00 56.58 1723 TYR F O 1
ATOM 11590 N N . GLY F 1 224 ? 31.998 69.650 72.466 1.00 53.61 1724 GLY F N 1
ATOM 11591 C CA . GLY F 1 224 ? 33.269 70.327 72.299 1.00 49.70 1724 GLY F CA 1
ATOM 11592 C C . GLY F 1 224 ? 34.275 69.921 73.362 1.00 47.26 1724 GLY F C 1
ATOM 11593 O O . GLY F 1 224 ? 34.061 68.949 74.094 1.00 46.25 1724 GLY F O 1
ATOM 11594 N N . VAL F 1 225 ? 35.372 70.671 73.444 1.00 38.06 1725 VAL F N 1
ATOM 11595 C CA . VAL F 1 225 ? 36.433 70.404 74.411 1.00 35.15 1725 VAL F CA 1
ATOM 11596 C C . VAL F 1 225 ? 35.998 70.830 75.805 1.00 34.98 1725 VAL F C 1
ATOM 11597 O O . VAL F 1 225 ? 35.347 71.864 75.975 1.00 34.00 1725 VAL F O 1
ATOM 11601 N N . ALA F 1 226 ? 36.354 70.030 76.803 1.00 44.58 1726 ALA F N 1
ATOM 11602 C CA . ALA F 1 226 ? 35.967 70.333 78.174 1.00 45.99 1726 ALA F CA 1
ATOM 11603 C C . ALA F 1 226 ? 36.636 71.596 78.689 1.00 47.00 1726 ALA F C 1
ATOM 11604 O O . ALA F 1 226 ? 37.824 71.822 78.458 1.00 48.67 1726 ALA F O 1
ATOM 11606 N N . GLU F 1 227 ? 35.858 72.416 79.388 1.00 42.14 1727 GLU F N 1
ATOM 11607 C CA . GLU F 1 227 ? 36.355 73.662 79.961 1.00 43.93 1727 GLU F CA 1
ATOM 11608 C C . GLU F 1 227 ? 36.814 73.423 81.392 1.00 42.85 1727 GLU F C 1
ATOM 11609 O O . GLU F 1 227 ? 36.377 72.470 82.039 1.00 43.46 1727 GLU F O 1
ATOM 11615 N N . GLY F 1 228 ? 37.717 74.272 81.873 1.00 48.66 1728 GLY F N 1
ATOM 11616 C CA . GLY F 1 228 ? 38.200 74.144 83.237 1.00 46.83 1728 GLY F CA 1
ATOM 11617 C C . GLY F 1 228 ? 39.584 73.570 83.503 1.00 46.08 1728 GLY F C 1
ATOM 11618 O O . GLY F 1 228 ? 40.469 73.532 82.639 1.00 45.68 1728 GLY F O 1
ATOM 11619 N N . ARG F 1 229 ? 39.739 73.135 84.749 1.00 43.24 1729 ARG F N 1
ATOM 11620 C CA . ARG F 1 229 ? 40.951 72.533 85.312 1.00 41.10 1729 ARG F CA 1
ATOM 11621 C C . ARG F 1 229 ? 41.655 71.543 84.375 1.00 39.10 1729 ARG F C 1
ATOM 11622 O O . ARG F 1 229 ? 41.037 70.595 83.897 1.00 38.83 1729 ARG F O 1
ATOM 11630 N N . ALA F 1 230 ? 42.947 71.751 84.126 1.00 31.87 1730 ALA F N 1
ATOM 11631 C CA . ALA F 1 230 ? 43.692 70.858 83.238 1.00 30.16 1730 ALA F CA 1
ATOM 11632 C C . ALA F 1 230 ? 44.788 70.074 83.955 1.00 28.47 1730 ALA F C 1
ATOM 11633 O O . ALA F 1 230 ? 45.391 70.561 84.902 1.00 27.18 1730 ALA F O 1
ATOM 11635 N N . GLU F 1 231 ? 45.038 68.853 83.491 1.00 26.65 1731 GLU F N 1
ATOM 11636 C CA . GLU F 1 231 ? 46.062 67.997 84.073 1.00 26.31 1731 GLU F CA 1
ATOM 11637 C C . GLU F 1 231 ? 47.164 67.771 83.035 1.00 25.88 1731 GLU F C 1
ATOM 11638 O O . GLU F 1 231 ? 46.948 67.992 81.846 1.00 27.49 1731 GLU F O 1
ATOM 11644 N N . LEU F 1 232 ? 48.335 67.328 83.481 1.00 26.90 1732 LEU F N 1
ATOM 11645 C CA . LEU F 1 232 ? 49.447 67.061 82.575 1.00 27.31 1732 LEU F CA 1
ATOM 11646 C C . LEU F 1 232 ? 50.145 65.790 83.014 1.00 26.33 1732 LEU F C 1
ATOM 11647 O O . LEU F 1 232 ? 50.624 65.700 84.135 1.00 28.08 1732 LEU F O 1
ATOM 11652 N N . ASN F 1 233 ? 50.214 64.814 82.119 1.00 30.24 1733 ASN F N 1
ATOM 11653 C CA . ASN F 1 233 ? 50.845 63.540 82.427 1.00 31.98 1733 ASN F CA 1
ATOM 11654 C C . ASN F 1 233 ? 52.033 63.287 81.504 1.00 32.12 1733 ASN F C 1
ATOM 11655 O O . ASN F 1 233 ? 52.025 63.689 80.345 1.00 32.78 1733 ASN F O 1
ATOM 11660 N N . GLY F 1 234 ? 53.050 62.617 82.031 1.00 25.43 1734 GLY F N 1
ATOM 11661 C CA . GLY F 1 234 ? 54.227 62.306 81.251 1.00 23.24 1734 GLY F CA 1
ATOM 11662 C C . GLY F 1 234 ? 55.029 61.215 81.926 1.00 25.35 1734 GLY F C 1
ATOM 11663 O O . GLY F 1 234 ? 54.588 60.619 82.904 1.00 25.52 1734 GLY F O 1
ATOM 11664 N N . VAL F 1 235 ? 56.220 60.952 81.414 1.00 30.75 1735 VAL F N 1
ATOM 11665 C CA . VAL F 1 235 ? 57.063 59.922 81.988 1.00 31.32 1735 VAL F CA 1
ATOM 11666 C C . VAL F 1 235 ? 58.508 60.412 82.020 1.00 32.30 1735 VAL F C 1
ATOM 11667 O O . VAL F 1 235 ? 59.125 60.627 80.975 1.00 30.90 1735 VAL F O 1
ATOM 11671 N N . ALA F 1 236 ? 59.036 60.602 83.227 1.00 27.28 1736 ALA F N 1
ATOM 11672 C CA . ALA F 1 236 ? 60.409 61.059 83.407 1.00 27.90 1736 ALA F CA 1
ATOM 11673 C C . ALA F 1 236 ? 61.322 59.852 83.229 1.00 28.32 1736 ALA F C 1
ATOM 11674 O O . ALA F 1 236 ? 61.213 58.872 83.958 1.00 28.72 1736 ALA F O 1
ATOM 11676 N N . LEU F 1 237 ? 62.223 59.923 82.258 1.00 27.90 1737 LEU F N 1
ATOM 11677 C CA . LEU F 1 237 ? 63.110 58.803 81.985 1.00 28.90 1737 LEU F CA 1
ATOM 11678 C C . LEU F 1 237 ? 64.585 59.160 82.099 1.00 29.77 1737 LEU F C 1
ATOM 11679 O O . LEU F 1 237 ? 64.991 60.288 81.816 1.00 28.59 1737 LEU F O 1
ATOM 11684 N N . HIS F 1 238 ? 65.384 58.184 82.515 1.00 31.16 1738 HIS F N 1
ATOM 11685 C CA . HIS F 1 238 ? 66.821 58.369 82.655 1.00 33.94 1738 HIS F CA 1
ATOM 11686 C C . HIS F 1 238 ? 67.501 57.296 81.814 1.00 33.41 1738 HIS F C 1
ATOM 11687 O O . HIS F 1 238 ? 67.334 56.110 82.067 1.00 33.46 1738 HIS F O 1
ATOM 11694 N N . PHE F 1 239 ? 68.269 57.715 80.818 1.00 35.21 1739 PHE F N 1
ATOM 11695 C CA . PHE F 1 239 ? 68.936 56.770 79.940 1.00 38.27 1739 PHE F CA 1
ATOM 11696 C C . PHE F 1 239 ? 70.441 56.786 80.060 1.00 40.27 1739 PHE F C 1
ATOM 11697 O O . PHE F 1 239 ? 71.055 57.841 80.236 1.00 40.34 1739 PHE F O 1
ATOM 11705 N N . GLU F 1 240 ? 71.035 55.608 79.927 1.00 35.03 1740 GLU F N 1
ATOM 11706 C CA . GLU F 1 240 ? 72.474 55.482 79.990 1.00 36.63 1740 GLU F CA 1
ATOM 11707 C C . GLU F 1 240 ? 72.863 54.314 79.110 1.00 36.06 1740 GLU F C 1
ATOM 11708 O O . GLU F 1 240 ? 72.274 53.241 79.200 1.00 34.94 1740 GLU F O 1
ATOM 11714 N N . GLY F 1 241 ? 73.843 54.537 78.241 1.00 51.74 1741 GLY F N 1
ATOM 11715 C CA . GLY F 1 241 ? 74.300 53.487 77.352 1.00 52.23 1741 GLY F CA 1
ATOM 11716 C C . GLY F 1 241 ? 73.204 52.817 76.538 1.00 52.85 1741 GLY F C 1
ATOM 11717 O O . GLY F 1 241 ? 73.166 51.587 76.441 1.00 53.46 1741 GLY F O 1
ATOM 11718 N N . GLY F 1 242 ? 72.308 53.619 75.963 1.00 45.69 1742 GLY F N 1
ATOM 11719 C CA . GLY F 1 242 ? 71.237 53.079 75.138 1.00 45.00 1742 GLY F CA 1
ATOM 11720 C C . GLY F 1 242 ? 70.102 52.383 75.868 1.00 43.59 1742 GLY F C 1
ATOM 11721 O O . GLY F 1 242 ? 69.145 51.926 75.238 1.00 42.61 1742 GLY F O 1
ATOM 11722 N N . LYS F 1 243 ? 70.208 52.296 77.191 1.00 38.77 1743 LYS F N 1
ATOM 11723 C CA . LYS F 1 243 ? 69.179 51.663 78.006 1.00 38.33 1743 LYS F CA 1
ATOM 11724 C C . LYS F 1 243 ? 68.600 52.649 79.008 1.00 37.31 1743 LYS F C 1
ATOM 11725 O O . LYS F 1 243 ? 69.210 53.678 79.309 1.00 39.09 1743 LYS F O 1
ATOM 11731 N N . ALA F 1 244 ? 67.420 52.332 79.526 1.00 35.19 1744 ALA F N 1
ATOM 11732 C CA . ALA F 1 244 ? 66.792 53.172 80.533 1.00 34.54 1744 ALA F CA 1
ATOM 11733 C C . ALA F 1 244 ? 67.259 52.648 81.890 1.00 35.08 1744 ALA F C 1
ATOM 11734 O O . ALA F 1 244 ? 67.219 51.442 82.135 1.00 35.97 1744 ALA F O 1
ATOM 11736 N N . THR F 1 245 ? 67.720 53.534 82.766 1.00 40.77 1745 THR F N 1
ATOM 11737 C CA . THR F 1 245 ? 68.163 53.099 84.084 1.00 40.05 1745 THR F CA 1
ATOM 11738 C C . THR F 1 245 ? 67.058 53.372 85.087 1.00 40.22 1745 THR F C 1
ATOM 11739 O O . THR F 1 245 ? 66.934 52.676 86.095 1.00 41.79 1745 THR F O 1
ATOM 11743 N N . ALA F 1 246 ? 66.252 54.390 84.809 1.00 31.78 1746 ALA F N 1
ATOM 11744 C CA . ALA F 1 246 ? 65.144 54.722 85.691 1.00 30.22 1746 ALA F CA 1
ATOM 11745 C C . ALA F 1 246 ? 64.005 55.332 84.888 1.00 30.66 1746 ALA F C 1
ATOM 11746 O O . ALA F 1 246 ? 64.237 56.012 83.886 1.00 31.17 1746 ALA F O 1
ATOM 11748 N N . ALA F 1 247 ? 62.775 55.084 85.332 1.00 33.97 1747 ALA F N 1
ATOM 11749 C CA . ALA F 1 247 ? 61.583 55.612 84.668 1.00 34.25 1747 ALA F CA 1
ATOM 11750 C C . ALA F 1 247 ? 60.436 55.750 85.655 1.00 34.21 1747 ALA F C 1
ATOM 11751 O O . ALA F 1 247 ? 60.072 54.794 86.338 1.00 35.12 1747 ALA F O 1
ATOM 11753 N N . GLU F 1 248 ? 59.859 56.938 85.732 1.00 30.36 1748 GLU F N 1
ATOM 11754 C CA . GLU F 1 248 ? 58.751 57.153 86.642 1.00 32.19 1748 GLU F CA 1
ATOM 11755 C C . GLU F 1 248 ? 57.782 58.168 86.056 1.00 31.44 1748 GLU F C 1
ATOM 11756 O O . GLU F 1 248 ? 58.167 59.039 85.283 1.00 30.40 1748 GLU F O 1
ATOM 11762 N N . ARG F 1 249 ? 56.517 58.057 86.434 1.00 35.12 1749 ARG F N 1
ATOM 11763 C CA . ARG F 1 249 ? 55.517 58.970 85.927 1.00 32.79 1749 ARG F CA 1
ATOM 11764 C C . ARG F 1 249 ? 55.654 60.343 86.539 1.00 33.30 1749 ARG F C 1
ATOM 11765 O O . ARG F 1 249 ? 56.262 60.514 87.594 1.00 33.27 1749 ARG F O 1
ATOM 11773 N N . TYR F 1 250 ? 55.099 61.328 85.843 1.00 35.10 1750 TYR F N 1
ATOM 11774 C CA . TYR F 1 250 ? 55.089 62.702 86.312 1.00 34.55 1750 TYR F CA 1
ATOM 11775 C C . TYR F 1 250 ? 53.679 63.187 86.072 1.00 33.16 1750 TYR F C 1
ATOM 11776 O O . TYR F 1 250 ? 53.165 63.064 84.972 1.00 36.76 1750 TYR F O 1
ATOM 11785 N N . ARG F 1 251 ? 53.047 63.727 87.099 1.00 34.62 1751 ARG F N 1
ATOM 11786 C CA . ARG F 1 251 ? 51.668 64.185 86.966 1.00 36.61 1751 ARG F CA 1
ATOM 11787 C C . ARG F 1 251 ? 51.445 65.517 87.668 1.00 36.14 1751 ARG F C 1
ATOM 11788 O O . ARG F 1 251 ? 51.843 65.699 88.819 1.00 37.43 1751 ARG F O 1
ATOM 11796 N N . PHE F 1 252 ? 50.812 66.443 86.959 1.00 31.61 1752 PHE F N 1
ATOM 11797 C CA . PHE F 1 252 ? 50.506 67.757 87.492 1.00 31.00 1752 PHE F CA 1
ATOM 11798 C C . PHE F 1 252 ? 49.073 68.138 87.154 1.00 32.91 1752 PHE F C 1
ATOM 11799 O O . PHE F 1 252 ? 48.650 68.019 86.005 1.00 33.50 1752 PHE F O 1
ATOM 11807 N N . ILE F 1 253 ? 48.330 68.574 88.169 1.00 35.86 1753 ILE F N 1
ATOM 11808 C CA . ILE F 1 253 ? 46.943 69.002 88.005 1.00 36.73 1753 ILE F CA 1
ATOM 11809 C C . ILE F 1 253 ? 46.919 70.462 88.417 1.00 38.71 1753 ILE F C 1
ATOM 11810 O O . ILE F 1 253 ? 47.233 70.781 89.563 1.00 39.62 1753 ILE F O 1
ATOM 11815 N N . GLU F 1 254 ? 46.549 71.360 87.516 1.00 33.79 1754 GLU F N 1
ATOM 11816 C CA . GLU F 1 254 ? 46.525 72.759 87.910 1.00 37.67 1754 GLU F CA 1
ATOM 11817 C C . GLU F 1 254 ? 45.410 72.952 88.934 1.00 40.73 1754 GLU F C 1
ATOM 11818 O O . GLU F 1 254 ? 44.568 72.071 89.114 1.00 39.55 1754 GLU F O 1
ATOM 11824 N N . ASP F 1 255 ? 45.417 74.088 89.622 1.00 69.81 1755 ASP F N 1
ATOM 11825 C CA . ASP F 1 255 ? 44.406 74.372 90.637 1.00 73.52 1755 ASP F CA 1
ATOM 11826 C C . ASP F 1 255 ? 43.096 74.885 90.044 1.00 75.60 1755 ASP F C 1
ATOM 11827 O O . ASP F 1 255 ? 43.083 75.234 88.844 1.00 76.50 1755 ASP F O 1
ATOM 11833 N N . MET G 1 1 ? -42.991 -30.772 24.702 1.00 62.55 1801 MET G N 1
ATOM 11834 C CA . MET G 1 1 ? -43.201 -30.051 23.413 1.00 62.55 1801 MET G CA 1
ATOM 11835 C C . MET G 1 1 ? -43.258 -28.540 23.646 1.00 61.60 1801 MET G C 1
ATOM 11836 O O . MET G 1 1 ? -42.321 -27.817 23.314 1.00 61.06 1801 MET G O 1
ATOM 11841 N N . ARG G 1 2 ? -44.368 -28.085 24.224 1.00 55.53 1802 ARG G N 1
ATOM 11842 C CA . ARG G 1 2 ? -44.612 -26.672 24.509 1.00 55.02 1802 ARG G CA 1
ATOM 11843 C C . ARG G 1 2 ? -44.346 -26.372 25.980 1.00 54.84 1802 ARG G C 1
ATOM 11844 O O . ARG G 1 2 ? -45.109 -26.797 26.850 1.00 54.63 1802 ARG G O 1
ATOM 11852 N N . VAL G 1 3 ? -43.284 -25.621 26.255 1.00 57.55 1803 VAL G N 1
ATOM 11853 C CA . VAL G 1 3 ? -42.933 -25.287 27.630 1.00 55.66 1803 VAL G CA 1
ATOM 11854 C C . VAL G 1 3 ? -42.537 -23.828 27.826 1.00 54.45 1803 VAL G C 1
ATOM 11855 O O . VAL G 1 3 ? -41.617 -23.314 27.176 1.00 52.87 1803 VAL G O 1
ATOM 11859 N N . LEU G 1 4 ? -43.239 -23.176 28.745 1.00 57.83 1804 LEU G N 1
ATOM 11860 C CA . LEU G 1 4 ? -43.000 -21.778 29.065 1.00 57.08 1804 LEU G CA 1
ATOM 11861 C C . LEU G 1 4 ? -42.119 -21.604 30.293 1.00 56.48 1804 LEU G C 1
ATOM 11862 O O . LEU G 1 4 ? -42.320 -22.269 31.312 1.00 56.88 1804 LEU G O 1
ATOM 11867 N N . PHE G 1 5 ? -41.142 -20.709 30.188 1.00 48.86 1805 PHE G N 1
ATOM 11868 C CA . PHE G 1 5 ? -40.260 -20.410 31.308 1.00 48.40 1805 PHE G CA 1
ATOM 11869 C C . PHE G 1 5 ? -40.471 -18.960 31.715 1.00 48.02 1805 PHE G C 1
ATOM 11870 O O . PHE G 1 5 ? -40.489 -18.073 30.865 1.00 46.99 1805 PHE G O 1
ATOM 11878 N N . ILE G 1 6 ? -40.628 -18.725 33.014 1.00 56.59 1806 ILE G N 1
ATOM 11879 C CA . ILE G 1 6 ? -40.838 -17.375 33.526 1.00 56.42 1806 ILE G CA 1
ATOM 11880 C C . ILE G 1 6 ? -39.692 -17.005 34.459 1.00 57.02 1806 ILE G C 1
ATOM 11881 O O . ILE G 1 6 ? -39.447 -17.694 35.445 1.00 57.74 1806 ILE G O 1
ATOM 11886 N N . GLY G 1 7 ? -39.002 -15.910 34.147 1.00 53.80 1807 GLY G N 1
ATOM 11887 C CA . GLY G 1 7 ? -37.869 -15.474 34.950 1.00 53.02 1807 GLY G CA 1
ATOM 11888 C C . GLY G 1 7 ? -38.117 -14.902 36.342 1.00 52.95 1807 GLY G C 1
ATOM 11889 O O . GLY G 1 7 ? -39.212 -14.432 36.673 1.00 52.09 1807 GLY G O 1
ATOM 11890 N N . ASP G 1 8 ? -37.057 -14.950 37.148 1.00 46.55 1808 ASP G N 1
ATOM 11891 C CA . ASP G 1 8 ? -37.008 -14.462 38.529 1.00 45.13 1808 ASP G CA 1
ATOM 11892 C C . ASP G 1 8 ? -38.246 -13.758 39.098 1.00 44.19 1808 ASP G C 1
ATOM 11893 O O . ASP G 1 8 ? -38.511 -12.598 38.772 1.00 43.18 1808 ASP G O 1
ATOM 11898 N N . VAL G 1 9 ? -38.998 -14.443 39.954 1.00 51.01 1809 VAL G N 1
ATOM 11899 C CA . VAL G 1 9 ? -40.162 -13.810 40.574 1.00 51.08 1809 VAL G CA 1
ATOM 11900 C C . VAL G 1 9 ? -39.591 -12.916 41.681 1.00 51.05 1809 VAL G C 1
ATOM 11901 O O . VAL G 1 9 ? -38.703 -13.333 42.422 1.00 50.27 1809 VAL G O 1
ATOM 11905 N N . PHE G 1 10 ? -40.094 -11.691 41.796 1.00 39.55 1810 PHE G N 1
ATOM 11906 C CA . PHE G 1 10 ? -39.559 -10.747 42.771 1.00 38.81 1810 PHE G CA 1
ATOM 11907 C C . PHE G 1 10 ? -40.601 -10.158 43.708 1.00 40.38 1810 PHE G C 1
ATOM 11908 O O . PHE G 1 10 ? -41.429 -9.345 43.294 1.00 40.51 1810 PHE G O 1
ATOM 11916 N N . GLY G 1 11 ? -40.545 -10.559 44.974 1.00 42.41 1811 GLY G N 1
ATOM 11917 C CA . GLY G 1 11 ? -41.471 -10.041 45.965 1.00 44.32 1811 GLY G CA 1
ATOM 11918 C C . GLY G 1 11 ? -42.942 -10.243 45.673 1.00 46.05 1811 GLY G C 1
ATOM 11919 O O . GLY G 1 11 ? -43.315 -11.071 44.843 1.00 45.36 1811 GLY G O 1
ATOM 11920 N N . GLN G 1 12 ? -43.779 -9.480 46.368 1.00 63.82 1812 GLN G N 1
ATOM 11921 C CA . GLN G 1 12 ? -45.221 -9.569 46.196 1.00 67.30 1812 GLN G CA 1
ATOM 11922 C C . GLN G 1 12 ? -45.651 -9.214 44.775 1.00 67.02 1812 GLN G C 1
ATOM 11923 O O . GLN G 1 12 ? -46.300 -10.021 44.114 1.00 69.15 1812 GLN G O 1
ATOM 11929 N N . PRO G 1 13 ? -45.295 -8.008 44.284 1.00 51.03 1813 PRO G N 1
ATOM 11930 C CA . PRO G 1 13 ? -45.684 -7.629 42.919 1.00 49.77 1813 PRO G CA 1
ATOM 11931 C C . PRO G 1 13 ? -45.440 -8.790 41.960 1.00 48.96 1813 PRO G C 1
ATOM 11932 O O . PRO G 1 13 ? -46.336 -9.191 41.224 1.00 49.02 1813 PRO G O 1
ATOM 11936 N N . GLY G 1 14 ? -44.225 -9.331 41.987 1.00 50.70 1814 GLY G N 1
ATOM 11937 C CA . GLY G 1 14 ? -43.899 -10.455 41.130 1.00 51.18 1814 GLY G CA 1
ATOM 11938 C C . GLY G 1 14 ? -44.920 -11.564 41.309 1.00 52.89 1814 GLY G C 1
ATOM 11939 O O . GLY G 1 14 ? -45.550 -11.993 40.341 1.00 52.92 1814 GLY G O 1
ATOM 11940 N N . ARG G 1 15 ? -45.095 -12.021 42.549 1.00 53.90 1815 ARG G N 1
ATOM 11941 C CA . ARG G 1 15 ? -46.052 -13.080 42.853 1.00 53.42 1815 ARG G CA 1
ATOM 11942 C C . ARG G 1 15 ? -47.462 -12.724 42.376 1.00 52.73 1815 ARG G C 1
ATOM 11943 O O . ARG G 1 15 ? -48.178 -13.567 41.848 1.00 53.38 1815 ARG G O 1
ATOM 11951 N N . ARG G 1 16 ? -47.852 -11.468 42.565 1.00 45.58 1816 ARG G N 1
ATOM 11952 C CA . ARG G 1 16 ? -49.175 -10.988 42.170 1.00 46.43 1816 ARG G CA 1
ATOM 11953 C C . ARG G 1 16 ? -49.550 -11.354 40.734 1.00 47.07 1816 ARG G C 1
ATOM 11954 O O . ARG G 1 16 ? -50.598 -11.951 40.489 1.00 47.04 1816 ARG G O 1
ATOM 11962 N N . VAL G 1 17 ? -48.695 -10.985 39.787 1.00 64.01 1817 VAL G N 1
ATOM 11963 C CA . VAL G 1 17 ? -48.951 -11.264 38.380 1.00 65.14 1817 VAL G CA 1
ATOM 11964 C C . VAL G 1 17 ? -48.612 -12.690 37.973 1.00 65.70 1817 VAL G C 1
ATOM 11965 O O . VAL G 1 17 ? -49.186 -13.223 37.028 1.00 66.74 1817 VAL G O 1
ATOM 11969 N N . LEU G 1 18 ? -47.672 -13.303 38.678 1.00 66.87 1818 LEU G N 1
ATOM 11970 C CA . LEU G 1 18 ? -47.277 -14.668 38.367 1.00 67.59 1818 LEU G CA 1
ATOM 11971 C C . LEU G 1 18 ? -48.425 -15.627 38.655 1.00 67.71 1818 LEU G C 1
ATOM 11972 O O . LEU G 1 18 ? -48.540 -16.672 38.022 1.00 68.96 1818 LEU G O 1
ATOM 11977 N N . GLN G 1 19 ? -49.283 -15.261 39.602 1.00 58.60 1819 GLN G N 1
ATOM 11978 C CA . GLN G 1 19 ? -50.416 -16.103 39.969 1.00 57.77 1819 GLN G CA 1
ATOM 11979 C C . GLN G 1 19 ? -51.698 -15.686 39.263 1.00 57.12 1819 GLN G C 1
ATOM 11980 O O . GLN G 1 19 ? -52.581 -16.507 39.034 1.00 58.10 1819 GLN G O 1
ATOM 11986 N N . ASN G 1 20 ? -51.806 -14.408 38.924 1.00 50.77 1820 ASN G N 1
ATOM 11987 C CA . ASN G 1 20 ? -52.996 -13.910 38.254 1.00 50.22 1820 ASN G CA 1
ATOM 11988 C C . ASN G 1 20 ? -52.915 -14.051 36.743 1.00 49.54 1820 ASN G C 1
ATOM 11989 O O . ASN G 1 20 ? -53.935 -14.023 36.059 1.00 48.74 1820 ASN G O 1
ATOM 11994 N N . HIS G 1 21 ? -51.707 -14.215 36.218 1.00 54.67 1821 HIS G N 1
ATOM 11995 C CA . HIS G 1 21 ? -51.557 -14.322 34.776 1.00 54.65 1821 HIS G CA 1
ATOM 11996 C C . HIS G 1 21 ? -51.250 -15.720 34.263 1.00 55.14 1821 HIS G C 1
ATOM 11997 O O . HIS G 1 21 ? -51.914 -16.194 33.342 1.00 54.88 1821 HIS G O 1
ATOM 12004 N N . LEU G 1 22 ? -50.263 -16.385 34.858 1.00 66.86 1822 LEU G N 1
ATOM 12005 C CA . LEU G 1 22 ? -49.875 -17.727 34.416 1.00 67.80 1822 LEU G CA 1
ATOM 12006 C C . LEU G 1 22 ? -51.063 -18.602 34.016 1.00 69.25 1822 LEU G C 1
ATOM 12007 O O . LEU G 1 22 ? -51.068 -19.195 32.938 1.00 69.21 1822 LEU G O 1
ATOM 12012 N N . PRO G 1 23 ? -52.083 -18.702 34.883 1.00 80.67 1823 PRO G N 1
ATOM 12013 C CA . PRO G 1 23 ? -53.243 -19.529 34.542 1.00 80.86 1823 PRO G CA 1
ATOM 12014 C C . PRO G 1 23 ? -53.913 -19.199 33.209 1.00 80.54 1823 PRO G C 1
ATOM 12015 O O . PRO G 1 23 ? -54.338 -20.100 32.488 1.00 80.95 1823 PRO G O 1
ATOM 12019 N N . THR G 1 24 ? -54.003 -17.915 32.876 1.00 54.85 1824 THR G N 1
ATOM 12020 C CA . THR G 1 24 ? -54.644 -17.516 31.630 1.00 52.83 1824 THR G CA 1
ATOM 12021 C C . THR G 1 24 ? -53.950 -18.062 30.389 1.00 52.15 1824 THR G C 1
ATOM 12022 O O . THR G 1 24 ? -54.589 -18.257 29.355 1.00 53.68 1824 THR G O 1
ATOM 12026 N N . ILE G 1 25 ? -52.651 -18.317 30.477 1.00 38.50 1825 ILE G N 1
ATOM 12027 C CA . ILE G 1 25 ? -51.939 -18.835 29.318 1.00 39.99 1825 ILE G CA 1
ATOM 12028 C C . ILE G 1 25 ? -51.319 -20.206 29.538 1.00 40.29 1825 ILE G C 1
ATOM 12029 O O . ILE G 1 25 ? -50.634 -20.731 28.659 1.00 40.83 1825 ILE G O 1
ATOM 12034 N N . ARG G 1 26 ? -51.556 -20.787 30.708 1.00 57.09 1826 ARG G N 1
ATOM 12035 C CA . ARG G 1 26 ? -51.005 -22.100 31.031 1.00 58.64 1826 ARG G CA 1
ATOM 12036 C C . ARG G 1 26 ? -51.555 -23.184 30.102 1.00 58.58 1826 ARG G C 1
ATOM 12037 O O . ARG G 1 26 ? -50.814 -24.065 29.661 1.00 58.27 1826 ARG G O 1
ATOM 12045 N N . PRO G 1 27 ? -52.866 -23.138 29.798 1.00 62.55 1827 PRO G N 1
ATOM 12046 C CA . PRO G 1 27 ? -53.467 -24.140 28.915 1.00 62.15 1827 PRO G CA 1
ATOM 12047 C C . PRO G 1 27 ? -52.685 -24.333 27.617 1.00 61.89 1827 PRO G C 1
ATOM 12048 O O . PRO G 1 27 ? -52.628 -25.437 27.076 1.00 62.31 1827 PRO G O 1
ATOM 12052 N N . GLN G 1 28 ? -52.071 -23.258 27.129 1.00 50.27 1828 GLN G N 1
ATOM 12053 C CA . GLN G 1 28 ? -51.317 -23.307 25.880 1.00 48.88 1828 GLN G CA 1
ATOM 12054 C C . GLN G 1 28 ? -49.955 -23.964 26.011 1.00 47.75 1828 GLN G C 1
ATOM 12055 O O . GLN G 1 28 ? -49.209 -24.073 25.038 1.00 46.91 1828 GLN G O 1
ATOM 12061 N N . PHE G 1 29 ? -49.631 -24.408 27.218 1.00 41.77 1829 PHE G N 1
ATOM 12062 C CA . PHE G 1 29 ? -48.352 -25.055 27.456 1.00 40.67 1829 PHE G CA 1
ATOM 12063 C C . PHE G 1 29 ? -48.548 -26.393 28.150 1.00 41.57 1829 PHE G C 1
ATOM 12064 O O . PHE G 1 29 ? -49.574 -26.630 28.787 1.00 39.79 1829 PHE G O 1
ATOM 12072 N N . ASP G 1 30 ? -47.560 -27.268 28.004 1.00 50.91 1830 ASP G N 1
ATOM 12073 C CA . ASP G 1 30 ? -47.593 -28.583 28.624 1.00 52.81 1830 ASP G CA 1
ATOM 12074 C C . ASP G 1 30 ? -46.947 -28.490 30.003 1.00 54.43 1830 ASP G C 1
ATOM 12075 O O . ASP G 1 30 ? -47.428 -29.084 30.970 1.00 52.82 1830 ASP G O 1
ATOM 12080 N N . PHE G 1 31 ? -45.850 -27.737 30.069 1.00 84.66 1831 PHE G N 1
ATOM 12081 C CA . PHE G 1 31 ? -45.089 -27.546 31.302 1.00 86.52 1831 PHE G CA 1
ATOM 12082 C C . PHE G 1 31 ? -44.730 -26.070 31.502 1.00 86.54 1831 PHE G C 1
ATOM 12083 O O . PHE G 1 31 ? -44.470 -25.349 30.540 1.00 86.36 1831 PHE G O 1
ATOM 12091 N N . VAL G 1 32 ? -44.702 -25.634 32.758 1.00 54.82 1832 VAL G N 1
ATOM 12092 C CA . VAL G 1 32 ? -44.382 -24.248 33.088 1.00 52.99 1832 VAL G CA 1
ATOM 12093 C C . VAL G 1 32 ? -43.259 -24.141 34.125 1.00 52.67 1832 VAL G C 1
ATOM 12094 O O . VAL G 1 32 ? -43.481 -24.383 35.315 1.00 52.45 1832 VAL G O 1
ATOM 12098 N N . ILE G 1 33 ? -42.058 -23.779 33.674 1.00 71.01 1833 ILE G N 1
ATOM 12099 C CA . ILE G 1 33 ? -40.902 -23.625 34.564 1.00 69.23 1833 ILE G CA 1
ATOM 12100 C C . ILE G 1 33 ? -40.806 -22.186 35.089 1.00 69.40 1833 ILE G C 1
ATOM 12101 O O . ILE G 1 33 ? -41.048 -21.235 34.346 1.00 69.35 1833 ILE G O 1
ATOM 12106 N N . VAL G 1 34 ? -40.436 -22.024 36.357 1.00 47.45 1834 VAL G N 1
ATOM 12107 C CA . VAL G 1 34 ? -40.342 -20.688 36.941 1.00 46.66 1834 VAL G CA 1
ATOM 12108 C C . VAL G 1 34 ? -39.181 -20.481 37.928 1.00 47.06 1834 VAL G C 1
ATOM 12109 O O . VAL G 1 34 ? -39.051 -21.222 38.904 1.00 47.10 1834 VAL G O 1
ATOM 12113 N N . ASN G 1 35 ? -38.344 -19.473 37.671 1.00 42.41 1835 ASN G N 1
ATOM 12114 C CA . ASN G 1 35 ? -37.219 -19.158 38.552 1.00 41.39 1835 ASN G CA 1
ATOM 12115 C C . ASN G 1 35 ? -37.807 -18.382 39.722 1.00 40.89 1835 ASN G C 1
ATOM 12116 O O . ASN G 1 35 ? -38.463 -17.361 39.521 1.00 41.28 1835 ASN G O 1
ATOM 12121 N N . MET G 1 36 ? -37.579 -18.867 40.940 1.00 52.35 1836 MET G N 1
ATOM 12122 C CA . MET G 1 36 ? -38.143 -18.231 42.128 1.00 52.29 1836 MET G CA 1
ATOM 12123 C C . MET G 1 36 ? -37.115 -17.642 43.098 1.00 53.22 1836 MET G C 1
ATOM 12124 O O . MET G 1 36 ? -37.459 -17.300 44.229 1.00 52.46 1836 MET G O 1
ATOM 12129 N N . GLU G 1 37 ? -35.866 -17.517 42.662 1.00 57.52 1837 GLU G N 1
ATOM 12130 C CA . GLU G 1 37 ? -34.809 -16.983 43.517 1.00 58.27 1837 GLU G CA 1
ATOM 12131 C C . GLU G 1 37 ? -35.182 -15.799 44.420 1.00 57.41 1837 GLU G C 1
ATOM 12132 O O . GLU G 1 37 ? -34.822 -15.772 45.596 1.00 57.59 1837 GLU G O 1
ATOM 12138 N N . ASN G 1 38 ? -35.893 -14.822 43.872 1.00 39.39 1838 ASN G N 1
ATOM 12139 C CA . ASN G 1 38 ? -36.276 -13.628 44.625 1.00 37.35 1838 ASN G CA 1
ATOM 12140 C C . ASN G 1 38 ? -37.733 -13.629 45.103 1.00 37.10 1838 ASN G C 1
ATOM 12141 O O . ASN G 1 38 ? -38.311 -12.566 45.349 1.00 35.56 1838 ASN G O 1
ATOM 12146 N N . SER G 1 39 ? -38.310 -14.820 45.248 1.00 49.25 1839 SER G N 1
ATOM 12147 C CA . SER G 1 39 ? -39.703 -14.992 45.669 1.00 50.92 1839 SER G CA 1
ATOM 12148 C C . SER G 1 39 ? -40.165 -14.212 46.900 1.00 53.06 1839 SER G C 1
ATOM 12149 O O . SER G 1 39 ? -41.127 -13.440 46.831 1.00 52.54 1839 SER G O 1
ATOM 12152 N N . ALA G 1 40 ? -39.499 -14.435 48.032 1.00 69.26 1840 ALA G N 1
ATOM 12153 C CA . ALA G 1 40 ? -39.865 -13.770 49.283 1.00 71.30 1840 ALA G CA 1
ATOM 12154 C C . ALA G 1 40 ? -39.225 -12.399 49.440 1.00 71.72 1840 ALA G C 1
ATOM 12155 O O . ALA G 1 40 ? -38.007 -12.287 49.587 1.00 71.87 1840 ALA G O 1
ATOM 12157 N N . GLY G 1 41 ? -40.056 -11.362 49.406 1.00 57.20 1841 GLY G N 1
ATOM 12158 C CA . GLY G 1 41 ? -39.559 -10.007 49.563 1.00 58.42 1841 GLY G CA 1
ATOM 12159 C C . GLY G 1 41 ? -38.282 -9.647 48.814 1.00 58.44 1841 GLY G C 1
ATOM 12160 O O . GLY G 1 41 ? -37.613 -8.670 49.162 1.00 58.54 1841 GLY G O 1
ATOM 12161 N N . GLY G 1 42 ? -37.934 -10.433 47.798 1.00 49.65 1842 GLY G N 1
ATOM 12162 C CA . GLY G 1 42 ? -36.748 -10.148 47.007 1.00 48.52 1842 GLY G CA 1
ATOM 12163 C C . GLY G 1 42 ? -35.572 -11.079 47.210 1.00 48.92 1842 GLY G C 1
ATOM 12164 O O . GLY G 1 42 ? -34.684 -11.157 46.355 1.00 47.86 1842 GLY G O 1
ATOM 12165 N N . PHE G 1 43 ? -35.563 -11.791 48.334 1.00 59.80 1843 PHE G N 1
ATOM 12166 C CA . PHE G 1 43 ? -34.469 -12.703 48.656 1.00 60.87 1843 PHE G CA 1
ATOM 12167 C C . PHE G 1 43 ? -34.988 -14.077 49.089 1.00 61.72 1843 PHE G C 1
ATOM 12168 O O . PHE G 1 43 ? -35.678 -14.199 50.105 1.00 62.16 1843 PHE G O 1
ATOM 12176 N N . GLY G 1 44 ? -34.648 -15.105 48.315 1.00 65.31 1844 GLY G N 1
ATOM 12177 C CA . GLY G 1 44 ? -35.084 -16.456 48.629 1.00 65.85 1844 GLY G CA 1
ATOM 12178 C C . GLY G 1 44 ? -36.569 -16.735 48.425 1.00 66.66 1844 GLY G C 1
ATOM 12179 O O . GLY G 1 44 ? -37.361 -15.829 48.150 1.00 66.76 1844 GLY G O 1
ATOM 12180 N N . MET G 1 45 ? -36.943 -18.005 48.567 1.00 60.11 1845 MET G N 1
ATOM 12181 C CA . MET G 1 45 ? -38.328 -18.442 48.409 1.00 58.92 1845 MET G CA 1
ATOM 12182 C C . MET G 1 45 ? -38.903 -19.023 49.703 1.00 59.60 1845 MET G C 1
ATOM 12183 O O . MET G 1 45 ? -38.257 -19.824 50.376 1.00 58.44 1845 MET G O 1
ATOM 12188 N N . HIS G 1 46 ? -40.116 -18.611 50.055 1.00 56.83 1846 HIS G N 1
ATOM 12189 C CA . HIS G 1 46 ? -40.749 -19.137 51.252 1.00 59.01 1846 HIS G CA 1
ATOM 12190 C C . HIS G 1 46 ? -41.831 -20.144 50.876 1.00 61.41 1846 HIS G C 1
ATOM 12191 O O . HIS G 1 46 ? -42.157 -20.304 49.698 1.00 61.33 1846 HIS G O 1
ATOM 12198 N N . ARG G 1 47 ? -42.378 -20.833 51.871 1.00 76.12 1847 ARG G N 1
ATOM 12199 C CA . ARG G 1 47 ? -43.400 -21.840 51.618 1.00 77.83 1847 ARG G CA 1
ATOM 12200 C C . ARG G 1 47 ? -44.585 -21.297 50.824 1.00 78.37 1847 ARG G C 1
ATOM 12201 O O . ARG G 1 47 ? -45.088 -21.970 49.927 1.00 77.91 1847 ARG G O 1
ATOM 12209 N N . ASP G 1 48 ? -45.029 -20.084 51.145 1.00 66.51 1848 ASP G N 1
ATOM 12210 C CA . ASP G 1 48 ? -46.156 -19.481 50.435 1.00 68.30 1848 ASP G CA 1
ATOM 12211 C C . ASP G 1 48 ? -45.860 -19.276 48.954 1.00 68.68 1848 ASP G C 1
ATOM 12212 O O . ASP G 1 48 ? -46.714 -19.522 48.104 1.00 69.67 1848 ASP G O 1
ATOM 12217 N N . ALA G 1 49 ? -44.651 -18.818 48.650 1.00 85.47 1849 ALA G N 1
ATOM 12218 C CA . ALA G 1 49 ? -44.253 -18.582 47.270 1.00 84.80 1849 ALA G CA 1
ATOM 12219 C C . ALA G 1 49 ? -44.329 -19.880 46.478 1.00 84.76 1849 ALA G C 1
ATOM 12220 O O . ALA G 1 49 ? -45.103 -19.990 45.526 1.00 84.78 1849 ALA G O 1
ATOM 12222 N N . ALA G 1 50 ? -43.526 -20.860 46.883 1.00 75.24 1850 ALA G N 1
ATOM 12223 C CA . ALA G 1 50 ? -43.488 -22.154 46.213 1.00 74.97 1850 ALA G CA 1
ATOM 12224 C C . ALA G 1 50 ? -44.878 -22.769 46.054 1.00 75.22 1850 ALA G C 1
ATOM 12225 O O . ALA G 1 50 ? -45.129 -23.500 45.095 1.00 75.71 1850 ALA G O 1
ATOM 12227 N N . ARG G 1 51 ? -45.780 -22.473 46.988 1.00 60.16 1851 ARG G N 1
ATOM 12228 C CA . ARG G 1 51 ? -47.135 -23.010 46.917 1.00 59.80 1851 ARG G CA 1
ATOM 12229 C C . ARG G 1 51 ? -47.944 -22.332 45.823 1.00 58.70 1851 ARG G C 1
ATOM 12230 O O . ARG G 1 51 ? -48.426 -22.989 44.906 1.00 58.46 1851 ARG G O 1
ATOM 12238 N N . GLY G 1 52 ? -48.094 -21.015 45.932 1.00 70.00 1852 GLY G N 1
ATOM 12239 C CA . GLY G 1 52 ? -48.856 -20.267 44.947 1.00 68.76 1852 GLY G CA 1
ATOM 12240 C C . GLY G 1 52 ? -48.378 -20.460 43.520 1.00 67.80 1852 GLY G C 1
ATOM 12241 O O . GLY G 1 52 ? -49.178 -20.414 42.585 1.00 67.64 1852 GLY G O 1
ATOM 12242 N N . ALA G 1 53 ? -47.075 -20.677 43.353 1.00 52.44 1853 ALA G N 1
ATOM 12243 C CA . ALA G 1 53 ? -46.485 -20.875 42.034 1.00 51.54 1853 ALA G CA 1
ATOM 12244 C C . ALA G 1 53 ? -47.092 -22.094 41.360 1.00 52.17 1853 ALA G C 1
ATOM 12245 O O . ALA G 1 53 ? -47.463 -22.059 40.179 1.00 51.57 1853 ALA G O 1
ATOM 12247 N N . LEU G 1 54 ? -47.187 -23.172 42.127 1.00 84.63 1854 LEU G N 1
ATOM 12248 C CA . LEU G 1 54 ? -47.740 -24.430 41.650 1.00 84.22 1854 LEU G CA 1
ATOM 12249 C C . LEU G 1 54 ? -49.255 -24.315 41.459 1.00 83.46 1854 LEU G C 1
ATOM 12250 O O . LEU G 1 54 ? -49.804 -24.809 40.474 1.00 83.25 1854 LEU G O 1
ATOM 12255 N N . GLU G 1 55 ? -49.920 -23.648 42.399 1.00 52.89 1855 GLU G N 1
ATOM 12256 C CA . GLU G 1 55 ? -51.368 -23.458 42.341 1.00 53.37 1855 GLU G CA 1
ATOM 12257 C C . GLU G 1 55 ? -51.788 -22.690 41.082 1.00 52.81 1855 GLU G C 1
ATOM 12258 O O . GLU G 1 55 ? -52.959 -22.715 40.694 1.00 52.85 1855 GLU G O 1
ATOM 12264 N N . ALA G 1 56 ? -50.837 -22.015 40.441 1.00 68.27 1856 ALA G N 1
ATOM 12265 C CA . ALA G 1 56 ? -51.131 -21.245 39.229 1.00 66.90 1856 ALA G CA 1
ATOM 12266 C C . ALA G 1 56 ? -50.820 -22.022 37.949 1.00 65.24 1856 ALA G C 1
ATOM 12267 O O . ALA G 1 56 ? -51.477 -21.821 36.928 1.00 64.52 1856 ALA G O 1
ATOM 12269 N N . GLY G 1 57 ? -49.815 -22.894 38.003 1.00 43.47 1857 GLY G N 1
ATOM 12270 C CA . GLY G 1 57 ? -49.469 -23.692 36.840 1.00 42.51 1857 GLY G CA 1
ATOM 12271 C C . GLY G 1 57 ? -48.016 -24.110 36.755 1.00 42.79 1857 GLY G C 1
ATOM 12272 O O . GLY G 1 57 ? -47.639 -24.902 35.877 1.00 42.16 1857 GLY G O 1
ATOM 12273 N N . ALA G 1 58 ? -47.194 -23.578 37.659 1.00 60.79 1858 ALA G N 1
ATOM 12274 C CA . ALA G 1 58 ? -45.767 -23.888 37.680 1.00 60.55 1858 ALA G CA 1
ATOM 12275 C C . ALA G 1 58 ? -45.571 -25.369 37.928 1.00 61.12 1858 ALA G C 1
ATOM 12276 O O . ALA G 1 58 ? -46.239 -25.955 38.779 1.00 61.27 1858 ALA G O 1
ATOM 12278 N N . GLY G 1 59 ? -44.652 -25.964 37.178 1.00 60.05 1859 GLY G N 1
ATOM 12279 C CA . GLY G 1 59 ? -44.383 -27.378 37.321 1.00 60.59 1859 GLY G CA 1
ATOM 12280 C C . GLY G 1 59 ? -42.957 -27.622 37.761 1.00 62.58 1859 GLY G C 1
ATOM 12281 O O . GLY G 1 59 ? -42.502 -28.765 37.843 1.00 64.29 1859 GLY G O 1
ATOM 12282 N N . CYS G 1 60 ? -42.242 -26.539 38.036 1.00 71.30 1860 CYS G N 1
ATOM 12283 C CA . CYS G 1 60 ? -40.863 -26.632 38.492 1.00 70.86 1860 CYS G CA 1
ATOM 12284 C C . CYS G 1 60 ? -40.333 -25.251 38.843 1.00 70.98 1860 CYS G C 1
ATOM 12285 O O . CYS G 1 60 ? -40.538 -24.290 38.104 1.00 71.33 1860 CYS G O 1
ATOM 12288 N N . LEU G 1 61 ? -39.655 -25.163 39.983 1.00 50.87 1861 LEU G N 1
ATOM 12289 C CA . LEU G 1 61 ? -39.089 -23.904 40.451 1.00 49.09 1861 LEU G CA 1
ATOM 12290 C C . LEU G 1 61 ? -37.567 -24.021 40.531 1.00 48.31 1861 LEU G C 1
ATOM 12291 O O . LEU G 1 61 ? -37.048 -24.934 41.166 1.00 47.90 1861 LEU G O 1
ATOM 12296 N N . THR G 1 62 ? -36.857 -23.114 39.869 1.00 47.26 1862 THR G N 1
ATOM 12297 C CA . THR G 1 62 ? -35.397 -23.110 39.912 1.00 48.26 1862 THR G CA 1
ATOM 12298 C C . THR G 1 62 ? -34.962 -21.930 40.778 1.00 48.90 1862 THR G C 1
ATOM 12299 O O . THR G 1 62 ? -35.766 -21.034 41.079 1.00 47.20 1862 THR G O 1
ATOM 12303 N N . LEU G 1 63 ? -33.695 -21.921 41.175 1.00 68.29 1863 LEU G N 1
ATOM 12304 C CA . LEU G 1 63 ? -33.192 -20.858 42.031 1.00 69.24 1863 LEU G CA 1
ATOM 12305 C C . LEU G 1 63 ? -31.776 -20.475 41.641 1.00 71.28 1863 LEU G C 1
ATOM 12306 O O . LEU G 1 63 ? -31.381 -20.585 40.481 1.00 72.52 1863 LEU G O 1
ATOM 12311 N N . GLY G 1 64 ? -31.013 -20.030 42.629 1.00 71.96 1864 GLY G N 1
ATOM 12312 C CA . GLY G 1 64 ? -29.642 -19.642 42.381 1.00 72.49 1864 GLY G CA 1
ATOM 12313 C C . GLY G 1 64 ? -29.117 -18.749 43.482 1.00 72.71 1864 GLY G C 1
ATOM 12314 O O . GLY G 1 64 ? -29.364 -18.984 44.662 1.00 72.07 1864 GLY G O 1
ATOM 12315 N N . ASN G 1 65 ? -28.387 -17.719 43.074 1.00 63.39 1865 ASN G N 1
ATOM 12316 C CA . ASN G 1 65 ? -27.794 -16.739 43.974 1.00 63.47 1865 ASN G CA 1
ATOM 12317 C C . ASN G 1 65 ? -28.421 -16.705 45.377 1.00 62.45 1865 ASN G C 1
ATOM 12318 O O . ASN G 1 65 ? -27.778 -17.097 46.354 1.00 62.00 1865 ASN G O 1
ATOM 12323 N N . HIS G 1 66 ? -29.674 -16.256 45.469 1.00 45.31 1866 HIS G N 1
ATOM 12324 C CA . HIS G 1 66 ? -30.371 -16.155 46.751 1.00 44.94 1866 HIS G CA 1
ATOM 12325 C C . HIS G 1 66 ? -31.141 -17.408 47.157 1.00 43.97 1866 HIS G C 1
ATOM 12326 O O . HIS G 1 66 ? -32.166 -17.331 47.856 1.00 43.13 1866 HIS G O 1
ATOM 12333 N N . ALA G 1 67 ? -30.630 -18.559 46.734 1.00 59.43 1867 ALA G N 1
ATOM 12334 C CA . ALA G 1 67 ? -31.251 -19.845 47.021 1.00 59.18 1867 ALA G CA 1
ATOM 12335 C C . ALA G 1 67 ? -31.507 -20.104 48.500 1.00 59.22 1867 ALA G C 1
ATOM 12336 O O . ALA G 1 67 ? -32.530 -20.683 48.854 1.00 58.64 1867 ALA G O 1
ATOM 12338 N N . TRP G 1 68 ? -30.594 -19.662 49.361 1.00 71.83 1868 TRP G N 1
ATOM 12339 C CA . TRP G 1 68 ? -30.731 -19.915 50.792 1.00 71.96 1868 TRP G CA 1
ATOM 12340 C C . TRP G 1 68 ? -30.925 -18.703 51.699 1.00 73.14 1868 TRP G C 1
ATOM 12341 O O . TRP G 1 68 ? -30.256 -18.591 52.722 1.00 74.19 1868 TRP G O 1
ATOM 12352 N N . HIS G 1 69 ? -31.846 -17.810 51.356 1.00 62.52 1869 HIS G N 1
ATOM 12353 C CA . HIS G 1 69 ? -32.057 -16.630 52.185 1.00 63.48 1869 HIS G CA 1
ATOM 12354 C C . HIS G 1 69 ? -33.322 -16.649 53.023 1.00 64.17 1869 HIS G C 1
ATOM 12355 O O . HIS G 1 69 ? -33.607 -15.698 53.749 1.00 64.38 1869 HIS G O 1
ATOM 12362 N N . HIS G 1 70 ? -34.083 -17.729 52.933 1.00 82.99 1870 HIS G N 1
ATOM 12363 C CA . HIS G 1 70 ? -35.299 -17.832 53.717 1.00 83.93 1870 HIS G CA 1
ATOM 12364 C C . HIS G 1 70 ? -35.340 -19.220 54.338 1.00 85.75 1870 HIS G C 1
ATOM 12365 O O . HIS G 1 70 ? -35.322 -20.221 53.625 1.00 85.96 1870 HIS G O 1
ATOM 12372 N N . LYS G 1 71 ? -35.388 -19.278 55.667 1.00 94.44 1871 LYS G N 1
ATOM 12373 C CA . LYS G 1 71 ? -35.402 -20.554 56.375 1.00 95.14 1871 LYS G CA 1
ATOM 12374 C C . LYS G 1 71 ? -36.254 -21.621 55.679 1.00 94.14 1871 LYS G C 1
ATOM 12375 O O . LYS G 1 71 ? -35.784 -22.740 55.457 1.00 94.71 1871 LYS G O 1
ATOM 12381 N N . ASP G 1 72 ? -37.492 -21.268 55.328 1.00 61.84 1872 ASP G N 1
ATOM 12382 C CA . ASP G 1 72 ? -38.424 -22.185 54.662 1.00 60.30 1872 ASP G CA 1
ATOM 12383 C C . ASP G 1 72 ? -37.764 -23.112 53.645 1.00 60.13 1872 ASP G C 1
ATOM 12384 O O . ASP G 1 72 ? -38.245 -24.211 53.398 1.00 60.90 1872 ASP G O 1
ATOM 12389 N N . ILE G 1 73 ? -36.658 -22.670 53.061 1.00 60.63 1873 ILE G N 1
ATOM 12390 C CA . ILE G 1 73 ? -35.939 -23.473 52.082 1.00 60.71 1873 ILE G CA 1
ATOM 12391 C C . ILE G 1 73 ? -35.575 -24.846 52.645 1.00 60.41 1873 ILE G C 1
ATOM 12392 O O . ILE G 1 73 ? -36.167 -25.855 52.259 1.00 59.67 1873 ILE G O 1
ATOM 12397 N N . TYR G 1 74 ? -34.609 -24.869 53.564 1.00 67.92 1874 TYR G N 1
ATOM 12398 C CA . TYR G 1 74 ? -34.120 -26.100 54.194 1.00 66.74 1874 TYR G CA 1
ATOM 12399 C C . TYR G 1 74 ? -35.173 -27.174 54.494 1.00 65.95 1874 TYR G C 1
ATOM 12400 O O . TYR G 1 74 ? -34.937 -28.362 54.251 1.00 65.12 1874 TYR G O 1
ATOM 12409 N N . PRO G 1 75 ? -36.328 -26.784 55.059 1.00 67.55 1875 PRO G N 1
ATOM 12410 C CA . PRO G 1 75 ? -37.335 -27.812 55.323 1.00 67.95 1875 PRO G CA 1
ATOM 12411 C C . PRO G 1 75 ? -38.012 -28.238 54.017 1.00 68.58 1875 PRO G C 1
ATOM 12412 O O . PRO G 1 75 ? -38.156 -29.432 53.754 1.00 68.95 1875 PRO G O 1
ATOM 12416 N N . MET G 1 76 ? -38.415 -27.269 53.195 1.00 54.97 1876 MET G N 1
ATOM 12417 C CA . MET G 1 76 ? -39.060 -27.589 51.921 1.00 55.02 1876 MET G CA 1
ATOM 12418 C C . MET G 1 76 ? -38.233 -28.625 51.163 1.00 55.53 1876 MET G C 1
ATOM 12419 O O . MET G 1 76 ? -38.786 -29.542 50.557 1.00 55.52 1876 MET G O 1
ATOM 12424 N N . LEU G 1 77 ? -36.910 -28.475 51.204 1.00 71.67 1877 LEU G N 1
ATOM 12425 C CA . LEU G 1 77 ? -35.999 -29.397 50.525 1.00 73.28 1877 LEU G CA 1
ATOM 12426 C C . LEU G 1 77 ? -35.896 -30.724 51.264 1.00 74.13 1877 LEU G C 1
ATOM 12427 O O . LEU G 1 77 ? -35.757 -31.783 50.647 1.00 74.14 1877 LEU G O 1
ATOM 12432 N N . SER G 1 78 ? -35.948 -30.659 52.591 1.00 68.10 1878 SER G N 1
ATOM 12433 C CA . SER G 1 78 ? -35.864 -31.855 53.418 1.00 68.41 1878 SER G CA 1
ATOM 12434 C C . SER G 1 78 ? -37.123 -32.706 53.208 1.00 68.21 1878 SER G C 1
ATOM 12435 O O . SER G 1 78 ? -37.036 -33.905 52.932 1.00 67.29 1878 SER G O 1
ATOM 12438 N N . GLU G 1 79 ? -38.287 -32.071 53.328 1.00 62.67 1879 GLU G N 1
ATOM 12439 C CA . GLU G 1 79 ? -39.564 -32.753 53.156 1.00 63.70 1879 GLU G CA 1
ATOM 12440 C C . GLU G 1 79 ? -39.851 -33.018 51.680 1.00 63.62 1879 GLU G C 1
ATOM 12441 O O . GLU G 1 79 ? -41.000 -32.982 51.245 1.00 63.20 1879 GLU G O 1
ATOM 12447 N N . ASP G 1 80 ? -38.782 -33.286 50.935 1.00 67.21 1880 ASP G N 1
ATOM 12448 C CA . ASP G 1 80 ? -38.802 -33.581 49.502 1.00 67.62 1880 ASP G CA 1
ATOM 12449 C C . ASP G 1 80 ? -40.180 -33.712 48.838 1.00 68.56 1880 ASP G C 1
ATOM 12450 O O . ASP G 1 80 ? -40.580 -34.809 48.441 1.00 68.76 1880 ASP G O 1
ATOM 12455 N N . THR G 1 81 ? -40.899 -32.602 48.705 1.00 72.87 1881 THR G N 1
ATOM 12456 C CA . THR G 1 81 ? -42.280 -32.665 48.220 1.00 72.70 1881 THR G CA 1
ATOM 12457 C C . THR G 1 81 ? -42.281 -31.797 46.967 1.00 72.13 1881 THR G C 1
ATOM 12458 O O . THR G 1 81 ? -42.186 -32.314 45.854 1.00 72.05 1881 THR G O 1
ATOM 12462 N N . TYR G 1 82 ? -42.375 -30.480 47.158 1.00 62.95 1882 TYR G N 1
ATOM 12463 C CA . TYR G 1 82 ? -42.386 -29.527 46.049 1.00 61.08 1882 TYR G CA 1
ATOM 12464 C C . TYR G 1 82 ? -41.237 -29.813 45.087 1.00 58.85 1882 TYR G C 1
ATOM 12465 O O . TYR G 1 82 ? -40.155 -30.199 45.509 1.00 58.09 1882 TYR G O 1
ATOM 12474 N N . PRO G 1 83 ? -41.465 -29.624 43.776 1.00 81.33 1883 PRO G N 1
ATOM 12475 C CA . PRO G 1 83 ? -40.461 -29.859 42.730 1.00 80.55 1883 PRO G CA 1
ATOM 12476 C C . PRO G 1 83 ? -39.456 -28.718 42.596 1.00 80.93 1883 PRO G C 1
ATOM 12477 O O . PRO G 1 83 ? -39.522 -27.935 41.647 1.00 81.96 1883 PRO G O 1
ATOM 12481 N N . ILE G 1 84 ? -38.516 -28.639 43.531 1.00 60.92 1884 ILE G N 1
ATOM 12482 C CA . ILE G 1 84 ? -37.518 -27.574 43.525 1.00 58.21 1884 ILE G CA 1
ATOM 12483 C C . ILE G 1 84 ? -36.170 -27.985 42.930 1.00 57.18 1884 ILE G C 1
ATOM 12484 O O . ILE G 1 84 ? -35.811 -29.159 42.928 1.00 57.54 1884 ILE G O 1
ATOM 12489 N N . VAL G 1 85 ? -35.432 -27.004 42.416 1.00 69.11 1885 VAL G N 1
ATOM 12490 C CA . VAL G 1 85 ? -34.117 -27.251 41.836 1.00 68.95 1885 VAL G CA 1
ATOM 12491 C C . VAL G 1 85 ? -33.152 -26.117 42.183 1.00 68.54 1885 VAL G C 1
ATOM 12492 O O . VAL G 1 85 ? -33.316 -24.983 41.727 1.00 69.82 1885 VAL G O 1
ATOM 12496 N N . ARG G 1 86 ? -32.152 -26.437 43.000 1.00 51.47 1886 ARG G N 1
ATOM 12497 C CA . ARG G 1 86 ? -31.144 -25.477 43.428 1.00 48.75 1886 ARG G CA 1
ATOM 12498 C C . ARG G 1 86 ? -29.908 -25.590 42.540 1.00 48.66 1886 ARG G C 1
ATOM 12499 O O . ARG G 1 86 ? -29.717 -26.591 41.854 1.00 48.85 1886 ARG G O 1
ATOM 12507 N N . PRO G 1 87 ? -29.048 -24.561 42.545 1.00 37.75 1887 PRO G N 1
ATOM 12508 C CA . PRO G 1 87 ? -27.841 -24.590 41.720 1.00 37.95 1887 PRO G CA 1
ATOM 12509 C C . PRO G 1 87 ? -27.139 -25.934 41.803 1.00 39.34 1887 PRO G C 1
ATOM 12510 O O . PRO G 1 87 ? -27.098 -26.552 42.863 1.00 39.59 1887 PRO G O 1
ATOM 12514 N N . LEU G 1 88 ? -26.581 -26.380 40.686 1.00 47.69 1888 LEU G N 1
ATOM 12515 C CA . LEU G 1 88 ? -25.905 -27.665 40.649 1.00 49.39 1888 LEU G CA 1
ATOM 12516 C C . LEU G 1 88 ? -24.445 -27.558 41.040 1.00 49.86 1888 LEU G C 1
ATOM 12517 O O . LEU G 1 88 ? -23.933 -28.397 41.781 1.00 49.92 1888 LEU G O 1
ATOM 12522 N N . ASN G 1 89 ? -23.780 -26.519 40.549 1.00 59.07 1889 ASN G N 1
ATOM 12523 C CA . ASN G 1 89 ? -22.358 -26.334 40.816 1.00 60.58 1889 ASN G CA 1
ATOM 12524 C C . ASN G 1 89 ? -21.911 -26.006 42.255 1.00 62.29 1889 ASN G C 1
ATOM 12525 O O . ASN G 1 89 ? -20.805 -25.493 42.477 1.00 61.24 1889 ASN G O 1
ATOM 12530 N N . TYR G 1 90 ? -22.776 -26.312 43.225 1.00 62.20 1890 TYR G N 1
ATOM 12531 C CA . TYR G 1 90 ? -22.445 -26.146 44.639 1.00 63.99 1890 TYR G CA 1
ATOM 12532 C C . TYR G 1 90 ? -21.699 -27.444 44.922 1.00 66.07 1890 TYR G C 1
ATOM 12533 O O . TYR G 1 90 ? -22.321 -28.480 45.166 1.00 66.82 1890 TYR G O 1
ATOM 12542 N N . ALA G 1 91 ? -20.372 -27.388 44.876 1.00 90.03 1891 ALA G N 1
ATOM 12543 C CA . ALA G 1 91 ? -19.527 -28.568 45.064 1.00 92.00 1891 ALA G CA 1
ATOM 12544 C C . ALA G 1 91 ? -19.606 -29.367 46.371 1.00 91.86 1891 ALA G C 1
ATOM 12545 O O . ALA G 1 91 ? -19.103 -30.492 46.431 1.00 91.96 1891 ALA G O 1
ATOM 12547 N N . ASP G 1 92 ? -20.219 -28.816 47.413 1.00 55.63 1892 ASP G N 1
ATOM 12548 C CA . ASP G 1 92 ? -20.303 -29.545 48.678 1.00 55.59 1892 ASP G CA 1
ATOM 12549 C C . ASP G 1 92 ? -21.349 -30.661 48.686 1.00 55.16 1892 ASP G C 1
ATOM 12550 O O . ASP G 1 92 ? -22.519 -30.443 48.358 1.00 54.11 1892 ASP G O 1
ATOM 12555 N N . PRO G 1 93 ? -20.936 -31.874 49.089 1.00 67.45 1893 PRO G N 1
ATOM 12556 C CA . PRO G 1 93 ? -21.792 -33.064 49.163 1.00 66.72 1893 PRO G CA 1
ATOM 12557 C C . PRO G 1 93 ? -22.963 -32.942 50.147 1.00 65.47 1893 PRO G C 1
ATOM 12558 O O . PRO G 1 93 ? -23.967 -33.637 50.016 1.00 65.25 1893 PRO G O 1
ATOM 12562 N N . GLY G 1 94 ? -22.835 -32.064 51.134 1.00 62.85 1894 GLY G N 1
ATOM 12563 C CA . GLY G 1 94 ? -23.903 -31.913 52.104 1.00 60.85 1894 GLY G CA 1
ATOM 12564 C C . GLY G 1 94 ? -25.003 -30.961 51.675 1.00 60.10 1894 GLY G C 1
ATOM 12565 O O . GLY G 1 94 ? -26.007 -30.800 52.377 1.00 59.46 1894 GLY G O 1
ATOM 12566 N N . THR G 1 95 ? -24.824 -30.331 50.519 1.00 52.13 1895 THR G N 1
ATOM 12567 C CA . THR G 1 95 ? -25.806 -29.382 50.011 1.00 50.57 1895 THR G CA 1
ATOM 12568 C C . THR G 1 95 ? -27.172 -30.036 49.830 1.00 49.43 1895 THR G C 1
ATOM 12569 O O . THR G 1 95 ? -27.296 -31.058 49.156 1.00 49.66 1895 THR G O 1
ATOM 12573 N N . PRO G 1 96 ? -28.215 -29.463 50.452 1.00 49.13 1896 PRO G N 1
ATOM 12574 C CA . PRO G 1 96 ? -29.589 -29.978 50.369 1.00 50.26 1896 PRO G CA 1
ATOM 12575 C C . PRO G 1 96 ? -30.171 -29.859 48.960 1.00 51.68 1896 PRO G C 1
ATOM 12576 O O . PRO G 1 96 ? -29.606 -29.170 48.100 1.00 52.28 1896 PRO G O 1
ATOM 12580 N N . GLY G 1 97 ? -31.305 -30.521 48.736 1.00 66.36 1897 GLY G N 1
ATOM 12581 C CA . GLY G 1 97 ? -31.946 -30.487 47.430 1.00 67.27 1897 GLY G CA 1
ATOM 12582 C C . GLY G 1 97 ? -31.091 -31.098 46.330 1.00 67.67 1897 GLY G C 1
ATOM 12583 O O . GLY G 1 97 ? -30.079 -31.752 46.607 1.00 68.34 1897 GLY G O 1
ATOM 12584 N N . VAL G 1 98 ? -31.491 -30.887 45.076 1.00 50.82 1898 VAL G N 1
ATOM 12585 C CA . VAL G 1 98 ? -30.746 -31.428 43.934 1.00 50.15 1898 VAL G CA 1
ATOM 12586 C C . VAL G 1 98 ? -30.514 -30.393 42.833 1.00 50.22 1898 VAL G C 1
ATOM 12587 O O . VAL G 1 98 ? -31.245 -29.410 42.722 1.00 47.51 1898 VAL G O 1
ATOM 12591 N N . GLY G 1 99 ? -29.491 -30.623 42.017 1.00 53.66 1899 GLY G N 1
ATOM 12592 C CA . GLY G 1 99 ? -29.195 -29.703 40.933 1.00 55.99 1899 GLY G CA 1
ATOM 12593 C C . GLY G 1 99 ? -30.081 -29.884 39.707 1.00 56.97 1899 GLY G C 1
ATOM 12594 O O . GLY G 1 99 ? -29.951 -29.131 38.748 1.00 55.96 1899 GLY G O 1
ATOM 12595 N N . TRP G 1 100 ? -30.977 -30.873 39.733 1.00 64.84 1900 TRP G N 1
ATOM 12596 C CA . TRP G 1 100 ? -31.872 -31.138 38.602 1.00 66.66 1900 TRP G CA 1
ATOM 12597 C C . TRP G 1 100 ? -33.026 -32.092 38.925 1.00 66.39 1900 TRP G C 1
ATOM 12598 O O . TRP G 1 100 ? -33.019 -32.767 39.951 1.00 66.59 1900 TRP G O 1
ATOM 12609 N N . ARG G 1 101 ? -34.013 -32.131 38.032 1.00 67.89 1901 ARG G N 1
ATOM 12610 C CA . ARG G 1 101 ? -35.195 -32.981 38.171 1.00 68.80 1901 ARG G CA 1
ATOM 12611 C C . ARG G 1 101 ? -35.744 -33.348 36.792 1.00 68.88 1901 ARG G C 1
ATOM 12612 O O . ARG G 1 101 ? -36.191 -32.466 36.058 1.00 69.56 1901 ARG G O 1
ATOM 12620 N N . THR G 1 102 ? -35.733 -34.633 36.442 1.00 50.73 1902 THR G N 1
ATOM 12621 C CA . THR G 1 102 ? -36.266 -35.062 35.149 1.00 49.62 1902 THR G CA 1
ATOM 12622 C C . THR G 1 102 ? -37.767 -35.296 35.315 1.00 49.87 1902 THR G C 1
ATOM 12623 O O . THR G 1 102 ? -38.191 -36.078 36.166 1.00 48.17 1902 THR G O 1
ATOM 12627 N N . PHE G 1 103 ? -38.563 -34.606 34.504 1.00 62.26 1903 PHE G N 1
ATOM 12628 C CA . PHE G 1 103 ? -40.021 -34.702 34.563 1.00 64.82 1903 PHE G CA 1
ATOM 12629 C C . PHE G 1 103 ? -40.650 -35.524 33.434 1.00 66.99 1903 PHE G C 1
ATOM 12630 O O . PHE G 1 103 ? -39.995 -35.880 32.452 1.00 67.88 1903 PHE G O 1
ATOM 12638 N N . ASP G 1 104 ? -41.937 -35.812 33.586 1.00 75.29 1904 ASP G N 1
ATOM 12639 C CA . ASP G 1 104 ? -42.683 -36.566 32.588 1.00 77.77 1904 ASP G CA 1
ATOM 12640 C C . ASP G 1 104 ? -43.684 -35.637 31.923 1.00 78.73 1904 ASP G C 1
ATOM 12641 O O . ASP G 1 104 ? -44.827 -35.526 32.370 1.00 78.68 1904 ASP G O 1
ATOM 12646 N N . VAL G 1 105 ? -43.252 -34.960 30.863 1.00 102.92 1905 VAL G N 1
ATOM 12647 C CA . VAL G 1 105 ? -44.131 -34.039 30.148 1.00 104.59 1905 VAL G CA 1
ATOM 12648 C C . VAL G 1 105 ? -45.292 -34.840 29.565 1.00 104.39 1905 VAL G C 1
ATOM 12649 O O . VAL G 1 105 ? -46.425 -34.763 30.051 1.00 104.24 1905 VAL G O 1
ATOM 12653 N N . ASN G 1 106 ? -44.995 -35.610 28.522 1.00 96.04 1906 ASN G N 1
ATOM 12654 C CA . ASN G 1 106 ? -45.983 -36.460 27.867 1.00 95.46 1906 ASN G CA 1
ATOM 12655 C C . ASN G 1 106 ? -45.241 -37.558 27.124 1.00 95.13 1906 ASN G C 1
ATOM 12656 O O . ASN G 1 106 ? -44.997 -37.451 25.922 1.00 95.92 1906 ASN G O 1
ATOM 12661 N N . GLY G 1 107 ? -44.878 -38.612 27.847 1.00 61.05 1907 GLY G N 1
ATOM 12662 C CA . GLY G 1 107 ? -44.158 -39.713 27.237 1.00 59.69 1907 GLY G CA 1
ATOM 12663 C C . GLY G 1 107 ? -42.695 -39.375 27.027 1.00 59.73 1907 GLY G C 1
ATOM 12664 O O . GLY G 1 107 ? -41.891 -40.228 26.632 1.00 59.61 1907 GLY G O 1
ATOM 12665 N N . GLU G 1 108 ? -42.345 -38.119 27.285 1.00 75.38 1908 GLU G N 1
ATOM 12666 C CA . GLU G 1 108 ? -40.965 -37.685 27.132 1.00 74.72 1908 GLU G CA 1
ATOM 12667 C C . GLU G 1 108 ? -40.375 -37.181 28.443 1.00 72.89 1908 GLU G C 1
ATOM 12668 O O . GLU G 1 108 ? -41.102 -36.824 29.381 1.00 70.92 1908 GLU G O 1
ATOM 12674 N N . LYS G 1 109 ? -39.046 -37.161 28.488 1.00 83.32 1909 LYS G N 1
ATOM 12675 C CA . LYS G 1 109 ? -38.301 -36.730 29.664 1.00 81.75 1909 LYS G CA 1
ATOM 12676 C C . LYS G 1 109 ? -37.821 -35.280 29.578 1.00 80.00 1909 LYS G C 1
ATOM 12677 O O . LYS G 1 109 ? -37.071 -34.910 28.668 1.00 78.83 1909 LYS G O 1
ATOM 12683 N N . LEU G 1 110 ? -38.256 -34.467 30.536 1.00 63.43 1910 LEU G N 1
ATOM 12684 C CA . LEU G 1 110 ? -37.850 -33.068 30.597 1.00 61.23 1910 LEU G CA 1
ATOM 12685 C C . LEU G 1 110 ? -37.005 -32.845 31.850 1.00 59.96 1910 LEU G C 1
ATOM 12686 O O . LEU G 1 110 ? -37.520 -32.842 32.967 1.00 59.81 1910 LEU G O 1
ATOM 12691 N N . THR G 1 111 ? -35.704 -32.662 31.661 1.00 69.53 1911 THR G N 1
ATOM 12692 C CA . THR G 1 111 ? -34.798 -32.445 32.782 1.00 68.70 1911 THR G CA 1
ATOM 12693 C C . THR G 1 111 ? -34.395 -30.978 32.930 1.00 67.09 1911 THR G C 1
ATOM 12694 O O . THR G 1 111 ? -33.695 -30.430 32.083 1.00 66.58 1911 THR G O 1
ATOM 12698 N N . VAL G 1 112 ? -34.833 -30.358 34.021 1.00 56.59 1912 VAL G N 1
ATOM 12699 C CA . VAL G 1 112 ? -34.533 -28.959 34.296 1.00 56.24 1912 VAL G CA 1
ATOM 12700 C C . VAL G 1 112 ? -33.326 -28.801 35.228 1.00 56.21 1912 VAL G C 1
ATOM 12701 O O . VAL G 1 112 ? -33.447 -28.957 36.441 1.00 57.39 1912 VAL G O 1
ATOM 12705 N N . VAL G 1 113 ? -32.162 -28.495 34.663 1.00 59.60 1913 VAL G N 1
ATOM 12706 C CA . VAL G 1 113 ? -30.960 -28.294 35.469 1.00 58.71 1913 VAL G CA 1
ATOM 12707 C C . VAL G 1 113 ? -30.786 -26.805 35.814 1.00 59.62 1913 VAL G C 1
ATOM 12708 O O . VAL G 1 113 ? -31.056 -25.932 34.985 1.00 59.81 1913 VAL G O 1
ATOM 12712 N N . ASN G 1 114 ? -30.338 -26.522 37.038 1.00 65.60 1914 ASN G N 1
ATOM 12713 C CA . ASN G 1 114 ? -30.127 -25.146 37.498 1.00 64.08 1914 ASN G CA 1
ATOM 12714 C C . ASN G 1 114 ? -28.630 -24.901 37.710 1.00 62.69 1914 ASN G C 1
ATOM 12715 O O . ASN G 1 114 ? -27.944 -25.734 38.300 1.00 63.08 1914 ASN G O 1
ATOM 12720 N N . LEU G 1 115 ? -28.121 -23.774 37.218 1.00 55.46 1915 LEU G N 1
ATOM 12721 C CA . LEU G 1 115 ? -26.696 -23.450 37.356 1.00 54.27 1915 LEU G CA 1
ATOM 12722 C C . LEU G 1 115 ? -26.430 -22.052 37.895 1.00 53.39 1915 LEU G C 1
ATOM 12723 O O . LEU G 1 115 ? -27.328 -21.217 37.951 1.00 53.14 1915 LEU G O 1
ATOM 12728 N N . LEU G 1 116 ? -25.175 -21.813 38.273 1.00 59.18 1916 LEU G N 1
ATOM 12729 C CA . LEU G 1 116 ? -24.731 -20.526 38.804 1.00 57.75 1916 LEU G CA 1
ATOM 12730 C C . LEU G 1 116 ? -23.480 -20.056 38.080 1.00 57.47 1916 LEU G C 1
ATOM 12731 O O . LEU G 1 116 ? -22.534 -20.825 37.898 1.00 57.38 1916 LEU G O 1
ATOM 12736 N N . GLY G 1 117 ? -23.480 -18.793 37.665 1.00 43.32 1917 GLY G N 1
ATOM 12737 C CA . GLY G 1 117 ? -22.317 -18.240 36.996 1.00 41.52 1917 GLY G CA 1
ATOM 12738 C C . GLY G 1 117 ? -21.337 -17.781 38.061 1.00 42.32 1917 GLY G C 1
ATOM 12739 O O . GLY G 1 117 ? -21.674 -17.735 39.249 1.00 40.77 1917 GLY G O 1
ATOM 12740 N N . ARG G 1 118 ? -20.126 -17.431 37.650 1.00 58.09 1918 ARG G N 1
ATOM 12741 C CA . ARG G 1 118 ? -19.123 -17.002 38.606 1.00 58.26 1918 ARG G CA 1
ATOM 12742 C C . ARG G 1 118 ? -18.654 -15.557 38.459 1.00 58.63 1918 ARG G C 1
ATOM 12743 O O . ARG G 1 118 ? -18.677 -14.805 39.432 1.00 59.46 1918 ARG G O 1
ATOM 12751 N N . VAL G 1 119 ? -18.224 -15.173 37.256 1.00 51.05 1919 VAL G N 1
ATOM 12752 C CA . VAL G 1 119 ? -17.735 -13.813 37.007 1.00 49.43 1919 VAL G CA 1
ATOM 12753 C C . VAL G 1 119 ? -18.624 -12.756 37.653 1.00 48.02 1919 VAL G C 1
ATOM 12754 O O . VAL G 1 119 ? -19.821 -12.697 37.386 1.00 47.47 1919 VAL G O 1
ATOM 12758 N N . PHE G 1 120 ? -18.016 -11.927 38.500 1.00 37.46 1920 PHE G N 1
ATOM 12759 C CA . PHE G 1 120 ? -18.713 -10.870 39.236 1.00 37.14 1920 PHE G CA 1
ATOM 12760 C C . PHE G 1 120 ? -19.630 -11.467 40.301 1.00 37.43 1920 PHE G C 1
ATOM 12761 O O . PHE G 1 120 ? -20.546 -10.807 40.786 1.00 36.64 1920 PHE G O 1
ATOM 12769 N N . MET G 1 121 ? -19.381 -12.717 40.673 1.00 41.39 1921 MET G N 1
ATOM 12770 C CA . MET G 1 121 ? -20.206 -13.382 41.680 1.00 43.99 1921 MET G CA 1
ATOM 12771 C C . MET G 1 121 ? -19.357 -14.174 42.670 1.00 44.80 1921 MET G C 1
ATOM 12772 O O . MET G 1 121 ? -18.134 -14.243 42.532 1.00 43.71 1921 MET G O 1
ATOM 12777 N N . GLU G 1 122 ? -20.012 -14.760 43.671 1.00 57.57 1922 GLU G N 1
ATOM 12778 C CA . GLU G 1 122 ? -19.316 -15.569 44.665 1.00 60.04 1922 GLU G CA 1
ATOM 12779 C C . GLU G 1 122 ? -18.859 -16.842 43.975 1.00 60.55 1922 GLU G C 1
ATOM 12780 O O . GLU G 1 122 ? -19.672 -17.602 43.449 1.00 61.82 1922 GLU G O 1
ATOM 12786 N N . ALA G 1 123 ? -17.554 -17.065 43.963 1.00 51.57 1923 ALA G N 1
ATOM 12787 C CA . ALA G 1 123 ? -17.002 -18.245 43.319 1.00 52.14 1923 ALA G CA 1
ATOM 12788 C C . ALA G 1 123 ? -17.512 -19.543 43.939 1.00 51.14 1923 ALA G C 1
ATOM 12789 O O . ALA G 1 123 ? -17.437 -19.735 45.151 1.00 50.15 1923 ALA G O 1
ATOM 12791 N N . VAL G 1 124 ? -18.050 -20.413 43.088 1.00 42.19 1924 VAL G N 1
ATOM 12792 C CA . VAL G 1 124 ? -18.553 -21.726 43.493 1.00 41.50 1924 VAL G CA 1
ATOM 12793 C C . VAL G 1 124 ? -17.862 -22.732 42.576 1.00 40.80 1924 VAL G C 1
ATOM 12794 O O . VAL G 1 124 ? -16.791 -22.435 42.028 1.00 38.51 1924 VAL G O 1
ATOM 12798 N N . ASP G 1 125 ? -18.441 -23.911 42.384 1.00 57.79 1925 ASP G N 1
ATOM 12799 C CA . ASP G 1 125 ? -17.769 -24.879 41.525 1.00 59.80 1925 ASP G CA 1
ATOM 12800 C C . ASP G 1 125 ? -18.031 -24.619 40.041 1.00 59.37 1925 ASP G C 1
ATOM 12801 O O . ASP G 1 125 ? -19.170 -24.398 39.635 1.00 59.22 1925 ASP G O 1
ATOM 12806 N N . ASN G 1 126 ? -16.957 -24.630 39.250 1.00 47.81 1926 ASN G N 1
ATOM 12807 C CA . ASN G 1 126 ? -17.013 -24.389 37.807 1.00 48.42 1926 ASN G CA 1
ATOM 12808 C C . ASN G 1 126 ? -18.271 -24.966 37.151 1.00 49.08 1926 ASN G C 1
ATOM 12809 O O . ASN G 1 126 ? -18.443 -26.182 37.099 1.00 48.09 1926 ASN G O 1
ATOM 12814 N N . PRO G 1 127 ? -19.156 -24.099 36.622 1.00 53.83 1927 PRO G N 1
ATOM 12815 C CA . PRO G 1 127 ? -20.400 -24.536 35.975 1.00 54.77 1927 PRO G CA 1
ATOM 12816 C C . PRO G 1 127 ? -20.215 -25.248 34.632 1.00 54.49 1927 PRO G C 1
ATOM 12817 O O . PRO G 1 127 ? -21.041 -26.074 34.243 1.00 53.77 1927 PRO G O 1
ATOM 12821 N N . PHE G 1 128 ? -19.134 -24.922 33.935 1.00 70.09 1928 PHE G N 1
ATOM 12822 C CA . PHE G 1 128 ? -18.839 -25.533 32.648 1.00 71.80 1928 PHE G CA 1
ATOM 12823 C C . PHE G 1 128 ? -18.574 -27.026 32.801 1.00 72.37 1928 PHE G C 1
ATOM 12824 O O . PHE G 1 128 ? -19.383 -27.850 32.366 1.00 73.72 1928 PHE G O 1
ATOM 12832 N N . ARG G 1 129 ? -17.447 -27.371 33.421 1.00 57.50 1929 ARG G N 1
ATOM 12833 C CA . ARG G 1 129 ? -17.091 -28.768 33.639 1.00 56.10 1929 ARG G CA 1
ATOM 12834 C C . ARG G 1 129 ? -18.146 -29.509 34.455 1.00 54.71 1929 ARG G C 1
ATOM 12835 O O . ARG G 1 129 ? -18.236 -30.734 34.387 1.00 54.67 1929 ARG G O 1
ATOM 12843 N N . THR G 1 130 ? -18.949 -28.769 35.217 1.00 53.35 1930 THR G N 1
ATOM 12844 C CA . THR G 1 130 ? -20.007 -29.383 36.012 1.00 52.09 1930 THR G CA 1
ATOM 12845 C C . THR G 1 130 ? -21.040 -29.932 35.047 1.00 52.94 1930 THR G C 1
ATOM 12846 O O . THR G 1 130 ? -21.598 -30.999 35.279 1.00 53.52 1930 THR G O 1
ATOM 12850 N N . MET G 1 131 ? -21.282 -29.202 33.960 1.00 57.33 1931 MET G N 1
ATOM 12851 C CA . MET G 1 131 ? -22.274 -29.617 32.973 1.00 58.26 1931 MET G CA 1
ATOM 12852 C C . MET G 1 131 ? -21.960 -30.902 32.223 1.00 58.55 1931 MET G C 1
ATOM 12853 O O . MET G 1 131 ? -22.840 -31.740 32.045 1.00 58.73 1931 MET G O 1
ATOM 12858 N N . ASP G 1 132 ? -20.718 -31.063 31.784 1.00 49.41 1932 ASP G N 1
ATOM 12859 C CA . ASP G 1 132 ? -20.334 -32.272 31.070 1.00 52.15 1932 ASP G CA 1
ATOM 12860 C C . ASP G 1 132 ? -20.814 -33.483 31.874 1.00 54.00 1932 ASP G C 1
ATOM 12861 O O . ASP G 1 132 ? -21.500 -34.368 31.349 1.00 53.00 1932 ASP G O 1
ATOM 12866 N N . ALA G 1 133 ? -20.457 -33.496 33.156 1.00 78.99 1933 ALA G N 1
ATOM 12867 C CA . ALA G 1 133 ? -20.836 -34.567 34.067 1.00 79.29 1933 ALA G CA 1
ATOM 12868 C C . ALA G 1 133 ? -22.329 -34.860 34.011 1.00 79.85 1933 ALA G C 1
ATOM 12869 O O . ALA G 1 133 ? -22.736 -35.932 33.571 1.00 81.47 1933 ALA G O 1
ATOM 12871 N N . LEU G 1 134 ? -23.142 -33.906 34.455 1.00 51.25 1934 LEU G N 1
ATOM 12872 C CA . LEU G 1 134 ? -24.591 -34.089 34.465 1.00 51.83 1934 LEU G CA 1
ATOM 12873 C C . LEU G 1 134 ? -25.133 -34.531 33.112 1.00 53.29 1934 LEU G C 1
ATOM 12874 O O . LEU G 1 134 ? -26.248 -35.042 33.027 1.00 52.90 1934 LEU G O 1
ATOM 12879 N N . LEU G 1 135 ? -24.344 -34.335 32.059 1.00 71.81 1935 LEU G N 1
ATOM 12880 C CA . LEU G 1 135 ? -24.754 -34.727 30.713 1.00 74.35 1935 LEU G CA 1
ATOM 12881 C C . LEU G 1 135 ? -24.305 -36.135 30.359 1.00 77.09 1935 LEU G C 1
ATOM 12882 O O . LEU G 1 135 ? -24.463 -36.568 29.217 1.00 77.33 1935 LEU G O 1
ATOM 12887 N N . GLU G 1 136 ? -23.742 -36.851 31.327 1.00 70.93 1936 GLU G N 1
ATOM 12888 C CA . GLU G 1 136 ? -23.281 -38.203 31.055 1.00 73.90 1936 GLU G CA 1
ATOM 12889 C C . GLU G 1 136 ? -24.193 -39.304 31.559 1.00 75.40 1936 GLU G C 1
ATOM 12890 O O . GLU G 1 136 ? -23.805 -40.469 31.573 1.00 76.31 1936 GLU G O 1
ATOM 12896 N N . ARG G 1 137 ? -25.403 -38.950 31.974 1.00 79.29 1937 ARG G N 1
ATOM 12897 C CA . ARG G 1 137 ? -26.338 -39.966 32.427 1.00 82.27 1937 ARG G CA 1
ATOM 12898 C C . ARG G 1 137 ? -27.046 -40.513 31.190 1.00 83.67 1937 ARG G C 1
ATOM 12899 O O . ARG G 1 137 ? -26.447 -40.591 30.113 1.00 84.55 1937 ARG G O 1
ATOM 12907 N N . ASP G 1 138 ? -28.314 -40.882 31.331 1.00 94.67 1938 ASP G N 1
ATOM 12908 C CA . ASP G 1 138 ? -29.061 -41.434 30.207 1.00 94.52 1938 ASP G CA 1
ATOM 12909 C C . ASP G 1 138 ? -30.533 -41.040 30.289 1.00 94.54 1938 ASP G C 1
ATOM 12910 O O . ASP G 1 138 ? -31.155 -40.702 29.284 1.00 94.89 1938 ASP G O 1
ATOM 12915 N N . ASP G 1 139 ? -31.073 -41.093 31.502 1.00 97.20 1939 ASP G N 1
ATOM 12916 C CA . ASP G 1 139 ? -32.472 -40.768 31.779 1.00 97.32 1939 ASP G CA 1
ATOM 12917 C C . ASP G 1 139 ? -32.846 -39.298 31.584 1.00 96.32 1939 ASP G C 1
ATOM 12918 O O . ASP G 1 139 ? -33.880 -38.847 32.087 1.00 96.18 1939 ASP G O 1
ATOM 12923 N N . LEU G 1 140 ? -32.021 -38.557 30.851 1.00 103.41 1940 LEU G N 1
ATOM 12924 C CA . LEU G 1 140 ? -32.267 -37.134 30.628 1.00 101.03 1940 LEU G CA 1
ATOM 12925 C C . LEU G 1 140 ? -33.194 -36.811 29.454 1.00 99.01 1940 LEU G C 1
ATOM 12926 O O . LEU G 1 140 ? -34.386 -36.576 29.649 1.00 98.63 1940 LEU G O 1
ATOM 12931 N N . GLY G 1 141 ? -32.646 -36.792 28.242 1.00 78.53 1941 GLY G N 1
ATOM 12932 C CA . GLY G 1 141 ? -33.452 -36.481 27.074 1.00 76.46 1941 GLY G CA 1
ATOM 12933 C C . GLY G 1 141 ? -33.513 -34.987 26.791 1.00 74.80 1941 GLY G C 1
ATOM 12934 O O . GLY G 1 141 ? -32.501 -34.376 26.436 1.00 74.46 1941 GLY G O 1
ATOM 12935 N N . THR G 1 142 ? -34.700 -34.399 26.939 1.00 63.34 1942 THR G N 1
ATOM 12936 C CA . THR G 1 142 ? -34.888 -32.966 26.713 1.00 61.70 1942 THR G CA 1
ATOM 12937 C C . THR G 1 142 ? -34.344 -32.194 27.921 1.00 60.42 1942 THR G C 1
ATOM 12938 O O . THR G 1 142 ? -34.996 -32.119 28.967 1.00 59.16 1942 THR G O 1
ATOM 12942 N N . VAL G 1 143 ? -33.151 -31.623 27.764 1.00 64.14 1943 VAL G N 1
ATOM 12943 C CA . VAL G 1 143 ? -32.491 -30.867 28.835 1.00 62.84 1943 VAL G CA 1
ATOM 12944 C C . VAL G 1 143 ? -32.641 -29.344 28.731 1.00 61.74 1943 VAL G C 1
ATOM 12945 O O . VAL G 1 143 ? -32.297 -28.753 27.711 1.00 60.36 1943 VAL G O 1
ATOM 12949 N N . PHE G 1 144 ? -33.136 -28.716 29.794 1.00 60.16 1944 PHE G N 1
ATOM 12950 C CA . PHE G 1 144 ? -33.306 -27.263 29.833 1.00 59.74 1944 PHE G CA 1
ATOM 12951 C C . PHE G 1 144 ? -32.442 -26.653 30.941 1.00 59.62 1944 PHE G C 1
ATOM 12952 O O . PHE G 1 144 ? -32.722 -26.833 32.131 1.00 58.93 1944 PHE G O 1
ATOM 12960 N N . VAL G 1 145 ? -31.397 -25.932 30.546 1.00 56.87 1945 VAL G N 1
ATOM 12961 C CA . VAL G 1 145 ? -30.495 -25.302 31.501 1.00 55.25 1945 VAL G CA 1
ATOM 12962 C C . VAL G 1 145 ? -30.946 -23.899 31.884 1.00 55.62 1945 VAL G C 1
ATOM 12963 O O . VAL G 1 145 ? -31.312 -23.095 31.026 1.00 55.60 1945 VAL G O 1
ATOM 12967 N N . ASP G 1 146 ? -30.915 -23.605 33.178 1.00 65.80 1946 ASP G N 1
ATOM 12968 C CA . ASP G 1 146 ? -31.297 -22.287 33.663 1.00 65.17 1946 ASP G CA 1
ATOM 12969 C C . ASP G 1 146 ? -30.067 -21.611 34.248 1.00 64.37 1946 ASP G C 1
ATOM 12970 O O . ASP G 1 146 ? -29.917 -21.528 35.464 1.00 64.95 1946 ASP G O 1
ATOM 12975 N N . PHE G 1 147 ? -29.184 -21.136 33.376 1.00 65.05 1947 PHE G N 1
ATOM 12976 C CA . PHE G 1 147 ? -27.977 -20.459 33.820 1.00 63.89 1947 PHE G CA 1
ATOM 12977 C C . PHE G 1 147 ? -28.380 -19.177 34.534 1.00 64.50 1947 PHE G C 1
ATOM 12978 O O . PHE G 1 147 ? -29.034 -18.312 33.956 1.00 65.26 1947 PHE G O 1
ATOM 12986 N N . HIS G 1 148 ? -27.993 -19.064 35.798 1.00 53.80 1948 HIS G N 1
ATOM 12987 C CA . HIS G 1 148 ? -28.321 -17.896 36.608 1.00 52.22 1948 HIS G CA 1
ATOM 12988 C C . HIS G 1 148 ? -27.019 -17.164 36.889 1.00 51.83 1948 HIS G C 1
ATOM 12989 O O . HIS G 1 148 ? -26.368 -17.418 37.903 1.00 51.48 1948 HIS G O 1
ATOM 12996 N N . ALA G 1 149 ? -26.645 -16.259 35.984 1.00 57.90 1949 ALA G N 1
ATOM 12997 C CA . ALA G 1 149 ? -25.394 -15.516 36.113 1.00 57.82 1949 ALA G CA 1
ATOM 12998 C C . ALA G 1 149 ? -25.503 -13.997 36.009 1.00 57.96 1949 ALA G C 1
ATOM 12999 O O . ALA G 1 149 ? -26.589 -13.422 36.063 1.00 57.79 1949 ALA G O 1
ATOM 13001 N N . GLU G 1 150 ? -24.345 -13.364 35.846 1.00 48.48 1950 GLU G N 1
ATOM 13002 C CA . GLU G 1 150 ? -24.249 -11.916 35.749 1.00 48.76 1950 GLU G CA 1
ATOM 13003 C C . GLU G 1 150 ? -23.570 -11.483 34.455 1.00 47.59 1950 GLU G C 1
ATOM 13004 O O . GLU G 1 150 ? -24.110 -10.681 33.701 1.00 48.00 1950 GLU G O 1
ATOM 13010 N N . ALA G 1 151 ? -22.382 -12.021 34.207 1.00 52.16 1951 ALA G N 1
ATOM 13011 C CA . ALA G 1 151 ? -21.609 -11.666 33.025 1.00 51.99 1951 ALA G CA 1
ATOM 13012 C C . ALA G 1 151 ? -22.203 -12.151 31.710 1.00 52.70 1951 ALA G C 1
ATOM 13013 O O . ALA G 1 151 ? -22.776 -13.237 31.639 1.00 53.62 1951 ALA G O 1
ATOM 13015 N N . THR G 1 152 ? -22.052 -11.346 30.662 1.00 49.54 1952 THR G N 1
ATOM 13016 C CA . THR G 1 152 ? -22.563 -11.736 29.360 1.00 49.21 1952 THR G CA 1
ATOM 13017 C C . THR G 1 152 ? -21.576 -12.708 28.723 1.00 48.92 1952 THR G C 1
ATOM 13018 O O . THR G 1 152 ? -21.978 -13.704 28.129 1.00 50.41 1952 THR G O 1
ATOM 13022 N N . SER G 1 153 ? -20.284 -12.427 28.859 1.00 52.93 1953 SER G N 1
ATOM 13023 C CA . SER G 1 153 ? -19.266 -13.295 28.281 1.00 52.59 1953 SER G CA 1
ATOM 13024 C C . SER G 1 153 ? -19.425 -14.718 28.794 1.00 53.21 1953 SER G C 1
ATOM 13025 O O . SER G 1 153 ? -19.253 -15.681 28.041 1.00 53.27 1953 SER G O 1
ATOM 13028 N N . GLU G 1 154 ? -19.753 -14.846 30.076 1.00 51.75 1954 GLU G N 1
ATOM 13029 C CA . GLU G 1 154 ? -19.922 -16.159 30.688 1.00 52.18 1954 GLU G CA 1
ATOM 13030 C C . GLU G 1 154 ? -21.191 -16.833 30.204 1.00 50.42 1954 GLU G C 1
ATOM 13031 O O . GLU G 1 154 ? -21.194 -18.025 29.905 1.00 50.26 1954 GLU G O 1
ATOM 13037 N N . LYS G 1 155 ? -22.270 -16.066 30.129 1.00 48.49 1955 LYS G N 1
ATOM 13038 C CA . LYS G 1 155 ? -23.540 -16.605 29.671 1.00 46.56 1955 LYS G CA 1
ATOM 13039 C C . LYS G 1 155 ? -23.487 -17.047 28.206 1.00 47.17 1955 LYS G C 1
ATOM 13040 O O . LYS G 1 155 ? -24.073 -18.069 27.846 1.00 47.02 1955 LYS G O 1
ATOM 13046 N N . GLU G 1 156 ? -22.785 -16.289 27.365 1.00 51.96 1956 GLU G N 1
ATOM 13047 C CA . GLU G 1 156 ? -22.683 -16.632 25.949 1.00 53.90 1956 GLU G CA 1
ATOM 13048 C C . GLU G 1 156 ? -21.784 -17.836 25.737 1.00 54.06 1956 GLU G C 1
ATOM 13049 O O . GLU G 1 156 ? -22.001 -18.645 24.831 1.00 54.10 1956 GLU G O 1
ATOM 13055 N N . ALA G 1 157 ? -20.769 -17.950 26.578 1.00 49.50 1957 ALA G N 1
ATOM 13056 C CA . ALA G 1 157 ? -19.845 -19.060 26.481 1.00 48.61 1957 ALA G CA 1
ATOM 13057 C C . ALA G 1 157 ? -20.575 -20.356 26.819 1.00 47.99 1957 ALA G C 1
ATOM 13058 O O . ALA G 1 157 ? -20.342 -21.383 26.187 1.00 48.26 1957 ALA G O 1
ATOM 13060 N N . MET G 1 158 ? -21.465 -20.308 27.807 1.00 39.54 1958 MET G N 1
ATOM 13061 C CA . MET G 1 158 ? -22.202 -21.503 28.206 1.00 40.41 1958 MET G CA 1
ATOM 13062 C C . MET G 1 158 ? -23.009 -22.016 27.019 1.00 43.69 1958 MET G C 1
ATOM 13063 O O . MET G 1 158 ? -22.838 -23.161 26.581 1.00 43.57 1958 MET G O 1
ATOM 13068 N N . GLY G 1 159 ? -23.882 -21.159 26.497 1.00 58.07 1959 GLY G N 1
ATOM 13069 C CA . GLY G 1 159 ? -24.693 -21.534 25.356 1.00 58.52 1959 GLY G CA 1
ATOM 13070 C C . GLY G 1 159 ? -23.878 -22.208 24.269 1.00 59.06 1959 GLY G C 1
ATOM 13071 O O . GLY G 1 159 ? -24.234 -23.287 23.812 1.00 60.60 1959 GLY G O 1
ATOM 13072 N N . TRP G 1 160 ? -22.780 -21.581 23.857 1.00 41.20 1960 TRP G N 1
ATOM 13073 C CA . TRP G 1 160 ? -21.927 -22.138 22.816 1.00 44.02 1960 TRP G CA 1
ATOM 13074 C C . TRP G 1 160 ? -21.266 -23.429 23.269 1.00 45.81 1960 TRP G C 1
ATOM 13075 O O . TRP G 1 160 ? -20.660 -24.145 22.469 1.00 46.57 1960 TRP G O 1
ATOM 13086 N N . HIS G 1 161 ? -21.380 -23.721 24.561 1.00 58.30 1961 HIS G N 1
ATOM 13087 C CA . HIS G 1 161 ? -20.787 -24.922 25.139 1.00 57.76 1961 HIS G CA 1
ATOM 13088 C C . HIS G 1 161 ? -21.823 -26.044 25.250 1.00 55.92 1961 HIS G C 1
ATOM 13089 O O . HIS G 1 161 ? -21.502 -27.222 25.117 1.00 53.53 1961 HIS G O 1
ATOM 13096 N N . LEU G 1 162 ? -23.068 -25.670 25.502 1.00 52.64 1962 LEU G N 1
ATOM 13097 C CA . LEU G 1 162 ? -24.140 -26.642 25.616 1.00 54.30 1962 LEU G CA 1
ATOM 13098 C C . LEU G 1 162 ? -24.893 -26.734 24.294 1.00 55.48 1962 LEU G C 1
ATOM 13099 O O . LEU G 1 162 ? -25.911 -27.427 24.196 1.00 55.98 1962 LEU G O 1
ATOM 13104 N N . ALA G 1 163 ? -24.384 -26.028 23.284 1.00 64.74 1963 ALA G N 1
ATOM 13105 C CA . ALA G 1 163 ? -24.990 -26.004 21.953 1.00 65.47 1963 ALA G CA 1
ATOM 13106 C C . ALA G 1 163 ? -24.748 -27.312 21.218 1.00 66.43 1963 ALA G C 1
ATOM 13107 O O . ALA G 1 163 ? -23.642 -27.580 20.737 1.00 65.63 1963 ALA G O 1
ATOM 13109 N N . GLY G 1 164 ? -25.796 -28.120 21.129 1.00 77.38 1964 GLY G N 1
ATOM 13110 C CA . GLY G 1 164 ? -25.682 -29.397 20.460 1.00 77.42 1964 GLY G CA 1
ATOM 13111 C C . GLY G 1 164 ? -25.996 -30.522 21.421 1.00 76.84 1964 GLY G C 1
ATOM 13112 O O . GLY G 1 164 ? -26.246 -31.645 20.987 1.00 76.92 1964 GLY G O 1
ATOM 13113 N N . ARG G 1 165 ? -25.985 -30.224 22.723 1.00 46.83 1965 ARG G N 1
ATOM 13114 C CA . ARG G 1 165 ? -26.274 -31.232 23.740 1.00 45.65 1965 ARG G CA 1
ATOM 13115 C C . ARG G 1 165 ? -27.439 -30.840 24.628 1.00 44.49 1965 ARG G C 1
ATOM 13116 O O . ARG G 1 165 ? -27.767 -31.548 25.580 1.00 45.50 1965 ARG G O 1
ATOM 13124 N N . VAL G 1 166 ? -28.068 -29.714 24.339 1.00 48.08 1966 VAL G N 1
ATOM 13125 C CA . VAL G 1 166 ? -29.170 -29.285 25.181 1.00 47.10 1966 VAL G CA 1
ATOM 13126 C C . VAL G 1 166 ? -30.252 -28.602 24.354 1.00 45.70 1966 VAL G C 1
ATOM 13127 O O . VAL G 1 166 ? -29.980 -28.057 23.288 1.00 44.01 1966 VAL G O 1
ATOM 13131 N N . ALA G 1 167 ? -31.481 -28.641 24.850 1.00 53.73 1967 ALA G N 1
ATOM 13132 C CA . ALA G 1 167 ? -32.598 -28.016 24.160 1.00 54.41 1967 ALA G CA 1
ATOM 13133 C C . ALA G 1 167 ? -32.567 -26.496 24.326 1.00 55.38 1967 ALA G C 1
ATOM 13134 O O . ALA G 1 167 ? -32.539 -25.754 23.344 1.00 55.36 1967 ALA G O 1
ATOM 13136 N N . ALA G 1 168 ? -32.567 -26.041 25.576 1.00 61.20 1968 ALA G N 1
ATOM 13137 C CA . ALA G 1 168 ? -32.558 -24.614 25.866 1.00 60.70 1968 ALA G CA 1
ATOM 13138 C C . ALA G 1 168 ? -31.578 -24.227 26.969 1.00 60.51 1968 ALA G C 1
ATOM 13139 O O . ALA G 1 168 ? -31.296 -25.013 27.877 1.00 60.16 1968 ALA G O 1
ATOM 13141 N N . VAL G 1 169 ? -31.063 -23.005 26.873 1.00 54.32 1969 VAL G N 1
ATOM 13142 C CA . VAL G 1 169 ? -30.131 -22.461 27.854 1.00 52.66 1969 VAL G CA 1
ATOM 13143 C C . VAL G 1 169 ? -30.520 -21.002 28.041 1.00 51.91 1969 VAL G C 1
ATOM 13144 O O . VAL G 1 169 ? -29.990 -20.123 27.368 1.00 52.11 1969 VAL G O 1
ATOM 13148 N N . ILE G 1 170 ? -31.462 -20.752 28.946 1.00 40.90 1970 ILE G N 1
ATOM 13149 C CA . ILE G 1 170 ? -31.926 -19.398 29.203 1.00 41.33 1970 ILE G CA 1
ATOM 13150 C C . ILE G 1 170 ? -31.398 -18.817 30.514 1.00 42.30 1970 ILE G C 1
ATOM 13151 O O . ILE G 1 170 ? -31.728 -19.298 31.602 1.00 40.87 1970 ILE G O 1
ATOM 13156 N N . GLY G 1 171 ? -30.595 -17.760 30.393 1.00 47.87 1971 GLY G N 1
ATOM 13157 C CA . GLY G 1 171 ? -30.012 -17.113 31.557 1.00 47.84 1971 GLY G CA 1
ATOM 13158 C C . GLY G 1 171 ? -30.965 -16.304 32.418 1.00 47.36 1971 GLY G C 1
ATOM 13159 O O . GLY G 1 171 ? -32.003 -15.848 31.943 1.00 46.13 1971 GLY G O 1
ATOM 13160 N N . THR G 1 172 ? -30.609 -16.143 33.693 1.00 41.80 1972 THR G N 1
ATOM 13161 C CA . THR G 1 172 ? -31.407 -15.366 34.647 1.00 43.04 1972 THR G CA 1
ATOM 13162 C C . THR G 1 172 ? -30.478 -14.592 35.583 1.00 41.91 1972 THR G C 1
ATOM 13163 O O . THR G 1 172 ? -29.256 -14.710 35.481 1.00 41.31 1972 THR G O 1
ATOM 13167 N N . HIS G 1 173 ? -31.083 -13.799 36.472 1.00 46.65 1973 HIS G N 1
ATOM 13168 C CA . HIS G 1 173 ? -30.400 -12.980 37.489 1.00 47.03 1973 HIS G CA 1
ATOM 13169 C C . HIS G 1 173 ? -30.352 -11.461 37.280 1.00 45.60 1973 HIS G C 1
ATOM 13170 O O . HIS G 1 173 ? -30.290 -10.710 38.252 1.00 44.15 1973 HIS G O 1
ATOM 13177 N N . THR G 1 174 ? -30.357 -11.011 36.026 1.00 48.81 1974 THR G N 1
ATOM 13178 C CA . THR G 1 174 ? -29.866 -9.580 35.800 1.00 47.65 1974 THR G CA 1
ATOM 13179 C C . THR G 1 174 ? -31.189 -8.805 35.725 1.00 47.37 1974 THR G C 1
ATOM 13180 O O . THR G 1 174 ? -31.196 -7.576 35.659 1.00 47.43 1974 THR G O 1
ATOM 13184 N N . HIS G 1 175 ? -32.299 -9.535 35.737 1.00 46.21 1975 HIS G N 1
ATOM 13185 C CA . HIS G 1 175 ? -33.641 -8.953 35.725 1.00 47.00 1975 HIS G CA 1
ATOM 13186 C C . HIS G 1 175 ? -34.103 -8.187 34.485 1.00 45.27 1975 HIS G C 1
ATOM 13187 O O . HIS G 1 175 ? -35.177 -7.588 34.497 1.00 45.98 1975 HIS G O 1
ATOM 13194 N N . VAL G 1 176 ? -33.324 -8.190 33.415 1.00 36.56 1976 VAL G N 1
ATOM 13195 C CA . VAL G 1 176 ? -33.769 -7.463 32.234 1.00 34.78 1976 VAL G CA 1
ATOM 13196 C C . VAL G 1 176 ? -33.755 -8.371 31.015 1.00 35.18 1976 VAL G C 1
ATOM 13197 O O . VAL G 1 176 ? -32.710 -8.912 30.622 1.00 34.73 1976 VAL G O 1
ATOM 13201 N N . PRO G 1 177 ? -34.927 -8.558 30.398 1.00 35.13 1977 PRO G N 1
ATOM 13202 C CA . PRO G 1 177 ? -35.023 -9.420 29.222 1.00 34.52 1977 PRO G CA 1
ATOM 13203 C C . PRO G 1 177 ? -34.154 -8.906 28.103 1.00 36.12 1977 PRO G C 1
ATOM 13204 O O . PRO G 1 177 ? -34.268 -7.747 27.719 1.00 37.17 1977 PRO G O 1
ATOM 13208 N N . THR G 1 178 ? -33.275 -9.762 27.594 1.00 40.82 1978 THR G N 1
ATOM 13209 C CA . THR G 1 178 ? -32.412 -9.390 26.491 1.00 43.30 1978 THR G CA 1
ATOM 13210 C C . THR G 1 178 ? -33.112 -9.818 25.200 1.00 47.35 1978 THR G C 1
ATOM 13211 O O . THR G 1 178 ? -33.818 -10.832 25.174 1.00 50.03 1978 THR G O 1
ATOM 13215 N N . ALA G 1 179 ? -32.922 -9.049 24.132 1.00 53.15 1979 ALA G N 1
ATOM 13216 C CA . ALA G 1 179 ? -33.567 -9.351 22.861 1.00 52.38 1979 ALA G CA 1
ATOM 13217 C C . ALA G 1 179 ? -32.725 -10.171 21.889 1.00 50.49 1979 ALA G C 1
ATOM 13218 O O . ALA G 1 179 ? -32.818 -9.982 20.679 1.00 51.04 1979 ALA G O 1
ATOM 13220 N N . ASP G 1 180 ? -31.915 -11.086 22.405 1.00 42.02 1980 ASP G N 1
ATOM 13221 C CA . ASP G 1 180 ? -31.099 -11.915 21.523 1.00 41.80 1980 ASP G CA 1
ATOM 13222 C C . ASP G 1 180 ? -31.624 -13.350 21.364 1.00 41.61 1980 ASP G C 1
ATOM 13223 O O . ASP G 1 180 ? -30.902 -14.220 20.873 1.00 41.75 1980 ASP G O 1
ATOM 13228 N N . THR G 1 181 ? -32.875 -13.581 21.772 1.00 37.01 1981 THR G N 1
ATOM 13229 C CA . THR G 1 181 ? -33.524 -14.894 21.665 1.00 37.82 1981 THR G CA 1
ATOM 13230 C C . THR G 1 181 ? -33.086 -15.565 20.367 1.00 38.62 1981 THR G C 1
ATOM 13231 O O . THR G 1 181 ? -33.119 -14.957 19.300 1.00 40.54 1981 THR G O 1
ATOM 13235 N N . ARG G 1 182 ? -32.691 -16.825 20.438 1.00 48.51 1982 ARG G N 1
ATOM 13236 C CA . ARG G 1 182 ? -32.187 -17.464 19.237 1.00 49.54 1982 ARG G CA 1
ATOM 13237 C C . ARG G 1 182 ? -32.044 -18.979 19.391 1.00 50.13 1982 ARG G C 1
ATOM 13238 O O . ARG G 1 182 ? -32.299 -19.528 20.460 1.00 49.30 1982 ARG G O 1
ATOM 13246 N N . ILE G 1 183 ? -31.665 -19.654 18.311 1.00 43.75 1983 ILE G N 1
ATOM 13247 C CA . ILE G 1 183 ? -31.444 -21.090 18.365 1.00 42.72 1983 ILE G CA 1
ATOM 13248 C C . ILE G 1 183 ? -30.069 -21.363 17.788 1.00 43.02 1983 ILE G C 1
ATOM 13249 O O . ILE G 1 183 ? -29.874 -21.340 16.576 1.00 44.44 1983 ILE G O 1
ATOM 13254 N N . LEU G 1 184 ? -29.112 -21.602 18.673 1.00 39.06 1984 LEU G N 1
ATOM 13255 C CA . LEU G 1 184 ? -27.740 -21.869 18.276 1.00 40.59 1984 LEU G CA 1
ATOM 13256 C C . LEU G 1 184 ? -27.693 -23.077 17.349 1.00 41.85 1984 LEU G C 1
ATOM 13257 O O . LEU G 1 184 ? -28.504 -23.994 17.485 1.00 42.78 1984 LEU G O 1
ATOM 13262 N N . LYS G 1 185 ? -26.756 -23.082 16.405 1.00 43.73 1985 LYS G N 1
ATOM 13263 C CA . LYS G 1 185 ? -26.643 -24.208 15.491 1.00 46.06 1985 LYS G CA 1
ATOM 13264 C C . LYS G 1 185 ? -26.496 -25.457 16.340 1.00 45.96 1985 LYS G C 1
ATOM 13265 O O . LYS G 1 185 ? -25.562 -25.560 17.142 1.00 46.30 1985 LYS G O 1
ATOM 13271 N N . GLY G 1 186 ? -27.420 -26.400 16.160 1.00 40.53 1986 GLY G N 1
ATOM 13272 C CA . GLY G 1 186 ? -27.397 -27.628 16.933 1.00 37.71 1986 GLY G CA 1
ATOM 13273 C C . GLY G 1 186 ? -28.741 -27.829 17.604 1.00 38.00 1986 GLY G C 1
ATOM 13274 O O . GLY G 1 186 ? -29.005 -28.872 18.194 1.00 37.77 1986 GLY G O 1
ATOM 13275 N N . GLY G 1 187 ? -29.593 -26.813 17.527 1.00 49.34 1987 GLY G N 1
ATOM 13276 C CA . GLY G 1 187 ? -30.914 -26.918 18.117 1.00 49.89 1987 GLY G CA 1
ATOM 13277 C C . GLY G 1 187 ? -30.993 -26.506 19.571 1.00 51.11 1987 GLY G C 1
ATOM 13278 O O . GLY G 1 187 ? -31.872 -26.970 20.311 1.00 50.31 1987 GLY G O 1
ATOM 13279 N N . THR G 1 188 ? -30.084 -25.629 19.987 1.00 50.46 1988 THR G N 1
ATOM 13280 C CA . THR G 1 188 ? -30.075 -25.165 21.367 1.00 48.71 1988 THR G CA 1
ATOM 13281 C C . THR G 1 188 ? -30.620 -23.750 21.491 1.00 46.44 1988 THR G C 1
ATOM 13282 O O . THR G 1 188 ? -29.968 -22.788 21.092 1.00 46.96 1988 THR G O 1
ATOM 13286 N N . ALA G 1 189 ? -31.819 -23.628 22.043 1.00 33.56 1989 ALA G N 1
ATOM 13287 C CA . ALA G 1 189 ? -32.429 -22.322 22.239 1.00 35.02 1989 ALA G CA 1
ATOM 13288 C C . ALA G 1 189 ? -31.575 -21.545 23.249 1.00 37.72 1989 ALA G C 1
ATOM 13289 O O . ALA G 1 189 ? -31.162 -22.095 24.278 1.00 38.02 1989 ALA G O 1
ATOM 13291 N N . TYR G 1 190 ? -31.313 -20.273 22.963 1.00 38.17 1990 TYR G N 1
ATOM 13292 C CA . TYR G 1 190 ? -30.497 -19.458 23.855 1.00 40.10 1990 TYR G CA 1
ATOM 13293 C C . TYR G 1 190 ? -30.966 -18.024 24.021 1.00 39.80 1990 TYR G C 1
ATOM 13294 O O . TYR G 1 190 ? -31.433 -17.399 23.076 1.00 39.90 1990 TYR G O 1
ATOM 13303 N N . GLN G 1 191 ? -30.817 -17.505 25.235 1.00 45.04 1991 GLN G N 1
ATOM 13304 C CA . GLN G 1 191 ? -31.186 -16.131 25.532 1.00 44.93 1991 GLN G CA 1
ATOM 13305 C C . GLN G 1 191 ? -30.516 -15.713 26.832 1.00 46.65 1991 GLN G C 1
ATOM 13306 O O . GLN G 1 191 ? -30.887 -16.191 27.906 1.00 47.02 1991 GLN G O 1
ATOM 13312 N N . THR G 1 192 ? -29.531 -14.823 26.725 1.00 46.14 1992 THR G N 1
ATOM 13313 C CA . THR G 1 192 ? -28.779 -14.328 27.876 1.00 46.12 1992 THR G CA 1
ATOM 13314 C C . THR G 1 192 ? -29.600 -14.067 29.145 1.00 45.88 1992 THR G C 1
ATOM 13315 O O . THR G 1 192 ? -29.078 -14.194 30.252 1.00 46.18 1992 THR G O 1
ATOM 13319 N N . ASP G 1 193 ? -30.869 -13.692 29.012 1.00 46.98 1993 ASP G N 1
ATOM 13320 C CA . ASP G 1 193 ? -31.682 -13.477 30.208 1.00 46.83 1993 ASP G CA 1
ATOM 13321 C C . ASP G 1 193 ? -33.162 -13.334 29.900 1.00 46.65 1993 ASP G C 1
ATOM 13322 O O . ASP G 1 193 ? -33.575 -12.395 29.224 1.00 47.08 1993 ASP G O 1
ATOM 13327 N N . ALA G 1 194 ? -33.961 -14.269 30.401 1.00 39.38 1994 ALA G N 1
ATOM 13328 C CA . ALA G 1 194 ? -35.403 -14.225 30.177 1.00 40.09 1994 ALA G CA 1
ATOM 13329 C C . ALA G 1 194 ? -35.938 -12.938 30.775 1.00 39.91 1994 ALA G C 1
ATOM 13330 O O . ALA G 1 194 ? -36.892 -12.344 30.279 1.00 38.98 1994 ALA G O 1
ATOM 13332 N N . GLY G 1 195 ? -35.324 -12.514 31.865 1.00 54.50 1995 GLY G N 1
ATOM 13333 C CA . GLY G 1 195 ? -35.771 -11.299 32.493 1.00 54.84 1995 GLY G CA 1
ATOM 13334 C C . GLY G 1 195 ? -36.613 -11.490 33.733 1.00 55.58 1995 GLY G C 1
ATOM 13335 O O . GLY G 1 195 ? -37.010 -12.586 34.121 1.00 56.79 1995 GLY G O 1
ATOM 13336 N N . PHE G 1 196 ? -36.876 -10.347 34.332 1.00 52.22 1996 PHE G N 1
ATOM 13337 C CA . PHE G 1 196 ? -37.635 -10.135 35.554 1.00 52.79 1996 PHE G CA 1
ATOM 13338 C C . PHE G 1 196 ? -39.076 -10.659 35.536 1.00 51.44 1996 PHE G C 1
ATOM 13339 O O . PHE G 1 196 ? -39.581 -11.093 34.508 1.00 52.79 1996 PHE G O 1
ATOM 13347 N N . THR G 1 197 ? -39.711 -10.606 36.705 1.00 35.04 1997 THR G N 1
ATOM 13348 C CA . THR G 1 197 ? -41.125 -10.927 36.915 1.00 33.65 1997 THR G CA 1
ATOM 13349 C C . THR G 1 197 ? -41.468 -10.218 38.223 1.00 34.17 1997 THR G C 1
ATOM 13350 O O . THR G 1 197 ? -41.627 -10.843 39.269 1.00 34.01 1997 THR G O 1
ATOM 13354 N N . GLY G 1 198 ? -41.551 -8.896 38.163 1.00 50.95 1998 GLY G N 1
ATOM 13355 C CA . GLY G 1 198 ? -41.860 -8.125 39.351 1.00 52.78 1998 GLY G CA 1
ATOM 13356 C C . GLY G 1 198 ? -42.235 -6.697 39.015 1.00 53.92 1998 GLY G C 1
ATOM 13357 O O . GLY G 1 198 ? -42.865 -6.450 37.988 1.00 55.57 1998 GLY G O 1
ATOM 13358 N N . PRO G 1 199 ? -41.855 -5.726 39.858 1.00 49.84 1999 PRO G N 1
ATOM 13359 C CA . PRO G 1 199 ? -42.176 -4.318 39.611 1.00 49.96 1999 PRO G CA 1
ATOM 13360 C C . PRO G 1 199 ? -41.547 -3.778 38.325 1.00 49.52 1999 PRO G C 1
ATOM 13361 O O . PRO G 1 199 ? -40.341 -3.918 38.093 1.00 47.97 1999 PRO G O 1
ATOM 13365 N N . HIS G 1 200 ? -42.397 -3.172 37.500 1.00 59.65 2000 HIS G N 1
ATOM 13366 C CA . HIS G 1 200 ? -42.005 -2.599 36.220 1.00 58.69 2000 HIS G CA 1
ATOM 13367 C C . HIS G 1 200 ? -41.210 -1.314 36.428 1.00 57.57 2000 HIS G C 1
ATOM 13368 O O . HIS G 1 200 ? -40.180 -1.099 35.789 1.00 58.57 2000 HIS G O 1
ATOM 13375 N N . ASP G 1 201 ? -41.694 -0.464 37.326 1.00 41.71 2001 ASP G N 1
ATOM 13376 C CA . ASP G 1 201 ? -41.015 0.790 37.623 1.00 41.65 2001 ASP G CA 1
ATOM 13377 C C . ASP G 1 201 ? -40.185 0.650 38.895 1.00 41.97 2001 ASP G C 1
ATOM 13378 O O . ASP G 1 201 ? -40.607 1.065 39.982 1.00 40.88 2001 ASP G O 1
ATOM 13383 N N . SER G 1 202 ? -38.998 0.068 38.747 1.00 49.73 2002 SER G N 1
ATOM 13384 C CA . SER G 1 202 ? -38.105 -0.148 39.877 1.00 50.67 2002 SER G CA 1
ATOM 13385 C C . SER G 1 202 ? -36.646 -0.066 39.452 1.00 51.00 2002 SER G C 1
ATOM 13386 O O . SER G 1 202 ? -36.327 0.307 38.323 1.00 51.62 2002 SER G O 1
ATOM 13389 N N . ILE G 1 203 ? -35.767 -0.418 40.383 1.00 48.47 2003 ILE G N 1
ATOM 13390 C CA . ILE G 1 203 ? -34.332 -0.458 40.131 1.00 49.67 2003 ILE G CA 1
ATOM 13391 C C . ILE G 1 203 ? -33.959 -1.900 40.460 1.00 50.04 2003 ILE G C 1
ATOM 13392 O O . ILE G 1 203 ? -33.826 -2.268 41.632 1.00 49.16 2003 ILE G O 1
ATOM 13397 N N . ILE G 1 204 ? -33.843 -2.714 39.412 1.00 58.74 2004 ILE G N 1
ATOM 13398 C CA . ILE G 1 204 ? -33.515 -4.133 39.538 1.00 60.76 2004 ILE G CA 1
ATOM 13399 C C . ILE G 1 204 ? -34.541 -4.878 40.416 1.00 60.49 2004 ILE G C 1
ATOM 13400 O O . ILE G 1 204 ? -34.331 -6.034 40.793 1.00 60.98 2004 ILE G O 1
ATOM 13405 N N . GLY G 1 205 ? -35.650 -4.208 40.728 1.00 44.65 2005 GLY G N 1
ATOM 13406 C CA . GLY G 1 205 ? -36.690 -4.808 41.545 1.00 43.07 2005 GLY G CA 1
ATOM 13407 C C . GLY G 1 205 ? -36.961 -4.049 42.831 1.00 42.50 2005 GLY G C 1
ATOM 13408 O O . GLY G 1 205 ? -38.066 -4.086 43.384 1.00 40.92 2005 GLY G O 1
ATOM 13409 N N . SER G 1 206 ? -35.941 -3.348 43.304 1.00 44.30 2006 SER G N 1
ATOM 13410 C CA . SER G 1 206 ? -36.034 -2.576 44.534 1.00 45.19 2006 SER G CA 1
ATOM 13411 C C . SER G 1 206 ? -36.684 -1.221 44.291 1.00 44.78 2006 SER G C 1
ATOM 13412 O O . SER G 1 206 ? -36.662 -0.716 43.169 1.00 45.48 2006 SER G O 1
ATOM 13415 N N . ALA G 1 207 ? -37.261 -0.635 45.340 1.00 46.51 2007 ALA G N 1
ATOM 13416 C CA . ALA G 1 207 ? -37.891 0.678 45.221 1.00 45.66 2007 ALA G CA 1
ATOM 13417 C C . ALA G 1 207 ? -36.823 1.594 44.638 1.00 46.26 2007 ALA G C 1
ATOM 13418 O O . ALA G 1 207 ? -35.636 1.393 44.879 1.00 46.44 2007 ALA G O 1
ATOM 13420 N N . ILE G 1 208 ? -37.238 2.591 43.869 1.00 42.34 2008 ILE G N 1
ATOM 13421 C CA . ILE G 1 208 ? -36.295 3.492 43.221 1.00 42.50 2008 ILE G CA 1
ATOM 13422 C C . ILE G 1 208 ? -35.497 4.399 44.151 1.00 44.48 2008 ILE G C 1
ATOM 13423 O O . ILE G 1 208 ? -34.268 4.465 44.050 1.00 42.16 2008 ILE G O 1
ATOM 13428 N N . GLU G 1 209 ? -36.201 5.094 45.044 1.00 48.21 2009 GLU G N 1
ATOM 13429 C CA . GLU G 1 209 ? -35.583 6.026 45.983 1.00 50.91 2009 GLU G CA 1
ATOM 13430 C C . GLU G 1 209 ? -34.349 5.491 46.702 1.00 49.57 2009 GLU G C 1
ATOM 13431 O O . GLU G 1 209 ? -33.257 6.053 46.580 1.00 49.26 2009 GLU G O 1
ATOM 13437 N N . GLY G 1 210 ? -34.526 4.411 47.454 1.00 58.39 2010 GLY G N 1
ATOM 13438 C CA . GLY G 1 210 ? -33.419 3.829 48.192 1.00 56.55 2010 GLY G CA 1
ATOM 13439 C C . GLY G 1 210 ? -32.122 3.674 47.419 1.00 55.66 2010 GLY G C 1
ATOM 13440 O O . GLY G 1 210 ? -31.139 4.359 47.712 1.00 56.24 2010 GLY G O 1
ATOM 13441 N N . PRO G 1 211 ? -32.084 2.770 46.427 1.00 48.64 2011 PRO G N 1
ATOM 13442 C CA . PRO G 1 211 ? -30.907 2.503 45.595 1.00 48.11 2011 PRO G CA 1
ATOM 13443 C C . PRO G 1 211 ? -30.298 3.742 44.965 1.00 47.04 2011 PRO G C 1
ATOM 13444 O O . PRO G 1 211 ? -29.075 3.846 44.847 1.00 46.25 2011 PRO G O 1
ATOM 13448 N N . LEU G 1 212 ? -31.150 4.674 44.552 1.00 44.34 2012 LEU G N 1
ATOM 13449 C CA . LEU G 1 212 ? -30.667 5.899 43.934 1.00 44.60 2012 LEU G CA 1
ATOM 13450 C C . LEU G 1 212 ? -29.803 6.676 44.924 1.00 44.82 2012 LEU G C 1
ATOM 13451 O O . LEU G 1 212 ? -28.700 7.106 44.583 1.00 44.44 2012 LEU G O 1
ATOM 13456 N N . GLN G 1 213 ? -30.308 6.849 46.143 1.00 46.95 2013 GLN G N 1
ATOM 13457 C CA . GLN G 1 213 ? -29.571 7.560 47.186 1.00 47.60 2013 GLN G CA 1
ATOM 13458 C C . GLN G 1 213 ? -28.237 6.880 47.486 1.00 45.99 2013 GLN G C 1
ATOM 13459 O O . GLN G 1 213 ? -27.252 7.546 47.807 1.00 44.73 2013 GLN G O 1
ATOM 13465 N N . ARG G 1 214 ? -28.215 5.553 47.390 1.00 37.84 2014 ARG G N 1
ATOM 13466 C CA . ARG G 1 214 ? -26.993 4.796 47.624 1.00 36.48 2014 ARG G CA 1
ATOM 13467 C C . ARG G 1 214 ? -25.968 5.238 46.596 1.00 35.24 2014 ARG G C 1
ATOM 13468 O O . ARG G 1 214 ? -24.800 5.456 46.923 1.00 33.36 2014 ARG G O 1
ATOM 13476 N N . PHE G 1 215 ? -26.428 5.358 45.350 1.00 38.88 2015 PHE G N 1
ATOM 13477 C CA . PHE G 1 215 ? -25.591 5.762 44.226 1.00 37.64 2015 PHE G CA 1
ATOM 13478 C C . PHE G 1 215 ? -25.143 7.225 44.290 1.00 36.65 2015 PHE G C 1
ATOM 13479 O O . PHE G 1 215 ? -24.032 7.559 43.885 1.00 37.34 2015 PHE G O 1
ATOM 13487 N N . LEU G 1 216 ? -26.002 8.094 44.802 1.00 32.60 2016 LEU G N 1
ATOM 13488 C CA . LEU G 1 216 ? -25.669 9.510 44.897 1.00 32.36 2016 LEU G CA 1
ATOM 13489 C C . LEU G 1 216 ? -24.809 9.897 46.111 1.00 31.65 2016 LEU G C 1
ATOM 13490 O O . LEU G 1 216 ? -23.850 10.656 45.978 1.00 29.67 2016 LEU G O 1
ATOM 13495 N N . THR G 1 217 ? -25.149 9.379 47.288 1.00 34.94 2017 THR G N 1
ATOM 13496 C CA . THR G 1 217 ? -24.408 9.708 48.505 1.00 36.22 2017 THR G CA 1
ATOM 13497 C C . THR G 1 217 ? -23.283 8.734 48.805 1.00 37.59 2017 THR G C 1
ATOM 13498 O O . THR G 1 217 ? -22.332 9.077 49.511 1.00 39.16 2017 THR G O 1
ATOM 13502 N N . GLU G 1 218 ? -23.406 7.517 48.288 1.00 38.91 2018 GLU G N 1
ATOM 13503 C CA . GLU G 1 218 ? -22.402 6.486 48.509 1.00 40.40 2018 GLU G CA 1
ATOM 13504 C C . GLU G 1 218 ? -22.461 6.004 49.958 1.00 42.01 2018 GLU G C 1
ATOM 13505 O O . GLU G 1 218 ? -21.495 5.455 50.487 1.00 43.39 2018 GLU G O 1
ATOM 13511 N N . ARG G 1 219 ? -23.613 6.221 50.591 1.00 36.77 2019 ARG G N 1
ATOM 13512 C CA . ARG G 1 219 ? -23.849 5.807 51.972 1.00 38.67 2019 ARG G CA 1
ATOM 13513 C C . ARG G 1 219 ? -25.062 4.878 52.007 1.00 42.09 2019 ARG G C 1
ATOM 13514 O O . ARG G 1 219 ? -26.043 5.097 51.302 1.00 42.47 2019 ARG G O 1
ATOM 13522 N N . PRO G 1 220 ? -25.013 3.828 52.835 1.00 44.49 2020 PRO G N 1
ATOM 13523 C CA . PRO G 1 220 ? -26.136 2.891 52.924 1.00 46.35 2020 PRO G CA 1
ATOM 13524 C C . PRO G 1 220 ? -27.495 3.513 53.240 1.00 48.89 2020 PRO G C 1
ATOM 13525 O O . PRO G 1 220 ? -27.622 4.354 54.130 1.00 49.27 2020 PRO G O 1
ATOM 13529 N N . HIS G 1 221 ? -28.502 3.091 52.479 1.00 46.16 2021 HIS G N 1
ATOM 13530 C CA . HIS G 1 221 ? -29.879 3.550 52.637 1.00 48.45 2021 HIS G CA 1
ATOM 13531 C C . HIS G 1 221 ? -30.804 2.338 52.655 1.00 50.51 2021 HIS G C 1
ATOM 13532 O O . HIS G 1 221 ? -30.514 1.314 52.031 1.00 48.59 2021 HIS G O 1
ATOM 13539 N N . ARG G 1 222 ? -31.919 2.464 53.369 1.00 67.70 2022 ARG G N 1
ATOM 13540 C CA . ARG G 1 222 ? -32.885 1.381 53.478 1.00 70.85 2022 ARG G CA 1
ATOM 13541 C C . ARG G 1 222 ? -33.811 1.365 52.269 1.00 71.95 2022 ARG G C 1
ATOM 13542 O O . ARG G 1 222 ? -34.560 2.315 52.037 1.00 72.51 2022 ARG G O 1
ATOM 13550 N N . TYR G 1 223 ? -33.753 0.282 51.499 1.00 65.70 2023 TYR G N 1
ATOM 13551 C CA . TYR G 1 223 ? -34.588 0.134 50.314 1.00 66.27 2023 TYR G CA 1
ATOM 13552 C C . TYR G 1 223 ? -35.484 -1.104 50.347 1.00 64.36 2023 TYR G C 1
ATOM 13553 O O . TYR G 1 223 ? -35.015 -2.226 50.541 1.00 63.90 2023 TYR G O 1
ATOM 13562 N N . GLY G 1 224 ? -36.782 -0.880 50.162 1.00 61.52 2024 GLY G N 1
ATOM 13563 C CA . GLY G 1 224 ? -37.739 -1.969 50.161 1.00 57.29 2024 GLY G CA 1
ATOM 13564 C C . GLY G 1 224 ? -38.064 -2.461 48.759 1.00 55.41 2024 GLY G C 1
ATOM 13565 O O . GLY G 1 224 ? -37.341 -2.176 47.800 1.00 53.87 2024 GLY G O 1
ATOM 13566 N N . VAL G 1 225 ? -39.160 -3.202 48.633 1.00 42.82 2025 VAL G N 1
ATOM 13567 C CA . VAL G 1 225 ? -39.562 -3.737 47.341 1.00 40.12 2025 VAL G CA 1
ATOM 13568 C C . VAL G 1 225 ? -40.393 -2.714 46.582 1.00 38.89 2025 VAL G C 1
ATOM 13569 O O . VAL G 1 225 ? -41.321 -2.116 47.137 1.00 35.50 2025 VAL G O 1
ATOM 13573 N N . ALA G 1 226 ? -40.050 -2.505 45.315 1.00 42.90 2026 ALA G N 1
ATOM 13574 C CA . ALA G 1 226 ? -40.772 -1.550 44.483 1.00 44.12 2026 ALA G CA 1
ATOM 13575 C C . ALA G 1 226 ? -42.279 -1.818 44.528 1.00 45.35 2026 ALA G C 1
ATOM 13576 O O . ALA G 1 226 ? -42.729 -2.958 44.382 1.00 45.49 2026 ALA G O 1
ATOM 13578 N N . GLU G 1 227 ? -43.057 -0.763 44.730 1.00 56.76 2027 GLU G N 1
ATOM 13579 C CA . GLU G 1 227 ? -44.505 -0.895 44.799 1.00 59.55 2027 GLU G CA 1
ATOM 13580 C C . GLU G 1 227 ? -45.197 -0.480 43.502 1.00 59.58 2027 GLU G C 1
ATOM 13581 O O . GLU G 1 227 ? -44.778 0.474 42.840 1.00 59.33 2027 GLU G O 1
ATOM 13587 N N . GLY G 1 228 ? -46.247 -1.215 43.133 1.00 75.75 2028 GLY G N 1
ATOM 13588 C CA . GLY G 1 228 ? -47.001 -0.888 41.932 1.00 73.48 2028 GLY G CA 1
ATOM 13589 C C . GLY G 1 228 ? -47.001 -1.866 40.766 1.00 73.04 2028 GLY G C 1
ATOM 13590 O O . GLY G 1 228 ? -46.669 -3.048 40.891 1.00 72.43 2028 GLY G O 1
ATOM 13591 N N . ARG G 1 229 ? -47.401 -1.333 39.617 1.00 53.94 2029 ARG G N 1
ATOM 13592 C CA . ARG G 1 229 ? -47.487 -2.051 38.351 1.00 52.04 2029 ARG G CA 1
ATOM 13593 C C . ARG G 1 229 ? -46.357 -3.069 38.207 1.00 49.12 2029 ARG G C 1
ATOM 13594 O O . ARG G 1 229 ? -45.193 -2.741 38.425 1.00 48.55 2029 ARG G O 1
ATOM 13602 N N . ALA G 1 230 ? -46.703 -4.300 37.842 1.00 48.86 2030 ALA G N 1
ATOM 13603 C CA . ALA G 1 230 ? -45.706 -5.361 37.675 1.00 47.65 2030 ALA G CA 1
ATOM 13604 C C . ALA G 1 230 ? -45.518 -5.806 36.216 1.00 46.63 2030 ALA G C 1
ATOM 13605 O O . ALA G 1 230 ? -46.262 -5.395 35.327 1.00 46.92 2030 ALA G O 1
ATOM 13607 N N . GLU G 1 231 ? -44.511 -6.643 35.981 1.00 43.14 2031 GLU G N 1
ATOM 13608 C CA . GLU G 1 231 ? -44.223 -7.161 34.649 1.00 41.42 2031 GLU G CA 1
ATOM 13609 C C . GLU G 1 231 ? -43.800 -8.627 34.734 1.00 42.65 2031 GLU G C 1
ATOM 13610 O O . GLU G 1 231 ? -43.252 -9.074 35.747 1.00 42.90 2031 GLU G O 1
ATOM 13616 N N . LEU G 1 232 ? -44.062 -9.378 33.669 1.00 52.27 2032 LEU G N 1
ATOM 13617 C CA . LEU G 1 232 ? -43.704 -10.786 33.636 1.00 51.15 2032 LEU G CA 1
ATOM 13618 C C . LEU G 1 232 ? -42.947 -11.058 32.351 1.00 51.34 2032 LEU G C 1
ATOM 13619 O O . LEU G 1 232 ? -43.408 -10.712 31.268 1.00 53.50 2032 LEU G O 1
ATOM 13624 N N . ASN G 1 233 ? -41.784 -11.680 32.476 1.00 40.12 2033 ASN G N 1
ATOM 13625 C CA . ASN G 1 233 ? -40.945 -11.978 31.327 1.00 41.59 2033 ASN G CA 1
ATOM 13626 C C . ASN G 1 233 ? -40.537 -13.437 31.304 1.00 42.75 2033 ASN G C 1
ATOM 13627 O O . ASN G 1 233 ? -40.085 -13.978 32.308 1.00 44.50 2033 ASN G O 1
ATOM 13632 N N . GLY G 1 234 ? -40.686 -14.070 30.148 1.00 59.65 2034 GLY G N 1
ATOM 13633 C CA . GLY G 1 234 ? -40.313 -15.462 30.017 1.00 58.42 2034 GLY G CA 1
ATOM 13634 C C . GLY G 1 234 ? -39.916 -15.786 28.594 1.00 57.69 2034 GLY G C 1
ATOM 13635 O O . GLY G 1 234 ? -39.705 -14.887 27.784 1.00 59.32 2034 GLY G O 1
ATOM 13636 N N . VAL G 1 235 ? -39.810 -17.072 28.286 1.00 39.07 2035 VAL G N 1
ATOM 13637 C CA . VAL G 1 235 ? -39.441 -17.504 26.950 1.00 37.56 2035 VAL G CA 1
ATOM 13638 C C . VAL G 1 235 ? -40.187 -18.779 26.576 1.00 38.34 2035 VAL G C 1
ATOM 13639 O O . VAL G 1 235 ? -39.870 -19.856 27.078 1.00 38.14 2035 VAL G O 1
ATOM 13643 N N . ALA G 1 236 ? -41.187 -18.644 25.705 1.00 42.30 2036 ALA G N 1
ATOM 13644 C CA . ALA G 1 236 ? -41.984 -19.779 25.231 1.00 41.13 2036 ALA G CA 1
ATOM 13645 C C . ALA G 1 236 ? -41.149 -20.614 24.259 1.00 40.87 2036 ALA G C 1
ATOM 13646 O O . ALA G 1 236 ? -40.656 -20.099 23.255 1.00 41.56 2036 ALA G O 1
ATOM 13648 N N . LEU G 1 237 ? -40.988 -21.903 24.551 1.00 40.33 2037 LEU G N 1
ATOM 13649 C CA . LEU G 1 237 ? -40.189 -22.770 23.684 1.00 40.42 2037 LEU G CA 1
ATOM 13650 C C . LEU G 1 237 ? -40.961 -23.954 23.087 1.00 40.86 2037 LEU G C 1
ATOM 13651 O O . LEU G 1 237 ? -42.044 -24.312 23.549 1.00 38.62 2037 LEU G O 1
ATOM 13656 N N . HIS G 1 238 ? -40.392 -24.552 22.048 1.00 38.37 2038 HIS G N 1
ATOM 13657 C CA . HIS G 1 238 ? -41.019 -25.690 21.399 1.00 40.66 2038 HIS G CA 1
ATOM 13658 C C . HIS G 1 238 ? -39.966 -26.769 21.212 1.00 41.12 2038 HIS G C 1
ATOM 13659 O O . HIS G 1 238 ? -39.039 -26.624 20.412 1.00 39.31 2038 HIS G O 1
ATOM 13666 N N . PHE G 1 239 ? -40.113 -27.851 21.968 1.00 50.89 2039 PHE G N 1
ATOM 13667 C CA . PHE G 1 239 ? -39.164 -28.946 21.906 1.00 52.58 2039 PHE G CA 1
ATOM 13668 C C . PHE G 1 239 ? -39.649 -30.079 21.023 1.00 53.19 2039 PHE G C 1
ATOM 13669 O O . PHE G 1 239 ? -40.837 -30.394 20.980 1.00 53.27 2039 PHE G O 1
ATOM 13677 N N . GLU G 1 240 ? -38.709 -30.699 20.323 1.00 43.79 2040 GLU G N 1
ATOM 13678 C CA . GLU G 1 240 ? -39.037 -31.800 19.447 1.00 45.37 2040 GLU G CA 1
ATOM 13679 C C . GLU G 1 240 ? -37.783 -32.639 19.308 1.00 43.93 2040 GLU G C 1
ATOM 13680 O O . GLU G 1 240 ? -36.764 -32.164 18.807 1.00 42.96 2040 GLU G O 1
ATOM 13686 N N . GLY G 1 241 ? -37.854 -33.881 19.775 1.00 50.34 2041 GLY G N 1
ATOM 13687 C CA . GLY G 1 241 ? -36.702 -34.760 19.690 1.00 51.16 2041 GLY G CA 1
ATOM 13688 C C . GLY G 1 241 ? -35.569 -34.293 20.585 1.00 51.76 2041 GLY G C 1
ATOM 13689 O O . GLY G 1 241 ? -34.386 -34.502 20.276 1.00 49.36 2041 GLY G O 1
ATOM 13690 N N . GLY G 1 242 ? -35.934 -33.655 21.697 1.00 74.47 2042 GLY G N 1
ATOM 13691 C CA . GLY G 1 242 ? -34.938 -33.156 22.628 1.00 75.24 2042 GLY G CA 1
ATOM 13692 C C . GLY G 1 242 ? -34.374 -31.806 22.226 1.00 75.25 2042 GLY G C 1
ATOM 13693 O O . GLY G 1 242 ? -33.851 -31.077 23.066 1.00 75.96 2042 GLY G O 1
ATOM 13694 N N . LYS G 1 243 ? -34.476 -31.474 20.940 1.00 54.51 2043 LYS G N 1
ATOM 13695 C CA . LYS G 1 243 ? -33.977 -30.204 20.418 1.00 53.45 2043 LYS G CA 1
ATOM 13696 C C . LYS G 1 243 ? -35.070 -29.137 20.381 1.00 53.82 2043 LYS G C 1
ATOM 13697 O O . LYS G 1 243 ? -36.269 -29.428 20.539 1.00 53.27 2043 LYS G O 1
ATOM 13703 N N . ALA G 1 244 ? -34.637 -27.896 20.160 1.00 53.44 2044 ALA G N 1
ATOM 13704 C CA . ALA G 1 244 ? -35.543 -26.754 20.086 1.00 51.24 2044 ALA G CA 1
ATOM 13705 C C . ALA G 1 244 ? -35.907 -26.456 18.632 1.00 49.67 2044 ALA G C 1
ATOM 13706 O O . ALA G 1 244 ? -35.046 -26.470 17.746 1.00 48.04 2044 ALA G O 1
ATOM 13708 N N . THR G 1 245 ? -37.189 -26.194 18.397 1.00 51.98 2045 THR G N 1
ATOM 13709 C CA . THR G 1 245 ? -37.685 -25.890 17.059 1.00 53.68 2045 THR G CA 1
ATOM 13710 C C . THR G 1 245 ? -38.030 -24.413 16.918 1.00 53.77 2045 THR G C 1
ATOM 13711 O O . THR G 1 245 ? -37.745 -23.795 15.896 1.00 54.78 2045 THR G O 1
ATOM 13715 N N . ALA G 1 246 ? -38.658 -23.858 17.944 1.00 60.31 2046 ALA G N 1
ATOM 13716 C CA . ALA G 1 246 ? -39.032 -22.453 17.937 1.00 61.26 2046 ALA G CA 1
ATOM 13717 C C . ALA G 1 246 ? -38.828 -21.856 19.324 1.00 61.70 2046 ALA G C 1
ATOM 13718 O O . ALA G 1 246 ? -39.107 -22.499 20.337 1.00 61.85 2046 ALA G O 1
ATOM 13720 N N . ALA G 1 247 ? -38.335 -20.623 19.361 1.00 59.36 2047 ALA G N 1
ATOM 13721 C CA . ALA G 1 247 ? -38.093 -19.932 20.621 1.00 59.07 2047 ALA G CA 1
ATOM 13722 C C . ALA G 1 247 ? -38.418 -18.451 20.470 1.00 58.00 2047 ALA G C 1
ATOM 13723 O O . ALA G 1 247 ? -37.994 -17.802 19.521 1.00 59.08 2047 ALA G O 1
ATOM 13725 N N . GLU G 1 248 ? -39.172 -17.917 21.415 1.00 44.95 2048 GLU G N 1
ATOM 13726 C CA . GLU G 1 248 ? -39.542 -16.521 21.362 1.00 45.46 2048 GLU G CA 1
ATOM 13727 C C . GLU G 1 248 ? -39.901 -16.019 22.752 1.00 43.66 2048 GLU G C 1
ATOM 13728 O O . GLU G 1 248 ? -40.540 -16.727 23.540 1.00 42.40 2048 GLU G O 1
ATOM 13734 N N . ARG G 1 249 ? -39.511 -14.784 23.042 1.00 38.01 2049 ARG G N 1
ATOM 13735 C CA . ARG G 1 249 ? -39.800 -14.190 24.333 1.00 35.47 2049 ARG G CA 1
ATOM 13736 C C . ARG G 1 249 ? -41.300 -14.033 24.538 1.00 34.18 2049 ARG G C 1
ATOM 13737 O O . ARG G 1 249 ? -42.077 -14.084 23.583 1.00 33.61 2049 ARG G O 1
ATOM 13745 N N . TYR G 1 250 ? -41.702 -13.882 25.795 1.00 36.24 2050 TYR G N 1
ATOM 13746 C CA . TYR G 1 250 ? -43.101 -13.662 26.149 1.00 35.54 2050 TYR G CA 1
ATOM 13747 C C . TYR G 1 250 ? -43.103 -12.609 27.242 1.00 35.96 2050 TYR G C 1
ATOM 13748 O O . TYR G 1 250 ? -42.374 -12.728 28.229 1.00 36.53 2050 TYR G O 1
ATOM 13757 N N . ARG G 1 251 ? -43.933 -11.588 27.082 1.00 33.93 2051 ARG G N 1
ATOM 13758 C CA . ARG G 1 251 ? -43.969 -10.503 28.051 1.00 36.18 2051 ARG G CA 1
ATOM 13759 C C . ARG G 1 251 ? -45.349 -9.920 28.337 1.00 37.06 2051 ARG G C 1
ATOM 13760 O O . ARG G 1 251 ? -46.100 -9.594 27.423 1.00 37.12 2051 ARG G O 1
ATOM 13768 N N . PHE G 1 252 ? -45.670 -9.785 29.619 1.00 41.63 2052 PHE G N 1
ATOM 13769 C CA . PHE G 1 252 ? -46.936 -9.199 30.025 1.00 42.43 2052 PHE G CA 1
ATOM 13770 C C . PHE G 1 252 ? -46.684 -8.077 31.032 1.00 43.86 2052 PHE G C 1
ATOM 13771 O O . PHE G 1 252 ? -45.817 -8.194 31.899 1.00 43.89 2052 PHE G O 1
ATOM 13779 N N . ILE G 1 253 ? -47.439 -6.990 30.898 1.00 49.93 2053 ILE G N 1
ATOM 13780 C CA . ILE G 1 253 ? -47.322 -5.830 31.771 1.00 52.38 2053 ILE G CA 1
ATOM 13781 C C . ILE G 1 253 ? -48.704 -5.531 32.325 1.00 54.66 2053 ILE G C 1
ATOM 13782 O O . ILE G 1 253 ? -49.533 -4.944 31.629 1.00 55.83 2053 ILE G O 1
ATOM 13787 N N . GLU G 1 254 ? -48.961 -5.928 33.567 1.00 53.72 2054 GLU G N 1
ATOM 13788 C CA . GLU G 1 254 ? -50.267 -5.679 34.160 1.00 56.50 2054 GLU G CA 1
ATOM 13789 C C . GLU G 1 254 ? -50.600 -4.211 33.919 1.00 57.74 2054 GLU G C 1
ATOM 13790 O O . GLU G 1 254 ? -49.702 -3.381 33.815 1.00 57.41 2054 GLU G O 1
ATOM 13796 N N . ASP G 1 255 ? -51.885 -3.896 33.805 1.00 91.68 2055 ASP G N 1
ATOM 13797 C CA . ASP G 1 255 ? -52.309 -2.521 33.561 1.00 94.09 2055 ASP G CA 1
ATOM 13798 C C . ASP G 1 255 ? -52.011 -1.586 34.729 1.00 95.24 2055 ASP G C 1
ATOM 13799 O O . ASP G 1 255 ? -51.556 -2.080 35.783 1.00 96.28 2055 ASP G O 1
ATOM 13805 N N . MET H 1 1 ? -34.344 16.077 15.198 1.00 49.43 2101 MET H N 1
ATOM 13806 C CA . MET H 1 1 ? -35.531 15.312 15.656 1.00 48.12 2101 MET H CA 1
ATOM 13807 C C . MET H 1 1 ? -35.319 13.803 15.551 1.00 46.76 2101 MET H C 1
ATOM 13808 O O . MET H 1 1 ? -35.473 13.099 16.543 1.00 48.11 2101 MET H O 1
ATOM 13813 N N . ARG H 1 2 ? -34.964 13.300 14.369 1.00 34.29 2102 ARG H N 1
ATOM 13814 C CA . ARG H 1 2 ? -34.733 11.854 14.199 1.00 31.29 2102 ARG H CA 1
ATOM 13815 C C . ARG H 1 2 ? -33.262 11.498 14.356 1.00 30.71 2102 ARG H C 1
ATOM 13816 O O . ARG H 1 2 ? -32.440 11.929 13.539 1.00 31.76 2102 ARG H O 1
ATOM 13824 N N . VAL H 1 3 ? -32.925 10.706 15.377 1.00 32.96 2103 VAL H N 1
ATOM 13825 C CA . VAL H 1 3 ? -31.536 10.289 15.584 1.00 30.25 2103 VAL H CA 1
ATOM 13826 C C . VAL H 1 3 ? -31.421 8.783 15.849 1.00 29.48 2103 VAL H C 1
ATOM 13827 O O . VAL H 1 3 ? -32.308 8.167 16.444 1.00 29.54 2103 VAL H O 1
ATOM 13831 N N . LEU H 1 4 ? -30.323 8.203 15.379 1.00 22.12 2104 LEU H N 1
ATOM 13832 C CA . LEU H 1 4 ? -30.053 6.785 15.534 1.00 22.72 2104 LEU H CA 1
ATOM 13833 C C . LEU H 1 4 ? -28.791 6.563 16.358 1.00 24.61 2104 LEU H C 1
ATOM 13834 O O . LEU H 1 4 ? -27.747 7.156 16.067 1.00 24.37 2104 LEU H O 1
ATOM 13839 N N . PHE H 1 5 ? -28.878 5.710 17.377 1.00 29.56 2105 PHE H N 1
ATOM 13840 C CA . PHE H 1 5 ? -27.705 5.395 18.188 1.00 30.01 2105 PHE H CA 1
ATOM 13841 C C . PHE H 1 5 ? -27.261 3.953 17.936 1.00 29.49 2105 PHE H C 1
ATOM 13842 O O . PHE H 1 5 ? -28.048 3.014 18.082 1.00 29.23 2105 PHE H O 1
ATOM 13850 N N . ILE H 1 6 ? -26.005 3.774 17.548 1.00 28.21 2106 ILE H N 1
ATOM 13851 C CA . ILE H 1 6 ? -25.479 2.433 17.301 1.00 27.25 2106 ILE H CA 1
ATOM 13852 C C . ILE H 1 6 ? -24.573 2.028 18.461 1.00 29.14 2106 ILE H C 1
ATOM 13853 O O . ILE H 1 6 ? -23.827 2.854 18.991 1.00 29.35 2106 ILE H O 1
ATOM 13858 N N . GLY H 1 7 ? -24.648 0.759 18.862 1.00 30.82 2107 GLY H N 1
ATOM 13859 C CA . GLY H 1 7 ? -23.841 0.270 19.968 1.00 30.61 2107 GLY H CA 1
ATOM 13860 C C . GLY H 1 7 ? -22.427 -0.123 19.580 1.00 33.29 2107 GLY H C 1
ATOM 13861 O O . GLY H 1 7 ? -22.090 -0.171 18.394 1.00 32.33 2107 GLY H O 1
ATOM 13862 N N . ASP H 1 8 ? -21.615 -0.417 20.595 1.00 40.74 2108 ASP H N 1
ATOM 13863 C CA . ASP H 1 8 ? -20.211 -0.804 20.447 1.00 42.00 2108 ASP H CA 1
ATOM 13864 C C . ASP H 1 8 ? -19.851 -1.482 19.127 1.00 42.00 2108 ASP H C 1
ATOM 13865 O O . ASP H 1 8 ? -20.308 -2.587 18.842 1.00 43.84 2108 ASP H O 1
ATOM 13870 N N . VAL H 1 9 ? -19.031 -0.814 18.324 1.00 41.34 2109 VAL H N 1
ATOM 13871 C CA . VAL H 1 9 ? -18.570 -1.377 17.062 1.00 40.29 2109 VAL H CA 1
ATOM 13872 C C . VAL H 1 9 ? -17.366 -2.212 17.468 1.00 41.12 2109 VAL H C 1
ATOM 13873 O O . VAL H 1 9 ? -16.417 -1.685 18.046 1.00 41.15 2109 VAL H O 1
ATOM 13877 N N . PHE H 1 10 ? -17.415 -3.511 17.180 1.00 36.65 2110 PHE H N 1
ATOM 13878 C CA . PHE H 1 10 ? -16.345 -4.429 17.560 1.00 35.93 2110 PHE H CA 1
ATOM 13879 C C . PHE H 1 10 ? -15.468 -4.919 16.408 1.00 37.59 2110 PHE H C 1
ATOM 13880 O O . PHE H 1 10 ? -15.904 -5.716 15.577 1.00 37.60 2110 PHE H O 1
ATOM 13888 N N . GLY H 1 11 ? -14.224 -4.443 16.377 1.00 39.22 2111 GLY H N 1
ATOM 13889 C CA . GLY H 1 11 ? -13.273 -4.848 15.353 1.00 40.54 2111 GLY H CA 1
ATOM 13890 C C . GLY H 1 11 ? -13.758 -4.775 13.920 1.00 41.99 2111 GLY H C 1
ATOM 13891 O O . GLY H 1 11 ? -14.704 -4.060 13.622 1.00 42.76 2111 GLY H O 1
ATOM 13892 N N . GLN H 1 12 ? -13.102 -5.520 13.035 1.00 52.14 2112 GLN H N 1
ATOM 13893 C CA . GLN H 1 12 ? -13.456 -5.550 11.617 1.00 53.73 2112 GLN H CA 1
ATOM 13894 C C . GLN H 1 12 ? -14.906 -5.962 11.346 1.00 52.81 2112 GLN H C 1
ATOM 13895 O O . GLN H 1 12 ? -15.635 -5.233 10.685 1.00 54.26 2112 GLN H O 1
ATOM 13901 N N . PRO H 1 13 ? -15.341 -7.134 11.842 1.00 47.16 2113 PRO H N 1
ATOM 13902 C CA . PRO H 1 13 ? -16.725 -7.566 11.610 1.00 45.91 2113 PRO H CA 1
ATOM 13903 C C . PRO H 1 13 ? -17.745 -6.457 11.885 1.00 45.87 2113 PRO H C 1
ATOM 13904 O O . PRO H 1 13 ? -18.729 -6.309 11.155 1.00 47.36 2113 PRO H O 1
ATOM 13908 N N . GLY H 1 14 ? -17.507 -5.680 12.937 1.00 39.95 2114 GLY H N 1
ATOM 13909 C CA . GLY H 1 14 ? -18.407 -4.589 13.276 1.00 37.68 2114 GLY H CA 1
ATOM 13910 C C . GLY H 1 14 ? -18.242 -3.409 12.337 1.00 36.78 2114 GLY H C 1
ATOM 13911 O O . GLY H 1 14 ? -19.215 -2.744 11.989 1.00 35.71 2114 GLY H O 1
ATOM 13912 N N . ARG H 1 15 ? -17.004 -3.144 11.931 1.00 44.40 2115 ARG H N 1
ATOM 13913 C CA . ARG H 1 15 ? -16.709 -2.045 11.014 1.00 46.36 2115 ARG H CA 1
ATOM 13914 C C . ARG H 1 15 ? -17.291 -2.331 9.631 1.00 46.32 2115 ARG H C 1
ATOM 13915 O O . ARG H 1 15 ? -17.809 -1.433 8.962 1.00 46.91 2115 ARG H O 1
ATOM 13923 N N . ARG H 1 16 ? -17.182 -3.587 9.210 1.00 40.19 2116 ARG H N 1
ATOM 13924 C CA . ARG H 1 16 ? -17.699 -4.036 7.927 1.00 40.04 2116 ARG H CA 1
ATOM 13925 C C . ARG H 1 16 ? -19.207 -3.782 7.853 1.00 40.13 2116 ARG H C 1
ATOM 13926 O O . ARG H 1 16 ? -19.684 -3.196 6.884 1.00 40.17 2116 ARG H O 1
ATOM 13934 N N . VAL H 1 17 ? -19.961 -4.211 8.865 1.00 37.21 2117 VAL H N 1
ATOM 13935 C CA . VAL H 1 17 ? -21.403 -3.982 8.846 1.00 37.95 2117 VAL H CA 1
ATOM 13936 C C . VAL H 1 17 ? -21.767 -2.512 9.017 1.00 37.84 2117 VAL H C 1
ATOM 13937 O O . VAL H 1 17 ? -22.714 -2.026 8.400 1.00 38.14 2117 VAL H O 1
ATOM 13941 N N . LEU H 1 18 ? -21.024 -1.796 9.849 1.00 48.81 2118 LEU H N 1
ATOM 13942 C CA . LEU H 1 18 ? -21.314 -0.386 10.061 1.00 48.17 2118 LEU H CA 1
ATOM 13943 C C . LEU H 1 18 ? -21.146 0.381 8.755 1.00 47.45 2118 LEU H C 1
ATOM 13944 O O . LEU H 1 18 ? -22.044 1.102 8.330 1.00 47.21 2118 LEU H O 1
ATOM 13949 N N . GLN H 1 19 ? -19.999 0.197 8.113 1.00 34.51 2119 GLN H N 1
ATOM 13950 C CA . GLN H 1 19 ? -19.682 0.909 6.882 1.00 35.01 2119 GLN H CA 1
ATOM 13951 C C . GLN H 1 19 ? -20.496 0.529 5.640 1.00 35.18 2119 GLN H C 1
ATOM 13952 O O . GLN H 1 19 ? -20.708 1.363 4.757 1.00 34.13 2119 GLN H O 1
ATOM 13958 N N . ASN H 1 20 ? -20.944 -0.719 5.554 1.00 37.89 2120 ASN H N 1
ATOM 13959 C CA . ASN H 1 20 ? -21.731 -1.139 4.400 1.00 38.02 2120 ASN H CA 1
ATOM 13960 C C . ASN H 1 20 ? -23.207 -0.885 4.634 1.00 36.45 2120 ASN H C 1
ATOM 13961 O O . ASN H 1 20 ? -23.953 -0.577 3.715 1.00 37.00 2120 ASN H O 1
ATOM 13966 N N . HIS H 1 21 ? -23.625 -0.989 5.878 1.00 33.77 2121 HIS H N 1
ATOM 13967 C CA . HIS H 1 21 ? -25.024 -0.834 6.173 1.00 35.17 2121 HIS H CA 1
ATOM 13968 C C . HIS H 1 21 ? -25.525 0.564 6.521 1.00 35.31 2121 HIS H C 1
ATOM 13969 O O . HIS H 1 21 ? -26.539 1.006 5.995 1.00 35.73 2121 HIS H O 1
ATOM 13976 N N . LEU H 1 22 ? -24.822 1.267 7.397 1.00 44.66 2122 LEU H N 1
ATOM 13977 C CA . LEU H 1 22 ? -25.266 2.592 7.807 1.00 43.75 2122 LEU H CA 1
ATOM 13978 C C . LEU H 1 22 ? -25.632 3.546 6.659 1.00 43.19 2122 LEU H C 1
ATOM 13979 O O . LEU H 1 22 ? -26.645 4.242 6.725 1.00 42.38 2122 LEU H O 1
ATOM 13984 N N . PRO H 1 23 ? -24.830 3.581 5.585 1.00 39.22 2123 PRO H N 1
ATOM 13985 C CA . PRO H 1 23 ? -25.197 4.505 4.506 1.00 39.48 2123 PRO H CA 1
ATOM 13986 C C . PRO H 1 23 ? -26.587 4.277 3.891 1.00 40.07 2123 PRO H C 1
ATOM 13987 O O . PRO H 1 23 ? -27.156 5.184 3.280 1.00 38.04 2123 PRO H O 1
ATOM 13991 N N . THR H 1 24 ? -27.137 3.077 4.058 1.00 36.79 2124 THR H N 1
ATOM 13992 C CA . THR H 1 24 ? -28.456 2.799 3.520 1.00 36.35 2124 THR H CA 1
ATOM 13993 C C . THR H 1 24 ? -29.586 3.285 4.433 1.00 36.18 2124 THR H C 1
ATOM 13994 O O . THR H 1 24 ? -30.675 3.554 3.936 1.00 38.01 2124 THR H O 1
ATOM 13998 N N . ILE H 1 25 ? -29.350 3.404 5.748 1.00 29.25 2125 ILE H N 1
ATOM 13999 C CA . ILE H 1 25 ? -30.396 3.885 6.681 1.00 27.99 2125 ILE H CA 1
ATOM 14000 C C . ILE H 1 25 ? -30.249 5.343 7.092 1.00 28.69 2125 ILE H C 1
ATOM 14001 O O . ILE H 1 25 ? -31.217 5.976 7.504 1.00 29.64 2125 ILE H O 1
ATOM 14006 N N . ARG H 1 26 ? -29.028 5.857 6.996 1.00 27.99 2126 ARG H N 1
ATOM 14007 C CA . ARG H 1 26 ? -28.680 7.236 7.339 1.00 27.62 2126 ARG H CA 1
ATOM 14008 C C . ARG H 1 26 ? -29.721 8.276 6.881 1.00 28.32 2126 ARG H C 1
ATOM 14009 O O . ARG H 1 26 ? -30.048 9.223 7.614 1.00 25.17 2126 ARG H O 1
ATOM 14017 N N . PRO H 1 27 ? -30.243 8.121 5.652 1.00 32.45 2127 PRO H N 1
ATOM 14018 C CA . PRO H 1 27 ? -31.233 9.068 5.134 1.00 33.04 2127 PRO H CA 1
ATOM 14019 C C . PRO H 1 27 ? -32.483 9.167 5.997 1.00 33.04 2127 PRO H C 1
ATOM 14020 O O . PRO H 1 27 ? -33.259 10.115 5.867 1.00 33.01 2127 PRO H O 1
ATOM 14024 N N . GLN H 1 28 ? -32.674 8.187 6.876 1.00 34.87 2128 GLN H N 1
ATOM 14025 C CA . GLN H 1 28 ? -33.846 8.168 7.741 1.00 36.44 2128 GLN H CA 1
ATOM 14026 C C . GLN H 1 28 ? -33.603 8.915 9.033 1.00 36.89 2128 GLN H C 1
ATOM 14027 O O . GLN H 1 28 ? -34.478 8.969 9.894 1.00 36.92 2128 GLN H O 1
ATOM 14033 N N . PHE H 1 29 ? -32.417 9.491 9.175 1.00 40.15 2129 PHE H N 1
ATOM 14034 C CA . PHE H 1 29 ? -32.099 10.206 10.397 1.00 40.05 2129 PHE H CA 1
ATOM 14035 C C . PHE H 1 29 ? -31.417 11.524 10.103 1.00 40.44 2129 PHE H C 1
ATOM 14036 O O . PHE H 1 29 ? -30.852 11.711 9.030 1.00 40.79 2129 PHE H O 1
ATOM 14044 N N . ASP H 1 30 ? -31.477 12.437 11.063 1.00 34.10 2130 ASP H N 1
ATOM 14045 C CA . ASP H 1 30 ? -30.851 13.736 10.915 1.00 33.78 2130 ASP H CA 1
ATOM 14046 C C . ASP H 1 30 ? -29.467 13.691 11.551 1.00 33.91 2130 ASP H C 1
ATOM 14047 O O . ASP H 1 30 ? -28.595 14.489 11.215 1.00 36.09 2130 ASP H O 1
ATOM 14052 N N . PHE H 1 31 ? -29.278 12.747 12.471 1.00 30.86 2131 PHE H N 1
ATOM 14053 C CA . PHE H 1 31 ? -28.012 12.592 13.177 1.00 29.37 2131 PHE H CA 1
ATOM 14054 C C . PHE H 1 31 ? -27.819 11.165 13.676 1.00 28.86 2131 PHE H C 1
ATOM 14055 O O . PHE H 1 31 ? -28.776 10.525 14.110 1.00 27.34 2131 PHE H O 1
ATOM 14063 N N . VAL H 1 32 ? -26.581 10.679 13.629 1.00 33.61 2132 VAL H N 1
ATOM 14064 C CA . VAL H 1 32 ? -26.271 9.328 14.092 1.00 33.94 2132 VAL H CA 1
ATOM 14065 C C . VAL H 1 32 ? -25.073 9.258 15.044 1.00 33.54 2132 VAL H C 1
ATOM 14066 O O . VAL H 1 32 ? -23.956 9.628 14.682 1.00 33.86 2132 VAL H O 1
ATOM 14070 N N . ILE H 1 33 ? -25.327 8.759 16.250 1.00 33.38 2133 ILE H N 1
ATOM 14071 C CA . ILE H 1 33 ? -24.319 8.597 17.299 1.00 33.09 2133 ILE H CA 1
ATOM 14072 C C . ILE H 1 33 ? -23.811 7.143 17.280 1.00 34.02 2133 ILE H C 1
ATOM 14073 O O . ILE H 1 33 ? -24.609 6.205 17.311 1.00 35.54 2133 ILE H O 1
ATOM 14078 N N . VAL H 1 34 ? -22.498 6.952 17.237 1.00 33.50 2134 VAL H N 1
ATOM 14079 C CA . VAL H 1 34 ? -21.946 5.603 17.201 1.00 33.28 2134 VAL H CA 1
ATOM 14080 C C . VAL H 1 34 ? -20.924 5.322 18.299 1.00 34.63 2134 VAL H C 1
ATOM 14081 O O . VAL H 1 34 ? -19.986 6.096 18.511 1.00 35.73 2134 VAL H O 1
ATOM 14085 N N . ASN H 1 35 ? -21.102 4.211 19.004 1.00 28.34 2135 ASN H N 1
ATOM 14086 C CA . ASN H 1 35 ? -20.153 3.841 20.047 1.00 28.97 2135 ASN H CA 1
ATOM 14087 C C . ASN H 1 35 ? -19.067 3.031 19.349 1.00 29.93 2135 ASN H C 1
ATOM 14088 O O . ASN H 1 35 ? -19.352 2.040 18.668 1.00 28.25 2135 ASN H O 1
ATOM 14093 N N . MET H 1 36 ? -17.821 3.464 19.506 1.00 41.32 2136 MET H N 1
ATOM 14094 C CA . MET H 1 36 ? -16.701 2.794 18.854 1.00 43.50 2136 MET H CA 1
ATOM 14095 C C . MET H 1 36 ? -15.610 2.412 19.854 1.00 44.95 2136 MET H C 1
ATOM 14096 O O . MET H 1 36 ? -14.428 2.398 19.518 1.00 45.76 2136 MET H O 1
ATOM 14101 N N . GLU H 1 37 ? -16.000 2.093 21.079 1.00 35.48 2137 GLU H N 1
ATOM 14102 C CA . GLU H 1 37 ? -15.007 1.755 22.089 1.00 37.60 2137 GLU H CA 1
ATOM 14103 C C . GLU H 1 37 ? -14.203 0.503 21.737 1.00 37.26 2137 GLU H C 1
ATOM 14104 O O . GLU H 1 37 ? -13.095 0.319 22.227 1.00 37.63 2137 GLU H O 1
ATOM 14110 N N . ASN H 1 38 ? -14.749 -0.348 20.879 1.00 39.94 2138 ASN H N 1
ATOM 14111 C CA . ASN H 1 38 ? -14.067 -1.591 20.521 1.00 40.30 2138 ASN H CA 1
ATOM 14112 C C . ASN H 1 38 ? -13.659 -1.729 19.044 1.00 40.34 2138 ASN H C 1
ATOM 14113 O O . ASN H 1 38 ? -13.309 -2.823 18.599 1.00 37.94 2138 ASN H O 1
ATOM 14118 N N . SER H 1 39 ? -13.681 -0.616 18.308 1.00 46.17 2139 SER H N 1
ATOM 14119 C CA . SER H 1 39 ? -13.348 -0.575 16.874 1.00 47.09 2139 SER H CA 1
ATOM 14120 C C . SER H 1 39 ? -12.017 -1.187 16.459 1.00 48.07 2139 SER H C 1
ATOM 14121 O O . SER H 1 39 ? -11.937 -1.856 15.428 1.00 48.52 2139 SER H O 1
ATOM 14124 N N . ALA H 1 40 ? -10.972 -0.929 17.244 1.00 49.36 2140 ALA H N 1
ATOM 14125 C CA . ALA H 1 40 ? -9.630 -1.433 16.951 1.00 49.95 2140 ALA H CA 1
ATOM 14126 C C . ALA H 1 40 ? -9.347 -2.798 17.577 1.00 49.65 2140 ALA H C 1
ATOM 14127 O O . ALA H 1 40 ? -9.006 -2.896 18.758 1.00 49.92 2140 ALA H O 1
ATOM 14129 N N . GLY H 1 41 ? -9.486 -3.848 16.772 1.00 46.72 2141 GLY H N 1
ATOM 14130 C CA . GLY H 1 41 ? -9.243 -5.197 17.250 1.00 44.39 2141 GLY H CA 1
ATOM 14131 C C . GLY H 1 41 ? -10.020 -5.501 18.511 1.00 43.47 2141 GLY H C 1
ATOM 14132 O O . GLY H 1 41 ? -9.686 -6.418 19.257 1.00 44.73 2141 GLY H O 1
ATOM 14133 N N . GLY H 1 42 ? -11.062 -4.719 18.755 1.00 37.53 2142 GLY H N 1
ATOM 14134 C CA . GLY H 1 42 ? -11.873 -4.930 19.938 1.00 35.55 2142 GLY H CA 1
ATOM 14135 C C . GLY H 1 42 ? -11.472 -4.068 21.115 1.00 33.38 2142 GLY H C 1
ATOM 14136 O O . GLY H 1 42 ? -12.116 -4.121 22.162 1.00 32.75 2142 GLY H O 1
ATOM 14137 N N . PHE H 1 43 ? -10.422 -3.268 20.949 1.00 37.51 2143 PHE H N 1
ATOM 14138 C CA . PHE H 1 43 ? -9.944 -2.406 22.033 1.00 38.81 2143 PHE H CA 1
ATOM 14139 C C . PHE H 1 43 ? -9.615 -0.997 21.574 1.00 38.39 2143 PHE H C 1
ATOM 14140 O O . PHE H 1 43 ? -8.540 -0.753 21.018 1.00 38.10 2143 PHE H O 1
ATOM 14148 N N . GLY H 1 44 ? -10.534 -0.068 21.815 1.00 45.56 2144 GLY H N 1
ATOM 14149 C CA . GLY H 1 44 ? -10.300 1.312 21.427 1.00 45.18 2144 GLY H CA 1
ATOM 14150 C C . GLY H 1 44 ? -10.642 1.625 19.982 1.00 45.25 2144 GLY H C 1
ATOM 14151 O O . GLY H 1 44 ? -11.375 0.880 19.331 1.00 46.10 2144 GLY H O 1
ATOM 14152 N N . MET H 1 45 ? -10.089 2.724 19.475 1.00 35.97 2145 MET H N 1
ATOM 14153 C CA . MET H 1 45 ? -10.351 3.167 18.113 1.00 34.83 2145 MET H CA 1
ATOM 14154 C C . MET H 1 45 ? -9.108 3.743 17.450 1.00 36.41 2145 MET H C 1
ATOM 14155 O O . MET H 1 45 ? -8.431 4.584 18.034 1.00 37.29 2145 MET H O 1
ATOM 14160 N N . HIS H 1 46 ? -8.791 3.283 16.243 1.00 37.43 2146 HIS H N 1
ATOM 14161 C CA . HIS H 1 46 ? -7.646 3.832 15.529 1.00 39.90 2146 HIS H CA 1
ATOM 14162 C C . HIS H 1 46 ? -8.151 4.845 14.516 1.00 41.31 2146 HIS H C 1
ATOM 14163 O O . HIS H 1 46 ? -9.350 5.097 14.433 1.00 42.26 2146 HIS H O 1
ATOM 14170 N N . ARG H 1 47 ? -7.245 5.430 13.747 1.00 46.76 2147 ARG H N 1
ATOM 14171 C CA . ARG H 1 47 ? -7.633 6.447 12.787 1.00 49.55 2147 ARG H CA 1
ATOM 14172 C C . ARG H 1 47 ? -8.543 5.944 11.661 1.00 50.09 2147 ARG H C 1
ATOM 14173 O O . ARG H 1 47 ? -9.542 6.598 11.334 1.00 49.68 2147 ARG H O 1
ATOM 14181 N N . ASP H 1 48 ? -8.210 4.794 11.074 1.00 45.19 2148 ASP H N 1
ATOM 14182 C CA . ASP H 1 48 ? -9.020 4.231 9.988 1.00 44.92 2148 ASP H CA 1
ATOM 14183 C C . ASP H 1 48 ? -10.449 3.921 10.428 1.00 42.25 2148 ASP H C 1
ATOM 14184 O O . ASP H 1 48 ? -11.408 4.190 9.701 1.00 39.84 2148 ASP H O 1
ATOM 14189 N N . ALA H 1 49 ? -10.583 3.350 11.618 1.00 46.63 2149 ALA H N 1
ATOM 14190 C CA . ALA H 1 49 ? -11.893 3.018 12.149 1.00 46.13 2149 ALA H CA 1
ATOM 14191 C C . ALA H 1 49 ? -12.746 4.278 12.260 1.00 44.88 2149 ALA H C 1
ATOM 14192 O O . ALA H 1 49 ? -13.922 4.270 11.903 1.00 44.56 2149 ALA H O 1
ATOM 14194 N N . ALA H 1 50 ? -12.146 5.361 12.748 1.00 40.00 2150 ALA H N 1
ATOM 14195 C CA . ALA H 1 50 ? -12.865 6.618 12.923 1.00 39.25 2150 ALA H CA 1
ATOM 14196 C C . ALA H 1 50 ? -13.216 7.275 11.590 1.00 39.38 2150 ALA H C 1
ATOM 14197 O O . ALA H 1 50 ? -14.321 7.800 11.416 1.00 37.42 2150 ALA H O 1
ATOM 14199 N N . ARG H 1 51 ? -12.278 7.237 10.649 1.00 36.88 2151 ARG H N 1
ATOM 14200 C CA . ARG H 1 51 ? -12.502 7.825 9.338 1.00 38.35 2151 ARG H CA 1
ATOM 14201 C C . ARG H 1 51 ? -13.613 7.077 8.597 1.00 36.13 2151 ARG H C 1
ATOM 14202 O O . ARG H 1 51 ? -14.377 7.677 7.836 1.00 34.34 2151 ARG H O 1
ATOM 14210 N N . GLY H 1 52 ? -13.695 5.769 8.817 1.00 35.77 2152 GLY H N 1
ATOM 14211 C CA . GLY H 1 52 ? -14.724 4.978 8.169 1.00 34.21 2152 GLY H CA 1
ATOM 14212 C C . GLY H 1 52 ? -16.101 5.281 8.739 1.00 34.04 2152 GLY H C 1
ATOM 14213 O O . GLY H 1 52 ? -17.078 5.395 8.001 1.00 33.26 2152 GLY H O 1
ATOM 14214 N N . ALA H 1 53 ? -16.180 5.418 10.059 1.00 41.25 2153 ALA H N 1
ATOM 14215 C CA . ALA H 1 53 ? -17.447 5.695 10.726 1.00 42.33 2153 ALA H CA 1
ATOM 14216 C C . ALA H 1 53 ? -18.098 6.968 10.201 1.00 42.63 2153 ALA H C 1
ATOM 14217 O O . ALA H 1 53 ? -19.287 6.987 9.905 1.00 44.64 2153 ALA H O 1
ATOM 14219 N N . LEU H 1 54 ? -17.309 8.029 10.086 1.00 36.13 2154 LEU H N 1
ATOM 14220 C CA . LEU H 1 54 ? -17.808 9.308 9.607 1.00 37.90 2154 LEU H CA 1
ATOM 14221 C C . LEU H 1 54 ? -18.208 9.188 8.139 1.00 38.93 2154 LEU H C 1
ATOM 14222 O O . LEU H 1 54 ? -19.319 9.552 7.749 1.00 39.18 2154 LEU H O 1
ATOM 14227 N N . GLU H 1 55 ? -17.296 8.669 7.328 1.00 41.34 2155 GLU H N 1
ATOM 14228 C CA . GLU H 1 55 ? -17.552 8.497 5.908 1.00 43.40 2155 GLU H CA 1
ATOM 14229 C C . GLU H 1 55 ? -18.865 7.743 5.733 1.00 42.96 2155 GLU H C 1
ATOM 14230 O O . GLU H 1 55 ? -19.614 7.991 4.788 1.00 41.74 2155 GLU H O 1
ATOM 14236 N N . ALA H 1 56 ? -19.142 6.826 6.655 1.00 43.29 2156 ALA H N 1
ATOM 14237 C CA . ALA H 1 56 ? -20.362 6.037 6.581 1.00 41.30 2156 ALA H CA 1
ATOM 14238 C C . ALA H 1 56 ? -21.609 6.801 7.010 1.00 40.43 2156 ALA H C 1
ATOM 14239 O O . ALA H 1 56 ? -22.723 6.361 6.735 1.00 41.08 2156 ALA H O 1
ATOM 14241 N N . GLY H 1 57 ? -21.437 7.936 7.680 1.00 37.25 2157 GLY H N 1
ATOM 14242 C CA . GLY H 1 57 ? -22.598 8.702 8.101 1.00 36.12 2157 GLY H CA 1
ATOM 14243 C C . GLY H 1 57 ? -22.643 9.062 9.574 1.00 36.05 2157 GLY H C 1
ATOM 14244 O O . GLY H 1 57 ? -23.543 9.781 10.020 1.00 34.93 2157 GLY H O 1
ATOM 14245 N N . ALA H 1 58 ? -21.682 8.570 10.343 1.00 39.04 2158 ALA H N 1
ATOM 14246 C CA . ALA H 1 58 ? -21.657 8.876 11.770 1.00 40.71 2158 ALA H CA 1
ATOM 14247 C C . ALA H 1 58 ? -21.381 10.369 12.015 1.00 40.97 2158 ALA H C 1
ATOM 14248 O O . ALA H 1 58 ? -20.512 10.963 11.374 1.00 40.71 2158 ALA H O 1
ATOM 14250 N N . GLY H 1 59 ? -22.129 10.968 12.938 1.00 39.49 2159 GLY H N 1
ATOM 14251 C CA . GLY H 1 59 ? -21.933 12.377 13.247 1.00 40.52 2159 GLY H CA 1
ATOM 14252 C C . GLY H 1 59 ? -21.283 12.621 14.609 1.00 40.92 2159 GLY H C 1
ATOM 14253 O O . GLY H 1 59 ? -20.870 13.746 14.925 1.00 38.79 2159 GLY H O 1
ATOM 14254 N N . CYS H 1 60 ? -21.197 11.566 15.419 1.00 44.64 2160 CYS H N 1
ATOM 14255 C CA . CYS H 1 60 ? -20.599 11.645 16.750 1.00 45.71 2160 CYS H CA 1
ATOM 14256 C C . CYS H 1 60 ? -20.111 10.268 17.173 1.00 44.92 2160 CYS H C 1
ATOM 14257 O O . CYS H 1 60 ? -20.846 9.284 17.086 1.00 45.97 2160 CYS H O 1
ATOM 14260 N N . LEU H 1 61 ? -18.866 10.209 17.633 1.00 33.16 2161 LEU H N 1
ATOM 14261 C CA . LEU H 1 61 ? -18.260 8.960 18.057 1.00 32.22 2161 LEU H CA 1
ATOM 14262 C C . LEU H 1 61 ? -18.122 8.898 19.573 1.00 33.31 2161 LEU H C 1
ATOM 14263 O O . LEU H 1 61 ? -17.396 9.696 20.177 1.00 31.77 2161 LEU H O 1
ATOM 14268 N N . THR H 1 62 ? -18.831 7.960 20.194 1.00 37.64 2162 THR H N 1
ATOM 14269 C CA . THR H 1 62 ? -18.750 7.812 21.634 1.00 39.42 2162 THR H CA 1
ATOM 14270 C C . THR H 1 62 ? -17.839 6.643 21.983 1.00 40.68 2162 THR H C 1
ATOM 14271 O O . THR H 1 62 ? -17.780 5.652 21.260 1.00 42.09 2162 THR H O 1
ATOM 14275 N N . LEU H 1 63 ? -17.114 6.771 23.088 1.00 37.86 2163 LEU H N 1
ATOM 14276 C CA . LEU H 1 63 ? -16.205 5.719 23.510 1.00 38.65 2163 LEU H CA 1
ATOM 14277 C C . LEU H 1 63 ? -16.644 5.100 24.832 1.00 39.13 2163 LEU H C 1
ATOM 14278 O O . LEU H 1 63 ? -17.839 4.867 25.073 1.00 36.22 2163 LEU H O 1
ATOM 14283 N N . GLY H 1 64 ? -15.658 4.817 25.676 1.00 38.79 2164 GLY H N 1
ATOM 14284 C CA . GLY H 1 64 ? -15.942 4.232 26.967 1.00 40.77 2164 GLY H CA 1
ATOM 14285 C C . GLY H 1 64 ? -14.734 3.538 27.556 1.00 42.38 2164 GLY H C 1
ATOM 14286 O O . GLY H 1 64 ? -13.590 3.966 27.378 1.00 40.27 2164 GLY H O 1
ATOM 14287 N N . ASN H 1 65 ? -15.019 2.455 28.267 1.00 47.27 2165 ASN H N 1
ATOM 14288 C CA . ASN H 1 65 ? -14.021 1.620 28.917 1.00 48.45 2165 ASN H CA 1
ATOM 14289 C C . ASN H 1 65 ? -12.648 1.665 28.242 1.00 47.16 2165 ASN H C 1
ATOM 14290 O O . ASN H 1 65 ? -11.702 2.227 28.780 1.00 46.41 2165 ASN H O 1
ATOM 14295 N N . HIS H 1 66 ? -12.557 1.079 27.051 1.00 42.84 2166 HIS H N 1
ATOM 14296 C CA . HIS H 1 66 ? -11.298 1.003 26.303 1.00 42.38 2166 HIS H CA 1
ATOM 14297 C C . HIS H 1 66 ? -10.929 2.223 25.459 1.00 40.09 2166 HIS H C 1
ATOM 14298 O O . HIS H 1 66 ? -10.180 2.110 24.491 1.00 37.52 2166 HIS H O 1
ATOM 14305 N N . ALA H 1 67 ? -11.436 3.390 25.838 1.00 40.84 2167 ALA H N 1
ATOM 14306 C CA . ALA H 1 67 ? -11.156 4.609 25.096 1.00 40.37 2167 ALA H CA 1
ATOM 14307 C C . ALA H 1 67 ? -9.680 4.839 24.838 1.00 40.42 2167 ALA H C 1
ATOM 14308 O O . ALA H 1 67 ? -9.322 5.374 23.796 1.00 40.02 2167 ALA H O 1
ATOM 14310 N N . TRP H 1 68 ? -8.823 4.425 25.771 1.00 44.51 2168 TRP H N 1
ATOM 14311 C CA . TRP H 1 68 ? -7.387 4.669 25.640 1.00 43.70 2168 TRP H CA 1
ATOM 14312 C C . TRP H 1 68 ? -6.488 3.501 25.255 1.00 45.12 2168 TRP H C 1
ATOM 14313 O O . TRP H 1 68 ? -5.276 3.584 25.439 1.00 47.23 2168 TRP H O 1
ATOM 14324 N N . HIS H 1 69 ? -7.039 2.423 24.715 1.00 51.89 2169 HIS H N 1
ATOM 14325 C CA . HIS H 1 69 ? -6.194 1.284 24.364 1.00 52.88 2169 HIS H CA 1
ATOM 14326 C C . HIS H 1 69 ? -5.383 1.395 23.079 1.00 53.39 2169 HIS H C 1
ATOM 14327 O O . HIS H 1 69 ? -4.404 0.673 22.910 1.00 55.31 2169 HIS H O 1
ATOM 14334 N N . HIS H 1 70 ? -5.773 2.288 22.175 1.00 46.04 2170 HIS H N 1
ATOM 14335 C CA . HIS H 1 70 ? -5.031 2.455 20.932 1.00 44.86 2170 HIS H CA 1
ATOM 14336 C C . HIS H 1 70 ? -4.382 3.835 20.904 1.00 45.60 2170 HIS H C 1
ATOM 14337 O O . HIS H 1 70 ? -5.068 4.857 20.909 1.00 44.18 2170 HIS H O 1
ATOM 14344 N N . LYS H 1 71 ? -3.052 3.855 20.869 1.00 51.61 2171 LYS H N 1
ATOM 14345 C CA . LYS H 1 71 ? -2.287 5.103 20.880 1.00 53.05 2171 LYS H CA 1
ATOM 14346 C C . LYS H 1 71 ? -2.809 6.222 19.975 1.00 52.37 2171 LYS H C 1
ATOM 14347 O O . LYS H 1 71 ? -2.428 7.377 20.144 1.00 52.32 2171 LYS H O 1
ATOM 14353 N N . ASP H 1 72 ? -3.683 5.884 19.031 1.00 48.36 2172 ASP H N 1
ATOM 14354 C CA . ASP H 1 72 ? -4.235 6.868 18.103 1.00 46.95 2172 ASP H CA 1
ATOM 14355 C C . ASP H 1 72 ? -5.246 7.850 18.702 1.00 46.15 2172 ASP H C 1
ATOM 14356 O O . ASP H 1 72 ? -5.360 8.985 18.239 1.00 45.75 2172 ASP H O 1
ATOM 14361 N N . ILE H 1 73 ? -5.976 7.424 19.728 1.00 35.34 2173 ILE H N 1
ATOM 14362 C CA . ILE H 1 73 ? -6.964 8.292 20.349 1.00 35.08 2173 ILE H CA 1
ATOM 14363 C C . ILE H 1 73 ? -6.311 9.556 20.899 1.00 34.73 2173 ILE H C 1
ATOM 14364 O O . ILE H 1 73 ? -6.923 10.624 20.932 1.00 34.39 2173 ILE H O 1
ATOM 14369 N N . TYR H 1 74 ? -5.063 9.444 21.332 1.00 44.78 2174 TYR H N 1
ATOM 14370 C CA . TYR H 1 74 ? -4.378 10.599 21.889 1.00 43.58 2174 TYR H CA 1
ATOM 14371 C C . TYR H 1 74 ? -4.159 11.695 20.854 1.00 43.44 2174 TYR H C 1
ATOM 14372 O O . TYR H 1 74 ? -4.558 12.841 21.066 1.00 42.01 2174 TYR H O 1
ATOM 14381 N N . PRO H 1 75 ? -3.528 11.372 19.716 1.00 37.73 2175 PRO H N 1
ATOM 14382 C CA . PRO H 1 75 ? -3.361 12.464 18.758 1.00 37.89 2175 PRO H CA 1
ATOM 14383 C C . PRO H 1 75 ? -4.710 12.921 18.170 1.00 38.51 2175 PRO H C 1
ATOM 14384 O O . PRO H 1 75 ? -4.868 14.094 17.834 1.00 37.87 2175 PRO H O 1
ATOM 14388 N N . MET H 1 76 ? -5.678 12.008 18.052 1.00 44.10 2176 MET H N 1
ATOM 14389 C CA . MET H 1 76 ? -6.987 12.385 17.508 1.00 45.76 2176 MET H CA 1
ATOM 14390 C C . MET H 1 76 ? -7.680 13.386 18.425 1.00 45.87 2176 MET H C 1
ATOM 14391 O O . MET H 1 76 ? -8.115 14.441 17.974 1.00 47.88 2176 MET H O 1
ATOM 14396 N N . LEU H 1 77 ? -7.785 13.060 19.710 1.00 35.87 2177 LEU H N 1
ATOM 14397 C CA . LEU H 1 77 ? -8.420 13.969 20.653 1.00 36.73 2177 LEU H CA 1
ATOM 14398 C C . LEU H 1 77 ? -7.632 15.270 20.697 1.00 37.39 2177 LEU H C 1
ATOM 14399 O O . LEU H 1 77 ? -8.189 16.349 20.903 1.00 36.81 2177 LEU H O 1
ATOM 14404 N N . SER H 1 78 ? -6.327 15.149 20.495 1.00 41.16 2178 SER H N 1
ATOM 14405 C CA . SER H 1 78 ? -5.421 16.291 20.497 1.00 42.34 2178 SER H CA 1
ATOM 14406 C C . SER H 1 78 ? -5.707 17.218 19.312 1.00 42.77 2178 SER H C 1
ATOM 14407 O O . SER H 1 78 ? -5.872 18.426 19.486 1.00 42.78 2178 SER H O 1
ATOM 14410 N N . GLU H 1 79 ? -5.772 16.646 18.112 1.00 43.20 2179 GLU H N 1
ATOM 14411 C CA . GLU H 1 79 ? -6.033 17.420 16.901 1.00 45.67 2179 GLU H CA 1
ATOM 14412 C C . GLU H 1 79 ? -7.449 17.976 16.829 1.00 44.65 2179 GLU H C 1
ATOM 14413 O O . GLU H 1 79 ? -7.747 18.782 15.955 1.00 44.20 2179 GLU H O 1
ATOM 14419 N N . ASP H 1 80 ? -8.309 17.536 17.749 1.00 44.04 2180 ASP H N 1
ATOM 14420 C CA . ASP H 1 80 ? -9.702 17.991 17.850 1.00 45.02 2180 ASP H CA 1
ATOM 14421 C C . ASP H 1 80 ? -10.438 18.289 16.529 1.00 46.16 2180 ASP H C 1
ATOM 14422 O O . ASP H 1 80 ? -10.833 19.431 16.260 1.00 45.47 2180 ASP H O 1
ATOM 14427 N N . THR H 1 81 ? -10.633 17.257 15.713 1.00 51.82 2181 THR H N 1
ATOM 14428 C CA . THR H 1 81 ? -11.335 17.413 14.441 1.00 52.69 2181 THR H CA 1
ATOM 14429 C C . THR H 1 81 ? -12.538 16.466 14.399 1.00 51.64 2181 THR H C 1
ATOM 14430 O O . THR H 1 81 ? -13.669 16.890 14.147 1.00 51.52 2181 THR H O 1
ATOM 14434 N N . TYR H 1 82 ? -12.286 15.187 14.662 1.00 39.20 2182 TYR H N 1
ATOM 14435 C CA . TYR H 1 82 ? -13.338 14.179 14.685 1.00 37.86 2182 TYR H CA 1
ATOM 14436 C C . TYR H 1 82 ? -14.237 14.463 15.891 1.00 36.33 2182 TYR H C 1
ATOM 14437 O O . TYR H 1 82 ? -13.746 14.794 16.977 1.00 34.86 2182 TYR H O 1
ATOM 14446 N N . PRO H 1 83 ? -15.567 14.344 15.717 1.00 47.15 2183 PRO H N 1
ATOM 14447 C CA . PRO H 1 83 ? -16.527 14.593 16.798 1.00 45.71 2183 PRO H CA 1
ATOM 14448 C C . PRO H 1 83 ? -16.538 13.460 17.813 1.00 44.64 2183 PRO H C 1
ATOM 14449 O O . PRO H 1 83 ? -17.526 12.743 17.945 1.00 44.67 2183 PRO H O 1
ATOM 14453 N N . ILE H 1 84 ? -15.428 13.311 18.528 1.00 39.52 2184 ILE H N 1
ATOM 14454 C CA . ILE H 1 84 ? -15.276 12.263 19.525 1.00 36.11 2184 ILE H CA 1
ATOM 14455 C C . ILE H 1 84 ? -15.650 12.735 20.916 1.00 35.02 2184 ILE H C 1
ATOM 14456 O O . ILE H 1 84 ? -15.330 13.850 21.313 1.00 33.55 2184 ILE H O 1
ATOM 14461 N N . VAL H 1 85 ? -16.325 11.866 21.655 1.00 40.88 2185 VAL H N 1
ATOM 14462 C CA . VAL H 1 85 ? -16.725 12.154 23.021 1.00 39.20 2185 VAL H CA 1
ATOM 14463 C C . VAL H 1 85 ? -16.301 10.969 23.880 1.00 39.30 2185 VAL H C 1
ATOM 14464 O O . VAL H 1 85 ? -16.801 9.860 23.705 1.00 40.62 2185 VAL H O 1
ATOM 14468 N N . ARG H 1 86 ? -15.351 11.197 24.782 1.00 33.40 2186 ARG H N 1
ATOM 14469 C CA . ARG H 1 86 ? -14.897 10.150 25.682 1.00 30.95 2186 ARG H CA 1
ATOM 14470 C C . ARG H 1 86 ? -15.690 10.287 26.986 1.00 30.73 2186 ARG H C 1
ATOM 14471 O O . ARG H 1 86 ? -16.412 11.266 27.171 1.00 31.28 2186 ARG H O 1
ATOM 14479 N N . PRO H 1 87 ? -15.582 9.304 27.897 1.00 28.00 2187 PRO H N 1
ATOM 14480 C CA . PRO H 1 87 ? -16.300 9.324 29.179 1.00 28.39 2187 PRO H CA 1
ATOM 14481 C C . PRO H 1 87 ? -16.110 10.609 30.003 1.00 28.96 2187 PRO H C 1
ATOM 14482 O O . PRO H 1 87 ? -14.988 10.992 30.301 1.00 27.97 2187 PRO H O 1
ATOM 14486 N N . LEU H 1 88 ? -17.217 11.246 30.386 1.00 34.46 2188 LEU H N 1
ATOM 14487 C CA . LEU H 1 88 ? -17.188 12.493 31.146 1.00 35.42 2188 LEU H CA 1
ATOM 14488 C C . LEU H 1 88 ? -16.678 12.388 32.585 1.00 37.40 2188 LEU H C 1
ATOM 14489 O O . LEU H 1 88 ? -16.003 13.300 33.065 1.00 37.07 2188 LEU H O 1
ATOM 14494 N N . ASN H 1 89 ? -16.993 11.292 33.275 1.00 36.91 2189 ASN H N 1
ATOM 14495 C CA . ASN H 1 89 ? -16.558 11.135 34.659 1.00 38.91 2189 ASN H CA 1
ATOM 14496 C C . ASN H 1 89 ? -15.110 10.700 34.910 1.00 40.61 2189 ASN H C 1
ATOM 14497 O O . ASN H 1 89 ? -14.822 9.950 35.847 1.00 40.54 2189 ASN H O 1
ATOM 14502 N N . TYR H 1 90 ? -14.205 11.183 34.063 1.00 46.84 2190 TYR H N 1
ATOM 14503 C CA . TYR H 1 90 ? -12.780 10.934 34.230 1.00 48.70 2190 TYR H CA 1
ATOM 14504 C C . TYR H 1 90 ? -12.336 12.235 34.882 1.00 51.27 2190 TYR H C 1
ATOM 14505 O O . TYR H 1 90 ? -11.935 13.177 34.198 1.00 53.85 2190 TYR H O 1
ATOM 14514 N N . ALA H 1 91 ? -12.444 12.285 36.206 1.00 61.36 2191 ALA H N 1
ATOM 14515 C CA . ALA H 1 91 ? -12.096 13.468 36.996 1.00 63.64 2191 ALA H CA 1
ATOM 14516 C C . ALA H 1 91 ? -10.832 14.210 36.572 1.00 63.29 2191 ALA H C 1
ATOM 14517 O O . ALA H 1 91 ? -10.877 15.413 36.308 1.00 64.16 2191 ALA H O 1
ATOM 14519 N N . ASP H 1 92 ? -9.712 13.495 36.524 1.00 39.66 2192 ASP H N 1
ATOM 14520 C CA . ASP H 1 92 ? -8.434 14.090 36.153 1.00 39.45 2192 ASP H CA 1
ATOM 14521 C C . ASP H 1 92 ? -8.644 15.244 35.175 1.00 39.70 2192 ASP H C 1
ATOM 14522 O O . ASP H 1 92 ? -9.167 15.053 34.076 1.00 38.41 2192 ASP H O 1
ATOM 14527 N N . PRO H 1 93 ? -8.255 16.467 35.576 1.00 62.96 2193 PRO H N 1
ATOM 14528 C CA . PRO H 1 93 ? -8.405 17.655 34.728 1.00 62.71 2193 PRO H CA 1
ATOM 14529 C C . PRO H 1 93 ? -7.546 17.594 33.476 1.00 61.72 2193 PRO H C 1
ATOM 14530 O O . PRO H 1 93 ? -7.754 18.348 32.532 1.00 61.70 2193 PRO H O 1
ATOM 14534 N N . GLY H 1 94 ? -6.576 16.692 33.465 1.00 58.56 2194 GLY H N 1
ATOM 14535 C CA . GLY H 1 94 ? -5.722 16.594 32.299 1.00 57.89 2194 GLY H CA 1
ATOM 14536 C C . GLY H 1 94 ? -6.240 15.665 31.219 1.00 56.52 2194 GLY H C 1
ATOM 14537 O O . GLY H 1 94 ? -5.798 15.744 30.069 1.00 56.57 2194 GLY H O 1
ATOM 14538 N N . THR H 1 95 ? -7.177 14.789 31.576 1.00 45.15 2195 THR H N 1
ATOM 14539 C CA . THR H 1 95 ? -7.724 13.829 30.615 1.00 42.06 2195 THR H CA 1
ATOM 14540 C C . THR H 1 95 ? -8.021 14.456 29.255 1.00 38.29 2195 THR H C 1
ATOM 14541 O O . THR H 1 95 ? -8.731 15.456 29.154 1.00 37.55 2195 THR H O 1
ATOM 14545 N N . PRO H 1 96 ? -7.458 13.873 28.188 1.00 34.95 2196 PRO H N 1
ATOM 14546 C CA . PRO H 1 96 ? -7.632 14.337 26.808 1.00 31.59 2196 PRO H CA 1
ATOM 14547 C C . PRO H 1 96 ? -9.090 14.428 26.375 1.00 30.49 2196 PRO H C 1
ATOM 14548 O O . PRO H 1 96 ? -9.960 13.749 26.923 1.00 27.51 2196 PRO H O 1
ATOM 14552 N N . GLY H 1 97 ? -9.342 15.286 25.392 1.00 32.06 2197 GLY H N 1
ATOM 14553 C CA . GLY H 1 97 ? -10.676 15.439 24.848 1.00 31.58 2197 GLY H CA 1
ATOM 14554 C C . GLY H 1 97 ? -11.754 15.919 25.790 1.00 32.14 2197 GLY H C 1
ATOM 14555 O O . GLY H 1 97 ? -11.465 16.420 26.871 1.00 35.11 2197 GLY H O 1
ATOM 14556 N N . VAL H 1 98 ? -13.006 15.747 25.371 1.00 28.05 2198 VAL H N 1
ATOM 14557 C CA . VAL H 1 98 ? -14.159 16.190 26.138 1.00 26.08 2198 VAL H CA 1
ATOM 14558 C C . VAL H 1 98 ? -15.160 15.065 26.387 1.00 28.75 2198 VAL H C 1
ATOM 14559 O O . VAL H 1 98 ? -15.204 14.088 25.647 1.00 29.19 2198 VAL H O 1
ATOM 14563 N N . GLY H 1 99 ? -15.967 15.218 27.432 1.00 31.10 2199 GLY H N 1
ATOM 14564 C CA . GLY H 1 99 ? -16.945 14.207 27.767 1.00 32.69 2199 GLY H CA 1
ATOM 14565 C C . GLY H 1 99 ? -18.334 14.599 27.322 1.00 35.96 2199 GLY H C 1
ATOM 14566 O O . GLY H 1 99 ? -19.332 14.127 27.869 1.00 37.35 2199 GLY H O 1
ATOM 14567 N N . TRP H 1 100 ? -18.393 15.488 26.336 1.00 34.70 2200 TRP H N 1
ATOM 14568 C CA . TRP H 1 100 ? -19.654 15.943 25.779 1.00 36.84 2200 TRP H CA 1
ATOM 14569 C C . TRP H 1 100 ? -19.398 16.928 24.650 1.00 37.30 2200 TRP H C 1
ATOM 14570 O O . TRP H 1 100 ? -18.369 17.610 24.621 1.00 34.69 2200 TRP H O 1
ATOM 14581 N N . ARG H 1 101 ? -20.345 16.969 23.716 1.00 39.60 2201 ARG H N 1
ATOM 14582 C CA . ARG H 1 101 ? -20.310 17.861 22.557 1.00 40.24 2201 ARG H CA 1
ATOM 14583 C C . ARG H 1 101 ? -21.748 18.131 22.156 1.00 40.83 2201 ARG H C 1
ATOM 14584 O O . ARG H 1 101 ? -22.568 17.211 22.130 1.00 39.68 2201 ARG H O 1
ATOM 14592 N N . THR H 1 102 ? -22.058 19.388 21.856 1.00 44.14 2202 THR H N 1
ATOM 14593 C CA . THR H 1 102 ? -23.400 19.732 21.418 1.00 43.56 2202 THR H CA 1
ATOM 14594 C C . THR H 1 102 ? -23.275 19.964 19.917 1.00 42.54 2202 THR H C 1
ATOM 14595 O O . THR H 1 102 ? -22.292 20.535 19.442 1.00 43.89 2202 THR H O 1
ATOM 14599 N N . PHE H 1 103 ? -24.258 19.489 19.171 1.00 32.09 2203 PHE H N 1
ATOM 14600 C CA . PHE H 1 103 ? -24.251 19.623 17.722 1.00 32.27 2203 PHE H CA 1
ATOM 14601 C C . PHE H 1 103 ? -25.477 20.400 17.242 1.00 34.19 2203 PHE H C 1
ATOM 14602 O O . PHE H 1 103 ? -26.507 20.453 17.921 1.00 32.07 2203 PHE H O 1
ATOM 14610 N N . ASP H 1 104 ? -25.343 21.020 16.075 1.00 46.46 2204 ASP H N 1
ATOM 14611 C CA . ASP H 1 104 ? -26.440 21.745 15.449 1.00 50.25 2204 ASP H CA 1
ATOM 14612 C C . ASP H 1 104 ? -27.018 20.695 14.515 1.00 50.49 2204 ASP H C 1
ATOM 14613 O O . ASP H 1 104 ? -26.352 20.268 13.571 1.00 50.49 2204 ASP H O 1
ATOM 14618 N N . VAL H 1 105 ? -28.236 20.252 14.792 1.00 57.26 2205 VAL H N 1
ATOM 14619 C CA . VAL H 1 105 ? -28.848 19.230 13.964 1.00 59.01 2205 VAL H CA 1
ATOM 14620 C C . VAL H 1 105 ? -29.696 19.901 12.896 1.00 61.77 2205 VAL H C 1
ATOM 14621 O O . VAL H 1 105 ? -29.229 20.118 11.769 1.00 63.05 2205 VAL H O 1
ATOM 14625 N N . ASN H 1 106 ? -30.932 20.242 13.233 1.00 52.44 2206 ASN H N 1
ATOM 14626 C CA . ASN H 1 106 ? -31.781 20.918 12.263 1.00 53.38 2206 ASN H CA 1
ATOM 14627 C C . ASN H 1 106 ? -32.281 22.223 12.859 1.00 53.13 2206 ASN H C 1
ATOM 14628 O O . ASN H 1 106 ? -33.482 22.426 13.048 1.00 52.47 2206 ASN H O 1
ATOM 14633 N N . GLY H 1 107 ? -31.331 23.105 13.157 1.00 58.99 2207 GLY H N 1
ATOM 14634 C CA . GLY H 1 107 ? -31.665 24.387 13.741 1.00 57.70 2207 GLY H CA 1
ATOM 14635 C C . GLY H 1 107 ? -31.795 24.255 15.239 1.00 56.46 2207 GLY H C 1
ATOM 14636 O O . GLY H 1 107 ? -32.114 25.219 15.931 1.00 57.63 2207 GLY H O 1
ATOM 14637 N N . GLU H 1 108 ? -31.558 23.045 15.736 1.00 48.82 2208 GLU H N 1
ATOM 14638 C CA . GLU H 1 108 ? -31.634 22.772 17.165 1.00 47.59 2208 GLU H CA 1
ATOM 14639 C C . GLU H 1 108 ? -30.337 22.183 17.704 1.00 45.37 2208 GLU H C 1
ATOM 14640 O O . GLU H 1 108 ? -29.536 21.619 16.960 1.00 45.05 2208 GLU H O 1
ATOM 14646 N N . LYS H 1 109 ? -30.141 22.329 19.007 1.00 40.23 2209 LYS H N 1
ATOM 14647 C CA . LYS H 1 109 ? -28.946 21.829 19.671 1.00 38.52 2209 LYS H CA 1
ATOM 14648 C C . LYS H 1 109 ? -29.152 20.420 20.228 1.00 35.79 2209 LYS H C 1
ATOM 14649 O O . LYS H 1 109 ? -30.114 20.156 20.956 1.00 33.53 2209 LYS H O 1
ATOM 14655 N N . LEU H 1 110 ? -28.245 19.520 19.863 1.00 38.76 2210 LEU H N 1
ATOM 14656 C CA . LEU H 1 110 ? -28.265 18.146 20.351 1.00 36.67 2210 LEU H CA 1
ATOM 14657 C C . LEU H 1 110 ? -26.945 17.944 21.073 1.00 34.21 2210 LEU H C 1
ATOM 14658 O O . LEU H 1 110 ? -25.882 18.111 20.481 1.00 31.78 2210 LEU H O 1
ATOM 14663 N N . THR H 1 111 ? -27.009 17.579 22.346 1.00 33.68 2211 THR H N 1
ATOM 14664 C CA . THR H 1 111 ? -25.794 17.357 23.121 1.00 31.39 2211 THR H CA 1
ATOM 14665 C C . THR H 1 111 ? -25.579 15.879 23.425 1.00 31.63 2211 THR H C 1
ATOM 14666 O O . THR H 1 111 ? -26.463 15.215 23.970 1.00 31.26 2211 THR H O 1
ATOM 14670 N N . VAL H 1 112 ? -24.404 15.369 23.064 1.00 29.03 2212 VAL H N 1
ATOM 14671 C CA . VAL H 1 112 ? -24.066 13.974 23.320 1.00 28.65 2212 VAL H CA 1
ATOM 14672 C C . VAL H 1 112 ? -23.066 13.884 24.462 1.00 29.80 2212 VAL H C 1
ATOM 14673 O O . VAL H 1 112 ? -21.984 14.473 24.397 1.00 30.60 2212 VAL H O 1
ATOM 14677 N N . VAL H 1 113 ? -23.431 13.151 25.508 1.00 36.92 2213 VAL H N 1
ATOM 14678 C CA . VAL H 1 113 ? -22.551 12.967 26.657 1.00 39.06 2213 VAL H CA 1
ATOM 14679 C C . VAL H 1 113 ? -22.297 11.473 26.877 1.00 39.70 2213 VAL H C 1
ATOM 14680 O O . VAL H 1 113 ? -23.201 10.643 26.746 1.00 38.61 2213 VAL H O 1
ATOM 14684 N N . ASN H 1 114 ? -21.051 11.142 27.204 1.00 46.31 2214 ASN H N 1
ATOM 14685 C CA . ASN H 1 114 ? -20.642 9.762 27.428 1.00 45.40 2214 ASN H CA 1
ATOM 14686 C C . ASN H 1 114 ? -20.312 9.558 28.916 1.00 45.48 2214 ASN H C 1
ATOM 14687 O O . ASN H 1 114 ? -19.534 10.310 29.486 1.00 46.86 2214 ASN H O 1
ATOM 14692 N N . LEU H 1 115 ? -20.923 8.553 29.538 1.00 47.18 2215 LEU H N 1
ATOM 14693 C CA . LEU H 1 115 ? -20.709 8.251 30.956 1.00 47.98 2215 LEU H CA 1
ATOM 14694 C C . LEU H 1 115 ? -20.133 6.854 31.192 1.00 49.97 2215 LEU H C 1
ATOM 14695 O O . LEU H 1 115 ? -20.312 5.955 30.369 1.00 51.75 2215 LEU H O 1
ATOM 14700 N N . LEU H 1 116 ? -19.458 6.676 32.329 1.00 40.41 2216 LEU H N 1
ATOM 14701 C CA . LEU H 1 116 ? -18.889 5.383 32.708 1.00 37.50 2216 LEU H CA 1
ATOM 14702 C C . LEU H 1 116 ? -19.514 4.872 34.006 1.00 37.78 2216 LEU H C 1
ATOM 14703 O O . LEU H 1 116 ? -19.592 5.599 35.001 1.00 37.33 2216 LEU H O 1
ATOM 14708 N N . GLY H 1 117 ? -19.963 3.619 33.987 1.00 38.43 2217 GLY H N 1
ATOM 14709 C CA . GLY H 1 117 ? -20.549 3.017 35.172 1.00 38.09 2217 GLY H CA 1
ATOM 14710 C C . GLY H 1 117 ? -19.420 2.597 36.094 1.00 39.01 2217 GLY H C 1
ATOM 14711 O O . GLY H 1 117 ? -18.247 2.710 35.720 1.00 38.08 2217 GLY H O 1
ATOM 14712 N N . ARG H 1 118 ? -19.746 2.099 37.284 1.00 37.31 2218 ARG H N 1
ATOM 14713 C CA . ARG H 1 118 ? -18.698 1.708 38.220 1.00 38.03 2218 ARG H CA 1
ATOM 14714 C C . ARG H 1 118 ? -18.784 0.289 38.761 1.00 38.51 2218 ARG H C 1
ATOM 14715 O O . ARG H 1 118 ? -17.754 -0.357 38.982 1.00 36.35 2218 ARG H O 1
ATOM 14723 N N . VAL H 1 119 ? -19.997 -0.189 39.009 1.00 37.68 2219 VAL H N 1
ATOM 14724 C CA . VAL H 1 119 ? -20.142 -1.536 39.523 1.00 38.01 2219 VAL H CA 1
ATOM 14725 C C . VAL H 1 119 ? -19.404 -2.519 38.602 1.00 39.49 2219 VAL H C 1
ATOM 14726 O O . VAL H 1 119 ? -19.438 -2.381 37.374 1.00 39.27 2219 VAL H O 1
ATOM 14730 N N . PHE H 1 120 ? -18.722 -3.490 39.211 1.00 39.49 2220 PHE H N 1
ATOM 14731 C CA . PHE H 1 120 ? -17.962 -4.512 38.492 1.00 39.81 2220 PHE H CA 1
ATOM 14732 C C . PHE H 1 120 ? -17.053 -3.877 37.458 1.00 41.02 2220 PHE H C 1
ATOM 14733 O O . PHE H 1 120 ? -16.786 -4.474 36.415 1.00 43.39 2220 PHE H O 1
ATOM 14741 N N . MET H 1 121 ? -16.589 -2.663 37.736 1.00 36.51 2221 MET H N 1
ATOM 14742 C CA . MET H 1 121 ? -15.708 -1.947 36.813 1.00 35.94 2221 MET H CA 1
ATOM 14743 C C . MET H 1 121 ? -14.697 -1.096 37.568 1.00 36.07 2221 MET H C 1
ATOM 14744 O O . MET H 1 121 ? -14.812 -0.902 38.777 1.00 34.65 2221 MET H O 1
ATOM 14749 N N . GLU H 1 122 ? -13.712 -0.590 36.834 1.00 37.62 2222 GLU H N 1
ATOM 14750 C CA . GLU H 1 122 ? -12.670 0.266 37.390 1.00 40.34 2222 GLU H CA 1
ATOM 14751 C C . GLU H 1 122 ? -13.334 1.493 38.009 1.00 40.70 2222 GLU H C 1
ATOM 14752 O O . GLU H 1 122 ? -14.384 1.941 37.546 1.00 40.62 2222 GLU H O 1
ATOM 14758 N N . ALA H 1 123 ? -12.729 2.038 39.057 1.00 49.89 2223 ALA H N 1
ATOM 14759 C CA . ALA H 1 123 ? -13.305 3.200 39.722 1.00 49.64 2223 ALA H CA 1
ATOM 14760 C C . ALA H 1 123 ? -12.966 4.530 39.056 1.00 49.60 2223 ALA H C 1
ATOM 14761 O O . ALA H 1 123 ? -11.826 4.776 38.660 1.00 50.07 2223 ALA H O 1
ATOM 14763 N N . VAL H 1 124 ? -13.982 5.378 38.935 1.00 40.93 2224 VAL H N 1
ATOM 14764 C CA . VAL H 1 124 ? -13.855 6.718 38.361 1.00 38.93 2224 VAL H CA 1
ATOM 14765 C C . VAL H 1 124 ? -14.852 7.577 39.134 1.00 37.55 2224 VAL H C 1
ATOM 14766 O O . VAL H 1 124 ? -15.349 7.144 40.167 1.00 35.47 2224 VAL H O 1
ATOM 14770 N N . ASP H 1 125 ? -15.163 8.772 38.641 1.00 36.49 2225 ASP H N 1
ATOM 14771 C CA . ASP H 1 125 ? -16.105 9.640 39.347 1.00 37.57 2225 ASP H CA 1
ATOM 14772 C C . ASP H 1 125 ? -17.565 9.191 39.332 1.00 36.38 2225 ASP H C 1
ATOM 14773 O O . ASP H 1 125 ? -18.031 8.564 38.383 1.00 37.78 2225 ASP H O 1
ATOM 14778 N N . ASN H 1 126 ? -18.277 9.524 40.404 1.00 38.49 2226 ASN H N 1
ATOM 14779 C CA . ASN H 1 126 ? -19.689 9.199 40.567 1.00 37.81 2226 ASN H CA 1
ATOM 14780 C C . ASN H 1 126 ? -20.459 9.697 39.336 1.00 39.02 2226 ASN H C 1
ATOM 14781 O O . ASN H 1 126 ? -20.767 10.883 39.220 1.00 41.51 2226 ASN H O 1
ATOM 14786 N N . PRO H 1 127 ? -20.804 8.793 38.409 1.00 39.07 2227 PRO H N 1
ATOM 14787 C CA . PRO H 1 127 ? -21.532 9.241 37.220 1.00 38.16 2227 PRO H CA 1
ATOM 14788 C C . PRO H 1 127 ? -22.829 10.007 37.498 1.00 38.96 2227 PRO H C 1
ATOM 14789 O O . PRO H 1 127 ? -23.180 10.924 36.762 1.00 41.35 2227 PRO H O 1
ATOM 14793 N N . PHE H 1 128 ? -23.529 9.642 38.563 1.00 35.93 2228 PHE H N 1
ATOM 14794 C CA . PHE H 1 128 ? -24.786 10.296 38.911 1.00 37.07 2228 PHE H CA 1
ATOM 14795 C C . PHE H 1 128 ? -24.593 11.760 39.298 1.00 38.65 2228 PHE H C 1
ATOM 14796 O O . PHE H 1 128 ? -25.383 12.619 38.905 1.00 39.45 2228 PHE H O 1
ATOM 14804 N N . ARG H 1 129 ? -23.560 12.053 40.081 1.00 42.58 2229 ARG H N 1
ATOM 14805 C CA . ARG H 1 129 ? -23.332 13.435 40.474 1.00 43.23 2229 ARG H CA 1
ATOM 14806 C C . ARG H 1 129 ? -22.649 14.208 39.353 1.00 41.89 2229 ARG H C 1
ATOM 14807 O O . ARG H 1 129 ? -22.833 15.424 39.228 1.00 41.20 2229 ARG H O 1
ATOM 14815 N N . THR H 1 130 ? -21.883 13.500 38.526 1.00 33.67 2230 THR H N 1
ATOM 14816 C CA . THR H 1 130 ? -21.225 14.137 37.399 1.00 33.97 2230 THR H CA 1
ATOM 14817 C C . THR H 1 130 ? -22.332 14.682 36.487 1.00 35.39 2230 THR H C 1
ATOM 14818 O O . THR H 1 130 ? -22.222 15.796 35.974 1.00 35.65 2230 THR H O 1
ATOM 14822 N N . MET H 1 131 ? -23.399 13.903 36.299 1.00 35.98 2231 MET H N 1
ATOM 14823 C CA . MET H 1 131 ? -24.512 14.331 35.450 1.00 37.29 2231 MET H CA 1
ATOM 14824 C C . MET H 1 131 ? -25.278 15.493 36.063 1.00 37.34 2231 MET H C 1
ATOM 14825 O O . MET H 1 131 ? -25.779 16.345 35.342 1.00 37.52 2231 MET H O 1
ATOM 14830 N N . ASP H 1 132 ? -25.383 15.521 37.386 1.00 45.67 2232 ASP H N 1
ATOM 14831 C CA . ASP H 1 132 ? -26.064 16.618 38.055 1.00 48.58 2232 ASP H CA 1
ATOM 14832 C C . ASP H 1 132 ? -25.305 17.904 37.764 1.00 49.37 2232 ASP H C 1
ATOM 14833 O O . ASP H 1 132 ? -25.877 18.994 37.759 1.00 50.64 2232 ASP H O 1
ATOM 14838 N N . ALA H 1 133 ? -24.010 17.760 37.516 1.00 43.34 2233 ALA H N 1
ATOM 14839 C CA . ALA H 1 133 ? -23.159 18.902 37.236 1.00 45.15 2233 ALA H CA 1
ATOM 14840 C C . ALA H 1 133 ? -23.294 19.398 35.809 1.00 44.09 2233 ALA H C 1
ATOM 14841 O O . ALA H 1 133 ? -23.524 20.584 35.590 1.00 46.28 2233 ALA H O 1
ATOM 14843 N N . LEU H 1 134 ? -23.142 18.494 34.842 1.00 39.47 2234 LEU H N 1
ATOM 14844 C CA . LEU H 1 134 ? -23.233 18.865 33.432 1.00 37.85 2234 LEU H CA 1
ATOM 14845 C C . LEU H 1 134 ? -24.557 19.555 33.178 1.00 38.59 2234 LEU H C 1
ATOM 14846 O O . LEU H 1 134 ? -24.595 20.578 32.501 1.00 38.87 2234 LEU H O 1
ATOM 14851 N N . LEU H 1 135 ? -25.630 19.011 33.750 1.00 44.17 2235 LEU H N 1
ATOM 14852 C CA . LEU H 1 135 ? -26.977 19.566 33.580 1.00 47.47 2235 LEU H CA 1
ATOM 14853 C C . LEU H 1 135 ? -27.194 20.932 34.205 1.00 50.67 2235 LEU H C 1
ATOM 14854 O O . LEU H 1 135 ? -28.334 21.343 34.411 1.00 52.54 2235 LEU H O 1
ATOM 14859 N N . GLU H 1 136 ? -26.113 21.632 34.519 1.00 60.50 2236 GLU H N 1
ATOM 14860 C CA . GLU H 1 136 ? -26.233 22.962 35.102 1.00 63.90 2236 GLU H CA 1
ATOM 14861 C C . GLU H 1 136 ? -26.009 23.983 33.998 1.00 64.32 2236 GLU H C 1
ATOM 14862 O O . GLU H 1 136 ? -26.336 25.159 34.150 1.00 64.13 2236 GLU H O 1
ATOM 14868 N N . ARG H 1 137 ? -25.455 23.515 32.881 1.00 52.51 2237 ARG H N 1
ATOM 14869 C CA . ARG H 1 137 ? -25.198 24.369 31.726 1.00 53.71 2237 ARG H CA 1
ATOM 14870 C C . ARG H 1 137 ? -26.536 24.735 31.083 1.00 54.53 2237 ARG H C 1
ATOM 14871 O O . ARG H 1 137 ? -27.562 24.127 31.392 1.00 55.62 2237 ARG H O 1
ATOM 14879 N N . ASP H 1 138 ? -26.531 25.713 30.182 1.00 52.20 2238 ASP H N 1
ATOM 14880 C CA . ASP H 1 138 ? -27.768 26.158 29.538 1.00 53.28 2238 ASP H CA 1
ATOM 14881 C C . ASP H 1 138 ? -27.860 25.728 28.076 1.00 52.22 2238 ASP H C 1
ATOM 14882 O O . ASP H 1 138 ? -28.861 25.170 27.627 1.00 52.32 2238 ASP H O 1
ATOM 14887 N N . ASP H 1 139 ? -26.795 26.012 27.346 1.00 59.00 2239 ASP H N 1
ATOM 14888 C CA . ASP H 1 139 ? -26.693 25.713 25.926 1.00 58.63 2239 ASP H CA 1
ATOM 14889 C C . ASP H 1 139 ? -26.659 24.224 25.558 1.00 55.79 2239 ASP H C 1
ATOM 14890 O O . ASP H 1 139 ? -25.943 23.836 24.626 1.00 55.71 2239 ASP H O 1
ATOM 14895 N N . LEU H 1 140 ? -27.429 23.392 26.253 1.00 47.68 2240 LEU H N 1
ATOM 14896 C CA . LEU H 1 140 ? -27.405 21.958 25.960 1.00 43.29 2240 LEU H CA 1
ATOM 14897 C C . LEU H 1 140 ? -28.457 21.456 24.980 1.00 40.13 2240 LEU H C 1
ATOM 14898 O O . LEU H 1 140 ? -28.208 20.512 24.230 1.00 37.72 2240 LEU H O 1
ATOM 14903 N N . GLY H 1 141 ? -29.622 22.092 24.975 1.00 35.80 2241 GLY H N 1
ATOM 14904 C CA . GLY H 1 141 ? -30.674 21.667 24.074 1.00 33.44 2241 GLY H CA 1
ATOM 14905 C C . GLY H 1 141 ? -31.189 20.294 24.459 1.00 31.43 2241 GLY H C 1
ATOM 14906 O O . GLY H 1 141 ? -31.450 20.032 25.629 1.00 31.38 2241 GLY H O 1
ATOM 14907 N N . THR H 1 142 ? -31.338 19.417 23.475 1.00 37.22 2242 THR H N 1
ATOM 14908 C CA . THR H 1 142 ? -31.822 18.062 23.723 1.00 36.97 2242 THR H CA 1
ATOM 14909 C C . THR H 1 142 ? -30.598 17.231 24.066 1.00 36.61 2242 THR H C 1
ATOM 14910 O O . THR H 1 142 ? -29.640 17.168 23.285 1.00 35.09 2242 THR H O 1
ATOM 14914 N N . VAL H 1 143 ? -30.632 16.593 25.233 1.00 33.67 2243 VAL H N 1
ATOM 14915 C CA . VAL H 1 143 ? -29.500 15.803 25.698 1.00 32.00 2243 VAL H CA 1
ATOM 14916 C C . VAL H 1 143 ? -29.593 14.292 25.530 1.00 30.54 2243 VAL H C 1
ATOM 14917 O O . VAL H 1 143 ? -30.605 13.676 25.857 1.00 30.19 2243 VAL H O 1
ATOM 14921 N N . PHE H 1 144 ? -28.510 13.701 25.037 1.00 33.70 2244 PHE H N 1
ATOM 14922 C CA . PHE H 1 144 ? -28.426 12.255 24.864 1.00 34.75 2244 PHE H CA 1
ATOM 14923 C C . PHE H 1 144 ? -27.291 11.713 25.734 1.00 35.54 2244 PHE H C 1
ATOM 14924 O O . PHE H 1 144 ? -26.172 12.233 25.710 1.00 35.56 2244 PHE H O 1
ATOM 14932 N N . VAL H 1 145 ? -27.580 10.667 26.498 1.00 31.32 2245 VAL H N 1
ATOM 14933 C CA . VAL H 1 145 ? -26.575 10.075 27.363 1.00 31.61 2245 VAL H CA 1
ATOM 14934 C C . VAL H 1 145 ? -26.273 8.633 26.987 1.00 32.50 2245 VAL H C 1
ATOM 14935 O O . VAL H 1 145 ? -27.182 7.796 26.925 1.00 32.42 2245 VAL H O 1
ATOM 14939 N N . ASP H 1 146 ? -24.996 8.358 26.718 1.00 39.72 2246 ASP H N 1
ATOM 14940 C CA . ASP H 1 146 ? -24.534 7.005 26.412 1.00 37.90 2246 ASP H CA 1
ATOM 14941 C C . ASP H 1 146 ? -23.821 6.512 27.678 1.00 38.97 2246 ASP H C 1
ATOM 14942 O O . ASP H 1 146 ? -22.637 6.784 27.883 1.00 38.66 2246 ASP H O 1
ATOM 14947 N N . PHE H 1 147 ? -24.560 5.796 28.521 1.00 37.70 2247 PHE H N 1
ATOM 14948 C CA . PHE H 1 147 ? -24.043 5.258 29.778 1.00 38.42 2247 PHE H CA 1
ATOM 14949 C C . PHE H 1 147 ? -23.357 3.919 29.526 1.00 38.46 2247 PHE H C 1
ATOM 14950 O O . PHE H 1 147 ? -24.003 2.924 29.206 1.00 39.72 2247 PHE H O 1
ATOM 14958 N N . HIS H 1 148 ? -22.039 3.908 29.659 1.00 36.22 2248 HIS H N 1
ATOM 14959 C CA . HIS H 1 148 ? -21.242 2.707 29.429 1.00 38.50 2248 HIS H CA 1
ATOM 14960 C C . HIS H 1 148 ? -20.990 2.028 30.772 1.00 39.99 2248 HIS H C 1
ATOM 14961 O O . HIS H 1 148 ? -19.995 2.300 31.438 1.00 40.46 2248 HIS H O 1
ATOM 14968 N N . ALA H 1 149 ? -21.907 1.151 31.165 1.00 37.30 2249 ALA H N 1
ATOM 14969 C CA . ALA H 1 149 ? -21.814 0.451 32.436 1.00 37.50 2249 ALA H CA 1
ATOM 14970 C C . ALA H 1 149 ? -22.041 -1.048 32.265 1.00 39.46 2249 ALA H C 1
ATOM 14971 O O . ALA H 1 149 ? -22.358 -1.518 31.175 1.00 40.77 2249 ALA H O 1
ATOM 14973 N N . GLU H 1 150 ? -21.891 -1.787 33.357 1.00 43.38 2250 GLU H N 1
ATOM 14974 C CA . GLU H 1 150 ? -22.036 -3.239 33.359 1.00 43.50 2250 GLU H CA 1
ATOM 14975 C C . GLU H 1 150 ? -23.253 -3.721 34.161 1.00 42.67 2250 GLU H C 1
ATOM 14976 O O . GLU H 1 150 ? -24.039 -4.535 33.676 1.00 42.94 2250 GLU H O 1
ATOM 14982 N N . ALA H 1 151 ? -23.407 -3.213 35.378 1.00 42.51 2251 ALA H N 1
ATOM 14983 C CA . ALA H 1 151 ? -24.516 -3.603 36.245 1.00 42.52 2251 ALA H CA 1
ATOM 14984 C C . ALA H 1 151 ? -25.859 -3.047 35.768 1.00 42.37 2251 ALA H C 1
ATOM 14985 O O . ALA H 1 151 ? -25.977 -1.848 35.509 1.00 43.94 2251 ALA H O 1
ATOM 14987 N N . THR H 1 152 ? -26.886 -3.891 35.679 1.00 34.97 2252 THR H N 1
ATOM 14988 C CA . THR H 1 152 ? -28.165 -3.379 35.209 1.00 33.93 2252 THR H CA 1
ATOM 14989 C C . THR H 1 152 ? -28.773 -2.459 36.250 1.00 34.83 2252 THR H C 1
ATOM 14990 O O . THR H 1 152 ? -29.511 -1.539 35.907 1.00 34.98 2252 THR H O 1
ATOM 14994 N N . SER H 1 153 ? -28.444 -2.688 37.518 1.00 38.73 2253 SER H N 1
ATOM 14995 C CA . SER H 1 153 ? -28.969 -1.862 38.603 1.00 38.76 2253 SER H CA 1
ATOM 14996 C C . SER H 1 153 ? -28.447 -0.429 38.519 1.00 37.74 2253 SER H C 1
ATOM 14997 O O . SER H 1 153 ? -29.141 0.517 38.877 1.00 37.32 2253 SER H O 1
ATOM 15000 N N . GLU H 1 154 ? -27.218 -0.270 38.052 1.00 30.50 2254 GLU H N 1
ATOM 15001 C CA . GLU H 1 154 ? -26.631 1.059 37.928 1.00 32.09 2254 GLU H CA 1
ATOM 15002 C C . GLU H 1 154 ? -27.317 1.796 36.764 1.00 32.70 2254 GLU H C 1
ATOM 15003 O O . GLU H 1 154 ? -27.579 3.002 36.834 1.00 30.30 2254 GLU H O 1
ATOM 15009 N N . LYS H 1 155 ? -27.632 1.052 35.707 1.00 39.03 2255 LYS H N 1
ATOM 15010 C CA . LYS H 1 155 ? -28.280 1.625 34.538 1.00 39.04 2255 LYS H CA 1
ATOM 15011 C C . LYS H 1 155 ? -29.722 2.048 34.782 1.00 39.60 2255 LYS H C 1
ATOM 15012 O O . LYS H 1 155 ? -30.107 3.155 34.415 1.00 40.86 2255 LYS H O 1
ATOM 15018 N N . GLU H 1 156 ? -30.525 1.185 35.395 1.00 31.18 2256 GLU H N 1
ATOM 15019 C CA . GLU H 1 156 ? -31.907 1.552 35.650 1.00 31.97 2256 GLU H CA 1
ATOM 15020 C C . GLU H 1 156 ? -31.912 2.723 36.613 1.00 30.88 2256 GLU H C 1
ATOM 15021 O O . GLU H 1 156 ? -32.828 3.546 36.595 1.00 31.15 2256 GLU H O 1
ATOM 15027 N N . ALA H 1 157 ? -30.882 2.803 37.452 1.00 32.92 2257 ALA H N 1
ATOM 15028 C CA . ALA H 1 157 ? -30.784 3.892 38.417 1.00 30.97 2257 ALA H CA 1
ATOM 15029 C C . ALA H 1 157 ? -30.536 5.210 37.701 1.00 28.96 2257 ALA H C 1
ATOM 15030 O O . ALA H 1 157 ? -31.149 6.219 38.032 1.00 27.36 2257 ALA H O 1
ATOM 15032 N N . MET H 1 158 ? -29.646 5.195 36.710 1.00 39.68 2258 MET H N 1
ATOM 15033 C CA . MET H 1 158 ? -29.329 6.410 35.956 1.00 39.76 2258 MET H CA 1
ATOM 15034 C C . MET H 1 158 ? -30.543 6.873 35.149 1.00 40.00 2258 MET H C 1
ATOM 15035 O O . MET H 1 158 ? -30.850 8.069 35.086 1.00 39.76 2258 MET H O 1
ATOM 15040 N N . GLY H 1 159 ? -31.233 5.917 34.534 1.00 34.88 2259 GLY H N 1
ATOM 15041 C CA . GLY H 1 159 ? -32.409 6.249 33.757 1.00 33.40 2259 GLY H CA 1
ATOM 15042 C C . GLY H 1 159 ? -33.404 6.984 34.635 1.00 34.91 2259 GLY H C 1
ATOM 15043 O O . GLY H 1 159 ? -33.891 8.060 34.279 1.00 34.59 2259 GLY H O 1
ATOM 15044 N N . TRP H 1 160 ? -33.705 6.407 35.793 1.00 33.32 2260 TRP H N 1
ATOM 15045 C CA . TRP H 1 160 ? -34.642 7.033 36.720 1.00 35.75 2260 TRP H CA 1
ATOM 15046 C C . TRP H 1 160 ? -34.090 8.346 37.265 1.00 35.40 2260 TRP H C 1
ATOM 15047 O O . TRP H 1 160 ? -34.841 9.247 37.626 1.00 37.04 2260 TRP H O 1
ATOM 15058 N N . HIS H 1 161 ? -32.769 8.453 37.309 1.00 39.20 2261 HIS H N 1
ATOM 15059 C CA . HIS H 1 161 ? -32.124 9.656 37.807 1.00 38.47 2261 HIS H CA 1
ATOM 15060 C C . HIS H 1 161 ? -32.245 10.801 36.797 1.00 40.14 2261 HIS H C 1
ATOM 15061 O O . HIS H 1 161 ? -32.533 11.944 37.171 1.00 39.40 2261 HIS H O 1
ATOM 15068 N N . LEU H 1 162 ? -32.027 10.489 35.521 1.00 37.72 2262 LEU H N 1
ATOM 15069 C CA . LEU H 1 162 ? -32.101 11.487 34.457 1.00 38.80 2262 LEU H CA 1
ATOM 15070 C C . LEU H 1 162 ? -33.483 11.611 33.832 1.00 38.87 2262 LEU H C 1
ATOM 15071 O O . LEU H 1 162 ? -33.676 12.410 32.922 1.00 39.46 2262 LEU H O 1
ATOM 15076 N N . ALA H 1 163 ? -34.442 10.828 34.315 1.00 46.10 2263 ALA H N 1
ATOM 15077 C CA . ALA H 1 163 ? -35.799 10.863 33.768 1.00 47.98 2263 ALA H CA 1
ATOM 15078 C C . ALA H 1 163 ? -36.468 12.215 33.950 1.00 48.34 2263 ALA H C 1
ATOM 15079 O O . ALA H 1 163 ? -36.744 12.635 35.073 1.00 49.31 2263 ALA H O 1
ATOM 15081 N N . GLY H 1 164 ? -36.734 12.897 32.841 1.00 44.20 2264 GLY H N 1
ATOM 15082 C CA . GLY H 1 164 ? -37.376 14.195 32.924 1.00 44.09 2264 GLY H CA 1
ATOM 15083 C C . GLY H 1 164 ? -36.467 15.396 32.713 1.00 44.07 2264 GLY H C 1
ATOM 15084 O O . GLY H 1 164 ? -36.902 16.532 32.874 1.00 45.71 2264 GLY H O 1
ATOM 15085 N N . ARG H 1 165 ? -35.207 15.161 32.368 1.00 32.91 2265 ARG H N 1
ATOM 15086 C CA . ARG H 1 165 ? -34.284 16.260 32.128 1.00 32.66 2265 ARG H CA 1
ATOM 15087 C C . ARG H 1 165 ? -33.232 15.862 31.120 1.00 31.68 2265 ARG H C 1
ATOM 15088 O O . ARG H 1 165 ? -32.251 16.566 30.902 1.00 29.81 2265 ARG H O 1
ATOM 15096 N N . VAL H 1 166 ? -33.467 14.712 30.506 1.00 40.05 2266 VAL H N 1
ATOM 15097 C CA . VAL H 1 166 ? -32.603 14.168 29.477 1.00 39.47 2266 VAL H CA 1
ATOM 15098 C C . VAL H 1 166 ? -33.546 13.395 28.576 1.00 38.22 2266 VAL H C 1
ATOM 15099 O O . VAL H 1 166 ? -34.445 12.710 29.052 1.00 38.06 2266 VAL H O 1
ATOM 15103 N N . ALA H 1 167 ? -33.350 13.520 27.272 1.00 34.98 2267 ALA H N 1
ATOM 15104 C CA . ALA H 1 167 ? -34.212 12.850 26.319 1.00 33.93 2267 ALA H CA 1
ATOM 15105 C C . ALA H 1 167 ? -33.914 11.371 26.177 1.00 34.03 2267 ALA H C 1
ATOM 15106 O O . ALA H 1 167 ? -34.821 10.577 25.923 1.00 33.02 2267 ALA H O 1
ATOM 15108 N N . ALA H 1 168 ? -32.652 10.989 26.334 1.00 40.57 2268 ALA H N 1
ATOM 15109 C CA . ALA H 1 168 ? -32.311 9.585 26.185 1.00 40.22 2268 ALA H CA 1
ATOM 15110 C C . ALA H 1 168 ? -31.161 9.076 27.039 1.00 39.57 2268 ALA H C 1
ATOM 15111 O O . ALA H 1 168 ? -30.162 9.763 27.242 1.00 40.85 2268 ALA H O 1
ATOM 15113 N N . VAL H 1 169 ? -31.327 7.857 27.540 1.00 32.42 2269 VAL H N 1
ATOM 15114 C CA . VAL H 1 169 ? -30.316 7.180 28.341 1.00 31.71 2269 VAL H CA 1
ATOM 15115 C C . VAL H 1 169 ? -30.199 5.778 27.751 1.00 33.06 2269 VAL H C 1
ATOM 15116 O O . VAL H 1 169 ? -30.986 4.892 28.076 1.00 33.22 2269 VAL H O 1
ATOM 15120 N N . ILE H 1 170 ? -29.242 5.590 26.854 1.00 37.43 2270 ILE H N 1
ATOM 15121 C CA . ILE H 1 170 ? -29.050 4.292 26.239 1.00 38.24 2270 ILE H CA 1
ATOM 15122 C C . ILE H 1 170 ? -27.772 3.661 26.782 1.00 39.48 2270 ILE H C 1
ATOM 15123 O O . ILE H 1 170 ? -26.690 4.223 26.641 1.00 39.97 2270 ILE H O 1
ATOM 15128 N N . GLY H 1 171 ? -27.902 2.494 27.408 1.00 32.39 2271 GLY H N 1
ATOM 15129 C CA . GLY H 1 171 ? -26.737 1.823 27.952 1.00 31.48 2271 GLY H CA 1
ATOM 15130 C C . GLY H 1 171 ? -25.924 1.083 26.904 1.00 32.03 2271 GLY H C 1
ATOM 15131 O O . GLY H 1 171 ? -26.425 0.749 25.827 1.00 31.36 2271 GLY H O 1
ATOM 15132 N N . THR H 1 172 ? -24.656 0.831 27.216 1.00 27.64 2272 THR H N 1
ATOM 15133 C CA . THR H 1 172 ? -23.771 0.113 26.309 1.00 28.14 2272 THR H CA 1
ATOM 15134 C C . THR H 1 172 ? -22.778 -0.710 27.126 1.00 29.22 2272 THR H C 1
ATOM 15135 O O . THR H 1 172 ? -22.875 -0.763 28.349 1.00 27.28 2272 THR H O 1
ATOM 15139 N N . HIS H 1 173 ? -21.842 -1.358 26.431 1.00 44.89 2273 HIS H N 1
ATOM 15140 C CA . HIS H 1 173 ? -20.785 -2.168 27.044 1.00 44.92 2273 HIS H CA 1
ATOM 15141 C C . HIS H 1 173 ? -21.015 -3.683 27.123 1.00 43.28 2273 HIS H C 1
ATOM 15142 O O . HIS H 1 173 ? -20.051 -4.440 27.081 1.00 42.90 2273 HIS H O 1
ATOM 15149 N N . THR H 1 174 ? -22.263 -4.138 27.225 1.00 32.67 2274 THR H N 1
ATOM 15150 C CA . THR H 1 174 ? -22.433 -5.575 27.667 1.00 33.74 2274 THR H CA 1
ATOM 15151 C C . THR H 1 174 ? -22.542 -6.373 26.355 1.00 35.53 2274 THR H C 1
ATOM 15152 O O . THR H 1 174 ? -22.520 -7.597 26.384 1.00 36.65 2274 THR H O 1
ATOM 15156 N N . HIS H 1 175 ? -22.662 -5.686 25.218 1.00 55.52 2275 HIS H N 1
ATOM 15157 C CA . HIS H 1 175 ? -22.728 -6.325 23.891 1.00 55.43 2275 HIS H CA 1
ATOM 15158 C C . HIS H 1 175 ? -23.972 -7.133 23.552 1.00 55.26 2275 HIS H C 1
ATOM 15159 O O . HIS H 1 175 ? -24.034 -7.776 22.500 1.00 56.01 2275 HIS H O 1
ATOM 15166 N N . VAL H 1 176 ? -24.953 -7.106 24.442 1.00 43.39 2276 VAL H N 1
ATOM 15167 C CA . VAL H 1 176 ? -26.191 -7.832 24.227 1.00 41.04 2276 VAL H CA 1
ATOM 15168 C C . VAL H 1 176 ? -27.344 -6.861 24.368 1.00 40.00 2276 VAL H C 1
ATOM 15169 O O . VAL H 1 176 ? -27.539 -6.273 25.430 1.00 41.42 2276 VAL H O 1
ATOM 15173 N N . PRO H 1 177 ? -28.124 -6.671 23.293 1.00 33.05 2277 PRO H N 1
ATOM 15174 C CA . PRO H 1 177 ? -29.264 -5.752 23.323 1.00 33.31 2277 PRO H CA 1
ATOM 15175 C C . PRO H 1 177 ? -30.355 -6.247 24.272 1.00 34.77 2277 PRO H C 1
ATOM 15176 O O . PRO H 1 177 ? -30.541 -7.448 24.444 1.00 34.92 2277 PRO H O 1
ATOM 15180 N N . THR H 1 178 ? -31.068 -5.315 24.888 1.00 40.43 2278 THR H N 1
ATOM 15181 C CA . THR H 1 178 ? -32.121 -5.657 25.827 1.00 42.13 2278 THR H CA 1
ATOM 15182 C C . THR H 1 178 ? -33.489 -5.246 25.291 1.00 42.44 2278 THR H C 1
ATOM 15183 O O . THR H 1 178 ? -33.616 -4.253 24.571 1.00 41.53 2278 THR H O 1
ATOM 15187 N N . ALA H 1 179 ? -34.508 -6.011 25.668 1.00 38.76 2279 ALA H N 1
ATOM 15188 C CA . ALA H 1 179 ? -35.870 -5.776 25.222 1.00 38.60 2279 ALA H CA 1
ATOM 15189 C C . ALA H 1 179 ? -36.715 -4.899 26.131 1.00 39.33 2279 ALA H C 1
ATOM 15190 O O . ALA H 1 179 ? -37.943 -4.979 26.094 1.00 39.95 2279 ALA H O 1
ATOM 15192 N N . ASP H 1 180 ? -36.086 -4.052 26.936 1.00 38.94 2280 ASP H N 1
ATOM 15193 C CA . ASP H 1 180 ? -36.868 -3.194 27.816 1.00 36.81 2280 ASP H CA 1
ATOM 15194 C C . ASP H 1 180 ? -37.068 -1.784 27.269 1.00 35.14 2280 ASP H C 1
ATOM 15195 O O . ASP H 1 180 ? -37.608 -0.928 27.966 1.00 34.16 2280 ASP H O 1
ATOM 15200 N N . THR H 1 181 ? -36.640 -1.553 26.027 1.00 34.51 2281 THR H N 1
ATOM 15201 C CA . THR H 1 181 ? -36.787 -0.252 25.373 1.00 33.24 2281 THR H CA 1
ATOM 15202 C C . THR H 1 181 ? -38.092 0.370 25.846 1.00 35.34 2281 THR H C 1
ATOM 15203 O O . THR H 1 181 ? -39.137 -0.278 25.804 1.00 37.19 2281 THR H O 1
ATOM 15207 N N . ARG H 1 182 ? -38.041 1.615 26.305 1.00 33.86 2282 ARG H N 1
ATOM 15208 C CA . ARG H 1 182 ? -39.241 2.275 26.795 1.00 33.78 2282 ARG H CA 1
ATOM 15209 C C . ARG H 1 182 ? -39.019 3.779 26.867 1.00 33.00 2282 ARG H C 1
ATOM 15210 O O . ARG H 1 182 ? -37.970 4.280 26.462 1.00 33.17 2282 ARG H O 1
ATOM 15218 N N . ILE H 1 183 ? -40.019 4.489 27.378 1.00 32.97 2283 ILE H N 1
ATOM 15219 C CA . ILE H 1 183 ? -39.968 5.931 27.547 1.00 32.61 2283 ILE H CA 1
ATOM 15220 C C . ILE H 1 183 ? -40.453 6.217 28.957 1.00 33.87 2283 ILE H C 1
ATOM 15221 O O . ILE H 1 183 ? -41.638 6.083 29.257 1.00 34.41 2283 ILE H O 1
ATOM 15226 N N . LEU H 1 184 ? -39.527 6.604 29.825 1.00 38.81 2284 LEU H N 1
ATOM 15227 C CA . LEU H 1 184 ? -39.850 6.896 31.209 1.00 37.98 2284 LEU H CA 1
ATOM 15228 C C . LEU H 1 184 ? -40.644 8.191 31.306 1.00 38.27 2284 LEU H C 1
ATOM 15229 O O . LEU H 1 184 ? -40.506 9.076 30.461 1.00 36.23 2284 LEU H O 1
ATOM 15234 N N . LYS H 1 185 ? -41.481 8.295 32.334 1.00 39.35 2285 LYS H N 1
ATOM 15235 C CA . LYS H 1 185 ? -42.286 9.492 32.524 1.00 40.77 2285 LYS H CA 1
ATOM 15236 C C . LYS H 1 185 ? -41.374 10.717 32.564 1.00 41.00 2285 LYS H C 1
ATOM 15237 O O . LYS H 1 185 ? -40.412 10.772 33.337 1.00 40.18 2285 LYS H O 1
ATOM 15243 N N . GLY H 1 186 ? -41.690 11.699 31.730 1.00 40.58 2286 GLY H N 1
ATOM 15244 C CA . GLY H 1 186 ? -40.885 12.897 31.657 1.00 40.69 2286 GLY H CA 1
ATOM 15245 C C . GLY H 1 186 ? -40.249 12.946 30.281 1.00 41.27 2286 GLY H C 1
ATOM 15246 O O . GLY H 1 186 ? -39.387 13.779 30.005 1.00 42.78 2286 GLY H O 1
ATOM 15247 N N . GLY H 1 187 ? -40.671 12.030 29.419 1.00 38.77 2287 GLY H N 1
ATOM 15248 C CA . GLY H 1 187 ? -40.152 11.985 28.066 1.00 38.13 2287 GLY H CA 1
ATOM 15249 C C . GLY H 1 187 ? -38.703 11.566 27.925 1.00 36.50 2287 GLY H C 1
ATOM 15250 O O . GLY H 1 187 ? -37.967 12.150 27.137 1.00 37.50 2287 GLY H O 1
ATOM 15251 N N . THR H 1 188 ? -38.289 10.550 28.671 1.00 34.85 2288 THR H N 1
ATOM 15252 C CA . THR H 1 188 ? -36.916 10.066 28.600 1.00 32.57 2288 THR H CA 1
ATOM 15253 C C . THR H 1 188 ? -36.841 8.649 28.022 1.00 32.48 2288 THR H C 1
ATOM 15254 O O . THR H 1 188 ? -37.356 7.703 28.613 1.00 34.25 2288 THR H O 1
ATOM 15258 N N . ALA H 1 189 ? -36.207 8.512 26.862 1.00 27.87 2289 ALA H N 1
ATOM 15259 C CA . ALA H 1 189 ? -36.062 7.210 26.217 1.00 28.69 2289 ALA H CA 1
ATOM 15260 C C . ALA H 1 189 ? -35.026 6.388 26.964 1.00 29.88 2289 ALA H C 1
ATOM 15261 O O . ALA H 1 189 ? -33.954 6.897 27.291 1.00 28.73 2289 ALA H O 1
ATOM 15263 N N . TYR H 1 190 ? -35.333 5.119 27.223 1.00 34.76 2290 TYR H N 1
ATOM 15264 C CA . TYR H 1 190 ? -34.406 4.269 27.959 1.00 35.88 2290 TYR H CA 1
ATOM 15265 C C . TYR H 1 190 ? -34.323 2.803 27.529 1.00 35.51 2290 TYR H C 1
ATOM 15266 O O . TYR H 1 190 ? -35.337 2.160 27.250 1.00 35.39 2290 TYR H O 1
ATOM 15275 N N . GLN H 1 191 ? -33.093 2.294 27.484 1.00 35.14 2291 GLN H N 1
ATOM 15276 C CA . GLN H 1 191 ? -32.801 0.905 27.142 1.00 35.37 2291 GLN H CA 1
ATOM 15277 C C . GLN H 1 191 ? -31.517 0.552 27.918 1.00 35.59 2291 GLN H C 1
ATOM 15278 O O . GLN H 1 191 ? -30.544 1.315 27.869 1.00 35.73 2291 GLN H O 1
ATOM 15284 N N . THR H 1 192 ? -31.486 -0.579 28.626 1.00 31.64 2292 THR H N 1
ATOM 15285 C CA . THR H 1 192 ? -30.290 -0.867 29.412 1.00 33.36 2292 THR H CA 1
ATOM 15286 C C . THR H 1 192 ? -29.050 -1.175 28.577 1.00 34.01 2292 THR H C 1
ATOM 15287 O O . THR H 1 192 ? -27.931 -1.024 29.053 1.00 34.12 2292 THR H O 1
ATOM 15291 N N . ASP H 1 193 ? -29.232 -1.600 27.336 1.00 43.23 2293 ASP H N 1
ATOM 15292 C CA . ASP H 1 193 ? -28.082 -1.839 26.477 1.00 44.97 2293 ASP H CA 1
ATOM 15293 C C . ASP H 1 193 ? -28.508 -1.989 25.028 1.00 46.83 2293 ASP H C 1
ATOM 15294 O O . ASP H 1 193 ? -29.239 -2.911 24.665 1.00 47.69 2293 ASP H O 1
ATOM 15299 N N . ALA H 1 194 ? -28.045 -1.058 24.205 1.00 48.90 2294 ALA H N 1
ATOM 15300 C CA . ALA H 1 194 ? -28.368 -1.043 22.791 1.00 49.40 2294 ALA H CA 1
ATOM 15301 C C . ALA H 1 194 ? -27.855 -2.272 22.048 1.00 50.30 2294 ALA H C 1
ATOM 15302 O O . ALA H 1 194 ? -28.227 -2.498 20.898 1.00 51.23 2294 ALA H O 1
ATOM 15304 N N . GLY H 1 195 ? -27.018 -3.074 22.699 1.00 38.62 2295 GLY H N 1
ATOM 15305 C CA . GLY H 1 195 ? -26.468 -4.239 22.029 1.00 37.15 2295 GLY H CA 1
ATOM 15306 C C . GLY H 1 195 ? -25.267 -3.730 21.265 1.00 37.07 2295 GLY H C 1
ATOM 15307 O O . GLY H 1 195 ? -25.056 -2.518 21.233 1.00 38.78 2295 GLY H O 1
ATOM 15308 N N . PHE H 1 196 ? -24.481 -4.609 20.648 1.00 36.08 2296 PHE H N 1
ATOM 15309 C CA . PHE H 1 196 ? -23.309 -4.125 19.927 1.00 33.90 2296 PHE H CA 1
ATOM 15310 C C . PHE H 1 196 ? -23.303 -4.363 18.417 1.00 34.86 2296 PHE H C 1
ATOM 15311 O O . PHE H 1 196 ? -24.256 -4.905 17.849 1.00 34.69 2296 PHE H O 1
ATOM 15319 N N . THR H 1 197 ? -22.222 -3.936 17.775 1.00 34.44 2297 THR H N 1
ATOM 15320 C CA . THR H 1 197 ? -22.068 -4.073 16.341 1.00 34.40 2297 THR H CA 1
ATOM 15321 C C . THR H 1 197 ? -20.751 -4.810 16.084 1.00 37.92 2297 THR H C 1
ATOM 15322 O O . THR H 1 197 ? -19.661 -4.250 16.221 1.00 38.27 2297 THR H O 1
ATOM 15326 N N . GLY H 1 198 ? -20.872 -6.088 15.737 1.00 48.76 2298 GLY H N 1
ATOM 15327 C CA . GLY H 1 198 ? -19.710 -6.918 15.479 1.00 50.61 2298 GLY H CA 1
ATOM 15328 C C . GLY H 1 198 ? -20.155 -8.358 15.292 1.00 51.71 2298 GLY H C 1
ATOM 15329 O O . GLY H 1 198 ? -21.337 -8.596 15.068 1.00 52.25 2298 GLY H O 1
ATOM 15330 N N . PRO H 1 199 ? -19.245 -9.342 15.409 1.00 46.78 2299 PRO H N 1
ATOM 15331 C CA . PRO H 1 199 ? -19.518 -10.779 15.249 1.00 46.44 2299 PRO H CA 1
ATOM 15332 C C . PRO H 1 199 ? -20.772 -11.331 15.929 1.00 46.75 2299 PRO H C 1
ATOM 15333 O O . PRO H 1 199 ? -20.969 -11.175 17.132 1.00 47.74 2299 PRO H O 1
ATOM 15337 N N . HIS H 1 200 ? -21.599 -12.004 15.133 1.00 52.60 2300 HIS H N 1
ATOM 15338 C CA . HIS H 1 200 ? -22.852 -12.593 15.596 1.00 53.25 2300 HIS H CA 1
ATOM 15339 C C . HIS H 1 200 ? -22.669 -13.912 16.334 1.00 54.99 2300 HIS H C 1
ATOM 15340 O O . HIS H 1 200 ? -23.467 -14.267 17.205 1.00 54.92 2300 HIS H O 1
ATOM 15347 N N . ASP H 1 201 ? -21.638 -14.654 15.946 1.00 62.89 2301 ASP H N 1
ATOM 15348 C CA . ASP H 1 201 ? -21.333 -15.928 16.574 1.00 64.00 2301 ASP H CA 1
ATOM 15349 C C . ASP H 1 201 ? -20.016 -15.758 17.297 1.00 64.24 2301 ASP H C 1
ATOM 15350 O O . ASP H 1 201 ? -18.945 -15.885 16.698 1.00 64.77 2301 ASP H O 1
ATOM 15355 N N . SER H 1 202 ? -20.094 -15.464 18.587 1.00 44.39 2302 SER H N 1
ATOM 15356 C CA . SER H 1 202 ? -18.888 -15.273 19.362 1.00 43.19 2302 SER H CA 1
ATOM 15357 C C . SER H 1 202 ? -19.217 -15.105 20.824 1.00 43.38 2302 SER H C 1
ATOM 15358 O O . SER H 1 202 ? -20.384 -15.060 21.225 1.00 43.61 2302 SER H O 1
ATOM 15361 N N . ILE H 1 203 ? -18.165 -15.005 21.621 1.00 49.38 2303 ILE H N 1
ATOM 15362 C CA . ILE H 1 203 ? -18.333 -14.799 23.041 1.00 51.04 2303 ILE H CA 1
ATOM 15363 C C . ILE H 1 203 ? -18.008 -13.340 23.281 1.00 50.73 2303 ILE H C 1
ATOM 15364 O O . ILE H 1 203 ? -16.839 -12.946 23.285 1.00 49.80 2303 ILE H O 1
ATOM 15369 N N . ILE H 1 204 ? -19.062 -12.544 23.435 1.00 62.18 2304 ILE H N 1
ATOM 15370 C CA . ILE H 1 204 ? -18.941 -11.118 23.684 1.00 62.28 2304 ILE H CA 1
ATOM 15371 C C . ILE H 1 204 ? -18.219 -10.408 22.532 1.00 61.94 2304 ILE H C 1
ATOM 15372 O O . ILE H 1 204 ? -17.949 -9.212 22.602 1.00 63.85 2304 ILE H O 1
ATOM 15377 N N . GLY H 1 205 ? -17.915 -11.143 21.466 1.00 41.15 2305 GLY H N 1
ATOM 15378 C CA . GLY H 1 205 ? -17.236 -10.539 20.333 1.00 38.34 2305 GLY H CA 1
ATOM 15379 C C . GLY H 1 205 ? -15.905 -11.190 20.005 1.00 38.61 2305 GLY H C 1
ATOM 15380 O O . GLY H 1 205 ? -15.308 -10.909 18.963 1.00 37.43 2305 GLY H O 1
ATOM 15381 N N . SER H 1 206 ? -15.431 -12.058 20.895 1.00 43.97 2306 SER H N 1
ATOM 15382 C CA . SER H 1 206 ? -14.168 -12.759 20.685 1.00 44.60 2306 SER H CA 1
ATOM 15383 C C . SER H 1 206 ? -14.468 -14.141 20.109 1.00 44.44 2306 SER H C 1
ATOM 15384 O O . SER H 1 206 ? -15.569 -14.674 20.296 1.00 43.00 2306 SER H O 1
ATOM 15387 N N . ALA H 1 207 ? -13.499 -14.716 19.401 1.00 51.88 2307 ALA H N 1
ATOM 15388 C CA . ALA H 1 207 ? -13.671 -16.047 18.823 1.00 53.33 2307 ALA H CA 1
ATOM 15389 C C . ALA H 1 207 ? -14.173 -16.967 19.942 1.00 53.73 2307 ALA H C 1
ATOM 15390 O O . ALA H 1 207 ? -13.840 -16.761 21.106 1.00 53.95 2307 ALA H O 1
ATOM 15392 N N . ILE H 1 208 ? -14.975 -17.971 19.599 1.00 49.92 2308 ILE H N 1
ATOM 15393 C CA . ILE H 1 208 ? -15.526 -18.874 20.606 1.00 51.67 2308 ILE H CA 1
ATOM 15394 C C . ILE H 1 208 ? -14.525 -19.784 21.314 1.00 53.92 2308 ILE H C 1
ATOM 15395 O O . ILE H 1 208 ? -14.625 -19.987 22.526 1.00 53.09 2308 ILE H O 1
ATOM 15400 N N . GLU H 1 209 ? -13.562 -20.330 20.576 1.00 77.21 2309 GLU H N 1
ATOM 15401 C CA . GLU H 1 209 ? -12.587 -21.228 21.186 1.00 79.23 2309 GLU H CA 1
ATOM 15402 C C . GLU H 1 209 ? -11.845 -20.607 22.363 1.00 79.55 2309 GLU H C 1
ATOM 15403 O O . GLU H 1 209 ? -11.951 -21.094 23.489 1.00 80.46 2309 GLU H O 1
ATOM 15409 N N . GLY H 1 210 ? -11.092 -19.541 22.097 1.00 60.57 2310 GLY H N 1
ATOM 15410 C CA . GLY H 1 210 ? -10.339 -18.873 23.148 1.00 59.36 2310 GLY H CA 1
ATOM 15411 C C . GLY H 1 210 ? -11.042 -18.795 24.496 1.00 58.67 2310 GLY H C 1
ATOM 15412 O O . GLY H 1 210 ? -10.737 -19.577 25.390 1.00 59.47 2310 GLY H O 1
ATOM 15413 N N . PRO H 1 211 ? -11.994 -17.866 24.675 1.00 57.15 2311 PRO H N 1
ATOM 15414 C CA . PRO H 1 211 ? -12.722 -17.715 25.939 1.00 56.20 2311 PRO H CA 1
ATOM 15415 C C . PRO H 1 211 ? -13.253 -19.013 26.546 1.00 56.02 2311 PRO H C 1
ATOM 15416 O O . PRO H 1 211 ? -13.364 -19.133 27.767 1.00 55.80 2311 PRO H O 1
ATOM 15420 N N . LEU H 1 212 ? -13.586 -19.981 25.700 1.00 45.81 2312 LEU H N 1
ATOM 15421 C CA . LEU H 1 212 ? -14.109 -21.254 26.189 1.00 46.50 2312 LEU H CA 1
ATOM 15422 C C . LEU H 1 212 ? -13.067 -22.064 26.950 1.00 45.42 2312 LEU H C 1
ATOM 15423 O O . LEU H 1 212 ? -13.386 -22.716 27.943 1.00 43.47 2312 LEU H O 1
ATOM 15428 N N . GLN H 1 213 ? -11.829 -22.038 26.481 1.00 69.25 2313 GLN H N 1
ATOM 15429 C CA . GLN H 1 213 ? -10.774 -22.759 27.172 1.00 72.24 2313 GLN H CA 1
ATOM 15430 C C . GLN H 1 213 ? -10.581 -22.080 28.526 1.00 72.67 2313 GLN H C 1
ATOM 15431 O O . GLN H 1 213 ? -10.621 -22.734 29.570 1.00 72.33 2313 GLN H O 1
ATOM 15437 N N . ARG H 1 214 ? -10.388 -20.764 28.500 1.00 55.01 2314 ARG H N 1
ATOM 15438 C CA . ARG H 1 214 ? -10.212 -19.999 29.724 1.00 54.39 2314 ARG H CA 1
ATOM 15439 C C . ARG H 1 214 ? -11.216 -20.434 30.780 1.00 53.56 2314 ARG H C 1
ATOM 15440 O O . ARG H 1 214 ? -10.862 -20.637 31.936 1.00 54.04 2314 ARG H O 1
ATOM 15448 N N . PHE H 1 215 ? -12.472 -20.573 30.375 1.00 41.74 2315 PHE H N 1
ATOM 15449 C CA . PHE H 1 215 ? -13.531 -20.965 31.288 1.00 42.00 2315 PHE H CA 1
ATOM 15450 C C . PHE H 1 215 ? -13.449 -22.412 31.746 1.00 42.45 2315 PHE H C 1
ATOM 15451 O O . PHE H 1 215 ? -13.842 -22.731 32.870 1.00 42.72 2315 PHE H O 1
ATOM 15459 N N . LEU H 1 216 ? -12.950 -23.290 30.880 1.00 60.69 2316 LEU H N 1
ATOM 15460 C CA . LEU H 1 216 ? -12.837 -24.705 31.223 1.00 61.07 2316 LEU H CA 1
ATOM 15461 C C . LEU H 1 216 ? -11.537 -25.075 31.932 1.00 60.49 2316 LEU H C 1
ATOM 15462 O O . LEU H 1 216 ? -11.567 -25.722 32.976 1.00 59.70 2316 LEU H O 1
ATOM 15467 N N . THR H 1 217 ? -10.403 -24.663 31.373 1.00 57.30 2317 THR H N 1
ATOM 15468 C CA . THR H 1 217 ? -9.109 -24.975 31.968 1.00 58.68 2317 THR H CA 1
ATOM 15469 C C . THR H 1 217 ? -8.701 -23.963 33.039 1.00 60.50 2317 THR H C 1
ATOM 15470 O O . THR H 1 217 ? -7.733 -24.175 33.776 1.00 61.10 2317 THR H O 1
ATOM 15474 N N . GLU H 1 218 ? -9.435 -22.858 33.109 1.00 54.29 2318 GLU H N 1
ATOM 15475 C CA . GLU H 1 218 ? -9.165 -21.807 34.077 1.00 53.73 2318 GLU H CA 1
ATOM 15476 C C . GLU H 1 218 ? -7.742 -21.274 33.919 1.00 53.86 2318 GLU H C 1
ATOM 15477 O O . GLU H 1 218 ? -7.201 -20.634 34.818 1.00 53.71 2318 GLU H O 1
ATOM 15483 N N . ARG H 1 219 ? -7.151 -21.540 32.755 1.00 47.36 2319 ARG H N 1
ATOM 15484 C CA . ARG H 1 219 ? -5.803 -21.075 32.431 1.00 48.87 2319 ARG H CA 1
ATOM 15485 C C . ARG H 1 219 ? -5.855 -20.040 31.289 1.00 50.76 2319 ARG H C 1
ATOM 15486 O O . ARG H 1 219 ? -6.853 -19.933 30.582 1.00 50.27 2319 ARG H O 1
ATOM 15494 N N . PRO H 1 220 ? -4.768 -19.278 31.089 1.00 59.73 2320 PRO H N 1
ATOM 15495 C CA . PRO H 1 220 ? -4.670 -18.247 30.050 1.00 61.55 2320 PRO H CA 1
ATOM 15496 C C . PRO H 1 220 ? -4.619 -18.723 28.603 1.00 63.39 2320 PRO H C 1
ATOM 15497 O O . PRO H 1 220 ? -3.695 -19.426 28.199 1.00 62.66 2320 PRO H O 1
ATOM 15501 N N . HIS H 1 221 ? -5.608 -18.308 27.819 1.00 94.50 2321 HIS H N 1
ATOM 15502 C CA . HIS H 1 221 ? -5.669 -18.675 26.411 1.00 97.04 2321 HIS H CA 1
ATOM 15503 C C . HIS H 1 221 ? -5.759 -17.456 25.504 1.00 98.17 2321 HIS H C 1
ATOM 15504 O O . HIS H 1 221 ? -6.649 -16.618 25.658 1.00 97.84 2321 HIS H O 1
ATOM 15511 N N . ARG H 1 222 ? -4.826 -17.361 24.562 1.00 74.83 2322 ARG H N 1
ATOM 15512 C CA . ARG H 1 222 ? -4.803 -16.262 23.605 1.00 76.06 2322 ARG H CA 1
ATOM 15513 C C . ARG H 1 222 ? -6.073 -16.345 22.771 1.00 76.02 2322 ARG H C 1
ATOM 15514 O O . ARG H 1 222 ? -6.590 -17.437 22.527 1.00 76.28 2322 ARG H O 1
ATOM 15522 N N . TYR H 1 223 ? -6.579 -15.198 22.337 1.00 95.06 2323 TYR H N 1
ATOM 15523 C CA . TYR H 1 223 ? -7.783 -15.178 21.521 1.00 94.36 2323 TYR H CA 1
ATOM 15524 C C . TYR H 1 223 ? -8.012 -13.847 20.826 1.00 92.89 2323 TYR H C 1
ATOM 15525 O O . TYR H 1 223 ? -7.667 -12.787 21.348 1.00 92.72 2323 TYR H O 1
ATOM 15534 N N . GLY H 1 224 ? -8.585 -13.919 19.630 1.00 84.73 2324 GLY H N 1
ATOM 15535 C CA . GLY H 1 224 ? -8.849 -12.718 18.864 1.00 81.52 2324 GLY H CA 1
ATOM 15536 C C . GLY H 1 224 ? -10.319 -12.534 18.548 1.00 79.16 2324 GLY H C 1
ATOM 15537 O O . GLY H 1 224 ? -11.173 -13.291 19.015 1.00 79.27 2324 GLY H O 1
ATOM 15538 N N . VAL H 1 225 ? -10.607 -11.514 17.747 1.00 53.44 2325 VAL H N 1
ATOM 15539 C CA . VAL H 1 225 ? -11.972 -11.193 17.343 1.00 50.25 2325 VAL H CA 1
ATOM 15540 C C . VAL H 1 225 ? -12.572 -12.325 16.518 1.00 48.68 2325 VAL H C 1
ATOM 15541 O O . VAL H 1 225 ? -11.899 -12.907 15.663 1.00 47.95 2325 VAL H O 1
ATOM 15545 N N . ALA H 1 226 ? -13.838 -12.636 16.778 1.00 47.53 2326 ALA H N 1
ATOM 15546 C CA . ALA H 1 226 ? -14.528 -13.693 16.047 1.00 47.60 2326 ALA H CA 1
ATOM 15547 C C . ALA H 1 226 ? -14.689 -13.303 14.589 1.00 49.16 2326 ALA H C 1
ATOM 15548 O O . ALA H 1 226 ? -14.867 -12.126 14.264 1.00 49.70 2326 ALA H O 1
ATOM 15550 N N . GLU H 1 227 ? -14.628 -14.290 13.706 1.00 69.65 2327 GLU H N 1
ATOM 15551 C CA . GLU H 1 227 ? -14.794 -14.030 12.285 1.00 70.32 2327 GLU H CA 1
ATOM 15552 C C . GLU H 1 227 ? -16.161 -14.530 11.835 1.00 67.87 2327 GLU H C 1
ATOM 15553 O O . GLU H 1 227 ? -16.783 -15.352 12.513 1.00 67.14 2327 GLU H O 1
ATOM 15559 N N . GLY H 1 228 ? -16.642 -14.009 10.711 1.00 53.64 2328 GLY H N 1
ATOM 15560 C CA . GLY H 1 228 ? -17.928 -14.448 10.199 1.00 50.20 2328 GLY H CA 1
ATOM 15561 C C . GLY H 1 228 ? -19.069 -13.452 10.247 1.00 48.14 2328 GLY H C 1
ATOM 15562 O O . GLY H 1 228 ? -18.878 -12.241 10.362 1.00 47.33 2328 GLY H O 1
ATOM 15563 N N . ARG H 1 229 ? -20.275 -13.995 10.144 1.00 57.11 2329 ARG H N 1
ATOM 15564 C CA . ARG H 1 229 ? -21.510 -13.227 10.162 1.00 55.63 2329 ARG H CA 1
ATOM 15565 C C . ARG H 1 229 ? -21.484 -12.169 11.268 1.00 54.40 2329 ARG H C 1
ATOM 15566 O O . ARG H 1 229 ? -21.277 -12.493 12.439 1.00 53.64 2329 ARG H O 1
ATOM 15574 N N . ALA H 1 230 ? -21.687 -10.908 10.885 1.00 48.07 2330 ALA H N 1
ATOM 15575 C CA . ALA H 1 230 ? -21.686 -9.787 11.826 1.00 45.88 2330 ALA H CA 1
ATOM 15576 C C . ALA H 1 230 ? -23.083 -9.200 12.001 1.00 45.53 2330 ALA H C 1
ATOM 15577 O O . ALA H 1 230 ? -23.908 -9.281 11.092 1.00 46.59 2330 ALA H O 1
ATOM 15579 N N . GLU H 1 231 ? -23.339 -8.603 13.166 1.00 35.41 2331 GLU H N 1
ATOM 15580 C CA . GLU H 1 231 ? -24.636 -8.000 13.474 1.00 33.54 2331 GLU H CA 1
ATOM 15581 C C . GLU H 1 231 ? -24.483 -6.508 13.836 1.00 32.76 2331 GLU H C 1
ATOM 15582 O O . GLU H 1 231 ? -23.401 -6.054 14.229 1.00 31.20 2331 GLU H O 1
ATOM 15588 N N . LEU H 1 232 ? -25.574 -5.754 13.704 1.00 29.89 2332 LEU H N 1
ATOM 15589 C CA . LEU H 1 232 ? -25.571 -4.329 14.006 1.00 28.35 2332 LEU H CA 1
ATOM 15590 C C . LEU H 1 232 ? -26.802 -3.968 14.814 1.00 28.01 2332 LEU H C 1
ATOM 15591 O O . LEU H 1 232 ? -27.925 -4.084 14.335 1.00 28.40 2332 LEU H O 1
ATOM 15596 N N . ASN H 1 233 ? -26.577 -3.522 16.046 1.00 33.32 2333 ASN H N 1
ATOM 15597 C CA . ASN H 1 233 ? -27.657 -3.155 16.952 1.00 32.97 2333 ASN H CA 1
ATOM 15598 C C . ASN H 1 233 ? -27.695 -1.651 17.245 1.00 33.55 2333 ASN H C 1
ATOM 15599 O O . ASN H 1 233 ? -26.663 -0.984 17.243 1.00 33.19 2333 ASN H O 1
ATOM 15604 N N . GLY H 1 234 ? -28.890 -1.129 17.509 1.00 31.61 2334 GLY H N 1
ATOM 15605 C CA . GLY H 1 234 ? -29.022 0.285 17.795 1.00 30.72 2334 GLY H CA 1
ATOM 15606 C C . GLY H 1 234 ? -30.421 0.645 18.245 1.00 30.77 2334 GLY H C 1
ATOM 15607 O O . GLY H 1 234 ? -31.275 -0.230 18.411 1.00 31.90 2334 GLY H O 1
ATOM 15608 N N . VAL H 1 235 ? -30.656 1.937 18.451 1.00 29.88 2335 VAL H N 1
ATOM 15609 C CA . VAL H 1 235 ? -31.957 2.425 18.876 1.00 29.66 2335 VAL H CA 1
ATOM 15610 C C . VAL H 1 235 ? -32.319 3.668 18.060 1.00 31.43 2335 VAL H C 1
ATOM 15611 O O . VAL H 1 235 ? -31.539 4.626 17.972 1.00 31.01 2335 VAL H O 1
ATOM 15615 N N . ALA H 1 236 ? -33.501 3.635 17.450 1.00 32.08 2336 ALA H N 1
ATOM 15616 C CA . ALA H 1 236 ? -33.991 4.745 16.654 1.00 32.08 2336 ALA H CA 1
ATOM 15617 C C . ALA H 1 236 ? -34.864 5.576 17.570 1.00 33.32 2336 ALA H C 1
ATOM 15618 O O . ALA H 1 236 ? -35.741 5.043 18.256 1.00 33.11 2336 ALA H O 1
ATOM 15620 N N . LEU H 1 237 ? -34.636 6.884 17.571 1.00 29.07 2337 LEU H N 1
ATOM 15621 C CA . LEU H 1 237 ? -35.384 7.769 18.448 1.00 30.98 2337 LEU H CA 1
ATOM 15622 C C . LEU H 1 237 ? -35.974 8.963 17.721 1.00 30.65 2337 LEU H C 1
ATOM 15623 O O . LEU H 1 237 ? -35.564 9.306 16.618 1.00 29.18 2337 LEU H O 1
ATOM 15628 N N . HIS H 1 238 ? -36.937 9.598 18.377 1.00 37.37 2338 HIS H N 1
ATOM 15629 C CA . HIS H 1 238 ? -37.592 10.791 17.867 1.00 39.10 2338 HIS H CA 1
ATOM 15630 C C . HIS H 1 238 ? -37.678 11.766 19.037 1.00 38.82 2338 HIS H C 1
ATOM 15631 O O . HIS H 1 238 ? -38.462 11.570 19.965 1.00 38.91 2338 HIS H O 1
ATOM 15638 N N . PHE H 1 239 ? -36.850 12.803 19.004 1.00 41.23 2339 PHE H N 1
ATOM 15639 C CA . PHE H 1 239 ? -36.853 13.807 20.059 1.00 41.71 2339 PHE H CA 1
ATOM 15640 C C . PHE H 1 239 ? -37.650 15.024 19.607 1.00 42.28 2339 PHE H C 1
ATOM 15641 O O . PHE H 1 239 ? -37.604 15.424 18.440 1.00 41.95 2339 PHE H O 1
ATOM 15649 N N . GLU H 1 240 ? -38.375 15.617 20.542 1.00 38.47 2340 GLU H N 1
ATOM 15650 C CA . GLU H 1 240 ? -39.171 16.783 20.228 1.00 39.50 2340 GLU H CA 1
ATOM 15651 C C . GLU H 1 240 ? -39.394 17.540 21.517 1.00 39.60 2340 GLU H C 1
ATOM 15652 O O . GLU H 1 240 ? -39.929 16.992 22.481 1.00 39.11 2340 GLU H O 1
ATOM 15658 N N . GLY H 1 241 ? -38.977 18.803 21.530 1.00 48.85 2341 GLY H N 1
ATOM 15659 C CA . GLY H 1 241 ? -39.132 19.615 22.720 1.00 47.55 2341 GLY H CA 1
ATOM 15660 C C . GLY H 1 241 ? -38.207 19.108 23.809 1.00 48.39 2341 GLY H C 1
ATOM 15661 O O . GLY H 1 241 ? -38.547 19.145 24.991 1.00 48.99 2341 GLY H O 1
ATOM 15662 N N . GLY H 1 242 ? -37.034 18.626 23.409 1.00 44.28 2342 GLY H N 1
ATOM 15663 C CA . GLY H 1 242 ? -36.074 18.124 24.371 1.00 44.93 2342 GLY H CA 1
ATOM 15664 C C . GLY H 1 242 ? -36.469 16.813 25.033 1.00 46.36 2342 GLY H C 1
ATOM 15665 O O . GLY H 1 242 ? -35.785 16.345 25.946 1.00 47.20 2342 GLY H O 1
ATOM 15666 N N . LYS H 1 243 ? -37.565 16.210 24.583 1.00 45.94 2343 LYS H N 1
ATOM 15667 C CA . LYS H 1 243 ? -38.016 14.948 25.157 1.00 45.35 2343 LYS H CA 1
ATOM 15668 C C . LYS H 1 243 ? -38.070 13.857 24.103 1.00 44.90 2343 LYS H C 1
ATOM 15669 O O . LYS H 1 243 ? -37.720 14.085 22.947 1.00 45.53 2343 LYS H O 1
ATOM 15675 N N . ALA H 1 244 ? -38.505 12.668 24.513 1.00 45.04 2344 ALA H N 1
ATOM 15676 C CA . ALA H 1 244 ? -38.620 11.542 23.596 1.00 43.79 2344 ALA H CA 1
ATOM 15677 C C . ALA H 1 244 ? -40.089 11.214 23.393 1.00 43.10 2344 ALA H C 1
ATOM 15678 O O . ALA H 1 244 ? -40.839 11.057 24.358 1.00 44.28 2344 ALA H O 1
ATOM 15680 N N . THR H 1 245 ? -40.500 11.132 22.133 1.00 43.54 2345 THR H N 1
ATOM 15681 C CA . THR H 1 245 ? -41.880 10.812 21.809 1.00 42.31 2345 THR H CA 1
ATOM 15682 C C . THR H 1 245 ? -41.898 9.440 21.151 1.00 42.40 2345 THR H C 1
ATOM 15683 O O . THR H 1 245 ? -42.960 8.840 20.959 1.00 43.78 2345 THR H O 1
ATOM 15687 N N . ALA H 1 246 ? -40.715 8.943 20.812 1.00 34.37 2346 ALA H N 1
ATOM 15688 C CA . ALA H 1 246 ? -40.624 7.642 20.192 1.00 34.14 2346 ALA H CA 1
ATOM 15689 C C . ALA H 1 246 ? -39.250 7.025 20.371 1.00 33.97 2346 ALA H C 1
ATOM 15690 O O . ALA H 1 246 ? -38.242 7.726 20.422 1.00 35.55 2346 ALA H O 1
ATOM 15692 N N . ALA H 1 247 ? -39.230 5.701 20.465 1.00 31.39 2347 ALA H N 1
ATOM 15693 C CA . ALA H 1 247 ? -38.002 4.935 20.626 1.00 31.18 2347 ALA H CA 1
ATOM 15694 C C . ALA H 1 247 ? -38.296 3.477 20.317 1.00 31.79 2347 ALA H C 1
ATOM 15695 O O . ALA H 1 247 ? -39.326 2.930 20.734 1.00 31.75 2347 ALA H O 1
ATOM 15697 N N . GLU H 1 248 ? -37.394 2.858 19.567 1.00 33.00 2348 GLU H N 1
ATOM 15698 C CA . GLU H 1 248 ? -37.523 1.455 19.214 1.00 34.04 2348 GLU H CA 1
ATOM 15699 C C . GLU H 1 248 ? -36.169 0.951 18.747 1.00 32.06 2348 GLU H C 1
ATOM 15700 O O . GLU H 1 248 ? -35.378 1.706 18.190 1.00 30.16 2348 GLU H O 1
ATOM 15706 N N . ARG H 1 249 ? -35.903 -0.324 19.013 1.00 31.46 2349 ARG H N 1
ATOM 15707 C CA . ARG H 1 249 ? -34.653 -0.959 18.642 1.00 29.95 2349 ARG H CA 1
ATOM 15708 C C . ARG H 1 249 ? -34.531 -1.081 17.151 1.00 31.02 2349 ARG H C 1
ATOM 15709 O O . ARG H 1 249 ? -35.520 -1.035 16.439 1.00 33.32 2349 ARG H O 1
ATOM 15717 N N . TYR H 1 250 ? -33.301 -1.236 16.687 1.00 34.93 2350 TYR H N 1
ATOM 15718 C CA . TYR H 1 250 ? -33.025 -1.437 15.281 1.00 35.70 2350 TYR H CA 1
ATOM 15719 C C . TYR H 1 250 ? -31.938 -2.498 15.263 1.00 37.59 2350 TYR H C 1
ATOM 15720 O O . TYR H 1 250 ? -30.853 -2.303 15.824 1.00 38.42 2350 TYR H O 1
ATOM 15729 N N . ARG H 1 251 ? -32.229 -3.625 14.630 1.00 42.62 2351 ARG H N 1
ATOM 15730 C CA . ARG H 1 251 ? -31.271 -4.716 14.566 1.00 44.70 2351 ARG H CA 1
ATOM 15731 C C . ARG H 1 251 ? -31.160 -5.254 13.146 1.00 44.61 2351 ARG H C 1
ATOM 15732 O O . ARG H 1 251 ? -32.140 -5.269 12.406 1.00 45.43 2351 ARG H O 1
ATOM 15740 N N . PHE H 1 252 ? -29.960 -5.678 12.768 1.00 37.55 2352 PHE H N 1
ATOM 15741 C CA . PHE H 1 252 ? -29.729 -6.229 11.440 1.00 36.66 2352 PHE H CA 1
ATOM 15742 C C . PHE H 1 252 ? -28.648 -7.287 11.489 1.00 36.53 2352 PHE H C 1
ATOM 15743 O O . PHE H 1 252 ? -27.560 -7.035 11.989 1.00 36.76 2352 PHE H O 1
ATOM 15751 N N . ILE H 1 253 ? -28.957 -8.470 10.970 1.00 46.88 2353 ILE H N 1
ATOM 15752 C CA . ILE H 1 253 ? -28.005 -9.581 10.939 1.00 48.43 2353 ILE H CA 1
ATOM 15753 C C . ILE H 1 253 ? -27.662 -9.841 9.476 1.00 49.26 2353 ILE H C 1
ATOM 15754 O O . ILE H 1 253 ? -28.531 -10.233 8.695 1.00 50.65 2353 ILE H O 1
ATOM 15759 N N . GLU H 1 254 ? -26.406 -9.627 9.100 1.00 35.22 2354 GLU H N 1
ATOM 15760 C CA . GLU H 1 254 ? -26.008 -9.850 7.717 1.00 37.98 2354 GLU H CA 1
ATOM 15761 C C . GLU H 1 254 ? -25.994 -11.343 7.419 1.00 41.18 2354 GLU H C 1
ATOM 15762 O O . GLU H 1 254 ? -25.584 -12.138 8.265 1.00 40.87 2354 GLU H O 1
ATOM 15768 N N . ASP H 1 255 ? -26.448 -11.716 6.220 1.00 56.23 2355 ASP H N 1
ATOM 15769 C CA . ASP H 1 255 ? -26.519 -13.121 5.803 1.00 59.49 2355 ASP H CA 1
ATOM 15770 C C . ASP H 1 255 ? -25.222 -13.906 5.967 1.00 60.25 2355 ASP H C 1
ATOM 15771 O O . ASP H 1 255 ? -24.193 -13.294 6.312 1.00 60.54 2355 ASP H O 1
#

CATH classification: 3.60.21.10

Solvent-accessible surface area: 71868 Å² total; per-residue (Å²): 110,77,2,0,0,0,0,0,0,13,0,129,7,0,43,97,2,0,64,38,10,0,8,3,4,47,1,66,14,34,18,0,0,0,0,0,0,3,0,14,38,1,110,0,0,34,67,84,1,0,121,17,0,49,154,8,18,6,17,0,0,0,0,0,48,33,0,52,113,39,141,36,0,105,59,1,13,95,82,90,99,31,30,1,0,19,0,37,2,45,62,90,138,59,32,52,29,58,4,66,52,53,34,128,33,99,89,83,90,5,0,0,0,0,0,7,1,72,44,80,42,141,86,25,57,11,0,1,117,25,0,35,61,6,24,91,117,141,82,10,44,14,8,0,0,0,1,0,0,23,2,17,25,1,5,34,0,0,0,48,19,0,31,39,42,6,0,0,2,0,2,0,26,13,15,3,4,9,15,9,28,57,59,6,191,27,13,0,0,8,0,1,2,1,0,9,0,0,2,23,52,6,1,52,0,18,32,47,133,6,12,21,61,97,41,28,41,86,143,114,66,240,110,43,48,4,134,42,94,0,12,0,2,1,1,20,2,89,8,104,67,26,100,4,80,40,27,124,87,51,91,66,45,31,149,75,64,0,0,0,0,0,0,0,16,0,128,11,0,42,86,2,1,70,96,18,0,62,87,6,66,100,37,6,35,19,0,0,0,0,0,1,4,0,11,42,1,109,0,0,31,70,74,0,0,121,14,1,52,151,9,19,7,18,0,0,0,0,0,50,39,0,58,116,36,152,33,0,105,56,1,18,96,84,97,105,40,26,2,0,14,0,34,2,44,58,89,133,60,30,51,28,66,3,59,60,53,32,116,27,98,86,73,97,3,0,0,0,0,0,9,1,70,48,87,39,146,85,26,62,10,0,1,119,27,0,41,66,6,31,145,113,141,72,10,46,11,8,0,0,0,1,0,0,21,4,19,24,2,5,32,0,0,0,48,19,0,24,45,106,5,0,0,1,1,2,0,24,13,13,6,4,9,12,11,28,48,47,4,193,30,13,0,1,11,1,1,2,0,0,7,0,0,1,20,52,3,1,50,0,22,33,49,134,6,10,24,54,100,42,30,45,91,145,110,61,237,110,45,49,5,147,37,102,0,9,0,2,1,1,0,1,12,6,89,70,25,106,5,50,4,21,19,71,3,86,53,52,38,176,104,75,1,0,0,0,0,1,0,16,0,132,5,0,41,93,2,0,70,32,7,0,10,2,4,49,1,61,14,30,19,0,0,0,0,0,1,3,0,11,39,2,109,0,0,31,64,82,1,0,121,10,0,50,144,8,17,8,16,0,0,0,0,0,52,32,0,11,93,38,139,30,0,75,61,1,13,96,79,89,104,36,29,0,0,19,0,32,1,14,39,24,133,56,10,38,30,59,3,66,56,54,34,127,29,103,83,89,84,5,0,0,0,0,0,8,1,20,48,82,42,87,21,2,26,4,0,2,41,32,0,44,60,5,34,134,118,143,88,9,44,14,8,0,0,0,1,0,0,21,4,17,22,2,6,31,0,0,0,52,16,0,24,44,103,6,0,0,1,1,2,0,22,15,12,6,4,10,12,10,28,54,64,4,194,26,12,0,0,10,1,2,3,1,0,9,0,0,2,23,52,5,1,51,0,23,27,46,138,5,11,24,61,61,40,30,12,5,30,51,62,235,112,44,46,2,137,40,93,0,11,0,2,1,1,22,1,89,5,102,64,29,106,5,74,35,27,119,84,50,92,66,48,30,149,85,67,1,0,0,0,0,0,0,14,0,124,9,0,42,88,2,2,69,104,18,0,61,89,7,70,102,37,6,38,18,0,0,0,0,1,1,3,0,8,46,2,114,0,0,34,65,88,0,0,118,13,1,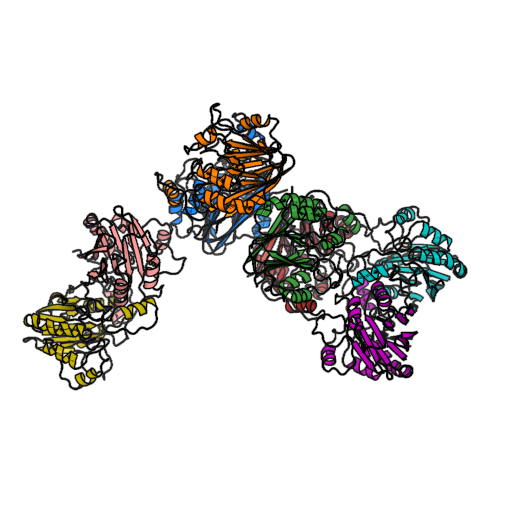50,148,11,17,8,19,0,0,0,0,0,45,33,0,11,97,38,150,36,0,81,62,1,14,89,90,92,101,34,29,1,0,16,0,36,2,15,17,23,126,57,15,35,29,58,1,56,52,56,34,120,26,89,83,83,97,5,0,0,0,0,0,9,1,22,49,84,43,84,16,1,33,8,0,2,42,27,0,42,66,6,36,138,123,136,75,9,43,15,7,0,0,0,0,0,0,20,3,19,25,2,4,31,0,0,0,51,22,0,27,42,107,5,0,0,1,0,2,0,28,15,16,6,5,10,12,13,26,52,44,4,196,26,13,0,0,10,0,2,2,0,0,6,0,0,3,25,61,3,1,51,0,21,35,46,136,7,8,24,54,73,42,30,13,8,27,59,56,233,110,45,50,3,147,35,92,0,13,0,3,1,1,0,1,15,7,94,72,24,106,7,48,4,22,19,68,4,84,58,55,29,179,99,80,1,0,0,0,0,1,0,16,0,127,6,0,42,96,3,1,76,102,27,0,64,92,14,72,96,102,15,33,14,0,0,0,0,0,1,4,0,8,42,1,112,0,0,33,72,80,2,0,118,14,0,48,144,10,18,7,14,0,0,0,0,0,50,33,0,11,100,38,134,30,0,78,58,2,20,94,79,94,96,47,29,2,0,17,0,30,2,17,28,23,129,62,16,38,26,61,3,59,63,52,37,119,26,90,90,87,86,3,0,0,0,0,0,8,1,18,49,80,39,92,21,4,33,4,0,1,35,25,0,49,63,6,36,150,117,136,76,10,52,16,5,0,0,0,1,0,0,21,2,19,25,1,4,30,0,0,0,49,17,0,28,45,111,4,0,0,1,1,2,0,27,12,14,5,5,8,13,13,31,64,60,4,193,32,13,0,1,12,1,1,2,1,0,8,0,0,2,19,58,4,0,51,0,19,36,50,140,6,14,20,59,73,41,23,10,8,27,56,71,231,111,46,43,5,155,36,104,0,9,0,3,2,2,22,4,87,6,105,71,27,104,5,83,38,30,122,86,50,84,68,52,29,181,80,102,0,0,0,0,0,1,0,16,0,126,11,0,38,88,2,0,73,105,20,0,63,91,17,70,100,113,24,43,15,0,0,0,0,0,1,4,0,10,43,1,116,0,0,31,65,83,0,0,119,13,0,49,159,8,18,8,20,0,0,0,0,0,45,33,0,9,98,37,140,36,0,77,62,1,11,92,80,87,95,30,30,0,0,17,0,34,1,14,34,22,129,60,12,37,27,58,3,54,45,57,31,120,25,93,88,85,92,3,0,0,0,0,0,8,0,18,50,88,33,92,16,4,33,1,0,1,43,27,1,38,61,9,37,142,115,135,76,8,46,15,8,0,0,0,1,0,0,23,4,22,26,2,5,30,0,0,0,46,20,0,27,48,108,6,0,0,1,1,2,0,25,14,15,4,4,10,15,8,29,54,63,7,194,22,12,0,0,12,1,2,2,1,1,7,0,0,2,24,60,4,1,54,0,20,33,48,140,7,11,23,54,70,41,26,14,6,27,48,60,240,112,45,51,3,155,36,102,0,11,0,2,1,1,21,5,66,7,98,69,30,111,6,73,49,22,114,78,62,95,62,46,34,172,85,105,1,0,1,0,0,1,0,16,0,125,9,0,48,93,5,2,69,106,19,0,55,91,22,67,103,115,23,32,18,0,2,0,0,1,0,4,0,11,42,2,115,0,4,32,63,90,1,0,101,12,1,53,153,13,16,7,15,0,0,0,2,0,53,34,0,61,109,45,157,28,7,115,54,2,18,93,77,105,95,41,28,4,0,22,0,31,2,42,70,89,134,59,32,48,27,69,2,54,56,54,38,129,27,105,90,74,91,1,0,0,0,0,0,8,1,59,54,85,39,148,84,30,58,2,0,1,120,26,2,45,59,6,38,140,120,127,74,12,47,11,6,0,0,0,1,0,0,23,4,19,25,2,6,30,0,0,0,48,16,0,28,49,114,9,0,0,1,0,3,0,24,15,13,6,5,10,12,13,30,55,58,3,190,32,12,0,1,11,0,3,1,1,0,7,0,0,2,23,55,3,1,55,0,21,27,45,139,5,10,23,62,92,42,29,38,88,141,112,62,241,112,46,53,2,148,32,101,0,12,0,3,1,1,17,7,59,6,95,70,19,120,10,68,56,25,112,80,60,84,64,50,32,173,107,90,2,0,0,0,0,0,0,12,0,129,8,0,46,93,2,2,76,108,28,0,63,97,12,72,96,102,13,33,18,0,0,0,0,2,1,4,0,10,43,1,110,0,0,34,40,89,1,0,125,14,2,49,153,7,17,8,18,0,0,0,0,0,50,34,0,58,112,38,141,32,0,102,38,1,14,48,30,90,95,36,28,1,0,19,0,34,2,35,63,92,140,56,26,46,30,61,2,66,59,53,32,126,33,101,84,99,93,5,0,0,0,0,0,10,1,68,46,82,41,138,87,25,57,7,0,1,113,25,0,51,61,6,35,141,118,132,83,9,42,16,8,0,0,0,0,0,0,19,3,17,24,1,3,28,0,0,0,52,19,0,28,45,108,5,0,0,1,0,1,0,27,15,14,5,3,7,15,11,32,60,63,6,192,28,14,0,0,9,1,2,1,1,0,8,0,0,3,22,48,4,1,50,0,20,34,44,132,6,11,22,62,102,37,39,35,87,138,118,56,238,110,46,44,5,148,32,95,0,9,0,2,2,1,22,1,82,7,98,68,29,108,7,82,33,27,121,83,52,87,65,60,31,188

Nearest PDB structures (foldseek):
  1t70-assembly4_H  TM=1.003E+00  e=7.839E-53  Deinococcus radiodurans R1 = ATCC 13939 = DSM 20539
  2cv9-assembly1_A  TM=9.740E-01  e=1.432E-34  Thermus thermophilus HB8
  4b2o-assembly1_D  TM=9.560E-01  e=1.337E-31  Bacillus subtilis subsp. subtilis str. 168
  1t71-assembly1_A  TM=9.284E-01  e=1.117E-24  Mycoplasmoides pneumoniae M129
  1t70-assembly4_H  TM=1.003E+00  e=2.384E-54  Deinococcus radiodurans R1 = ATCC 13939 = DSM 20539

Organism: Deinococcus radiodurans (strain ATCC 13939 / DSM 20539 / JCM 16871 / CCUG 27074 / LMG 4051 / NBRC 15346 / NCIMB 9279 / VKM B-1422 / R1) (NCBI:txid243230)

Radius of gyration: 48.58 Å; Cα contacts (8 Å, |Δi|>4): 5844; chains: 8; bounding box: 132×119×114 Å

GO terms:
  GO:0008663 2',3'-cyclic-nucleotide 2'-phosphodiesterase activity (F, EXP)
  GO:0050189 phosphoenolpyruvate phosphatase activity (F, EXP)

B-factor: mean 43.43, std 16.67, range [11.04, 137.77]

Foldseek 3Di:
DKEKEWAEQAEPQSLVCLLVPLLVCLVVGLAYEYEHCHHHQGAEDAPVSLVSNVVSRHQAYEYADRNPVDPRNQVCQVVPDRRYAYAAQAPDPPDTHHQWDWDDGPVWIEIEGEHEDPVVHPDTGDRLVSVVVVLVDDRHTQYEYEYEYDDLVRQVVSCVSCQQRHAEYEYHDQQQWDPPFDQDPNFYTYTSYQHHWEDPDDDSQKHNPQVVCCVVVVDHGDIGGHDDKIKIKMKIFDDDRSGTPDIDIDIDIDD/DKEKEWAEQAEDQLLVCLLVPLLVCLVVGLAYEYEHCRHHQGAAAAPVSLVSNVVSGHHAYEYEDRNPVDPRNQVCLVVPDGRYAYAAQQPDPPDGHHQWDWDCRPVFIEIEGEHEDPVVHPDTHDRLVSVVVVLPDDRHTAYEYEYEYDDLVRQVVSQVSCAQRHAEYEYHHQQQWDPPFDQPPNQYTYTNYQHHKEDPPDDSQKANPQVVCCVVVVDHDDIGGHDDKIKIKIKIFDDDRNGTPDIDIDMDIDD/DKEKEWAAQAEDQSLVCLLVPLLVCLVVGLAYEYEHCHHHQGAADAPVSLVSNVVSNHQAYEYEDRNPVDPNSQVCQVVPDGRYAYAAQAPPPPDTHHQKDWDCRPNFTEMEGEHEFPVVDDDTHDRLVSVVVVLVDDRHTQYEYEYEYDDLVRQVVSCVSCQQSHAEYEYHHQQQWDPPFDQPPNQYTYGSYQHHKFDPPDDSQKANPQVVVCVVPVDHDDIGGHDDKIKIKMKIFDDDRSGTPDIDIDIDTDD/DKEKEWAAQAEDQLLVCLLVPLLVCLVVGLAYEYEHCRHHQGAEDAPVSQVSNVVSRHPAYEHEDRNPVDPRNQVCLVVPDGRYAYAQQAPDPPDGHHQKDWDCRDVFIEMEGEHEDPVVHDDTHDRLVSVVVVLVDDRHTAYEYEYEYDDLVRQVVSQVSCALSHAEYAYHHQQAWDPPFDQPPNQYTYGNYQHHRADPPDDSFKDHPQVVVCVVVVDHGDIGGHDDKTKIKIKIFDDDRSGTPDIDIDMDIDD/DWEWEWAAQAEDLSLVCLQVPLLVCLVVGLAYEYEDCHHHLGAADAPVSLVSNVVSGHQAYEHEDRNPVDPNSQVCLVVPDRRYAYAQQAPPPPDTHHQWDWDCRDVFTEIEGEHEDPVVHPDTGDRLVSVVVVLVDDRHQQYEYEYEYDDLVSQVVSQVSCQQRHAEYEYAPQQQFDPPFDADPNFYTYGSHQHHKAQPPPDSFKANVQVVVCVVVVDHGDITGHDDWIKIKIKIFDDDRSGTPDIDIDMDTHD/DKEKEWAAQAEDQLLVCLLVPLLVCLVVGLAYEYEDCRHHQGHAHAPVSQVSNVVSRHQEYEHEDRNPVDPRSVVCLVVPDRRYAYAAQQPPPVDGHHQWDWDCRDVFIEIEGEHEDPVVGPDTGDRLVSVVVVLVDDNHTAYEYEYEYDDLVRQVVVVVSCAQRHAEYAYHHQQAFDPPFDADHNQYTYGNYQHYREDPPDDSFKANVQVVCCVVVVDHDDIGGHDDKTKIKIKIFDDDRSHTPDIDIDIDIDD/DKEWEWAEQAADQLLVCLLVPLQVCLVVGLAYEYEHCRVHQGAEHAPVRLVSNVVRGHQEYEYEDRHDPDPNNVVCQVVVDRHYAYAAQQPDPVDTHHQWDWDCRDVDTEIEGEHEFPVVHDDGGDPLVSVVVVLPDDSHWQYEYEYEYDDPVRQVVNCVRCQQRHAEHAYHHQQAFDPPFDQPPNQYTYGNYQHYRGDPPDDSQKANVQVVCCVVVVDHGDIGGHDDKTKIGIKIWDDDRSGTDDIDIDMDTDD/DKEKEWAAQAEPQLLVCLLVPLLVCLVVGLAYEYEHCHHHLGAADADVSLVSNVVSRHQAYEHADRNPVDVRSQVPLVVPDRRYAYAAQAPPPVDGHHQKDWDCGPNFIEMEGEHEEPVVHDDTHDRLVSVVVVLVDDRHTQYEYEYEYDDLVRQVVSQVSCQQSHAEYEYHNQQQWDDPFDADPNQYTYGNYQHHKGDPPDDSFKANPQVVCCVVVVDHGDTTGHDDKIKIKIKIFDDDRSGTPDIDIDIDTDD

Sequence (2040 aa):
MRVLFIGDVFGQPGRRVLQNHLPTIRPQFDFVIVNMENSAGGFGMHRDAARGALEAGAGCLTLGNHAWHHKDIYPMLSEDTYPIVRPLNYADPGTPGVGWRTFDVNGEKLTVVNLLGRVFMEAVDNPFRTMDALLERDDLGTVFVDFHAEATSEKEAMGWHLAGRVAAVIGTHTHVPTADTRILKGGTAYQTDAGFTGPHDSIIGSAIEGPLQRFLTERPHRYGVAEGRAELNGVALHFEGGKATAAERYRFIEDMRVLFIGDVFGQPGRRVLQNHLPTIRPQFDFVIVNMENSAGGFGMHRDAARGALEAGAGCLTLGNHAWHHKDIYPMLSEDTYPIVRPLNYADPGTPGVGWRTFDVNGEKLTVVNLLGRVFMEAVDNPFRTMDALLERDDLGTVFVDFHAEATSEKEAMGWHLAGRVAAVIGTHTHVPTADTRILKGGTAYQTDAGFTGPHDSIIGSAIEGPLQRFLTERPHRYGVAEGRAELNGVALHFEGGKATAAERYRFIEDMRVLFIGDVFGQPGRRVLQNHLPTIRPQFDFVIVNMENSAGGFGMHRDAARGALEAGAGCLTLGNHAWHHKDIYPMLSEDTYPIVRPLNYADPGTPGVGWRTFDVNGEKLTVVNLLGRVFMEAVDNPFRTMDALLERDDLGTVFVDFHAEATSEKEAMGWHLAGRVAAVIGTHTHVPTADTRILKGGTAYQTDAGFTGPHDSIIGSAIEGPLQRFLTERPHRYGVAEGRAELNGVALHFEGGKATAAERYRFIEDMRVLFIGDVFGQPGRRVLQNHLPTIRPQFDFVIVNMENSAGGFGMHRDAARGALEAGAGCLTLGNHAWHHKDIYPMLSEDTYPIVRPLNYADPGTPGVGWRTFDVNGEKLTVVNLLGRVFMEAVDNPFRTMDALLERDDLGTVFVDFHAEATSEKEAMGWHLAGRVAAVIGTHTHVPTADTRILKGGTAYQTDAGFTGPHDSIIGSAIEGPLQRFLTERPHRYGVAEGRAELNGVALHFEGGKATAAERYRFIEDMRVLFIGDVFGQPGRRVLQNHLPTIRPQFDFVIVNMENSAGGFGMHRDAARGALEAGAGCLTLGNHAWHHKDIYPMLSEDTYPIVRPLNYADPGTPGVGWRTFDVNGEKLTVVNLLGRVFMEAVDNPFRTMDALLERDDLGTVFVDFHAEATSEKEAMGWHLAGRVAAVIGTHTHVPTADTRILKGGTAYQTDAGFTGPHDSIIGSAIEGPLQRFLTERPHRYGVAEGRAELNGVALHFEGGKATAAERYRFIEDMRVLFIGDVFGQPGRRVLQNHLPTIRPQFDFVIVNMENSAGGFGMHRDAARGALEAGAGCLTLGNHAWHHKDIYPMLSEDTYPIVRPLNYADPGTPGVGWRTFDVNGEKLTVVNLLGRVFMEAVDNPFRTMDALLERDDLGTVFVDFHAEATSEKEAMGWHLAGRVAAVIGTHTHVPTADTRILKGGTAYQTDAGFTGPHDSIIGSAIEGPLQRFLTERPHRYGVAEGRAELNGVALHFEGGKATAAERYRFIEDMRVLFIGDVFGQPGRRVLQNHLPTIRPQFDFVIVNMENSAGGFGMHRDAARGALEAGAGCLTLGNHAWHHKDIYPMLSEDTYPIVRPLNYADPGTPGVGWRTFDVNGEKLTVVNLLGRVFMEAVDNPFRTMDALLERDDLGTVFVDFHAEATSEKEAMGWHLAGRVAAVIGTHTHVPTADTRILKGGTAYQTDAGFTGPHDSIIGSAIEGPLQRFLTERPHRYGVAEGRAELNGVALHFEGGKATAAERYRFIEDMRVLFIGDVFGQPGRRVLQNHLPTIRPQFDFVIVNMENSAGGFGMHRDAARGALEAGAGCLTLGNHAWHHKDIYPMLSEDTYPIVRPLNYADPGTPGVGWRTFDVNGEKLTVVNLLGRVFMEAVDNPFRTMDALLERDDLGTVFVDFHAEATSEKEAMGWHLAGRVAAVIGTHTHVPTADTRILKGGTAYQTDAGFTGPHDSIIGSAIEGPLQRFLTERPHRYGVAEGRAELNGVALHFEGGKATAAERYRFIED